Protein 4MG4 (pdb70)

Foldseek 3Di:
DLQVLLVQVLVLQFFLNAQEEEADQALVRLLVVVVVPHQAYEHFPCLNQVVVVHRVVPPLVSQLVRLLRSQVSDPHAYEYECEQQCADALLSSLVSLLSSVVSRHQEYEHEQADPVPRHGDDLVRSLSNLLSNQVSCVVVVHSHAYAYEYCLQVPDDPVPDDVVSLVVLQVSQVSNVVSPHAHYEYENDQDLVSLLVCLVRGPHAYEYEDEDPPPPPNSSSVSGHRYYHHHCVVVVVVVVVVVVCVVVVD/DDLQVLLVQVLVLQFWLNAQEEEADAALVRLLVVVVVPHQAYEHFPVLNCVVVVNCVSPPLVVQLVRLLRSQVSDPHAYEYECEQQCDDALLSSLVSLLSNVVSRHQEYEHEQADPVPRHGDDLLRSLSSLLSSQVSCVVVVHNHAYAYEYCLQVVDDLVPDDVVSLVVQQVSLVSNVVSPHAHYEYENDADLVSLLVCQVRGPHAYEYEDEDPPPPPSSSSVSGHRYYYHHCVVVVVVVVVVVVCVVVVD/DALQVLLVQVLVLLFFLNAQEEEADAALVRLLVVVVVPHQAYEHFQCLNQVVVVHHGLCPPDLVVQLVRLLRSQVNDVHAYEYECEQQNADALLSSLVSLLSNVVSRHQEYEHEQAHSVPRHGHDLLRSLSNLLSSQVSCVVVVHNHAYAYEYCLLVPDDVVPVDPVSLVVQQVSQVSNVVSPHAHYEYENDQDLVSLLVSQVRGPHAYEYEDDDCPPDPNSSSVSRHRYYYHHCVVSVVVVVVVVVCVVVVD/DCQLVVVLVLLFFLNAQEEEAAQALVRLVVVVVVPHQAYEHFQCLNQVVVVHHGQLPPPLVRVLVRVLRNQPSDPHAYEYECEQQSDDALLSSLVSLLSNVVSPHQEYEHEQAHSVPRDGDPLLRSLSSLLSNQVSCVVVVGSHAYAYEYCLQVPDPLDDVVSLVVQQVSQVSNVVSPHAHYEYENDDDLVSLLVCLVRGPHAYEYEDEDCPPDPNVSSVSGHRYYYHHCVVVVVVVVVVVVVVVD/DDLQVLLVQVLVLLFFLRAQEEEADQALVSLVVCVVVPHQAYEHFQCLNQVVVVHHGQLPDPLVVVLVRVLRNLPSDPHAYEYECEQQSADALLSSLVSLLSNVVSSHQEYEHEQAHRVPRHGDDLLRSLSSLLSNQVSCVVVVHSHAYAYEYCLQVVDDPVVLDVVSLVVQQVSQVSNVVSPHAHYEYENNDDLVSLLVCLVRGPHAYEYEDADCPPPPNVSSVSGHRYYYHHCVVVVVVVVVVVVVVVVPD/DQCQLVVVLVLLFFLRAQEEEADAALVSLVVVVVVPHQAYEHFQCLNQVVVVHHGQLPPQLVVVLVRVLRNQPSDPHAYEYECEQQNDDALLSSLVSLLSNVVSPHQEYEHEQARSVPLHGHPLVRSLSSLLSSQVSCVVVVGNHAYAYEYALQVPDPPVPPDVVSLVVQQVSQVSNVVSPHAHYEYENDDDLVSLLVCLVRGPHAYEYEDEDCPPPPNVSSVSGHRYYYHHCVVVVVVVVVVVVVVVVD/DQQVQLVQVLVLQFFLNAQEEEADQALVSLLVVVVVPHQAYEHFQCLNQVVVVHHGLCPPDLVVSLVRLLRSCVSDVHAYEYECEQQNDDALLSSLVSLLSNVVSRHQEYEHEQAHSVPRHGDDLVRSLSNLLSSQVSCVVVVHSYAYAYEYCLQVVDDPVPPDPVSLVVQQVSQVSNVVSPHAHYEYENDADLVSLLVCQVRGPHAYEYEDEDPPPDPSSSSVSTHHYYYHHCVVSVVVVVVVVVCVVVVD/DQLVQVLVLQFFLNAQEEEADAALVSLLVVVVVPHQAYEHFPVLNCVVVPHDALVSQLVRLLRNQVSDPHAYEYECEQQRADALLSSLVSLLSNVVSPHQEYEHEQADPVPRHGDDLLRSLSNLLSNQVSCVVVVGSHAYAYEYCLLVPDDPVVPDPVSLVVLQVSQVSNVVSPHAHYEYENDDDLVSLLVNLVRGPHAYEYEDDDCPPPPNVSSVSGHRYYYHHCVVSVVVVVVVVVVVVVD

Nearest PDB structures (foldseek):
  4mg4-assembly1_H  TM=1.004E+00  e=1.515E-48  Burkholderia cenocepacia J2315
  4mg4-assembly1_A  TM=9.938E-01  e=6.367E-46  Burkholderia cenocepacia J2315
  4mg4-assembly2_F  TM=9.961E-01  e=2.077E-44  Burkholderia cenocepacia J2315
  4mg4-assembly4_D  TM=9.870E-01  e=4.420E-44  Burkholderia cenocepacia J2315
  2ze3-assembly1_A-2  TM=9.318E-01  e=4.147E-22  Deinococcus ficus

Solvent-accessible surface area: 74663 Å² total; per-residue (Å²): 81,64,71,111,41,2,28,71,0,82,26,49,12,73,80,39,132,21,5,27,4,13,22,0,4,23,2,6,0,0,102,29,0,17,104,32,55,17,74,1,0,6,6,5,18,136,0,0,8,21,2,25,52,51,147,65,105,5,74,62,79,27,3,18,72,16,1,76,66,0,18,164,24,9,128,36,4,2,3,1,24,0,37,6,0,28,18,168,34,50,137,53,0,9,93,0,0,16,60,0,21,161,8,9,3,5,0,0,20,5,31,4,12,65,87,104,95,36,88,48,10,81,35,16,71,4,5,39,5,5,20,15,0,42,92,4,0,87,160,52,52,38,42,1,4,0,1,0,37,0,5,9,1,110,101,26,62,106,166,69,29,48,123,194,40,8,74,42,0,14,42,30,0,114,2,0,26,21,7,17,7,24,0,0,7,0,0,37,5,50,38,61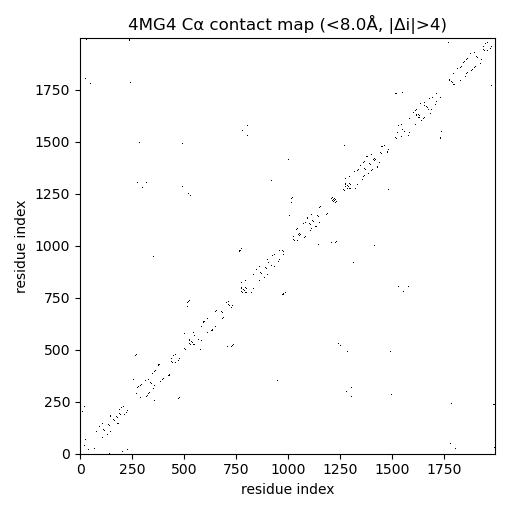,71,22,1,104,37,0,30,92,56,21,61,23,48,3,1,0,51,44,128,53,80,93,15,58,69,72,76,3,16,116,19,21,0,1,6,0,15,16,11,38,97,0,8,74,36,0,10,128,33,0,20,57,22,19,147,86,19,8,130,48,56,73,96,23,1,48,61,0,83,53,30,23,115,76,34,132,24,5,33,1,11,19,0,2,18,2,7,0,0,109,31,1,16,102,30,56,18,78,1,0,7,6,3,15,134,1,0,21,17,1,27,35,40,151,69,123,4,73,75,21,22,4,0,10,20,1,6,24,0,19,110,24,10,109,37,4,2,3,1,21,0,35,4,0,30,20,98,30,48,134,54,0,21,46,0,0,18,22,0,20,46,6,8,2,4,0,0,22,4,28,4,9,80,85,107,92,38,117,56,20,81,44,91,103,4,10,39,8,5,41,15,0,41,131,17,0,88,86,33,53,38,42,1,3,0,1,0,36,0,3,9,1,110,68,28,72,104,108,74,34,67,120,70,39,9,85,44,0,17,46,29,0,140,23,0,26,96,20,16,7,24,0,0,9,0,0,28,4,53,40,38,60,21,0,57,38,0,30,93,56,19,68,22,46,4,1,1,49,57,85,61,70,90,17,48,58,52,13,4,13,47,16,21,0,0,5,0,10,13,10,42,92,0,8,82,59,0,12,56,31,0,30,43,18,20,77,133,19,7,115,49,61,75,99,19,2,48,63,0,83,74,25,22,110,81,34,104,24,8,31,1,10,19,0,3,19,4,6,0,0,106,29,1,17,103,14,56,19,79,2,1,6,5,2,7,104,1,0,4,22,2,21,53,66,119,53,15,36,111,3,73,62,75,44,4,11,68,18,1,68,31,0,18,164,24,9,106,37,4,2,3,1,24,0,15,3,0,28,17,152,121,48,106,27,0,20,88,0,0,18,48,0,18,185,8,9,3,4,0,0,21,6,27,3,8,89,57,106,90,35,117,57,20,84,43,92,108,3,11,39,9,5,41,15,0,42,129,16,0,87,91,52,52,34,40,2,5,0,1,0,37,0,3,8,2,111,67,29,72,101,56,35,35,34,55,44,31,14,89,42,0,16,45,30,0,136,25,0,27,96,20,19,8,26,0,0,8,0,0,30,4,56,41,67,74,24,1,109,40,0,25,91,56,22,64,22,50,2,1,2,47,44,88,68,75,90,11,64,75,75,80,0,25,114,22,18,0,0,6,0,11,22,11,39,100,0,8,72,33,0,10,130,32,0,23,56,19,22,146,88,21,6,200,47,66,7,48,84,0,84,71,25,22,107,78,37,103,28,6,29,1,10,17,0,2,20,3,4,0,0,104,30,0,19,105,32,57,20,80,1,0,7,4,5,8,111,1,0,6,26,2,30,52,50,120,49,20,39,109,7,83,75,61,37,4,11,116,27,2,83,96,1,7,82,25,9,132,36,6,1,3,2,16,0,15,3,0,23,18,94,153,54,120,46,0,24,73,0,0,21,35,1,28,163,9,31,5,21,0,0,20,4,28,4,5,89,60,106,91,34,116,57,21,54,10,45,69,2,16,43,11,4,25,9,0,39,118,16,0,88,95,54,68,60,62,1,4,0,0,0,34,0,2,8,1,106,70,33,97,122,65,74,33,50,43,1,6,17,0,3,2,26,0,38,29,0,29,96,20,18,8,24,0,0,8,0,0,29,3,66,41,59,72,23,3,77,12,0,14,0,0,12,48,20,46,4,2,2,45,13,111,53,60,104,48,57,42,73,86,7,15,74,24,4,0,0,6,0,10,6,10,37,58,0,9,81,59,0,10,57,33,0,25,59,34,22,145,123,118,15,19,48,94,20,2,47,58,0,85,58,35,21,114,81,39,119,30,6,31,0,8,17,0,3,23,2,5,0,0,103,30,0,18,100,11,55,18,78,1,0,6,4,5,8,109,1,0,5,23,1,29,52,50,70,59,26,38,117,8,81,75,74,34,4,16,87,10,1,83,70,0,6,83,25,10,107,37,5,1,3,1,19,0,16,4,0,23,17,164,32,40,125,53,0,23,73,0,0,22,34,1,26,161,8,23,4,3,0,0,20,4,28,4,6,79,62,112,92,33,114,55,11,110,54,113,67,3,13,44,7,5,26,10,0,38,117,16,0,89,94,52,51,34,47,1,5,0,1,0,36,0,2,9,2,114,67,26,72,105,169,68,40,66,128,69,32,9,92,45,0,17,55,33,0,130,28,0,30,96,20,18,8,24,0,0,9,0,0,33,4,79,43,59,71,14,3,113,42,0,28,95,52,21,60,20,46,4,1,2,63,14,88,56,74,94,46,61,46,75,82,8,17,123,27,22,0,0,6,1,11,6,10,39,50,0,9,73,34,0,11,131,32,0,22,62,24,12,147,149,26,6,98,144,100,41,6,47,73,0,84,82,54,21,37,82,37,144,29,8,30,1,10,16,0,2,20,2,4,0,0,96,29,0,18,100,34,56,19,84,1,0,6,5,5,17,110,1,6,8,23,2,30,52,39,119,51,11,47,104,10,31,48,16,5,7,13,48,24,5,82,97,1,7,81,29,8,113,38,8,2,3,2,22,0,9,0,0,26,17,159,30,42,120,53,0,12,30,0,0,20,3,0,26,138,9,31,5,20,0,0,19,6,20,4,2,88,34,94,84,34,115,58,27,114,52,111,49,4,14,45,10,4,25,16,0,37,100,6,0,85,180,53,69,61,61,0,5,0,1,0,35,0,5,11,2,112,67,28,70,103,36,69,29,38,62,72,32,15,88,44,0,13,52,34,0,131,29,0,31,94,19,19,7,22,0,0,8,0,0,28,4,73,39,57,69,21,2,121,40,0,28,93,56,21,62,20,47,3,1,2,43,17,115,55,74,97,45,66,52,75,86,8,16,142,31,19,0,0,6,0,12,5,11,37,57,0,8,76,33,0,10,136,32,0,31,62,34,16,82,88,38,81,57,81,60,34,2,49,85,0,90,72,23,25,113,81,34,111,24,6,33,2,29,17,0,3,18,2,6,0,0,109,30,1,16,98,11,56,18,78,2,0,6,5,4,8,100,1,0,3,21,2,26,54,44,104,52,29,40,102,3,71,56,73,36,3,13,58,19,1,67,37,0,18,162,25,11,121,28,4,2,4,1,23,0,16,3,0,29,18,142,115,47,116,34,0,20,94,0,0,16,44,0,16,184,8,10,2,4,0,0,22,6,28,4,6,90,62,109,80,26,91,56,19,86,45,93,107,4,10,41,9,5,41,14,0,40,134,15,0,91,92,52,52,37,41,1,5,0,1,0,37,0,3,8,1,112,96,25,63,106,159,65,38,64,128,198,28,11,88,42,0,17,45,32,0,144,26,1,29,95,22,17,8,25,0,0,8,0,0,27,3,102,39,60,72,13,0,106,38,0,30,93,60,21,64,22,49,4,2,0,42,60,92,44,77,84,16,55,78,72,76,5,15,113,19,22,0,1,5,0,11,20,10,39,95,0,8,73,35,0,12,131,31,0,32,58,23,19,84,90,19,12,110,72,5,51,86,0,86,54,40,21,119,77,41,129,29,6,31,1,8,18,0,3,22,2,4,0,0,104,27,0,18,102,14,56,18,80,2,0,6,3,3,19,137,0,0,20,22,2,35,51,127,63,77,71,61,21,0,16,114,24,0,68,59,0,15,156,23,9,131,36,5,2,3,0,25,0,72,7,0,50,18,98,45,49,80,54,0,24,74,0,0,23,42,0,28,166,10,28,4,21,0,0,22,5,28,6,6,75,102,110,100,38,52,58,12,94,55,111,62,3,16,43,5,5,26,14,0,37,114,15,0,86,95,53,69,57,64,1,4,0,1,0,38,0,3,6,3,118,62,32,66,103,163,65,45,60,65,65,26,15,87,40,0,18,56,32,0,128,30,0,30,97,18,16,8,22,0,0,8,0,0,37,7,81,43,65,74,26,6,111,40,0,28,94,55,23,57,22,45,4,1,2,63,18,97,58,79,78,54,71,44,71,31,7,17,122,28,23,0,0,6,0,13,5,11,41,54,0,9,71,34,0,14,130,32,0,34,61,28,14,83,88,55

InterPro domains:
  IPR015813 Pyruvate/Phosphoenolpyruvate kinase-like domain superfamily [SSF51621] (5-250)
  IPR039556 ICL/PEPM domain [cd00377] (10-251)
  IPR040442 Pyruvate kinase-like domain superfamily [G3DSA:3.20.20.60] (1-253)

Radius of gyration: 54.1 Å; Cα contacts (8 Å, |Δi|>4): 4400; chains: 8; bounding box: 83×121×182 Å

CATH classification: 3.20.20.60

Structure (mmCIF, N/CA/C/O backbone):
data_4MG4
#
_entry.id   4MG4
#
_cell.length_a   218.600
_cell.length_b   91.180
_cell.length_c   110.010
_cell.angle_alpha   90.00
_cell.angle_beta   91.53
_cell.angle_gamma   90.00
#
_symmetry.space_group_name_H-M   'C 1 2 1'
#
loop_
_entity.id
_entity.type
_entity.pdbx_description
1 polymer Phosphonomutase
2 non-polymer 'CHLORIDE ION'
3 non-polymer 1,2-ETHANEDIOL
4 water water
#
loop_
_atom_site.group_PDB
_atom_site.id
_atom_site.type_symbol
_atom_site.label_atom_id
_atom_site.label_alt_id
_atom_site.label_comp_id
_atom_site.label_asym_id
_atom_site.label_entity_id
_atom_site.label_seq_id
_atom_site.pdbx_PDB_ins_code
_atom_site.Cartn_x
_atom_site.Cartn_y
_atom_site.Cartn_z
_atom_site.occupancy
_atom_site.B_iso_or_equiv
_atom_site.auth_seq_id
_atom_site.auth_comp_id
_atom_site.auth_asym_id
_atom_site.auth_atom_id
_atom_site.pdbx_PDB_model_num
ATOM 1 N N . GLY A 1 10 ? 236.442 -25.200 150.192 1.00 40.22 2 GLY A N 1
ATOM 2 C CA . GLY A 1 10 ? 235.962 -23.795 150.015 1.00 36.52 2 GLY A CA 1
ATOM 3 C C . GLY A 1 10 ? 237.153 -22.871 150.016 1.00 36.43 2 GLY A C 1
ATOM 4 O O . GLY A 1 10 ? 238.289 -23.317 150.133 1.00 32.96 2 GLY A O 1
ATOM 5 N N . ASN A 1 11 ? 236.897 -21.581 149.915 1.00 36.65 3 ASN A N 1
ATOM 6 C CA . ASN A 1 11 ? 237.992 -20.657 149.727 1.00 34.31 3 ASN A CA 1
ATOM 7 C C . ASN A 1 11 ? 238.791 -20.475 150.997 1.00 32.79 3 ASN A C 1
ATOM 8 O O . ASN A 1 11 ? 239.994 -20.306 150.943 1.00 25.77 3 ASN A O 1
ATOM 13 N N . ASN A 1 12 ? 238.167 -20.574 152.164 1.00 29.97 4 ASN A N 1
ATOM 14 C CA . ASN A 1 12 ? 239.011 -20.472 153.370 1.00 29.99 4 ASN A CA 1
ATOM 15 C C . ASN A 1 12 ? 240.008 -21.595 153.571 1.00 26.84 4 ASN A C 1
ATOM 16 O O . ASN A 1 12 ? 241.116 -21.340 154.035 1.00 22.70 4 ASN A O 1
ATOM 21 N N . GLU A 1 13 ? 239.591 -22.817 153.240 1.00 27.38 5 GLU A N 1
ATOM 22 C CA . GLU A 1 13 ? 240.501 -23.956 153.249 1.00 26.84 5 GLU A CA 1
ATOM 23 C C . GLU A 1 13 ? 241.618 -23.749 152.222 1.00 22.00 5 GLU A C 1
ATOM 24 O O . GLU A 1 13 ? 242.778 -24.019 152.552 1.00 20.88 5 GLU A O 1
ATOM 30 N N . LYS A 1 14 ? 241.293 -23.271 151.014 1.00 19.11 6 LYS A N 1
ATOM 31 C CA . LYS A 1 14 ? 242.341 -23.009 149.990 1.00 17.21 6 LYS A CA 1
ATOM 32 C C . LYS A 1 14 ? 243.312 -21.926 150.504 1.00 16.36 6 LYS A C 1
ATOM 33 O O . LYS A 1 14 ? 244.534 -22.021 150.290 1.00 15.07 6 LYS A O 1
ATOM 39 N N . GLY A 1 15 ? 242.745 -20.906 151.125 1.00 14.93 7 GLY A N 1
ATOM 40 C CA . GLY A 1 15 ? 243.522 -19.831 151.746 1.00 14.67 7 GLY A CA 1
ATOM 41 C C . GLY A 1 15 ? 244.449 -20.358 152.846 1.00 14.95 7 GLY A C 1
ATOM 42 O O . GLY A 1 15 ? 245.638 -19.928 152.957 1.00 14.39 7 GLY A O 1
ATOM 43 N N . ALA A 1 16 ? 243.920 -21.238 153.700 1.00 15.87 8 ALA A N 1
ATOM 44 C CA . ALA A 1 16 ? 244.725 -21.840 154.775 1.00 16.88 8 ALA A CA 1
ATOM 45 C C . ALA A 1 16 ? 245.879 -22.676 154.204 1.00 15.53 8 ALA A C 1
ATOM 46 O O . ALA A 1 16 ? 247.009 -22.601 154.718 1.00 15.12 8 ALA A O 1
ATOM 48 N N . ILE A 1 17 ? 245.602 -23.456 153.154 1.00 15.45 9 ILE A N 1
ATOM 49 C CA . ILE A 1 17 ? 246.616 -24.282 152.501 1.00 15.36 9 ILE A CA 1
ATOM 50 C C . ILE A 1 17 ? 247.715 -23.352 151.958 1.00 13.55 9 ILE A C 1
ATOM 51 O O . ILE A 1 17 ? 248.889 -23.533 152.213 1.00 13.61 9 ILE A O 1
ATOM 56 N N . PHE A 1 18 ? 247.306 -22.342 151.210 1.00 12.83 10 PHE A N 1
ATOM 57 C CA . PHE A 1 18 ? 248.272 -21.376 150.639 1.00 11.91 10 PHE A CA 1
ATOM 58 C C . PHE A 1 18 ? 249.162 -20.728 151.712 1.00 11.50 10 PHE A C 1
ATOM 59 O O . PHE A 1 18 ? 250.379 -20.713 151.605 1.00 11.32 10 PHE A O 1
ATOM 67 N N . ARG A 1 19 ? 248.553 -20.243 152.772 1.00 11.53 11 ARG A N 1
ATOM 68 C CA . ARG A 1 19 ? 249.317 -19.646 153.882 1.00 11.67 11 ARG A CA 1
ATOM 69 C C . ARG A 1 19 ? 250.345 -20.628 154.467 1.00 12.02 11 ARG A C 1
ATOM 70 O O . ARG A 1 19 ? 251.510 -20.265 154.717 1.00 11.08 11 ARG A O 1
ATOM 78 N N . SER A 1 20 ? 249.903 -21.874 154.689 1.00 13.83 12 SER A N 1
ATOM 79 C CA . SER A 1 20 ? 250.743 -22.935 155.285 1.00 14.78 12 SER A CA 1
ATOM 80 C C . SER A 1 20 ? 251.972 -23.313 154.459 1.00 14.64 12 SER A C 1
ATOM 81 O O . SER A 1 20 ? 252.954 -23.864 154.973 1.00 15.32 12 SER A O 1
ATOM 84 N N . LEU A 1 21 ? 251.915 -23.024 153.177 1.00 13.31 13 LEU A N 1
ATOM 85 C CA . LEU A 1 21 ? 253.019 -23.333 152.281 1.00 13.87 13 LEU A CA 1
ATOM 86 C C . LEU A 1 21 ? 254.167 -22.331 152.322 1.00 12.74 13 LEU A C 1
ATOM 87 O O . LEU A 1 21 ? 255.238 -22.588 151.743 1.00 13.09 13 LEU A O 1
ATOM 92 N N . HIS A 1 22 ? 253.954 -21.213 152.986 1.00 12.33 14 HIS A N 1
ATOM 93 C CA . HIS A 1 22 ? 255.029 -20.239 153.176 1.00 12.10 14 HIS A CA 1
ATOM 94 C C . HIS A 1 22 ? 255.877 -20.641 154.349 1.00 14.14 14 HIS A C 1
ATOM 95 O O . HIS A 1 22 ? 255.541 -20.346 155.485 1.00 17.02 14 HIS A O 1
ATOM 102 N N . ARG A 1 23 ? 256.953 -21.337 154.063 1.00 13.99 15 ARG A N 1
ATOM 103 C CA . ARG A 1 23 ? 257.801 -21.962 155.083 1.00 15.03 15 ARG A CA 1
ATOM 104 C C . ARG A 1 23 ? 259.262 -21.592 154.803 1.00 13.75 15 ARG A C 1
ATOM 105 O O . ARG A 1 23 ? 259.822 -21.988 153.805 1.00 14.19 15 ARG A O 1
ATOM 113 N N . ALA A 1 24 ? 259.827 -20.772 155.664 1.00 14.00 16 ALA A N 1
ATOM 114 C CA . ALA A 1 24 ? 261.235 -20.380 155.561 1.00 14.88 16 ALA A CA 1
ATOM 115 C C . ALA A 1 24 ? 262.072 -21.650 155.473 1.00 16.65 16 ALA A C 1
ATOM 116 O O . ALA A 1 24 ? 261.917 -22.561 156.331 1.00 16.93 16 ALA A O 1
ATOM 118 N N . GLY A 1 25 ? 262.882 -21.771 154.433 1.00 15.72 17 GLY A N 1
ATOM 119 C CA . GLY A 1 25 ? 263.750 -22.946 154.262 1.00 16.51 17 GLY A CA 1
ATOM 120 C C . GLY A 1 25 ? 263.137 -24.107 153.509 1.00 16.19 17 GLY A C 1
ATOM 121 O O . GLY A 1 25 ? 263.820 -25.048 153.099 1.00 16.08 17 GLY A O 1
ATOM 122 N N . GLN A 1 26 ? 261.823 -24.045 153.257 1.00 15.55 18 GLN A N 1
ATOM 123 C CA . GLN A 1 26 ? 261.121 -25.050 152.476 1.00 17.24 18 GLN A CA 1
ATOM 124 C C . GLN A 1 26 ? 260.129 -24.273 151.587 1.00 15.80 18 GLN A C 1
ATOM 125 O O . GLN A 1 26 ? 258.915 -24.415 151.759 1.00 14.73 18 GLN A O 1
ATOM 131 N N . PRO A 1 27 ? 260.665 -23.479 150.660 1.00 13.91 19 PRO A N 1
ATOM 132 C CA . PRO A 1 27 ? 259.822 -22.410 150.071 1.00 13.43 19 PRO A CA 1
ATOM 133 C C . PRO A 1 27 ? 258.782 -22.912 149.083 1.00 13.33 19 PRO A C 1
ATOM 134 O O . PRO A 1 27 ? 259.000 -23.888 148.331 1.00 13.49 19 PRO A O 1
ATOM 138 N N . LEU A 1 28 ? 257.680 -22.183 149.051 1.00 12.77 20 LEU A N 1
ATOM 139 C CA . LEU A 1 28 ? 256.714 -22.312 148.044 1.00 13.17 20 LEU A CA 1
ATOM 140 C C . LEU A 1 28 ? 257.266 -21.805 146.729 1.00 13.20 20 LEU A C 1
ATOM 141 O O . LEU A 1 28 ? 257.585 -20.635 146.592 1.00 13.95 20 LEU A O 1
ATOM 146 N N . ALA A 1 29 ? 257.231 -22.644 145.693 1.00 14.33 21 ALA A N 1
ATOM 147 C CA . ALA A 1 29 ? 257.647 -22.215 144.366 1.00 14.90 21 ALA A CA 1
ATOM 148 C C . ALA A 1 29 ? 256.403 -22.056 143.478 1.00 15.46 21 ALA A C 1
ATOM 149 O O . ALA A 1 29 ? 255.572 -22.983 143.345 1.00 17.44 21 ALA A O 1
ATOM 151 N N . LEU A 1 30 ? 256.291 -20.902 142.874 1.00 14.82 22 LEU A N 1
ATOM 152 C CA . LEU A 1 30 ? 255.098 -20.541 142.063 1.00 16.03 22 LEU A CA 1
ATOM 153 C C . LEU A 1 30 ? 255.512 -20.239 140.665 1.00 16.34 22 LEU A C 1
ATOM 154 O O . LEU A 1 30 ? 256.497 -19.564 140.443 1.00 16.87 22 LEU A O 1
ATOM 159 N N . PHE A 1 31 ? 254.677 -20.676 139.707 1.00 17.32 23 PHE A N 1
ATOM 160 C CA . PHE A 1 31 ? 254.829 -20.358 138.293 1.00 18.25 23 PHE A CA 1
ATOM 161 C C . PHE A 1 31 ? 253.568 -19.597 137.900 1.00 18.61 23 PHE A C 1
ATOM 162 O O . PHE A 1 31 ? 252.426 -19.943 138.359 1.00 21.86 23 PHE A O 1
ATOM 170 N N . ASN A 1 32 ? 253.788 -18.475 137.213 1.00 15.85 24 ASN A N 1
ATOM 171 C CA . ASN A 1 32 ? 252.696 -17.599 136.864 1.00 15.57 24 ASN A CA 1
ATOM 172 C C . ASN A 1 32 ? 251.982 -18.129 135.619 1.00 15.24 24 ASN A C 1
ATOM 173 O O . ASN A 1 32 ? 252.641 -18.406 134.616 1.00 16.45 24 ASN A O 1
ATOM 178 N N . VAL A 1 33 ? 250.678 -18.312 135.739 1.00 13.79 25 VAL A N 1
ATOM 179 C CA . VAL A 1 33 ? 249.803 -18.742 134.643 1.00 13.53 25 VAL A CA 1
ATOM 180 C C . VAL A 1 33 ? 249.002 -17.511 134.199 1.00 14.28 25 VAL A C 1
ATOM 181 O O . VAL A 1 33 ? 248.927 -16.505 134.892 1.00 15.19 25 VAL A O 1
ATOM 185 N N . TRP A 1 34 ? 248.417 -17.611 133.017 1.00 14.45 26 TRP A N 1
ATOM 186 C CA . TRP A 1 34 ? 247.805 -16.473 132.342 1.00 14.75 26 TRP A CA 1
ATOM 187 C C . TRP A 1 34 ? 246.454 -16.780 131.691 1.00 14.32 26 TRP A C 1
ATOM 188 O O . TRP A 1 34 ? 245.842 -15.884 131.120 1.00 14.36 26 TRP A O 1
ATOM 199 N N . ASP A 1 35 ? 245.973 -18.012 131.786 1.00 13.70 27 ASP A N 1
ATOM 200 C CA . ASP A 1 35 ? 244.668 -18.408 131.259 1.00 14.71 27 ASP A CA 1
ATOM 201 C C . ASP A 1 35 ? 244.336 -19.785 131.789 1.00 14.67 27 ASP A C 1
ATOM 202 O O . ASP A 1 35 ? 245.155 -20.415 132.481 1.00 16.17 27 ASP A O 1
ATOM 207 N N . ALA A 1 36 ? 243.144 -20.243 131.506 1.00 14.76 28 ALA A N 1
ATOM 208 C CA . ALA A 1 36 ? 242.715 -21.492 132.113 1.00 14.72 28 ALA A CA 1
ATOM 209 C C . ALA A 1 36 ? 243.513 -22.697 131.581 1.00 14.86 28 ALA A C 1
ATOM 210 O O . ALA A 1 36 ? 243.731 -23.664 132.298 1.00 14.63 28 ALA A O 1
ATOM 212 N N . GLY A 1 37 ? 243.919 -22.660 130.299 1.00 15.83 29 GLY A N 1
ATOM 213 C CA . GLY A 1 37 ? 244.703 -23.771 129.746 1.00 15.35 29 GLY A CA 1
ATOM 214 C C . GLY A 1 37 ? 246.041 -23.915 130.457 1.00 14.77 29 GLY A C 1
ATOM 215 O O . GLY A 1 37 ? 246.465 -25.039 130.789 1.00 14.77 29 GLY A O 1
ATOM 216 N N . SER A 1 38 ? 246.730 -22.783 130.646 1.00 13.44 30 SER A N 1
ATOM 217 C CA . SER A 1 38 ? 248.037 -22.771 131.299 1.00 13.60 30 SER A CA 1
ATOM 218 C C . SER A 1 38 ? 247.903 -23.165 132.782 1.00 12.87 30 SER A C 1
ATOM 219 O O . SER A 1 38 ? 248.765 -23.867 133.347 1.00 13.06 30 SER A O 1
ATOM 222 N N . ALA A 1 39 ? 246.808 -22.739 133.395 1.00 13.21 31 ALA A N 1
ATOM 223 C CA . ALA A 1 39 ? 246.522 -23.145 134.780 1.00 13.38 31 ALA A CA 1
ATOM 224 C C . ALA A 1 39 ? 246.412 -24.646 134.920 1.00 13.97 31 ALA A C 1
ATOM 225 O O . ALA A 1 39 ? 247.001 -25.252 135.832 1.00 13.89 31 ALA A O 1
ATOM 227 N N . ARG A 1 40 ? 245.611 -25.248 134.038 1.00 15.28 32 ARG A N 1
ATOM 228 C CA . ARG A 1 40 ? 245.448 -26.700 134.015 1.00 17.53 32 ARG A CA 1
ATOM 229 C C . ARG A 1 40 ? 246.748 -27.449 133.777 1.00 16.64 32 ARG A C 1
ATOM 230 O O . ARG A 1 40 ? 247.064 -28.440 134.490 1.00 16.09 32 ARG A O 1
ATOM 238 N N . VAL A 1 41 ? 247.543 -26.981 132.824 1.00 16.43 33 VAL A N 1
ATOM 239 C CA . VAL A 1 41 ? 248.868 -27.595 132.565 1.00 16.51 33 VAL A CA 1
ATOM 240 C C . VAL A 1 41 ? 249.799 -27.534 133.770 1.00 15.94 33 VAL A C 1
ATOM 241 O O . VAL A 1 41 ? 250.452 -28.538 134.130 1.00 16.72 33 VAL A O 1
ATOM 245 N N . VAL A 1 42 ? 249.847 -26.377 134.428 1.00 14.52 34 VAL A N 1
ATOM 246 C CA . VAL A 1 42 ? 250.711 -26.218 135.605 1.00 14.83 34 VAL A CA 1
ATOM 247 C C . VAL A 1 42 ? 250.215 -27.096 136.775 1.00 15.27 34 VAL A C 1
ATOM 248 O O . VAL A 1 42 ? 251.049 -27.698 137.484 1.00 15.74 34 VAL A O 1
ATOM 252 N N . ALA A 1 43 ? 248.913 -27.118 137.017 1.00 15.10 35 ALA A N 1
ATOM 253 C CA . ALA A 1 43 ? 248.335 -27.998 138.066 1.00 15.52 35 ALA A CA 1
ATOM 254 C C . ALA A 1 43 ? 248.625 -29.482 137.744 1.00 17.66 35 ALA A C 1
ATOM 255 O O . ALA A 1 43 ? 249.043 -30.257 138.622 1.00 17.90 35 ALA A O 1
ATOM 257 N N . ASP A 1 44 ? 248.431 -29.873 136.486 1.00 18.99 36 ASP A N 1
ATOM 258 C CA . ASP A 1 44 ? 248.714 -31.273 136.128 1.00 20.99 36 ASP A CA 1
ATOM 259 C C . ASP A 1 44 ? 250.169 -31.666 136.251 1.00 21.97 36 ASP A C 1
ATOM 260 O O . ASP A 1 44 ? 250.469 -32.857 136.460 1.00 23.35 36 ASP A O 1
ATOM 265 N N . ALA A 1 45 ? 251.074 -30.711 136.137 1.00 20.00 37 ALA A N 1
ATOM 266 C CA . ALA A 1 45 ? 252.495 -30.930 136.302 1.00 20.17 37 ALA A CA 1
ATOM 267 C C . ALA A 1 45 ? 252.972 -30.975 137.770 1.00 19.66 37 ALA A C 1
ATOM 268 O O . ALA A 1 45 ? 254.164 -31.134 138.025 1.00 21.28 37 ALA A O 1
ATOM 270 N N . GLY A 1 46 ? 252.038 -30.812 138.702 1.00 19.14 38 GLY A N 1
ATOM 271 C CA . GLY A 1 46 ? 252.273 -31.067 140.126 1.00 18.96 38 GLY A CA 1
ATOM 272 C C . GLY A 1 46 ? 252.375 -29.853 140.997 1.00 19.01 38 GLY A C 1
ATOM 273 O O . GLY A 1 46 ? 252.791 -29.946 142.163 1.00 19.05 38 GLY A O 1
ATOM 274 N N . ALA A 1 47 ? 252.005 -28.690 140.482 1.00 19.09 39 ALA A N 1
ATOM 275 C CA . ALA A 1 47 ? 252.075 -27.497 141.323 1.00 18.20 39 ALA A CA 1
ATOM 276 C C . ALA A 1 47 ? 251.165 -27.618 142.508 1.00 17.85 39 ALA A C 1
ATOM 277 O O . ALA A 1 47 ? 250.113 -28.293 142.450 1.00 18.07 39 ALA A O 1
ATOM 279 N N . VAL A 1 48 ? 251.542 -26.931 143.587 1.00 16.69 40 VAL A N 1
ATOM 280 C CA . VAL A 1 48 ? 250.733 -26.963 144.815 1.00 16.40 40 VAL A CA 1
ATOM 281 C C . VAL A 1 48 ? 249.834 -25.724 144.986 1.00 14.76 40 VAL A C 1
ATOM 282 O O . VAL A 1 48 ? 248.911 -25.716 145.796 1.00 15.13 40 VAL A O 1
ATOM 286 N N . ALA A 1 49 ? 250.108 -24.713 144.190 1.00 14.28 41 ALA A N 1
ATOM 287 C CA . ALA A 1 49 ? 249.300 -23.522 144.128 1.00 13.23 41 ALA A CA 1
ATOM 288 C C . ALA A 1 49 ? 249.598 -22.867 142.791 1.00 12.59 41 ALA A C 1
ATOM 289 O O . ALA A 1 49 ? 250.626 -23.178 142.182 1.00 12.92 41 ALA A O 1
ATOM 291 N N . LEU A 1 50 ? 248.741 -21.946 142.368 1.00 12.15 42 LEU A N 1
ATOM 292 C CA . LEU A 1 50 ? 248.947 -21.135 141.163 1.00 11.73 42 LEU A CA 1
ATOM 293 C C . LEU A 1 50 ? 249.008 -19.631 141.484 1.00 11.72 42 LEU A C 1
ATOM 294 O O . LEU A 1 50 ? 248.323 -19.151 142.407 1.00 11.54 42 LEU A O 1
ATOM 299 N N . ALA A 1 51 ? 249.777 -18.911 140.666 1.00 10.52 43 ALA A N 1
ATOM 300 C CA . ALA A 1 51 ? 249.807 -17.480 140.722 1.00 11.62 43 ALA A CA 1
ATOM 301 C C . ALA A 1 51 ? 249.476 -16.929 139.351 1.00 12.41 43 ALA A C 1
ATOM 302 O O . ALA A 1 51 ? 249.821 -17.556 138.334 1.00 13.67 43 ALA A O 1
ATOM 304 N N . THR A 1 52 ? 248.868 -15.757 139.282 1.00 12.79 44 THR A N 1
ATOM 305 C CA . THR A 1 52 ? 248.894 -15.036 138.039 1.00 14.36 44 THR A CA 1
ATOM 306 C C . THR A 1 52 ? 250.031 -14.047 138.083 1.00 16.61 44 THR A C 1
ATOM 307 O O . THR A 1 52 ? 250.433 -13.556 139.177 1.00 16.09 44 THR A O 1
ATOM 311 N N . GLY A 1 53 ? 250.510 -13.679 136.902 1.00 16.76 45 GLY A N 1
ATOM 312 C CA . GLY A 1 53 ? 251.490 -12.622 136.804 1.00 18.00 45 GLY A CA 1
ATOM 313 C C . GLY A 1 53 ? 250.904 -11.554 135.888 1.00 17.18 45 GLY A C 1
ATOM 314 O O . GLY A 1 53 ? 250.427 -11.852 134.799 1.00 16.45 45 GLY A O 1
ATOM 315 N N . SER A 1 54 ? 251.038 -10.314 136.281 1.00 17.17 46 SER A N 1
ATOM 316 C CA . SER A 1 54 ? 250.424 -9.235 135.527 1.00 17.80 46 SER A CA 1
ATOM 317 C C . SER A 1 54 ? 251.052 -9.124 134.146 1.00 17.56 46 SER A C 1
ATOM 318 O O . SER A 1 54 ? 250.313 -8.870 133.174 1.00 16.49 46 SER A O 1
ATOM 321 N N . TRP A 1 55 ? 252.367 -9.302 134.060 1.00 16.98 47 TRP A N 1
ATOM 322 C CA . TRP A 1 55 ? 253.043 -9.126 132.765 1.00 19.77 47 TRP A CA 1
ATOM 323 C C . TRP A 1 55 ? 252.561 -10.172 131.754 1.00 17.90 47 TRP A C 1
ATOM 324 O O . TRP A 1 55 ? 252.198 -9.822 130.611 1.00 16.82 47 TRP A O 1
ATOM 335 N N . SER A 1 56 ? 252.575 -11.430 132.182 1.00 16.49 48 SER A N 1
ATOM 336 C CA . SER A 1 56 ? 252.088 -12.573 131.391 1.00 16.90 48 SER A CA 1
ATOM 337 C C . SER A 1 56 ? 250.633 -12.445 130.943 1.00 15.57 48 SER A C 1
ATOM 338 O O . SER A 1 56 ? 250.287 -12.712 129.776 1.00 16.34 48 SER A O 1
ATOM 341 N N . VAL A 1 57 ? 249.744 -12.088 131.864 1.00 15.00 49 VAL A N 1
ATOM 342 C CA . VAL A 1 57 ? 248.349 -11.883 131.536 1.00 15.10 49 VAL A CA 1
ATOM 343 C C . VAL A 1 57 ? 248.172 -10.750 130.532 1.00 15.30 49 VAL A C 1
ATOM 344 O O . VAL A 1 57 ? 247.404 -10.883 129.584 1.00 15.69 49 VAL A O 1
ATOM 348 N N . ALA A 1 58 ? 248.890 -9.636 130.724 1.00 14.46 50 ALA A N 1
ATOM 349 C CA . ALA A 1 58 ? 248.798 -8.541 129.780 1.00 15.61 50 ALA A CA 1
ATOM 350 C C . ALA A 1 58 ? 249.312 -8.941 128.406 1.00 16.39 50 ALA A C 1
ATOM 351 O O . ALA A 1 58 ? 248.646 -8.689 127.403 1.00 17.21 50 ALA A O 1
ATOM 353 N N . ALA A 1 59 ? 250.451 -9.584 128.355 1.00 16.70 51 ALA A N 1
ATOM 354 C CA . ALA A 1 59 ? 251.021 -10.026 127.081 1.00 16.68 51 ALA A CA 1
ATOM 355 C C . ALA A 1 59 ? 250.094 -10.974 126.314 1.00 17.02 51 ALA A C 1
ATOM 356 O O . ALA A 1 59 ? 249.817 -10.776 125.130 1.00 17.87 51 ALA A O 1
ATOM 358 N N . ALA A 1 60 ? 249.556 -11.955 127.028 1.00 16.59 52 ALA A N 1
ATOM 359 C CA . ALA A 1 60 ? 248.635 -12.937 126.444 1.00 15.61 52 ALA A CA 1
ATOM 360 C C . ALA A 1 60 ? 247.397 -12.268 125.823 1.00 16.61 52 ALA A C 1
ATOM 361 O O . ALA A 1 60 ? 246.892 -12.686 124.764 1.00 16.14 52 ALA A O 1
ATOM 363 N N . ASN A 1 61 ? 246.977 -11.163 126.426 1.00 16.44 53 ASN A N 1
ATOM 364 C CA . ASN A 1 61 ? 245.776 -10.434 126.040 1.00 18.15 53 ASN A CA 1
ATOM 365 C C . ASN A 1 61 ? 246.076 -9.213 125.146 1.00 18.08 53 ASN A C 1
ATOM 366 O O . ASN A 1 61 ? 245.165 -8.458 124.838 1.00 20.16 53 ASN A O 1
ATOM 371 N N . GLY A 1 62 ? 247.327 -9.062 124.728 1.00 19.15 54 GLY A N 1
ATOM 372 C CA . GLY A 1 62 ? 247.700 -8.012 123.789 1.00 21.44 54 GLY A CA 1
ATOM 373 C C . GLY A 1 62 ? 247.863 -6.618 124.353 1.00 23.23 54 GLY A C 1
ATOM 374 O O . GLY A 1 62 ? 247.778 -5.663 123.605 1.00 23.66 54 GLY A O 1
ATOM 375 N N . PHE A 1 63 ? 248.071 -6.515 125.668 1.00 23.43 55 PHE A N 1
ATOM 376 C CA . PHE A 1 63 ? 248.382 -5.244 126.377 1.00 25.24 55 PHE A CA 1
ATOM 377 C C . PHE A 1 63 ? 249.842 -5.139 126.823 1.00 31.19 55 PHE A C 1
ATOM 378 O O . PHE A 1 63 ? 250.514 -6.135 127.017 1.00 31.62 55 PHE A O 1
ATOM 386 N N . VAL A 1 64 ? 250.265 -3.912 127.129 1.00 39.87 56 VAL A N 1
ATOM 387 C CA . VAL A 1 64 ? 251.586 -3.607 127.746 1.00 40.97 56 VAL A CA 1
ATOM 388 C C . VAL A 1 64 ? 251.564 -3.751 129.283 1.00 39.82 56 VAL A C 1
ATOM 389 O O . VAL A 1 64 ? 250.492 -3.776 129.891 1.00 35.15 56 VAL A O 1
ATOM 393 N N . GLU A 1 67 ? 249.059 -1.741 134.643 1.00 35.41 59 GLU A N 1
ATOM 394 C CA . GLU A 1 67 ? 247.618 -1.590 134.809 1.00 35.79 59 GLU A CA 1
ATOM 395 C C . GLU A 1 67 ? 247.018 -0.882 133.586 1.00 34.38 59 GLU A C 1
ATOM 396 O O . GLU A 1 67 ? 246.129 -0.030 133.702 1.00 36.49 59 GLU A O 1
ATOM 402 N N . GLN A 1 68 ? 247.492 -1.257 132.400 1.00 34.22 60 GLN A N 1
ATOM 403 C CA . GLN A 1 68 ? 246.849 -0.799 131.203 1.00 31.53 60 GLN A CA 1
ATOM 404 C C . GLN A 1 68 ? 245.709 -1.742 130.851 1.00 25.97 60 GLN A C 1
ATOM 405 O O . GLN A 1 68 ? 244.733 -1.296 130.327 1.00 26.46 60 GLN A O 1
ATOM 411 N N . MET A 1 69 ? 245.753 -3.010 131.262 1.00 24.55 61 MET A N 1
ATOM 412 C CA . MET A 1 69 ? 244.579 -3.893 131.085 1.00 24.04 61 MET A CA 1
ATOM 413 C C . MET A 1 69 ? 243.504 -3.456 132.073 1.00 23.59 61 MET A C 1
ATOM 414 O O . MET A 1 69 ? 243.810 -3.236 133.220 1.00 24.33 61 MET A O 1
ATOM 419 N N . PRO A 1 70 ? 242.249 -3.279 131.628 1.00 23.53 62 PRO A N 1
ATOM 420 C CA . PRO A 1 70 ? 241.222 -2.898 132.592 1.00 22.70 62 PRO A CA 1
ATOM 421 C C . PRO A 1 70 ? 241.051 -3.944 133.696 1.00 20.05 62 PRO A C 1
ATOM 422 O O . PRO A 1 70 ? 241.171 -5.148 133.438 1.00 20.75 62 PRO A O 1
ATOM 426 N N . ARG A 1 71 ? 240.780 -3.458 134.897 1.00 19.47 63 ARG A N 1
ATOM 427 C CA . ARG A 1 71 ? 240.617 -4.344 136.048 1.00 17.24 63 ARG A CA 1
ATOM 428 C C . ARG A 1 71 ? 239.582 -5.437 135.773 1.00 16.26 63 ARG A C 1
ATOM 429 O O . ARG A 1 71 ? 239.781 -6.575 136.133 1.00 15.76 63 ARG A O 1
ATOM 437 N N . ALA A 1 72 ? 238.460 -5.073 135.160 1.00 17.61 64 ALA A N 1
ATOM 438 C CA . ALA A 1 72 ? 237.375 -6.049 134.933 1.00 18.36 64 ALA A CA 1
ATOM 439 C C . ALA A 1 72 ? 237.802 -7.210 134.035 1.00 18.44 64 ALA A C 1
ATOM 440 O O . ALA A 1 72 ? 237.445 -8.350 134.249 1.00 18.20 64 ALA A O 1
ATOM 442 N N . LEU A 1 73 ? 238.603 -6.895 133.033 1.00 19.74 65 LEU A N 1
ATOM 443 C CA . LEU A 1 73 ? 239.177 -7.898 132.155 1.00 21.92 65 LEU A CA 1
ATOM 444 C C . LEU A 1 73 ? 240.154 -8.781 132.942 1.00 19.90 65 LEU A C 1
ATOM 445 O O . LEU A 1 73 ? 240.071 -10.010 132.780 1.00 19.70 65 LEU A O 1
ATOM 450 N N . MET A 1 74 ? 241.016 -8.220 133.811 1.00 19.75 66 MET A N 1
ATOM 451 C CA . MET A 1 74 ? 241.877 -9.041 134.699 1.00 19.97 66 MET A CA 1
ATOM 452 C C . MET A 1 74 ? 241.031 -9.947 135.569 1.00 18.72 66 MET A C 1
ATOM 453 O O . MET A 1 74 ? 241.374 -11.121 135.725 1.00 17.96 66 MET A O 1
ATOM 458 N N . MET A 1 75 ? 239.909 -9.423 136.102 1.00 16.92 67 MET A N 1
ATOM 459 C CA . MET A 1 75 ? 239.096 -10.237 136.980 1.00 16.54 67 MET A CA 1
ATOM 460 C C . MET A 1 75 ? 238.436 -11.368 136.221 1.00 15.68 67 MET A C 1
ATOM 461 O O . MET A 1 75 ? 238.260 -12.454 136.761 1.00 16.40 67 MET A O 1
ATOM 466 N N . GLU A 1 76 ? 238.082 -11.131 134.960 1.00 17.02 68 GLU A N 1
ATOM 467 C CA . GLU A 1 76 ? 237.465 -12.173 134.155 1.00 17.85 68 GLU A CA 1
ATOM 468 C C . GLU A 1 76 ? 238.471 -13.285 133.919 1.00 17.07 68 GLU A C 1
ATOM 469 O O . GLU A 1 76 ? 238.158 -14.477 134.064 1.00 16.88 68 GLU A O 1
ATOM 475 N N . VAL A 1 77 ? 239.708 -12.896 133.600 1.00 15.85 69 VAL A N 1
ATOM 476 C CA . VAL A 1 77 ? 240.794 -13.853 133.412 1.00 16.71 69 VAL A CA 1
ATOM 477 C C . VAL A 1 77 ? 241.013 -14.665 134.681 1.00 14.99 69 VAL A C 1
ATOM 478 O O . VAL A 1 77 ? 241.105 -15.896 134.651 1.00 15.71 69 VAL A O 1
ATOM 482 N N . LEU A 1 78 ? 241.108 -13.959 135.809 1.00 15.34 70 LEU A N 1
ATOM 483 C CA . LEU A 1 78 ? 241.209 -14.594 137.116 1.00 13.72 70 LEU A CA 1
ATOM 484 C C . LEU A 1 78 ? 240.133 -15.617 137.389 1.00 13.32 70 LEU A C 1
ATOM 485 O O . LEU A 1 78 ? 240.423 -16.696 137.828 1.00 13.19 70 LEU A O 1
ATOM 490 N N . GLU A 1 79 ? 238.877 -15.287 137.140 1.00 13.66 71 GLU A N 1
ATOM 491 C CA . GLU A 1 79 ? 237.784 -16.249 137.372 1.00 13.60 71 GLU A CA 1
ATOM 492 C C . GLU A 1 79 ? 237.977 -17.498 136.541 1.00 14.03 71 GLU A C 1
ATOM 493 O O . GLU A 1 79 ? 237.720 -18.584 137.038 1.00 15.64 71 GLU A O 1
ATOM 499 N N . ARG A 1 80 ? 238.368 -17.350 135.269 1.00 15.23 72 ARG A N 1
ATOM 500 C CA . ARG A 1 80 ? 238.561 -18.545 134.412 1.00 16.41 72 ARG A CA 1
ATOM 501 C C . ARG A 1 80 ? 239.687 -19.413 134.930 1.00 15.64 72 ARG A C 1
ATOM 502 O O . ARG A 1 80 ? 239.601 -20.652 134.906 1.00 15.79 72 ARG A O 1
ATOM 510 N N . ILE A 1 81 ? 240.749 -18.765 135.428 1.00 15.46 73 ILE A N 1
ATOM 511 C CA . ILE A 1 81 ? 241.860 -19.472 136.048 1.00 15.04 73 ILE A CA 1
ATOM 512 C C . ILE A 1 81 ? 241.421 -20.196 137.314 1.00 15.54 73 ILE A C 1
ATOM 513 O O . ILE A 1 81 ? 241.722 -21.391 137.487 1.00 15.94 73 ILE A O 1
ATOM 518 N N . VAL A 1 82 ? 240.678 -19.512 138.165 1.00 15.76 74 VAL A N 1
ATOM 519 C CA . VAL A 1 82 ? 240.232 -20.082 139.416 1.00 16.25 74 VAL A CA 1
ATOM 520 C C . VAL A 1 82 ? 239.370 -21.306 139.183 1.00 17.90 74 VAL A C 1
ATOM 521 O O . VAL A 1 82 ? 239.541 -22.306 139.852 1.00 19.94 74 VAL A O 1
ATOM 525 N N . ARG A 1 83 ? 238.452 -21.248 138.246 1.00 19.21 75 ARG A N 1
ATOM 526 C CA . ARG A 1 83 ? 237.574 -22.376 138.060 1.00 22.75 75 ARG A CA 1
ATOM 527 C C . ARG A 1 83 ? 238.203 -23.575 137.313 1.00 21.23 75 ARG A C 1
ATOM 528 O O . ARG A 1 83 ? 237.664 -24.659 137.342 1.00 21.49 75 ARG A O 1
ATOM 536 N N . ALA A 1 84 ? 239.372 -23.386 136.723 1.00 17.72 76 ALA A N 1
ATOM 537 C CA . ALA A 1 84 ? 240.054 -24.427 135.971 1.00 18.02 76 ALA A CA 1
ATOM 538 C C . ALA A 1 84 ? 240.676 -25.502 136.822 1.00 18.86 76 ALA A C 1
ATOM 539 O O . ALA A 1 84 ? 240.896 -26.615 136.352 1.00 19.30 76 ALA A O 1
ATOM 541 N N . THR A 1 85 ? 240.994 -25.183 138.083 1.00 17.78 77 THR A N 1
ATOM 542 C CA . THR A 1 85 ? 241.635 -26.176 138.942 1.00 19.08 77 THR A CA 1
ATOM 543 C C . THR A 1 85 ? 241.129 -25.991 140.373 1.00 18.08 77 THR A C 1
ATOM 544 O O . THR A 1 85 ? 240.504 -24.955 140.707 1.00 20.40 77 THR A O 1
ATOM 548 N N . ASP A 1 86 ? 241.438 -27.000 141.205 1.00 19.57 78 ASP A N 1
ATOM 549 C CA . ASP A 1 86 ? 241.108 -27.003 142.619 1.00 20.71 78 ASP A CA 1
ATOM 550 C C . ASP A 1 86 ? 242.228 -26.390 143.500 1.00 18.85 78 ASP A C 1
ATOM 551 O O . ASP A 1 86 ? 242.130 -26.352 144.755 1.00 18.56 78 ASP A O 1
ATOM 556 N N . LEU A 1 87 ? 243.289 -25.912 142.875 1.00 15.82 79 LEU A N 1
ATOM 557 C CA . LEU A 1 87 ? 244.394 -25.333 143.633 1.00 14.41 79 LEU A CA 1
ATOM 558 C C . LEU A 1 87 ? 244.091 -23.935 144.142 1.00 13.23 79 LEU A C 1
ATOM 559 O O . LEU A 1 87 ? 243.295 -23.179 143.543 1.00 12.92 79 LEU A O 1
ATOM 564 N N . PRO A 1 88 ? 244.710 -23.549 145.258 1.00 12.63 80 PRO A N 1
ATOM 565 C CA . PRO A 1 88 ? 244.671 -22.148 145.654 1.00 12.20 80 PRO A CA 1
ATOM 566 C C . PRO A 1 88 ? 245.340 -21.253 144.609 1.00 11.48 80 PRO A C 1
ATOM 567 O O . PRO A 1 88 ? 246.402 -21.614 144.104 1.00 12.06 80 PRO A O 1
ATOM 571 N N . VAL A 1 89 ? 244.703 -20.100 144.341 1.00 11.65 81 VAL A N 1
ATOM 572 C CA . VAL A 1 89 ? 245.183 -19.169 143.315 1.00 10.56 81 VAL A CA 1
ATOM 573 C C . VAL A 1 89 ? 245.431 -17.825 143.970 1.00 10.47 81 VAL A C 1
ATOM 574 O O . VAL A 1 89 ? 244.498 -17.272 144.613 1.00 10.27 81 VAL A O 1
ATOM 578 N N . THR A 1 90 ? 246.618 -17.262 143.742 1.00 9.93 82 THR A N 1
ATOM 579 C CA . THR A 1 90 ? 246.941 -15.893 144.150 1.00 10.12 82 THR A CA 1
ATOM 580 C C . THR A 1 90 ? 247.044 -15.024 142.923 1.00 10.31 82 THR A C 1
ATOM 581 O O . THR A 1 90 ? 247.502 -15.514 141.844 1.00 11.16 82 THR A O 1
ATOM 585 N N . VAL A 1 91 ? 246.658 -13.750 143.064 1.00 10.26 83 VAL A N 1
ATOM 586 C CA . VAL A 1 91 ? 246.588 -12.857 141.915 1.00 10.82 83 VAL A CA 1
ATOM 587 C C . VAL A 1 91 ? 247.513 -11.664 142.063 1.00 11.08 83 VAL A C 1
ATOM 588 O O . VAL A 1 91 ? 247.504 -10.969 143.077 1.00 10.90 83 VAL A O 1
ATOM 592 N N . ASP A 1 92 ? 248.240 -11.355 140.995 1.00 11.71 84 ASP A N 1
ATOM 593 C CA . ASP A 1 92 ? 249.040 -10.145 140.929 1.00 11.97 84 ASP A CA 1
ATOM 594 C C . ASP A 1 92 ? 248.147 -8.964 140.638 1.00 12.80 84 ASP A C 1
ATOM 595 O O . ASP A 1 92 ? 247.599 -8.841 139.530 1.00 13.31 84 ASP A O 1
ATOM 600 N N . LEU A 1 93 ? 247.955 -8.112 141.624 1.00 11.30 85 LEU A N 1
ATOM 601 C CA . LEU A 1 93 ? 247.134 -6.879 141.446 1.00 12.20 85 LEU A CA 1
ATOM 602 C C . LEU A 1 93 ? 247.949 -5.618 141.184 1.00 12.20 85 LEU A C 1
ATOM 603 O O . LEU A 1 93 ? 247.415 -4.502 141.277 1.00 12.46 85 LEU A O 1
ATOM 608 N N . GLU A 1 94 ? 249.239 -5.778 140.907 1.00 13.38 86 GLU A N 1
ATOM 609 C CA . GLU A 1 94 ? 250.127 -4.654 140.628 1.00 14.82 86 GLU A CA 1
ATOM 610 C C . GLU A 1 94 ? 250.031 -3.658 141.784 1.00 14.24 86 GLU A C 1
ATOM 611 O O . GLU A 1 94 ? 250.146 -4.093 142.925 1.00 14.33 86 GLU A O 1
ATOM 617 N N . SER A 1 95 ? 249.811 -2.353 141.526 1.00 14.50 87 SER A N 1
ATOM 618 C CA . SER A 1 95 ? 249.708 -1.363 142.614 1.00 15.40 87 SER A CA 1
ATOM 619 C C . SER A 1 95 ? 248.320 -1.317 143.254 1.00 14.33 87 SER A C 1
ATOM 620 O O . SER A 1 95 ? 248.118 -0.569 144.204 1.00 14.69 87 SER A O 1
ATOM 623 N N . GLY A 1 96 ? 247.357 -2.128 142.759 1.00 13.20 88 GLY A N 1
ATOM 624 C CA . GLY A 1 96 ? 246.073 -2.269 143.360 1.00 13.99 88 GLY A CA 1
ATOM 625 C C . GLY A 1 96 ? 244.913 -1.647 142.601 1.00 14.38 88 GLY A C 1
ATOM 626 O O . GLY A 1 96 ? 243.834 -1.641 143.127 1.00 15.00 88 GLY A O 1
ATOM 627 N N . TYR A 1 97 ? 245.144 -1.167 141.377 1.00 14.98 89 TYR A N 1
ATOM 628 C CA . TYR A 1 97 ? 244.076 -0.621 140.518 1.00 16.98 89 TYR A CA 1
ATOM 629 C C . TYR A 1 97 ? 243.205 0.350 141.292 1.00 17.74 89 TYR A C 1
ATOM 630 O O . TYR A 1 97 ? 241.971 0.183 141.398 1.00 20.70 89 TYR A O 1
ATOM 639 N N . GLY A 1 98 ? 243.805 1.355 141.901 1.00 18.19 90 GLY A N 1
ATOM 640 C CA . GLY A 1 98 ? 243.030 2.299 142.685 1.00 19.03 90 GLY A CA 1
ATOM 641 C C . GLY A 1 98 ? 243.808 3.557 143.024 1.00 18.83 90 GLY A C 1
ATOM 642 O O . GLY A 1 98 ? 244.971 3.509 143.365 1.00 17.31 90 GLY A O 1
ATOM 643 N N . GLU A 1 99 ? 243.168 4.723 142.901 1.00 19.55 91 GLU A N 1
ATOM 644 C CA . GLU A 1 99 ? 243.850 5.968 143.248 1.00 20.78 91 GLU A CA 1
ATOM 645 C C . GLU A 1 99 ? 244.119 6.105 144.742 1.00 19.18 91 GLU A C 1
ATOM 646 O O . GLU A 1 99 ? 245.236 6.469 145.157 1.00 19.61 91 GLU A O 1
ATOM 652 N N . ARG A 1 100 ? 243.098 5.827 145.543 1.00 18.49 92 ARG A N 1
ATOM 653 C CA . ARG A 1 100 ? 243.107 6.020 146.987 1.00 17.82 92 ARG A CA 1
ATOM 654 C C . ARG A 1 100 ? 243.020 4.605 147.683 1.00 17.26 92 ARG A C 1
ATOM 655 O O . ARG A 1 100 ? 242.659 3.624 147.030 1.00 16.37 92 ARG A O 1
ATOM 657 N N . PRO A 1 101 ? 243.307 4.530 148.979 1.00 16.89 93 PRO A N 1
ATOM 658 C CA . PRO A 1 101 ? 243.168 3.270 149.688 1.00 16.42 93 PRO A CA 1
ATOM 659 C C . PRO A 1 101 ? 241.803 2.605 149.556 1.00 17.02 93 PRO A C 1
ATOM 660 O O . PRO A 1 101 ? 241.742 1.379 149.393 1.00 15.33 93 PRO A O 1
ATOM 664 N N . GLU A 1 102 ? 240.711 3.382 149.658 1.00 17.33 94 GLU A N 1
ATOM 665 C CA . GLU A 1 102 ? 239.408 2.812 149.482 1.00 20.29 94 GLU A CA 1
ATOM 666 C C . GLU A 1 102 ? 239.233 2.149 148.101 1.00 17.59 94 GLU A C 1
ATOM 667 O O . GLU A 1 102 ? 238.438 1.202 147.968 1.00 19.82 94 GLU A O 1
ATOM 673 N N . ASP A 1 103 ? 239.938 2.627 147.075 1.00 17.57 95 ASP A N 1
ATOM 674 C CA . ASP A 1 103 ? 239.869 2.068 145.740 1.00 16.94 95 ASP A CA 1
ATOM 675 C C . ASP A 1 103 ? 240.610 0.742 145.651 1.00 16.50 95 ASP A C 1
ATOM 676 O O . ASP A 1 103 ? 240.137 -0.228 145.027 1.00 16.32 95 ASP A O 1
ATOM 681 N N . VAL A 1 104 ? 241.759 0.692 146.331 1.00 15.47 96 VAL A N 1
ATOM 682 C CA . VAL A 1 104 ? 242.503 -0.558 146.445 1.00 14.33 96 VAL A CA 1
ATOM 683 C C . VAL A 1 104 ? 241.662 -1.584 147.236 1.00 14.37 96 VAL A C 1
ATOM 684 O O . VAL A 1 104 ? 241.670 -2.769 146.955 1.00 15.04 96 VAL A O 1
ATOM 688 N N . ALA A 1 105 ? 240.955 -1.161 148.271 1.00 14.16 97 ALA A N 1
ATOM 689 C CA . ALA A 1 105 ? 240.100 -2.100 149.022 1.00 15.16 97 ALA A CA 1
ATOM 690 C C . ALA A 1 105 ? 239.081 -2.745 148.111 1.00 15.18 97 ALA A C 1
ATOM 691 O O . ALA A 1 105 ? 238.859 -3.958 148.195 1.00 14.76 97 ALA A O 1
ATOM 693 N N . GLU A 1 106 ? 238.458 -1.942 147.234 1.00 15.98 98 GLU A N 1
ATOM 694 C CA . GLU A 1 106 ? 237.481 -2.467 146.258 1.00 16.91 98 GLU A CA 1
ATOM 695 C C . GLU A 1 106 ? 238.151 -3.515 145.354 1.00 14.80 98 GLU A C 1
ATOM 696 O O . GLU A 1 106 ? 237.618 -4.562 145.083 1.00 15.64 98 GLU A O 1
ATOM 702 N N . THR A 1 107 ? 239.333 -3.231 144.879 1.00 14.50 99 THR A N 1
ATOM 703 C CA . THR A 1 107 ? 240.069 -4.177 144.040 1.00 14.01 99 THR A CA 1
ATOM 704 C C . THR A 1 107 ? 240.284 -5.518 144.755 1.00 13.04 99 THR A C 1
ATOM 705 O O . THR A 1 107 ? 240.084 -6.587 144.216 1.00 12.60 99 THR A O 1
ATOM 709 N N . ILE A 1 108 ? 240.768 -5.469 145.999 1.00 13.75 100 ILE A N 1
ATOM 710 C CA . ILE A 1 108 ? 240.976 -6.679 146.755 1.00 13.64 100 ILE A CA 1
ATOM 711 C C . ILE A 1 108 ? 239.659 -7.417 146.965 1.00 13.54 100 ILE A C 1
ATOM 712 O O . ILE A 1 108 ? 239.561 -8.629 146.813 1.00 13.20 100 ILE A O 1
ATOM 717 N N . ALA A 1 109 ? 238.619 -6.682 147.308 1.00 13.71 101 ALA A N 1
ATOM 718 C CA . ALA A 1 109 ? 237.315 -7.291 147.505 1.00 13.50 101 ALA A CA 1
ATOM 719 C C . ALA A 1 109 ? 236.851 -7.953 146.242 1.00 13.00 101 ALA A C 1
ATOM 720 O O . ALA A 1 109 ? 236.279 -9.030 146.303 1.00 13.68 101 ALA A O 1
ATOM 722 N N A MET A 1 110 ? 237.084 -7.336 145.093 0.50 12.98 102 MET A N 1
ATOM 723 N N B MET A 1 110 ? 237.080 -7.343 145.089 0.50 13.73 102 MET A N 1
ATOM 724 C CA A MET A 1 110 ? 236.738 -7.978 143.826 0.50 13.07 102 MET A CA 1
ATOM 725 C CA B MET A 1 110 ? 236.755 -8.016 143.832 0.50 14.32 102 MET A CA 1
ATOM 726 C C A MET A 1 110 ? 237.566 -9.245 143.550 0.50 13.15 102 MET A C 1
ATOM 727 C C B MET A 1 110 ? 237.558 -9.286 143.602 0.50 13.88 102 MET A C 1
ATOM 728 O O A MET A 1 110 ? 237.045 -10.217 143.008 0.50 12.83 102 MET A O 1
ATOM 729 O O B MET A 1 110 ? 237.029 -10.285 143.116 0.50 13.44 102 MET A O 1
ATOM 738 N N . SER A 1 111 ? 238.845 -9.249 143.944 1.00 12.89 103 SER A N 1
ATOM 739 C CA . SER A 1 111 ? 239.683 -10.425 143.752 1.00 12.61 103 SER A CA 1
ATOM 740 C C . SER A 1 111 ? 239.144 -11.591 144.544 1.00 12.43 103 SER A C 1
ATOM 741 O O . SER A 1 111 ? 239.209 -12.724 144.097 1.00 13.13 103 SER A O 1
ATOM 744 N N . ILE A 1 112 ? 238.602 -11.320 145.727 1.00 12.78 104 ILE A N 1
ATOM 745 C CA . ILE A 1 112 ? 238.047 -12.334 146.613 1.00 13.33 104 ILE A CA 1
ATOM 746 C C . ILE A 1 112 ? 236.760 -12.900 146.001 1.00 13.57 104 ILE A C 1
ATOM 747 O O . ILE A 1 112 ? 236.553 -14.131 145.962 1.00 14.02 104 ILE A O 1
ATOM 752 N N . ARG A 1 113 ? 235.922 -11.986 145.500 1.00 15.35 105 ARG A N 1
ATOM 753 C CA . ARG A 1 113 ? 234.689 -12.368 144.782 1.00 15.81 105 ARG A CA 1
ATOM 754 C C . ARG A 1 113 ? 234.995 -13.246 143.555 1.00 15.34 105 ARG A C 1
ATOM 755 O O . ARG A 1 113 ? 234.231 -14.202 143.269 1.00 16.57 105 ARG A O 1
ATOM 763 N N . ALA A 1 114 ? 236.121 -12.977 142.888 1.00 14.19 106 ALA A N 1
ATOM 764 C CA . ALA A 1 114 ? 236.619 -13.752 141.743 1.00 14.06 106 ALA A CA 1
ATOM 765 C C . ALA A 1 114 ? 237.239 -15.112 142.132 1.00 13.83 106 ALA A C 1
ATOM 766 O O . ALA A 1 114 ? 237.421 -15.959 141.279 1.00 15.26 106 ALA A O 1
ATOM 768 N N . GLY A 1 115 ? 237.496 -15.323 143.419 1.00 13.44 107 GLY A N 1
ATOM 769 C CA . GLY A 1 115 ? 237.910 -16.580 143.993 1.00 13.44 107 GLY A CA 1
ATOM 770 C C . GLY A 1 115 ? 239.389 -16.705 144.300 1.00 13.08 107 GLY A C 1
ATOM 771 O O . GLY A 1 115 ? 239.860 -17.825 144.626 1.00 13.94 107 GLY A O 1
ATOM 772 N N . ALA A 1 116 ? 240.117 -15.594 144.169 1.00 12.81 108 ALA A N 1
ATOM 773 C CA . ALA A 1 116 ? 241.524 -15.583 144.640 1.00 12.19 108 ALA A CA 1
ATOM 774 C C . ALA A 1 116 ? 241.594 -15.688 146.148 1.00 12.04 108 ALA A C 1
ATOM 775 O O . ALA A 1 116 ? 240.721 -15.152 146.849 1.00 11.84 108 ALA A O 1
ATOM 777 N N . ILE A 1 117 ? 242.685 -16.293 146.670 1.00 10.90 109 ILE A N 1
ATOM 778 C CA . ILE A 1 117 ? 242.913 -16.387 148.121 1.00 10.86 109 ILE A CA 1
ATOM 779 C C . ILE A 1 117 ? 244.158 -15.623 148.587 1.00 10.48 109 ILE A C 1
ATOM 780 O O . ILE A 1 117 ? 244.587 -15.736 149.726 1.00 10.08 109 ILE A O 1
ATOM 785 N N . GLY A 1 118 ? 244.715 -14.831 147.685 1.00 10.16 110 GLY A N 1
ATOM 786 C CA . GLY A 1 118 ? 245.755 -13.892 148.049 1.00 9.91 110 GLY A CA 1
ATOM 787 C C . GLY A 1 118 ? 246.120 -13.023 146.881 1.00 9.97 110 GLY A C 1
ATOM 788 O O . GLY A 1 118 ? 245.537 -13.172 145.766 1.00 9.32 110 GLY A O 1
ATOM 789 N N . CYS A 1 119 ? 247.049 -12.095 147.107 1.00 9.46 111 CYS A N 1
ATOM 790 C CA . CYS A 1 119 ? 247.479 -11.183 146.081 1.00 9.97 111 CYS A CA 1
ATOM 791 C C . CYS A 1 119 ? 248.921 -10.765 146.247 1.00 9.50 111 CYS A C 1
ATOM 792 O O . CYS A 1 119 ? 249.536 -10.950 147.315 1.00 9.04 111 CYS A O 1
ATOM 795 N N . ASN A 1 120 ? 249.476 -10.220 145.167 1.00 9.68 112 ASN A N 1
ATOM 796 C CA . ASN A 1 120 ? 250.645 -9.346 145.282 1.00 9.55 112 ASN A CA 1
ATOM 797 C C . ASN A 1 120 ? 250.171 -7.908 145.122 1.00 10.37 112 ASN A C 1
ATOM 798 O O . ASN A 1 120 ? 249.373 -7.602 144.189 1.00 10.97 112 ASN A O 1
ATOM 803 N N . LEU A 1 121 ? 250.639 -7.050 146.031 1.00 10.44 113 LEU A N 1
ATOM 804 C CA . LEU A 1 121 ? 250.278 -5.613 146.005 1.00 11.30 113 LEU A CA 1
ATOM 805 C C . LEU A 1 121 ? 251.576 -4.844 146.126 1.00 11.22 113 LEU A C 1
ATOM 806 O O . LEU A 1 121 ? 252.312 -5.029 147.094 1.00 10.73 113 LEU A O 1
ATOM 811 N N . GLU A 1 122 ? 251.857 -4.006 145.140 1.00 11.63 114 GLU A N 1
ATOM 812 C CA . GLU A 1 122 ? 253.133 -3.370 144.937 1.00 12.76 114 GLU A CA 1
ATOM 813 C C . GLU A 1 122 ? 253.110 -1.889 145.339 1.00 12.74 114 GLU A C 1
ATOM 814 O O . GLU A 1 122 ? 252.094 -1.182 145.143 1.00 12.30 114 GLU A O 1
ATOM 820 N N . ASP A 1 123 ? 254.265 -1.392 145.789 1.00 12.04 115 ASP A N 1
ATOM 821 C CA . ASP A 1 123 ? 254.384 -0.076 146.402 1.00 12.55 115 ASP A CA 1
ATOM 822 C C . ASP A 1 123 ? 254.907 1.027 145.467 1.00 14.66 115 ASP A C 1
ATOM 823 O O . ASP A 1 123 ? 255.428 2.015 145.931 1.00 15.10 115 ASP A O 1
ATOM 828 N N . SER A 1 124 ? 254.729 0.846 144.167 1.00 16.18 116 SER A N 1
ATOM 829 C CA . SER A 1 124 ? 255.181 1.818 143.204 1.00 18.60 116 SER A CA 1
ATOM 830 C C . SER A 1 124 ? 253.979 2.462 142.521 1.00 20.11 116 SER A C 1
ATOM 831 O O . SER A 1 124 ? 252.854 1.934 142.494 1.00 17.79 116 SER A O 1
ATOM 834 N N . PHE A 1 125 ? 254.233 3.681 142.054 1.00 24.01 117 PHE A N 1
ATOM 835 C CA . PHE A 1 125 ? 253.255 4.402 141.211 1.00 26.90 117 PHE A CA 1
ATOM 836 C C . PHE A 1 125 ? 253.291 3.878 139.795 1.00 31.38 117 PHE A C 1
ATOM 837 O O . PHE A 1 125 ? 254.362 3.767 139.190 1.00 35.73 117 PHE A O 1
ATOM 845 N N . PRO A 1 126 ? 252.131 3.520 139.252 1.00 35.89 118 PRO A N 1
ATOM 846 C CA . PRO A 1 126 ? 252.156 3.173 137.841 1.00 39.32 118 PRO A CA 1
ATOM 847 C C . PRO A 1 126 ? 252.479 4.393 136.941 1.00 39.86 118 PRO A C 1
ATOM 848 O O . PRO A 1 126 ? 253.049 4.187 135.883 1.00 42.94 118 PRO A O 1
ATOM 852 N N . SER A 1 127 ? 252.210 5.634 137.392 1.00 41.23 119 SER A N 1
ATOM 853 C CA . SER A 1 127 ? 252.550 6.855 136.590 1.00 41.77 119 SER A CA 1
ATOM 854 C C . SER A 1 127 ? 254.056 7.109 136.339 1.00 44.31 119 SER A C 1
ATOM 855 O O . SER A 1 127 ? 254.444 7.527 135.240 1.00 46.26 119 SER A O 1
ATOM 858 N N . THR A 1 128 ? 254.898 6.918 137.348 1.00 39.34 120 THR A N 1
ATOM 859 C CA . THR A 1 128 ? 256.320 7.258 137.225 1.00 40.65 120 THR A CA 1
ATOM 860 C C . THR A 1 128 ? 257.234 6.055 137.450 1.00 37.93 120 THR A C 1
ATOM 861 O O . THR A 1 128 ? 258.423 6.140 137.157 1.00 37.30 120 THR A O 1
ATOM 865 N N . GLY A 1 129 ? 256.701 4.973 138.027 1.00 37.42 121 GLY A N 1
ATOM 866 C CA . GLY A 1 129 ? 257.529 3.829 138.477 1.00 33.40 121 GLY A CA 1
ATOM 867 C C . GLY A 1 129 ? 258.280 4.091 139.784 1.00 31.33 121 GLY A C 1
ATOM 868 O O . GLY A 1 129 ? 259.016 3.237 140.284 1.00 33.38 121 GLY A O 1
ATOM 869 N N . GLU A 1 130 ? 258.076 5.257 140.377 1.00 28.54 122 GLU A N 1
ATOM 870 C CA . GLU A 1 130 ? 258.763 5.634 141.571 1.00 28.20 122 GLU A CA 1
ATOM 871 C C . GLU A 1 130 ? 258.051 4.971 142.749 1.00 22.82 122 GLU A C 1
ATOM 872 O O . GLU A 1 130 ? 256.911 4.543 142.607 1.00 21.49 122 GLU A O 1
ATOM 878 N N . LEU A 1 131 ? 258.754 4.874 143.865 1.00 21.30 123 LEU A N 1
ATOM 879 C CA . LEU A 1 131 ? 258.148 4.358 145.086 1.00 20.01 123 LEU A CA 1
ATOM 880 C C . LEU A 1 131 ? 257.175 5.321 145.709 1.00 19.84 123 LEU A C 1
ATOM 881 O O . LEU A 1 131 ? 257.458 6.527 145.832 1.00 19.55 123 LEU A O 1
ATOM 886 N N . ARG A 1 132 ? 256.055 4.802 146.173 1.00 17.87 124 ARG A N 1
ATOM 887 C CA . ARG A 1 132 ? 255.195 5.546 147.100 1.00 19.57 124 ARG A CA 1
ATOM 888 C C . ARG A 1 132 ? 255.884 5.751 148.479 1.00 20.34 124 ARG A C 1
ATOM 889 O O . ARG A 1 132 ? 256.697 4.894 148.933 1.00 18.12 124 ARG A O 1
ATOM 897 N N . ASP A 1 133 ? 255.598 6.883 149.137 1.00 20.88 125 ASP A N 1
ATOM 898 C CA . ASP A 1 133 ? 255.953 7.076 150.538 1.00 22.03 125 ASP A CA 1
ATOM 899 C C . ASP A 1 133 ? 255.527 5.828 151.330 1.00 18.69 125 ASP A C 1
ATOM 900 O O . ASP A 1 133 ? 254.455 5.253 151.061 1.00 18.08 125 ASP A O 1
ATOM 905 N N . VAL A 1 134 ? 256.388 5.434 152.262 1.00 17.18 126 VAL A N 1
ATOM 906 C CA . VAL A 1 134 ? 256.174 4.228 153.096 1.00 15.07 126 VAL A CA 1
ATOM 907 C C . VAL A 1 134 ? 254.769 4.189 153.690 1.00 14.49 126 VAL A C 1
ATOM 908 O O . VAL A 1 134 ? 254.081 3.153 153.648 1.00 13.19 126 VAL A O 1
ATOM 912 N N . ASP A 1 135 ? 254.309 5.302 154.250 1.00 14.28 127 ASP A N 1
ATOM 913 C CA . ASP A 1 135 ? 253.001 5.272 154.896 1.00 14.22 127 ASP A CA 1
ATOM 914 C C . ASP A 1 135 ? 251.829 5.346 153.918 1.00 14.45 127 ASP A C 1
ATOM 915 O O . ASP A 1 135 ? 250.743 4.820 154.210 1.00 14.13 127 ASP A O 1
ATOM 920 N N . GLU A 1 136 ? 252.042 5.930 152.743 1.00 15.62 128 GLU A N 1
ATOM 921 C CA . GLU A 1 136 ? 251.019 5.882 151.677 1.00 17.23 128 GLU A CA 1
ATOM 922 C C . GLU A 1 136 ? 250.856 4.450 151.190 1.00 14.35 128 GLU A C 1
ATOM 923 O O . GLU A 1 136 ? 249.756 3.947 151.050 1.00 13.92 128 GLU A O 1
ATOM 929 N N . ALA A 1 137 ? 251.976 3.778 151.007 1.00 13.11 129 ALA A N 1
ATOM 930 C CA . ALA A 1 137 ? 251.987 2.361 150.602 1.00 12.33 129 ALA A CA 1
ATOM 931 C C . ALA A 1 137 ? 251.336 1.486 151.670 1.00 11.86 129 ALA A C 1
ATOM 932 O O . ALA A 1 137 ? 250.563 0.618 151.389 1.00 11.79 129 ALA A O 1
ATOM 934 N N . ALA A 1 138 ? 251.665 1.737 152.922 1.00 11.48 130 ALA A N 1
ATOM 935 C CA . ALA A 1 138 ? 251.085 0.993 154.039 1.00 11.26 130 ALA A CA 1
ATOM 936 C C . ALA A 1 138 ? 249.605 1.211 154.175 1.00 11.19 130 ALA A C 1
ATOM 937 O O . ALA A 1 138 ? 248.890 0.288 154.484 1.00 11.46 130 ALA A O 1
ATOM 939 N N . ALA A 1 139 ? 249.116 2.421 153.874 1.00 11.61 131 ALA A N 1
ATOM 940 C CA . ALA A 1 139 ? 247.709 2.683 153.936 1.00 12.16 131 ALA A CA 1
ATOM 941 C C . ALA A 1 139 ? 246.891 1.862 152.917 1.00 12.27 131 ALA A C 1
ATOM 942 O O . ALA A 1 139 ? 245.743 1.465 153.213 1.00 12.33 131 ALA A O 1
ATOM 944 N N . ARG A 1 140 ? 247.496 1.637 151.751 1.00 12.15 132 ARG A N 1
ATOM 945 C CA . ARG A 1 140 ? 246.861 0.793 150.695 1.00 12.04 132 ARG A CA 1
ATOM 946 C C . ARG A 1 140 ? 246.823 -0.665 151.198 1.00 11.76 132 ARG A C 1
ATOM 947 O O . ARG A 1 140 ? 245.799 -1.347 151.075 1.00 11.96 132 ARG A O 1
ATOM 955 N N . ILE A 1 141 ? 247.897 -1.119 151.843 1.00 11.33 133 ILE A N 1
ATOM 956 C CA . ILE A 1 141 ? 247.917 -2.481 152.423 1.00 10.89 133 ILE A CA 1
ATOM 957 C C . ILE A 1 141 ? 246.844 -2.613 153.505 1.00 11.57 133 ILE A C 1
ATOM 958 O O . ILE A 1 141 ? 246.113 -3.574 153.607 1.00 11.40 133 ILE A O 1
ATOM 963 N N . ALA A 1 142 ? 246.737 -1.589 154.341 1.00 11.78 134 ALA A N 1
ATOM 964 C CA . ALA A 1 142 ? 245.753 -1.639 155.422 1.00 12.74 134 ALA A CA 1
ATOM 965 C C . ALA A 1 142 ? 244.347 -1.690 154.911 1.00 13.11 134 ALA A C 1
ATOM 966 O O . ALA A 1 142 ? 243.520 -2.443 155.435 1.00 13.18 134 ALA A O 1
ATOM 968 N N . ALA A 1 143 ? 244.063 -0.923 153.864 1.00 13.33 135 ALA A N 1
ATOM 969 C CA . ALA A 1 143 ? 242.711 -0.962 153.244 1.00 14.13 135 ALA A CA 1
ATOM 970 C C . ALA A 1 143 ? 242.412 -2.370 152.653 1.00 14.16 135 ALA A C 1
ATOM 971 O O . ALA A 1 143 ? 241.285 -2.885 152.762 1.00 15.21 135 ALA A O 1
ATOM 973 N N . ALA A 1 144 ? 243.418 -2.968 152.036 1.00 13.64 136 ALA A N 1
ATOM 974 C CA . ALA A 1 144 ? 243.322 -4.324 151.506 1.00 12.83 136 ALA A CA 1
ATOM 975 C C . ALA A 1 144 ? 243.034 -5.340 152.639 1.00 12.61 136 ALA A C 1
ATOM 976 O O . ALA A 1 144 ? 242.223 -6.241 152.492 1.00 12.84 136 ALA A O 1
ATOM 978 N N . ARG A 1 145 ? 243.720 -5.240 153.753 1.00 12.60 137 ARG A N 1
ATOM 979 C CA . ARG A 1 145 ? 243.572 -6.146 154.893 1.00 13.42 137 ARG A CA 1
ATOM 980 C C . ARG A 1 145 ? 242.158 -6.019 155.423 1.00 14.61 137 ARG A C 1
ATOM 981 O O . ARG A 1 145 ? 241.466 -7.004 155.690 1.00 15.59 137 ARG A O 1
ATOM 989 N N . GLN A 1 146 ? 241.717 -4.772 155.519 1.00 16.79 138 GLN A N 1
ATOM 990 C CA . GLN A 1 146 ? 240.377 -4.537 156.023 1.00 19.05 138 GLN A CA 1
ATOM 991 C C . GLN A 1 146 ? 239.307 -5.138 155.119 1.00 18.16 138 GLN A C 1
ATOM 992 O O . GLN A 1 146 ? 238.337 -5.741 155.632 1.00 18.80 138 GLN A O 1
ATOM 998 N N . ALA A 1 147 ? 239.463 -5.007 153.799 1.00 16.72 139 ALA A N 1
ATOM 999 C CA . ALA A 1 147 ? 238.569 -5.578 152.857 1.00 16.35 139 ALA A CA 1
ATOM 1000 C C . ALA A 1 147 ? 238.527 -7.107 152.988 1.00 16.35 139 ALA A C 1
ATOM 1001 O O . ALA A 1 147 ? 237.473 -7.728 152.980 1.00 15.48 139 ALA A O 1
ATOM 1003 N N . ALA A 1 148 ? 239.708 -7.719 153.087 1.00 14.75 140 ALA A N 1
ATOM 1004 C CA . ALA A 1 148 ? 239.752 -9.172 153.280 1.00 15.04 140 ALA A CA 1
ATOM 1005 C C . ALA A 1 148 ? 239.120 -9.610 154.611 1.00 16.78 140 ALA A C 1
ATOM 1006 O O . ALA A 1 148 ? 238.436 -10.622 154.659 1.00 17.91 140 ALA A O 1
ATOM 1008 N N . ASP A 1 149 ? 239.375 -8.854 155.660 1.00 17.63 141 ASP A N 1
ATOM 1009 C CA . ASP A 1 149 ? 238.865 -9.172 156.999 1.00 20.18 141 ASP A CA 1
ATOM 1010 C C . ASP A 1 149 ? 237.352 -9.049 157.010 1.00 21.92 141 ASP A C 1
ATOM 1011 O O . ASP A 1 149 ? 236.664 -9.929 157.532 1.00 21.56 141 ASP A O 1
ATOM 1016 N N . ARG A 1 150 ? 236.831 -8.020 156.347 1.00 24.03 142 ARG A N 1
ATOM 1017 C CA . ARG A 1 150 ? 235.352 -7.869 156.216 1.00 26.38 142 ARG A CA 1
ATOM 1018 C C . ARG A 1 150 ? 234.678 -9.005 155.444 1.00 25.52 142 ARG A C 1
ATOM 1019 O O . ARG A 1 150 ? 233.550 -9.418 155.780 1.00 24.26 142 ARG A O 1
ATOM 1027 N N . ALA A 1 151 ? 235.364 -9.539 154.427 1.00 21.45 143 ALA A N 1
ATOM 1028 C CA . ALA A 1 151 ? 234.910 -10.706 153.693 1.00 21.19 143 ALA A CA 1
ATOM 1029 C C . ALA A 1 151 ? 234.940 -12.023 154.514 1.00 20.83 143 ALA A C 1
ATOM 1030 O O . ALA A 1 151 ? 234.373 -13.029 154.087 1.00 20.73 143 ALA A O 1
ATOM 1032 N N . GLY A 1 152 ? 235.624 -12.022 155.641 1.00 21.01 144 GLY A N 1
ATOM 1033 C CA . GLY A 1 152 ? 235.715 -13.190 156.507 1.00 22.60 144 GLY A CA 1
ATOM 1034 C C . GLY A 1 152 ? 236.543 -14.278 155.876 1.00 23.17 144 GLY A C 1
ATOM 1035 O O . GLY A 1 152 ? 236.321 -15.458 156.130 1.00 24.81 144 GLY A O 1
ATOM 1036 N N . VAL A 1 153 ? 237.499 -13.898 155.027 1.00 20.26 145 VAL A N 1
ATOM 1037 C CA . VAL A 1 153 ? 238.276 -14.906 154.341 1.00 19.80 145 VAL A CA 1
ATOM 1038 C C . VAL A 1 153 ? 239.737 -14.947 154.821 1.00 19.65 145 VAL A C 1
ATOM 1039 O O . VAL A 1 153 ? 240.276 -13.925 155.254 1.00 19.75 145 VAL A O 1
ATOM 1043 N N . ASP A 1 154 ? 240.341 -16.120 154.681 1.00 17.40 146 ASP A N 1
ATOM 1044 C CA . ASP A 1 154 ? 241.793 -16.358 154.957 1.00 16.92 146 ASP A CA 1
ATOM 1045 C C . ASP A 1 154 ? 242.517 -16.005 153.649 1.00 15.08 146 ASP A C 1
ATOM 1046 O O . ASP A 1 154 ? 242.446 -16.738 152.651 1.00 16.00 146 ASP A O 1
ATOM 1051 N N . TYR A 1 155 ? 243.144 -14.833 153.645 1.00 13.09 147 TYR A N 1
ATOM 1052 C CA . TYR A 1 155 ? 243.630 -14.204 152.403 1.00 11.66 147 TYR A CA 1
ATOM 1053 C C . TYR A 1 155 ? 245.015 -13.648 152.623 1.00 11.54 147 TYR A C 1
ATOM 1054 O O . TYR A 1 155 ? 245.259 -12.936 153.611 1.00 12.20 147 TYR A O 1
ATOM 1063 N N . PHE A 1 156 ? 245.923 -14.007 151.730 1.00 10.28 148 PHE A N 1
ATOM 1064 C CA . PHE A 1 156 ? 247.352 -13.718 151.905 1.00 9.99 148 PHE A CA 1
ATOM 1065 C C . PHE A 1 156 ? 247.744 -12.487 151.065 1.00 9.72 148 PHE A C 1
ATOM 1066 O O . PHE A 1 156 ? 247.801 -12.527 149.804 1.00 10.26 148 PHE A O 1
ATOM 1074 N N . ILE A 1 157 ? 248.089 -11.405 151.757 1.00 9.27 149 ILE A N 1
ATOM 1075 C CA . ILE A 1 157 ? 248.584 -10.176 151.112 1.00 9.30 149 ILE A CA 1
ATOM 1076 C C . ILE A 1 157 ? 250.091 -10.218 151.082 1.00 8.88 149 ILE A C 1
ATOM 1077 O O . ILE A 1 157 ? 250.743 -10.101 152.109 1.00 8.49 149 ILE A O 1
ATOM 1082 N N . ASN A 1 158 ? 250.625 -10.433 149.892 1.00 8.73 150 ASN A N 1
ATOM 1083 C CA . ASN A 1 158 ? 252.077 -10.478 149.677 1.00 8.35 150 ASN A CA 1
ATOM 1084 C C . ASN A 1 158 ? 252.456 -9.063 149.221 1.00 8.62 150 ASN A C 1
ATOM 1085 O O . ASN A 1 158 ? 252.162 -8.671 148.120 1.00 8.65 150 ASN A O 1
ATOM 1090 N N . ALA A 1 159 ? 253.092 -8.274 150.100 1.00 8.54 151 ALA A N 1
ATOM 1091 C CA . ALA A 1 159 ? 253.432 -6.882 149.827 1.00 8.66 151 ALA A CA 1
ATOM 1092 C C . ALA A 1 159 ? 254.743 -6.837 149.089 1.00 8.96 151 ALA A C 1
ATOM 1093 O O . ALA A 1 159 ? 255.777 -7.259 149.621 1.00 9.64 151 ALA A O 1
ATOM 1095 N N . ARG A 1 160 ? 254.686 -6.398 147.833 1.00 9.49 152 ARG A N 1
ATOM 1096 C CA . ARG A 1 160 ? 255.845 -6.257 146.993 1.00 9.92 152 ARG A CA 1
ATOM 1097 C C . ARG A 1 160 ? 256.444 -4.880 147.189 1.00 10.19 152 ARG A C 1
ATOM 1098 O O . ARG A 1 160 ? 255.740 -3.871 147.160 1.00 10.95 152 ARG A O 1
ATOM 1106 N N . THR A 1 161 ? 257.730 -4.847 147.448 1.00 10.30 153 THR A N 1
ATOM 1107 C CA . THR A 1 161 ? 258.456 -3.577 147.511 1.00 10.78 153 THR A CA 1
ATOM 1108 C C . THR A 1 161 ? 259.443 -3.509 146.369 1.00 12.05 153 THR A C 1
ATOM 1109 O O . THR A 1 161 ? 260.121 -4.503 146.072 1.00 12.37 153 THR A O 1
ATOM 1113 N N . ASP A 1 162 ? 259.474 -2.360 145.699 1.00 12.07 154 ASP A N 1
ATOM 1114 C CA . ASP A 1 162 ? 260.370 -2.182 144.565 1.00 13.08 154 ASP A CA 1
ATOM 1115 C C . ASP A 1 162 ? 261.706 -1.531 144.880 1.00 13.65 154 ASP A C 1
ATOM 1116 O O . ASP A 1 162 ? 262.403 -1.122 143.951 1.00 15.30 154 ASP A O 1
ATOM 1121 N N . VAL A 1 163 ? 262.102 -1.462 146.148 1.00 13.02 155 VAL A N 1
ATOM 1122 C CA . VAL A 1 163 ? 263.370 -0.812 146.530 1.00 13.42 155 VAL A CA 1
ATOM 1123 C C . VAL A 1 163 ? 264.518 -1.336 145.702 1.00 14.85 155 VAL A C 1
ATOM 1124 O O . VAL A 1 163 ? 265.331 -0.536 145.182 1.00 15.07 155 VAL A O 1
ATOM 1128 N N . PHE A 1 164 ? 264.655 -2.658 145.625 1.00 14.21 156 PHE A N 1
ATOM 1129 C CA . PHE A 1 164 ? 265.807 -3.240 144.911 1.00 14.92 156 PHE A CA 1
ATOM 1130 C C . PHE A 1 164 ? 265.528 -3.289 143.426 1.00 16.46 156 PHE A C 1
ATOM 1131 O O . PHE A 1 164 ? 266.438 -3.138 142.617 1.00 16.43 156 PHE A O 1
ATOM 1139 N N . PHE A 1 165 ? 264.269 -3.486 143.063 1.00 15.41 157 PHE A N 1
ATOM 1140 C CA . PHE A 1 165 ? 263.833 -3.742 141.707 1.00 16.46 157 PHE A CA 1
ATOM 1141 C C . PHE A 1 165 ? 264.156 -2.521 140.822 1.00 17.32 157 PHE A C 1
ATOM 1142 O O . PHE A 1 165 ? 264.598 -2.678 139.667 1.00 18.22 157 PHE A O 1
ATOM 1150 N N . LYS A 1 166 ? 264.027 -1.327 141.402 1.00 18.01 158 LYS A N 1
ATOM 1151 C CA . LYS A 1 166 ? 264.217 -0.062 140.671 1.00 21.28 158 LYS A CA 1
ATOM 1152 C C . LYS A 1 166 ? 265.688 0.407 140.709 1.00 22.00 158 LYS A C 1
ATOM 1153 O O . LYS A 1 166 ? 266.044 1.369 140.002 1.00 23.44 158 LYS A O 1
ATOM 1159 N N . ALA A 1 167 ? 266.553 -0.262 141.483 1.00 19.83 159 ALA A N 1
ATOM 1160 C CA . ALA A 1 167 ? 267.968 0.104 141.648 1.00 19.58 159 ALA A CA 1
ATOM 1161 C C . ALA A 1 167 ? 268.920 -0.830 140.866 1.00 20.95 159 ALA A C 1
ATOM 1162 O O . ALA A 1 167 ? 268.768 -2.032 140.873 1.00 20.96 159 ALA A O 1
ATOM 1164 N N . ALA A 1 168 ? 269.945 -0.251 140.226 1.00 23.16 160 ALA A N 1
ATOM 1165 C CA . ALA A 1 168 ? 270.968 -1.035 139.559 1.00 23.28 160 ALA A CA 1
ATOM 1166 C C . ALA A 1 168 ? 271.670 -1.918 140.542 1.00 22.72 160 ALA A C 1
ATOM 1167 O O . ALA A 1 168 ? 271.899 -1.532 141.695 1.00 21.74 160 ALA A O 1
ATOM 1169 N N . THR A 1 169 ? 271.983 -3.129 140.101 1.00 21.59 161 THR A N 1
ATOM 1170 C CA . THR A 1 169 ? 272.528 -4.154 140.954 1.00 22.79 161 THR A CA 1
ATOM 1171 C C . THR A 1 169 ? 273.766 -3.675 141.702 1.00 20.65 161 THR A C 1
ATOM 1172 O O . THR A 1 169 ? 274.019 -4.041 142.854 1.00 20.98 161 THR A O 1
ATOM 1176 N N . GLU A 1 170 ? 274.583 -2.879 141.016 1.00 22.57 162 GLU A N 1
ATOM 1177 C CA . GLU A 1 170 ? 275.822 -2.452 141.635 1.00 21.49 162 GLU A CA 1
ATOM 1178 C C . GLU A 1 170 ? 275.635 -1.534 142.845 1.00 21.00 162 GLU A C 1
ATOM 1179 O O . GLU A 1 170 ? 276.589 -1.286 143.614 1.00 21.93 162 GLU A O 1
ATOM 1185 N N . THR A 1 171 ? 274.408 -1.041 143.021 1.00 19.38 163 THR A N 1
ATOM 1186 C CA . THR A 1 171 ? 274.059 -0.193 144.141 1.00 19.12 163 THR A CA 1
ATOM 1187 C C . THR A 1 171 ? 273.366 -0.917 145.289 1.00 18.17 163 THR A C 1
ATOM 1188 O O . THR A 1 171 ? 273.041 -0.318 146.282 1.00 18.80 163 THR A O 1
ATOM 1192 N N . HIS A 1 172 ? 273.121 -2.205 145.126 1.00 17.48 164 HIS A N 1
ATOM 1193 C CA . HIS A 1 172 ? 272.484 -2.989 146.178 1.00 17.02 164 HIS A CA 1
ATOM 1194 C C . HIS A 1 172 ? 273.427 -3.204 147.317 1.00 18.37 164 HIS A C 1
ATOM 1195 O O . HIS A 1 172 ? 274.483 -3.886 147.197 1.00 19.82 164 HIS A O 1
ATOM 1202 N N . ASP A 1 173 ? 273.059 -2.657 148.444 1.00 17.78 165 ASP A N 1
ATOM 1203 C CA . ASP A 1 173 ? 273.896 -2.637 149.614 1.00 20.08 165 ASP A CA 1
ATOM 1204 C C . ASP A 1 173 ? 273.066 -2.582 150.866 1.00 19.17 165 ASP A C 1
ATOM 1205 O O . ASP A 1 173 ? 271.822 -2.681 150.802 1.00 17.07 165 ASP A O 1
ATOM 1210 N N . GLU A 1 174 ? 273.740 -2.403 152.001 1.00 21.26 166 GLU A N 1
ATOM 1211 C CA . GLU A 1 174 ? 273.040 -2.384 153.292 1.00 22.29 166 GLU A CA 1
ATOM 1212 C C . GLU A 1 174 ? 272.063 -1.249 153.420 1.00 20.12 166 GLU A C 1
ATOM 1213 O O . GLU A 1 174 ? 271.011 -1.436 154.062 1.00 18.64 166 GLU A O 1
ATOM 1219 N N A ARG A 1 175 ? 272.368 -0.056 152.874 0.50 18.79 167 ARG A N 1
ATOM 1220 N N B ARG A 1 175 ? 272.399 -0.080 152.870 0.50 19.58 167 ARG A N 1
ATOM 1221 C CA A ARG A 1 175 ? 271.392 1.072 152.893 0.50 18.39 167 ARG A CA 1
ATOM 1222 C CA B ARG A 1 175 ? 271.466 1.039 152.870 0.50 19.71 167 ARG A CA 1
ATOM 1223 C C A ARG A 1 175 ? 270.050 0.724 152.211 0.50 17.97 167 ARG A C 1
ATOM 1224 C C B ARG A 1 175 ? 270.104 0.610 152.288 0.50 18.73 167 ARG A C 1
ATOM 1225 O O A ARG A 1 175 ? 268.955 1.126 152.670 0.50 17.41 167 ARG A O 1
ATOM 1226 O O B ARG A 1 175 ? 269.056 0.779 152.951 0.50 18.60 167 ARG A O 1
ATOM 1241 N N . LEU A 1 176 ? 270.130 0.035 151.072 1.00 17.19 168 LEU A N 1
ATOM 1242 C CA . LEU A 1 176 ? 268.910 -0.416 150.403 1.00 16.03 168 LEU A CA 1
ATOM 1243 C C . LEU A 1 176 ? 268.226 -1.532 151.162 1.00 14.57 168 LEU A C 1
ATOM 1244 O O . LEU A 1 176 ? 266.996 -1.551 151.277 1.00 13.36 168 LEU A O 1
ATOM 1249 N N . LEU A 1 177 ? 269.009 -2.403 151.783 1.00 14.02 169 LEU A N 1
ATOM 1250 C CA . LEU A 1 177 ? 268.420 -3.457 152.616 1.00 14.62 169 LEU A CA 1
ATOM 1251 C C . LEU A 1 177 ? 267.702 -2.814 153.822 1.00 14.42 169 LEU A C 1
ATOM 1252 O O . LEU A 1 177 ? 266.603 -3.192 154.208 1.00 13.72 169 LEU A O 1
ATOM 1257 N N . ASP A 1 178 ? 268.323 -1.795 154.425 1.00 14.63 170 ASP A N 1
ATOM 1258 C CA . ASP A 1 178 ? 267.699 -1.149 155.555 1.00 15.37 170 ASP A CA 1
ATOM 1259 C C . ASP A 1 178 ? 266.396 -0.465 155.154 1.00 14.03 170 ASP A C 1
ATOM 1260 O O . ASP A 1 178 ? 265.421 -0.498 155.926 1.00 14.76 170 ASP A O 1
ATOM 1265 N N . ALA A 1 179 ? 266.365 0.145 153.976 1.00 13.21 171 ALA A N 1
ATOM 1266 C CA . ALA A 1 179 ? 265.137 0.792 153.489 1.00 13.82 171 ALA A CA 1
ATOM 1267 C C . ALA A 1 179 ? 264.055 -0.251 153.244 1.00 12.97 171 ALA A C 1
ATOM 1268 O O . ALA A 1 179 ? 262.868 -0.008 153.493 1.00 13.63 171 ALA A O 1
ATOM 1270 N N . THR A 1 180 ? 264.486 -1.384 152.692 1.00 12.33 172 THR A N 1
ATOM 1271 C CA . THR A 1 180 ? 263.587 -2.512 152.443 1.00 11.42 172 THR A CA 1
ATOM 1272 C C . THR A 1 180 ? 262.976 -3.013 153.764 1.00 11.12 172 THR A C 1
ATOM 1273 O O . THR A 1 180 ? 261.736 -3.202 153.849 1.00 10.47 172 THR A O 1
ATOM 1277 N N . LEU A 1 181 ? 263.800 -3.211 154.776 1.00 10.63 173 LEU A N 1
ATOM 1278 C CA . LEU A 1 181 ? 263.331 -3.652 156.090 1.00 10.76 173 LEU A CA 1
ATOM 1279 C C . LEU A 1 181 ? 262.406 -2.612 156.780 1.00 10.73 173 LEU A C 1
ATOM 1280 O O . LEU A 1 181 ? 261.433 -3.003 157.404 1.00 10.80 173 LEU A O 1
ATOM 1285 N N . ALA A 1 182 ? 262.678 -1.326 156.636 1.00 11.11 174 ALA A N 1
ATOM 1286 C CA . ALA A 1 182 ? 261.785 -0.303 157.199 1.00 11.23 174 ALA A CA 1
ATOM 1287 C C . ALA A 1 182 ? 260.406 -0.383 156.530 1.00 10.93 174 ALA A C 1
ATOM 1288 O O . ALA A 1 182 ? 259.380 -0.270 157.186 1.00 10.84 174 ALA A O 1
ATOM 1290 N N . ARG A 1 183 ? 260.402 -0.581 155.201 1.00 10.81 175 ARG A N 1
ATOM 1291 C CA . ARG A 1 183 ? 259.122 -0.796 154.503 1.00 11.26 175 ARG A CA 1
ATOM 1292 C C . ARG A 1 183 ? 258.440 -2.063 154.976 1.00 10.42 175 ARG A C 1
ATOM 1293 O O . ARG A 1 183 ? 257.225 -2.052 155.244 1.00 10.07 175 ARG A O 1
ATOM 1301 N N . ALA A 1 184 ? 259.210 -3.140 155.120 1.00 9.76 176 ALA A N 1
ATOM 1302 C CA . ALA A 1 184 ? 258.654 -4.416 155.567 1.00 9.57 176 ALA A CA 1
ATOM 1303 C C . ALA A 1 184 ? 257.986 -4.302 156.936 1.00 9.46 176 ALA A C 1
ATOM 1304 O O . ALA A 1 184 ? 256.879 -4.821 157.148 1.00 9.04 176 ALA A O 1
ATOM 1306 N N . ARG A 1 185 ? 258.620 -3.581 157.849 1.00 9.72 177 ARG A N 1
ATOM 1307 C CA . ARG A 1 185 ? 258.007 -3.376 159.166 1.00 10.14 177 ARG A CA 1
ATOM 1308 C C . ARG A 1 185 ? 256.700 -2.580 159.091 1.00 10.02 177 ARG A C 1
ATOM 1309 O O . ARG A 1 185 ? 255.713 -2.916 159.778 1.00 10.09 177 ARG A O 1
ATOM 1317 N N . ALA A 1 186 ? 256.680 -1.541 158.291 1.00 9.50 178 ALA A N 1
ATOM 1318 C CA . ALA A 1 186 ? 255.465 -0.742 158.123 1.00 9.37 178 ALA A CA 1
ATOM 1319 C C . ALA A 1 186 ? 254.363 -1.579 157.468 1.00 9.21 178 ALA A C 1
ATOM 1320 O O . ALA A 1 186 ? 253.206 -1.509 157.854 1.00 9.26 178 ALA A O 1
ATOM 1322 N N . TYR A 1 187 ? 254.745 -2.334 156.440 1.00 9.29 179 TYR A N 1
ATOM 1323 C CA . TYR A 1 187 ? 253.770 -3.151 155.731 1.00 9.25 179 TYR A CA 1
ATOM 1324 C C . TYR A 1 187 ? 253.213 -4.293 156.583 1.00 9.07 179 TYR A C 1
ATOM 1325 O O . TYR A 1 187 ? 252.007 -4.546 156.552 1.00 9.03 179 TYR A O 1
ATOM 1334 N N . ALA A 1 188 ? 254.057 -4.940 157.377 1.00 8.58 180 ALA A N 1
ATOM 1335 C CA . ALA A 1 188 ? 253.588 -5.913 158.344 1.00 8.98 180 ALA A CA 1
ATOM 1336 C C . ALA A 1 188 ? 252.608 -5.312 159.365 1.00 9.48 180 ALA A C 1
ATOM 1337 O O . ALA A 1 188 ? 251.579 -5.872 159.632 1.00 9.45 180 ALA A O 1
ATOM 1339 N N . ALA A 1 189 ? 252.945 -4.147 159.876 1.00 10.07 181 ALA A N 1
ATOM 1340 C CA . ALA A 1 189 ? 252.081 -3.509 160.849 1.00 10.66 181 ALA A CA 1
ATOM 1341 C C . ALA A 1 189 ? 250.723 -3.175 160.259 1.00 11.38 181 ALA A C 1
ATOM 1342 O O . ALA A 1 189 ? 249.719 -3.232 160.947 1.00 13.04 181 ALA A O 1
ATOM 1344 N N . ALA A 1 190 ? 250.680 -2.828 158.981 1.00 11.06 182 ALA A N 1
ATOM 1345 C CA . ALA A 1 190 ? 249.457 -2.507 158.249 1.00 11.33 182 ALA A CA 1
ATOM 1346 C C . ALA A 1 190 ? 248.629 -3.739 157.855 1.00 11.36 182 ALA A C 1
ATOM 1347 O O . ALA A 1 190 ? 247.478 -3.588 157.428 1.00 12.18 182 ALA A O 1
ATOM 1349 N N . GLY A 1 191 ? 249.209 -4.921 158.022 1.00 10.77 183 GLY A N 1
ATOM 1350 C CA . GLY A 1 191 ? 248.507 -6.174 157.790 1.00 10.89 183 GLY A CA 1
ATOM 1351 C C . GLY A 1 191 ? 248.988 -7.049 156.647 1.00 10.18 183 GLY A C 1
ATOM 1352 O O . GLY A 1 191 ? 248.323 -8.044 156.348 1.00 10.13 183 GLY A O 1
ATOM 1353 N N . ALA A 1 192 ? 250.141 -6.772 156.066 1.00 9.75 184 ALA A N 1
ATOM 1354 C CA . ALA A 1 192 ? 250.683 -7.696 155.061 1.00 9.69 184 ALA A CA 1
ATOM 1355 C C . ALA A 1 192 ? 251.056 -9.045 155.696 1.00 9.70 184 ALA A C 1
ATOM 1356 O O . ALA A 1 192 ? 251.454 -9.102 156.878 1.00 10.20 184 ALA A O 1
ATOM 1358 N N . ASP A 1 193 ? 250.960 -10.105 154.901 1.00 9.36 185 ASP A N 1
ATOM 1359 C CA . ASP A 1 193 ? 251.299 -11.442 155.328 1.00 9.57 185 ASP A CA 1
ATOM 1360 C C . ASP A 1 193 ? 252.657 -11.916 154.823 1.00 9.76 185 ASP A C 1
ATOM 1361 O O . ASP A 1 193 ? 253.264 -12.800 155.438 1.00 10.27 185 ASP A O 1
ATOM 1366 N N . GLY A 1 194 ? 253.117 -11.366 153.712 1.00 8.85 186 GLY A N 1
ATOM 1367 C CA . GLY A 1 194 ? 254.393 -11.740 153.143 1.00 8.95 186 GLY A CA 1
ATOM 1368 C C . GLY A 1 194 ? 255.070 -10.529 152.553 1.00 8.47 186 GLY A C 1
ATOM 1369 O O . GLY A 1 194 ? 254.468 -9.502 152.354 1.00 8.20 186 GLY A O 1
ATOM 1370 N N . LEU A 1 195 ? 256.374 -10.630 152.330 1.00 8.53 187 LEU A N 1
ATOM 1371 C CA . LEU A 1 195 ? 257.152 -9.558 151.697 1.00 9.38 187 LEU A CA 1
ATOM 1372 C C . LEU A 1 195 ? 257.788 -10.110 150.441 1.00 9.11 187 LEU A C 1
ATOM 1373 O O . LEU A 1 195 ? 258.509 -11.121 150.521 1.00 9.79 187 LEU A O 1
ATOM 1378 N N . PHE A 1 196 ? 257.592 -9.464 149.311 1.00 9.05 188 PHE A N 1
ATOM 1379 C CA . PHE A 1 196 ? 258.207 -9.833 148.051 1.00 9.62 188 PHE A CA 1
ATOM 1380 C C . PHE A 1 196 ? 259.221 -8.715 147.642 1.00 10.31 188 PHE A C 1
ATOM 1381 O O . PHE A 1 196 ? 258.870 -7.534 147.553 1.00 9.65 188 PHE A O 1
ATOM 1389 N N . VAL A 1 197 ? 260.485 -9.114 147.459 1.00 10.20 189 VAL A N 1
ATOM 1390 C CA . VAL A 1 197 ? 261.579 -8.198 147.133 1.00 11.31 189 VAL A CA 1
ATOM 1391 C C . VAL A 1 197 ? 262.216 -8.636 145.783 1.00 12.08 189 VAL A C 1
ATOM 1392 O O . VAL A 1 197 ? 263.280 -9.253 145.779 1.00 12.59 189 VAL A O 1
ATOM 1396 N N . PRO A 1 198 ? 261.570 -8.315 144.665 1.00 11.96 190 PRO A N 1
ATOM 1397 C CA . PRO A 1 198 ? 262.186 -8.619 143.380 1.00 13.22 190 PRO A CA 1
ATOM 1398 C C . PRO A 1 198 ? 263.416 -7.808 143.125 1.00 13.79 190 PRO A C 1
ATOM 1399 O O . PRO A 1 198 ? 263.611 -6.728 143.726 1.00 16.16 190 PRO A O 1
ATOM 1403 N N . GLY A 1 199 ? 264.272 -8.325 142.262 1.00 13.06 191 GLY A N 1
ATOM 1404 C CA . GLY A 1 199 ? 265.482 -7.621 141.935 1.00 14.19 191 GLY A CA 1
ATOM 1405 C C . GLY A 1 199 ? 266.625 -7.844 142.868 1.00 14.32 191 GLY A C 1
ATOM 1406 O O . GLY A 1 199 ? 267.714 -7.345 142.628 1.00 17.66 191 GLY A O 1
ATOM 1407 N N . LEU A 1 200 ? 266.420 -8.655 143.887 1.00 14.53 192 LEU A N 1
ATOM 1408 C CA . LEU A 1 200 ? 267.414 -8.962 144.865 1.00 14.27 192 LEU A CA 1
ATOM 1409 C C . LEU A 1 200 ? 267.973 -10.378 144.624 1.00 14.46 192 LEU A C 1
ATOM 1410 O O . LEU A 1 200 ? 267.227 -11.342 144.649 1.00 14.34 192 LEU A O 1
ATOM 1415 N N . ARG A 1 201 ? 269.277 -10.462 144.357 1.00 14.96 193 ARG A N 1
ATOM 1416 C CA . ARG A 1 201 ? 270.022 -11.703 144.058 1.00 15.00 193 ARG A CA 1
ATOM 1417 C C . ARG A 1 201 ? 271.224 -11.973 144.982 1.00 14.85 193 ARG A C 1
ATOM 1418 O O . ARG A 1 201 ? 271.754 -13.050 144.963 1.00 16.55 193 ARG A O 1
ATOM 1420 N N . SER A 1 202 ? 271.671 -11.018 145.775 1.00 14.80 194 SER A N 1
ATOM 1421 C CA . SER A 1 202 ? 272.856 -11.161 146.625 1.00 14.82 194 SER A CA 1
ATOM 1422 C C . SER A 1 202 ? 272.619 -12.112 147.765 1.00 14.37 194 SER A C 1
ATOM 1423 O O . SER A 1 202 ? 271.760 -11.851 148.573 1.00 13.18 194 SER A O 1
ATOM 1426 N N . PRO A 1 203 ? 273.405 -13.178 147.855 1.00 15.01 195 PRO A N 1
ATOM 1427 C CA . PRO A 1 203 ? 273.213 -14.084 148.992 1.00 14.57 195 PRO A CA 1
ATOM 1428 C C . PRO A 1 203 ? 273.315 -13.387 150.329 1.00 14.40 195 PRO A C 1
ATOM 1429 O O . PRO A 1 203 ? 272.490 -13.624 151.232 1.00 13.95 195 PRO A O 1
ATOM 1433 N N . ALA A 1 204 ? 274.324 -12.537 150.541 1.00 14.63 196 ALA A N 1
ATOM 1434 C CA . ALA A 1 204 ? 274.496 -11.929 151.835 1.00 14.31 196 ALA A CA 1
ATOM 1435 C C . ALA A 1 204 ? 273.307 -11.052 152.182 1.00 13.70 196 ALA A C 1
ATOM 1436 O O . ALA A 1 204 ? 272.894 -11.001 153.346 1.00 13.86 196 ALA A O 1
ATOM 1438 N N . LEU A 1 205 ? 272.854 -10.273 151.188 1.00 13.77 197 LEU A N 1
ATOM 1439 C CA . LEU A 1 205 ? 271.681 -9.437 151.449 1.00 13.00 197 LEU A CA 1
ATOM 1440 C C . LEU A 1 205 ? 270.405 -10.251 151.687 1.00 12.12 197 LEU A C 1
ATOM 1441 O O . LEU A 1 205 ? 269.600 -9.877 152.553 1.00 11.44 197 LEU A O 1
ATOM 1446 N N . ILE A 1 206 ? 270.227 -11.343 150.952 1.00 11.61 198 ILE A N 1
ATOM 1447 C CA . ILE A 1 206 ? 269.026 -12.192 151.119 1.00 11.24 198 ILE A CA 1
ATOM 1448 C C . ILE A 1 206 ? 269.077 -12.784 152.530 1.00 11.34 198 ILE A C 1
ATOM 1449 O O . ILE A 1 206 ? 268.066 -12.787 153.232 1.00 10.83 198 ILE A O 1
ATOM 1454 N N . ARG A 1 207 ? 270.256 -13.246 152.980 1.00 11.57 199 ARG A N 1
ATOM 1455 C CA . ARG A 1 207 ? 270.378 -13.799 154.327 1.00 11.67 199 ARG A CA 1
ATOM 1456 C C . ARG A 1 207 ? 270.008 -12.782 155.386 1.00 11.79 199 ARG A C 1
ATOM 1457 O O . ARG A 1 207 ? 269.314 -13.082 156.371 1.00 12.21 199 ARG A O 1
ATOM 1465 N N . ALA A 1 208 ? 270.510 -11.563 155.214 1.00 12.51 200 ALA A N 1
ATOM 1466 C CA . ALA A 1 208 ? 270.217 -10.488 156.154 1.00 12.27 200 ALA A CA 1
ATOM 1467 C C . ALA A 1 208 ? 268.745 -10.142 156.206 1.00 11.88 200 ALA A C 1
ATOM 1468 O O . ALA A 1 208 ? 268.166 -9.905 157.276 1.00 11.65 200 ALA A O 1
ATOM 1470 N N . LEU A 1 209 ? 268.142 -10.184 155.022 1.00 11.11 201 LEU A N 1
ATOM 1471 C CA . LEU A 1 209 ? 266.703 -9.943 154.884 1.00 11.27 201 LEU A CA 1
ATOM 1472 C C . LEU A 1 209 ? 265.862 -10.977 155.588 1.00 11.06 201 LEU A C 1
ATOM 1473 O O . LEU A 1 209 ? 264.936 -10.626 156.294 1.00 10.98 201 LEU A O 1
ATOM 1478 N N . THR A 1 210 ? 266.133 -12.250 155.331 1.00 11.27 202 THR A N 1
ATOM 1479 C CA . THR A 1 210 ? 265.338 -13.295 155.945 1.00 11.72 202 THR A CA 1
ATOM 1480 C C . THR A 1 210 ? 265.561 -13.346 157.481 1.00 12.28 202 THR A C 1
ATOM 1481 O O . THR A 1 210 ? 264.621 -13.665 158.210 1.00 12.78 202 THR A O 1
ATOM 1485 N N . ALA A 1 211 ? 266.761 -12.999 157.942 1.00 13.02 203 ALA A N 1
ATOM 1486 C CA . ALA A 1 211 ? 267.070 -12.922 159.407 1.00 14.41 203 ALA A CA 1
ATOM 1487 C C . ALA A 1 211 ? 266.246 -11.845 160.110 1.00 15.12 203 ALA A C 1
ATOM 1488 O O . ALA A 1 211 ? 265.777 -12.061 161.231 1.00 16.68 203 ALA A O 1
ATOM 1490 N N . ALA A 1 212 ? 266.048 -10.698 159.449 1.00 13.96 204 ALA A N 1
ATOM 1491 C CA . ALA A 1 212 ? 265.416 -9.525 160.045 1.00 13.77 204 ALA A CA 1
ATOM 1492 C C . ALA A 1 212 ? 263.968 -9.294 159.664 1.00 13.18 204 ALA A C 1
ATOM 1493 O O . ALA A 1 212 ? 263.288 -8.515 160.343 1.00 14.79 204 ALA A O 1
ATOM 1495 N N . SER A 1 213 ? 263.474 -9.940 158.613 1.00 12.38 205 SER A N 1
ATOM 1496 C CA . SER A 1 213 ? 262.125 -9.615 158.118 1.00 11.77 205 SER A CA 1
ATOM 1497 C C . SER A 1 213 ? 261.084 -10.024 159.055 1.00 12.31 205 SER A C 1
ATOM 1498 O O . SER A 1 213 ? 261.109 -11.176 159.584 1.00 12.23 205 SER A O 1
ATOM 1501 N N . PRO A 1 214 ? 260.062 -9.148 159.252 1.00 13.04 206 PRO A N 1
ATOM 1502 C CA . PRO A 1 214 ? 258.953 -9.522 160.074 1.00 14.42 206 PRO A CA 1
ATOM 1503 C C . PRO A 1 214 ? 257.987 -10.496 159.385 1.00 13.76 206 PRO A C 1
ATOM 1504 O O . PRO A 1 214 ? 257.089 -10.996 160.025 1.00 15.14 206 PRO A O 1
ATOM 1508 N N . LEU A 1 215 ? 258.203 -10.764 158.090 1.00 11.52 207 LEU A N 1
ATOM 1509 C CA . LEU A 1 215 ? 257.284 -11.555 157.299 1.00 11.91 207 LEU A CA 1
ATOM 1510 C C . LEU A 1 215 ? 258.032 -12.598 156.475 1.00 10.85 207 LEU A C 1
ATOM 1511 O O . LEU A 1 215 ? 259.173 -12.347 156.081 1.00 10.67 207 LEU A O 1
ATOM 1516 N N . PRO A 1 216 ? 257.359 -13.689 156.096 1.00 10.33 208 PRO A N 1
ATOM 1517 C CA . PRO A 1 216 ? 257.971 -14.637 155.150 1.00 10.07 208 PRO A CA 1
ATOM 1518 C C . PRO A 1 216 ? 258.427 -13.986 153.871 1.00 9.34 208 PRO A C 1
ATOM 1519 O O . PRO A 1 216 ? 257.671 -13.189 153.285 1.00 9.21 208 PRO A O 1
ATOM 1523 N N . VAL A 1 217 ? 259.645 -14.294 153.472 1.00 9.24 209 VAL A N 1
ATOM 1524 C CA . VAL A 1 217 ? 260.264 -13.604 152.345 1.00 9.18 209 VAL A CA 1
ATOM 1525 C C . VAL A 1 217 ? 260.112 -14.352 151.042 1.00 9.03 209 VAL A C 1
ATOM 1526 O O . VAL A 1 217 ? 260.404 -15.565 150.922 1.00 8.75 209 VAL A O 1
ATOM 1530 N N . ASN A 1 218 ? 259.689 -13.592 150.017 1.00 8.55 210 ASN A N 1
ATOM 1531 C CA . ASN A 1 218 ? 259.609 -14.056 148.602 1.00 9.01 210 ASN A CA 1
ATOM 1532 C C . ASN A 1 218 ? 260.683 -13.343 147.854 1.00 9.82 210 ASN A C 1
ATOM 1533 O O . ASN A 1 218 ? 260.750 -12.105 147.850 1.00 9.90 210 ASN A O 1
ATOM 1538 N N . VAL A 1 219 ? 261.498 -14.134 147.132 1.00 10.57 211 VAL A N 1
ATOM 1539 C CA . VAL A 1 219 ? 262.447 -13.571 146.173 1.00 11.60 211 VAL A CA 1
ATOM 1540 C C . VAL A 1 219 ? 262.125 -14.145 144.799 1.00 12.68 211 VAL A C 1
ATOM 1541 O O . VAL A 1 219 ? 261.351 -15.120 144.684 1.00 11.05 211 VAL A O 1
ATOM 1545 N N . MET A 1 220 ? 262.692 -13.511 143.759 1.00 14.93 212 MET A N 1
ATOM 1546 C CA . MET A 1 220 ? 262.426 -13.900 142.352 1.00 18.51 212 MET A CA 1
ATOM 1547 C C . MET A 1 220 ? 263.673 -14.650 141.921 1.00 22.69 212 MET A C 1
ATOM 1548 O O . MET A 1 220 ? 264.768 -14.275 142.297 1.00 28.92 212 MET A O 1
ATOM 1553 N N . ARG A 1 221 ? 263.517 -15.766 141.209 1.00 21.40 213 ARG A N 1
ATOM 1554 C CA . ARG A 1 221 ? 264.665 -16.436 140.588 1.00 26.14 213 ARG A CA 1
ATOM 1555 C C . ARG A 1 221 ? 264.760 -15.923 139.154 1.00 29.74 213 ARG A C 1
ATOM 1556 O O . ARG A 1 221 ? 263.767 -15.910 138.453 1.00 29.29 213 ARG A O 1
ATOM 1564 N N . VAL A 1 222 ? 265.907 -15.422 138.723 1.00 34.60 214 VAL A N 1
ATOM 1565 C CA . VAL A 1 222 ? 266.000 -15.060 137.282 1.00 41.49 214 VAL A CA 1
ATOM 1566 C C . VAL A 1 222 ? 267.135 -15.835 136.621 1.00 41.78 214 VAL A C 1
ATOM 1567 O O . VAL A 1 222 ? 266.922 -16.597 135.680 1.00 46.92 214 VAL A O 1
ATOM 1571 N N . ALA A 1 223 ? 268.331 -15.690 137.146 1.00 43.85 215 ALA A N 1
ATOM 1572 C CA . ALA A 1 223 ? 269.468 -16.306 136.495 1.00 46.77 215 ALA A CA 1
ATOM 1573 C C . ALA A 1 223 ? 269.452 -17.757 136.918 1.00 45.40 215 ALA A C 1
ATOM 1574 O O . ALA A 1 223 ? 268.551 -18.190 137.662 1.00 48.32 215 ALA A O 1
ATOM 1576 N N . GLU A 1 224 ? 270.459 -18.505 136.489 1.00 39.01 216 GLU A N 1
ATOM 1577 C CA . GLU A 1 224 ? 270.711 -19.808 137.068 1.00 38.69 216 GLU A CA 1
ATOM 1578 C C . GLU A 1 224 ? 271.037 -19.684 138.557 1.00 37.47 216 GLU A C 1
ATOM 1579 O O . GLU A 1 224 ? 270.760 -20.620 139.299 1.00 37.02 216 GLU A O 1
ATOM 1581 N N . THR A 1 225 ? 271.633 -18.553 138.966 1.00 37.70 217 THR A N 1
ATOM 1582 C CA . THR A 1 225 ? 272.049 -18.322 140.370 1.00 37.70 217 THR A CA 1
ATOM 1583 C C . THR A 1 225 ? 271.358 -17.120 141.061 1.00 34.42 217 THR A C 1
ATOM 1584 O O . THR A 1 225 ? 270.963 -16.139 140.406 1.00 38.81 217 THR A O 1
ATOM 1588 N N . PRO A 1 226 ? 271.146 -17.213 142.392 1.00 27.37 218 PRO A N 1
ATOM 1589 C CA . PRO A 1 226 ? 271.214 -18.436 143.183 1.00 24.66 218 PRO A CA 1
ATOM 1590 C C . PRO A 1 226 ? 270.155 -19.439 142.769 1.00 22.87 218 PRO A C 1
ATOM 1591 O O . PRO A 1 226 ? 269.089 -19.063 142.201 1.00 21.79 218 PRO A O 1
ATOM 1595 N N . THR A 1 227 ? 270.409 -20.719 143.084 1.00 19.73 219 THR A N 1
ATOM 1596 C CA . THR A 1 227 ? 269.484 -21.783 142.729 1.00 19.06 219 THR A CA 1
ATOM 1597 C C . THR A 1 227 ? 268.394 -21.890 143.769 1.00 17.95 219 THR A C 1
ATOM 1598 O O . THR A 1 227 ? 268.497 -21.277 144.844 1.00 17.61 219 THR A O 1
ATOM 1602 N N . LEU A 1 228 ? 267.366 -22.701 143.491 1.00 19.54 220 LEU A N 1
ATOM 1603 C CA . LEU A 1 228 ? 266.300 -22.926 144.460 1.00 20.52 220 LEU A CA 1
ATOM 1604 C C . LEU A 1 228 ? 266.840 -23.448 145.782 1.00 18.28 220 LEU A C 1
ATOM 1605 O O . LEU A 1 228 ? 266.416 -23.022 146.850 1.00 16.10 220 LEU A O 1
ATOM 1610 N N . ALA A 1 229 ? 267.750 -24.429 145.714 1.00 16.09 221 ALA A N 1
ATOM 1611 C CA . ALA A 1 229 ? 268.298 -24.999 146.943 1.00 14.80 221 ALA A CA 1
ATOM 1612 C C . ALA A 1 229 ? 269.074 -23.936 147.738 1.00 13.83 221 ALA A C 1
ATOM 1613 O O . ALA A 1 229 ? 269.065 -23.934 148.974 1.00 13.74 221 ALA A O 1
ATOM 1615 N N . GLU A 1 230 ? 269.810 -23.076 147.042 1.00 14.15 222 GLU A N 1
ATOM 1616 C CA . GLU A 1 230 ? 270.533 -22.004 147.716 1.00 14.36 222 GLU A CA 1
ATOM 1617 C C . GLU A 1 230 ? 269.578 -21.032 148.383 1.00 13.92 222 GLU A C 1
ATOM 1618 O O . GLU A 1 230 ? 269.714 -20.715 149.530 1.00 13.66 222 GLU A O 1
ATOM 1624 N N . LEU A 1 231 ? 268.614 -20.561 147.623 1.00 14.45 223 LEU A N 1
ATOM 1625 C CA . LEU A 1 231 ? 267.589 -19.675 148.219 1.00 14.30 223 LEU A CA 1
ATOM 1626 C C . LEU A 1 231 ? 266.906 -20.264 149.473 1.00 13.47 223 LEU A C 1
ATOM 1627 O O . LEU A 1 231 ? 266.750 -19.580 150.528 1.00 14.00 223 LEU A O 1
ATOM 1632 N N . ALA A 1 232 ? 266.532 -21.540 149.419 1.00 13.54 224 ALA A N 1
ATOM 1633 C CA . ALA A 1 232 ? 265.966 -22.235 150.556 1.00 13.54 224 ALA A CA 1
ATOM 1634 C C . ALA A 1 232 ? 266.909 -22.198 151.765 1.00 14.22 224 ALA A C 1
ATOM 1635 O O . ALA A 1 232 ? 266.510 -21.906 152.882 1.00 13.95 224 ALA A O 1
ATOM 1637 N N . GLU A 1 233 ? 268.195 -22.492 151.533 1.00 13.49 225 GLU A N 1
ATOM 1638 C CA . GLU A 1 233 ? 269.172 -22.438 152.576 1.00 14.01 225 GLU A CA 1
ATOM 1639 C C . GLU A 1 233 ? 269.387 -21.047 153.181 1.00 13.64 225 GLU A C 1
ATOM 1640 O O . GLU A 1 233 ? 269.718 -20.967 154.361 1.00 14.30 225 GLU A O 1
ATOM 1646 N N . TYR A 1 234 ? 269.135 -19.966 152.420 1.00 13.37 226 TYR A N 1
ATOM 1647 C CA . TYR A 1 234 ? 269.191 -18.613 152.936 1.00 13.28 226 TYR A CA 1
ATOM 1648 C C . TYR A 1 234 ? 268.006 -18.285 153.816 1.00 12.91 226 TYR A C 1
ATOM 1649 O O . TYR A 1 234 ? 268.025 -17.251 154.465 1.00 13.39 226 TYR A O 1
ATOM 1658 N N . GLY A 1 235 ? 266.979 -19.111 153.795 1.00 12.72 227 GLY A N 1
ATOM 1659 C CA . GLY A 1 235 ? 265.791 -18.928 154.658 1.00 11.87 227 GLY A CA 1
ATOM 1660 C C . GLY A 1 235 ? 264.571 -18.329 153.956 1.00 11.43 227 GLY A C 1
ATOM 1661 O O . GLY A 1 235 ? 263.621 -17.920 154.605 1.00 10.84 227 GLY A O 1
ATOM 1662 N N . VAL A 1 236 ? 264.586 -18.310 152.622 1.00 11.49 228 VAL A N 1
ATOM 1663 C CA . VAL A 1 236 ? 263.454 -17.787 151.838 1.00 12.10 228 VAL A CA 1
ATOM 1664 C C . VAL A 1 236 ? 262.249 -18.714 151.999 1.00 11.45 228 VAL A C 1
ATOM 1665 O O . VAL A 1 236 ? 262.436 -19.908 152.168 1.00 11.28 228 VAL A O 1
ATOM 1669 N N . ALA A 1 237 ? 261.054 -18.124 152.024 1.00 10.11 229 ALA A N 1
ATOM 1670 C CA . ALA A 1 237 ? 259.810 -18.834 152.163 1.00 9.79 229 ALA A CA 1
ATOM 1671 C C . ALA A 1 237 ? 258.996 -19.036 150.874 1.00 9.85 229 ALA A C 1
ATOM 1672 O O . ALA A 1 237 ? 258.074 -19.856 150.821 1.00 9.47 229 ALA A O 1
ATOM 1674 N N . ARG A 1 238 ? 259.316 -18.258 149.851 1.00 9.83 230 ARG A N 1
ATOM 1675 C CA . ARG A 1 238 ? 258.532 -18.264 148.633 1.00 9.95 230 ARG A CA 1
ATOM 1676 C C . ARG A 1 238 ? 259.427 -17.836 147.457 1.00 10.21 230 ARG A C 1
ATOM 1677 O O . ARG A 1 238 ? 260.216 -16.870 147.582 1.00 9.95 230 ARG A O 1
ATOM 1685 N N . ILE A 1 239 ? 259.296 -18.515 146.317 1.00 10.65 231 ILE A N 1
ATOM 1686 C CA . ILE A 1 239 ? 260.111 -18.254 145.149 1.00 11.87 231 ILE A CA 1
ATOM 1687 C C . ILE A 1 239 ? 259.194 -18.019 143.922 1.00 12.15 231 ILE A C 1
ATOM 1688 O O . ILE A 1 239 ? 258.314 -18.839 143.654 1.00 14.59 231 ILE A O 1
ATOM 1693 N N . SER A 1 240 ? 259.422 -16.905 143.244 1.00 11.97 232 SER A N 1
ATOM 1694 C CA . SER A 1 240 ? 258.734 -16.431 142.053 1.00 12.95 232 SER A CA 1
ATOM 1695 C C . SER A 1 240 ? 259.637 -16.464 140.863 1.00 13.28 232 SER A C 1
ATOM 1696 O O . SER A 1 240 ? 260.872 -16.453 141.001 1.00 11.73 232 SER A O 1
ATOM 1699 N N . HIS A 1 241 ? 259.007 -16.544 139.683 1.00 14.07 233 HIS A N 1
ATOM 1700 C CA . HIS A 1 241 ? 259.770 -16.580 138.418 1.00 16.49 233 HIS A CA 1
ATOM 1701 C C . HIS A 1 241 ? 259.343 -15.514 137.396 1.00 17.38 233 HIS A C 1
ATOM 1702 O O . HIS A 1 241 ? 259.842 -15.495 136.226 1.00 18.00 233 HIS A O 1
ATOM 1709 N N . GLY A 1 242 ? 258.452 -14.603 137.792 1.00 17.89 234 GLY A N 1
ATOM 1710 C CA . GLY A 1 242 ? 257.950 -13.589 136.858 1.00 16.05 234 GLY A CA 1
ATOM 1711 C C . GLY A 1 242 ? 257.432 -14.209 135.585 1.00 17.07 234 GLY A C 1
ATOM 1712 O O . GLY A 1 242 ? 256.795 -15.254 135.605 1.00 16.20 234 GLY A O 1
ATOM 1713 N N . PRO A 1 243 ? 257.682 -13.531 134.450 1.00 17.04 235 PRO A N 1
ATOM 1714 C CA . PRO A 1 243 ? 257.066 -14.054 133.202 1.00 17.23 235 PRO A CA 1
ATOM 1715 C C . PRO A 1 243 ? 257.870 -15.147 132.523 1.00 18.10 235 PRO A C 1
ATOM 1716 O O . PRO A 1 243 ? 257.570 -15.505 131.374 1.00 17.09 235 PRO A O 1
ATOM 1720 N N . TYR A 1 244 ? 258.866 -15.728 133.181 1.00 18.02 236 TYR A N 1
ATOM 1721 C CA . TYR A 1 244 ? 259.646 -16.824 132.589 1.00 20.23 236 TYR A CA 1
ATOM 1722 C C . TYR A 1 244 ? 258.843 -17.993 131.980 1.00 19.32 236 TYR A C 1
ATOM 1723 O O . TYR A 1 244 ? 259.132 -18.379 130.826 1.00 19.12 236 TYR A O 1
ATOM 1732 N N . PRO A 1 245 ? 257.809 -18.526 132.683 1.00 17.64 237 PRO A N 1
ATOM 1733 C CA . PRO A 1 245 ? 257.059 -19.603 132.097 1.00 18.03 237 PRO A CA 1
ATOM 1734 C C . PRO A 1 245 ? 256.421 -19.207 130.740 1.00 17.02 237 PRO A C 1
ATOM 1735 O O . PRO A 1 245 ? 256.545 -19.940 129.730 1.00 18.82 237 PRO A O 1
ATOM 1739 N N . TYR A 1 246 ? 255.747 -18.059 130.744 1.00 17.10 238 TYR A N 1
ATOM 1740 C CA . TYR A 1 246 ? 255.100 -17.583 129.513 1.00 15.97 238 TYR A CA 1
ATOM 1741 C C . TYR A 1 246 ? 256.106 -17.408 128.381 1.00 17.66 238 TYR A C 1
ATOM 1742 O O . TYR A 1 246 ? 255.847 -17.861 127.224 1.00 17.71 238 TYR A O 1
ATOM 1751 N N . LEU A 1 247 ? 257.237 -16.778 128.705 1.00 18.11 239 LEU A N 1
ATOM 1752 C CA . LEU A 1 247 ? 258.309 -16.544 127.733 1.00 20.78 239 LEU A CA 1
ATOM 1753 C C . LEU A 1 247 ? 258.931 -17.795 127.196 1.00 20.92 239 LEU A C 1
ATOM 1754 O O . LEU A 1 247 ? 259.244 -17.846 125.972 1.00 21.48 239 LEU A O 1
ATOM 1759 N N . GLN A 1 248 ? 259.085 -18.820 128.027 1.00 21.20 240 GLN A N 1
ATOM 1760 C CA . GLN A 1 248 ? 259.563 -20.113 127.510 1.00 22.45 240 GLN A CA 1
ATOM 1761 C C . GLN A 1 248 ? 258.560 -20.769 126.557 1.00 21.43 240 GLN A C 1
ATOM 1762 O O . GLN A 1 248 ? 258.950 -21.318 125.485 1.00 20.06 240 GLN A O 1
ATOM 1768 N N . ALA A 1 249 ? 257.292 -20.775 126.941 1.00 19.40 241 ALA A N 1
ATOM 1769 C CA . ALA A 1 249 ? 256.210 -21.314 126.079 1.00 18.58 241 ALA A CA 1
ATOM 1770 C C . ALA A 1 249 ? 256.216 -20.587 124.713 1.00 19.47 241 ALA A C 1
ATOM 1771 O O . ALA A 1 249 ? 256.090 -21.238 123.645 1.00 20.17 241 ALA A O 1
ATOM 1773 N N . MET A 1 250 ? 256.418 -19.281 124.726 1.00 19.55 242 MET A N 1
ATOM 1774 C CA . MET A 1 250 ? 256.379 -18.504 123.522 1.00 21.03 242 MET A CA 1
ATOM 1775 C C . MET A 1 250 ? 257.665 -18.716 122.703 1.00 22.51 242 MET A C 1
ATOM 1776 O O . MET A 1 250 ? 257.632 -18.590 121.471 1.00 23.16 242 MET A O 1
ATOM 1781 N N . LYS A 1 251 ? 258.796 -18.996 123.355 1.00 21.97 243 LYS A N 1
ATOM 1782 C CA . LYS A 1 251 ? 260.019 -19.336 122.612 1.00 25.36 243 LYS A CA 1
ATOM 1783 C C . LYS A 1 251 ? 259.817 -20.588 121.770 1.00 24.31 243 LYS A C 1
ATOM 1784 O O . LYS A 1 251 ? 260.213 -20.642 120.549 1.00 25.26 243 LYS A O 1
ATOM 1790 N N . THR A 1 252 ? 259.161 -21.575 122.359 1.00 22.80 244 THR A N 1
ATOM 1791 C CA . THR A 1 252 ? 258.875 -22.822 121.683 1.00 22.85 244 THR A CA 1
ATOM 1792 C C . THR A 1 252 ? 257.990 -22.577 120.453 1.00 23.08 244 THR A C 1
ATOM 1793 O O . THR A 1 252 ? 258.230 -23.159 119.374 1.00 21.31 244 THR A O 1
ATOM 1797 N N . LEU A 1 253 ? 256.990 -21.710 120.636 1.00 22.32 245 LEU A N 1
ATOM 1798 C CA . LEU A 1 253 ? 256.104 -21.312 119.553 1.00 21.84 245 LEU A CA 1
ATOM 1799 C C . LEU A 1 253 ? 256.887 -20.602 118.435 1.00 21.96 245 LEU A C 1
ATOM 1800 O O . LEU A 1 253 ? 256.782 -21.010 117.252 1.00 22.40 245 LEU A O 1
ATOM 1805 N N . ALA A 1 254 ? 257.653 -19.575 118.775 1.00 21.67 246 ALA A N 1
ATOM 1806 C CA . ALA A 1 254 ? 258.430 -18.859 117.749 1.00 24.56 246 ALA A CA 1
ATOM 1807 C C . ALA A 1 254 ? 259.399 -19.792 116.999 1.00 24.97 246 ALA A C 1
ATOM 1808 O O . ALA A 1 254 ? 259.587 -19.667 115.769 1.00 25.90 246 ALA A O 1
ATOM 1810 N N . ALA A 1 255 ? 260.009 -20.736 117.706 1.00 24.96 247 ALA A N 1
ATOM 1811 C CA . ALA A 1 255 ? 260.960 -21.643 117.050 1.00 26.34 247 ALA A CA 1
ATOM 1812 C C . ALA A 1 255 ? 260.257 -22.602 116.063 1.00 28.32 247 ALA A C 1
ATOM 1813 O O . ALA A 1 255 ? 260.792 -22.877 114.965 1.00 27.15 247 ALA A O 1
ATOM 1815 N N . LEU A 1 256 ? 259.075 -23.119 116.432 1.00 26.44 248 LEU A N 1
ATOM 1816 C CA . LEU A 1 256 ? 258.260 -23.883 115.476 1.00 27.96 248 LEU A CA 1
ATOM 1817 C C . LEU A 1 256 ? 258.011 -23.125 114.174 1.00 27.47 248 LEU A C 1
ATOM 1818 O O . LEU A 1 256 ? 258.118 -23.722 113.087 1.00 26.27 248 LEU A O 1
ATOM 1823 N N . VAL A 1 257 ? 257.713 -21.832 114.278 1.00 27.34 249 VAL A N 1
ATOM 1824 C CA . VAL A 1 257 ? 257.392 -20.985 113.117 1.00 29.13 249 VAL A CA 1
ATOM 1825 C C . VAL A 1 257 ? 258.620 -20.829 112.214 1.00 33.31 249 VAL A C 1
ATOM 1826 O O . VAL A 1 257 ? 258.514 -20.881 110.973 1.00 31.34 249 VAL A O 1
ATOM 1830 N N . LYS A 1 258 ? 259.767 -20.579 112.839 1.00 33.11 250 LYS A N 1
ATOM 1831 C CA . LYS A 1 258 ? 261.007 -20.389 112.098 1.00 35.66 250 LYS A CA 1
ATOM 1832 C C . LYS A 1 258 ? 261.579 -21.668 111.532 1.00 37.40 250 LYS A C 1
ATOM 1833 O O . LYS A 1 258 ? 262.189 -21.640 110.465 1.00 37.44 250 LYS A O 1
ATOM 1839 N N . GLN A 1 259 ? 261.376 -22.790 112.211 1.00 37.76 251 GLN A N 1
ATOM 1840 C CA . GLN A 1 259 ? 261.925 -24.063 111.768 1.00 42.66 251 GLN A CA 1
ATOM 1841 C C . GLN A 1 259 ? 261.063 -24.705 110.684 1.00 45.30 251 GLN A C 1
ATOM 1842 O O . GLN A 1 259 ? 261.450 -25.723 110.132 1.00 45.81 251 GLN A O 1
ATOM 1844 N N . GLY A 1 260 ? 259.905 -24.111 110.386 1.00 48.77 252 GLY A N 1
ATOM 1845 C CA . GLY A 1 260 ? 258.897 -24.755 109.544 1.00 48.11 252 GLY A CA 1
ATOM 1846 C C . GLY A 1 260 ? 258.341 -26.011 110.203 1.00 48.96 252 GLY A C 1
ATOM 1847 O O . GLY A 1 260 ? 258.026 -26.988 109.521 1.00 49.76 252 GLY A O 1
ATOM 1848 N N . GLY A 1 261 ? 258.238 -26.006 111.536 1.00 48.04 253 GLY A N 1
ATOM 1849 C CA . GLY A 1 261 ? 257.806 -27.193 112.291 1.00 47.69 253 GLY A CA 1
ATOM 1850 C C . GLY A 1 261 ? 256.296 -27.276 112.375 1.00 49.41 253 GLY A C 1
ATOM 1851 O O . GLY A 1 261 ? 255.603 -26.324 112.043 1.00 49.81 253 GLY A O 1
ATOM 1853 N N . MET B 1 9 ? 251.333 -4.556 197.037 1.00 59.28 1 MET B N 1
ATOM 1854 C CA . MET B 1 9 ? 252.477 -3.784 196.454 1.00 54.95 1 MET B CA 1
ATOM 1855 C C . MET B 1 9 ? 252.471 -2.349 196.906 1.00 49.91 1 MET B C 1
ATOM 1856 O O . MET B 1 9 ? 251.438 -1.696 196.883 1.00 49.62 1 MET B O 1
ATOM 1861 N N . GLY B 1 10 ? 253.646 -1.852 197.276 1.00 44.95 2 GLY B N 1
ATOM 1862 C CA . GLY B 1 10 ? 253.802 -0.453 197.603 1.00 41.82 2 GLY B CA 1
ATOM 1863 C C . GLY B 1 10 ? 253.665 0.423 196.378 1.00 38.81 2 GLY B C 1
ATOM 1864 O O . GLY B 1 10 ? 253.720 -0.070 195.222 1.00 31.13 2 GLY B O 1
ATOM 1865 N N . ASN B 1 11 ? 253.458 1.719 196.634 1.00 36.89 3 ASN B N 1
ATOM 1866 C CA . ASN B 1 11 ? 253.316 2.688 195.549 1.00 36.39 3 ASN B CA 1
ATOM 1867 C C . ASN B 1 11 ? 254.590 2.875 194.755 1.00 32.29 3 ASN B C 1
ATOM 1868 O O . ASN B 1 11 ? 254.516 3.070 193.549 1.00 26.42 3 ASN B O 1
ATOM 1873 N N . ASN B 1 12 ? 255.770 2.814 195.390 1.00 31.47 4 ASN B N 1
ATOM 1874 C CA . ASN B 1 12 ? 256.990 2.865 194.571 1.00 28.09 4 ASN B CA 1
ATOM 1875 C C . ASN B 1 12 ? 257.140 1.690 193.643 1.00 24.72 4 ASN B C 1
ATOM 1876 O O . ASN B 1 12 ? 257.563 1.888 192.524 1.00 22.12 4 ASN B O 1
ATOM 1881 N N . GLU B 1 13 ? 256.785 0.484 194.084 1.00 23.39 5 GLU B N 1
ATOM 1882 C CA . GLU B 1 13 ? 256.728 -0.637 193.131 1.00 23.30 5 GLU B CA 1
ATOM 1883 C C . GLU B 1 13 ? 255.725 -0.407 191.996 1.00 20.51 5 GLU B C 1
ATOM 1884 O O . GLU B 1 13 ? 256.031 -0.689 190.833 1.00 18.57 5 GLU B O 1
ATOM 1890 N N . LYS B 1 14 ? 254.519 0.057 192.343 1.00 18.52 6 LYS B N 1
ATOM 1891 C CA . LYS B 1 14 ? 253.515 0.331 191.305 1.00 16.89 6 LYS B CA 1
ATOM 1892 C C . LYS B 1 14 ? 254.086 1.398 190.337 1.00 14.89 6 LYS B C 1
ATOM 1893 O O . LYS B 1 14 ? 253.870 1.342 189.105 1.00 14.04 6 LYS B O 1
ATOM 1899 N N . GLY B 1 15 ? 254.750 2.404 190.883 1.00 14.51 7 GLY B N 1
ATOM 1900 C CA . GLY B 1 15 ? 255.338 3.456 190.061 1.00 14.00 7 GLY B CA 1
ATOM 1901 C C . GLY B 1 15 ? 256.423 2.941 189.149 1.00 14.15 7 GLY B C 1
ATOM 1902 O O . GLY B 1 15 ? 256.506 3.333 187.968 1.00 13.53 7 GLY B O 1
ATOM 1903 N N . ALA B 1 16 ? 257.263 2.054 189.661 1.00 14.50 8 ALA B N 1
ATOM 1904 C CA . ALA B 1 16 ? 258.295 1.471 188.828 1.00 13.98 8 ALA B CA 1
ATOM 1905 C C . ALA B 1 16 ? 257.731 0.587 187.710 1.00 13.60 8 ALA B C 1
ATOM 1906 O O . ALA B 1 16 ? 258.199 0.639 186.573 1.00 13.16 8 ALA B O 1
ATOM 1908 N N . ILE B 1 17 ? 256.671 -0.149 188.002 1.00 13.06 9 ILE B N 1
ATOM 1909 C CA . ILE B 1 17 ? 255.995 -0.966 186.997 1.00 13.52 9 ILE B CA 1
ATOM 1910 C C . ILE B 1 17 ? 255.441 -0.038 185.919 1.00 12.53 9 ILE B C 1
ATOM 1911 O O . ILE B 1 17 ? 255.675 -0.265 184.727 1.00 11.76 9 ILE B O 1
ATOM 1916 N N . PHE B 1 18 ? 254.702 0.976 186.349 1.00 12.09 10 PHE B N 1
ATOM 1917 C CA . PHE B 1 18 ? 254.100 1.901 185.377 1.00 11.47 10 PHE B CA 1
ATOM 1918 C C . PHE B 1 18 ? 255.147 2.499 184.447 1.00 11.29 10 PHE B C 1
ATOM 1919 O O . PHE B 1 18 ? 254.979 2.494 183.209 1.00 11.11 10 PHE B O 1
ATOM 1927 N N . ARG B 1 19 ? 256.223 3.027 185.028 1.00 11.06 11 ARG B N 1
ATOM 1928 C CA . ARG B 1 19 ? 257.267 3.601 184.238 1.00 10.86 11 ARG B CA 1
ATOM 1929 C C . ARG B 1 19 ? 257.820 2.615 183.209 1.00 10.71 11 ARG B C 1
ATOM 1930 O O . ARG B 1 19 ? 257.999 2.984 182.052 1.00 9.95 11 ARG B O 1
ATOM 1938 N N . SER B 1 20 ? 258.086 1.374 183.659 1.00 11.06 12 SER B N 1
ATOM 1939 C CA . SER B 1 20 ? 258.656 0.342 182.797 1.00 11.53 12 SER B CA 1
ATOM 1940 C C . SER B 1 20 ? 257.816 -0.005 181.576 1.00 12.01 12 SER B C 1
ATOM 1941 O O . SER B 1 20 ? 258.332 -0.518 180.586 1.00 12.40 12 SER B O 1
ATOM 1944 N N . LEU B 1 21 ? 256.499 0.232 181.659 1.00 11.65 13 LEU B N 1
ATOM 1945 C CA . LEU B 1 21 ? 255.576 -0.124 180.604 1.00 12.28 13 LEU B CA 1
ATOM 1946 C C . LEU B 1 21 ? 255.615 0.845 179.417 1.00 12.03 13 LEU B C 1
ATOM 1947 O O . LEU B 1 21 ? 255.001 0.547 178.384 1.00 12.34 13 LEU B O 1
ATOM 1952 N N . HIS B 1 22 ? 256.326 1.969 179.568 1.00 11.28 14 HIS B N 1
ATOM 1953 C CA . HIS B 1 22 ? 256.445 2.926 178.486 1.00 12.15 14 HIS B CA 1
ATOM 1954 C C . HIS B 1 22 ? 257.596 2.509 177.554 1.00 12.95 14 HIS B C 1
ATOM 1955 O O . HIS B 1 22 ? 258.745 2.897 177.725 1.00 14.02 14 HIS B O 1
ATOM 1962 N N A ARG B 1 23 ? 257.257 1.626 176.622 0.50 13.12 15 ARG B N 1
ATOM 1963 N N B ARG B 1 23 ? 257.298 1.713 176.565 0.50 14.08 15 ARG B N 1
ATOM 1964 C CA A ARG B 1 23 ? 258.213 0.946 175.707 0.50 13.42 15 ARG B CA 1
ATOM 1965 C CA B ARG B 1 23 ? 258.371 1.221 175.718 0.50 15.12 15 ARG B CA 1
ATOM 1966 C C A ARG B 1 23 ? 257.913 1.386 174.258 0.50 13.46 15 ARG B C 1
ATOM 1967 C C B ARG B 1 23 ? 257.964 1.402 174.296 0.50 14.37 15 ARG B C 1
ATOM 1968 O O A ARG B 1 23 ? 256.872 1.031 173.724 0.50 13.13 15 ARG B O 1
ATOM 1969 O O B ARG B 1 23 ? 256.943 0.899 173.835 0.50 13.85 15 ARG B O 1
ATOM 1984 N N . ALA B 1 24 ? 258.790 2.174 173.641 1.00 14.33 16 ALA B N 1
ATOM 1985 C CA . ALA B 1 24 ? 258.619 2.518 172.232 1.00 16.31 16 ALA B CA 1
ATOM 1986 C C . ALA B 1 24 ? 258.486 1.239 171.407 1.00 17.72 16 ALA B C 1
ATOM 1987 O O . ALA B 1 24 ? 259.336 0.312 171.516 1.00 20.02 16 ALA B O 1
ATOM 1989 N N . GLY B 1 25 ? 257.433 1.119 170.597 1.00 17.27 17 GLY B N 1
ATOM 1990 C CA . GLY B 1 25 ? 257.199 -0.126 169.832 1.00 17.85 17 GLY B CA 1
ATOM 1991 C C . GLY B 1 25 ? 256.481 -1.255 170.496 1.00 17.74 17 GLY B C 1
ATOM 1992 O O . GLY B 1 25 ? 256.005 -2.158 169.803 1.00 17.13 17 GLY B O 1
ATOM 1993 N N . GLN B 1 26 ? 256.269 -1.171 171.828 1.00 16.92 18 GLN B N 1
ATOM 1994 C CA . GLN B 1 26 ? 255.493 -2.122 172.578 1.00 17.88 18 GLN B CA 1
ATOM 1995 C C . GLN B 1 26 ? 254.675 -1.297 173.571 1.00 16.40 18 GLN B C 1
ATOM 1996 O O . GLN B 1 26 ? 254.882 -1.393 174.788 1.00 15.80 18 GLN B O 1
ATOM 2002 N N . PRO B 1 27 ? 253.819 -0.427 173.037 1.00 15.01 19 PRO B N 1
ATOM 2003 C CA . PRO B 1 27 ? 253.256 0.643 173.872 1.00 13.79 19 PRO B CA 1
ATOM 2004 C C . PRO B 1 27 ? 252.292 0.199 174.939 1.00 13.86 19 PRO B C 1
ATOM 2005 O O . PRO B 1 27 ? 251.547 -0.785 174.773 1.00 14.58 19 PRO B O 1
ATOM 2009 N N . LEU B 1 28 ? 252.271 0.956 176.025 1.00 12.61 20 LEU B N 1
ATOM 2010 C CA . LEU B 1 28 ? 251.245 0.804 177.054 1.00 13.12 20 LEU B CA 1
ATOM 2011 C C . LEU B 1 28 ? 249.902 1.271 176.494 1.00 13.30 20 LEU B C 1
ATOM 2012 O O . LEU B 1 28 ? 249.773 2.410 176.088 1.00 14.97 20 LEU B O 1
ATOM 2017 N N . ALA B 1 29 ? 248.883 0.435 176.541 1.00 14.35 21 ALA B N 1
ATOM 2018 C CA . ALA B 1 29 ? 247.561 0.831 176.114 1.00 15.53 21 ALA B CA 1
ATOM 2019 C C . ALA B 1 29 ? 246.685 1.163 177.310 1.00 16.01 21 ALA B C 1
ATOM 2020 O O . ALA B 1 29 ? 246.541 0.338 178.228 1.00 18.43 21 ALA B O 1
ATOM 2022 N N . LEU B 1 30 ? 246.153 2.380 177.354 1.00 14.22 22 LEU B N 1
ATOM 2023 C CA . LEU B 1 30 ? 245.394 2.822 178.539 1.00 15.34 22 LEU B CA 1
ATOM 2024 C C . LEU B 1 30 ? 243.990 3.175 178.152 1.00 16.13 22 LEU B C 1
ATOM 2025 O O . LEU B 1 30 ? 243.773 3.866 177.172 1.00 16.03 22 LEU B O 1
ATOM 2030 N N . PHE B 1 31 ? 243.008 2.726 178.958 1.00 17.44 23 PHE B N 1
ATOM 2031 C CA . PHE B 1 31 ? 241.580 3.033 178.766 1.00 19.25 23 PHE B CA 1
ATOM 2032 C C . PHE B 1 31 ? 240.966 3.780 179.911 1.00 20.13 23 PHE B C 1
ATOM 2033 O O . PHE B 1 31 ? 240.623 3.132 180.904 1.00 26.50 23 PHE B O 1
ATOM 2041 N N . ASN B 1 32 ? 240.783 5.103 179.780 1.00 15.27 24 ASN B N 1
ATOM 2042 C CA . ASN B 1 32 ? 240.390 5.925 180.908 1.00 14.61 24 ASN B CA 1
ATOM 2043 C C . ASN B 1 32 ? 239.167 5.404 181.651 1.00 14.67 24 ASN B C 1
ATOM 2044 O O . ASN B 1 32 ? 238.118 5.163 181.025 1.00 15.34 24 ASN B O 1
ATOM 2049 N N . VAL B 1 33 ? 239.297 5.286 182.958 1.00 13.31 25 VAL B N 1
ATOM 2050 C CA . VAL B 1 33 ? 238.213 4.862 183.821 1.00 13.58 25 VAL B CA 1
ATOM 2051 C C . VAL B 1 33 ? 237.777 6.063 184.634 1.00 13.31 25 VAL B C 1
ATOM 2052 O O . VAL B 1 33 ? 238.480 7.127 184.661 1.00 14.74 25 VAL B O 1
ATOM 2056 N N . TRP B 1 34 ? 236.600 5.961 185.262 1.00 13.56 26 TRP B N 1
ATOM 2057 C CA . TRP B 1 34 ? 235.998 7.135 185.841 1.00 13.22 26 TRP B CA 1
ATOM 2058 C C . TRP B 1 34 ? 235.348 6.890 187.175 1.00 12.89 26 TRP B C 1
ATOM 2059 O O . TRP B 1 34 ? 234.766 7.807 187.777 1.00 13.81 26 TRP B O 1
ATOM 2070 N N . ASP B 1 35 ? 235.393 5.654 187.631 1.00 12.67 27 ASP B N 1
ATOM 2071 C CA . ASP B 1 35 ? 234.907 5.277 188.943 1.00 12.94 27 ASP B CA 1
ATOM 2072 C C . ASP B 1 35 ? 235.461 3.947 189.339 1.00 13.08 27 ASP B C 1
ATOM 2073 O O . ASP B 1 35 ? 236.132 3.299 188.549 1.00 13.18 27 ASP B O 1
ATOM 2078 N N . ALA B 1 36 ? 235.203 3.529 190.567 1.00 13.62 28 ALA B N 1
ATOM 2079 C CA . ALA B 1 36 ? 235.694 2.245 191.027 1.00 14.18 28 ALA B CA 1
ATOM 2080 C C . ALA B 1 36 ? 235.157 1.051 190.209 1.00 14.11 28 ALA B C 1
ATOM 2081 O O . ALA B 1 36 ? 235.897 0.100 189.958 1.00 14.02 28 ALA B O 1
ATOM 2083 N N . GLY B 1 37 ? 233.886 1.109 189.760 1.00 14.01 29 GLY B N 1
ATOM 2084 C CA . GLY B 1 37 ? 233.337 -0.027 189.015 1.00 14.67 29 GLY B CA 1
ATOM 2085 C C . GLY B 1 37 ? 234.004 -0.213 187.691 1.00 13.20 29 GLY B C 1
ATOM 2086 O O . GLY B 1 37 ? 234.324 -1.327 187.284 1.00 13.62 29 GLY B O 1
ATOM 2087 N N . SER B 1 38 ? 234.186 0.890 186.963 1.00 12.83 30 SER B N 1
ATOM 2088 C CA . SER B 1 38 ? 234.855 0.865 185.691 1.00 12.38 30 SER B CA 1
ATOM 2089 C C . SER B 1 38 ? 236.312 0.454 185.829 1.00 12.37 30 SER B C 1
ATOM 2090 O O . SER B 1 38 ? 236.836 -0.295 184.973 1.00 12.83 30 SER B O 1
ATOM 2093 N N . ALA B 1 39 ? 236.961 0.927 186.891 1.00 12.78 31 ALA B N 1
ATOM 2094 C CA . ALA B 1 39 ? 238.322 0.500 187.195 1.00 13.00 31 ALA B CA 1
ATOM 2095 C C . ALA B 1 39 ? 238.428 -1.019 187.308 1.00 13.23 31 ALA B C 1
ATOM 2096 O O . ALA B 1 39 ? 239.308 -1.649 186.693 1.00 13.35 31 ALA B O 1
ATOM 2098 N N . ARG B 1 40 ? 237.537 -1.612 188.100 1.00 14.33 32 ARG B N 1
ATOM 2099 C CA . ARG B 1 40 ? 237.545 -3.062 188.300 1.00 16.57 32 ARG B CA 1
ATOM 2100 C C . ARG B 1 40 ? 237.277 -3.796 187.000 1.00 16.28 32 ARG B C 1
ATOM 2101 O O . ARG B 1 40 ? 237.908 -4.831 186.702 1.00 15.01 32 ARG B O 1
ATOM 2109 N N . VAL B 1 41 ? 236.331 -3.294 186.214 1.00 15.54 33 VAL B N 1
ATOM 2110 C CA . VAL B 1 41 ? 236.029 -3.942 184.918 1.00 16.21 33 VAL B CA 1
ATOM 2111 C C . VAL B 1 41 ? 237.208 -3.948 183.961 1.00 15.45 33 VAL B C 1
ATOM 2112 O O . VAL B 1 41 ? 237.536 -5.002 183.339 1.00 15.80 33 VAL B O 1
ATOM 2116 N N . VAL B 1 42 ? 237.912 -2.817 183.865 1.00 14.35 34 VAL B N 1
ATOM 2117 C CA . VAL B 1 42 ? 239.071 -2.706 182.977 1.00 13.61 34 VAL B CA 1
ATOM 2118 C C . VAL B 1 42 ? 240.207 -3.603 183.500 1.00 13.69 34 VAL B C 1
ATOM 2119 O O . VAL B 1 42 ? 240.885 -4.282 182.695 1.00 13.84 34 VAL B O 1
ATOM 2123 N N . ALA B 1 43 ? 240.386 -3.684 184.815 1.00 13.78 35 ALA B N 1
ATOM 2124 C CA . ALA B 1 43 ? 241.431 -4.566 185.393 1.00 14.87 35 ALA B CA 1
ATOM 2125 C C . ALA B 1 43 ? 241.112 -6.040 185.097 1.00 15.92 35 ALA B C 1
ATOM 2126 O O . ALA B 1 43 ? 241.965 -6.796 184.662 1.00 16.92 35 ALA B O 1
ATOM 2128 N N . ASP B 1 44 ? 239.863 -6.414 185.301 1.00 17.44 36 ASP B N 1
ATOM 2129 C CA . ASP B 1 44 ? 239.447 -7.801 185.039 1.00 18.26 36 ASP B CA 1
ATOM 2130 C C . ASP B 1 44 ? 239.520 -8.165 183.564 1.00 19.11 36 ASP B C 1
ATOM 2131 O O . ASP B 1 44 ? 239.724 -9.355 183.198 1.00 20.91 36 ASP B O 1
ATOM 2136 N N . ALA B 1 45 ? 239.435 -7.169 182.686 1.00 18.57 37 ALA B N 1
ATOM 2137 C CA . ALA B 1 45 ? 239.551 -7.398 181.255 1.00 18.41 37 ALA B CA 1
ATOM 2138 C C . ALA B 1 45 ? 241.013 -7.544 180.806 1.00 19.80 37 ALA B C 1
ATOM 2139 O O . ALA B 1 45 ? 241.271 -7.737 179.613 1.00 20.27 37 ALA B O 1
ATOM 2141 N N . GLY B 1 46 ? 241.971 -7.380 181.734 1.00 18.58 38 GLY B N 1
ATOM 2142 C CA . GLY B 1 46 ? 243.376 -7.651 181.465 1.00 17.77 38 GLY B CA 1
ATOM 2143 C C . GLY B 1 46 ? 244.300 -6.440 181.341 1.00 16.90 38 GLY B C 1
ATOM 2144 O O . GLY B 1 46 ? 245.466 -6.591 180.977 1.00 17.45 38 GLY B O 1
ATOM 2145 N N . ALA B 1 47 ? 243.799 -5.246 181.611 1.00 16.28 39 ALA B N 1
ATOM 2146 C CA . ALA B 1 47 ? 244.682 -4.073 181.649 1.00 16.10 39 ALA B CA 1
ATOM 2147 C C . ALA B 1 47 ? 245.879 -4.227 182.586 1.00 16.00 39 ALA B C 1
ATOM 2148 O O . ALA B 1 47 ? 245.772 -4.861 183.655 1.00 17.50 39 ALA B O 1
ATOM 2150 N N . VAL B 1 48 ? 247.040 -3.646 182.207 1.00 15.25 40 VAL B N 1
ATOM 2151 C CA . VAL B 1 48 ? 248.214 -3.638 183.070 1.00 15.98 40 VAL B CA 1
ATOM 2152 C C . VAL B 1 48 ? 248.425 -2.362 183.911 1.00 14.75 40 VAL B C 1
ATOM 2153 O O . VAL B 1 48 ? 249.285 -2.356 184.794 1.00 14.79 40 VAL B O 1
ATOM 2157 N N . ALA B 1 49 ? 247.613 -1.351 183.632 1.00 13.34 41 ALA B N 1
ATOM 2158 C CA . ALA B 1 49 ? 247.621 -0.095 184.376 1.00 12.19 41 ALA B CA 1
ATOM 2159 C C . ALA B 1 49 ? 246.303 0.622 184.044 1.00 11.85 41 ALA B C 1
ATOM 2160 O O . ALA B 1 49 ? 245.623 0.254 183.089 1.00 11.95 41 ALA B O 1
ATOM 2162 N N . LEU B 1 50 ? 245.896 1.534 184.903 1.00 11.60 42 LEU B N 1
ATOM 2163 C CA . LEU B 1 50 ? 244.674 2.325 184.700 1.00 11.63 42 LEU B CA 1
ATOM 2164 C C . LEU B 1 50 ? 245.007 3.798 184.646 1.00 11.12 42 LEU B C 1
ATOM 2165 O O . LEU B 1 50 ? 245.949 4.260 185.324 1.00 10.41 42 LEU B O 1
ATOM 2170 N N . ALA B 1 51 ? 244.198 4.531 183.909 1.00 10.89 43 ALA B N 1
ATOM 2171 C CA . ALA B 1 51 ? 244.272 5.993 183.876 1.00 11.14 43 ALA B CA 1
ATOM 2172 C C . ALA B 1 51 ? 242.931 6.546 184.188 1.00 12.17 43 ALA B C 1
ATOM 2173 O O . ALA B 1 51 ? 241.924 5.990 183.772 1.00 12.70 43 ALA B O 1
ATOM 2175 N N . THR B 1 52 ? 242.880 7.667 184.897 1.00 11.99 44 THR B N 1
ATOM 2176 C CA . THR B 1 52 ? 241.645 8.418 184.927 1.00 12.85 44 THR B CA 1
ATOM 2177 C C . THR B 1 52 ? 241.648 9.376 183.745 1.00 13.76 44 THR B C 1
ATOM 2178 O O . THR B 1 52 ? 242.708 9.792 183.239 1.00 14.86 44 THR B O 1
ATOM 2182 N N . GLY B 1 53 ? 240.459 9.742 183.292 1.00 13.10 45 GLY B N 1
ATOM 2183 C CA . GLY B 1 53 ? 240.313 10.776 182.274 1.00 14.33 45 GLY B CA 1
ATOM 2184 C C . GLY B 1 53 ? 239.385 11.827 182.847 1.00 14.08 45 GLY B C 1
ATOM 2185 O O . GLY B 1 53 ? 238.290 11.539 183.385 1.00 14.39 45 GLY B O 1
ATOM 2186 N N . SER B 1 54 ? 239.803 13.058 182.720 1.00 13.59 46 SER B N 1
ATOM 2187 C CA . SER B 1 54 ? 239.099 14.135 183.382 1.00 15.12 46 SER B CA 1
ATOM 2188 C C . SER B 1 54 ? 237.768 14.356 182.742 1.00 14.23 46 SER B C 1
ATOM 2189 O O . SER B 1 54 ? 236.811 14.663 183.444 1.00 15.02 46 SER B O 1
ATOM 2192 N N . TRP B 1 55 ? 237.697 14.213 181.415 1.00 15.21 47 TRP B N 1
ATOM 2193 C CA . TRP B 1 55 ? 236.425 14.425 180.700 1.00 16.66 47 TRP B CA 1
ATOM 2194 C C . TRP B 1 55 ? 235.387 13.386 181.172 1.00 15.56 47 TRP B C 1
ATOM 2195 O O . TRP B 1 55 ? 234.241 13.748 181.545 1.00 15.56 47 TRP B O 1
ATOM 2206 N N . SER B 1 56 ? 235.806 12.120 181.262 1.00 13.64 48 SER B N 1
ATOM 2207 C CA . SER B 1 56 ? 234.930 11.009 181.634 1.00 13.25 48 SER B CA 1
ATOM 2208 C C . SER B 1 56 ? 234.524 11.160 183.104 1.00 12.86 48 SER B C 1
ATOM 2209 O O . SER B 1 56 ? 233.368 10.954 183.424 1.00 12.70 48 SER B O 1
ATOM 2212 N N . VAL B 1 57 ? 235.447 11.515 184.015 1.00 12.10 49 VAL B N 1
ATOM 2213 C CA . VAL B 1 57 ? 235.096 11.678 185.403 1.00 12.00 49 VAL B CA 1
ATOM 2214 C C . VAL B 1 57 ? 234.119 12.837 185.575 1.00 12.35 49 VAL B C 1
ATOM 2215 O O . VAL B 1 57 ? 233.134 12.743 186.318 1.00 12.95 49 VAL B O 1
ATOM 2219 N N . ALA B 1 58 ? 234.343 13.942 184.838 1.00 12.46 50 ALA B N 1
ATOM 2220 C CA . ALA B 1 58 ? 233.449 15.076 184.902 1.00 13.99 50 ALA B CA 1
ATOM 2221 C C . ALA B 1 58 ? 232.076 14.685 184.383 1.00 14.39 50 ALA B C 1
ATOM 2222 O O . ALA B 1 58 ? 231.070 14.998 185.065 1.00 15.66 50 ALA B O 1
ATOM 2224 N N . ALA B 1 59 ? 232.013 14.069 183.212 1.00 14.69 51 ALA B N 1
ATOM 2225 C CA . ALA B 1 59 ? 230.708 13.657 182.648 1.00 15.72 51 ALA B CA 1
ATOM 2226 C C . ALA B 1 59 ? 229.947 12.738 183.575 1.00 15.55 51 ALA B C 1
ATOM 2227 O O . ALA B 1 59 ? 228.722 12.902 183.812 1.00 15.66 51 ALA B O 1
ATOM 2229 N N . ALA B 1 60 ? 230.646 11.734 184.106 1.00 14.89 52 ALA B N 1
ATOM 2230 C CA . ALA B 1 60 ? 230.035 10.799 185.034 1.00 15.47 52 ALA B CA 1
ATOM 2231 C C . ALA B 1 60 ? 229.396 11.446 186.264 1.00 17.01 52 ALA B C 1
ATOM 2232 O O . ALA B 1 60 ? 228.367 10.975 186.769 1.00 17.34 52 ALA B O 1
ATOM 2234 N N . ASN B 1 61 ? 230.005 12.541 186.748 1.00 16.68 53 ASN B N 1
ATOM 2235 C CA . ASN B 1 61 ? 229.564 13.263 187.909 1.00 17.54 53 ASN B CA 1
ATOM 2236 C C . ASN B 1 61 ? 228.775 14.529 187.660 1.00 15.98 53 ASN B C 1
ATOM 2237 O O . ASN B 1 61 ? 228.520 15.293 188.599 1.00 16.57 53 ASN B O 1
ATOM 2242 N N . GLY B 1 62 ? 228.394 14.730 186.405 1.00 16.57 54 GLY B N 1
ATOM 2243 C CA . GLY B 1 62 ? 227.442 15.776 185.992 1.00 17.96 54 GLY B CA 1
ATOM 2244 C C . GLY B 1 62 ? 228.059 17.160 185.833 1.00 19.56 54 GLY B C 1
ATOM 2245 O O . GLY B 1 62 ? 227.366 18.167 185.935 1.00 21.96 54 GLY B O 1
ATOM 2246 N N . PHE B 1 63 ? 229.371 17.214 185.631 1.00 20.65 55 PHE B N 1
ATOM 2247 C CA . PHE B 1 63 ? 230.077 18.486 185.414 1.00 22.99 55 PHE B CA 1
ATOM 2248 C C . PHE B 1 63 ? 230.220 18.594 183.903 1.00 27.33 55 PHE B C 1
ATOM 2249 O O . PHE B 1 63 ? 230.957 17.826 183.277 1.00 29.10 55 PHE B O 1
ATOM 2257 N N . VAL B 1 64 ? 229.398 19.479 183.326 1.00 33.85 56 VAL B N 1
ATOM 2258 C CA . VAL B 1 64 ? 229.178 19.599 181.871 1.00 38.69 56 VAL B CA 1
ATOM 2259 C C . VAL B 1 64 ? 229.502 21.021 181.398 1.00 41.69 56 VAL B C 1
ATOM 2260 O O . VAL B 1 64 ? 229.817 21.895 182.228 1.00 40.92 56 VAL B O 1
ATOM 2264 N N . GLU B 1 67 ? 238.337 21.695 184.530 1.00 33.68 59 GLU B N 1
ATOM 2265 C CA . GLU B 1 67 ? 238.646 21.912 185.951 1.00 35.06 59 GLU B CA 1
ATOM 2266 C C . GLU B 1 67 ? 237.490 22.646 186.580 1.00 34.44 59 GLU B C 1
ATOM 2267 O O . GLU B 1 67 ? 237.675 23.442 187.487 1.00 39.40 59 GLU B O 1
ATOM 2273 N N . GLN B 1 68 ? 236.288 22.332 186.092 1.00 35.13 60 GLN B N 1
ATOM 2274 C CA . GLN B 1 68 ? 235.059 22.770 186.699 1.00 31.40 60 GLN B CA 1
ATOM 2275 C C . GLN B 1 68 ? 234.698 21.829 187.861 1.00 26.13 60 GLN B C 1
ATOM 2276 O O . GLN B 1 68 ? 234.180 22.272 188.854 1.00 26.14 60 GLN B O 1
ATOM 2282 N N . MET B 1 69 ? 234.990 20.535 187.761 1.00 23.25 61 MET B N 1
ATOM 2283 C CA . MET B 1 69 ? 234.870 19.675 188.945 1.00 21.63 61 MET B CA 1
ATOM 2284 C C . MET B 1 69 ? 235.940 20.079 189.993 1.00 19.96 61 MET B C 1
ATOM 2285 O O . MET B 1 69 ? 237.135 20.238 189.660 1.00 20.96 61 MET B O 1
ATOM 2290 N N . PRO B 1 70 ? 235.531 20.239 191.246 1.00 20.66 62 PRO B N 1
ATOM 2291 C CA . PRO B 1 70 ? 236.510 20.675 192.227 1.00 19.91 62 PRO B CA 1
ATOM 2292 C C . PRO B 1 70 ? 237.591 19.628 192.436 1.00 17.64 62 PRO B C 1
ATOM 2293 O O . PRO B 1 70 ? 237.311 18.416 192.417 1.00 16.96 62 PRO B O 1
ATOM 2297 N N . ARG B 1 71 ? 238.797 20.103 192.704 1.00 17.19 63 ARG B N 1
ATOM 2298 C CA . ARG B 1 71 ? 239.927 19.202 192.956 1.00 15.67 63 ARG B CA 1
ATOM 2299 C C . ARG B 1 71 ? 239.617 18.150 194.000 1.00 14.98 63 ARG B C 1
ATOM 2300 O O . ARG B 1 71 ? 239.981 17.017 193.847 1.00 13.73 63 ARG B O 1
ATOM 2308 N N . ALA B 1 72 ? 239.017 18.551 195.123 1.00 15.57 64 ALA B N 1
ATOM 2309 C CA . ALA B 1 72 ? 238.824 17.617 196.221 1.00 16.25 64 ALA B CA 1
ATOM 2310 C C . ALA B 1 72 ? 237.928 16.464 195.796 1.00 16.39 64 ALA B C 1
ATOM 2311 O O . ALA B 1 72 ? 238.150 15.326 196.153 1.00 16.63 64 ALA B O 1
ATOM 2313 N N . LEU B 1 73 ? 236.918 16.752 194.995 1.00 17.58 65 LEU B N 1
ATOM 2314 C CA . LEU B 1 73 ? 236.014 15.717 194.591 1.00 19.54 65 LEU B CA 1
ATOM 2315 C C . LEU B 1 73 ? 236.701 14.801 193.578 1.00 17.29 65 LEU B C 1
ATOM 2316 O O . LEU B 1 73 ? 236.477 13.587 193.604 1.00 18.33 65 LEU B O 1
ATOM 2321 N N A MET B 1 74 ? 237.539 15.367 192.702 0.50 17.27 66 MET B N 1
ATOM 2322 N N B MET B 1 74 ? 237.555 15.357 192.728 0.50 18.10 66 MET B N 1
ATOM 2323 C CA A MET B 1 74 ? 238.334 14.568 191.776 0.50 16.34 66 MET B CA 1
ATOM 2324 C CA B MET B 1 74 ? 238.295 14.548 191.790 0.50 17.76 66 MET B CA 1
ATOM 2325 C C A MET B 1 74 ? 239.210 13.587 192.582 0.50 15.81 66 MET B C 1
ATOM 2326 C C B MET B 1 74 ? 239.307 13.623 192.519 0.50 16.61 66 MET B C 1
ATOM 2327 O O A MET B 1 74 ? 239.278 12.393 192.258 0.50 15.37 66 MET B O 1
ATOM 2328 O O B MET B 1 74 ? 239.596 12.503 192.061 0.50 16.17 66 MET B O 1
ATOM 2337 N N . MET B 1 75 ? 239.829 14.100 193.658 1.00 15.10 67 MET B N 1
ATOM 2338 C CA . MET B 1 75 ? 240.764 13.334 194.460 1.00 14.47 67 MET B CA 1
ATOM 2339 C C . MET B 1 75 ? 240.034 12.225 195.165 1.00 14.40 67 MET B C 1
ATOM 2340 O O . MET B 1 75 ? 240.554 11.128 195.309 1.00 13.39 67 MET B O 1
ATOM 2345 N N . GLU B 1 76 ? 238.804 12.469 195.596 1.00 15.20 68 GLU B N 1
ATOM 2346 C CA . GLU B 1 76 ? 238.013 11.385 196.174 1.00 17.22 68 GLU B CA 1
ATOM 2347 C C . GLU B 1 76 ? 237.699 10.287 195.160 1.00 15.68 68 GLU B C 1
ATOM 2348 O O . GLU B 1 76 ? 237.764 9.102 195.453 1.00 16.51 68 GLU B O 1
ATOM 2354 N N . VAL B 1 77 ? 237.396 10.688 193.937 1.00 15.62 69 VAL B N 1
ATOM 2355 C CA . VAL B 1 77 ? 237.150 9.668 192.884 1.00 16.12 69 VAL B CA 1
ATOM 2356 C C . VAL B 1 77 ? 238.425 8.892 192.634 1.00 13.98 69 VAL B C 1
ATOM 2357 O O . VAL B 1 77 ? 238.408 7.679 192.495 1.00 14.52 69 VAL B O 1
ATOM 2361 N N . LEU B 1 78 ? 239.559 9.596 192.554 1.00 12.90 70 LEU B N 1
ATOM 2362 C CA . LEU B 1 78 ? 240.823 8.958 192.351 1.00 12.46 70 LEU B CA 1
ATOM 2363 C C . LEU B 1 78 ? 241.074 7.915 193.444 1.00 11.90 70 LEU B C 1
ATOM 2364 O O . LEU B 1 78 ? 241.487 6.815 193.169 1.00 11.35 70 LEU B O 1
ATOM 2369 N N . GLU B 1 79 ? 240.811 8.269 194.704 1.00 12.16 71 GLU B N 1
ATOM 2370 C CA . GLU B 1 79 ? 241.048 7.320 195.770 1.00 12.57 71 GLU B CA 1
ATOM 2371 C C . GLU B 1 79 ? 240.240 6.062 195.625 1.00 12.84 71 GLU B C 1
ATOM 2372 O O . GLU B 1 79 ? 240.737 4.966 195.940 1.00 14.15 71 GLU B O 1
ATOM 2378 N N . ARG B 1 80 ? 238.980 6.200 195.233 1.00 13.93 72 ARG B N 1
ATOM 2379 C CA . ARG B 1 80 ? 238.113 5.026 195.048 1.00 15.26 72 ARG B CA 1
ATOM 2380 C C . ARG B 1 80 ? 238.624 4.143 193.915 1.00 14.66 72 ARG B C 1
ATOM 2381 O O . ARG B 1 80 ? 238.607 2.925 194.030 1.00 15.38 72 ARG B O 1
ATOM 2389 N N . ILE B 1 81 ? 239.105 4.771 192.851 1.00 13.77 73 ILE B N 1
ATOM 2390 C CA . ILE B 1 81 ? 239.731 4.029 191.735 1.00 13.74 73 ILE B CA 1
ATOM 2391 C C . ILE B 1 81 ? 240.962 3.250 192.194 1.00 14.42 73 ILE B C 1
ATOM 2392 O O . ILE B 1 81 ? 241.135 2.095 191.869 1.00 14.42 73 ILE B O 1
ATOM 2397 N N . VAL B 1 82 ? 241.852 3.941 192.919 1.00 14.50 74 VAL B N 1
ATOM 2398 C CA . VAL B 1 82 ? 243.082 3.381 193.398 1.00 15.11 74 VAL B CA 1
ATOM 2399 C C . VAL B 1 82 ? 242.771 2.170 194.271 1.00 16.98 74 VAL B C 1
ATOM 2400 O O . VAL B 1 82 ? 243.431 1.148 194.151 1.00 19.13 74 VAL B O 1
ATOM 2404 N N . ARG B 1 83 ? 241.780 2.283 195.148 1.00 17.45 75 ARG B N 1
ATOM 2405 C CA . ARG B 1 83 ? 241.453 1.199 196.085 1.00 20.34 75 ARG B CA 1
ATOM 2406 C C . ARG B 1 83 ? 240.826 -0.015 195.426 1.00 19.33 75 ARG B C 1
ATOM 2407 O O . ARG B 1 83 ? 240.811 -1.122 195.994 1.00 20.43 75 ARG B O 1
ATOM 2415 N N . ALA B 1 84 ? 240.261 0.189 194.235 1.00 18.32 76 ALA B N 1
ATOM 2416 C CA . ALA B 1 84 ? 239.454 -0.829 193.575 1.00 18.12 76 ALA B CA 1
ATOM 2417 C C . ALA B 1 84 ? 240.291 -1.981 193.036 1.00 18.39 76 ALA B C 1
ATOM 2418 O O . ALA B 1 84 ? 239.769 -3.085 192.835 1.00 20.37 76 ALA B O 1
ATOM 2420 N N . THR B 1 85 ? 241.563 -1.709 192.739 1.00 16.80 77 THR B N 1
ATOM 2421 C CA . THR B 1 85 ? 242.421 -2.711 192.125 1.00 17.72 77 THR B CA 1
ATOM 2422 C C . THR B 1 85 ? 243.881 -2.531 192.563 1.00 17.57 77 THR B C 1
ATOM 2423 O O . THR B 1 85 ? 244.248 -1.492 193.141 1.00 18.17 77 THR B O 1
ATOM 2427 N N . ASP B 1 86 ? 244.686 -3.577 192.288 1.00 19.81 78 ASP B N 1
ATOM 2428 C CA . ASP B 1 86 ? 246.116 -3.566 192.599 1.00 20.57 78 ASP B CA 1
ATOM 2429 C C . ASP B 1 86 ? 246.984 -3.002 191.459 1.00 18.32 78 ASP B C 1
ATOM 2430 O O . ASP B 1 86 ? 248.205 -2.938 191.585 1.00 18.05 78 ASP B O 1
ATOM 2435 N N . LEU B 1 87 ? 246.368 -2.518 190.415 1.00 16.07 79 LEU B N 1
ATOM 2436 C CA . LEU B 1 87 ? 247.100 -1.938 189.317 1.00 14.57 79 LEU B CA 1
ATOM 2437 C C . LEU B 1 87 ? 247.652 -0.544 189.607 1.00 13.52 79 LEU B C 1
ATOM 2438 O O . LEU B 1 87 ? 247.050 0.229 190.343 1.00 13.70 79 LEU B O 1
ATOM 2443 N N . PRO B 1 88 ? 248.743 -0.181 188.921 1.00 12.02 80 PRO B N 1
ATOM 2444 C CA . PRO B 1 88 ? 249.192 1.242 188.992 1.00 11.63 80 PRO B CA 1
ATOM 2445 C C . PRO B 1 88 ? 248.134 2.145 188.374 1.00 11.21 80 PRO B C 1
ATOM 2446 O O . PRO B 1 88 ? 247.602 1.835 187.324 1.00 11.33 80 PRO B O 1
ATOM 2450 N N . VAL B 1 89 ? 247.831 3.264 189.031 1.00 11.12 81 VAL B N 1
ATOM 2451 C CA . VAL B 1 89 ? 246.887 4.225 188.510 1.00 10.77 81 VAL B CA 1
ATOM 2452 C C . VAL B 1 89 ? 247.569 5.603 188.267 1.00 10.71 81 VAL B C 1
ATOM 2453 O O . VAL B 1 89 ? 248.223 6.165 189.162 1.00 9.81 81 VAL B O 1
ATOM 2457 N N . THR B 1 90 ? 247.347 6.157 187.068 1.00 10.30 82 THR B N 1
ATOM 2458 C CA . THR B 1 90 ? 247.772 7.503 186.753 1.00 10.85 82 THR B CA 1
ATOM 2459 C C . THR B 1 90 ? 246.547 8.405 186.657 1.00 10.89 82 THR B C 1
ATOM 2460 O O . THR B 1 90 ? 245.462 7.968 186.242 1.00 11.07 82 THR B O 1
ATOM 2464 N N . VAL B 1 91 ? 246.697 9.664 187.048 1.00 10.71 83 VAL B N 1
ATOM 2465 C CA . VAL B 1 91 ? 245.561 10.578 187.107 1.00 10.90 83 VAL B CA 1
ATOM 2466 C C . VAL B 1 91 ? 245.703 11.774 186.166 1.00 10.41 83 VAL B C 1
ATOM 2467 O O . VAL B 1 91 ? 246.715 12.471 186.164 1.00 9.48 83 VAL B O 1
ATOM 2471 N N . ASP B 1 92 ? 244.647 12.061 185.417 1.00 10.47 84 ASP B N 1
ATOM 2472 C CA . ASP B 1 92 ? 244.597 13.275 184.594 1.00 11.09 84 ASP B CA 1
ATOM 2473 C C . ASP B 1 92 ? 244.331 14.488 185.467 1.00 11.17 84 ASP B C 1
ATOM 2474 O O . ASP B 1 92 ? 243.232 14.607 186.039 1.00 11.54 84 ASP B O 1
ATOM 2479 N N . LEU B 1 93 ? 245.333 15.339 185.649 1.00 10.44 85 LEU B N 1
ATOM 2480 C CA . LEU B 1 93 ? 245.207 16.554 186.456 1.00 11.08 85 LEU B CA 1
ATOM 2481 C C . LEU B 1 93 ? 244.951 17.801 185.632 1.00 11.28 85 LEU B C 1
ATOM 2482 O O . LEU B 1 93 ? 245.017 18.882 186.141 1.00 11.43 85 LEU B O 1
ATOM 2487 N N . GLU B 1 94 ? 244.626 17.660 184.367 1.00 11.83 86 GLU B N 1
ATOM 2488 C CA . GLU B 1 94 ? 244.403 18.804 183.474 1.00 13.47 86 GLU B CA 1
ATOM 2489 C C . GLU B 1 94 ? 245.568 19.778 183.603 1.00 13.20 86 GLU B C 1
ATOM 2490 O O . GLU B 1 94 ? 246.695 19.307 183.534 1.00 13.18 86 GLU B O 1
ATOM 2496 N N . SER B 1 95 ? 245.333 21.078 183.825 1.00 13.81 87 SER B N 1
ATOM 2497 C CA . SER B 1 95 ? 246.464 21.989 183.869 1.00 14.51 87 SER B CA 1
ATOM 2498 C C . SER B 1 95 ? 247.132 22.028 185.237 1.00 13.99 87 SER B C 1
ATOM 2499 O O . SER B 1 95 ? 248.085 22.729 185.378 1.00 14.71 87 SER B O 1
ATOM 2502 N N . GLY B 1 96 ? 246.665 21.245 186.209 1.00 12.57 88 GLY B N 1
ATOM 2503 C CA . GLY B 1 96 ? 247.293 21.125 187.489 1.00 12.98 88 GLY B CA 1
ATOM 2504 C C . GLY B 1 96 ? 246.550 21.751 188.621 1.00 13.07 88 GLY B C 1
ATOM 2505 O O . GLY B 1 96 ? 247.117 21.798 189.709 1.00 12.76 88 GLY B O 1
ATOM 2506 N N . TYR B 1 97 ? 245.343 22.278 188.388 1.00 12.97 89 TYR B N 1
ATOM 2507 C CA . TYR B 1 97 ? 244.584 22.895 189.499 1.00 13.97 89 TYR B CA 1
ATOM 2508 C C . TYR B 1 97 ? 245.395 23.886 190.315 1.00 14.83 89 TYR B C 1
ATOM 2509 O O . TYR B 1 97 ? 245.482 23.773 191.560 1.00 15.55 89 TYR B O 1
ATOM 2518 N N . GLY B 1 98 ? 245.978 24.869 189.640 1.00 15.11 90 GLY B N 1
ATOM 2519 C CA . GLY B 1 98 ? 246.832 25.816 190.337 1.00 15.94 90 GLY B CA 1
ATOM 2520 C C . GLY B 1 98 ? 247.201 27.037 189.531 1.00 16.10 90 GLY B C 1
ATOM 2521 O O . GLY B 1 98 ? 247.551 26.908 188.369 1.00 16.25 90 GLY B O 1
ATOM 2522 N N . GLU B 1 99 ? 247.114 28.231 190.171 1.00 15.88 91 GLU B N 1
ATOM 2523 C CA . GLU B 1 99 ? 247.542 29.484 189.557 1.00 17.36 91 GLU B CA 1
ATOM 2524 C C . GLU B 1 99 ? 249.020 29.535 189.238 1.00 16.81 91 GLU B C 1
ATOM 2525 O O . GLU B 1 99 ? 249.400 29.865 188.115 1.00 19.16 91 GLU B O 1
ATOM 2527 N N . ARG B 1 100 ? 249.840 29.198 190.229 1.00 17.59 92 ARG B N 1
ATOM 2528 C CA . ARG B 1 100 ? 251.292 29.308 190.182 1.00 18.09 92 ARG B CA 1
ATOM 2529 C C . ARG B 1 100 ? 251.938 27.903 190.240 1.00 17.37 92 ARG B C 1
ATOM 2530 O O . ARG B 1 100 ? 251.293 26.907 190.664 1.00 16.82 92 ARG B O 1
ATOM 2532 N N . PRO B 1 101 ? 253.215 27.822 189.855 1.00 17.37 93 PRO B N 1
ATOM 2533 C CA . PRO B 1 101 ? 253.878 26.531 190.012 1.00 15.87 93 PRO B CA 1
ATOM 2534 C C . PRO B 1 101 ? 253.787 25.931 191.412 1.00 16.91 93 PRO B C 1
ATOM 2535 O O . PRO B 1 101 ? 253.556 24.711 191.542 1.00 15.44 93 PRO B O 1
ATOM 2539 N N . GLU B 1 102 ? 253.881 26.727 192.481 1.00 18.35 94 GLU B N 1
ATOM 2540 C CA . GLU B 1 102 ? 253.742 26.147 193.833 1.00 20.02 94 GLU B CA 1
ATOM 2541 C C . GLU B 1 102 ? 252.357 25.545 194.080 1.00 17.58 94 GLU B C 1
ATOM 2542 O O . GLU B 1 102 ? 252.201 24.622 194.845 1.00 16.99 94 GLU B O 1
ATOM 2548 N N . ASP B 1 103 ? 251.330 26.094 193.432 1.00 16.56 95 ASP B N 1
ATOM 2549 C CA . ASP B 1 103 ? 249.993 25.521 193.536 1.00 15.77 95 ASP B CA 1
ATOM 2550 C C . ASP B 1 103 ? 249.891 24.187 192.807 1.00 14.31 95 ASP B C 1
ATOM 2551 O O . ASP B 1 103 ? 249.264 23.225 193.299 1.00 13.56 95 ASP B O 1
ATOM 2556 N N . VAL B 1 104 ? 250.487 24.122 191.625 1.00 13.07 96 VAL B N 1
ATOM 2557 C CA . VAL B 1 104 ? 250.509 22.831 190.909 1.00 13.51 96 VAL B CA 1
ATOM 2558 C C . VAL B 1 104 ? 251.269 21.772 191.736 1.00 12.79 96 VAL B C 1
ATOM 2559 O O . VAL B 1 104 ? 250.875 20.601 191.806 1.00 13.07 96 VAL B O 1
ATOM 2563 N N . ALA B 1 105 ? 252.383 22.166 192.339 1.00 14.02 97 ALA B N 1
ATOM 2564 C CA . ALA B 1 105 ? 253.111 21.276 193.261 1.00 13.75 97 ALA B CA 1
ATOM 2565 C C . ALA B 1 105 ? 252.203 20.647 194.337 1.00 14.15 97 ALA B C 1
ATOM 2566 O O . ALA B 1 105 ? 252.313 19.440 194.630 1.00 13.89 97 ALA B O 1
ATOM 2568 N N . GLU B 1 106 ? 251.336 21.454 194.960 1.00 13.67 98 GLU B N 1
ATOM 2569 C CA . GLU B 1 106 ? 250.385 20.964 195.954 1.00 14.51 98 GLU B CA 1
ATOM 2570 C C . GLU B 1 106 ? 249.429 19.964 195.351 1.00 13.64 98 GLU B C 1
ATOM 2571 O O . GLU B 1 106 ? 249.193 18.903 195.907 1.00 13.63 98 GLU B O 1
ATOM 2573 N N . THR B 1 107 ? 248.928 20.235 194.148 1.00 13.98 99 THR B N 1
ATOM 2574 C CA . THR B 1 107 ? 248.062 19.275 193.497 1.00 12.76 99 THR B CA 1
ATOM 2575 C C . THR B 1 107 ? 248.767 17.937 193.271 1.00 12.45 99 THR B C 1
ATOM 2576 O O . THR B 1 107 ? 248.194 16.871 193.488 1.00 11.42 99 THR B O 1
ATOM 2580 N N . ILE B 1 108 ? 250.002 17.981 192.822 1.00 12.37 100 ILE B N 1
ATOM 2581 C CA . ILE B 1 108 ? 250.766 16.748 192.612 1.00 12.67 100 ILE B CA 1
ATOM 2582 C C . ILE B 1 108 ? 250.949 15.989 193.926 1.00 12.44 100 ILE B C 1
ATOM 2583 O O . ILE B 1 108 ? 250.755 14.773 194.003 1.00 12.09 100 ILE B O 1
ATOM 2588 N N . ALA B 1 109 ? 251.316 16.719 194.979 1.00 11.64 101 ALA B N 1
ATOM 2589 C CA . ALA B 1 109 ? 251.509 16.113 196.299 1.00 12.15 101 ALA B CA 1
ATOM 2590 C C . ALA B 1 109 ? 250.224 15.432 196.783 1.00 12.06 101 ALA B C 1
ATOM 2591 O O . ALA B 1 109 ? 250.240 14.319 197.360 1.00 11.80 101 ALA B O 1
ATOM 2593 N N . MET B 1 110 ? 249.074 16.092 196.552 1.00 11.81 102 MET B N 1
ATOM 2594 C CA . MET B 1 110 ? 247.796 15.521 196.867 1.00 12.06 102 MET B CA 1
ATOM 2595 C C . MET B 1 110 ? 247.517 14.250 196.055 1.00 11.59 102 MET B C 1
ATOM 2596 O O . MET B 1 110 ? 247.048 13.267 196.596 1.00 11.27 102 MET B O 1
ATOM 2601 N N . SER B 1 111 ? 247.841 14.275 194.748 1.00 10.71 103 SER B N 1
ATOM 2602 C CA . SER B 1 111 ? 247.614 13.073 193.954 1.00 10.71 103 SER B CA 1
ATOM 2603 C C . SER B 1 111 ? 248.403 11.853 194.464 1.00 10.78 103 SER B C 1
ATOM 2604 O O . SER B 1 111 ? 247.926 10.729 194.427 1.00 10.81 103 SER B O 1
ATOM 2607 N N . ILE B 1 112 ? 249.619 12.083 194.951 1.00 11.14 104 ILE B N 1
ATOM 2608 C CA . ILE B 1 112 ? 250.448 11.029 195.546 1.00 12.15 104 ILE B CA 1
ATOM 2609 C C . ILE B 1 112 ? 249.832 10.516 196.845 1.00 12.37 104 ILE B C 1
ATOM 2610 O O . ILE B 1 112 ? 249.784 9.276 197.088 1.00 12.76 104 ILE B O 1
ATOM 2615 N N . ARG B 1 113 ? 249.355 11.453 197.660 1.00 12.99 105 ARG B N 1
ATOM 2616 C CA . ARG B 1 113 ? 248.635 11.085 198.890 1.00 13.50 105 ARG B CA 1
ATOM 2617 C C . ARG B 1 113 ? 247.386 10.285 198.622 1.00 13.19 105 ARG B C 1
ATOM 2618 O O . ARG B 1 113 ? 247.034 9.358 199.401 1.00 14.44 105 ARG B O 1
ATOM 2626 N N . ALA B 1 114 ? 246.754 10.547 197.475 1.00 12.14 106 ALA B N 1
ATOM 2627 C CA . ALA B 1 114 ? 245.582 9.807 197.065 1.00 11.78 106 ALA B CA 1
ATOM 2628 C C . ALA B 1 114 ? 245.898 8.446 196.462 1.00 12.85 106 ALA B C 1
ATOM 2629 O O . ALA B 1 114 ? 244.986 7.650 196.237 1.00 13.89 106 ALA B O 1
ATOM 2631 N N . GLY B 1 115 ? 247.170 8.195 196.145 1.00 12.72 107 GLY B N 1
ATOM 2632 C CA . GLY B 1 115 ? 247.641 6.886 195.695 1.00 12.74 107 GLY B CA 1
ATOM 2633 C C . GLY B 1 115 ? 247.982 6.769 194.230 1.00 12.15 107 GLY B C 1
ATOM 2634 O O . GLY B 1 115 ? 248.300 5.652 193.758 1.00 12.22 107 GLY B O 1
ATOM 2635 N N . ALA B 1 116 ? 247.931 7.891 193.506 1.00 12.18 108 ALA B N 1
ATOM 2636 C CA . ALA B 1 116 ? 248.358 7.899 192.091 1.00 11.23 108 ALA B CA 1
ATOM 2637 C C . ALA B 1 116 ? 249.863 7.772 191.996 1.00 10.95 108 ALA B C 1
ATOM 2638 O O . ALA B 1 116 ? 250.596 8.272 192.879 1.00 11.38 108 ALA B O 1
ATOM 2640 N N . ILE B 1 117 ? 250.322 7.139 190.910 1.00 10.80 109 ILE B N 1
ATOM 2641 C CA . ILE B 1 117 ? 251.752 6.937 190.663 1.00 10.57 109 ILE B CA 1
ATOM 2642 C C . ILE B 1 117 ? 252.225 7.679 189.406 1.00 10.40 109 ILE B C 1
ATOM 2643 O O . ILE B 1 117 ? 253.353 7.518 188.941 1.00 10.49 109 ILE B O 1
ATOM 2648 N N . GLY B 1 118 ? 251.374 8.555 188.888 1.00 9.99 110 GLY B N 1
ATOM 2649 C CA . GLY B 1 118 ? 251.735 9.417 187.803 1.00 9.64 110 GLY B CA 1
ATOM 2650 C C . GLY B 1 118 ? 250.570 10.299 187.456 1.00 9.48 110 GLY B C 1
ATOM 2651 O O . GLY B 1 118 ? 249.504 10.210 188.066 1.00 9.06 110 GLY B O 1
ATOM 2652 N N . CYS B 1 119 ? 250.770 11.227 186.546 1.00 9.28 111 CYS B N 1
ATOM 2653 C CA . CYS B 1 119 ? 249.730 12.152 186.095 1.00 9.65 111 CYS B CA 1
ATOM 2654 C C . CYS B 1 119 ? 249.912 12.548 184.641 1.00 9.51 111 CYS B C 1
ATOM 2655 O O . CYS B 1 119 ? 250.986 12.310 184.055 1.00 9.24 111 CYS B O 1
ATOM 2658 N N . ASN B 1 120 ? 248.837 13.094 184.060 1.00 9.37 112 ASN B N 1
ATOM 2659 C CA . ASN B 1 120 ? 248.908 13.931 182.875 1.00 9.04 112 ASN B CA 1
ATOM 2660 C C . ASN B 1 120 ? 248.762 15.375 183.364 1.00 9.45 112 ASN B C 1
ATOM 2661 O O . ASN B 1 120 ? 247.867 15.706 184.190 1.00 9.73 112 ASN B O 1
ATOM 2666 N N . LEU B 1 121 ? 249.675 16.222 182.859 1.00 9.65 113 LEU B N 1
ATOM 2667 C CA . LEU B 1 121 ? 249.737 17.635 183.252 1.00 10.28 113 LEU B CA 1
ATOM 2668 C C . LEU B 1 121 ? 249.849 18.415 181.941 1.00 10.02 113 LEU B C 1
ATOM 2669 O O . LEU B 1 121 ? 250.778 18.226 181.197 1.00 9.42 113 LEU B O 1
ATOM 2674 N N . GLU B 1 122 ? 248.861 19.270 181.677 1.00 10.62 114 GLU B N 1
ATOM 2675 C CA . GLU B 1 122 ? 248.661 19.929 180.413 1.00 12.07 114 GLU B CA 1
ATOM 2676 C C . GLU B 1 122 ? 249.100 21.393 180.423 1.00 11.91 114 GLU B C 1
ATOM 2677 O O . GLU B 1 122 ? 249.036 22.088 181.456 1.00 11.49 114 GLU B O 1
ATOM 2683 N N . ASP B 1 123 ? 249.555 21.850 179.272 1.00 11.53 115 ASP B N 1
ATOM 2684 C CA . ASP B 1 123 ? 250.150 23.181 179.083 1.00 12.35 115 ASP B CA 1
ATOM 2685 C C . ASP B 1 123 ? 249.211 24.270 178.535 1.00 14.03 115 ASP B C 1
ATOM 2686 O O . ASP B 1 123 ? 249.699 25.292 178.052 1.00 16.01 115 ASP B O 1
ATOM 2691 N N . SER B 1 124 ? 247.922 24.124 178.740 1.00 14.57 116 SER B N 1
ATOM 2692 C CA . SER B 1 124 ? 246.983 25.136 178.288 1.00 16.02 116 SER B CA 1
ATOM 2693 C C . SER B 1 124 ? 246.355 25.826 179.512 1.00 16.14 116 SER B C 1
ATOM 2694 O O . SER B 1 124 ? 246.320 25.291 180.611 1.00 15.56 116 SER B O 1
ATOM 2697 N N . PHE B 1 125 ? 245.887 27.029 179.251 1.00 18.06 117 PHE B N 1
ATOM 2698 C CA . PHE B 1 125 ? 245.164 27.844 180.260 1.00 19.43 117 PHE B CA 1
ATOM 2699 C C . PHE B 1 125 ? 243.752 27.330 180.382 1.00 22.09 117 PHE B C 1
ATOM 2700 O O . PHE B 1 125 ? 243.081 27.103 179.367 1.00 24.02 117 PHE B O 1
ATOM 2708 N N . PRO B 1 126 ? 243.273 27.118 181.621 1.00 22.50 118 PRO B N 1
ATOM 2709 C CA . PRO B 1 126 ? 241.955 26.554 181.705 1.00 24.95 118 PRO B CA 1
ATOM 2710 C C . PRO B 1 126 ? 240.910 27.593 181.279 1.00 26.84 118 PRO B C 1
ATOM 2711 O O . PRO B 1 126 ? 239.911 27.202 180.665 1.00 26.40 118 PRO B O 1
ATOM 2715 N N . SER B 1 127 ? 241.180 28.882 181.561 1.00 28.32 119 SER B N 1
ATOM 2716 C CA . SER B 1 127 ? 240.238 29.962 181.159 1.00 32.75 119 SER B CA 1
ATOM 2717 C C . SER B 1 127 ? 239.981 30.097 179.639 1.00 34.28 119 SER B C 1
ATOM 2718 O O . SER B 1 127 ? 238.860 30.436 179.254 1.00 39.04 119 SER B O 1
ATOM 2721 N N . THR B 1 128 ? 240.965 29.777 178.778 1.00 36.03 120 THR B N 1
ATOM 2722 C CA . THR B 1 128 ? 240.884 29.984 177.302 1.00 33.19 120 THR B CA 1
ATOM 2723 C C . THR B 1 128 ? 241.243 28.800 176.353 1.00 34.98 120 THR B C 1
ATOM 2724 O O . THR B 1 128 ? 240.924 28.833 175.155 1.00 33.54 120 THR B O 1
ATOM 2728 N N . GLY B 1 129 ? 241.932 27.755 176.844 1.00 29.60 121 GLY B N 1
ATOM 2729 C CA . GLY B 1 129 ? 242.415 26.665 175.979 1.00 29.63 121 GLY B CA 1
ATOM 2730 C C . GLY B 1 129 ? 243.655 27.069 175.215 1.00 26.19 121 GLY B C 1
ATOM 2731 O O . GLY B 1 129 ? 244.253 26.228 174.511 1.00 28.55 121 GLY B O 1
ATOM 2732 N N . GLU B 1 130 ? 244.089 28.323 175.371 1.00 25.41 122 GLU B N 1
ATOM 2733 C CA . GLU B 1 130 ? 245.306 28.770 174.711 1.00 25.03 122 GLU B CA 1
ATOM 2734 C C . GLU B 1 130 ? 246.509 28.149 175.433 1.00 21.54 122 GLU B C 1
ATOM 2735 O O . GLU B 1 130 ? 246.456 27.787 176.616 1.00 19.39 122 GLU B O 1
ATOM 2741 N N . LEU B 1 131 ? 247.608 28.085 174.725 1.00 20.13 123 LEU B N 1
ATOM 2742 C CA . LEU B 1 131 ? 248.827 27.529 175.314 1.00 19.55 123 LEU B CA 1
ATOM 2743 C C . LEU B 1 131 ? 249.545 28.494 176.218 1.00 18.84 123 LEU B C 1
ATOM 2744 O O . LEU B 1 131 ? 249.723 29.662 175.885 1.00 19.81 123 LEU B O 1
ATOM 2749 N N . ARG B 1 132 ? 250.075 27.994 177.317 1.00 17.23 124 ARG B N 1
ATOM 2750 C CA . ARG B 1 132 ? 250.997 28.770 178.092 1.00 19.19 124 ARG B CA 1
ATOM 2751 C C . ARG B 1 132 ? 252.337 28.910 177.369 1.00 18.80 124 ARG B C 1
ATOM 2752 O O . ARG B 1 132 ? 252.718 28.051 176.572 1.00 18.35 124 ARG B O 1
ATOM 2760 N N . ASP B 1 133 ? 253.040 29.999 177.662 1.00 20.16 125 ASP B N 1
ATOM 2761 C CA . ASP B 1 133 ? 254.416 30.175 177.231 1.00 20.66 125 ASP B CA 1
ATOM 2762 C C . ASP B 1 133 ? 255.202 28.926 177.608 1.00 19.19 125 ASP B C 1
ATOM 2763 O O . ASP B 1 133 ? 254.995 28.364 178.695 1.00 17.47 125 ASP B O 1
ATOM 2768 N N . VAL B 1 134 ? 256.059 28.497 176.715 1.00 17.79 126 VAL B N 1
ATOM 2769 C CA . VAL B 1 134 ? 256.828 27.250 176.922 1.00 15.85 126 VAL B CA 1
ATOM 2770 C C . VAL B 1 134 ? 257.516 27.181 178.315 1.00 14.98 126 VAL B C 1
ATOM 2771 O O . VAL B 1 134 ? 257.482 26.160 179.003 1.00 13.63 126 VAL B O 1
ATOM 2775 N N . ASP B 1 135 ? 258.168 28.273 178.759 1.00 15.19 127 ASP B N 1
ATOM 2776 C CA . ASP B 1 135 ? 258.864 28.213 180.018 1.00 15.04 127 ASP B CA 1
ATOM 2777 C C . ASP B 1 135 ? 257.967 28.358 181.225 1.00 14.47 127 ASP B C 1
ATOM 2778 O O . ASP B 1 135 ? 258.309 27.839 182.299 1.00 14.52 127 ASP B O 1
ATOM 2783 N N . GLU B 1 136 ? 256.805 28.995 181.053 1.00 15.14 128 GLU B N 1
ATOM 2784 C CA . GLU B 1 136 ? 255.772 29.019 182.147 1.00 16.06 128 GLU B CA 1
ATOM 2785 C C . GLU B 1 136 ? 255.235 27.605 182.329 1.00 14.46 128 GLU B C 1
ATOM 2786 O O . GLU B 1 136 ? 255.075 27.131 183.460 1.00 13.68 128 GLU B O 1
ATOM 2792 N N . ALA B 1 137 ? 254.979 26.940 181.207 1.00 13.31 129 ALA B N 1
ATOM 2793 C CA . ALA B 1 137 ? 254.501 25.553 181.274 1.00 12.51 129 ALA B CA 1
ATOM 2794 C C . ALA B 1 137 ? 255.574 24.650 181.897 1.00 12.48 129 ALA B C 1
ATOM 2795 O O . ALA B 1 137 ? 255.304 23.741 182.699 1.00 12.08 129 ALA B O 1
ATOM 2797 N N . ALA B 1 138 ? 256.814 24.849 181.490 1.00 11.75 130 ALA B N 1
ATOM 2798 C CA . ALA B 1 138 ? 257.910 24.040 182.041 1.00 11.79 130 ALA B CA 1
ATOM 2799 C C . ALA B 1 138 ? 258.080 24.248 183.539 1.00 12.26 130 ALA B C 1
ATOM 2800 O O . ALA B 1 138 ? 258.428 23.332 184.253 1.00 12.46 130 ALA B O 1
ATOM 2802 N N . ALA B 1 139 ? 257.873 25.489 184.027 1.00 13.08 131 ALA B N 1
ATOM 2803 C CA . ALA B 1 139 ? 258.021 25.750 185.428 1.00 13.85 131 ALA B CA 1
ATOM 2804 C C . ALA B 1 139 ? 257.004 24.992 186.263 1.00 13.31 131 ALA B C 1
ATOM 2805 O O . ALA B 1 139 ? 257.324 24.636 187.404 1.00 14.34 131 ALA B O 1
ATOM 2807 N N . ARG B 1 140 ? 255.784 24.845 185.733 1.00 12.59 132 ARG B N 1
ATOM 2808 C CA . ARG B 1 140 ? 254.734 24.050 186.392 1.00 12.58 132 ARG B CA 1
ATOM 2809 C C . ARG B 1 140 ? 255.167 22.561 186.480 1.00 12.48 132 ARG B C 1
ATOM 2810 O O . ARG B 1 140 ? 255.080 21.923 187.547 1.00 12.25 132 ARG B O 1
ATOM 2818 N N . ILE B 1 141 ? 255.750 22.048 185.412 1.00 11.93 133 ILE B N 1
ATOM 2819 C CA . ILE B 1 141 ? 256.306 20.697 185.391 1.00 11.52 133 ILE B CA 1
ATOM 2820 C C . ILE B 1 141 ? 257.451 20.554 186.373 1.00 12.20 133 ILE B C 1
ATOM 2821 O O . ILE B 1 141 ? 257.540 19.576 187.118 1.00 11.52 133 ILE B O 1
ATOM 2826 N N . ALA B 1 142 ? 258.335 21.545 186.425 1.00 12.00 134 ALA B N 1
ATOM 2827 C CA . ALA B 1 142 ? 259.442 21.470 187.378 1.00 12.35 134 ALA B CA 1
ATOM 2828 C C . ALA B 1 142 ? 258.978 21.444 188.834 1.00 12.90 134 ALA B C 1
ATOM 2829 O O . ALA B 1 142 ? 259.521 20.739 189.673 1.00 13.24 134 ALA B O 1
ATOM 2831 N N . ALA B 1 143 ? 257.950 22.222 189.136 1.00 13.12 135 ALA B N 1
ATOM 2832 C CA . ALA B 1 143 ? 257.419 22.241 190.467 1.00 13.97 135 ALA B CA 1
ATOM 2833 C C . ALA B 1 143 ? 256.767 20.909 190.802 1.00 13.77 135 ALA B C 1
ATOM 2834 O O . ALA B 1 143 ? 256.900 20.404 191.945 1.00 13.78 135 ALA B O 1
ATOM 2836 N N . ALA B 1 144 ? 256.091 20.317 189.797 1.00 12.51 136 ALA B N 1
ATOM 2837 C CA . ALA B 1 144 ? 255.518 18.961 189.952 1.00 12.64 136 ALA B CA 1
ATOM 2838 C C . ALA B 1 144 ? 256.602 17.901 190.256 1.00 13.13 136 ALA B C 1
ATOM 2839 O O . ALA B 1 144 ? 256.449 17.054 191.164 1.00 13.08 136 ALA B O 1
ATOM 2841 N N . ARG B 1 145 ? 257.682 17.958 189.476 1.00 12.69 137 ARG B N 1
ATOM 2842 C CA . ARG B 1 145 ? 258.826 17.049 189.620 1.00 13.16 137 ARG B CA 1
ATOM 2843 C C . ARG B 1 145 ? 259.367 17.188 191.047 1.00 13.92 137 ARG B C 1
ATOM 2844 O O . ARG B 1 145 ? 259.623 16.188 191.707 1.00 13.83 137 ARG B O 1
ATOM 2852 N N . GLN B 1 146 ? 259.577 18.430 191.488 1.00 15.70 138 GLN B N 1
ATOM 2853 C CA . GLN B 1 146 ? 260.169 18.648 192.806 1.00 18.47 138 GLN B CA 1
ATOM 2854 C C . GLN B 1 146 ? 259.272 18.092 193.914 1.00 17.03 138 GLN B C 1
ATOM 2855 O O . GLN B 1 146 ? 259.738 17.532 194.910 1.00 18.12 138 GLN B O 1
ATOM 2861 N N . ALA B 1 147 ? 257.966 18.281 193.759 1.00 15.17 139 ALA B N 1
ATOM 2862 C CA . ALA B 1 147 ? 257.038 17.769 194.740 1.00 15.37 139 ALA B CA 1
ATOM 2863 C C . ALA B 1 147 ? 257.068 16.232 194.826 1.00 14.79 139 ALA B C 1
ATOM 2864 O O . ALA B 1 147 ? 257.013 15.629 195.921 1.00 14.72 139 ALA B O 1
ATOM 2866 N N . ALA B 1 148 ? 257.109 15.563 193.660 1.00 14.72 140 ALA B N 1
ATOM 2867 C CA . ALA B 1 148 ? 257.197 14.103 193.655 1.00 14.14 140 ALA B CA 1
ATOM 2868 C C . ALA B 1 148 ? 258.531 13.635 194.242 1.00 14.91 140 ALA B C 1
ATOM 2869 O O . ALA B 1 148 ? 258.584 12.654 194.959 1.00 15.68 140 ALA B O 1
ATOM 2871 N N . ASP B 1 149 ? 259.618 14.309 193.903 1.00 16.49 141 ASP B N 1
ATOM 2872 C CA . ASP B 1 149 ? 260.942 13.925 194.380 1.00 18.09 141 ASP B CA 1
ATOM 2873 C C . ASP B 1 149 ? 260.960 14.102 195.905 1.00 19.34 141 ASP B C 1
ATOM 2874 O O . ASP B 1 149 ? 261.482 13.233 196.614 1.00 20.44 141 ASP B O 1
ATOM 2879 N N . ARG B 1 150 ? 260.372 15.200 196.405 1.00 20.24 142 ARG B N 1
ATOM 2880 C CA . ARG B 1 150 ? 260.341 15.456 197.857 1.00 20.88 142 ARG B CA 1
ATOM 2881 C C . ARG B 1 150 ? 259.507 14.398 198.600 1.00 21.93 142 ARG B C 1
ATOM 2882 O O . ARG B 1 150 ? 259.838 14.049 199.737 1.00 22.13 142 ARG B O 1
ATOM 2884 N N . ALA B 1 151 ? 258.429 13.884 197.985 1.00 19.01 143 ALA B N 1
ATOM 2885 C CA . ALA B 1 151 ? 257.651 12.776 198.544 1.00 19.94 143 ALA B CA 1
ATOM 2886 C C . ALA B 1 151 ? 258.377 11.426 198.519 1.00 19.67 143 ALA B C 1
ATOM 2887 O O . ALA B 1 151 ? 257.862 10.458 199.107 1.00 19.76 143 ALA B O 1
ATOM 2889 N N . GLY B 1 152 ? 259.513 11.357 197.805 1.00 18.85 144 GLY B N 1
ATOM 2890 C CA . GLY B 1 152 ? 260.327 10.150 197.669 1.00 19.94 144 GLY B CA 1
ATOM 2891 C C . GLY B 1 152 ? 259.654 9.041 196.894 1.00 20.53 144 GLY B C 1
ATOM 2892 O O . GLY B 1 152 ? 259.924 7.862 197.116 1.00 20.97 144 GLY B O 1
ATOM 2893 N N . VAL B 1 153 ? 258.821 9.396 195.919 1.00 18.68 145 VAL B N 1
ATOM 2894 C CA . VAL B 1 153 ? 258.047 8.367 195.225 1.00 18.93 145 VAL B CA 1
ATOM 2895 C C . VAL B 1 153 ? 258.485 8.296 193.757 1.00 17.89 145 VAL B C 1
ATOM 2896 O O . VAL B 1 153 ? 258.989 9.276 193.205 1.00 19.63 145 VAL B O 1
ATOM 2900 N N . ASP B 1 154 ? 258.323 7.131 193.149 1.00 16.83 146 ASP B N 1
ATOM 2901 C CA . ASP B 1 154 ? 258.560 6.922 191.716 1.00 16.36 146 ASP B CA 1
ATOM 2902 C C . ASP B 1 154 ? 257.278 7.306 190.964 1.00 15.06 146 ASP B C 1
ATOM 2903 O O . ASP B 1 154 ? 256.261 6.624 191.035 1.00 16.43 146 ASP B O 1
ATOM 2908 N N . TYR B 1 155 ? 257.296 8.464 190.362 1.00 13.45 147 TYR B N 1
ATOM 2909 C CA . TYR B 1 155 ? 256.041 9.112 189.874 1.00 11.54 147 TYR B CA 1
ATOM 2910 C C . TYR B 1 155 ? 256.251 9.634 188.461 1.00 11.29 147 TYR B C 1
ATOM 2911 O O . TYR B 1 155 ? 257.236 10.321 188.141 1.00 11.28 147 TYR B O 1
ATOM 2920 N N . PHE B 1 156 ? 255.351 9.236 187.584 1.00 10.08 148 PHE B N 1
ATOM 2921 C CA . PHE B 1 156 ? 255.498 9.504 186.143 1.00 9.27 148 PHE B CA 1
ATOM 2922 C C . PHE B 1 156 ? 254.682 10.727 185.718 1.00 9.15 148 PHE B C 1
ATOM 2923 O O . PHE B 1 156 ? 253.429 10.718 185.700 1.00 8.94 148 PHE B O 1
ATOM 2931 N N . ILE B 1 157 ? 255.394 11.795 185.369 1.00 9.23 149 ILE B N 1
ATOM 2932 C CA . ILE B 1 157 ? 254.766 12.996 184.879 1.00 9.24 149 ILE B CA 1
ATOM 2933 C C . ILE B 1 157 ? 254.713 12.965 183.344 1.00 8.84 149 ILE B C 1
ATOM 2934 O O . ILE B 1 157 ? 255.731 13.104 182.655 1.00 8.79 149 ILE B O 1
ATOM 2939 N N . ASN B 1 158 ? 253.500 12.767 182.825 1.00 8.72 150 ASN B N 1
ATOM 2940 C CA . ASN B 1 158 ? 253.242 12.710 181.391 1.00 8.49 150 ASN B CA 1
ATOM 2941 C C . ASN B 1 158 ? 252.813 14.125 181.040 1.00 9.18 150 ASN B C 1
ATOM 2942 O O . ASN B 1 158 ? 251.707 14.573 181.354 1.00 9.20 150 ASN B O 1
ATOM 2947 N N . ALA B 1 159 ? 253.744 14.856 180.429 1.00 9.32 151 ALA B N 1
ATOM 2948 C CA . ALA B 1 159 ? 253.466 16.266 180.015 1.00 9.58 151 ALA B CA 1
ATOM 2949 C C . ALA B 1 159 ? 252.679 16.275 178.746 1.00 9.63 151 ALA B C 1
ATOM 2950 O O . ALA B 1 159 ? 253.171 15.923 177.675 1.00 9.92 151 ALA B O 1
ATOM 2952 N N . ARG B 1 160 ? 251.431 16.713 178.855 1.00 9.75 152 ARG B N 1
ATOM 2953 C CA . ARG B 1 160 ? 250.535 16.917 177.727 1.00 10.02 152 ARG B CA 1
ATOM 2954 C C . ARG B 1 160 ? 250.757 18.286 177.106 1.00 10.80 152 ARG B C 1
ATOM 2955 O O . ARG B 1 160 ? 250.764 19.306 177.802 1.00 10.20 152 ARG B O 1
ATOM 2963 N N . THR B 1 161 ? 251.021 18.319 175.791 1.00 10.21 153 THR B N 1
ATOM 2964 C CA . THR B 1 161 ? 251.020 19.552 175.066 1.00 10.60 153 THR B CA 1
ATOM 2965 C C . THR B 1 161 ? 249.825 19.602 174.120 1.00 10.78 153 THR B C 1
ATOM 2966 O O . THR B 1 161 ? 249.490 18.616 173.445 1.00 11.29 153 THR B O 1
ATOM 2970 N N . ASP B 1 162 ? 249.178 20.746 174.061 1.00 11.23 154 ASP B N 1
ATOM 2971 C CA . ASP B 1 162 ? 248.018 20.927 173.240 1.00 11.99 154 ASP B CA 1
ATOM 2972 C C . ASP B 1 162 ? 248.304 21.606 171.888 1.00 12.71 154 ASP B C 1
ATOM 2973 O O . ASP B 1 162 ? 247.384 22.059 171.236 1.00 12.18 154 ASP B O 1
ATOM 2978 N N . VAL B 1 163 ? 249.564 21.609 171.454 1.00 12.73 155 VAL B N 1
ATOM 2979 C CA . VAL B 1 163 ? 249.931 22.256 170.178 1.00 13.41 155 VAL B CA 1
ATOM 2980 C C . VAL B 1 163 ? 249.057 21.728 169.020 1.00 14.25 155 VAL B C 1
ATOM 2981 O O . VAL B 1 163 ? 248.506 22.525 168.235 1.00 13.91 155 VAL B O 1
ATOM 2985 N N . PHE B 1 164 ? 248.924 20.408 168.910 1.00 13.72 156 PHE B N 1
ATOM 2986 C CA . PHE B 1 164 ? 248.071 19.826 167.831 1.00 14.89 156 PHE B CA 1
ATOM 2987 C C . PHE B 1 164 ? 246.597 19.848 168.219 1.00 16.49 156 PHE B C 1
ATOM 2988 O O . PHE B 1 164 ? 245.736 20.031 167.354 1.00 18.29 156 PHE B O 1
ATOM 2996 N N . PHE B 1 165 ? 246.311 19.690 169.508 1.00 14.92 157 PHE B N 1
ATOM 2997 C CA . PHE B 1 165 ? 244.936 19.534 169.993 1.00 15.73 157 PHE B CA 1
ATOM 2998 C C . PHE B 1 165 ? 244.118 20.799 169.713 1.00 16.75 157 PHE B C 1
ATOM 2999 O O . PHE B 1 165 ? 242.936 20.713 169.347 1.00 17.84 157 PHE B O 1
ATOM 3007 N N . LYS B 1 166 ? 244.759 21.943 169.878 1.00 18.49 158 LYS B N 1
ATOM 3008 C CA . LYS B 1 166 ? 244.077 23.249 169.759 1.00 20.19 158 LYS B CA 1
ATOM 3009 C C . LYS B 1 166 ? 243.980 23.651 168.303 1.00 23.23 158 LYS B C 1
ATOM 3010 O O . LYS B 1 166 ? 243.175 24.498 167.943 1.00 22.84 158 LYS B O 1
ATOM 3012 N N . ALA B 1 167 ? 244.822 23.059 167.456 1.00 24.02 159 ALA B N 1
ATOM 3013 C CA . ALA B 1 167 ? 244.859 23.407 166.030 1.00 24.81 159 ALA B CA 1
ATOM 3014 C C . ALA B 1 167 ? 243.943 22.520 165.194 1.00 26.64 159 ALA B C 1
ATOM 3015 O O . ALA B 1 167 ? 243.858 21.307 165.410 1.00 25.68 159 ALA B O 1
ATOM 3017 N N . ALA B 1 168 ? 243.243 23.107 164.221 1.00 28.51 160 ALA B N 1
ATOM 3018 C CA . ALA B 1 168 ? 242.350 22.339 163.352 1.00 30.47 160 ALA B CA 1
ATOM 3019 C C . ALA B 1 168 ? 243.158 21.300 162.586 1.00 28.82 160 ALA B C 1
ATOM 3020 O O . ALA B 1 168 ? 244.260 21.593 162.221 1.00 29.40 160 ALA B O 1
ATOM 3022 N N . THR B 1 169 ? 242.612 20.106 162.336 1.00 29.72 161 THR B N 1
ATOM 3023 C CA . THR B 1 169 ? 243.378 19.031 161.726 1.00 30.97 161 THR B CA 1
ATOM 3024 C C . THR B 1 169 ? 244.053 19.439 160.406 1.00 30.10 161 THR B C 1
ATOM 3025 O O . THR B 1 169 ? 245.202 19.071 160.172 1.00 26.78 161 THR B O 1
ATOM 3029 N N . GLU B 1 170 ? 243.345 20.210 159.567 1.00 31.34 162 GLU B N 1
ATOM 3030 C CA . GLU B 1 170 ? 243.856 20.618 158.243 1.00 31.64 162 GLU B CA 1
ATOM 3031 C C . GLU B 1 170 ? 245.138 21.466 158.293 1.00 30.76 162 GLU B C 1
ATOM 3032 O O . GLU B 1 170 ? 245.824 21.632 157.261 1.00 27.93 162 GLU B O 1
ATOM 3034 N N . THR B 1 171 ? 245.441 22.037 159.464 1.00 28.92 163 THR B N 1
ATOM 3035 C CA . THR B 1 171 ? 246.646 22.832 159.650 1.00 27.95 163 THR B CA 1
ATOM 3036 C C . THR B 1 171 ? 247.812 22.056 160.240 1.00 26.42 163 THR B C 1
ATOM 3037 O O . THR B 1 171 ? 248.867 22.611 160.479 1.00 28.56 163 THR B O 1
ATOM 3041 N N . HIS B 1 172 ? 247.633 20.761 160.485 1.00 26.55 164 HIS B N 1
ATOM 3042 C CA . HIS B 1 172 ? 248.686 19.959 161.110 1.00 23.06 164 HIS B CA 1
ATOM 3043 C C . HIS B 1 172 ? 249.785 19.730 160.099 1.00 24.52 164 HIS B C 1
ATOM 3044 O O . HIS B 1 172 ? 249.562 19.253 158.985 1.00 25.87 164 HIS B O 1
ATOM 3051 N N . ASP B 1 173 ? 250.969 20.140 160.476 1.00 23.38 165 ASP B N 1
ATOM 3052 C CA . ASP B 1 173 ? 252.048 20.123 159.545 1.00 24.42 165 ASP B CA 1
ATOM 3053 C C . ASP B 1 173 ? 253.366 20.187 160.302 1.00 25.59 165 ASP B C 1
ATOM 3054 O O . ASP B 1 173 ? 253.433 20.088 161.554 1.00 24.01 165 ASP B O 1
ATOM 3059 N N . GLU B 1 174 ? 254.446 20.341 159.533 1.00 25.36 166 GLU B N 1
ATOM 3060 C CA . GLU B 1 174 ? 255.739 20.353 160.128 1.00 25.63 166 GLU B CA 1
ATOM 3061 C C . GLU B 1 174 ? 255.995 21.516 161.094 1.00 22.99 166 GLU B C 1
ATOM 3062 O O . GLU B 1 174 ? 256.722 21.327 162.063 1.00 23.40 166 GLU B O 1
ATOM 3068 N N . ARG B 1 175 ? 255.446 22.704 160.837 1.00 23.50 167 ARG B N 1
ATOM 3069 C CA . ARG B 1 175 ? 255.652 23.853 161.742 1.00 22.58 167 ARG B CA 1
ATOM 3070 C C . ARG B 1 175 ? 255.137 23.533 163.184 1.00 22.49 167 ARG B C 1
ATOM 3071 O O . ARG B 1 175 ? 255.754 23.913 164.217 1.00 21.11 167 ARG B O 1
ATOM 3073 N N . LEU B 1 176 ? 254.031 22.796 163.240 1.00 20.99 168 LEU B N 1
ATOM 3074 C CA . LEU B 1 176 ? 253.452 22.432 164.536 1.00 18.78 168 LEU B CA 1
ATOM 3075 C C . LEU B 1 176 ? 254.289 21.343 165.153 1.00 16.66 168 LEU B C 1
ATOM 3076 O O . LEU B 1 176 ? 254.436 21.327 166.354 1.00 15.66 168 LEU B O 1
ATOM 3081 N N . LEU B 1 177 ? 254.858 20.455 164.327 1.00 15.00 169 LEU B N 1
ATOM 3082 C CA . LEU B 1 177 ? 255.739 19.415 164.827 1.00 15.47 169 LEU B CA 1
ATOM 3083 C C . LEU B 1 177 ? 256.946 20.075 165.463 1.00 14.71 169 LEU B C 1
ATOM 3084 O O . LEU B 1 177 ? 257.396 19.682 166.556 1.00 13.42 169 LEU B O 1
ATOM 3089 N N . ASP B 1 178 ? 257.520 21.061 164.783 1.00 15.54 170 ASP B N 1
ATOM 3090 C CA . ASP B 1 178 ? 258.663 21.754 165.356 1.00 15.97 170 ASP B CA 1
ATOM 3091 C C . ASP B 1 178 ? 258.379 22.453 166.713 1.00 15.95 170 ASP B C 1
ATOM 3092 O O . ASP B 1 178 ? 259.183 22.385 167.635 1.00 15.64 170 ASP B O 1
ATOM 3097 N N . ALA B 1 179 ? 257.218 23.070 166.813 1.00 15.09 171 ALA B N 1
ATOM 3098 C CA . ALA B 1 179 ? 256.795 23.736 168.035 1.00 14.50 171 ALA B CA 1
ATOM 3099 C C . ALA B 1 179 ? 256.577 22.698 169.140 1.00 13.71 171 ALA B C 1
ATOM 3100 O O . ALA B 1 179 ? 256.949 22.897 170.307 1.00 13.20 171 ALA B O 1
ATOM 3102 N N . THR B 1 180 ? 256.001 21.564 168.775 1.00 12.62 172 THR B N 1
ATOM 3103 C CA . THR B 1 180 ? 255.836 20.435 169.759 1.00 12.28 172 THR B CA 1
ATOM 3104 C C . THR B 1 180 ? 257.175 19.918 170.257 1.00 12.61 172 THR B C 1
ATOM 3105 O O . THR B 1 180 ? 257.362 19.660 171.426 1.00 12.74 172 THR B O 1
ATOM 3109 N N . LEU B 1 181 ? 258.141 19.765 169.368 1.00 13.10 173 LEU B N 1
ATOM 3110 C CA . LEU B 1 181 ? 259.461 19.243 169.788 1.00 13.36 173 LEU B CA 1
ATOM 3111 C C . LEU B 1 181 ? 260.209 20.275 170.657 1.00 12.92 173 LEU B C 1
ATOM 3112 O O . LEU B 1 181 ? 260.880 19.905 171.608 1.00 13.14 173 LEU B O 1
ATOM 3117 N N . ALA B 1 182 ? 260.041 21.537 170.363 1.00 13.22 174 ALA B N 1
ATOM 3118 C CA . ALA B 1 182 ? 260.637 22.579 171.190 1.00 13.09 174 ALA B CA 1
ATOM 3119 C C . ALA B 1 182 ? 260.058 22.529 172.636 1.00 12.96 174 ALA B C 1
ATOM 3120 O O . ALA B 1 182 ? 260.772 22.623 173.637 1.00 12.04 174 ALA B O 1
ATOM 3122 N N . ARG B 1 183 ? 258.744 22.416 172.732 1.00 12.14 175 ARG B N 1
ATOM 3123 C CA . ARG B 1 183 ? 258.142 22.200 174.060 1.00 12.51 175 ARG B CA 1
ATOM 3124 C C . ARG B 1 183 ? 258.604 20.893 174.709 1.00 11.91 175 ARG B C 1
ATOM 3125 O O . ARG B 1 183 ? 258.947 20.887 175.897 1.00 11.70 175 ARG B O 1
ATOM 3133 N N . ALA B 1 184 ? 258.659 19.797 173.943 1.00 12.10 176 ALA B N 1
ATOM 3134 C CA . ALA B 1 184 ? 259.145 18.501 174.464 1.00 11.91 176 ALA B CA 1
ATOM 3135 C C . ALA B 1 184 ? 260.546 18.625 175.111 1.00 12.04 176 ALA B C 1
ATOM 3136 O O . ALA B 1 184 ? 260.772 18.082 176.211 1.00 11.85 176 ALA B O 1
ATOM 3138 N N . ARG B 1 185 ? 261.451 19.322 174.427 1.00 12.28 177 ARG B N 1
ATOM 3139 C CA . ARG B 1 185 ? 262.786 19.550 175.001 1.00 12.74 177 ARG B CA 1
ATOM 3140 C C . ARG B 1 185 ? 262.772 20.345 176.282 1.00 12.18 177 ARG B C 1
ATOM 3141 O O . ARG B 1 185 ? 263.433 19.979 177.259 1.00 12.52 177 ARG B O 1
ATOM 3149 N N . ALA B 1 186 ? 261.968 21.408 176.330 1.00 11.90 178 ALA B N 1
ATOM 3150 C CA . ALA B 1 186 ? 261.837 22.182 177.547 1.00 11.35 178 ALA B CA 1
ATOM 3151 C C . ALA B 1 186 ? 261.236 21.362 178.684 1.00 10.96 178 ALA B C 1
ATOM 3152 O O . ALA B 1 186 ? 261.651 21.492 179.869 1.00 11.20 178 ALA B O 1
ATOM 3154 N N . TYR B 1 187 ? 260.220 20.594 178.341 1.00 10.28 179 TYR B N 1
ATOM 3155 C CA . TYR B 1 187 ? 259.519 19.817 179.378 1.00 10.34 179 TYR B CA 1
ATOM 3156 C C . TYR B 1 187 ? 260.344 18.693 179.939 1.00 9.90 179 TYR B C 1
ATOM 3157 O O . TYR B 1 187 ? 260.304 18.447 181.119 1.00 9.80 179 TYR B O 1
ATOM 3166 N N . ALA B 1 188 ? 261.105 18.023 179.100 1.00 10.28 180 ALA B N 1
ATOM 3167 C CA . ALA B 1 188 ? 262.017 16.977 179.523 1.00 10.15 180 ALA B CA 1
ATOM 3168 C C . ALA B 1 188 ? 263.076 17.605 180.469 1.00 10.92 180 ALA B C 1
ATOM 3169 O O . ALA B 1 188 ? 263.342 17.054 181.496 1.00 10.99 180 ALA B O 1
ATOM 3171 N N . ALA B 1 189 ? 263.622 18.760 180.109 1.00 11.52 181 ALA B N 1
ATOM 3172 C CA . ALA B 1 189 ? 264.650 19.381 180.922 1.00 12.32 181 ALA B CA 1
ATOM 3173 C C . ALA B 1 189 ? 264.096 19.771 182.278 1.00 12.40 181 ALA B C 1
ATOM 3174 O O . ALA B 1 189 ? 264.814 19.735 183.298 1.00 14.76 181 ALA B O 1
ATOM 3176 N N . ALA B 1 190 ? 262.808 20.109 182.316 1.00 11.27 182 ALA B N 1
ATOM 3177 C CA . ALA B 1 190 ? 262.162 20.484 183.538 1.00 11.47 182 ALA B CA 1
ATOM 3178 C C . ALA B 1 190 ? 261.752 19.294 184.423 1.00 11.36 182 ALA B C 1
ATOM 3179 O O . ALA B 1 190 ? 261.344 19.484 185.565 1.00 12.10 182 ALA B O 1
ATOM 3181 N N . GLY B 1 191 ? 261.822 18.073 183.892 1.00 11.71 183 GLY B N 1
ATOM 3182 C CA . GLY B 1 191 ? 261.517 16.933 184.706 1.00 11.54 183 GLY B CA 1
ATOM 3183 C C . GLY B 1 191 ? 260.404 16.014 184.246 1.00 11.49 183 GLY B C 1
ATOM 3184 O O . GLY B 1 191 ? 260.094 15.075 184.954 1.00 12.12 183 GLY B O 1
ATOM 3185 N N . ALA B 1 192 ? 259.855 16.271 183.070 1.00 11.05 184 ALA B N 1
ATOM 3186 C CA . ALA B 1 192 ? 258.743 15.424 182.581 1.00 10.58 184 ALA B CA 1
ATOM 3187 C C . ALA B 1 192 ? 259.331 14.070 182.254 1.00 10.82 184 ALA B C 1
ATOM 3188 O O . ALA B 1 192 ? 260.504 13.955 181.852 1.00 11.55 184 ALA B O 1
ATOM 3190 N N . ASP B 1 193 ? 258.496 13.047 182.413 1.00 10.27 185 ASP B N 1
ATOM 3191 C CA . ASP B 1 193 ? 258.859 11.660 182.094 1.00 10.25 185 ASP B CA 1
ATOM 3192 C C . ASP B 1 193 ? 258.322 11.147 180.773 1.00 10.35 185 ASP B C 1
ATOM 3193 O O . ASP B 1 193 ? 258.925 10.237 180.160 1.00 10.18 185 ASP B O 1
ATOM 3198 N N . GLY B 1 194 ? 257.214 11.710 180.342 1.00 9.81 186 GLY B N 1
ATOM 3199 C CA . GLY B 1 194 ? 256.611 11.418 179.059 1.00 9.87 186 GLY B CA 1
ATOM 3200 C C . GLY B 1 194 ? 256.038 12.622 178.360 1.00 9.52 186 GLY B C 1
ATOM 3201 O O . GLY B 1 194 ? 255.870 13.659 178.962 1.00 9.38 186 GLY B O 1
ATOM 3202 N N . LEU B 1 195 ? 255.786 12.478 177.055 1.00 9.64 187 LEU B N 1
ATOM 3203 C CA . LEU B 1 195 ? 255.145 13.507 176.235 1.00 10.00 187 LEU B CA 1
ATOM 3204 C C . LEU B 1 195 ? 253.857 12.974 175.636 1.00 10.07 187 LEU B C 1
ATOM 3205 O O . LEU B 1 195 ? 253.879 11.965 174.948 1.00 9.46 187 LEU B O 1
ATOM 3210 N N . PHE B 1 196 ? 252.737 13.661 175.893 1.00 9.46 188 PHE B N 1
ATOM 3211 C CA . PHE B 1 196 ? 251.455 13.361 175.285 1.00 9.52 188 PHE B CA 1
ATOM 3212 C C . PHE B 1 196 ? 251.041 14.432 174.311 1.00 9.65 188 PHE B C 1
ATOM 3213 O O . PHE B 1 196 ? 251.035 15.623 174.642 1.00 9.58 188 PHE B O 1
ATOM 3221 N N . VAL B 1 197 ? 250.767 14.013 173.062 1.00 10.14 189 VAL B N 1
ATOM 3222 C CA . VAL B 1 197 ? 250.450 14.933 171.979 1.00 10.65 189 VAL B CA 1
ATOM 3223 C C . VAL B 1 197 ? 249.086 14.567 171.365 1.00 10.97 189 VAL B C 1
ATOM 3224 O O . VAL B 1 197 ? 249.027 13.926 170.290 1.00 12.12 189 VAL B O 1
ATOM 3228 N N . PRO B 1 198 ? 247.996 14.859 172.075 1.00 10.40 190 PRO B N 1
ATOM 3229 C CA . PRO B 1 198 ? 246.648 14.582 171.545 1.00 11.30 190 PRO B CA 1
ATOM 3230 C C . PRO B 1 198 ? 246.352 15.386 170.278 1.00 12.76 190 PRO B C 1
ATOM 3231 O O . PRO B 1 198 ? 246.832 16.488 170.127 1.00 14.45 190 PRO B O 1
ATOM 3235 N N . GLY B 1 199 ? 245.574 14.806 169.369 1.00 12.80 191 GLY B N 1
ATOM 3236 C CA . GLY B 1 199 ? 245.269 15.469 168.126 1.00 14.53 191 GLY B CA 1
ATOM 3237 C C . GLY B 1 199 ? 246.219 15.184 167.010 1.00 15.48 191 GLY B C 1
ATOM 3238 O O . GLY B 1 199 ? 245.957 15.573 165.863 1.00 17.35 191 GLY B O 1
ATOM 3239 N N . LEU B 1 200 ? 247.320 14.509 167.294 1.00 15.52 192 LEU B N 1
ATOM 3240 C CA . LEU B 1 200 ? 248.273 14.133 166.266 1.00 15.49 192 LEU B CA 1
ATOM 3241 C C . LEU B 1 200 ? 247.898 12.758 165.740 1.00 14.83 192 LEU B C 1
ATOM 3242 O O . LEU B 1 200 ? 247.869 11.806 166.489 1.00 13.66 192 LEU B O 1
ATOM 3247 N N . ARG B 1 201 ? 247.612 12.671 164.431 1.00 15.60 193 ARG B N 1
ATOM 3248 C CA . ARG B 1 201 ? 247.205 11.417 163.735 1.00 14.95 193 ARG B CA 1
ATOM 3249 C C . ARG B 1 201 ? 248.121 11.060 162.528 1.00 15.03 193 ARG B C 1
ATOM 3250 O O . ARG B 1 201 ? 248.093 9.938 162.023 1.00 17.29 193 ARG B O 1
ATOM 3252 N N . SER B 1 202 ? 248.883 12.017 162.018 1.00 14.44 194 SER B N 1
ATOM 3253 C CA . SER B 1 202 ? 249.673 11.770 160.759 1.00 14.73 194 SER B CA 1
ATOM 3254 C C . SER B 1 202 ? 250.834 10.826 160.978 1.00 13.86 194 SER B C 1
ATOM 3255 O O . SER B 1 202 ? 251.681 11.089 161.797 1.00 13.13 194 SER B O 1
ATOM 3258 N N . PRO B 1 203 ? 250.911 9.720 160.201 1.00 14.36 195 PRO B N 1
ATOM 3259 C CA . PRO B 1 203 ? 252.062 8.844 160.354 1.00 14.26 195 PRO B CA 1
ATOM 3260 C C . PRO B 1 203 ? 253.411 9.476 160.210 1.00 14.12 195 PRO B C 1
ATOM 3261 O O . PRO B 1 203 ? 254.305 9.244 161.024 1.00 13.27 195 PRO B O 1
ATOM 3265 N N . ALA B 1 204 ? 253.596 10.308 159.180 1.00 14.57 196 ALA B N 1
ATOM 3266 C CA . ALA B 1 204 ? 254.876 10.936 158.968 1.00 15.30 196 ALA B CA 1
ATOM 3267 C C . ALA B 1 204 ? 255.280 11.806 160.164 1.00 14.08 196 ALA B C 1
ATOM 3268 O O . ALA B 1 204 ? 256.445 11.762 160.589 1.00 14.30 196 ALA B O 1
ATOM 3270 N N . LEU B 1 205 ? 254.310 12.562 160.666 1.00 13.96 197 LEU B N 1
ATOM 3271 C CA . LEU B 1 205 ? 254.551 13.432 161.850 1.00 13.37 197 LEU B CA 1
ATOM 3272 C C . LEU B 1 205 ? 254.824 12.637 163.142 1.00 12.76 197 LEU B C 1
ATOM 3273 O O . LEU B 1 205 ? 255.722 12.971 163.880 1.00 12.08 197 LEU B O 1
ATOM 3278 N N . ILE B 1 206 ? 254.079 11.570 163.363 1.00 12.32 198 ILE B N 1
ATOM 3279 C CA . ILE B 1 206 ? 254.333 10.729 164.515 1.00 11.96 198 ILE B CA 1
ATOM 3280 C C . ILE B 1 206 ? 255.731 10.139 164.455 1.00 12.04 198 ILE B C 1
ATOM 3281 O O . ILE B 1 206 ? 256.460 10.146 165.412 1.00 11.88 198 ILE B O 1
ATOM 3286 N N . ARG B 1 207 ? 256.115 9.580 163.309 1.00 12.44 199 ARG B N 1
ATOM 3287 C CA . ARG B 1 207 ? 257.458 9.073 163.202 1.00 12.49 199 ARG B CA 1
ATOM 3288 C C . ARG B 1 207 ? 258.538 10.092 163.492 1.00 12.46 199 ARG B C 1
ATOM 3289 O O . ARG B 1 207 ? 259.548 9.771 164.119 1.00 12.58 199 ARG B O 1
ATOM 3297 N N . ALA B 1 208 ? 258.379 11.289 162.944 1.00 13.47 200 ALA B N 1
ATOM 3298 C CA . ALA B 1 208 ? 259.377 12.352 163.169 1.00 13.55 200 ALA B CA 1
ATOM 3299 C C . ALA B 1 208 ? 259.423 12.718 164.639 1.00 12.83 200 ALA B C 1
ATOM 3300 O O . ALA B 1 208 ? 260.494 12.956 165.211 1.00 13.92 200 ALA B O 1
ATOM 3302 N N . LEU B 1 209 ? 258.253 12.726 165.264 1.00 12.93 201 LEU B N 1
ATOM 3303 C CA . LEU B 1 209 ? 258.171 12.994 166.708 1.00 12.45 201 LEU B CA 1
ATOM 3304 C C . LEU B 1 209 ? 258.876 11.916 167.542 1.00 12.26 201 LEU B C 1
ATOM 3305 O O . LEU B 1 209 ? 259.642 12.213 168.438 1.00 12.69 201 LEU B O 1
ATOM 3310 N N . THR B 1 210 ? 258.587 10.656 167.295 1.00 11.95 202 THR B N 1
ATOM 3311 C CA . THR B 1 210 ? 259.223 9.601 168.074 1.00 12.26 202 THR B CA 1
ATOM 3312 C C . THR B 1 210 ? 260.721 9.545 167.850 1.00 12.58 202 THR B C 1
ATOM 3313 O O . THR B 1 210 ? 261.456 9.202 168.751 1.00 13.81 202 THR B O 1
ATOM 3317 N N . ALA B 1 211 ? 261.169 9.848 166.646 1.00 14.26 203 ALA B N 1
ATOM 3318 C CA . ALA B 1 211 ? 262.594 9.828 166.341 1.00 14.82 203 ALA B CA 1
ATOM 3319 C C . ALA B 1 211 ? 263.322 10.930 167.124 1.00 15.91 203 ALA B C 1
ATOM 3320 O O . ALA B 1 211 ? 264.476 10.684 167.584 1.00 17.80 203 ALA B O 1
ATOM 3322 N N . ALA B 1 212 ? 262.683 12.085 167.277 1.00 15.61 204 ALA B N 1
ATOM 3323 C CA . ALA B 1 212 ? 263.355 13.259 167.830 1.00 16.28 204 ALA B CA 1
ATOM 3324 C C . ALA B 1 212 ? 263.039 13.510 169.304 1.00 16.63 204 ALA B C 1
ATOM 3325 O O . ALA B 1 212 ? 263.731 14.298 169.960 1.00 19.13 204 ALA B O 1
ATOM 3327 N N . SER B 1 213 ? 261.950 12.950 169.796 1.00 15.53 205 SER B N 1
ATOM 3328 C CA . SER B 1 213 ? 261.522 13.264 171.165 1.00 15.25 205 SER B CA 1
ATOM 3329 C C . SER B 1 213 ? 262.488 12.798 172.202 1.00 16.00 205 SER B C 1
ATOM 3330 O O . SER B 1 213 ? 262.864 11.633 172.189 1.00 15.87 205 SER B O 1
ATOM 3333 N N . PRO B 1 214 ? 262.783 13.661 173.233 1.00 17.37 206 PRO B N 1
ATOM 3334 C CA . PRO B 1 214 ? 263.600 13.204 174.351 1.00 18.48 206 PRO B CA 1
ATOM 3335 C C . PRO B 1 214 ? 262.858 12.279 175.348 1.00 17.13 206 PRO B C 1
ATOM 3336 O O . PRO B 1 214 ? 263.489 11.746 176.278 1.00 20.03 206 PRO B O 1
ATOM 3340 N N . LEU B 1 215 ? 261.555 12.063 175.130 1.00 14.99 207 LEU B N 1
ATOM 3341 C CA . LEU B 1 215 ? 260.707 11.357 176.064 1.00 13.92 207 LEU B CA 1
ATOM 3342 C C . LEU B 1 215 ? 259.835 10.342 175.358 1.00 12.18 207 LEU B C 1
ATOM 3343 O O . LEU B 1 215 ? 259.483 10.538 174.214 1.00 12.18 207 LEU B O 1
ATOM 3348 N N . PRO B 1 216 ? 259.436 9.277 176.049 1.00 12.02 208 PRO B N 1
ATOM 3349 C CA . PRO B 1 216 ? 258.415 8.362 175.501 1.00 11.49 208 PRO B CA 1
ATOM 3350 C C . PRO B 1 216 ? 257.147 9.078 175.074 1.00 11.37 208 PRO B C 1
ATOM 3351 O O . PRO B 1 216 ? 256.640 9.892 175.814 1.00 10.78 208 PRO B O 1
ATOM 3355 N N . VAL B 1 217 ? 256.654 8.738 173.888 1.00 10.59 209 VAL B N 1
ATOM 3356 C CA . VAL B 1 217 ? 255.586 9.495 173.246 1.00 10.05 209 VAL B CA 1
ATOM 3357 C C . VAL B 1 217 ? 254.291 8.755 173.447 1.00 9.90 209 VAL B C 1
ATOM 3358 O O . VAL B 1 217 ? 254.159 7.545 173.153 1.00 9.27 209 VAL B O 1
ATOM 3362 N N . ASN B 1 218 ? 253.289 9.517 173.860 1.00 9.06 210 ASN B N 1
ATOM 3363 C CA . ASN B 1 218 ? 251.882 9.092 173.965 1.00 8.99 210 ASN B CA 1
ATOM 3364 C C . ASN B 1 218 ? 251.058 9.790 172.905 1.00 9.41 210 ASN B C 1
ATOM 3365 O O . ASN B 1 218 ? 251.104 11.015 172.750 1.00 8.92 210 ASN B O 1
ATOM 3370 N N . VAL B 1 219 ? 250.349 8.990 172.121 1.00 9.73 211 VAL B N 1
ATOM 3371 C CA . VAL B 1 219 ? 249.368 9.503 171.188 1.00 10.86 211 VAL B CA 1
ATOM 3372 C C . VAL B 1 219 ? 248.000 9.032 171.616 1.00 11.21 211 VAL B C 1
ATOM 3373 O O . VAL B 1 219 ? 247.877 8.049 172.335 1.00 10.45 211 VAL B O 1
ATOM 3377 N N . MET B 1 220 ? 246.983 9.675 171.065 1.00 13.19 212 MET B N 1
ATOM 3378 C CA . MET B 1 220 ? 245.593 9.353 171.399 1.00 16.85 212 MET B CA 1
ATOM 3379 C C . MET B 1 220 ? 244.984 8.794 170.171 1.00 20.36 212 MET B C 1
ATOM 3380 O O . MET B 1 220 ? 244.983 9.508 169.155 1.00 22.36 212 MET B O 1
ATOM 3385 N N . ARG B 1 221 ? 244.468 7.557 170.245 1.00 22.81 213 ARG B N 1
ATOM 3386 C CA . ARG B 1 221 ? 243.809 6.897 169.120 1.00 26.10 213 ARG B CA 1
ATOM 3387 C C . ARG B 1 221 ? 242.339 7.251 169.147 1.00 31.91 213 ARG B C 1
ATOM 3388 O O . ARG B 1 221 ? 241.673 7.045 170.154 1.00 34.04 213 ARG B O 1
ATOM 3396 N N . VAL B 1 222 ? 241.860 7.848 168.062 1.00 33.84 214 VAL B N 1
ATOM 3397 C CA . VAL B 1 222 ? 240.469 8.276 167.957 1.00 37.68 214 VAL B CA 1
ATOM 3398 C C . VAL B 1 222 ? 239.874 7.468 166.828 1.00 40.47 214 VAL B C 1
ATOM 3399 O O . VAL B 1 222 ? 239.022 6.613 167.041 1.00 46.38 214 VAL B O 1
ATOM 3401 N N . ALA B 1 223 ? 240.364 7.724 165.627 1.00 41.80 215 ALA B N 1
ATOM 3402 C CA . ALA B 1 223 ? 239.813 7.106 164.441 1.00 43.67 215 ALA B CA 1
ATOM 3403 C C . ALA B 1 223 ? 240.221 5.644 164.382 1.00 44.27 215 ALA B C 1
ATOM 3404 O O . ALA B 1 223 ? 241.140 5.209 165.104 1.00 43.78 215 ALA B O 1
ATOM 3406 N N . GLU B 1 224 ? 239.573 4.904 163.484 1.00 38.59 216 GLU B N 1
ATOM 3407 C CA . GLU B 1 224 ? 239.972 3.521 163.177 1.00 39.16 216 GLU B CA 1
ATOM 3408 C C . GLU B 1 224 ? 241.439 3.438 162.729 1.00 37.08 216 GLU B C 1
ATOM 3409 O O . GLU B 1 224 ? 242.108 2.471 163.031 1.00 38.96 216 GLU B O 1
ATOM 3411 N N . THR B 1 225 ? 241.924 4.465 162.031 1.00 38.16 217 THR B N 1
ATOM 3412 C CA . THR B 1 225 ? 243.310 4.519 161.546 1.00 37.11 217 THR B CA 1
ATOM 3413 C C . THR B 1 225 ? 244.033 5.742 162.107 1.00 34.46 217 THR B C 1
ATOM 3414 O O . THR B 1 225 ? 243.408 6.791 162.303 1.00 40.27 217 THR B O 1
ATOM 3418 N N . PRO B 1 226 ? 245.356 5.631 162.368 1.00 27.16 218 PRO B N 1
ATOM 3419 C CA . PRO B 1 226 ? 246.189 4.401 162.292 1.00 24.83 218 PRO B CA 1
ATOM 3420 C C . PRO B 1 226 ? 245.783 3.412 163.383 1.00 23.30 218 PRO B C 1
ATOM 3421 O O . PRO B 1 226 ? 245.272 3.824 164.423 1.00 25.07 218 PRO B O 1
ATOM 3425 N N . THR B 1 227 ? 245.987 2.119 163.145 1.00 20.86 219 THR B N 1
ATOM 3426 C CA . THR B 1 227 ? 245.672 1.077 164.112 1.00 19.29 219 THR B CA 1
ATOM 3427 C C . THR B 1 227 ? 246.724 1.012 165.223 1.00 18.88 219 THR B C 1
ATOM 3428 O O . THR B 1 227 ? 247.755 1.654 165.138 1.00 18.32 219 THR B O 1
ATOM 3432 N N . LEU B 1 228 ? 246.467 0.237 166.268 1.00 19.19 220 LEU B N 1
ATOM 3433 C CA . LEU B 1 228 ? 247.387 0.094 167.365 1.00 21.80 220 LEU B CA 1
ATOM 3434 C C . LEU B 1 228 ? 248.727 -0.479 166.905 1.00 18.67 220 LEU B C 1
ATOM 3435 O O . LEU B 1 228 ? 249.772 -0.002 167.310 1.00 18.21 220 LEU B O 1
ATOM 3440 N N . ALA B 1 229 ? 248.689 -1.514 166.053 1.00 16.22 221 ALA B N 1
ATOM 3441 C CA . ALA B 1 229 ? 249.927 -2.075 165.521 1.00 15.28 221 ALA B CA 1
ATOM 3442 C C . ALA B 1 229 ? 250.697 -1.041 164.694 1.00 13.99 221 ALA B C 1
ATOM 3443 O O . ALA B 1 229 ? 251.908 -1.012 164.711 1.00 14.32 221 ALA B O 1
ATOM 3445 N N . GLU B 1 230 ? 250.003 -0.219 163.936 1.00 14.40 222 GLU B N 1
ATOM 3446 C CA . GLU B 1 230 ? 250.673 0.814 163.169 1.00 14.68 222 GLU B CA 1
ATOM 3447 C C . GLU B 1 230 ? 251.322 1.843 164.078 1.00 13.89 222 GLU B C 1
ATOM 3448 O O . GLU B 1 230 ? 252.472 2.219 163.895 1.00 13.76 222 GLU B O 1
ATOM 3454 N N . LEU B 1 231 ? 250.555 2.300 165.057 1.00 14.46 223 LEU B N 1
ATOM 3455 C CA . LEU B 1 231 ? 251.099 3.283 165.988 1.00 14.15 223 LEU B CA 1
ATOM 3456 C C . LEU B 1 231 ? 252.324 2.745 166.687 1.00 13.98 223 LEU B C 1
ATOM 3457 O O . LEU B 1 231 ? 253.312 3.437 166.849 1.00 13.95 223 LEU B O 1
ATOM 3462 N N . ALA B 1 232 ? 252.293 1.483 167.117 1.00 14.25 224 ALA B N 1
ATOM 3463 C CA . ALA B 1 232 ? 253.417 0.881 167.720 1.00 13.92 224 ALA B CA 1
ATOM 3464 C C . ALA B 1 232 ? 254.656 0.891 166.827 1.00 13.64 224 ALA B C 1
ATOM 3465 O O . ALA B 1 232 ? 255.759 1.227 167.259 1.00 14.46 224 ALA B O 1
ATOM 3467 N N . GLU B 1 233 ? 254.486 0.516 165.567 1.00 12.75 225 GLU B N 1
ATOM 3468 C CA . GLU B 1 233 ? 255.594 0.501 164.623 1.00 12.94 225 GLU B CA 1
ATOM 3469 C C . GLU B 1 233 ? 256.161 1.894 164.307 1.00 12.79 225 GLU B C 1
ATOM 3470 O O . GLU B 1 233 ? 257.357 1.992 163.971 1.00 14.34 225 GLU B O 1
ATOM 3476 N N . TYR B 1 234 ? 255.382 2.953 164.504 1.00 12.04 226 TYR B N 1
ATOM 3477 C CA . TYR B 1 234 ? 255.882 4.342 164.419 1.00 12.74 226 TYR B CA 1
ATOM 3478 C C . TYR B 1 234 ? 256.803 4.703 165.555 1.00 12.83 226 TYR B C 1
ATOM 3479 O O . TYR B 1 234 ? 257.471 5.743 165.503 1.00 13.86 226 TYR B O 1
ATOM 3488 N N . GLY B 1 235 ? 256.838 3.862 166.586 1.00 12.49 227 GLY B N 1
ATOM 3489 C CA . GLY B 1 235 ? 257.702 4.054 167.743 1.00 12.84 227 GLY B CA 1
ATOM 3490 C C . GLY B 1 235 ? 257.049 4.674 168.977 1.00 12.91 227 GLY B C 1
ATOM 3491 O O . GLY B 1 235 ? 257.737 5.131 169.904 1.00 11.82 227 GLY B O 1
ATOM 3492 N N . VAL B 1 236 ? 255.720 4.716 168.986 1.00 12.44 228 VAL B N 1
ATOM 3493 C CA . VAL B 1 236 ? 254.990 5.227 170.135 1.00 12.49 228 VAL B CA 1
ATOM 3494 C C . VAL B 1 236 ? 255.198 4.324 171.335 1.00 11.94 228 VAL B C 1
ATOM 3495 O O . VAL B 1 236 ? 255.281 3.104 171.199 1.00 11.95 228 VAL B O 1
ATOM 3499 N N . ALA B 1 237 ? 255.219 4.946 172.533 1.00 10.71 229 ALA B N 1
ATOM 3500 C CA . ALA B 1 237 ? 255.347 4.222 173.802 1.00 10.50 229 ALA B CA 1
ATOM 3501 C C . ALA B 1 237 ? 254.110 4.083 174.641 1.00 10.28 229 ALA B C 1
ATOM 3502 O O . ALA B 1 237 ? 254.105 3.283 175.606 1.00 10.76 229 ALA B O 1
ATOM 3504 N N . ARG B 1 238 ? 253.060 4.821 174.308 1.00 9.44 230 ARG B N 1
ATOM 3505 C CA . ARG B 1 238 ? 251.850 4.862 175.104 1.00 9.53 230 ARG B CA 1
ATOM 3506 C C . ARG B 1 238 ? 250.698 5.302 174.197 1.00 9.72 230 ARG B C 1
ATOM 3507 O O . ARG B 1 238 ? 250.834 6.237 173.417 1.00 9.73 230 ARG B O 1
ATOM 3515 N N . ILE B 1 239 ? 249.560 4.624 174.336 1.00 10.67 231 ILE B N 1
ATOM 3516 C CA . ILE B 1 239 ? 248.388 4.877 173.504 1.00 11.98 231 ILE B CA 1
ATOM 3517 C C . ILE B 1 239 ? 247.198 5.037 174.415 1.00 13.25 231 ILE B C 1
ATOM 3518 O O . ILE B 1 239 ? 246.943 4.154 175.206 1.00 15.13 231 ILE B O 1
ATOM 3523 N N . SER B 1 240 ? 246.567 6.190 174.346 1.00 12.36 232 SER B N 1
ATOM 3524 C CA . SER B 1 240 ? 245.344 6.436 175.099 1.00 13.20 232 SER B CA 1
ATOM 3525 C C . SER B 1 240 ? 244.173 6.731 174.161 1.00 13.32 232 SER B C 1
ATOM 3526 O O . SER B 1 240 ? 244.319 6.796 172.930 1.00 12.77 232 SER B O 1
ATOM 3529 N N . HIS B 1 241 ? 242.987 6.768 174.753 1.00 13.97 233 HIS B N 1
ATOM 3530 C CA . HIS B 1 241 ? 241.728 6.713 173.950 1.00 16.62 233 HIS B CA 1
ATOM 3531 C C . HIS B 1 241 ? 240.731 7.808 174.328 1.00 16.68 233 HIS B C 1
ATOM 3532 O O . HIS B 1 241 ? 239.597 7.783 173.860 1.00 17.99 233 HIS B O 1
ATOM 3539 N N . GLY B 1 242 ? 241.108 8.766 175.151 1.00 16.17 234 GLY B N 1
ATOM 3540 C CA . GLY B 1 242 ? 240.210 9.835 175.572 1.00 16.96 234 GLY B CA 1
ATOM 3541 C C . GLY B 1 242 ? 238.970 9.273 176.196 1.00 16.81 234 GLY B C 1
ATOM 3542 O O . GLY B 1 242 ? 239.003 8.195 176.825 1.00 15.79 234 GLY B O 1
ATOM 3543 N N . PRO B 1 243 ? 237.849 9.945 175.966 1.00 16.56 235 PRO B N 1
ATOM 3544 C CA . PRO B 1 243 ? 236.615 9.557 176.625 1.00 16.88 235 PRO B CA 1
ATOM 3545 C C . PRO B 1 243 ? 235.886 8.451 175.846 1.00 16.99 235 PRO B C 1
ATOM 3546 O O . PRO B 1 243 ? 234.720 8.140 176.183 1.00 17.52 235 PRO B O 1
ATOM 3550 N N . TYR B 1 244 ? 236.502 7.908 174.789 1.00 17.80 236 TYR B N 1
ATOM 3551 C CA . TYR B 1 244 ? 235.845 6.892 173.944 1.00 19.51 236 TYR B CA 1
ATOM 3552 C C . TYR B 1 244 ? 235.269 5.683 174.719 1.00 17.87 236 TYR B C 1
ATOM 3553 O O . TYR B 1 244 ? 234.130 5.269 174.436 1.00 19.47 236 TYR B O 1
ATOM 3562 N N . PRO B 1 245 ? 235.975 5.151 175.743 1.00 18.20 237 PRO B N 1
ATOM 3563 C CA . PRO B 1 245 ? 235.414 4.009 176.510 1.00 18.07 237 PRO B CA 1
ATOM 3564 C C . PRO B 1 245 ? 234.088 4.376 177.215 1.00 17.02 237 PRO B C 1
ATOM 3565 O O . PRO B 1 245 ? 233.062 3.659 177.133 1.00 18.96 237 PRO B O 1
ATOM 3569 N N . TYR B 1 246 ? 234.115 5.516 177.922 1.00 16.68 238 TYR B N 1
ATOM 3570 C CA . TYR B 1 246 ? 232.908 6.026 178.598 1.00 15.67 238 TYR B CA 1
ATOM 3571 C C . TYR B 1 246 ? 231.803 6.263 177.584 1.00 16.88 238 TYR B C 1
ATOM 3572 O O . TYR B 1 246 ? 230.635 5.870 177.837 1.00 17.09 238 TYR B O 1
ATOM 3581 N N . LEU B 1 247 ? 232.142 6.857 176.450 1.00 16.80 239 LEU B N 1
ATOM 3582 C CA . LEU B 1 247 ? 231.117 7.155 175.438 1.00 19.36 239 LEU B CA 1
ATOM 3583 C C . LEU B 1 247 ? 230.475 5.892 174.878 1.00 19.60 239 LEU B C 1
ATOM 3584 O O . LEU B 1 247 ? 229.245 5.880 174.611 1.00 20.29 239 LEU B O 1
ATOM 3589 N N . GLN B 1 248 ? 231.276 4.840 174.716 1.00 20.65 240 GLN B N 1
ATOM 3590 C CA . GLN B 1 248 ? 230.761 3.563 174.212 1.00 21.52 240 GLN B CA 1
ATOM 3591 C C . GLN B 1 248 ? 229.844 2.900 175.219 1.00 20.73 240 GLN B C 1
ATOM 3592 O O . GLN B 1 248 ? 228.753 2.380 174.886 1.00 20.47 240 GLN B O 1
ATOM 3598 N N . ALA B 1 249 ? 230.230 2.947 176.484 1.00 19.67 241 ALA B N 1
ATOM 3599 C CA . ALA B 1 249 ? 229.375 2.440 177.546 1.00 19.03 241 ALA B CA 1
ATOM 3600 C C . ALA B 1 249 ? 228.047 3.171 177.554 1.00 19.47 241 ALA B C 1
ATOM 3601 O O . ALA B 1 249 ? 226.979 2.522 177.652 1.00 20.14 241 ALA B O 1
ATOM 3603 N N . MET B 1 250 ? 228.083 4.492 177.438 1.00 19.03 242 MET B N 1
ATOM 3604 C CA . MET B 1 250 ? 226.843 5.261 177.455 1.00 19.68 242 MET B CA 1
ATOM 3605 C C . MET B 1 250 ? 226.006 5.020 176.184 1.00 20.21 242 MET B C 1
ATOM 3606 O O . MET B 1 250 ? 224.783 5.134 176.272 1.00 21.56 242 MET B O 1
ATOM 3611 N N . LYS B 1 251 ? 226.629 4.760 175.043 1.00 20.18 243 LYS B N 1
ATOM 3612 C CA . LYS B 1 251 ? 225.870 4.385 173.803 1.00 21.50 243 LYS B CA 1
ATOM 3613 C C . LYS B 1 251 ? 225.059 3.129 174.013 1.00 22.14 243 LYS B C 1
ATOM 3614 O O . LYS B 1 251 ? 223.890 3.042 173.565 1.00 22.20 243 LYS B O 1
ATOM 3616 N N . THR B 1 252 ? 225.645 2.153 174.711 1.00 20.38 244 THR B N 1
ATOM 3617 C CA . THR B 1 252 ? 224.949 0.917 175.059 1.00 20.46 244 THR B CA 1
ATOM 3618 C C . THR B 1 252 ? 223.764 1.175 175.952 1.00 20.60 244 THR B C 1
ATOM 3619 O O . THR B 1 252 ? 222.692 0.630 175.746 1.00 20.63 244 THR B O 1
ATOM 3623 N N . LEU B 1 253 ? 223.956 2.037 176.942 1.00 19.38 245 LEU B N 1
ATOM 3624 C CA . LEU B 1 253 ? 222.880 2.392 177.867 1.00 19.05 245 LEU B CA 1
ATOM 3625 C C . LEU B 1 253 ? 221.732 3.085 177.137 1.00 20.15 245 LEU B C 1
ATOM 3626 O O . LEU B 1 253 ? 220.538 2.721 177.321 1.00 20.30 245 LEU B O 1
ATOM 3631 N N . ALA B 1 254 ? 222.087 4.036 176.286 1.00 19.34 246 ALA B N 1
ATOM 3632 C CA . ALA B 1 254 ? 221.074 4.779 175.545 1.00 20.79 246 ALA B CA 1
ATOM 3633 C C . ALA B 1 254 ? 220.257 3.824 174.648 1.00 21.12 246 ALA B C 1
ATOM 3634 O O . ALA B 1 254 ? 219.024 3.998 174.479 1.00 23.93 246 ALA B O 1
ATOM 3636 N N . ALA B 1 255 ? 220.951 2.869 174.033 1.00 21.96 247 ALA B N 1
ATOM 3637 C CA . ALA B 1 255 ? 220.323 1.912 173.098 1.00 22.94 247 ALA B CA 1
ATOM 3638 C C . ALA B 1 255 ? 219.310 1.049 173.827 1.00 24.71 247 ALA B C 1
ATOM 3639 O O . ALA B 1 255 ? 218.217 0.780 173.294 1.00 22.77 247 ALA B O 1
ATOM 3641 N N . LEU B 1 256 ? 219.661 0.609 175.045 1.00 23.91 248 LEU B N 1
ATOM 3642 C CA . LEU B 1 256 ? 218.740 -0.210 175.830 1.00 27.09 248 LEU B CA 1
ATOM 3643 C C . LEU B 1 256 ? 217.474 0.542 176.084 1.00 25.98 248 LEU B C 1
ATOM 3644 O O . LEU B 1 256 ? 216.371 -0.008 175.986 1.00 26.25 248 LEU B O 1
ATOM 3649 N N . VAL B 1 257 ? 217.609 1.820 176.432 1.00 26.47 249 VAL B N 1
ATOM 3650 C CA . VAL B 1 257 ? 216.444 2.651 176.721 1.00 27.63 249 VAL B CA 1
ATOM 3651 C C . VAL B 1 257 ? 215.578 2.754 175.475 1.00 29.24 249 VAL B C 1
ATOM 3652 O O . VAL B 1 257 ? 214.338 2.529 175.546 1.00 31.32 249 VAL B O 1
ATOM 3656 N N . LYS B 1 258 ? 216.195 3.059 174.341 1.00 29.22 250 LYS B N 1
ATOM 3657 C CA . LYS B 1 258 ? 215.454 3.217 173.068 1.00 30.83 250 LYS B CA 1
ATOM 3658 C C . LYS B 1 258 ? 214.805 1.916 172.571 1.00 32.71 250 LYS B C 1
ATOM 3659 O O . LYS B 1 258 ? 213.722 1.951 171.945 1.00 33.92 250 LYS B O 1
ATOM 3661 N N . GLN B 1 259 ? 215.431 0.780 172.840 1.00 33.50 251 GLN B N 1
ATOM 3662 C CA . GLN B 1 259 ? 214.965 -0.528 172.343 1.00 37.92 251 GLN B CA 1
ATOM 3663 C C . GLN B 1 259 ? 213.890 -1.097 173.228 1.00 38.59 251 GLN B C 1
ATOM 3664 O O . GLN B 1 259 ? 213.290 -2.094 172.876 1.00 37.79 251 GLN B O 1
ATOM 3670 N N . GLY B 1 260 ? 213.649 -0.491 174.385 1.00 39.08 252 GLY B N 1
ATOM 3671 C CA . GLY B 1 260 ? 212.826 -1.117 175.417 1.00 40.69 252 GLY B CA 1
ATOM 3672 C C . GLY B 1 260 ? 213.535 -2.320 176.030 1.00 43.50 252 GLY B C 1
ATOM 3673 O O . GLY B 1 260 ? 212.892 -3.244 176.518 1.00 40.19 252 GLY B O 1
ATOM 3674 N N . GLY B 1 261 ? 214.871 -2.314 176.020 1.00 42.03 253 GLY B N 1
ATOM 3675 C CA . GLY B 1 261 ? 215.659 -3.438 176.552 1.00 42.89 253 GLY B CA 1
ATOM 3676 C C . GLY B 1 261 ? 215.752 -3.403 178.073 1.00 44.25 253 GLY B C 1
ATOM 3677 O O . GLY B 1 261 ? 216.210 -4.333 178.752 1.00 43.60 253 GLY B O 1
ATOM 3679 N N . MET C 1 9 ? 249.546 -52.082 198.936 1.00 60.80 1 MET C N 1
ATOM 3680 C CA . MET C 1 9 ? 250.954 -51.575 198.955 1.00 57.93 1 MET C CA 1
ATOM 3681 C C . MET C 1 9 ? 250.972 -50.042 199.055 1.00 52.18 1 MET C C 1
ATOM 3682 O O . MET C 1 9 ? 249.960 -49.375 198.823 1.00 49.15 1 MET C O 1
ATOM 3687 N N . GLY C 1 10 ? 252.120 -49.481 199.419 1.00 47.85 2 GLY C N 1
ATOM 3688 C CA . GLY C 1 10 ? 252.208 -48.042 199.645 1.00 43.79 2 GLY C CA 1
ATOM 3689 C C . GLY C 1 10 ? 252.179 -47.254 198.351 1.00 41.85 2 GLY C C 1
ATOM 3690 O O . GLY C 1 10 ? 252.227 -47.819 197.251 1.00 36.26 2 GLY C O 1
ATOM 3691 N N . ASN C 1 11 ? 252.135 -45.933 198.480 1.00 38.64 3 ASN C N 1
ATOM 3692 C CA . ASN C 1 11 ? 252.056 -45.097 197.292 1.00 36.80 3 ASN C CA 1
ATOM 3693 C C . ASN C 1 11 ? 253.337 -45.104 196.505 1.00 32.27 3 ASN C C 1
ATOM 3694 O O . ASN C 1 11 ? 253.283 -45.072 195.305 1.00 27.21 3 ASN C O 1
ATOM 3699 N N . ASN C 1 12 ? 254.498 -45.229 197.138 1.00 30.86 4 ASN C N 1
ATOM 3700 C CA . ASN C 1 12 ? 255.719 -45.279 196.316 1.00 29.05 4 ASN C CA 1
ATOM 3701 C C . ASN C 1 12 ? 255.857 -46.552 195.504 1.00 26.76 4 ASN C C 1
ATOM 3702 O O . ASN C 1 12 ? 256.315 -46.481 194.375 1.00 24.40 4 ASN C O 1
ATOM 3707 N N . GLU C 1 13 ? 255.436 -47.700 196.049 1.00 26.03 5 GLU C N 1
ATOM 3708 C CA . GLU C 1 13 ? 255.337 -48.913 195.234 1.00 26.36 5 GLU C CA 1
ATOM 3709 C C . GLU C 1 13 ? 254.373 -48.783 194.051 1.00 20.96 5 GLU C C 1
ATOM 3710 O O . GLU C 1 13 ? 254.701 -49.168 192.919 1.00 19.11 5 GLU C O 1
ATOM 3716 N N . LYS C 1 14 ? 253.183 -48.252 194.315 1.00 18.96 6 LYS C N 1
ATOM 3717 C CA . LYS C 1 14 ? 252.231 -47.932 193.228 1.00 17.42 6 LYS C CA 1
ATOM 3718 C C . LYS C 1 14 ? 252.843 -46.941 192.215 1.00 15.53 6 LYS C C 1
ATOM 3719 O O . LYS C 1 14 ? 252.671 -47.150 191.024 1.00 15.48 6 LYS C O 1
ATOM 3725 N N . GLY C 1 15 ? 253.518 -45.882 192.686 1.00 14.73 7 GLY C N 1
ATOM 3726 C CA . GLY C 1 15 ? 254.198 -44.927 191.790 1.00 14.90 7 GLY C CA 1
ATOM 3727 C C . GLY C 1 15 ? 255.197 -45.629 190.902 1.00 14.83 7 GLY C C 1
ATOM 3728 O O . GLY C 1 15 ? 255.332 -45.358 189.702 1.00 13.40 7 GLY C O 1
ATOM 3729 N N . ALA C 1 16 ? 255.955 -46.541 191.504 1.00 15.20 8 ALA C N 1
ATOM 3730 C CA . ALA C 1 16 ? 257.004 -47.243 190.751 1.00 15.65 8 ALA C CA 1
ATOM 3731 C C . ALA C 1 16 ? 256.429 -48.184 189.706 1.00 15.13 8 ALA C C 1
ATOM 3732 O O . ALA C 1 16 ? 256.932 -48.214 188.547 1.00 16.43 8 ALA C O 1
ATOM 3734 N N . ILE C 1 17 ? 255.332 -48.869 190.044 1.00 15.62 9 ILE C N 1
ATOM 3735 C CA . ILE C 1 17 ? 254.597 -49.700 189.087 1.00 15.77 9 ILE C CA 1
ATOM 3736 C C . ILE C 1 17 ? 254.117 -48.870 187.892 1.00 15.14 9 ILE C C 1
ATOM 3737 O O . ILE C 1 17 ? 254.331 -49.210 186.710 1.00 14.49 9 ILE C O 1
ATOM 3742 N N . PHE C 1 18 ? 253.422 -47.773 188.212 1.00 13.83 10 PHE C N 1
ATOM 3743 C CA . PHE C 1 18 ? 252.940 -46.876 187.150 1.00 12.52 10 PHE C CA 1
ATOM 3744 C C . PHE C 1 18 ? 254.061 -46.364 186.224 1.00 13.00 10 PHE C C 1
ATOM 3745 O O . PHE C 1 18 ? 253.970 -46.439 185.029 1.00 12.29 10 PHE C O 1
ATOM 3753 N N . ARG C 1 19 ? 255.140 -45.890 186.812 1.00 13.37 11 ARG C N 1
ATOM 3754 C CA . ARG C 1 19 ? 256.255 -45.360 186.044 1.00 13.99 11 ARG C CA 1
ATOM 3755 C C . ARG C 1 19 ? 256.781 -46.428 185.119 1.00 14.42 11 ARG C C 1
ATOM 3756 O O . ARG C 1 19 ? 257.001 -46.195 183.907 1.00 14.24 11 ARG C O 1
ATOM 3764 N N . SER C 1 20 ? 256.965 -47.637 185.663 1.00 14.60 12 SER C N 1
ATOM 3765 C CA . SER C 1 20 ? 257.568 -48.722 184.871 1.00 15.79 12 SER C CA 1
ATOM 3766 C C . SER C 1 20 ? 256.747 -49.190 183.665 1.00 15.68 12 SER C C 1
ATOM 3767 O O . SER C 1 20 ? 257.265 -49.791 182.690 1.00 17.22 12 SER C O 1
ATOM 3770 N N . LEU C 1 21 ? 255.429 -48.923 183.715 1.00 14.82 13 LEU C N 1
ATOM 3771 C CA . LEU C 1 21 ? 254.520 -49.313 182.652 1.00 14.80 13 LEU C CA 1
ATOM 3772 C C . LEU C 1 21 ? 254.612 -48.408 181.432 1.00 13.28 13 LEU C C 1
ATOM 3773 O O . LEU C 1 21 ? 254.001 -48.717 180.380 1.00 13.53 13 LEU C O 1
ATOM 3778 N N . HIS C 1 22 ? 255.335 -47.293 181.540 1.00 13.02 14 HIS C N 1
ATOM 3779 C CA . HIS C 1 22 ? 255.515 -46.411 180.380 1.00 12.73 14 HIS C CA 1
ATOM 3780 C C . HIS C 1 22 ? 256.641 -46.947 179.499 1.00 14.40 14 HIS C C 1
ATOM 3781 O O . HIS C 1 22 ? 257.786 -46.497 179.597 1.00 15.53 14 HIS C O 1
ATOM 3788 N N . ARG C 1 23 ? 256.299 -47.911 178.677 1.00 15.33 15 ARG C N 1
ATOM 3789 C CA . ARG C 1 23 ? 257.278 -48.652 177.878 1.00 15.45 15 ARG C CA 1
ATOM 3790 C C . ARG C 1 23 ? 257.072 -48.353 176.414 1.00 14.94 15 ARG C C 1
ATOM 3791 O O . ARG C 1 23 ? 256.064 -48.716 175.855 1.00 14.77 15 ARG C O 1
ATOM 3799 N N . ALA C 1 24 ? 258.046 -47.720 175.806 1.00 15.31 16 ALA C N 1
ATOM 3800 C CA . ALA C 1 24 ? 258.048 -47.464 174.380 1.00 15.41 16 ALA C CA 1
ATOM 3801 C C . ALA C 1 24 ? 257.892 -48.759 173.622 1.00 16.75 16 ALA C C 1
ATOM 3802 O O . ALA C 1 24 ? 258.642 -49.723 173.840 1.00 18.42 16 ALA C O 1
ATOM 3804 N N . GLY C 1 25 ? 256.867 -48.819 172.784 1.00 16.01 17 GLY C N 1
ATOM 3805 C CA . GLY C 1 25 ? 256.568 -50.035 172.036 1.00 16.54 17 GLY C CA 1
ATOM 3806 C C . GLY C 1 25 ? 255.736 -51.112 172.712 1.00 17.84 17 GLY C C 1
ATOM 3807 O O . GLY C 1 25 ? 255.363 -52.089 172.064 1.00 17.98 17 GLY C O 1
ATOM 3808 N N . GLN C 1 26 ? 255.389 -50.939 173.993 1.00 17.49 18 GLN C N 1
ATOM 3809 C CA . GLN C 1 26 ? 254.467 -51.835 174.708 1.00 19.78 18 GLN C CA 1
ATOM 3810 C C . GLN C 1 26 ? 253.619 -50.879 175.564 1.00 17.90 18 GLN C C 1
ATOM 3811 O O . GLN C 1 26 ? 253.749 -50.897 176.794 1.00 18.01 18 GLN C O 1
ATOM 3817 N N . PRO C 1 27 ? 252.808 -50.041 174.904 1.00 16.06 19 PRO C N 1
ATOM 3818 C CA . PRO C 1 27 ? 252.196 -48.900 175.597 1.00 15.00 19 PRO C CA 1
ATOM 3819 C C . PRO C 1 27 ? 251.226 -49.259 176.656 1.00 15.56 19 PRO C C 1
ATOM 3820 O O . PRO C 1 27 ? 250.484 -50.251 176.532 1.00 15.08 19 PRO C O 1
ATOM 3824 N N . LEU C 1 28 ? 251.245 -48.459 177.722 1.00 14.03 20 LEU C N 1
ATOM 3825 C CA . LEU C 1 28 ? 250.204 -48.429 178.710 1.00 14.34 20 LEU C CA 1
ATOM 3826 C C . LEU C 1 28 ? 248.900 -47.873 178.141 1.00 14.59 20 LEU C C 1
ATOM 3827 O O . LEU C 1 28 ? 248.851 -46.751 177.641 1.00 15.33 20 LEU C O 1
ATOM 3832 N N . ALA C 1 29 ? 247.804 -48.675 178.233 1.00 15.56 21 ALA C N 1
ATOM 3833 C CA . ALA C 1 29 ? 246.541 -48.240 177.697 1.00 16.03 21 ALA C CA 1
ATOM 3834 C C . ALA C 1 29 ? 245.596 -47.955 178.888 1.00 17.39 21 ALA C C 1
ATOM 3835 O O . ALA C 1 29 ? 245.444 -48.804 179.788 1.00 19.00 21 ALA C O 1
ATOM 3837 N N . LEU C 1 30 ? 245.132 -46.714 178.955 1.00 15.45 22 LEU C N 1
ATOM 3838 C CA . LEU C 1 30 ? 244.287 -46.211 180.056 1.00 15.03 22 LEU C CA 1
ATOM 3839 C C . LEU C 1 30 ? 242.933 -45.813 179.562 1.00 14.99 22 LEU C C 1
ATOM 3840 O O . LEU C 1 30 ? 242.776 -45.223 178.459 1.00 14.26 22 LEU C O 1
ATOM 3845 N N . PHE C 1 31 ? 241.891 -46.079 180.390 1.00 15.48 23 PHE C N 1
ATOM 3846 C CA . PHE C 1 31 ? 240.485 -45.806 180.077 1.00 15.92 23 PHE C CA 1
ATOM 3847 C C . PHE C 1 31 ? 239.921 -44.995 181.231 1.00 16.22 23 PHE C C 1
ATOM 3848 O O . PHE C 1 31 ? 239.714 -45.505 182.326 1.00 18.74 23 PHE C O 1
ATOM 3856 N N . ASN C 1 32 ? 239.691 -43.713 180.995 1.00 14.32 24 ASN C N 1
ATOM 3857 C CA . ASN C 1 32 ? 239.433 -42.799 182.080 1.00 12.81 24 ASN C CA 1
ATOM 3858 C C . ASN C 1 32 ? 238.163 -43.214 182.879 1.00 13.33 24 ASN C C 1
ATOM 3859 O O . ASN C 1 32 ? 237.088 -43.418 182.285 1.00 13.64 24 ASN C O 1
ATOM 3864 N N . VAL C 1 33 ? 238.299 -43.232 184.194 1.00 12.11 25 VAL C N 1
ATOM 3865 C CA . VAL C 1 33 ? 237.217 -43.519 185.095 1.00 12.09 25 VAL C CA 1
ATOM 3866 C C . VAL C 1 33 ? 236.786 -42.243 185.796 1.00 12.26 25 VAL C C 1
ATOM 3867 O O . VAL C 1 33 ? 237.489 -41.177 185.717 1.00 11.15 25 VAL C O 1
ATOM 3871 N N . TRP C 1 34 ? 235.617 -42.283 186.454 1.00 11.94 26 TRP C N 1
ATOM 3872 C CA . TRP C 1 34 ? 235.010 -41.067 186.952 1.00 12.04 26 TRP C CA 1
ATOM 3873 C C . TRP C 1 34 ? 234.299 -41.203 188.277 1.00 12.01 26 TRP C C 1
ATOM 3874 O O . TRP C 1 34 ? 233.771 -40.217 188.816 1.00 12.52 26 TRP C O 1
ATOM 3885 N N . ASP C 1 35 ? 234.340 -42.411 188.824 1.00 12.18 27 ASP C N 1
ATOM 3886 C CA . ASP C 1 35 ? 233.822 -42.683 190.153 1.00 12.27 27 ASP C CA 1
ATOM 3887 C C . ASP C 1 35 ? 234.325 -44.004 190.651 1.00 12.49 27 ASP C C 1
ATOM 3888 O O . ASP C 1 35 ? 235.014 -44.681 189.933 1.00 12.65 27 ASP C O 1
ATOM 3893 N N . ALA C 1 36 ? 234.042 -44.344 191.927 1.00 13.46 28 ALA C N 1
ATOM 3894 C CA . ALA C 1 36 ? 234.497 -45.610 192.498 1.00 13.65 28 ALA C CA 1
ATOM 3895 C C . ALA C 1 36 ? 233.958 -46.835 191.760 1.00 13.70 28 ALA C C 1
ATOM 3896 O O . ALA C 1 36 ? 234.647 -47.839 191.552 1.00 13.15 28 ALA C O 1
ATOM 3898 N N . GLY C 1 37 ? 232.702 -46.749 191.288 1.00 13.73 29 GLY C N 1
ATOM 3899 C CA . GLY C 1 37 ? 232.163 -47.901 190.593 1.00 13.77 29 GLY C CA 1
ATOM 3900 C C . GLY C 1 37 ? 232.837 -48.190 189.250 1.00 13.08 29 GLY C C 1
ATOM 3901 O O . GLY C 1 37 ? 233.086 -49.341 188.903 1.00 14.17 29 GLY C O 1
ATOM 3902 N N . SER C 1 38 ? 233.081 -47.146 188.457 1.00 12.15 30 SER C N 1
ATOM 3903 C CA . SER C 1 38 ? 233.754 -47.284 187.181 1.00 12.60 30 SER C CA 1
ATOM 3904 C C . SER C 1 38 ? 235.213 -47.752 187.383 1.00 11.94 30 SER C C 1
ATOM 3905 O O . SER C 1 38 ? 235.708 -48.579 186.633 1.00 11.95 30 SER C O 1
ATOM 3908 N N . ALA C 1 39 ? 235.871 -47.234 188.410 1.00 11.40 31 ALA C N 1
ATOM 3909 C CA . ALA C 1 39 ? 237.209 -47.694 188.788 1.00 11.49 31 ALA C CA 1
ATOM 3910 C C . ALA C 1 39 ? 237.243 -49.190 189.008 1.00 12.56 31 ALA C C 1
ATOM 3911 O O . ALA C 1 39 ? 238.077 -49.904 188.471 1.00 11.28 31 ALA C O 1
ATOM 3913 N N . ARG C 1 40 ? 236.288 -49.656 189.798 1.00 13.97 32 ARG C N 1
ATOM 3914 C CA . ARG C 1 40 ? 236.206 -51.108 190.095 1.00 15.96 32 ARG C CA 1
ATOM 3915 C C . ARG C 1 40 ? 235.954 -51.924 188.825 1.00 15.08 32 ARG C C 1
ATOM 3916 O O . ARG C 1 40 ? 236.532 -53.007 188.643 1.00 14.53 32 ARG C O 1
ATOM 3924 N N . VAL C 1 41 ? 235.053 -51.464 187.961 1.00 13.81 33 VAL C N 1
ATOM 3925 C CA . VAL C 1 41 ? 234.749 -52.170 186.723 1.00 14.28 33 VAL C CA 1
ATOM 3926 C C . VAL C 1 41 ? 235.965 -52.288 185.821 1.00 13.48 33 VAL C C 1
ATOM 3927 O O . VAL C 1 41 ? 236.255 -53.336 185.223 1.00 14.52 33 VAL C O 1
ATOM 3931 N N . VAL C 1 42 ? 236.718 -51.187 185.716 1.00 13.00 34 VAL C N 1
ATOM 3932 C CA . VAL C 1 42 ? 237.892 -51.146 184.866 1.00 12.61 34 VAL C CA 1
ATOM 3933 C C . VAL C 1 42 ? 239.015 -52.062 185.454 1.00 12.52 34 VAL C C 1
ATOM 3934 O O . VAL C 1 42 ? 239.666 -52.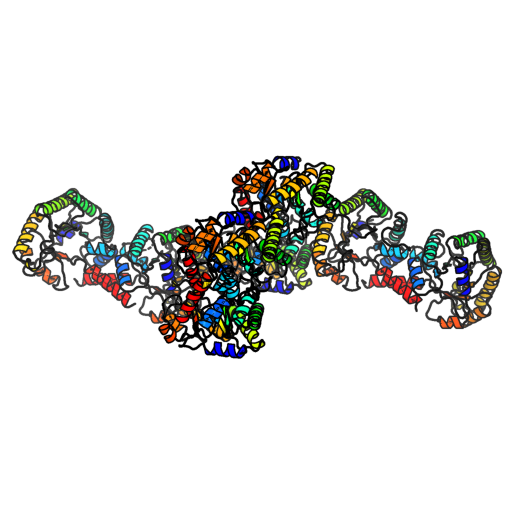780 184.680 1.00 13.48 34 VAL C O 1
ATOM 3938 N N . ALA C 1 43 ? 239.202 -52.062 186.782 1.00 13.28 35 ALA C N 1
ATOM 3939 C CA . ALA C 1 43 ? 240.140 -52.952 187.457 1.00 13.82 35 ALA C CA 1
ATOM 3940 C C . ALA C 1 43 ? 239.739 -54.405 187.221 1.00 15.91 35 ALA C C 1
ATOM 3941 O O . ALA C 1 43 ? 240.572 -55.238 186.832 1.00 15.80 35 ALA C O 1
ATOM 3943 N N . ASP C 1 44 ? 238.460 -54.689 187.396 1.00 16.35 36 ASP C N 1
ATOM 3944 C CA . ASP C 1 44 ? 237.992 -56.061 187.242 1.00 17.99 36 ASP C CA 1
ATOM 3945 C C . ASP C 1 44 ? 238.070 -56.575 185.793 1.00 18.07 36 ASP C C 1
ATOM 3946 O O . ASP C 1 44 ? 238.114 -57.813 185.559 1.00 19.70 36 ASP C O 1
ATOM 3951 N N . ALA C 1 45 ? 238.076 -55.670 184.813 1.00 15.95 37 ALA C N 1
ATOM 3952 C CA . ALA C 1 45 ? 238.208 -55.972 183.398 1.00 16.48 37 ALA C CA 1
ATOM 3953 C C . ALA C 1 45 ? 239.684 -56.153 182.961 1.00 16.89 37 ALA C C 1
ATOM 3954 O O . ALA C 1 45 ? 239.957 -56.421 181.781 1.00 18.73 37 ALA C O 1
ATOM 3956 N N . GLY C 1 46 ? 240.615 -56.061 183.919 1.00 16.45 38 GLY C N 1
ATOM 3957 C CA . GLY C 1 46 ? 242.021 -56.379 183.728 1.00 16.50 38 GLY C CA 1
ATOM 3958 C C . GLY C 1 46 ? 242.992 -55.231 183.559 1.00 16.00 38 GLY C C 1
ATOM 3959 O O . GLY C 1 46 ? 244.165 -55.456 183.226 1.00 15.45 38 GLY C O 1
ATOM 3960 N N . ALA C 1 47 ? 242.530 -54.000 183.768 1.00 15.20 39 ALA C N 1
ATOM 3961 C CA . ALA C 1 47 ? 243.483 -52.854 183.689 1.00 15.39 39 ALA C CA 1
ATOM 3962 C C . ALA C 1 47 ? 244.621 -53.004 184.713 1.00 15.16 39 ALA C C 1
ATOM 3963 O O . ALA C 1 47 ? 244.415 -53.564 185.799 1.00 16.60 39 ALA C O 1
ATOM 3965 N N . VAL C 1 48 ? 245.797 -52.482 184.396 1.00 14.68 40 VAL C N 1
ATOM 3966 C CA . VAL C 1 48 ? 246.905 -52.497 185.315 1.00 15.03 40 VAL C CA 1
ATOM 3967 C C . VAL C 1 48 ? 247.171 -51.150 185.979 1.00 14.02 40 VAL C C 1
ATOM 3968 O O . VAL C 1 48 ? 248.030 -51.048 186.887 1.00 14.02 40 VAL C O 1
ATOM 3972 N N . ALA C 1 49 ? 246.432 -50.144 185.542 1.00 13.08 41 ALA C N 1
ATOM 3973 C CA . ALA C 1 49 ? 246.465 -48.822 186.185 1.00 11.90 41 ALA C CA 1
ATOM 3974 C C . ALA C 1 49 ? 245.180 -48.065 185.810 1.00 12.38 41 ALA C C 1
ATOM 3975 O O . ALA C 1 49 ? 244.521 -48.435 184.831 1.00 12.66 41 ALA C O 1
ATOM 3977 N N . LEU C 1 50 ? 244.860 -47.022 186.571 1.00 11.20 42 LEU C N 1
ATOM 3978 C CA . LEU C 1 50 ? 243.669 -46.252 186.309 1.00 11.30 42 LEU C CA 1
ATOM 3979 C C . LEU C 1 50 ? 244.012 -44.788 186.112 1.00 10.88 42 LEU C C 1
ATOM 3980 O O . LEU C 1 50 ? 244.927 -44.281 186.769 1.00 11.13 42 LEU C O 1
ATOM 3985 N N . ALA C 1 51 ? 243.245 -44.118 185.275 1.00 10.55 43 ALA C N 1
ATOM 3986 C CA . ALA C 1 51 ? 243.356 -42.659 185.152 1.00 10.36 43 ALA C CA 1
ATOM 3987 C C . ALA C 1 51 ? 242.004 -42.061 185.343 1.00 10.67 43 ALA C C 1
ATOM 3988 O O . ALA C 1 51 ? 240.990 -42.663 184.925 1.00 11.27 43 ALA C O 1
ATOM 3990 N N . THR C 1 52 ? 241.957 -40.891 185.975 1.00 10.82 44 THR C N 1
ATOM 3991 C CA . THR C 1 52 ? 240.725 -40.116 185.972 1.00 11.45 44 THR C CA 1
ATOM 3992 C C . THR C 1 52 ? 240.754 -39.209 184.745 1.00 11.82 44 THR C C 1
ATOM 3993 O O . THR C 1 52 ? 241.829 -38.873 184.208 1.00 12.76 44 THR C O 1
ATOM 3997 N N . GLY C 1 53 ? 239.567 -38.872 184.248 1.00 11.97 45 GLY C N 1
ATOM 3998 C CA . GLY C 1 53 ? 239.417 -37.911 183.183 1.00 11.95 45 GLY C CA 1
ATOM 3999 C C . GLY C 1 53 ? 238.588 -36.719 183.639 1.00 12.03 45 GLY C C 1
ATOM 4000 O O . GLY C 1 53 ? 237.484 -36.883 184.164 1.00 11.99 45 GLY C O 1
ATOM 4001 N N . SER C 1 54 ? 239.080 -35.510 183.446 1.00 12.50 46 SER C N 1
ATOM 4002 C CA . SER C 1 54 ? 238.353 -34.352 184.006 1.00 13.22 46 SER C CA 1
ATOM 4003 C C . SER C 1 54 ? 237.014 -34.163 183.332 1.00 13.14 46 SER C C 1
ATOM 4004 O O . SER C 1 54 ? 236.048 -33.747 184.013 1.00 14.36 46 SER C O 1
ATOM 4007 N N . TRP C 1 55 ? 236.942 -34.373 182.027 1.00 13.14 47 TRP C N 1
ATOM 4008 C CA . TRP C 1 55 ? 235.672 -34.194 181.269 1.00 15.09 47 TRP C CA 1
ATOM 4009 C C . TRP C 1 55 ? 234.610 -35.191 181.794 1.00 13.50 47 TRP C C 1
ATOM 4010 O O . TRP C 1 55 ? 233.424 -34.799 182.103 1.00 13.38 47 TRP C O 1
ATOM 4021 N N . SER C 1 56 ? 235.045 -36.441 181.973 1.00 12.26 48 SER C N 1
ATOM 4022 C CA . SER C 1 56 ? 234.149 -37.512 182.464 1.00 12.54 48 SER C CA 1
ATOM 4023 C C . SER C 1 56 ? 233.679 -37.250 183.919 1.00 12.27 48 SER C C 1
ATOM 4024 O O . SER C 1 56 ? 232.505 -37.380 184.283 1.00 12.10 48 SER C O 1
ATOM 4027 N N . VAL C 1 57 ? 234.602 -36.843 184.775 1.00 12.17 49 VAL C N 1
ATOM 4028 C CA . VAL C 1 57 ? 234.259 -36.564 186.162 1.00 12.81 49 VAL C CA 1
ATOM 4029 C C . VAL C 1 57 ? 233.289 -35.362 186.260 1.00 13.08 49 VAL C C 1
ATOM 4030 O O . VAL C 1 57 ? 232.286 -35.384 186.999 1.00 13.58 49 VAL C O 1
ATOM 4034 N N . ALA C 1 58 ? 233.554 -34.335 185.453 1.00 13.28 50 ALA C N 1
ATOM 4035 C CA . ALA C 1 58 ? 232.685 -33.165 185.456 1.00 14.15 50 ALA C CA 1
ATOM 4036 C C . ALA C 1 58 ? 231.300 -33.549 184.950 1.00 14.28 50 ALA C C 1
ATOM 4037 O O . ALA C 1 58 ? 230.283 -33.183 185.598 1.00 14.86 50 ALA C O 1
ATOM 4039 N N . ALA C 1 59 ? 231.246 -34.256 183.850 1.00 15.21 51 ALA C N 1
ATOM 4040 C CA . ALA C 1 59 ? 229.957 -34.628 183.259 1.00 15.40 51 ALA C CA 1
ATOM 4041 C C . ALA C 1 59 ? 229.168 -35.500 184.220 1.00 15.59 51 ALA C C 1
ATOM 4042 O O . ALA C 1 59 ? 227.959 -35.306 184.422 1.00 15.21 51 ALA C O 1
ATOM 4044 N N . ALA C 1 60 ? 229.845 -36.459 184.824 1.00 14.68 52 ALA C N 1
ATOM 4045 C CA . ALA C 1 60 ? 229.186 -37.340 185.824 1.00 14.82 52 ALA C CA 1
ATOM 4046 C C . ALA C 1 60 ? 228.557 -36.582 186.970 1.00 14.85 52 ALA C C 1
ATOM 4047 O O . ALA C 1 60 ? 227.487 -36.991 187.497 1.00 15.29 52 ALA C O 1
ATOM 4049 N N . ASN C 1 61 ? 229.186 -35.483 187.381 1.00 14.74 53 ASN C N 1
ATOM 4050 C CA . ASN C 1 61 ? 228.776 -34.686 188.524 1.00 16.59 53 ASN C CA 1
ATOM 4051 C C . ASN C 1 61 ? 228.006 -33.416 188.112 1.00 15.97 53 ASN C C 1
ATOM 4052 O O . ASN C 1 61 ? 227.710 -32.544 188.938 1.00 16.91 53 ASN C O 1
ATOM 4057 N N . GLY C 1 62 ? 227.650 -33.331 186.846 1.00 16.57 54 GLY C N 1
ATOM 4058 C CA . GLY C 1 62 ? 226.783 -32.294 186.354 1.00 18.41 54 GLY C CA 1
ATOM 4059 C C . GLY C 1 62 ? 227.419 -30.947 186.060 1.00 19.38 54 GLY C C 1
ATOM 4060 O O . GLY C 1 62 ? 226.690 -29.937 186.047 1.00 19.78 54 GLY C O 1
ATOM 4061 N N . PHE C 1 63 ? 228.754 -30.913 185.874 1.00 17.77 55 PHE C N 1
ATOM 4062 C CA . PHE C 1 63 ? 229.500 -29.681 185.546 1.00 19.28 55 PHE C CA 1
ATOM 4063 C C . PHE C 1 63 ? 229.978 -29.689 184.096 1.00 22.37 55 PHE C C 1
ATOM 4064 O O . PHE C 1 63 ? 230.159 -30.739 183.484 1.00 23.57 55 PHE C O 1
ATOM 4072 N N . VAL C 1 64 ? 230.324 -28.506 183.610 1.00 28.28 56 VAL C N 1
ATOM 4073 C CA . VAL C 1 64 ? 231.101 -28.302 182.382 1.00 30.34 56 VAL C CA 1
ATOM 4074 C C . VAL C 1 64 ? 232.613 -28.557 182.715 1.00 28.94 56 VAL C C 1
ATOM 4075 O O . VAL C 1 64 ? 233.032 -28.385 183.844 1.00 30.26 56 VAL C O 1
ATOM 4079 N N . ASP C 1 65 ? 233.399 -28.981 181.732 1.00 30.59 57 ASP C N 1
ATOM 4080 C CA . ASP C 1 65 ? 234.858 -29.198 181.878 1.00 29.83 57 ASP C CA 1
ATOM 4081 C C . ASP C 1 65 ? 235.545 -27.824 181.956 1.00 32.08 57 ASP C C 1
ATOM 4082 O O . ASP C 1 65 ? 234.891 -26.778 181.727 1.00 31.67 57 ASP C O 1
ATOM 4087 N N . GLY C 1 66 ? 236.849 -27.809 182.285 1.00 28.86 58 GLY C N 1
ATOM 4088 C CA . GLY C 1 66 ? 237.598 -26.552 182.354 1.00 30.35 58 GLY C CA 1
ATOM 4089 C C . GLY C 1 66 ? 237.632 -25.913 183.742 1.00 29.48 58 GLY C C 1
ATOM 4090 O O . GLY C 1 66 ? 237.478 -24.699 183.886 1.00 29.77 58 GLY C O 1
ATOM 4091 N N . GLU C 1 67 ? 237.800 -26.752 184.757 1.00 28.37 59 GLU C N 1
ATOM 4092 C CA . GLU C 1 67 ? 238.014 -26.317 186.145 1.00 27.41 59 GLU C CA 1
ATOM 4093 C C . GLU C 1 67 ? 236.820 -25.542 186.684 1.00 28.15 59 GLU C C 1
ATOM 4094 O O . GLU C 1 67 ? 236.990 -24.622 187.506 1.00 29.02 59 GLU C O 1
ATOM 4100 N N A GLN C 1 68 ? 235.624 -25.928 186.252 0.50 26.69 60 GLN C N 1
ATOM 4101 N N B GLN C 1 68 ? 235.617 -25.914 186.225 0.50 26.77 60 GLN C N 1
ATOM 4102 C CA A GLN C 1 68 ? 234.398 -25.392 186.819 0.50 26.28 60 GLN C CA 1
ATOM 4103 C CA B GLN C 1 68 ? 234.351 -25.401 186.775 0.50 26.38 60 GLN C CA 1
ATOM 4104 C C A GLN C 1 68 ? 234.005 -26.188 188.053 0.50 24.55 60 GLN C C 1
ATOM 4105 C C B GLN C 1 68 ? 233.978 -26.192 188.030 0.50 24.61 60 GLN C C 1
ATOM 4106 O O A GLN C 1 68 ? 233.465 -25.632 188.988 0.50 24.66 60 GLN C O 1
ATOM 4107 O O B GLN C 1 68 ? 233.427 -25.632 188.957 0.50 24.63 60 GLN C O 1
ATOM 4118 N N . MET C 1 69 ? 234.253 -27.495 188.045 1.00 23.26 61 MET C N 1
ATOM 4119 C CA . MET C 1 69 ? 234.061 -28.303 189.274 1.00 21.83 61 MET C CA 1
ATOM 4120 C C . MET C 1 69 ? 235.081 -27.827 190.327 1.00 21.80 61 MET C C 1
ATOM 4121 O O . MET C 1 69 ? 236.275 -27.763 190.042 1.00 22.16 61 MET C O 1
ATOM 4126 N N . PRO C 1 70 ? 234.629 -27.492 191.533 1.00 21.58 62 PRO C N 1
ATOM 4127 C CA . PRO C 1 70 ? 235.564 -27.130 192.584 1.00 21.98 62 PRO C CA 1
ATOM 4128 C C . PRO C 1 70 ? 236.634 -28.191 192.837 1.00 19.85 62 PRO C C 1
ATOM 4129 O O . PRO C 1 70 ? 236.344 -29.392 192.853 1.00 20.13 62 PRO C O 1
ATOM 4133 N N . ARG C 1 71 ? 237.836 -27.704 193.054 1.00 18.56 63 ARG C N 1
ATOM 4134 C CA . ARG C 1 71 ? 238.975 -28.559 193.349 1.00 18.24 63 ARG C CA 1
ATOM 4135 C C . ARG C 1 71 ? 238.698 -29.517 194.499 1.00 16.68 63 ARG C C 1
ATOM 4136 O O . ARG C 1 71 ? 239.035 -30.704 194.429 1.00 17.75 63 ARG C O 1
ATOM 4144 N N . ALA C 1 72 ? 238.076 -29.007 195.559 1.00 17.21 64 ALA C N 1
ATOM 4145 C CA . ALA C 1 72 ? 237.831 -29.892 196.711 1.00 16.77 64 ALA C CA 1
ATOM 4146 C C . ALA C 1 72 ? 236.932 -31.065 196.363 1.00 17.35 64 ALA C C 1
ATOM 4147 O O . ALA C 1 72 ? 237.180 -32.177 196.819 1.00 17.38 64 ALA C O 1
ATOM 4149 N N . LEU C 1 73 ? 235.880 -30.805 195.559 1.00 17.89 65 LEU C N 1
ATOM 4150 C CA . LEU C 1 73 ? 234.980 -31.845 195.118 1.00 19.83 65 LEU C CA 1
ATOM 4151 C C . LEU C 1 73 ? 235.705 -32.874 194.222 1.00 18.24 65 LEU C C 1
ATOM 4152 O O . LEU C 1 73 ? 235.472 -34.090 194.369 1.00 17.35 65 LEU C O 1
ATOM 4157 N N A MET C 1 74 ? 236.564 -32.402 193.321 0.50 18.60 66 MET C N 1
ATOM 4158 N N B MET C 1 74 ? 236.584 -32.402 193.352 0.50 18.98 66 MET C N 1
ATOM 4159 C CA A MET C 1 74 ? 237.368 -33.293 192.468 0.50 17.52 66 MET C CA 1
ATOM 4160 C CA B MET C 1 74 ? 237.353 -33.272 192.461 0.50 18.18 66 MET C CA 1
ATOM 4161 C C A MET C 1 74 ? 238.218 -34.192 193.357 0.50 16.77 66 MET C C 1
ATOM 4162 C C B MET C 1 74 ? 238.372 -34.118 193.254 0.50 17.10 66 MET C C 1
ATOM 4163 O O A MET C 1 74 ? 238.246 -35.418 193.159 0.50 14.84 66 MET C O 1
ATOM 4164 O O B MET C 1 74 ? 238.707 -35.241 192.873 0.50 15.66 66 MET C O 1
ATOM 4173 N N . MET C 1 75 ? 238.831 -33.599 194.391 1.00 15.66 67 MET C N 1
ATOM 4174 C CA . MET C 1 75 ? 239.729 -34.342 195.260 1.00 16.49 67 MET C CA 1
ATOM 4175 C C . MET C 1 75 ? 238.945 -35.404 196.007 1.00 16.25 67 MET C C 1
ATOM 4176 O O . MET C 1 75 ? 239.436 -36.497 196.185 1.00 14.66 67 MET C O 1
ATOM 4181 N N . GLU C 1 76 ? 237.712 -35.110 196.421 1.00 16.79 68 GLU C N 1
ATOM 4182 C CA . GLU C 1 76 ? 236.863 -36.150 197.032 1.00 18.33 68 GLU C CA 1
ATOM 4183 C C . GLU C 1 76 ? 236.578 -37.324 196.067 1.00 16.38 68 GLU C C 1
ATOM 4184 O O . GLU C 1 76 ? 236.712 -38.461 196.441 1.00 16.08 68 GLU C O 1
ATOM 4190 N N . VAL C 1 77 ? 236.265 -37.005 194.805 1.00 15.74 69 VAL C N 1
ATOM 4191 C CA . VAL C 1 77 ? 236.042 -38.057 193.783 1.00 14.77 69 VAL C CA 1
ATOM 4192 C C . VAL C 1 77 ? 237.314 -38.875 193.629 1.00 13.65 69 VAL C C 1
ATOM 4193 O O . VAL C 1 77 ? 237.279 -40.101 193.622 1.00 13.57 69 VAL C O 1
ATOM 4197 N N . LEU C 1 78 ? 238.467 -38.177 193.552 1.00 13.40 70 LEU C N 1
ATOM 4198 C CA . LEU C 1 78 ? 239.740 -38.846 193.386 1.00 13.60 70 LEU C CA 1
ATOM 4199 C C . LEU C 1 78 ? 239.968 -39.808 194.531 1.00 13.26 70 LEU C C 1
ATOM 4200 O O . LEU C 1 78 ? 240.352 -40.936 194.324 1.00 13.81 70 LEU C O 1
ATOM 4205 N N . GLU C 1 79 ? 239.732 -39.367 195.772 1.00 12.67 71 GLU C N 1
ATOM 4206 C CA . GLU C 1 79 ? 239.926 -40.239 196.931 1.00 13.64 71 GLU C CA 1
ATOM 4207 C C . GLU C 1 79 ? 239.085 -41.526 196.822 1.00 14.39 71 GLU C C 1
ATOM 4208 O O . GLU C 1 79 ? 239.570 -42.644 197.110 1.00 14.69 71 GLU C O 1
ATOM 4214 N N . ARG C 1 80 ? 237.828 -41.377 196.417 1.00 14.92 72 ARG C N 1
ATOM 4215 C CA . ARG C 1 80 ? 236.949 -42.550 196.292 1.00 16.59 72 ARG C CA 1
ATOM 4216 C C . ARG C 1 80 ? 237.429 -43.485 195.198 1.00 15.19 72 ARG C C 1
ATOM 4217 O O . ARG C 1 80 ? 237.363 -44.685 195.372 1.00 15.78 72 ARG C O 1
ATOM 4225 N N . ILE C 1 81 ? 237.976 -42.924 194.119 1.00 14.04 73 ILE C N 1
ATOM 4226 C CA . ILE C 1 81 ? 238.562 -43.746 193.048 1.00 13.45 73 ILE C CA 1
ATOM 4227 C C . ILE C 1 81 ? 239.800 -44.487 193.542 1.00 14.19 73 ILE C C 1
ATOM 4228 O O . ILE C 1 81 ? 239.976 -45.661 193.297 1.00 14.27 73 ILE C O 1
ATOM 4233 N N . VAL C 1 82 ? 240.694 -43.781 194.245 1.00 14.93 74 VAL C N 1
ATOM 4234 C CA . VAL C 1 82 ? 241.906 -44.363 194.800 1.00 15.52 74 VAL C CA 1
ATOM 4235 C C . VAL C 1 82 ? 241.603 -45.517 195.739 1.00 17.63 74 VAL C C 1
ATOM 4236 O O . VAL C 1 82 ? 242.316 -46.564 195.710 1.00 17.93 74 VAL C O 1
ATOM 4240 N N . ARG C 1 83 ? 240.616 -45.282 196.613 1.00 18.24 75 ARG C N 1
ATOM 4241 C CA . ARG C 1 83 ? 240.174 -46.273 197.582 1.00 21.80 75 ARG C CA 1
ATOM 4242 C C . ARG C 1 83 ? 239.490 -47.511 197.003 1.00 19.89 75 ARG C C 1
ATOM 4243 O O . ARG C 1 83 ? 239.481 -48.569 197.649 1.00 19.29 75 ARG C O 1
ATOM 4251 N N . ALA C 1 84 ? 238.972 -47.413 195.788 1.00 17.11 76 ALA C N 1
ATOM 4252 C CA . ALA C 1 84 ? 238.159 -48.464 195.217 1.00 17.15 76 ALA C CA 1
ATOM 4253 C C . ALA C 1 84 ? 238.938 -49.702 194.815 1.00 17.65 76 ALA C C 1
ATOM 4254 O O . ALA C 1 84 ? 238.354 -50.785 194.717 1.00 20.15 76 ALA C O 1
ATOM 4256 N N . THR C 1 85 ? 240.220 -49.525 194.462 1.00 17.50 77 THR C N 1
ATOM 4257 C CA . THR C 1 85 ? 241.046 -50.621 193.984 1.00 17.65 77 THR C CA 1
ATOM 4258 C C . THR C 1 85 ? 242.474 -50.461 194.462 1.00 17.77 77 THR C C 1
ATOM 4259 O O . THR C 1 85 ? 242.862 -49.415 194.990 1.00 18.41 77 THR C O 1
ATOM 4263 N N . ASP C 1 86 ? 243.249 -51.520 194.289 1.00 18.08 78 ASP C N 1
ATOM 4264 C CA . ASP C 1 86 ? 244.665 -51.481 194.648 1.00 20.17 78 ASP C CA 1
ATOM 4265 C C . ASP C 1 86 ? 245.579 -51.033 193.513 1.00 18.41 78 ASP C C 1
ATOM 4266 O O . ASP C 1 86 ? 246.799 -51.028 193.674 1.00 19.25 78 ASP C O 1
ATOM 4271 N N . LEU C 1 87 ? 245.009 -50.634 192.381 1.00 15.75 79 LEU C N 1
ATOM 4272 C CA . LEU C 1 87 ? 245.795 -50.218 191.229 1.00 14.41 79 LEU C CA 1
ATOM 4273 C C . LEU C 1 87 ? 246.365 -48.813 191.447 1.00 13.42 79 LEU C C 1
ATOM 4274 O O . LEU C 1 87 ? 245.750 -47.997 192.151 1.00 13.92 79 LEU C O 1
ATOM 4279 N N . PRO C 1 88 ? 247.493 -48.478 190.787 1.00 12.75 80 PRO C N 1
ATOM 4280 C CA . PRO C 1 88 ? 247.948 -47.081 190.773 1.00 12.32 80 PRO C CA 1
ATOM 4281 C C . PRO C 1 88 ? 246.933 -46.178 190.051 1.00 12.02 80 PRO C C 1
ATOM 4282 O O . PRO C 1 88 ? 246.404 -46.603 189.048 1.00 12.32 80 PRO C O 1
ATOM 4286 N N . VAL C 1 89 ? 246.705 -44.975 190.577 1.00 11.15 81 VAL C N 1
ATOM 4287 C CA . VAL C 1 89 ? 245.765 -44.051 189.983 1.00 10.93 81 VAL C CA 1
ATOM 4288 C C . VAL C 1 89 ? 246.505 -42.754 189.628 1.00 10.30 81 VAL C C 1
ATOM 4289 O O . VAL C 1 89 ? 247.143 -42.126 190.484 1.00 11.03 81 VAL C O 1
ATOM 4293 N N . THR C 1 90 ? 246.332 -42.319 188.385 1.00 9.92 82 THR C N 1
ATOM 4294 C CA . THR C 1 90 ? 246.759 -40.994 187.935 1.00 9.78 82 THR C CA 1
ATOM 4295 C C . THR C 1 90 ? 245.559 -40.077 187.724 1.00 9.47 82 THR C C 1
ATOM 4296 O O . THR C 1 90 ? 244.491 -40.533 187.284 1.00 9.76 82 THR C O 1
ATOM 4300 N N . VAL C 1 91 ? 245.733 -38.792 188.066 1.00 9.35 83 VAL C N 1
ATOM 4301 C CA . VAL C 1 91 ? 244.635 -37.836 188.053 1.00 9.62 83 VAL C CA 1
ATOM 4302 C C . VAL C 1 91 ? 244.819 -36.722 187.015 1.00 9.92 83 VAL C C 1
ATOM 4303 O O . VAL C 1 91 ? 245.849 -36.065 186.951 1.00 8.97 83 VAL C O 1
ATOM 4307 N N . ASP C 1 92 ? 243.761 -36.504 186.236 1.00 10.18 84 ASP C N 1
ATOM 4308 C CA . ASP C 1 92 ? 243.715 -35.355 185.337 1.00 10.48 84 ASP C CA 1
ATOM 4309 C C . ASP C 1 92 ? 243.456 -34.090 186.137 1.00 10.33 84 ASP C C 1
ATOM 4310 O O . ASP C 1 92 ? 242.370 -33.909 186.702 1.00 10.39 84 ASP C O 1
ATOM 4315 N N . LEU C 1 93 ? 244.464 -33.229 186.251 1.00 9.98 85 LEU C N 1
ATOM 4316 C CA . LEU C 1 93 ? 244.372 -31.961 186.986 1.00 10.58 85 LEU C CA 1
ATOM 4317 C C . LEU C 1 93 ? 244.136 -30.763 186.064 1.00 11.12 85 LEU C C 1
ATOM 4318 O O . LEU C 1 93 ? 244.227 -29.636 186.480 1.00 11.18 85 LEU C O 1
ATOM 4323 N N . GLU C 1 94 ? 243.840 -31.019 184.806 1.00 11.37 86 GLU C N 1
ATOM 4324 C CA . GLU C 1 94 ? 243.645 -29.923 183.840 1.00 12.47 86 GLU C CA 1
ATOM 4325 C C . GLU C 1 94 ? 244.881 -29.037 183.893 1.00 12.30 86 GLU C C 1
ATOM 4326 O O . GLU C 1 94 ? 245.980 -29.559 183.882 1.00 12.75 86 GLU C O 1
ATOM 4332 N N . SER C 1 95 ? 244.728 -27.726 183.975 1.00 12.71 87 SER C N 1
ATOM 4333 C CA . SER C 1 95 ? 245.920 -26.865 184.031 1.00 13.93 87 SER C CA 1
ATOM 4334 C C . SER C 1 95 ? 246.449 -26.646 185.435 1.00 13.97 87 SER C C 1
ATOM 4335 O O . SER C 1 95 ? 247.363 -25.842 185.653 1.00 15.26 87 SER C O 1
ATOM 4338 N N . GLY C 1 96 ? 245.891 -27.347 186.413 1.00 12.90 88 GLY C N 1
ATOM 4339 C CA . GLY C 1 96 ? 246.447 -27.435 187.774 1.00 12.96 88 GLY C CA 1
ATOM 4340 C C . GLY C 1 96 ? 245.728 -26.626 188.838 1.00 13.56 88 GLY C C 1
ATOM 4341 O O . GLY C 1 96 ? 246.199 -26.539 189.963 1.00 14.36 88 GLY C O 1
ATOM 4342 N N . TYR C 1 97 ? 244.543 -26.113 188.507 1.00 14.53 89 TYR C N 1
ATOM 4343 C CA . TYR C 1 97 ? 243.680 -25.443 189.503 1.00 15.55 89 TYR C CA 1
ATOM 4344 C C . TYR C 1 97 ? 244.489 -24.452 190.270 1.00 15.73 89 TYR C C 1
ATOM 4345 O O . TYR C 1 97 ? 244.526 -24.465 191.508 1.00 17.19 89 TYR C O 1
ATOM 4354 N N . GLY C 1 98 ? 245.139 -23.540 189.546 1.00 15.53 90 GLY C N 1
ATOM 4355 C CA . GLY C 1 98 ? 245.981 -22.574 190.211 1.00 16.55 90 GLY C CA 1
ATOM 4356 C C . GLY C 1 98 ? 246.342 -21.391 189.341 1.00 17.13 90 GLY C C 1
ATOM 4357 O O . GLY C 1 98 ? 246.715 -21.550 188.171 1.00 16.09 90 GLY C O 1
ATOM 4358 N N . GLU C 1 99 ? 246.311 -20.199 189.928 1.00 17.72 91 GLU C N 1
ATOM 4359 C CA . GLU C 1 99 ? 246.660 -18.998 189.162 1.00 19.89 91 GLU C CA 1
ATOM 4360 C C . GLU C 1 99 ? 248.146 -18.967 188.831 1.00 17.68 91 GLU C C 1
ATOM 4361 O O . GLU C 1 99 ? 248.532 -18.729 187.702 1.00 18.83 91 GLU C O 1
ATOM 4367 N N . ARG C 1 100 ? 248.960 -19.225 189.837 1.00 19.42 92 ARG C N 1
ATOM 4368 C CA . ARG C 1 100 ? 250.419 -19.089 189.770 1.00 20.10 92 ARG C CA 1
ATOM 4369 C C . ARG C 1 100 ? 251.029 -20.475 189.978 1.00 18.20 92 ARG C C 1
ATOM 4370 O O . ARG C 1 100 ? 250.354 -21.381 190.462 1.00 16.34 92 ARG C O 1
ATOM 4378 N N . PRO C 1 101 ? 252.323 -20.617 189.684 1.00 16.63 93 PRO C N 1
ATOM 4379 C CA . PRO C 1 101 ? 253.001 -21.893 189.958 1.00 16.18 93 PRO C CA 1
ATOM 4380 C C . PRO C 1 101 ? 252.846 -22.389 191.387 1.00 16.72 93 PRO C C 1
ATOM 4381 O O . PRO C 1 101 ? 252.607 -23.586 191.614 1.00 16.00 93 PRO C O 1
ATOM 4385 N N . GLU C 1 102 ? 252.915 -21.485 192.381 1.00 18.31 94 GLU C N 1
ATOM 4386 C CA . GLU C 1 102 ? 252.780 -21.927 193.772 1.00 19.31 94 GLU C CA 1
ATOM 4387 C C . GLU C 1 102 ? 251.383 -22.505 194.054 1.00 17.08 94 GLU C C 1
ATOM 4388 O O . GLU C 1 102 ? 251.237 -23.419 194.875 1.00 18.08 94 GLU C O 1
ATOM 4394 N N . ASP C 1 103 ? 250.380 -22.052 193.326 1.00 16.28 95 ASP C N 1
ATOM 4395 C CA . ASP C 1 103 ? 249.034 -22.574 193.459 1.00 15.91 95 ASP C CA 1
ATOM 4396 C C . ASP C 1 103 ? 248.937 -23.974 192.849 1.00 15.16 95 ASP C C 1
ATOM 4397 O O . ASP C 1 103 ? 248.304 -24.871 193.414 1.00 14.66 95 ASP C O 1
ATOM 4402 N N . VAL C 1 104 ? 249.547 -24.132 191.675 1.00 13.50 96 VAL C N 1
ATOM 4403 C CA . VAL C 1 104 ? 249.616 -25.466 191.032 1.00 13.45 96 VAL C CA 1
ATOM 4404 C C . VAL C 1 104 ? 250.348 -26.453 191.964 1.00 13.31 96 VAL C C 1
ATOM 4405 O O . VAL C 1 104 ? 249.919 -27.597 192.159 1.00 12.91 96 VAL C O 1
ATOM 4409 N N . ALA C 1 105 ? 251.432 -26.013 192.597 1.00 13.10 97 ALA C N 1
ATOM 4410 C CA . ALA C 1 105 ? 252.147 -26.889 193.568 1.00 14.02 97 ALA C CA 1
ATOM 4411 C C . ALA C 1 105 ? 251.197 -27.398 194.673 1.00 14.73 97 ALA C C 1
ATOM 4412 O O . ALA C 1 105 ? 251.287 -28.536 195.054 1.00 15.19 97 ALA C O 1
ATOM 4414 N N . GLU C 1 106 ? 250.355 -26.523 195.228 1.00 15.30 98 GLU C N 1
ATOM 4415 C CA . GLU C 1 106 ? 249.339 -26.893 196.212 1.00 16.95 98 GLU C CA 1
ATOM 4416 C C . GLU C 1 106 ? 248.370 -27.937 195.705 1.00 15.23 98 GLU C C 1
ATOM 4417 O O . GLU C 1 106 ? 248.147 -28.943 196.365 1.00 14.87 98 GLU C O 1
ATOM 4423 N N . THR C 1 107 ? 247.896 -27.753 194.477 1.00 14.38 99 THR C N 1
ATOM 4424 C CA . THR C 1 107 ? 247.029 -28.756 193.847 1.00 13.30 99 THR C CA 1
ATOM 4425 C C . THR C 1 107 ? 247.718 -30.133 193.769 1.00 13.53 99 THR C C 1
ATOM 4426 O O . THR C 1 107 ? 247.109 -31.178 194.058 1.00 12.96 99 THR C O 1
ATOM 4430 N N . ILE C 1 108 ? 248.980 -30.133 193.351 1.00 12.99 100 ILE C N 1
ATOM 4431 C CA . ILE C 1 108 ? 249.750 -31.394 193.249 1.00 13.54 100 ILE C CA 1
ATOM 4432 C C . ILE C 1 108 ? 249.902 -32.037 194.613 1.00 12.93 100 ILE C C 1
ATOM 4433 O O . ILE C 1 108 ? 249.668 -33.233 194.764 1.00 12.95 100 ILE C O 1
ATOM 4438 N N . ALA C 1 109 ? 250.211 -31.229 195.634 1.00 12.63 101 ALA C N 1
ATOM 4439 C CA . ALA C 1 109 ? 250.374 -31.733 196.997 1.00 13.33 101 ALA C CA 1
ATOM 4440 C C . ALA C 1 109 ? 249.067 -32.350 197.462 1.00 12.83 101 ALA C C 1
ATOM 4441 O O . ALA C 1 109 ? 249.074 -33.405 198.103 1.00 13.52 101 ALA C O 1
ATOM 4443 N N . MET C 1 110 ? 247.956 -31.694 197.171 1.00 13.17 102 MET C N 1
ATOM 4444 C CA . MET C 1 110 ? 246.656 -32.195 197.502 1.00 13.82 102 MET C CA 1
ATOM 4445 C C . MET C 1 110 ? 246.360 -33.513 196.792 1.00 12.99 102 MET C C 1
ATOM 4446 O O . MET C 1 110 ? 245.845 -34.465 197.378 1.00 12.62 102 MET C O 1
ATOM 4451 N N . SER C 1 111 ? 246.748 -33.623 195.525 1.00 12.31 103 SER C N 1
ATOM 4452 C CA . SER C 1 111 ? 246.513 -34.873 194.853 1.00 12.33 103 SER C CA 1
ATOM 4453 C C . SER C 1 111 ? 247.268 -36.035 195.449 1.00 12.01 103 SER C C 1
ATOM 4454 O O . SER C 1 111 ? 246.797 -37.155 195.423 1.00 12.61 103 SER C O 1
ATOM 4457 N N . ILE C 1 112 ? 248.464 -35.788 195.923 1.00 12.76 104 ILE C N 1
ATOM 4458 C CA . ILE C 1 112 ? 249.281 -36.802 196.621 1.00 13.42 104 ILE C CA 1
ATOM 4459 C C . ILE C 1 112 ? 248.620 -37.217 197.936 1.00 13.96 104 ILE C C 1
ATOM 4460 O O . ILE C 1 112 ? 248.566 -38.398 198.248 1.00 14.26 104 ILE C O 1
ATOM 4465 N N . ARG C 1 113 ? 248.155 -36.230 198.695 1.00 14.95 105 ARG C N 1
ATOM 4466 C CA . ARG C 1 113 ? 247.400 -36.490 199.933 1.00 15.29 105 ARG C CA 1
ATOM 4467 C C . ARG C 1 113 ? 246.175 -37.317 199.666 1.00 14.91 105 ARG C C 1
ATOM 4468 O O . ARG C 1 113 ? 245.782 -38.165 200.498 1.00 14.47 105 ARG C O 1
ATOM 4476 N N . ALA C 1 114 ? 245.561 -37.138 198.492 1.00 14.10 106 ALA C N 1
ATOM 4477 C CA . ALA C 1 114 ? 244.418 -37.864 198.095 1.00 13.68 106 ALA C CA 1
ATOM 4478 C C . ALA C 1 114 ? 244.735 -39.289 197.580 1.00 14.25 106 ALA C C 1
ATOM 4479 O O . ALA C 1 114 ? 243.812 -40.096 197.413 1.00 14.62 106 ALA C O 1
ATOM 4481 N N . GLY C 1 115 ? 246.004 -39.616 197.330 1.00 13.22 107 GLY C N 1
ATOM 4482 C CA . GLY C 1 115 ? 246.390 -40.952 196.985 1.00 13.61 107 GLY C CA 1
ATOM 4483 C C . GLY C 1 115 ? 246.804 -41.190 195.543 1.00 12.85 107 GLY C C 1
ATOM 4484 O O . GLY C 1 115 ? 247.124 -42.317 195.179 1.00 13.85 107 GLY C O 1
ATOM 4485 N N . ALA C 1 116 ? 246.818 -40.135 194.754 1.00 12.15 108 ALA C N 1
ATOM 4486 C CA . ALA C 1 116 ? 247.246 -40.245 193.324 1.00 11.25 108 ALA C CA 1
ATOM 4487 C C . ALA C 1 116 ? 248.749 -40.366 193.266 1.00 11.69 108 ALA C C 1
ATOM 4488 O O . ALA C 1 116 ? 249.464 -39.763 194.107 1.00 11.68 108 ALA C O 1
ATOM 4490 N N . ILE C 1 117 ? 249.227 -41.121 192.270 1.00 10.82 109 ILE C N 1
ATOM 4491 C CA . ILE C 1 117 ? 250.652 -41.328 192.028 1.00 11.33 109 ILE C CA 1
ATOM 4492 C C . ILE C 1 117 ? 251.168 -40.683 190.732 1.00 10.48 109 ILE C C 1
ATOM 4493 O O . ILE C 1 117 ? 252.296 -40.896 190.305 1.00 10.62 109 ILE C O 1
ATOM 4498 N N . GLY C 1 118 ? 250.340 -39.847 190.151 1.00 10.36 110 GLY C N 1
ATOM 4499 C CA . GLY C 1 118 ? 250.714 -39.110 188.972 1.00 9.58 110 GLY C CA 1
ATOM 4500 C C . GLY C 1 118 ? 249.594 -38.180 188.546 1.00 9.41 110 GLY C C 1
ATOM 4501 O O . GLY C 1 118 ? 248.475 -38.212 189.104 1.00 9.26 110 GLY C O 1
ATOM 4502 N N . CYS C 1 119 ? 249.896 -37.345 187.565 1.00 9.07 111 CYS C N 1
ATOM 4503 C CA . CYS C 1 119 ? 248.872 -36.438 187.025 1.00 9.23 111 CYS C CA 1
ATOM 4504 C C . CYS C 1 119 ? 249.061 -36.194 185.535 1.00 9.49 111 CYS C C 1
ATOM 4505 O O . CYS C 1 119 ? 250.117 -36.456 184.981 1.00 8.90 111 CYS C O 1
ATOM 4508 N N . ASN C 1 120 ? 247.996 -35.679 184.930 1.00 9.67 112 ASN C N 1
ATOM 4509 C CA . ASN C 1 120 ? 248.103 -34.906 183.709 1.00 9.58 112 ASN C CA 1
ATOM 4510 C C . ASN C 1 120 ? 247.980 -33.457 184.069 1.00 9.74 112 ASN C C 1
ATOM 4511 O O . ASN C 1 120 ? 247.066 -33.025 184.843 1.00 9.53 112 ASN C O 1
ATOM 4516 N N . LEU C 1 121 ? 248.937 -32.682 183.546 1.00 9.93 113 LEU C N 1
ATOM 4517 C CA . LEU C 1 121 ? 249.010 -31.232 183.787 1.00 10.19 113 LEU C CA 1
ATOM 4518 C C . LEU C 1 121 ? 249.127 -30.545 182.446 1.00 10.33 113 LEU C C 1
ATOM 4519 O O . LEU C 1 121 ? 250.099 -30.796 181.733 1.00 10.09 113 LEU C O 1
ATOM 4524 N N . GLU C 1 122 ? 248.148 -29.699 182.111 1.00 10.33 114 GLU C N 1
ATOM 4525 C CA . GLU C 1 122 ? 247.920 -29.131 180.758 1.00 11.73 114 GLU C CA 1
ATOM 4526 C C . GLU C 1 122 ? 248.394 -27.675 180.603 1.00 11.59 114 GLU C C 1
ATOM 4527 O O . GLU C 1 122 ? 248.295 -26.891 181.548 1.00 11.89 114 GLU C O 1
ATOM 4533 N N . ASP C 1 123 ? 248.918 -27.319 179.440 1.00 11.30 115 ASP C N 1
ATOM 4534 C CA . ASP C 1 123 ? 249.518 -26.011 179.225 1.00 11.92 115 ASP C CA 1
ATOM 4535 C C . ASP C 1 123 ? 248.583 -24.965 178.579 1.00 13.35 115 ASP C C 1
ATOM 4536 O O . ASP C 1 123 ? 249.036 -24.063 177.943 1.00 14.73 115 ASP C O 1
ATOM 4541 N N . SER C 1 124 ? 247.286 -25.108 178.799 1.00 14.69 116 SER C N 1
ATOM 4542 C CA . SER C 1 124 ? 246.308 -24.121 178.287 1.00 15.15 116 SER C CA 1
ATOM 4543 C C . SER C 1 124 ? 245.612 -23.388 179.428 1.00 16.26 116 SER C C 1
ATOM 4544 O O . SER C 1 124 ? 245.624 -23.783 180.604 1.00 15.55 116 SER C O 1
ATOM 4547 N N . PHE C 1 125 ? 245.063 -22.229 179.063 1.00 17.35 117 PHE C N 1
ATOM 4548 C CA . PHE C 1 125 ? 244.182 -21.457 179.999 1.00 19.49 117 PHE C CA 1
ATOM 4549 C C . PHE C 1 125 ? 242.792 -22.079 180.014 1.00 22.64 117 PHE C C 1
ATOM 4550 O O . PHE C 1 125 ? 242.222 -22.365 178.950 1.00 23.50 117 PHE C O 1
ATOM 4558 N N . PRO C 1 126 ? 242.242 -22.334 181.204 1.00 24.81 118 PRO C N 1
ATOM 4559 C CA . PRO C 1 126 ? 241.009 -23.104 181.222 1.00 30.11 118 PRO C CA 1
ATOM 4560 C C . PRO C 1 126 ? 239.792 -22.372 180.610 1.00 31.98 118 PRO C C 1
ATOM 4561 O O . PRO C 1 126 ? 238.904 -23.030 180.049 1.00 35.04 118 PRO C O 1
ATOM 4565 N N . SER C 1 127 ? 239.785 -21.051 180.669 1.00 32.90 119 SER C N 1
ATOM 4566 C CA . SER C 1 127 ? 238.601 -20.305 180.219 1.00 38.41 119 SER C CA 1
ATOM 4567 C C . SER C 1 127 ? 238.503 -20.249 178.690 1.00 39.95 119 SER C C 1
ATOM 4568 O O . SER C 1 127 ? 237.392 -20.202 178.150 1.00 40.31 119 SER C O 1
ATOM 4571 N N . THR C 1 128 ? 239.653 -20.281 178.004 1.00 39.03 120 THR C N 1
ATOM 4572 C CA . THR C 1 128 ? 239.741 -20.035 176.561 1.00 33.96 120 THR C CA 1
ATOM 4573 C C . THR C 1 128 ? 240.314 -21.168 175.710 1.00 34.38 120 THR C C 1
ATOM 4574 O O . THR C 1 128 ? 240.126 -21.183 174.499 1.00 33.32 120 THR C O 1
ATOM 4578 N N . GLY C 1 129 ? 241.055 -22.089 176.325 1.00 30.34 121 GLY C N 1
ATOM 4579 C CA . GLY C 1 129 ? 241.773 -23.118 175.564 1.00 27.72 121 GLY C CA 1
ATOM 4580 C C . GLY C 1 129 ? 243.054 -22.601 174.925 1.00 24.65 121 GLY C C 1
ATOM 4581 O O . GLY C 1 129 ? 243.770 -23.369 174.312 1.00 23.66 121 GLY C O 1
ATOM 4582 N N . GLU C 1 130 ? 243.385 -21.320 175.090 1.00 23.89 122 GLU C N 1
ATOM 4583 C CA . GLU C 1 130 ? 244.589 -20.798 174.447 1.00 24.38 122 GLU C CA 1
ATOM 4584 C C . GLU C 1 130 ? 245.816 -21.308 175.196 1.00 19.16 122 GLU C C 1
ATOM 4585 O O . GLU C 1 130 ? 245.728 -21.614 176.376 1.00 18.55 122 GLU C O 1
ATOM 4591 N N . LEU C 1 131 ? 246.941 -21.362 174.510 1.00 17.65 123 LEU C N 1
ATOM 4592 C CA . LEU C 1 131 ? 248.151 -21.908 175.098 1.00 17.47 123 LEU C CA 1
ATOM 4593 C C . LEU C 1 131 ? 248.866 -20.906 175.969 1.00 16.73 123 LEU C C 1
ATOM 4594 O O . LEU C 1 131 ? 248.981 -19.703 175.627 1.00 17.55 123 LEU C O 1
ATOM 4599 N N . ARG C 1 132 ? 249.352 -21.381 177.101 1.00 15.54 124 ARG C N 1
ATOM 4600 C CA . ARG C 1 132 ? 250.257 -20.613 177.946 1.00 15.95 124 ARG C CA 1
ATOM 4601 C C . ARG C 1 132 ? 251.616 -20.489 177.239 1.00 16.49 124 ARG C C 1
ATOM 4602 O O . ARG C 1 132 ? 252.005 -21.354 176.420 1.00 15.82 124 ARG C O 1
ATOM 4610 N N . ASP C 1 133 ? 252.309 -19.375 177.480 1.00 17.44 125 ASP C N 1
ATOM 4611 C CA . ASP C 1 133 ? 253.690 -19.241 177.011 1.00 17.43 125 ASP C CA 1
ATOM 4612 C C . ASP C 1 133 ? 254.500 -20.471 177.484 1.00 15.79 125 ASP C C 1
ATOM 4613 O O . ASP C 1 133 ? 254.318 -20.972 178.601 1.00 15.10 125 ASP C O 1
ATOM 4618 N N . VAL C 1 134 ? 255.402 -20.917 176.640 1.00 15.11 126 VAL C N 1
ATOM 4619 C CA . VAL C 1 134 ? 256.180 -22.137 176.952 1.00 14.45 126 VAL C CA 1
ATOM 4620 C C . VAL C 1 134 ? 256.826 -22.114 178.318 1.00 13.37 126 VAL C C 1
ATOM 4621 O O . VAL C 1 134 ? 256.775 -23.104 179.074 1.00 12.50 126 VAL C O 1
ATOM 4625 N N . ASP C 1 135 ? 257.445 -20.975 178.692 1.00 13.76 127 ASP C N 1
ATOM 4626 C CA . ASP C 1 135 ? 258.157 -20.931 179.965 1.00 13.17 127 ASP C CA 1
ATOM 4627 C C . ASP C 1 135 ? 257.256 -20.706 181.177 1.00 13.33 127 ASP C C 1
ATOM 4628 O O . ASP C 1 135 ? 257.573 -21.141 182.275 1.00 12.72 127 ASP C O 1
ATOM 4633 N N . GLU C 1 136 ? 256.078 -20.127 180.954 1.00 14.23 128 GLU C N 1
ATOM 4634 C CA . GLU C 1 136 ? 255.083 -20.005 182.014 1.00 15.25 128 GLU C CA 1
ATOM 4635 C C . GLU C 1 136 ? 254.500 -21.407 182.269 1.00 13.61 128 GLU C C 1
ATOM 4636 O O . GLU C 1 136 ? 254.345 -21.805 183.411 1.00 13.11 128 GLU C O 1
ATOM 4642 N N . ALA C 1 137 ? 254.246 -22.156 181.199 1.00 12.45 129 ALA C N 1
ATOM 4643 C CA . ALA C 1 137 ? 253.798 -23.557 181.345 1.00 11.97 129 ALA C CA 1
ATOM 4644 C C . ALA C 1 137 ? 254.864 -24.421 182.068 1.00 11.85 129 ALA C C 1
ATOM 4645 O O . ALA C 1 137 ? 254.565 -25.230 182.960 1.00 11.60 129 ALA C O 1
ATOM 4647 N N . ALA C 1 138 ? 256.140 -24.248 181.652 1.00 11.53 130 ALA C N 1
ATOM 4648 C CA . ALA C 1 138 ? 257.242 -24.945 182.272 1.00 11.38 130 ALA C CA 1
ATOM 4649 C C . ALA C 1 138 ? 257.379 -24.638 183.752 1.00 11.77 130 ALA C C 1
ATOM 4650 O O . ALA C 1 138 ? 257.655 -25.523 184.562 1.00 12.29 130 ALA C O 1
ATOM 4652 N N . ALA C 1 139 ? 257.170 -23.380 184.142 1.00 12.46 131 ALA C N 1
ATOM 4653 C CA . ALA C 1 139 ? 257.249 -23.027 185.551 1.00 13.04 131 ALA C CA 1
ATOM 4654 C C . ALA C 1 139 ? 256.224 -23.724 186.440 1.00 13.01 131 ALA C C 1
ATOM 4655 O O . ALA C 1 139 ? 256.499 -24.019 187.591 1.00 13.70 131 ALA C O 1
ATOM 4657 N N . ARG C 1 140 ? 255.056 -23.947 185.866 1.00 12.80 132 ARG C N 1
ATOM 4658 C CA . ARG C 1 140 ? 253.962 -24.655 186.574 1.00 13.12 132 ARG C CA 1
ATOM 4659 C C . ARG C 1 140 ? 254.367 -26.104 186.768 1.00 12.08 132 ARG C C 1
ATOM 4660 O O . ARG C 1 140 ? 254.206 -26.674 187.846 1.00 12.44 132 ARG C O 1
ATOM 4668 N N . ILE C 1 141 ? 254.942 -26.712 185.723 1.00 11.49 133 ILE C N 1
ATOM 4669 C CA . ILE C 1 141 ? 255.517 -28.072 185.822 1.00 11.35 133 ILE C CA 1
ATOM 4670 C C . ILE C 1 141 ? 256.618 -28.149 186.876 1.00 11.88 133 ILE C C 1
ATOM 4671 O O . ILE C 1 141 ? 256.671 -29.057 187.681 1.00 11.66 133 ILE C O 1
ATOM 4676 N N . ALA C 1 142 ? 257.492 -27.151 186.905 1.00 12.33 134 ALA C N 1
ATOM 4677 C CA . ALA C 1 142 ? 258.589 -27.181 187.839 1.00 13.06 134 ALA C CA 1
ATOM 4678 C C . ALA C 1 142 ? 258.115 -27.073 189.290 1.00 12.96 134 ALA C C 1
ATOM 4679 O O . ALA C 1 142 ? 258.613 -27.760 190.196 1.00 13.63 134 ALA C O 1
ATOM 4681 N N . ALA C 1 143 ? 257.081 -26.280 189.486 1.00 12.71 135 ALA C N 1
ATOM 4682 C CA . ALA C 1 143 ? 256.478 -26.146 190.822 1.00 13.13 135 ALA C CA 1
ATOM 4683 C C . ALA C 1 143 ? 255.835 -27.468 191.236 1.00 13.18 135 ALA C C 1
ATOM 4684 O O . ALA C 1 143 ? 255.915 -27.854 192.404 1.00 14.77 135 ALA C O 1
ATOM 4686 N N . ALA C 1 144 ? 255.133 -28.125 190.294 1.00 13.17 136 ALA C N 1
ATOM 4687 C CA . ALA C 1 144 ? 254.554 -29.419 190.531 1.00 12.24 136 ALA C CA 1
ATOM 4688 C C . ALA C 1 144 ? 255.625 -30.452 190.901 1.00 12.59 136 ALA C C 1
ATOM 4689 O O . ALA C 1 144 ? 255.463 -31.223 191.857 1.00 12.92 136 ALA C O 1
ATOM 4691 N N . ARG C 1 145 ? 256.731 -30.459 190.182 1.00 12.14 137 ARG C N 1
ATOM 4692 C CA . ARG C 1 145 ? 257.810 -31.404 190.421 1.00 13.13 137 ARG C CA 1
ATOM 4693 C C . ARG C 1 145 ? 258.376 -31.158 191.795 1.00 14.90 137 ARG C C 1
ATOM 4694 O O . ARG C 1 145 ? 258.629 -32.105 192.569 1.00 14.46 137 ARG C O 1
ATOM 4702 N N . GLN C 1 146 ? 258.547 -29.880 192.119 1.00 16.14 138 GLN C N 1
ATOM 4703 C CA . GLN C 1 146 ? 259.098 -29.563 193.455 1.00 19.38 138 GLN C CA 1
ATOM 4704 C C . GLN C 1 146 ? 258.180 -30.011 194.592 1.00 18.63 138 GLN C C 1
ATOM 4705 O O . GLN C 1 146 ? 258.634 -30.539 195.617 1.00 18.62 138 GLN C O 1
ATOM 4711 N N . ALA C 1 147 ? 256.874 -29.861 194.408 1.00 17.25 139 ALA C N 1
ATOM 4712 C CA . ALA C 1 147 ? 255.934 -30.281 195.418 1.00 17.94 139 ALA C CA 1
ATOM 4713 C C . ALA C 1 147 ? 255.994 -31.785 195.610 1.00 17.89 139 ALA C C 1
ATOM 4714 O O . ALA C 1 147 ? 255.974 -32.300 196.747 1.00 17.04 139 ALA C O 1
ATOM 4716 N N . ALA C 1 148 ? 256.060 -32.536 194.509 1.00 15.01 140 ALA C N 1
ATOM 4717 C CA . ALA C 1 148 ? 256.094 -33.993 194.604 1.00 15.53 140 ALA C CA 1
ATOM 4718 C C . ALA C 1 148 ? 257.422 -34.438 195.262 1.00 17.35 140 ALA C C 1
ATOM 4719 O O . ALA C 1 148 ? 257.454 -35.369 196.072 1.00 18.91 140 ALA C O 1
ATOM 4721 N N . ASP C 1 149 ? 258.504 -33.766 194.921 1.00 18.35 141 ASP C N 1
ATOM 4722 C CA . ASP C 1 149 ? 259.807 -34.142 195.436 1.00 19.62 141 ASP C CA 1
ATOM 4723 C C . ASP C 1 149 ? 259.835 -33.855 196.944 1.00 21.58 141 ASP C C 1
ATOM 4724 O O . ASP C 1 149 ? 260.353 -34.667 197.717 1.00 23.20 141 ASP C O 1
ATOM 4729 N N . ARG C 1 150 ? 259.243 -32.749 197.350 1.00 22.06 142 ARG C N 1
ATOM 4730 C CA . ARG C 1 150 ? 259.195 -32.350 198.790 1.00 24.30 142 ARG C CA 1
ATOM 4731 C C . ARG C 1 150 ? 258.308 -33.296 199.611 1.00 25.84 142 ARG C C 1
ATOM 4732 O O . ARG C 1 150 ? 258.607 -33.648 200.802 1.00 29.10 142 ARG C O 1
ATOM 4734 N N . ALA C 1 151 ? 257.243 -33.782 198.989 1.00 22.93 143 ALA C N 1
ATOM 4735 C CA . ALA C 1 151 ? 256.433 -34.827 199.576 1.00 23.51 143 ALA C CA 1
ATOM 4736 C C . ALA C 1 151 ? 257.135 -36.185 199.732 1.00 23.12 143 ALA C C 1
ATOM 4737 O O . ALA C 1 151 ? 256.621 -37.056 200.429 1.00 25.69 143 ALA C O 1
ATOM 4739 N N . GLY C 1 152 ? 258.269 -36.383 199.073 1.00 23.36 144 GLY C N 1
ATOM 4740 C CA . GLY C 1 152 ? 259.030 -37.630 199.081 1.00 23.25 144 GLY C CA 1
ATOM 4741 C C . GLY C 1 152 ? 258.358 -38.776 198.377 1.00 24.39 144 GLY C C 1
ATOM 4742 O O . GLY C 1 152 ? 258.534 -39.928 198.762 1.00 25.95 144 GLY C O 1
ATOM 4743 N N . VAL C 1 153 ? 257.544 -38.469 197.359 1.00 22.70 145 VAL C N 1
ATOM 4744 C CA . VAL C 1 153 ? 256.801 -39.482 196.681 1.00 22.42 145 VAL C CA 1
ATOM 4745 C C . VAL C 1 153 ? 257.249 -39.644 195.224 1.00 20.34 145 VAL C C 1
ATOM 4746 O O . VAL C 1 153 ? 257.742 -38.713 194.618 1.00 24.08 145 VAL C O 1
ATOM 4750 N N . ASP C 1 154 ? 257.068 -40.843 194.730 1.00 19.76 146 ASP C N 1
ATOM 4751 C CA . ASP C 1 154 ? 257.349 -41.212 193.356 1.00 18.75 146 ASP C CA 1
ATOM 4752 C C . ASP C 1 154 ? 256.102 -40.893 192.562 1.00 17.52 146 ASP C C 1
ATOM 4753 O O . ASP C 1 154 ? 255.074 -41.562 192.716 1.00 19.12 146 ASP C O 1
ATOM 4758 N N . TYR C 1 155 ? 256.175 -39.847 191.750 1.00 14.39 147 TYR C N 1
ATOM 4759 C CA . TYR C 1 155 ? 254.960 -39.241 191.172 1.00 12.11 147 TYR C CA 1
ATOM 4760 C C . TYR C 1 155 ? 255.208 -38.859 189.718 1.00 11.66 147 TYR C C 1
ATOM 4761 O O . TYR C 1 155 ? 256.223 -38.216 189.406 1.00 11.67 147 TYR C O 1
ATOM 4770 N N . PHE C 1 156 ? 254.322 -39.293 188.834 1.00 10.22 148 PHE C N 1
ATOM 4771 C CA . PHE C 1 156 ? 254.537 -39.149 187.396 1.00 9.96 148 PHE C CA 1
ATOM 4772 C C . PHE C 1 156 ? 253.765 -37.961 186.854 1.00 9.84 148 PHE C C 1
ATOM 4773 O O . PHE C 1 156 ? 252.523 -37.998 186.838 1.00 9.41 148 PHE C O 1
ATOM 4781 N N . ILE C 1 157 ? 254.501 -36.939 186.401 1.00 9.58 149 ILE C N 1
ATOM 4782 C CA . ILE C 1 157 ? 253.892 -35.737 185.858 1.00 9.23 149 ILE C CA 1
ATOM 4783 C C . ILE C 1 157 ? 253.877 -35.913 184.338 1.00 8.74 149 ILE C C 1
ATOM 4784 O O . ILE C 1 157 ? 254.934 -35.875 183.673 1.00 8.22 149 ILE C O 1
ATOM 4789 N N . ASN C 1 158 ? 252.677 -36.147 183.799 1.00 8.41 150 ASN C N 1
ATOM 4790 C CA . ASN C 1 158 ? 252.458 -36.283 182.365 1.00 8.32 150 ASN C CA 1
ATOM 4791 C C . ASN C 1 158 ? 252.061 -34.922 181.889 1.00 8.47 150 ASN C C 1
ATOM 4792 O O . ASN C 1 158 ? 250.954 -34.422 182.137 1.00 9.91 150 ASN C O 1
ATOM 4797 N N . ALA C 1 159 ? 252.984 -34.264 181.224 1.00 8.34 151 ALA C N 1
ATOM 4798 C CA . ALA C 1 159 ? 252.744 -32.902 180.721 1.00 8.51 151 ALA C CA 1
ATOM 4799 C C . ALA C 1 159 ? 251.980 -32.914 179.433 1.00 8.53 151 ALA C C 1
ATOM 4800 O O . ALA C 1 159 ? 252.478 -33.431 178.406 1.00 8.72 151 ALA C O 1
ATOM 4802 N N . ARG C 1 160 ? 250.741 -32.496 179.493 1.00 8.55 152 ARG C N 1
ATOM 4803 C CA . ARG C 1 160 ? 249.891 -32.356 178.343 1.00 9.32 152 ARG C CA 1
ATOM 4804 C C . ARG C 1 160 ? 250.175 -31.029 177.632 1.00 9.79 152 ARG C C 1
ATOM 4805 O O . ARG C 1 160 ? 250.169 -29.924 178.232 1.00 10.22 152 ARG C O 1
ATOM 4813 N N . THR C 1 161 ? 250.451 -31.128 176.329 1.00 9.97 153 THR C N 1
ATOM 4814 C CA . THR C 1 161 ? 250.491 -29.917 175.521 1.00 10.63 153 THR C CA 1
ATOM 4815 C C . THR C 1 161 ? 249.341 -29.898 174.529 1.00 11.05 153 THR C C 1
ATOM 4816 O O . THR C 1 161 ? 249.058 -30.927 173.864 1.00 11.56 153 THR C O 1
ATOM 4820 N N . ASP C 1 162 ? 248.705 -28.728 174.383 1.00 11.97 154 ASP C N 1
ATOM 4821 C CA . ASP C 1 162 ? 247.561 -28.592 173.534 1.00 12.46 154 ASP C CA 1
ATOM 4822 C C . ASP C 1 162 ? 247.865 -28.004 172.160 1.00 13.33 154 ASP C C 1
ATOM 4823 O O . ASP C 1 162 ? 246.949 -27.612 171.457 1.00 13.71 154 ASP C O 1
ATOM 4828 N N . VAL C 1 163 ? 249.122 -28.023 171.750 1.00 13.21 155 VAL C N 1
ATOM 4829 C CA . VAL C 1 163 ? 249.512 -27.497 170.427 1.00 14.27 155 VAL C CA 1
ATOM 4830 C C . VAL C 1 163 ? 248.648 -28.069 169.321 1.00 15.62 155 VAL C C 1
ATOM 4831 O O . VAL C 1 163 ? 248.153 -27.292 168.452 1.00 15.44 155 VAL C O 1
ATOM 4835 N N . PHE C 1 164 ? 248.545 -29.399 169.234 1.00 15.86 156 PHE C N 1
ATOM 4836 C CA . PHE C 1 164 ? 247.722 -30.049 168.182 1.00 16.41 156 PHE C CA 1
ATOM 4837 C C . PHE C 1 164 ? 246.229 -29.963 168.515 1.00 18.09 156 PHE C C 1
ATOM 4838 O O . PHE C 1 164 ? 245.389 -29.799 167.618 1.00 20.41 156 PHE C O 1
ATOM 4846 N N . PHE C 1 165 ? 245.885 -30.015 169.789 1.00 16.78 157 PHE C N 1
ATOM 4847 C CA . PHE C 1 165 ? 244.544 -30.138 170.238 1.00 19.12 157 PHE C CA 1
ATOM 4848 C C . PHE C 1 165 ? 243.712 -28.911 169.834 1.00 21.27 157 PHE C C 1
ATOM 4849 O O . PHE C 1 165 ? 242.549 -29.049 169.430 1.00 21.50 157 PHE C O 1
ATOM 4857 N N . LYS C 1 166 ? 244.366 -27.765 169.904 1.00 23.06 158 LYS C N 1
ATOM 4858 C CA . LYS C 1 166 ? 243.746 -26.470 169.667 1.00 27.18 158 LYS C CA 1
ATOM 4859 C C . LYS C 1 166 ? 243.795 -26.131 168.197 1.00 33.55 158 LYS C C 1
ATOM 4860 O O . LYS C 1 166 ? 242.996 -25.313 167.747 1.00 36.88 158 LYS C O 1
ATOM 4862 N N . ALA C 1 167 ? 244.713 -26.757 167.451 1.00 36.14 159 ALA C N 1
ATOM 4863 C CA . ALA C 1 167 ? 245.042 -26.337 166.076 1.00 39.17 159 ALA C CA 1
ATOM 4864 C C . ALA C 1 167 ? 244.135 -26.909 165.017 1.00 43.29 159 ALA C C 1
ATOM 4865 O O . ALA C 1 167 ? 243.597 -28.037 165.128 1.00 43.28 159 ALA C O 1
ATOM 4867 N N . ALA C 1 168 ? 243.989 -26.088 163.978 1.00 46.25 160 ALA C N 1
ATOM 4868 C CA . ALA C 1 168 ? 243.341 -26.459 162.744 1.00 46.44 160 ALA C CA 1
ATOM 4869 C C . ALA C 1 168 ? 244.232 -27.498 162.088 1.00 43.51 160 ALA C C 1
ATOM 4870 O O . ALA C 1 168 ? 245.443 -27.240 161.853 1.00 31.99 160 ALA C O 1
ATOM 4872 N N . THR C 1 169 ? 243.623 -28.661 161.820 1.00 43.24 161 THR C N 1
ATOM 4873 C CA . THR C 1 169 ? 244.305 -29.787 161.180 1.00 48.50 161 THR C CA 1
ATOM 4874 C C . THR C 1 169 ? 245.052 -29.428 159.899 1.00 47.52 161 THR C C 1
ATOM 4875 O O . THR C 1 169 ? 246.102 -30.006 159.639 1.00 54.60 161 THR C O 1
ATOM 4879 N N . GLU C 1 170 ? 244.549 -28.482 159.113 1.00 50.34 162 GLU C N 1
ATOM 4880 C CA . GLU C 1 170 ? 245.311 -28.013 157.941 1.00 52.62 162 GLU C CA 1
ATOM 4881 C C . GLU C 1 170 ? 246.700 -27.494 158.358 1.00 50.82 162 GLU C C 1
ATOM 4882 O O . GLU C 1 170 ? 247.673 -27.619 157.597 1.00 52.86 162 GLU C O 1
ATOM 4884 N N . THR C 1 171 ? 246.801 -26.929 159.569 1.00 47.02 163 THR C N 1
ATOM 4885 C CA . THR C 1 171 ? 248.104 -26.526 160.121 1.00 42.22 163 THR C CA 1
ATOM 4886 C C . THR C 1 171 ? 248.865 -27.702 160.776 1.00 35.02 163 THR C C 1
ATOM 4887 O O . THR C 1 171 ? 250.003 -27.488 161.259 1.00 37.59 163 THR C O 1
ATOM 4889 N N . HIS C 1 172 ? 248.276 -28.905 160.817 1.00 32.35 164 HIS C N 1
ATOM 4890 C CA . HIS C 1 172 ? 248.974 -30.072 161.478 1.00 28.62 164 HIS C CA 1
ATOM 4891 C C . HIS C 1 172 ? 250.102 -30.514 160.598 1.00 27.76 164 HIS C C 1
ATOM 4892 O O . HIS C 1 172 ? 249.919 -31.381 159.708 1.00 27.86 164 HIS C O 1
ATOM 4899 N N . ASP C 1 173 ? 251.259 -29.897 160.808 1.00 25.97 165 ASP C N 1
ATOM 4900 C CA . ASP C 1 173 ? 252.396 -30.029 159.938 1.00 26.71 165 ASP C CA 1
ATOM 4901 C C . ASP C 1 173 ? 253.663 -30.014 160.745 1.00 25.46 165 ASP C C 1
ATOM 4902 O O . ASP C 1 173 ? 253.599 -30.050 162.020 1.00 24.63 165 ASP C O 1
ATOM 4907 N N . GLU C 1 174 ? 254.792 -29.967 160.042 1.00 27.73 166 GLU C N 1
ATOM 4908 C CA . GLU C 1 174 ? 256.109 -29.979 160.648 1.00 28.41 166 GLU C CA 1
ATOM 4909 C C . GLU C 1 174 ? 256.271 -28.779 161.569 1.00 28.98 166 GLU C C 1
ATOM 4910 O O . GLU C 1 174 ? 256.897 -28.906 162.607 1.00 27.74 166 GLU C O 1
ATOM 4912 N N . ARG C 1 175 ? 255.718 -27.633 161.171 1.00 30.81 167 ARG C N 1
ATOM 4913 C CA . ARG C 1 175 ? 255.650 -26.434 162.047 1.00 30.64 167 ARG C CA 1
ATOM 4914 C C . ARG C 1 175 ? 255.064 -26.729 163.412 1.00 26.73 167 ARG C C 1
ATOM 4915 O O . ARG C 1 175 ? 255.662 -26.362 164.441 1.00 27.13 167 ARG C O 1
ATOM 4917 N N . LEU C 1 176 ? 253.870 -27.317 163.446 1.00 24.56 168 LEU C N 1
ATOM 4918 C CA . LEU C 1 176 ? 253.239 -27.629 164.700 1.00 21.72 168 LEU C CA 1
ATOM 4919 C C . LEU C 1 176 ? 254.046 -28.683 165.444 1.00 19.90 168 LEU C C 1
ATOM 4920 O O . LEU C 1 176 ? 254.170 -28.618 166.662 1.00 17.60 168 LEU C O 1
ATOM 4925 N N . LEU C 1 177 ? 254.621 -29.632 164.725 1.00 17.25 169 LEU C N 1
ATOM 4926 C CA . LEU C 1 177 ? 255.442 -30.649 165.411 1.00 16.78 169 LEU C CA 1
ATOM 4927 C C . LEU C 1 177 ? 256.691 -30.032 166.036 1.00 16.09 169 LEU C C 1
ATOM 4928 O O . LEU C 1 177 ? 257.098 -30.343 167.147 1.00 14.20 169 LEU C O 1
ATOM 4933 N N . ASP C 1 178 ? 257.327 -29.103 165.318 1.00 16.79 170 ASP C N 1
ATOM 4934 C CA . ASP C 1 178 ? 258.483 -28.414 165.901 1.00 18.09 170 ASP C CA 1
ATOM 4935 C C . ASP C 1 178 ? 258.136 -27.607 167.161 1.00 17.26 170 ASP C C 1
ATOM 4936 O O . ASP C 1 178 ? 258.902 -27.647 168.138 1.00 15.74 170 ASP C O 1
ATOM 4941 N N . ALA C 1 179 ? 256.985 -26.953 167.172 1.00 16.40 171 ALA C N 1
ATOM 4942 C CA . ALA C 1 179 ? 256.534 -26.203 168.364 1.00 16.01 171 ALA C CA 1
ATOM 4943 C C . ALA C 1 179 ? 256.310 -27.169 169.504 1.00 14.96 171 ALA C C 1
ATOM 4944 O O . ALA C 1 179 ? 256.577 -26.876 170.671 1.00 15.35 171 ALA C O 1
ATOM 4946 N N . THR C 1 180 ? 255.713 -28.312 169.159 1.00 13.54 172 THR C N 1
ATOM 4947 C CA . THR C 1 180 ? 255.401 -29.354 170.167 1.00 12.87 172 THR C CA 1
ATOM 4948 C C . THR C 1 180 ? 256.696 -29.876 170.806 1.00 11.78 172 THR C C 1
ATOM 4949 O O . THR C 1 180 ? 256.781 -30.013 172.027 1.00 11.39 172 THR C O 1
ATOM 4953 N N . LEU C 1 181 ? 257.717 -30.124 170.000 1.00 11.54 173 LEU C N 1
ATOM 4954 C CA . LEU C 1 181 ? 258.985 -30.623 170.478 1.00 11.33 173 LEU C CA 1
ATOM 4955 C C . LEU C 1 181 ? 259.721 -29.560 171.307 1.00 10.72 173 LEU C C 1
ATOM 4956 O O . LEU C 1 181 ? 260.349 -29.890 172.292 1.00 10.58 173 LEU C O 1
ATOM 4961 N N . ALA C 1 182 ? 259.591 -28.290 170.944 1.00 11.28 174 ALA C N 1
ATOM 4962 C CA . ALA C 1 182 ? 260.191 -27.218 171.718 1.00 11.55 174 ALA C CA 1
ATOM 4963 C C . ALA C 1 182 ? 259.586 -27.177 173.123 1.00 11.17 174 ALA C C 1
ATOM 4964 O O . ALA C 1 182 ? 260.300 -27.037 174.113 1.00 11.75 174 ALA C O 1
ATOM 4966 N N . ARG C 1 183 ? 258.269 -27.278 173.197 1.00 10.88 175 ARG C N 1
ATOM 4967 C CA . ARG C 1 183 ? 257.576 -27.384 174.487 1.00 10.52 175 ARG C CA 1
ATOM 4968 C C . ARG C 1 183 ? 258.015 -28.649 175.242 1.00 10.04 175 ARG C C 1
ATOM 4969 O O . ARG C 1 183 ? 258.321 -28.571 176.439 1.00 10.03 175 ARG C O 1
ATOM 4977 N N . ALA C 1 184 ? 258.098 -29.782 174.555 1.00 9.81 176 ALA C N 1
ATOM 4978 C CA . ALA C 1 184 ? 258.554 -31.020 175.194 1.00 9.84 176 ALA C CA 1
ATOM 4979 C C . ALA C 1 184 ? 259.911 -30.862 175.871 1.00 10.08 176 ALA C C 1
ATOM 4980 O O . ALA C 1 184 ? 260.101 -31.351 176.965 1.00 10.10 176 ALA C O 1
ATOM 4982 N N . ARG C 1 185 ? 260.855 -30.240 175.169 1.00 10.74 177 ARG C N 1
ATOM 4983 C CA . ARG C 1 185 ? 262.150 -30.086 175.783 1.00 11.00 177 ARG C CA 1
ATOM 4984 C C . ARG C 1 185 ? 262.121 -29.158 177.000 1.00 10.22 177 ARG C C 1
ATOM 4985 O O . ARG C 1 185 ? 262.784 -29.415 178.008 1.00 9.77 177 ARG C O 1
ATOM 4993 N N . ALA C 1 186 ? 261.357 -28.085 176.908 1.00 9.95 178 ALA C N 1
ATOM 4994 C CA . ALA C 1 186 ? 261.203 -27.165 178.051 1.00 9.60 178 ALA C CA 1
ATOM 4995 C C . ALA C 1 186 ? 260.546 -27.867 179.217 1.00 9.70 178 ALA C C 1
ATOM 4996 O O . ALA C 1 186 ? 260.947 -27.671 180.371 1.00 9.85 178 ALA C O 1
ATOM 4998 N N . TYR C 1 187 ? 259.515 -28.658 178.917 1.00 9.56 179 TYR C N 1
ATOM 4999 C CA . TYR C 1 187 ? 258.803 -29.422 179.952 1.00 9.36 179 TYR C CA 1
ATOM 5000 C C . TYR C 1 187 ? 259.625 -30.518 180.642 1.00 9.08 179 TYR C C 1
ATOM 5001 O O . TYR C 1 187 ? 259.563 -30.662 181.848 1.00 8.90 179 TYR C O 1
ATOM 5010 N N . ALA C 1 188 ? 260.435 -31.205 179.882 1.00 9.40 180 ALA C N 1
ATOM 5011 C CA . ALA C 1 188 ? 261.321 -32.225 180.402 1.00 9.47 180 ALA C CA 1
ATOM 5012 C C . ALA C 1 188 ? 262.364 -31.562 181.304 1.00 9.92 180 ALA C C 1
ATOM 5013 O O . ALA C 1 188 ? 262.639 -32.056 182.394 1.00 10.20 180 ALA C O 1
ATOM 5015 N N . ALA C 1 189 ? 262.921 -30.419 180.902 1.00 10.76 181 ALA C N 1
ATOM 5016 C CA . ALA C 1 189 ? 263.901 -29.756 181.704 1.00 10.99 181 ALA C CA 1
ATOM 5017 C C . ALA C 1 189 ? 263.354 -29.242 183.034 1.00 11.54 181 ALA C C 1
ATOM 5018 O O . ALA C 1 189 ? 264.066 -29.162 184.022 1.00 12.36 181 ALA C O 1
ATOM 5020 N N . ALA C 1 190 ? 262.068 -28.897 183.034 1.00 10.62 182 ALA C N 1
ATOM 5021 C CA . ALA C 1 190 ? 261.325 -28.469 184.218 1.00 11.42 182 ALA C CA 1
ATOM 5022 C C . ALA C 1 190 ? 260.887 -29.592 185.148 1.00 11.65 182 ALA C C 1
ATOM 5023 O O . ALA C 1 190 ? 260.466 -29.303 186.273 1.00 12.52 182 ALA C O 1
ATOM 5025 N N . GLY C 1 191 ? 261.023 -30.832 184.699 1.00 10.91 183 GLY C N 1
ATOM 5026 C CA . GLY C 1 191 ? 260.791 -31.979 185.545 1.00 11.44 183 GLY C CA 1
ATOM 5027 C C . GLY C 1 191 ? 259.616 -32.870 185.126 1.00 10.84 183 GLY C C 1
ATOM 5028 O O . GLY C 1 191 ? 259.256 -33.793 185.889 1.00 10.99 183 GLY C O 1
ATOM 5029 N N . ALA C 1 192 ? 259.021 -32.674 183.954 1.00 10.15 184 ALA C N 1
ATOM 5030 C CA . ALA C 1 192 ? 257.971 -33.612 183.529 1.00 10.12 184 ALA C CA 1
ATOM 5031 C C . ALA C 1 192 ? 258.552 -34.995 183.293 1.00 10.06 184 ALA C C 1
ATOM 5032 O O . ALA C 1 192 ? 259.720 -35.137 182.883 1.00 10.37 184 ALA C O 1
ATOM 5034 N N . ASP C 1 193 ? 257.705 -36.009 183.493 1.00 9.74 185 ASP C N 1
ATOM 5035 C CA . ASP C 1 193 ? 258.050 -37.412 183.279 1.00 10.11 185 ASP C CA 1
ATOM 5036 C C . ASP C 1 193 ? 257.528 -37.982 181.969 1.00 9.60 185 ASP C C 1
ATOM 5037 O O . ASP C 1 193 ? 258.109 -38.941 181.447 1.00 9.93 185 ASP C O 1
ATOM 5042 N N . GLY C 1 194 ? 256.477 -37.392 181.444 1.00 9.27 186 GLY C N 1
ATOM 5043 C CA . GLY C 1 194 ? 255.820 -37.845 180.221 1.00 9.21 186 GLY C CA 1
ATOM 5044 C C . GLY C 1 194 ? 255.324 -36.687 179.427 1.00 8.97 186 GLY C C 1
ATOM 5045 O O . GLY C 1 194 ? 255.128 -35.597 179.967 1.00 8.84 186 GLY C O 1
ATOM 5046 N N . LEU C 1 195 ? 255.135 -36.904 178.137 1.00 9.11 187 LEU C N 1
ATOM 5047 C CA . LEU C 1 195 ? 254.506 -35.950 177.231 1.00 9.64 187 LEU C CA 1
ATOM 5048 C C . LEU C 1 195 ? 253.239 -36.491 176.594 1.00 9.75 187 LEU C C 1
ATOM 5049 O O . LEU C 1 195 ? 253.265 -37.541 175.945 1.00 9.99 187 LEU C O 1
ATOM 5054 N N . PHE C 1 196 ? 252.161 -35.709 176.689 1.00 9.53 188 PHE C N 1
ATOM 5055 C CA . PHE C 1 196 ? 250.859 -36.079 176.125 1.00 9.71 188 PHE C CA 1
ATOM 5056 C C . PHE C 1 196 ? 250.483 -35.050 175.075 1.00 10.07 188 PHE C C 1
ATOM 5057 O O . PHE C 1 196 ? 250.419 -33.841 175.356 1.00 9.76 188 PHE C O 1
ATOM 5065 N N . VAL C 1 197 ? 250.240 -35.522 173.849 1.00 10.47 189 VAL C N 1
ATOM 5066 C CA . VAL C 1 197 ? 249.932 -34.658 172.709 1.00 10.70 189 VAL C CA 1
ATOM 5067 C C . VAL C 1 197 ? 248.607 -35.074 172.098 1.00 11.29 189 VAL C C 1
ATOM 5068 O O . VAL C 1 197 ? 248.577 -35.810 171.085 1.00 11.62 189 VAL C O 1
ATOM 5072 N N . PRO C 1 198 ? 247.494 -34.703 172.739 1.00 11.54 190 PRO C N 1
ATOM 5073 C CA . PRO C 1 198 ? 246.177 -35.010 172.159 1.00 11.91 190 PRO C CA 1
ATOM 5074 C C . PRO C 1 198 ? 245.910 -34.277 170.866 1.00 13.27 190 PRO C C 1
ATOM 5075 O O . PRO C 1 198 ? 246.455 -33.229 170.616 1.00 13.40 190 PRO C O 1
ATOM 5079 N N . GLY C 1 199 ? 245.079 -34.871 170.002 1.00 14.94 191 GLY C N 1
ATOM 5080 C CA . GLY C 1 199 ? 244.839 -34.206 168.729 1.00 17.31 191 GLY C CA 1
ATOM 5081 C C . GLY C 1 199 ? 245.785 -34.590 167.613 1.00 19.68 191 GLY C C 1
ATOM 5082 O O . GLY C 1 199 ? 245.611 -34.144 166.483 1.00 23.59 191 GLY C O 1
ATOM 5083 N N . LEU C 1 200 ? 246.827 -35.364 167.919 1.00 18.10 192 LEU C N 1
ATOM 5084 C CA . LEU C 1 200 ? 247.805 -35.761 166.931 1.00 18.56 192 LEU C CA 1
ATOM 5085 C C . LEU C 1 200 ? 247.427 -37.160 166.486 1.00 17.90 192 LEU C C 1
ATOM 5086 O O . LEU C 1 200 ? 247.392 -38.054 167.293 1.00 17.05 192 LEU C O 1
ATOM 5091 N N . ARG C 1 201 ? 247.109 -37.282 165.195 1.00 18.69 193 ARG C N 1
ATOM 5092 C CA . ARG C 1 201 ? 246.624 -38.514 164.557 1.00 18.90 193 ARG C CA 1
ATOM 5093 C C . ARG C 1 201 ? 247.538 -39.006 163.425 1.00 18.26 193 ARG C C 1
ATOM 5094 O O . ARG C 1 201 ? 247.411 -40.167 163.034 1.00 18.37 193 ARG C O 1
ATOM 5096 N N . SER C 1 202 ? 248.349 -38.127 162.851 1.00 17.83 194 SER C N 1
ATOM 5097 C CA . SER C 1 202 ? 249.160 -38.440 161.652 1.00 18.05 194 SER C CA 1
ATOM 5098 C C . SER C 1 202 ? 250.264 -39.431 161.985 1.00 17.01 194 SER C C 1
ATOM 5099 O O . SER C 1 202 ? 251.143 -39.122 162.777 1.00 15.78 194 SER C O 1
ATOM 5102 N N . PRO C 1 203 ? 250.285 -40.575 161.264 1.00 16.81 195 PRO C N 1
ATOM 5103 C CA . PRO C 1 203 ? 251.355 -41.481 161.544 1.00 15.97 195 PRO C CA 1
ATOM 5104 C C . PRO C 1 203 ? 252.770 -40.889 161.411 1.00 14.41 195 PRO C C 1
ATOM 5105 O O . PRO C 1 203 ? 253.649 -41.140 162.264 1.00 14.07 195 PRO C O 1
ATOM 5109 N N . ALA C 1 204 ? 253.061 -40.187 160.302 1.00 15.28 196 ALA C N 1
ATOM 5110 C CA . ALA C 1 204 ? 254.398 -39.629 160.110 1.00 14.58 196 ALA C CA 1
ATOM 5111 C C . ALA C 1 204 ? 254.769 -38.680 161.250 1.00 13.89 196 ALA C C 1
ATOM 5112 O O . ALA C 1 204 ? 255.900 -38.658 161.710 1.00 13.83 196 ALA C O 1
ATOM 5114 N N . LEU C 1 205 ? 253.804 -37.884 161.686 1.00 13.47 197 LEU C N 1
ATOM 5115 C CA . LEU C 1 205 ? 254.082 -36.953 162.768 1.00 13.19 197 LEU C CA 1
ATOM 5116 C C . LEU C 1 205 ? 254.246 -37.628 164.118 1.00 12.11 197 LEU C C 1
ATOM 5117 O O . LEU C 1 205 ? 255.092 -37.206 164.920 1.00 11.53 197 LEU C O 1
ATOM 5122 N N . ILE C 1 206 ? 253.465 -38.640 164.393 1.00 12.34 198 ILE C N 1
ATOM 5123 C CA . ILE C 1 206 ? 253.640 -39.428 165.635 1.00 11.41 198 ILE C CA 1
ATOM 5124 C C . ILE C 1 206 ? 255.034 -40.072 165.667 1.00 11.72 198 ILE C C 1
ATOM 5125 O O . ILE C 1 206 ? 255.766 -40.017 166.650 1.00 10.72 198 ILE C O 1
ATOM 5130 N N . ARG C 1 207 ? 255.419 -40.653 164.541 1.00 11.51 199 ARG C N 1
ATOM 5131 C CA . ARG C 1 207 ? 256.731 -41.263 164.433 1.00 12.05 199 ARG C CA 1
ATOM 5132 C C . ARG C 1 207 ? 257.827 -40.271 164.744 1.00 11.82 199 ARG C C 1
ATOM 5133 O O . ARG C 1 207 ? 258.788 -40.591 165.482 1.00 12.43 199 ARG C O 1
ATOM 5141 N N . ALA C 1 208 ? 257.740 -39.087 164.121 1.00 12.23 200 ALA C N 1
ATOM 5142 C CA . ALA C 1 208 ? 258.747 -38.078 164.271 1.00 12.21 200 ALA C CA 1
ATOM 5143 C C . ALA C 1 208 ? 258.812 -37.540 165.694 1.00 12.54 200 ALA C C 1
ATOM 5144 O O . ALA C 1 208 ? 259.897 -37.278 166.213 1.00 13.15 200 ALA C O 1
ATOM 5146 N N . LEU C 1 209 ? 257.645 -37.339 166.286 1.00 11.84 201 LEU C N 1
ATOM 5147 C CA . LEU C 1 209 ? 257.548 -36.867 167.671 1.00 12.55 201 LEU C CA 1
ATOM 5148 C C . LEU C 1 209 ? 258.208 -37.867 168.589 1.00 12.27 201 LEU C C 1
ATOM 5149 O O . LEU C 1 209 ? 259.011 -37.526 169.413 1.00 13.16 201 LEU C O 1
ATOM 5154 N N A THR C 1 210 ? 257.864 -39.128 168.390 0.50 12.10 202 THR C N 1
ATOM 5155 N N B THR C 1 210 ? 257.877 -39.155 168.474 0.50 12.62 202 THR C N 1
ATOM 5156 C CA A THR C 1 210 ? 258.313 -40.185 169.257 0.50 12.28 202 THR C CA 1
ATOM 5157 C CA B THR C 1 210 ? 258.496 -40.133 169.388 0.50 13.22 202 THR C CA 1
ATOM 5158 C C A THR C 1 210 ? 259.857 -40.449 169.114 0.50 13.34 202 THR C C 1
ATOM 5159 C C B THR C 1 210 ? 259.996 -40.244 169.173 0.50 13.89 202 THR C C 1
ATOM 5160 O O A THR C 1 210 ? 260.526 -40.839 170.096 0.50 13.94 202 THR C O 1
ATOM 5161 O O B THR C 1 210 ? 260.780 -40.373 170.139 0.50 14.62 202 THR C O 1
ATOM 5168 N N . ALA C 1 211 ? 260.417 -40.236 167.916 1.00 14.53 203 ALA C N 1
ATOM 5169 C CA . ALA C 1 211 ? 261.847 -40.301 167.666 1.00 15.57 203 ALA C CA 1
ATOM 5170 C C . ALA C 1 211 ? 262.629 -39.189 168.330 1.00 15.71 203 ALA C C 1
ATOM 5171 O O . ALA C 1 211 ? 263.787 -39.408 168.777 1.00 18.88 203 ALA C O 1
ATOM 5173 N N . ALA C 1 212 ? 262.053 -37.996 168.428 1.00 14.12 204 ALA C N 1
ATOM 5174 C CA . ALA C 1 212 ? 262.738 -36.833 168.934 1.00 14.68 204 ALA C CA 1
ATOM 5175 C C . ALA C 1 212 ? 262.398 -36.461 170.384 1.00 14.29 204 ALA C C 1
ATOM 5176 O O . ALA C 1 212 ? 263.078 -35.627 170.975 1.00 16.06 204 ALA C O 1
ATOM 5178 N N . SER C 1 213 ? 261.361 -37.044 170.945 1.00 12.78 205 SER C N 1
ATOM 5179 C CA . SER C 1 213 ? 260.906 -36.632 172.274 1.00 12.25 205 SER C CA 1
ATOM 5180 C C . SER C 1 213 ? 261.852 -37.015 173.381 1.00 12.28 205 SER C C 1
ATOM 5181 O O . SER C 1 213 ? 262.310 -38.167 173.407 1.00 12.51 205 SER C O 1
ATOM 5184 N N . PRO C 1 214 ? 262.063 -36.098 174.347 1.00 12.82 206 PRO C N 1
ATOM 5185 C CA . PRO C 1 214 ? 262.871 -36.397 175.462 1.00 13.41 206 PRO C CA 1
ATOM 5186 C C . PRO C 1 214 ? 262.168 -37.251 176.514 1.00 12.90 206 PRO C C 1
ATOM 5187 O O . PRO C 1 214 ? 262.794 -37.681 177.513 1.00 14.10 206 PRO C O 1
ATOM 5191 N N . LEU C 1 215 ? 260.856 -37.458 176.329 1.00 12.46 207 LEU C N 1
ATOM 5192 C CA . LEU C 1 215 ? 260.018 -38.108 177.310 1.00 11.83 207 LEU C CA 1
ATOM 5193 C C . LEU C 1 215 ? 259.127 -39.182 176.633 1.00 11.45 207 LEU C C 1
ATOM 5194 O O . LEU C 1 215 ? 258.774 -39.052 175.442 1.00 11.27 207 LEU C O 1
ATOM 5199 N N . PRO C 1 216 ? 258.680 -40.167 177.406 1.00 11.76 208 PRO C N 1
ATOM 5200 C CA . PRO C 1 216 ? 257.721 -41.147 176.885 1.00 11.20 208 PRO C CA 1
ATOM 5201 C C . PRO C 1 216 ? 256.479 -40.477 176.413 1.00 11.03 208 PRO C C 1
ATOM 5202 O O . PRO C 1 216 ? 255.964 -39.574 177.058 1.00 10.15 208 PRO C O 1
ATOM 5206 N N . VAL C 1 217 ? 256.038 -40.913 175.247 1.00 10.59 209 VAL C N 1
ATOM 5207 C CA . VAL C 1 217 ? 254.981 -40.207 174.497 1.00 10.36 209 VAL C CA 1
ATOM 5208 C C . VAL C 1 217 ? 253.625 -40.906 174.675 1.00 9.62 209 VAL C C 1
ATOM 5209 O O . VAL C 1 217 ? 253.513 -42.129 174.550 1.00 9.18 209 VAL C O 1
ATOM 5213 N N . ASN C 1 218 ? 252.630 -40.098 175.031 1.00 9.51 210 ASN C N 1
ATOM 5214 C CA . ASN C 1 218 ? 251.213 -40.462 175.127 1.00 9.45 210 ASN C CA 1
ATOM 5215 C C . ASN C 1 218 ? 250.489 -39.812 173.978 1.00 9.76 210 ASN C C 1
ATOM 5216 O O . ASN C 1 218 ? 250.519 -38.584 173.808 1.00 9.53 210 ASN C O 1
ATOM 5221 N N . VAL C 1 219 ? 249.759 -40.638 173.215 1.00 10.53 211 VAL C N 1
ATOM 5222 C CA . VAL C 1 219 ? 248.815 -40.165 172.209 1.00 12.19 211 VAL C CA 1
ATOM 5223 C C . VAL C 1 219 ? 247.403 -40.513 172.658 1.00 13.13 211 VAL C C 1
ATOM 5224 O O . VAL C 1 219 ? 247.244 -41.364 173.506 1.00 12.47 211 VAL C O 1
ATOM 5228 N N . MET C 1 220 ? 246.428 -39.843 172.051 1.00 15.03 212 MET C N 1
ATOM 5229 C CA . MET C 1 220 ? 245.008 -40.098 172.348 1.00 17.68 212 MET C CA 1
ATOM 5230 C C . MET C 1 220 ? 244.448 -40.697 171.104 1.00 19.36 212 MET C C 1
ATOM 5231 O O . MET C 1 220 ? 244.522 -40.076 170.067 1.00 20.31 212 MET C O 1
ATOM 5236 N N . ARG C 1 221 ? 243.905 -41.909 171.232 1.00 22.03 213 ARG C N 1
ATOM 5237 C CA . ARG C 1 221 ? 243.306 -42.602 170.097 1.00 27.20 213 ARG C CA 1
ATOM 5238 C C . ARG C 1 221 ? 241.915 -42.085 169.863 1.00 29.83 213 ARG C C 1
ATOM 5239 O O . ARG C 1 221 ? 241.119 -41.939 170.811 1.00 30.67 213 ARG C O 1
ATOM 5247 N N . VAL C 1 222 ? 241.674 -41.764 168.597 1.00 33.24 214 VAL C N 1
ATOM 5248 C CA . VAL C 1 222 ? 240.471 -41.062 168.162 1.00 36.13 214 VAL C CA 1
ATOM 5249 C C . VAL C 1 222 ? 239.558 -42.064 167.499 1.00 41.50 214 VAL C C 1
ATOM 5250 O O . VAL C 1 222 ? 238.370 -42.153 167.824 1.00 50.37 214 VAL C O 1
ATOM 5252 N N . ALA C 1 223 ? 240.099 -42.831 166.580 1.00 40.36 215 ALA C N 1
ATOM 5253 C CA . ALA C 1 223 ? 239.246 -43.759 165.844 1.00 45.03 215 ALA C CA 1
ATOM 5254 C C . ALA C 1 223 ? 239.931 -45.126 165.839 1.00 42.69 215 ALA C C 1
ATOM 5255 O O . ALA C 1 223 ? 240.617 -45.481 166.796 1.00 43.96 215 ALA C O 1
ATOM 5257 N N . GLU C 1 224 ? 239.747 -45.892 164.778 1.00 40.80 216 GLU C N 1
ATOM 5258 C CA . GLU C 1 224 ? 240.396 -47.183 164.687 1.00 40.83 216 GLU C CA 1
ATOM 5259 C C . GLU C 1 224 ? 241.881 -46.989 164.325 1.00 36.95 216 GLU C C 1
ATOM 5260 O O . GLU C 1 224 ? 242.658 -47.935 164.374 1.00 32.88 216 GLU C O 1
ATOM 5262 N N . THR C 1 225 ? 242.256 -45.748 164.004 1.00 38.38 217 THR C N 1
ATOM 5263 C CA . THR C 1 225 ? 243.496 -45.437 163.296 1.00 33.87 217 THR C CA 1
ATOM 5264 C C . THR C 1 225 ? 244.313 -44.303 163.943 1.00 28.95 217 THR C C 1
ATOM 5265 O O . THR C 1 225 ? 243.738 -43.232 164.305 1.00 31.39 217 THR C O 1
ATOM 5269 N N . PRO C 1 226 ? 245.652 -44.475 164.049 1.00 22.91 218 PRO C N 1
ATOM 5270 C CA . PRO C 1 226 ? 246.424 -45.676 163.731 1.00 20.70 218 PRO C CA 1
ATOM 5271 C C . PRO C 1 226 ? 246.052 -46.803 164.668 1.00 18.23 218 PRO C C 1
ATOM 5272 O O . PRO C 1 226 ? 245.470 -46.560 165.739 1.00 17.54 218 PRO C O 1
ATOM 5276 N N . THR C 1 227 ? 246.334 -48.044 164.258 1.00 16.90 219 THR C N 1
ATOM 5277 C CA . THR C 1 227 ? 246.096 -49.170 165.126 1.00 15.96 219 THR C CA 1
ATOM 5278 C C . THR C 1 227 ? 247.075 -49.261 166.285 1.00 14.65 219 THR C C 1
ATOM 5279 O O . THR C 1 227 ? 248.115 -48.599 166.311 1.00 14.34 219 THR C O 1
ATOM 5283 N N . LEU C 1 228 ? 246.734 -50.085 167.280 1.00 14.48 220 LEU C N 1
ATOM 5284 C CA . LEU C 1 228 ? 247.621 -50.349 168.367 1.00 14.93 220 LEU C CA 1
ATOM 5285 C C . LEU C 1 228 ? 248.974 -50.841 167.894 1.00 13.95 220 LEU C C 1
ATOM 5286 O O . LEU C 1 228 ? 250.039 -50.369 168.353 1.00 14.74 220 LEU C O 1
ATOM 5291 N N . ALA C 1 229 ? 248.973 -51.792 166.954 1.00 14.33 221 ALA C N 1
ATOM 5292 C CA . ALA C 1 229 ? 250.261 -52.300 166.517 1.00 13.45 221 ALA C CA 1
ATOM 5293 C C . ALA C 1 229 ? 251.092 -51.240 165.841 1.00 12.83 221 ALA C C 1
ATOM 5294 O O . ALA C 1 229 ? 252.313 -51.231 165.962 1.00 13.72 221 ALA C O 1
ATOM 5296 N N . GLU C 1 230 ? 250.447 -50.333 165.116 1.00 12.76 222 GLU C N 1
ATOM 5297 C CA . GLU C 1 230 ? 251.192 -49.271 164.472 1.00 13.21 222 GLU C CA 1
ATOM 5298 C C . GLU C 1 230 ? 251.737 -48.322 165.514 1.00 12.83 222 GLU C C 1
ATOM 5299 O O . GLU C 1 230 ? 252.894 -47.873 165.434 1.00 12.80 222 GLU C O 1
ATOM 5305 N N . LEU C 1 231 ? 250.911 -47.984 166.518 1.00 12.91 223 LEU C N 1
ATOM 5306 C CA . LEU C 1 231 ? 251.397 -47.066 167.564 1.00 12.81 223 LEU C CA 1
ATOM 5307 C C . LEU C 1 231 ? 252.591 -47.636 168.312 1.00 13.21 223 LEU C C 1
ATOM 5308 O O . LEU C 1 231 ? 253.569 -46.945 168.601 1.00 12.95 223 LEU C O 1
ATOM 5313 N N . ALA C 1 232 ? 252.525 -48.928 168.589 1.00 13.26 224 ALA C N 1
ATOM 5314 C CA . ALA C 1 232 ? 253.599 -49.642 169.224 1.00 13.30 224 ALA C CA 1
ATOM 5315 C C . ALA C 1 232 ? 254.867 -49.547 168.369 1.00 13.17 224 ALA C C 1
ATOM 5316 O O . ALA C 1 232 ? 255.980 -49.283 168.883 1.00 13.86 224 ALA C O 1
ATOM 5318 N N . GLU C 1 233 ? 254.742 -49.770 167.056 1.00 12.84 225 GLU C N 1
ATOM 5319 C CA . GLU C 1 233 ? 255.904 -49.710 166.174 1.00 13.16 225 GLU C CA 1
ATOM 5320 C C . GLU C 1 233 ? 256.530 -48.327 166.084 1.00 13.31 225 GLU C C 1
ATOM 5321 O O . GLU C 1 233 ? 257.713 -48.201 165.860 1.00 13.58 225 GLU C O 1
ATOM 5327 N N . TYR C 1 234 ? 255.741 -47.275 166.276 1.00 13.17 226 TYR C N 1
ATOM 5328 C CA . TYR C 1 234 ? 256.311 -45.924 166.332 1.00 13.30 226 TYR C CA 1
ATOM 5329 C C . TYR C 1 234 ? 257.087 -45.689 167.622 1.00 13.73 226 TYR C C 1
ATOM 5330 O O . TYR C 1 234 ? 257.872 -44.772 167.673 1.00 15.61 226 TYR C O 1
ATOM 5339 N N . GLY C 1 235 ? 256.891 -46.508 168.656 1.00 12.65 227 GLY C N 1
ATOM 5340 C CA . GLY C 1 235 ? 257.518 -46.309 169.940 1.00 12.29 227 GLY C CA 1
ATOM 5341 C C . GLY C 1 235 ? 256.687 -45.551 170.964 1.00 11.59 227 GLY C C 1
ATOM 5342 O O . GLY C 1 235 ? 257.240 -45.085 171.997 1.00 11.43 227 GLY C O 1
ATOM 5343 N N . VAL C 1 236 ? 255.398 -45.403 170.717 1.00 11.31 228 VAL C N 1
ATOM 5344 C CA . VAL C 1 236 ? 254.524 -44.756 171.696 1.00 11.85 228 VAL C CA 1
ATOM 5345 C C . VAL C 1 236 ? 254.565 -45.543 173.003 1.00 11.47 228 VAL C C 1
ATOM 5346 O O . VAL C 1 236 ? 254.632 -46.777 173.025 1.00 11.68 228 VAL C O 1
ATOM 5350 N N . ALA C 1 237 ? 254.484 -44.827 174.160 1.00 10.63 229 ALA C N 1
ATOM 5351 C CA . ALA C 1 237 ? 254.578 -45.457 175.481 1.00 10.61 229 ALA C CA 1
ATOM 5352 C C . ALA C 1 237 ? 253.265 -45.480 176.263 1.00 10.26 229 ALA C C 1
ATOM 5353 O O . ALA C 1 237 ? 253.154 -46.208 177.246 1.00 10.86 229 ALA C O 1
ATOM 5355 N N . ARG C 1 238 ? 252.275 -44.744 175.812 1.00 9.87 230 ARG C N 1
ATOM 5356 C CA . ARG C 1 238 ? 251.017 -44.600 176.559 1.00 10.17 230 ARG C CA 1
ATOM 5357 C C . ARG C 1 238 ? 249.901 -44.208 175.623 1.00 10.10 230 ARG C C 1
ATOM 5358 O O . ARG C 1 238 ? 250.091 -43.332 174.766 1.00 10.06 230 ARG C O 1
ATOM 5366 N N . ILE C 1 239 ? 248.706 -44.801 175.802 1.00 11.07 231 ILE C N 1
ATOM 5367 C CA . ILE C 1 239 ? 247.589 -44.504 174.966 1.00 12.36 231 ILE C CA 1
ATOM 5368 C C . ILE C 1 239 ? 246.411 -44.113 175.856 1.00 13.81 231 ILE C C 1
ATOM 5369 O O . ILE C 1 239 ? 246.158 -44.771 176.846 1.00 15.94 231 ILE C O 1
ATOM 5374 N N . SER C 1 240 ? 245.776 -43.048 175.520 1.00 13.14 232 SER C N 1
ATOM 5375 C CA . SER C 1 240 ? 244.503 -42.724 176.185 1.00 15.59 232 SER C CA 1
ATOM 5376 C C . SER C 1 240 ? 243.391 -42.458 175.209 1.00 15.67 232 SER C C 1
ATOM 5377 O O . SER C 1 240 ? 243.564 -42.478 173.989 1.00 15.66 232 SER C O 1
ATOM 5380 N N . HIS C 1 241 ? 242.202 -42.319 175.792 1.00 16.64 233 HIS C N 1
ATOM 5381 C CA . HIS C 1 241 ? 240.951 -42.279 175.061 1.00 18.28 233 HIS C CA 1
ATOM 5382 C C . HIS C 1 241 ? 240.009 -41.137 175.394 1.00 18.50 233 HIS C C 1
ATOM 5383 O O . HIS C 1 241 ? 238.893 -41.054 174.830 1.00 20.32 233 HIS C O 1
ATOM 5390 N N . GLY C 1 242 ? 240.435 -40.196 176.224 1.00 16.49 234 GLY C N 1
ATOM 5391 C CA . GLY C 1 242 ? 239.572 -39.081 176.567 1.00 15.80 234 GLY C CA 1
ATOM 5392 C C . GLY C 1 242 ? 238.273 -39.595 177.160 1.00 15.73 234 GLY C C 1
ATOM 5393 O O . GLY C 1 242 ? 238.260 -40.642 177.795 1.00 14.78 234 GLY C O 1
ATOM 5394 N N . PRO C 1 243 ? 237.176 -38.885 176.887 1.00 15.30 235 PRO C N 1
ATOM 5395 C CA . PRO C 1 243 ? 235.916 -39.288 177.517 1.00 15.48 235 PRO C CA 1
ATOM 5396 C C . PRO C 1 243 ? 235.196 -40.373 176.734 1.00 15.84 235 PRO C C 1
ATOM 5397 O O . PRO C 1 243 ? 234.032 -40.673 177.043 1.00 15.55 235 PRO C O 1
ATOM 5401 N N . TYR C 1 244 ? 235.811 -40.960 175.727 1.00 16.20 236 TYR C N 1
ATOM 5402 C CA . TYR C 1 244 ? 235.124 -42.020 174.980 1.00 17.88 236 TYR C CA 1
ATOM 5403 C C . TYR C 1 244 ? 234.505 -43.133 175.851 1.00 16.01 236 TYR C C 1
ATOM 5404 O O . TYR C 1 244 ? 233.319 -43.487 175.587 1.00 17.72 236 TYR C O 1
ATOM 5413 N N . PRO C 1 245 ? 235.194 -43.636 176.903 1.00 15.57 237 PRO C N 1
ATOM 5414 C CA . PRO C 1 245 ? 234.558 -44.730 177.687 1.00 15.16 237 PRO C CA 1
ATOM 5415 C C . PRO C 1 245 ? 233.225 -44.273 178.335 1.00 14.64 237 PRO C C 1
ATOM 5416 O O . PRO C 1 245 ? 232.220 -45.015 178.308 1.00 14.72 237 PRO C O 1
ATOM 5420 N N . TYR C 1 246 ? 233.251 -43.113 178.962 1.00 13.68 238 TYR C N 1
ATOM 5421 C CA . TYR C 1 246 ? 232.092 -42.569 179.653 1.00 14.24 238 TYR C CA 1
ATOM 5422 C C . TYR C 1 246 ? 230.991 -42.399 178.625 1.00 14.39 238 TYR C C 1
ATOM 5423 O O . TYR C 1 246 ? 229.804 -42.761 178.876 1.00 15.01 238 TYR C O 1
ATOM 5432 N N . LEU C 1 247 ? 231.349 -41.790 177.496 1.00 14.48 239 LEU C N 1
ATOM 5433 C CA . LEU C 1 247 ? 230.361 -41.529 176.455 1.00 15.66 239 LEU C CA 1
ATOM 5434 C C . LEU C 1 247 ? 229.730 -42.830 175.918 1.00 16.93 239 LEU C C 1
ATOM 5435 O O . LEU C 1 247 ? 228.499 -42.839 175.598 1.00 16.58 239 LEU C O 1
ATOM 5440 N N . GLN C 1 248 ? 230.527 -43.886 175.816 1.00 16.83 240 GLN C N 1
ATOM 5441 C CA . GLN C 1 248 ? 229.989 -45.187 175.365 1.00 17.93 240 GLN C CA 1
ATOM 5442 C C . GLN C 1 248 ? 229.076 -45.783 176.418 1.00 17.44 240 GLN C C 1
ATOM 5443 O O . GLN C 1 248 ? 227.986 -46.289 176.082 1.00 17.26 240 GLN C O 1
ATOM 5449 N N . ALA C 1 249 ? 229.437 -45.670 177.694 1.00 16.53 241 ALA C N 1
ATOM 5450 C CA . ALA C 1 249 ? 228.589 -46.174 178.751 1.00 16.26 241 ALA C CA 1
ATOM 5451 C C . ALA C 1 249 ? 227.258 -45.423 178.740 1.00 17.10 241 ALA C C 1
ATOM 5452 O O . ALA C 1 249 ? 226.152 -46.042 178.932 1.00 17.57 241 ALA C O 1
ATOM 5454 N N . MET C 1 250 ? 227.314 -44.115 178.483 1.00 16.21 242 MET C N 1
ATOM 5455 C CA . MET C 1 250 ? 226.096 -43.295 178.446 1.00 17.32 242 MET C CA 1
ATOM 5456 C C . MET C 1 250 ? 225.255 -43.569 177.179 1.00 17.96 242 MET C C 1
ATOM 5457 O O . MET C 1 250 ? 224.013 -43.446 177.235 1.00 18.78 242 MET C O 1
ATOM 5462 N N . LYS C 1 251 ? 225.884 -43.915 176.063 1.00 17.92 243 LYS C N 1
ATOM 5463 C CA . LYS C 1 251 ? 225.139 -44.354 174.862 1.00 19.76 243 LYS C CA 1
ATOM 5464 C C . LYS C 1 251 ? 224.291 -45.577 175.159 1.00 18.62 243 LYS C C 1
ATOM 5465 O O . LYS C 1 251 ? 223.108 -45.672 174.715 1.00 18.66 243 LYS C O 1
ATOM 5471 N N . THR C 1 252 ? 224.848 -46.503 175.919 1.00 17.13 244 THR C N 1
ATOM 5472 C CA . THR C 1 252 ? 224.155 -47.747 176.275 1.00 17.50 244 THR C CA 1
ATOM 5473 C C . THR C 1 252 ? 222.928 -47.377 177.105 1.00 18.06 244 THR C C 1
ATOM 5474 O O . THR C 1 252 ? 221.829 -47.882 176.860 1.00 18.94 244 THR C O 1
ATOM 5478 N N . LEU C 1 253 ? 223.133 -46.440 178.039 1.00 17.09 245 LEU C N 1
ATOM 5479 C CA . LEU C 1 253 ? 222.038 -46.008 178.934 1.00 17.06 245 LEU C CA 1
ATOM 5480 C C . LEU C 1 253 ? 220.910 -45.357 178.138 1.00 18.02 245 LEU C C 1
ATOM 5481 O O . LEU C 1 253 ? 219.699 -45.673 178.304 1.00 18.15 245 LEU C O 1
ATOM 5486 N N . ALA C 1 254 ? 221.288 -44.443 177.260 1.00 18.11 246 ALA C N 1
ATOM 5487 C CA . ALA C 1 254 ? 220.315 -43.733 176.449 1.00 19.39 246 ALA C CA 1
ATOM 5488 C C . ALA C 1 254 ? 219.544 -44.685 175.547 1.00 19.56 246 ALA C C 1
ATOM 5489 O O . ALA C 1 254 ? 218.330 -44.477 175.353 1.00 20.76 246 ALA C O 1
ATOM 5491 N N . ALA C 1 255 ? 220.219 -45.678 174.977 1.00 19.37 247 ALA C N 1
ATOM 5492 C CA . ALA C 1 255 ? 219.557 -46.669 174.100 1.00 21.28 247 ALA C CA 1
ATOM 5493 C C . ALA C 1 255 ? 218.548 -47.518 174.877 1.00 22.85 247 ALA C C 1
ATOM 5494 O O . ALA C 1 255 ? 217.473 -47.879 174.346 1.00 24.06 247 ALA C O 1
ATOM 5496 N N . LEU C 1 256 ? 218.843 -47.836 176.138 1.00 22.05 248 LEU C N 1
ATOM 5497 C CA . LEU C 1 256 ? 217.834 -48.543 176.954 1.00 23.82 248 LEU C CA 1
ATOM 5498 C C . LEU C 1 256 ? 216.575 -47.739 177.120 1.00 23.31 248 LEU C C 1
ATOM 5499 O O . LEU C 1 256 ? 215.436 -48.271 176.989 1.00 24.75 248 LEU C O 1
ATOM 5504 N N . VAL C 1 257 ? 216.727 -46.455 177.415 1.00 22.83 249 VAL C N 1
ATOM 5505 C CA . VAL C 1 257 ? 215.568 -45.574 177.552 1.00 25.09 249 VAL C CA 1
ATOM 5506 C C . VAL C 1 257 ? 214.758 -45.514 176.240 1.00 27.56 249 VAL C C 1
ATOM 5507 O O . VAL C 1 257 ? 213.510 -45.589 176.261 1.00 29.01 249 VAL C O 1
ATOM 5511 N N . LYS C 1 258 ? 215.431 -45.337 175.113 1.00 28.26 250 LYS C N 1
ATOM 5512 C CA . LYS C 1 258 ? 214.731 -45.241 173.818 1.00 32.20 250 LYS C CA 1
ATOM 5513 C C . LYS C 1 258 ? 214.119 -46.526 173.326 1.00 32.68 250 LYS C C 1
ATOM 5514 O O . LYS C 1 258 ? 213.056 -46.491 172.711 1.00 33.84 250 LYS C O 1
ATOM 5520 N N . GLN C 1 259 ? 214.753 -47.661 173.589 1.00 33.60 251 GLN C N 1
ATOM 5521 C CA . GLN C 1 259 ? 214.248 -48.955 173.123 1.00 36.30 251 GLN C CA 1
ATOM 5522 C C . GLN C 1 259 ? 213.203 -49.563 174.044 1.00 38.04 251 GLN C C 1
ATOM 5523 O O . GLN C 1 259 ? 212.729 -50.669 173.781 1.00 40.07 251 GLN C O 1
ATOM 5525 N N . GLY C 1 260 ? 212.824 -48.842 175.101 1.00 39.31 252 GLY C N 1
ATOM 5526 C CA . GLY C 1 260 ? 212.014 -49.403 176.180 1.00 38.61 252 GLY C CA 1
ATOM 5527 C C . GLY C 1 260 ? 212.680 -50.595 176.862 1.00 38.10 252 GLY C C 1
ATOM 5528 O O . GLY C 1 260 ? 212.006 -51.525 177.288 1.00 36.86 252 GLY C O 1
ATOM 5529 N N . GLY C 1 261 ? 214.012 -50.578 176.963 1.00 39.09 253 GLY C N 1
ATOM 5530 C CA . GLY C 1 261 ? 214.775 -51.672 177.578 1.00 39.56 253 GLY C CA 1
ATOM 5531 C C . GLY C 1 261 ? 214.966 -51.470 179.070 1.00 40.98 253 GLY C C 1
ATOM 5532 O O . GLY C 1 261 ? 215.325 -52.379 179.838 1.00 41.29 253 GLY C O 1
ATOM 5534 N N . ASN D 1 12 ? 243.309 44.255 215.032 1.00 45.97 4 ASN D N 1
ATOM 5535 C CA . ASN D 1 12 ? 242.024 44.158 214.260 1.00 45.06 4 ASN D CA 1
ATOM 5536 C C . ASN D 1 12 ? 241.966 43.015 213.218 1.00 44.79 4 ASN D C 1
ATOM 5537 O O . ASN D 1 12 ? 240.870 42.579 212.797 1.00 45.86 4 ASN D O 1
ATOM 5542 N N . GLU D 1 13 ? 243.120 42.504 212.804 1.00 39.24 5 GLU D N 1
ATOM 5543 C CA . GLU D 1 13 ? 243.106 41.476 211.775 1.00 35.73 5 GLU D CA 1
ATOM 5544 C C . GLU D 1 13 ? 243.229 40.058 212.376 1.00 30.08 5 GLU D C 1
ATOM 5545 O O . GLU D 1 13 ? 243.656 39.182 211.671 1.00 28.15 5 GLU D O 1
ATOM 5547 N N . LYS D 1 14 ? 242.884 39.848 213.655 1.00 26.72 6 LYS D N 1
ATOM 5548 C CA . LYS D 1 14 ? 243.147 38.530 214.302 1.00 23.85 6 LYS D CA 1
ATOM 5549 C C . LYS D 1 14 ? 242.483 37.344 213.563 1.00 21.98 6 LYS D C 1
ATOM 5550 O O . LYS D 1 14 ? 243.138 36.310 213.335 1.00 20.85 6 LYS D O 1
ATOM 5556 N N . GLY D 1 15 ? 241.192 37.476 213.237 1.00 20.40 7 GLY D N 1
ATOM 5557 C CA . GLY D 1 15 ? 240.489 36.440 212.461 1.00 20.28 7 GLY D CA 1
ATOM 5558 C C . GLY D 1 15 ? 241.111 36.168 211.090 1.00 20.74 7 GLY D C 1
ATOM 5559 O O . GLY D 1 15 ? 241.256 35.022 210.656 1.00 20.09 7 GLY D O 1
ATOM 5560 N N . ALA D 1 16 ? 241.450 37.219 210.372 1.00 22.07 8 ALA D N 1
ATOM 5561 C CA . ALA D 1 16 ? 242.112 37.042 209.082 1.00 22.27 8 ALA D CA 1
ATOM 5562 C C . ALA D 1 16 ? 243.484 36.359 209.213 1.00 21.76 8 ALA D C 1
ATOM 5563 O O . ALA D 1 16 ? 243.869 35.491 208.436 1.00 21.46 8 ALA D O 1
ATOM 5565 N N . ILE D 1 17 ? 244.241 36.787 210.189 1.00 21.67 9 ILE D N 1
ATOM 5566 C CA . ILE D 1 17 ? 245.537 36.215 210.430 1.00 22.10 9 ILE D CA 1
ATOM 5567 C C . ILE D 1 17 ? 245.398 34.685 210.670 1.00 20.26 9 ILE D C 1
ATOM 5568 O O . ILE D 1 17 ? 246.068 33.850 210.037 1.00 20.55 9 ILE D O 1
ATOM 5573 N N . PHE D 1 18 ? 244.516 34.346 211.600 1.00 19.91 10 PHE D N 1
ATOM 5574 C CA . PHE D 1 18 ? 244.269 32.971 211.984 1.00 17.79 10 PHE D CA 1
ATOM 5575 C C . PHE D 1 18 ? 243.865 32.131 210.776 1.00 17.44 10 PHE D C 1
ATOM 5576 O O . PHE D 1 18 ? 244.429 31.054 210.522 1.00 17.51 10 PHE D O 1
ATOM 5584 N N . ARG D 1 19 ? 242.910 32.629 210.009 1.00 18.34 11 ARG D N 1
ATOM 5585 C CA . ARG D 1 19 ? 242.468 31.923 208.808 1.00 19.36 11 ARG D CA 1
ATOM 5586 C C . ARG D 1 19 ? 243.636 31.669 207.866 1.00 19.11 11 ARG D C 1
ATOM 5587 O O . ARG D 1 19 ? 243.798 30.542 207.350 1.00 18.34 11 ARG D O 1
ATOM 5595 N N . SER D 1 20 ? 244.481 32.677 207.683 1.00 20.24 12 SER D N 1
ATOM 5596 C CA . SER D 1 20 ? 245.598 32.543 206.731 1.00 21.28 12 SER D CA 1
ATOM 5597 C C . SER D 1 20 ? 246.641 31.517 207.168 1.00 21.31 12 SER D C 1
ATOM 5598 O O . SER D 1 20 ? 247.442 31.043 206.352 1.00 23.22 12 SER D O 1
ATOM 5601 N N . LEU D 1 21 ? 246.681 31.193 208.456 1.00 20.35 13 LEU D N 1
ATOM 5602 C CA . LEU D 1 21 ? 247.694 30.251 208.948 1.00 20.12 13 LEU D CA 1
ATOM 5603 C C . LEU D 1 21 ? 247.313 28.802 208.662 1.00 18.83 13 LEU D C 1
ATOM 5604 O O . LEU D 1 21 ? 248.121 27.911 208.869 1.00 18.79 13 LEU D O 1
ATOM 5609 N N . HIS D 1 22 ? 246.087 28.570 208.190 1.00 18.81 14 HIS D N 1
ATOM 5610 C CA . HIS D 1 22 ? 245.655 27.211 207.829 1.00 18.32 14 HIS D CA 1
ATOM 5611 C C . HIS D 1 22 ? 246.169 26.820 206.431 1.00 20.58 14 HIS D C 1
ATOM 5612 O O . HIS D 1 22 ? 245.416 26.791 205.467 1.00 21.57 14 HIS D O 1
ATOM 5619 N N . ARG D 1 23 ? 247.420 26.407 206.383 1.00 22.16 15 ARG D N 1
ATOM 5620 C CA . ARG D 1 23 ? 248.135 26.156 205.122 1.00 24.50 15 ARG D CA 1
ATOM 5621 C C . ARG D 1 23 ? 248.480 24.673 205.030 1.00 25.53 15 ARG D C 1
ATOM 5622 O O . ARG D 1 23 ? 249.302 24.142 205.798 1.00 22.09 15 ARG D O 1
ATOM 5630 N N . ALA D 1 24 ? 247.858 23.982 204.096 1.00 26.04 16 ALA D N 1
ATOM 5631 C CA . ALA D 1 24 ? 248.197 22.587 203.904 1.00 28.00 16 ALA D CA 1
ATOM 5632 C C . ALA D 1 24 ? 249.710 22.453 203.710 1.00 28.50 16 ALA D C 1
ATOM 5633 O O . ALA D 1 24 ? 250.327 23.173 202.904 1.00 32.17 16 ALA D O 1
ATOM 5635 N N . GLY D 1 25 ? 250.321 21.548 204.463 1.00 27.75 17 GLY D N 1
ATOM 5636 C CA . GLY D 1 25 ? 251.753 21.325 204.362 1.00 27.12 17 GLY D CA 1
ATOM 5637 C C . GLY D 1 25 ? 252.655 22.328 205.040 1.00 28.06 17 GLY D C 1
ATOM 5638 O O . GLY D 1 25 ? 253.855 22.129 205.055 1.00 26.41 17 GLY D O 1
ATOM 5639 N N . GLN D 1 26 ? 252.088 23.396 205.626 1.00 26.11 18 GLN D N 1
ATOM 5640 C CA . GLN D 1 26 ? 252.821 24.340 206.434 1.00 26.80 18 GLN D CA 1
ATOM 5641 C C . GLN D 1 26 ? 251.891 24.685 207.598 1.00 23.53 18 GLN D C 1
ATOM 5642 O O . GLN D 1 26 ? 251.471 25.821 207.757 1.00 23.70 18 GLN D O 1
ATOM 5648 N N . PRO D 1 27 ? 251.557 23.675 208.385 1.00 21.57 19 PRO D N 1
ATOM 5649 C CA . PRO D 1 27 ? 250.424 23.763 209.289 1.00 19.92 19 PRO D CA 1
ATOM 5650 C C . PRO D 1 27 ? 250.601 24.639 210.509 1.00 19.53 19 PRO D C 1
ATOM 5651 O O . PRO D 1 27 ? 251.717 24.834 211.036 1.00 19.55 19 PRO D O 1
ATOM 5655 N N . LEU D 1 28 ? 249.486 25.170 210.945 1.00 17.53 20 LEU D N 1
ATOM 5656 C CA . LEU D 1 28 ? 249.403 25.851 212.216 1.00 18.05 20 LEU D CA 1
ATOM 5657 C C . LEU D 1 28 ? 249.489 24.809 213.327 1.00 17.98 20 LEU D C 1
ATOM 5658 O O . LEU D 1 28 ? 248.660 23.893 213.372 1.00 19.13 20 LEU D O 1
ATOM 5663 N N . ALA D 1 29 ? 250.377 25.014 214.300 1.00 18.20 21 ALA D N 1
ATOM 5664 C CA . ALA D 1 29 ? 250.459 24.123 215.436 1.00 18.27 21 ALA D CA 1
ATOM 5665 C C . ALA D 1 29 ? 249.927 24.887 216.611 1.00 18.74 21 ALA D C 1
ATOM 5666 O O . ALA D 1 29 ? 250.383 26.027 216.888 1.00 20.31 21 ALA D O 1
ATOM 5668 N N . LEU D 1 30 ? 248.924 24.304 217.263 1.00 17.13 22 LEU D N 1
ATOM 5669 C CA . LEU D 1 30 ? 248.225 24.976 218.377 1.00 17.48 22 LEU D CA 1
ATOM 5670 C C . LEU D 1 30 ? 248.366 24.187 219.641 1.00 17.39 22 LEU D C 1
ATOM 5671 O O . LEU D 1 30 ? 248.233 22.957 219.639 1.00 15.78 22 LEU D O 1
ATOM 5676 N N . PHE D 1 31 ? 248.600 24.910 220.744 1.00 19.24 23 PHE D N 1
ATOM 5677 C CA . PHE D 1 31 ? 248.654 24.325 222.067 1.00 21.89 23 PHE D CA 1
ATOM 5678 C C . PHE D 1 31 ? 247.374 24.815 222.778 1.00 22.18 23 PHE D C 1
ATOM 5679 O O . PHE D 1 31 ? 246.888 25.992 222.555 1.00 25.78 23 PHE D O 1
ATOM 5687 N N . ASN D 1 32 ? 246.689 23.880 223.448 1.00 17.86 24 ASN D N 1
ATOM 5688 C CA . ASN D 1 32 ? 245.471 24.240 224.103 1.00 15.89 24 ASN D CA 1
ATOM 5689 C C . ASN D 1 32 ? 245.870 24.835 225.468 1.00 16.05 24 ASN D C 1
ATOM 5690 O O . ASN D 1 32 ? 246.522 24.139 226.240 1.00 16.00 24 ASN D O 1
ATOM 5695 N N . VAL D 1 33 ? 245.485 26.078 225.715 1.00 15.15 25 VAL D N 1
ATOM 5696 C CA . VAL D 1 33 ? 245.741 26.755 226.968 1.00 14.31 25 VAL D CA 1
ATOM 5697 C C . VAL D 1 33 ? 244.435 26.802 227.743 1.00 14.63 25 VAL D C 1
ATOM 5698 O O . VAL D 1 33 ? 243.358 26.562 227.184 1.00 17.07 25 VAL D O 1
ATOM 5702 N N . TRP D 1 34 ? 244.497 27.005 229.067 1.00 14.01 26 TRP D N 1
ATOM 5703 C CA . TRP D 1 34 ? 243.352 26.715 229.941 1.00 14.00 26 TRP D CA 1
ATOM 5704 C C . TRP D 1 34 ? 243.114 27.819 230.979 1.00 14.20 26 TRP D C 1
ATOM 5705 O O . TRP D 1 34 ? 242.184 27.744 231.769 1.00 14.87 26 TRP D O 1
ATOM 5716 N N . ASP D 1 35 ? 243.959 28.836 230.945 1.00 13.84 27 ASP D N 1
ATOM 5717 C CA . ASP D 1 35 ? 243.818 30.042 231.733 1.00 14.34 27 ASP D CA 1
ATOM 5718 C C . ASP D 1 35 ? 244.716 31.152 231.177 1.00 14.49 27 ASP D C 1
ATOM 5719 O O . ASP D 1 35 ? 245.470 30.944 230.201 1.00 14.43 27 ASP D O 1
ATOM 5724 N N . ALA D 1 36 ? 244.575 32.330 231.760 1.00 14.82 28 ALA D N 1
ATOM 5725 C CA . ALA D 1 36 ? 245.333 33.507 231.316 1.00 14.26 28 ALA D CA 1
ATOM 5726 C C . ALA D 1 36 ? 246.809 33.302 231.452 1.00 14.17 28 ALA D C 1
ATOM 5727 O O . ALA D 1 36 ? 247.562 33.734 230.614 1.00 14.71 28 ALA D O 1
ATOM 5729 N N . GLY D 1 37 ? 247.249 32.615 232.516 1.00 14.38 29 GLY D N 1
ATOM 5730 C CA . GLY D 1 37 ? 248.691 32.397 232.718 1.00 14.77 29 GLY D CA 1
ATOM 5731 C C . GLY D 1 37 ? 249.324 31.494 231.660 1.00 14.48 29 GLY D C 1
ATOM 5732 O O . GLY D 1 37 ? 250.402 31.761 231.180 1.00 16.35 29 GLY D O 1
ATOM 5733 N N . SER D 1 38 ? 248.629 30.418 231.327 1.00 13.96 30 SER D N 1
ATOM 5734 C CA . SER D 1 38 ? 249.113 29.471 230.327 1.00 13.44 30 SER D CA 1
ATOM 5735 C C . SER D 1 38 ? 249.093 30.114 228.929 1.00 13.79 30 SER D C 1
ATOM 5736 O O . SER D 1 38 ? 249.989 29.854 228.155 1.00 13.65 30 SER D O 1
ATOM 5739 N N . ALA D 1 39 ? 248.098 30.952 228.664 1.00 14.22 31 ALA D N 1
ATOM 5740 C CA . ALA D 1 39 ? 248.018 31.683 227.423 1.00 14.90 31 ALA D CA 1
ATOM 5741 C C . ALA D 1 39 ? 249.256 32.570 227.275 1.00 15.33 31 ALA D C 1
ATOM 5742 O O . ALA D 1 39 ? 249.906 32.614 226.205 1.00 14.25 31 ALA D O 1
ATOM 5744 N N . ARG D 1 40 ? 249.603 33.285 228.345 1.00 15.29 32 ARG D N 1
ATOM 5745 C CA . ARG D 1 40 ? 250.746 34.169 228.279 1.00 17.24 32 ARG D CA 1
ATOM 5746 C C . ARG D 1 40 ? 252.038 33.394 228.081 1.00 16.85 32 ARG D C 1
ATOM 5747 O O . ARG D 1 40 ? 252.916 33.833 227.339 1.00 16.17 32 ARG D O 1
ATOM 5755 N N . VAL D 1 41 ? 252.177 32.258 228.765 1.00 16.57 33 VAL D N 1
ATOM 5756 C CA . VAL D 1 41 ? 253.385 31.439 228.640 1.00 17.01 33 VAL D CA 1
ATOM 5757 C C . VAL D 1 41 ? 253.552 30.941 227.195 1.00 16.99 33 VAL D C 1
ATOM 5758 O O . VAL D 1 41 ? 254.643 31.029 226.631 1.00 17.43 33 VAL D O 1
ATOM 5762 N N . VAL D 1 42 ? 252.457 30.473 226.613 1.00 16.80 34 VAL D N 1
ATOM 5763 C CA . VAL D 1 42 ? 252.490 29.923 225.221 1.00 17.14 34 VAL D CA 1
ATOM 5764 C C . VAL D 1 42 ? 252.814 31.055 224.245 1.00 17.59 34 VAL D C 1
ATOM 5765 O O . VAL D 1 42 ? 253.646 30.882 223.357 1.00 18.64 34 VAL D O 1
ATOM 5769 N N . ALA D 1 43 ? 252.188 32.213 224.430 1.00 17.18 35 ALA D N 1
ATOM 5770 C CA . ALA D 1 43 ? 252.491 33.395 223.614 1.00 17.18 35 ALA D CA 1
ATOM 5771 C C . ALA D 1 43 ? 253.952 33.845 223.733 1.00 19.27 35 ALA D C 1
ATOM 5772 O O . ALA D 1 43 ? 254.638 34.096 222.716 1.00 19.44 35 ALA D O 1
ATOM 5774 N N . ASP D 1 44 ? 254.466 33.932 224.958 1.00 20.08 36 ASP D N 1
ATOM 5775 C CA . ASP D 1 44 ? 255.848 34.362 225.158 1.00 22.49 36 ASP D CA 1
ATOM 5776 C C . ASP D 1 44 ? 256.854 33.353 224.601 1.00 22.90 36 ASP D C 1
ATOM 5777 O O . ASP D 1 44 ? 258.019 33.742 224.310 1.00 24.60 36 ASP D O 1
ATOM 5782 N N . ALA D 1 45 ? 256.450 32.080 224.486 1.00 20.99 37 ALA D N 1
ATOM 5783 C CA . ALA D 1 45 ? 257.283 31.020 223.902 1.00 21.22 37 ALA D CA 1
ATOM 5784 C C . ALA D 1 45 ? 257.249 31.038 222.380 1.00 23.30 37 ALA D C 1
ATOM 5785 O O . ALA D 1 45 ? 257.875 30.184 221.765 1.00 24.40 37 ALA D O 1
ATOM 5787 N N . GLY D 1 46 ? 256.510 31.974 221.780 1.00 22.71 38 GLY D N 1
ATOM 5788 C CA . GLY D 1 46 ? 256.591 32.242 220.331 1.00 22.73 38 GLY D CA 1
ATOM 5789 C C . GLY D 1 46 ? 255.434 31.753 219.470 1.00 22.92 38 GLY D C 1
ATOM 5790 O O . GLY D 1 46 ? 255.529 31.697 218.224 1.00 23.80 38 GLY D O 1
ATOM 5791 N N . ALA D 1 47 ? 254.332 31.383 220.103 1.00 21.73 39 ALA D N 1
ATOM 5792 C CA . ALA D 1 47 ? 253.156 30.880 219.353 1.00 21.27 39 ALA D CA 1
ATOM 5793 C C . ALA D 1 47 ? 252.568 32.004 218.534 1.00 21.86 39 ALA D C 1
ATOM 5794 O O . ALA D 1 47 ? 252.681 33.178 218.906 1.00 22.59 39 ALA D O 1
ATOM 5796 N N . VAL D 1 48 ? 251.943 31.662 217.422 1.00 21.38 40 VAL D N 1
ATOM 5797 C CA . VAL D 1 48 ? 251.320 32.696 216.584 1.00 21.02 40 VAL D CA 1
ATOM 5798 C C . VAL D 1 48 ? 249.809 32.757 216.745 1.00 19.71 40 VAL D C 1
ATOM 5799 O O . VAL D 1 48 ? 249.172 33.679 216.256 1.00 19.22 40 VAL D O 1
ATOM 5803 N N . ALA D 1 49 ? 249.243 31.770 217.429 1.00 17.77 41 ALA D N 1
ATOM 5804 C CA . ALA D 1 49 ? 247.822 31.758 217.749 1.00 16.30 41 ALA D CA 1
ATOM 5805 C C . ALA D 1 49 ? 247.630 30.840 218.920 1.00 15.58 41 ALA D C 1
ATOM 5806 O O . ALA D 1 49 ? 248.508 30.029 219.208 1.00 15.02 41 ALA D O 1
ATOM 5808 N N . LEU D 1 50 ? 246.496 30.967 219.606 1.00 14.79 42 LEU D N 1
ATOM 5809 C CA . LEU D 1 50 ? 246.187 30.093 220.766 1.00 14.39 42 LEU D CA 1
ATOM 5810 C C . LEU D 1 50 ? 244.861 29.362 220.561 1.00 13.53 42 LEU D C 1
ATOM 5811 O O . LEU D 1 50 ? 243.939 29.902 219.923 1.00 14.06 42 LEU D O 1
ATOM 5816 N N . ALA D 1 51 ? 244.703 28.228 221.233 1.00 12.99 43 ALA D N 1
ATOM 5817 C CA . ALA D 1 51 ? 243.407 27.532 221.252 1.00 12.91 43 ALA D CA 1
ATOM 5818 C C . ALA D 1 51 ? 243.055 27.235 222.694 1.00 13.74 43 ALA D C 1
ATOM 5819 O O . ALA D 1 51 ? 243.962 27.048 223.507 1.00 13.74 43 ALA D O 1
ATOM 5821 N N . THR D 1 52 ? 241.772 27.191 223.002 1.00 13.60 44 THR D N 1
ATOM 5822 C CA . THR D 1 52 ? 241.374 26.576 224.273 1.00 14.45 44 THR D CA 1
ATOM 5823 C C . THR D 1 52 ? 240.817 25.201 223.986 1.00 14.71 44 THR D C 1
ATOM 5824 O O . THR D 1 52 ? 240.311 24.928 222.881 1.00 16.01 44 THR D O 1
ATOM 5828 N N . GLY D 1 53 ? 241.020 24.295 224.925 1.00 14.34 45 GLY D N 1
ATOM 5829 C CA . GLY D 1 53 ? 240.443 22.960 224.820 1.00 14.44 45 GLY D CA 1
ATOM 5830 C C . GLY D 1 53 ? 239.507 22.707 225.991 1.00 14.21 45 GLY D C 1
ATOM 5831 O O . GLY D 1 53 ? 239.849 23.049 227.148 1.00 14.46 45 GLY D O 1
ATOM 5832 N N . SER D 1 54 ? 238.359 22.084 225.749 1.00 14.13 4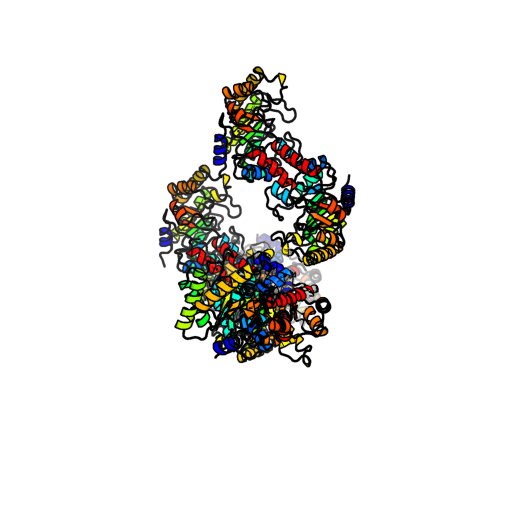6 SER D N 1
ATOM 5833 C CA . SER D 1 54 ? 237.358 22.013 226.797 1.00 15.30 46 SER D CA 1
ATOM 5834 C C . SER D 1 54 ? 237.794 21.087 227.937 1.00 14.94 46 SER D C 1
ATOM 5835 O O . SER D 1 54 ? 237.476 21.348 229.131 1.00 14.49 46 SER D O 1
ATOM 5838 N N . TRP D 1 55 ? 238.544 20.034 227.596 1.00 15.60 47 TRP D N 1
ATOM 5839 C CA . TRP D 1 55 ? 238.984 19.088 228.606 1.00 16.60 47 TRP D CA 1
ATOM 5840 C C . TRP D 1 55 ? 239.904 19.754 229.653 1.00 15.87 47 TRP D C 1
ATOM 5841 O O . TRP D 1 55 ? 239.647 19.643 230.876 1.00 14.63 47 TRP D O 1
ATOM 5852 N N . SER D 1 56 ? 240.913 20.467 229.154 1.00 15.17 48 SER D N 1
ATOM 5853 C CA . SER D 1 56 ? 241.929 21.167 229.962 1.00 14.79 48 SER D CA 1
ATOM 5854 C C . SER D 1 56 ? 241.271 22.297 230.770 1.00 14.33 48 SER D C 1
ATOM 5855 O O . SER D 1 56 ? 241.550 22.472 231.957 1.00 14.24 48 SER D O 1
ATOM 5858 N N . VAL D 1 57 ? 240.415 23.065 230.137 1.00 13.60 49 VAL D N 1
ATOM 5859 C CA . VAL D 1 57 ? 239.695 24.137 230.858 1.00 13.94 49 VAL D CA 1
ATOM 5860 C C . VAL D 1 57 ? 238.875 23.552 232.018 1.00 13.47 49 VAL D C 1
ATOM 5861 O O . VAL D 1 57 ? 238.834 24.084 233.126 1.00 14.93 49 VAL D O 1
ATOM 5865 N N . ALA D 1 58 ? 238.172 22.462 231.763 1.00 13.87 50 ALA D N 1
ATOM 5866 C CA . ALA D 1 58 ? 237.342 21.870 232.767 1.00 15.46 50 ALA D CA 1
ATOM 5867 C C . ALA D 1 58 ? 238.212 21.327 233.873 1.00 15.16 50 ALA D C 1
ATOM 5868 O O . ALA D 1 58 ? 237.909 21.575 235.093 1.00 16.05 50 ALA D O 1
ATOM 5870 N N . ALA D 1 59 ? 239.276 20.599 233.503 1.00 15.12 51 ALA D N 1
ATOM 5871 C CA . ALA D 1 59 ? 240.167 19.991 234.528 1.00 16.30 51 ALA D CA 1
ATOM 5872 C C . ALA D 1 59 ? 240.764 21.069 235.423 1.00 16.29 51 ALA D C 1
ATOM 5873 O O . ALA D 1 59 ? 240.704 20.972 236.669 1.00 16.77 51 ALA D O 1
ATOM 5875 N N . ALA D 1 60 ? 241.230 22.143 234.836 1.00 15.76 52 ALA D N 1
ATOM 5876 C CA . ALA D 1 60 ? 241.848 23.232 235.607 1.00 15.81 52 ALA D CA 1
ATOM 5877 C C . ALA D 1 60 ? 240.864 23.803 236.598 1.00 17.64 52 ALA D C 1
ATOM 5878 O O . ALA D 1 60 ? 241.208 24.052 237.756 1.00 16.77 52 ALA D O 1
ATOM 5880 N N . ASN D 1 61 ? 239.616 24.013 236.136 1.00 16.41 53 ASN D N 1
ATOM 5881 C CA . ASN D 1 61 ? 238.554 24.623 236.937 1.00 18.21 53 ASN D CA 1
ATOM 5882 C C . ASN D 1 61 ? 237.718 23.703 237.797 1.00 19.02 53 ASN D C 1
ATOM 5883 O O . ASN D 1 61 ? 236.812 24.165 238.543 1.00 21.73 53 ASN D O 1
ATOM 5888 N N . GLY D 1 62 ? 237.998 22.430 237.752 1.00 17.19 54 GLY D N 1
ATOM 5889 C CA . GLY D 1 62 ? 237.374 21.509 238.675 1.00 19.77 54 GLY D CA 1
ATOM 5890 C C . GLY D 1 62 ? 236.066 20.916 238.203 1.00 21.49 54 GLY D C 1
ATOM 5891 O O . GLY D 1 62 ? 235.299 20.367 239.007 1.00 22.45 54 GLY D O 1
ATOM 5892 N N . PHE D 1 63 ? 235.833 21.000 236.888 1.00 22.33 55 PHE D N 1
ATOM 5893 C CA . PHE D 1 63 ? 234.665 20.406 236.234 1.00 23.54 55 PHE D CA 1
ATOM 5894 C C . PHE D 1 63 ? 235.040 19.171 235.445 1.00 24.62 55 PHE D C 1
ATOM 5895 O O . PHE D 1 63 ? 236.185 18.966 235.050 1.00 24.21 55 PHE D O 1
ATOM 5903 N N . VAL D 1 64 ? 234.037 18.354 235.192 1.00 29.37 56 VAL D N 1
ATOM 5904 C CA . VAL D 1 64 ? 234.178 17.264 234.227 1.00 31.70 56 VAL D CA 1
ATOM 5905 C C . VAL D 1 64 ? 233.901 17.831 232.820 1.00 29.85 56 VAL D C 1
ATOM 5906 O O . VAL D 1 64 ? 233.104 18.740 232.648 1.00 32.11 56 VAL D O 1
ATOM 5910 N N . ASP D 1 65 ? 234.546 17.278 231.810 1.00 30.49 57 ASP D N 1
ATOM 5911 C CA . ASP D 1 65 ? 234.333 17.730 230.415 1.00 29.36 57 ASP D CA 1
ATOM 5912 C C . ASP D 1 65 ? 232.873 17.406 230.009 1.00 29.07 57 ASP D C 1
ATOM 5913 O O . ASP D 1 65 ? 232.135 16.822 230.808 1.00 31.51 57 ASP D O 1
ATOM 5918 N N . GLY D 1 66 ? 232.444 17.805 228.793 1.00 27.41 58 GLY D N 1
ATOM 5919 C CA . GLY D 1 66 ? 231.096 17.460 228.283 1.00 25.55 58 GLY D CA 1
ATOM 5920 C C . GLY D 1 66 ? 229.987 18.430 228.642 1.00 27.21 58 GLY D C 1
ATOM 5921 O O . GLY D 1 66 ? 228.891 18.021 229.011 1.00 26.48 58 GLY D O 1
ATOM 5922 N N . GLU D 1 67 ? 230.272 19.726 228.535 1.00 26.26 59 GLU D N 1
ATOM 5923 C CA . GLU D 1 67 ? 229.268 20.779 228.673 1.00 26.78 59 GLU D CA 1
ATOM 5924 C C . GLU D 1 67 ? 228.650 20.770 230.078 1.00 27.85 59 GLU D C 1
ATOM 5925 O O . GLU D 1 67 ? 227.469 21.049 230.211 1.00 28.73 59 GLU D O 1
ATOM 5931 N N . GLN D 1 68 ? 229.454 20.465 231.096 1.00 28.31 60 GLN D N 1
ATOM 5932 C CA . GLN D 1 68 ? 228.985 20.500 232.501 1.00 29.94 60 GLN D CA 1
ATOM 5933 C C . GLN D 1 68 ? 229.129 21.921 233.020 1.00 29.61 60 GLN D C 1
ATOM 5934 O O . GLN D 1 68 ? 228.301 22.391 233.794 1.00 30.53 60 GLN D O 1
ATOM 5940 N N . MET D 1 69 ? 230.187 22.621 232.602 1.00 27.85 61 MET D N 1
ATOM 5941 C CA . MET D 1 69 ? 230.354 24.014 233.062 1.00 27.15 61 MET D CA 1
ATOM 5942 C C . MET D 1 69 ? 229.174 24.888 232.539 1.00 28.37 61 MET D C 1
ATOM 5943 O O . MET D 1 69 ? 228.831 24.845 231.355 1.00 27.61 61 MET D O 1
ATOM 5948 N N . PRO D 1 70 ? 228.496 25.672 233.420 1.00 26.81 62 PRO D N 1
ATOM 5949 C CA . PRO D 1 70 ? 227.385 26.501 232.914 1.00 25.81 62 PRO D CA 1
ATOM 5950 C C . PRO D 1 70 ? 227.885 27.441 231.780 1.00 26.21 62 PRO D C 1
ATOM 5951 O O . PRO D 1 70 ? 229.012 27.917 231.854 1.00 25.59 62 PRO D O 1
ATOM 5955 N N . ARG D 1 71 ? 227.066 27.720 230.775 1.00 26.52 63 ARG D N 1
ATOM 5956 C CA . ARG D 1 71 ? 227.602 28.365 229.569 1.00 26.63 63 ARG D CA 1
ATOM 5957 C C . ARG D 1 71 ? 228.155 29.746 229.913 1.00 25.56 63 ARG D C 1
ATOM 5958 O O . ARG D 1 71 ? 229.178 30.158 229.375 1.00 23.87 63 ARG D O 1
ATOM 5966 N N . ALA D 1 72 ? 227.448 30.469 230.766 1.00 25.04 64 ALA D N 1
ATOM 5967 C CA . ALA D 1 72 ? 227.867 31.849 231.044 1.00 24.37 64 ALA D CA 1
ATOM 5968 C C . ALA D 1 72 ? 229.179 31.840 231.813 1.00 24.15 64 ALA D C 1
ATOM 5969 O O . ALA D 1 72 ? 230.008 32.750 231.640 1.00 24.14 64 ALA D O 1
ATOM 5971 N N . LEU D 1 73 ? 229.399 30.804 232.639 1.00 21.94 65 LEU D N 1
ATOM 5972 C CA . LEU D 1 73 ? 230.663 30.680 233.344 1.00 23.04 65 LEU D CA 1
ATOM 5973 C C . LEU D 1 73 ? 231.747 30.332 232.358 1.00 22.43 65 LEU D C 1
ATOM 5974 O O . LEU D 1 73 ? 232.813 30.915 232.383 1.00 21.56 65 LEU D O 1
ATOM 5979 N N A MET D 1 74 ? 231.499 29.368 231.462 0.50 22.71 66 MET D N 1
ATOM 5980 N N B MET D 1 74 ? 231.440 29.383 231.482 0.50 21.79 66 MET D N 1
ATOM 5981 C CA A MET D 1 74 ? 232.537 29.007 230.489 0.50 23.42 66 MET D CA 1
ATOM 5982 C CA B MET D 1 74 ? 232.379 28.966 230.480 0.50 21.69 66 MET D CA 1
ATOM 5983 C C A MET D 1 74 ? 232.902 30.197 229.640 0.50 21.72 66 MET D C 1
ATOM 5984 C C B MET D 1 74 ? 232.849 30.141 229.640 0.50 20.86 66 MET D C 1
ATOM 5985 O O A MET D 1 74 ? 234.061 30.383 229.359 0.50 20.63 66 MET D O 1
ATOM 5986 O O B MET D 1 74 ? 234.020 30.263 229.386 0.50 19.78 66 MET D O 1
ATOM 5995 N N . MET D 1 75 ? 231.942 31.023 229.232 1.00 21.89 67 MET D N 1
ATOM 5996 C CA . MET D 1 75 ? 232.345 32.182 228.403 1.00 21.68 67 MET D CA 1
ATOM 5997 C C . MET D 1 75 ? 233.188 33.183 229.155 1.00 21.20 67 MET D C 1
ATOM 5998 O O . MET D 1 75 ? 234.080 33.824 228.576 1.00 20.55 67 MET D O 1
ATOM 6003 N N . GLU D 1 76 ? 232.918 33.337 230.451 1.00 21.36 68 GLU D N 1
ATOM 6004 C CA . GLU D 1 76 ? 233.745 34.241 231.253 1.00 22.65 68 GLU D CA 1
ATOM 6005 C C . GLU D 1 76 ? 235.127 33.675 231.425 1.00 21.31 68 GLU D C 1
ATOM 6006 O O . GLU D 1 76 ? 236.138 34.363 231.356 1.00 22.43 68 GLU D O 1
ATOM 6012 N N . VAL D 1 77 ? 235.187 32.368 231.608 1.00 22.26 69 VAL D N 1
ATOM 6013 C CA . VAL D 1 77 ? 236.486 31.717 231.675 1.00 21.64 69 VAL D CA 1
ATOM 6014 C C . VAL D 1 77 ? 237.282 31.892 230.376 1.00 20.17 69 VAL D C 1
ATOM 6015 O O . VAL D 1 77 ? 238.481 32.230 230.374 1.00 18.72 69 VAL D O 1
ATOM 6019 N N . LEU D 1 78 ? 236.595 31.754 229.245 1.00 20.30 70 LEU D N 1
ATOM 6020 C CA . LEU D 1 78 ? 237.247 31.909 227.936 1.00 21.15 70 LEU D CA 1
ATOM 6021 C C . LEU D 1 78 ? 237.621 33.376 227.630 1.00 21.68 70 LEU D C 1
ATOM 6022 O O . LEU D 1 78 ? 238.688 33.707 227.090 1.00 21.64 70 LEU D O 1
ATOM 6027 N N . GLU D 1 79 ? 236.781 34.324 228.052 1.00 20.39 71 GLU D N 1
ATOM 6028 C CA . GLU D 1 79 ? 237.132 35.713 227.885 1.00 21.86 71 GLU D CA 1
ATOM 6029 C C . GLU D 1 79 ? 238.428 36.131 228.587 1.00 21.37 71 GLU D C 1
ATOM 6030 O O . GLU D 1 79 ? 239.195 36.944 228.064 1.00 21.03 71 GLU D O 1
ATOM 6036 N N . ARG D 1 80 ? 238.668 35.578 229.763 1.00 20.77 72 ARG D N 1
ATOM 6037 C CA . ARG D 1 80 ? 239.860 35.906 230.494 1.00 22.23 72 ARG D CA 1
ATOM 6038 C C . ARG D 1 80 ? 241.100 35.434 229.731 1.00 21.27 72 ARG D C 1
ATOM 6039 O O . ARG D 1 80 ? 242.129 36.111 229.691 1.00 21.34 72 ARG D O 1
ATOM 6047 N N . ILE D 1 81 ? 240.956 34.285 229.066 1.00 19.88 73 ILE D N 1
ATOM 6048 C CA . ILE D 1 81 ? 242.055 33.704 228.263 1.00 20.26 73 ILE D CA 1
ATOM 6049 C C . ILE D 1 81 ? 242.241 34.579 227.013 1.00 20.70 73 ILE D C 1
ATOM 6050 O O . ILE D 1 81 ? 243.368 35.001 226.655 1.00 20.26 73 ILE D O 1
ATOM 6055 N N . VAL D 1 82 ? 241.117 34.905 226.374 1.00 21.49 74 VAL D N 1
ATOM 6056 C CA . VAL D 1 82 ? 241.163 35.652 225.155 1.00 23.31 74 VAL D CA 1
ATOM 6057 C C . VAL D 1 82 ? 241.830 36.995 225.375 1.00 23.41 74 VAL D C 1
ATOM 6058 O O . VAL D 1 82 ? 242.662 37.385 224.555 1.00 23.80 74 VAL D O 1
ATOM 6062 N N . ARG D 1 83 ? 241.532 37.690 226.486 1.00 24.58 75 ARG D N 1
ATOM 6063 C CA . ARG D 1 83 ? 242.084 39.005 226.732 1.00 23.47 75 ARG D CA 1
ATOM 6064 C C . ARG D 1 83 ? 243.529 39.051 227.307 1.00 23.43 75 ARG D C 1
ATOM 6065 O O . ARG D 1 83 ? 244.115 40.127 227.414 1.00 24.15 75 ARG D O 1
ATOM 6067 N N . ALA D 1 84 ? 244.098 37.907 227.679 1.00 19.86 76 ALA D N 1
ATOM 6068 C CA . ALA D 1 84 ? 245.447 37.809 228.245 1.00 20.00 76 ALA D CA 1
ATOM 6069 C C . ALA D 1 84 ? 246.584 38.168 227.298 1.00 20.12 76 ALA D C 1
ATOM 6070 O O . ALA D 1 84 ? 247.656 38.582 227.751 1.00 22.06 76 ALA D O 1
ATOM 6072 N N . THR D 1 85 ? 246.358 37.984 226.003 1.00 19.80 77 THR D N 1
ATOM 6073 C CA . THR D 1 85 ? 247.367 38.240 224.988 1.00 19.53 77 THR D CA 1
ATOM 6074 C C . THR D 1 85 ? 246.720 38.866 223.774 1.00 20.54 77 THR D C 1
ATOM 6075 O O . THR D 1 85 ? 245.505 38.878 223.633 1.00 21.28 77 THR D O 1
ATOM 6079 N N . ASP D 1 86 ? 247.565 39.338 222.864 1.00 22.35 78 ASP D N 1
ATOM 6080 C CA . ASP D 1 86 ? 247.100 39.959 221.621 1.00 24.03 78 ASP D CA 1
ATOM 6081 C C . ASP D 1 86 ? 247.017 38.973 220.480 1.00 21.79 78 ASP D C 1
ATOM 6082 O O . ASP D 1 86 ? 246.774 39.384 219.346 1.00 22.49 78 ASP D O 1
ATOM 6087 N N . LEU D 1 87 ? 247.284 37.695 220.740 1.00 19.59 79 LEU D N 1
ATOM 6088 C CA . LEU D 1 87 ? 247.216 36.668 219.717 1.00 18.89 79 LEU D CA 1
ATOM 6089 C C . LEU D 1 87 ? 245.766 36.290 219.361 1.00 17.88 79 LEU D C 1
ATOM 6090 O O . LEU D 1 87 ? 244.859 36.403 220.182 1.00 17.30 79 LEU D O 1
ATOM 6095 N N . PRO D 1 88 ? 245.530 35.844 218.115 1.00 16.28 80 PRO D N 1
ATOM 6096 C CA . PRO D 1 88 ? 244.231 35.272 217.826 1.00 16.19 80 PRO D CA 1
ATOM 6097 C C . PRO D 1 88 ? 243.960 34.039 218.687 1.00 15.63 80 PRO D C 1
ATOM 6098 O O . PRO D 1 88 ? 244.853 33.189 218.815 1.00 16.37 80 PRO D O 1
ATOM 6102 N N . VAL D 1 89 ? 242.757 33.962 219.242 1.00 14.44 81 VAL D N 1
ATOM 6103 C CA . VAL D 1 89 ? 242.343 32.813 220.046 1.00 14.37 81 VAL D CA 1
ATOM 6104 C C . VAL D 1 89 ? 241.089 32.158 219.485 1.00 13.80 81 VAL D C 1
ATOM 6105 O O . VAL D 1 89 ? 240.043 32.786 219.284 1.00 13.78 81 VAL D O 1
ATOM 6109 N N . THR D 1 90 ? 241.207 30.857 219.269 1.00 13.36 82 THR D N 1
ATOM 6110 C CA . THR D 1 90 ? 240.071 29.993 218.943 1.00 12.72 82 THR D CA 1
ATOM 6111 C C . THR D 1 90 ? 239.620 29.168 220.134 1.00 12.95 82 THR D C 1
ATOM 6112 O O . THR D 1 90 ? 240.459 28.741 220.952 1.00 13.11 82 THR D O 1
ATOM 6116 N N . VAL D 1 91 ? 238.315 28.954 220.234 1.00 12.99 83 VAL D N 1
ATOM 6117 C CA . VAL D 1 91 ? 237.735 28.336 221.447 1.00 13.75 83 VAL D CA 1
ATOM 6118 C C . VAL D 1 91 ? 236.993 27.057 221.169 1.00 13.11 83 VAL D C 1
ATOM 6119 O O . VAL D 1 91 ? 236.168 26.980 220.280 1.00 12.38 83 VAL D O 1
ATOM 6123 N N . ASP D 1 92 ? 237.314 26.024 221.939 1.00 12.77 84 ASP D N 1
ATOM 6124 C CA . ASP D 1 92 ? 236.556 24.768 221.847 1.00 13.33 84 ASP D CA 1
ATOM 6125 C C . ASP D 1 92 ? 235.177 24.939 222.494 1.00 14.12 84 ASP D C 1
ATOM 6126 O O . ASP D 1 92 ? 235.084 25.191 223.711 1.00 14.88 84 ASP D O 1
ATOM 6131 N N . LEU D 1 93 ? 234.118 24.889 221.699 1.00 13.72 85 LEU D N 1
ATOM 6132 C CA . LEU D 1 93 ? 232.761 25.047 222.160 1.00 14.30 85 LEU D CA 1
ATOM 6133 C C . LEU D 1 93 ? 232.016 23.701 222.268 1.00 15.51 85 LEU D C 1
ATOM 6134 O O . LEU D 1 93 ? 230.786 23.693 222.385 1.00 15.90 85 LEU D O 1
ATOM 6139 N N . GLU D 1 94 ? 232.737 22.584 222.285 1.00 15.00 86 GLU D N 1
ATOM 6140 C CA . GLU D 1 94 ? 232.145 21.239 222.326 1.00 16.15 86 GLU D CA 1
ATOM 6141 C C . GLU D 1 94 ? 231.058 21.159 221.247 1.00 16.12 86 GLU D C 1
ATOM 6142 O O . GLU D 1 94 ? 231.351 21.517 220.084 1.00 14.83 86 GLU D O 1
ATOM 6148 N N . SER D 1 95 ? 229.845 20.726 221.584 1.00 16.86 87 SER D N 1
ATOM 6149 C CA . SER D 1 95 ? 228.859 20.587 220.530 1.00 18.56 87 SER D CA 1
ATOM 6150 C C . SER D 1 95 ? 227.998 21.838 220.349 1.00 18.82 87 SER D C 1
ATOM 6151 O O . SER D 1 95 ? 226.993 21.836 219.606 1.00 20.35 87 SER D O 1
ATOM 6154 N N . GLY D 1 96 ? 228.359 22.920 221.052 1.00 17.06 88 GLY D N 1
ATOM 6155 C CA . GLY D 1 96 ? 227.779 24.246 220.846 1.00 17.33 88 GLY D CA 1
ATOM 6156 C C . GLY D 1 96 ? 226.935 24.776 222.012 1.00 18.05 88 GLY D C 1
ATOM 6157 O O . GLY D 1 96 ? 226.380 25.880 221.896 1.00 16.90 88 GLY D O 1
ATOM 6158 N N . TYR D 1 97 ? 226.873 24.003 223.115 1.00 18.39 89 TYR D N 1
ATOM 6159 C CA . TYR D 1 97 ? 226.171 24.402 224.368 1.00 20.60 89 TYR D CA 1
ATOM 6160 C C . TYR D 1 97 ? 224.802 24.894 223.989 1.00 20.61 89 TYR D C 1
ATOM 6161 O O . TYR D 1 97 ? 224.405 26.022 224.340 1.00 22.41 89 TYR D O 1
ATOM 6170 N N . GLY D 1 98 ? 224.048 24.050 223.330 1.00 19.49 90 GLY D N 1
ATOM 6171 C CA . GLY D 1 98 ? 222.717 24.455 222.869 1.00 21.61 90 GLY D CA 1
ATOM 6172 C C . GLY D 1 98 ? 221.892 23.286 222.394 1.00 22.32 90 GLY D C 1
ATOM 6173 O O . GLY D 1 98 ? 222.368 22.411 221.657 1.00 23.14 90 GLY D O 1
ATOM 6174 N N . GLU D 1 99 ? 220.623 23.294 222.804 1.00 24.44 91 GLU D N 1
ATOM 6175 C CA . GLU D 1 99 ? 219.701 22.244 222.416 1.00 23.02 91 GLU D CA 1
ATOM 6176 C C . GLU D 1 99 ? 219.424 22.295 220.919 1.00 22.36 91 GLU D C 1
ATOM 6177 O O . GLU D 1 99 ? 219.561 21.301 220.231 1.00 23.62 91 GLU D O 1
ATOM 6179 N N . ARG D 1 100 ? 219.091 23.462 220.408 1.00 22.74 92 ARG D N 1
ATOM 6180 C CA . ARG D 1 100 ? 218.693 23.666 219.037 1.00 23.85 92 ARG D CA 1
ATOM 6181 C C . ARG D 1 100 ? 219.746 24.476 218.305 1.00 22.39 92 ARG D C 1
ATOM 6182 O O . ARG D 1 100 ? 220.575 25.127 218.949 1.00 22.10 92 ARG D O 1
ATOM 6190 N N . PRO D 1 101 ? 219.676 24.499 216.968 1.00 22.69 93 PRO D N 1
ATOM 6191 C CA . PRO D 1 101 ? 220.535 25.389 216.193 1.00 21.97 93 PRO D CA 1
ATOM 6192 C C . PRO D 1 101 ? 220.503 26.820 216.690 1.00 21.38 93 PRO D C 1
ATOM 6193 O O . PRO D 1 101 ? 221.546 27.448 216.776 1.00 20.05 93 PRO D O 1
ATOM 6197 N N . GLU D 1 102 ? 219.335 27.345 217.084 1.00 22.75 94 GLU D N 1
ATOM 6198 C CA . GLU D 1 102 ? 219.258 28.738 217.512 1.00 24.81 94 GLU D CA 1
ATOM 6199 C C . GLU D 1 102 ? 220.068 28.963 218.778 1.00 23.01 94 GLU D C 1
ATOM 6200 O O . GLU D 1 102 ? 220.552 30.064 218.989 1.00 22.49 94 GLU D O 1
ATOM 6206 N N . ASP D 1 103 ? 220.181 27.930 219.632 1.00 23.56 95 ASP D N 1
ATOM 6207 C CA . ASP D 1 103 ? 220.955 28.026 220.868 1.00 22.77 95 ASP D CA 1
ATOM 6208 C C . ASP D 1 103 ? 222.454 28.027 220.552 1.00 20.92 95 ASP D C 1
ATOM 6209 O O . ASP D 1 103 ? 223.225 28.790 221.142 1.00 20.58 95 ASP D O 1
ATOM 6214 N N . VAL D 1 104 ? 222.832 27.198 219.573 1.00 19.88 96 VAL D N 1
ATOM 6215 C CA . VAL D 1 104 ? 224.205 27.183 219.074 1.00 18.54 96 VAL D CA 1
ATOM 6216 C C . VAL D 1 104 ? 224.590 28.555 218.545 1.00 18.39 96 VAL D C 1
ATOM 6217 O O . VAL D 1 104 ? 225.695 29.044 218.799 1.00 18.51 96 VAL D O 1
ATOM 6221 N N . ALA D 1 105 ? 223.684 29.210 217.804 1.00 17.96 97 ALA D N 1
ATOM 6222 C CA . ALA D 1 105 ? 223.948 30.544 217.305 1.00 17.83 97 ALA D CA 1
ATOM 6223 C C . ALA D 1 105 ? 224.251 31.497 218.413 1.00 18.01 97 ALA D C 1
ATOM 6224 O O . ALA D 1 105 ? 225.180 32.303 218.295 1.00 18.51 97 ALA D O 1
ATOM 6226 N N . GLU D 1 106 ? 223.467 31.448 219.486 1.00 19.04 98 GLU D N 1
ATOM 6227 C CA . GLU D 1 106 ? 223.746 32.308 220.664 1.00 21.10 98 GLU D CA 1
ATOM 6228 C C . GLU D 1 106 ? 225.106 32.008 221.320 1.00 18.69 98 GLU D C 1
ATOM 6229 O O . GLU D 1 106 ? 225.849 32.919 221.644 1.00 17.36 98 GLU D O 1
ATOM 6235 N N . THR D 1 107 ? 225.495 30.744 221.413 1.00 17.53 99 THR D N 1
ATOM 6236 C CA . THR D 1 107 ? 226.805 30.413 221.962 1.00 17.79 99 THR D CA 1
ATOM 6237 C C . THR D 1 107 ? 227.915 31.012 221.121 1.00 17.52 99 THR D C 1
ATOM 6238 O O . THR D 1 107 ? 228.858 31.612 221.663 1.00 17.37 99 THR D O 1
ATOM 6242 N N . ILE D 1 108 ? 227.810 30.852 219.796 1.00 17.61 100 ILE D N 1
ATOM 6243 C CA . ILE D 1 108 ? 228.782 31.512 218.896 1.00 18.21 100 ILE D CA 1
ATOM 6244 C C . ILE D 1 108 ? 228.822 33.037 219.133 1.00 19.01 100 ILE D C 1
ATOM 6245 O O . ILE D 1 108 ? 229.887 33.644 219.225 1.00 19.21 100 ILE D O 1
ATOM 6250 N N . ALA D 1 109 ? 227.648 33.656 219.236 1.00 19.54 101 ALA D N 1
ATOM 6251 C CA . ALA D 1 109 ? 227.571 35.103 219.391 1.00 20.19 101 ALA D CA 1
ATOM 6252 C C . ALA D 1 109 ? 228.260 35.537 220.681 1.00 19.65 101 ALA D C 1
ATOM 6253 O O . ALA D 1 109 ? 229.020 36.526 220.685 1.00 19.98 101 ALA D O 1
ATOM 6255 N N . MET D 1 110 ? 228.016 34.779 221.745 1.00 18.76 102 MET D N 1
ATOM 6256 C CA . MET D 1 110 ? 228.705 34.983 223.027 1.00 18.85 102 MET D CA 1
ATOM 6257 C C . MET D 1 110 ? 230.212 34.840 222.889 1.00 18.16 102 MET D C 1
ATOM 6258 O O . MET D 1 110 ? 230.960 35.647 223.439 1.00 19.27 102 MET D O 1
ATOM 6263 N N . SER D 1 111 ? 230.661 33.842 222.126 1.00 16.81 103 SER D N 1
ATOM 6264 C CA . SER D 1 111 ? 232.094 33.702 221.940 1.00 15.98 103 SER D CA 1
ATOM 6265 C C . SER D 1 111 ? 232.712 34.903 221.223 1.00 16.52 103 SER D C 1
ATOM 6266 O O . SER D 1 111 ? 233.845 35.253 221.470 1.00 16.91 103 SER D O 1
ATOM 6269 N N . ILE D 1 112 ? 231.993 35.488 220.278 1.00 17.39 104 ILE D N 1
ATOM 6270 C CA . ILE D 1 112 ? 232.507 36.636 219.515 1.00 18.48 104 ILE D CA 1
ATOM 6271 C C . ILE D 1 112 ? 232.546 37.842 220.441 1.00 19.32 104 ILE D C 1
ATOM 6272 O O . ILE D 1 112 ? 233.527 38.607 220.436 1.00 19.79 104 ILE D O 1
ATOM 6277 N N . ARG D 1 113 ? 231.520 37.976 221.272 1.00 20.94 105 ARG D N 1
ATOM 6278 C CA . ARG D 1 113 ? 231.564 39.066 222.274 1.00 23.22 105 ARG D CA 1
ATOM 6279 C C . ARG D 1 113 ? 232.720 38.940 223.257 1.00 22.89 105 ARG D C 1
ATOM 6280 O O . ARG D 1 113 ? 233.234 39.959 223.731 1.00 23.96 105 ARG D O 1
ATOM 6288 N N . ALA D 1 114 ? 233.131 37.714 223.547 1.00 20.81 106 ALA D N 1
ATOM 6289 C CA . ALA D 1 114 ? 234.268 37.449 224.388 1.00 20.23 106 ALA D CA 1
ATOM 6290 C C . ALA D 1 114 ? 235.604 37.624 223.673 1.00 19.26 106 ALA D C 1
ATOM 6291 O O . ALA D 1 114 ? 236.641 37.565 224.304 1.00 20.53 106 ALA D O 1
ATOM 6293 N N . GLY D 1 115 ? 235.579 37.852 222.354 1.00 18.73 107 GLY D N 1
ATOM 6294 C CA . GLY D 1 115 ? 236.777 38.132 221.608 1.00 18.38 107 GLY D CA 1
ATOM 6295 C C . GLY D 1 115 ? 237.391 36.978 220.826 1.00 17.24 107 GLY D C 1
ATOM 6296 O O . GLY D 1 115 ? 238.466 37.150 220.266 1.00 18.04 107 GLY D O 1
ATOM 6297 N N . ALA D 1 116 ? 236.776 35.815 220.869 1.00 16.68 108 ALA D N 1
ATOM 6298 C CA . ALA D 1 116 ? 237.291 34.644 220.125 1.00 16.02 108 ALA D CA 1
ATOM 6299 C C . ALA D 1 116 ? 237.115 34.898 218.624 1.00 16.07 108 ALA D C 1
ATOM 6300 O O . ALA D 1 116 ? 236.138 35.558 218.206 1.00 16.65 108 ALA D O 1
ATOM 6302 N N . ILE D 1 117 ? 238.057 34.368 217.824 1.00 15.74 109 ILE D N 1
ATOM 6303 C CA . ILE D 1 117 ? 238.051 34.507 216.362 1.00 15.80 109 ILE D CA 1
ATOM 6304 C C . ILE D 1 117 ? 237.791 33.183 215.612 1.00 14.93 109 ILE D C 1
ATOM 6305 O O . ILE D 1 117 ? 237.843 33.132 214.389 1.00 14.69 109 ILE D O 1
ATOM 6310 N N . GLY D 1 118 ? 237.431 32.158 216.367 1.00 14.33 110 GLY D N 1
ATOM 6311 C CA . GLY D 1 118 ? 237.044 30.890 215.789 1.00 13.77 110 GLY D CA 1
ATOM 6312 C C . GLY D 1 118 ? 236.656 29.917 216.850 1.00 13.53 110 GLY D C 1
ATOM 6313 O O . GLY D 1 118 ? 236.735 30.244 218.066 1.00 12.36 110 GLY D O 1
ATOM 6314 N N . CYS D 1 119 ? 236.116 28.772 216.421 1.00 12.75 111 CYS D N 1
ATOM 6315 C CA . CYS D 1 119 ? 235.755 27.741 217.375 1.00 12.75 111 CYS D CA 1
ATOM 6316 C C . CYS D 1 119 ? 236.006 26.365 216.842 1.00 12.51 111 CYS D C 1
ATOM 6317 O O . CYS D 1 119 ? 236.109 26.182 215.624 1.00 12.76 111 CYS D O 1
ATOM 6320 N N . ASN D 1 120 ? 235.974 25.397 217.756 1.00 12.24 112 ASN D N 1
ATOM 6321 C CA . ASN D 1 120 ? 235.700 24.009 217.407 1.00 12.67 112 ASN D CA 1
ATOM 6322 C C . ASN D 1 120 ? 234.260 23.732 217.760 1.00 13.70 112 ASN D C 1
ATOM 6323 O O . ASN D 1 120 ? 233.818 24.092 218.879 1.00 13.92 112 ASN D O 1
ATOM 6328 N N . LEU D 1 121 ? 233.517 23.118 216.811 1.00 13.96 113 LEU D N 1
ATOM 6329 C CA . LEU D 1 121 ? 232.133 22.724 217.015 1.00 13.82 113 LEU D CA 1
ATOM 6330 C C . LEU D 1 121 ? 231.967 21.266 216.598 1.00 13.75 113 LEU D C 1
ATOM 6331 O O . LEU D 1 121 ? 232.245 20.914 215.422 1.00 13.14 113 LEU D O 1
ATOM 6336 N N . GLU D 1 122 ? 231.549 20.433 217.554 1.00 13.93 114 GLU D N 1
ATOM 6337 C CA . GLU D 1 122 ? 231.553 18.972 217.451 1.00 16.07 114 GLU D CA 1
ATOM 6338 C C . GLU D 1 122 ? 230.198 18.368 217.116 1.00 15.29 114 GLU D C 1
ATOM 6339 O O . GLU D 1 122 ? 229.148 18.875 217.588 1.00 16.93 114 GLU D O 1
ATOM 6345 N N . ASP D 1 123 ? 230.209 17.275 216.348 1.00 14.24 115 ASP D N 1
ATOM 6346 C CA . ASP D 1 123 ? 228.987 16.647 215.841 1.00 15.83 115 ASP D CA 1
ATOM 6347 C C . ASP D 1 123 ? 228.433 15.502 216.692 1.00 17.25 115 ASP D C 1
ATOM 6348 O O . ASP D 1 123 ? 227.704 14.635 216.184 1.00 18.02 115 ASP D O 1
ATOM 6353 N N . SER D 1 124 ? 228.705 15.532 217.992 1.00 17.82 116 SER D N 1
ATOM 6354 C CA . SER D 1 124 ? 228.226 14.493 218.899 1.00 19.86 116 SER D CA 1
ATOM 6355 C C . SER D 1 124 ? 227.322 15.061 219.993 1.00 20.76 116 SER D C 1
ATOM 6356 O O . SER D 1 124 ? 227.225 16.258 220.202 1.00 20.77 116 SER D O 1
ATOM 6359 N N . PHE D 1 125 ? 226.573 14.167 220.615 1.00 23.02 117 PHE D N 1
ATOM 6360 C CA . PHE D 1 125 ? 225.746 14.483 221.779 1.00 26.09 117 PHE D CA 1
ATOM 6361 C C . PHE D 1 125 ? 226.661 14.393 222.981 1.00 29.66 117 PHE D C 1
ATOM 6362 O O . PHE D 1 125 ? 227.389 13.407 223.131 1.00 30.35 117 PHE D O 1
ATOM 6370 N N . PRO D 1 126 ? 226.656 15.429 223.830 1.00 33.84 118 PRO D N 1
ATOM 6371 C CA . PRO D 1 126 ? 227.626 15.430 224.939 1.00 37.90 118 PRO D CA 1
ATOM 6372 C C . PRO D 1 126 ? 227.412 14.320 225.974 1.00 39.56 118 PRO D C 1
ATOM 6373 O O . PRO D 1 126 ? 228.387 13.838 226.543 1.00 43.37 118 PRO D O 1
ATOM 6377 N N . SER D 1 127 ? 226.165 13.914 226.196 1.00 41.77 119 SER D N 1
ATOM 6378 C CA . SER D 1 127 ? 225.856 12.879 227.197 1.00 45.00 119 SER D CA 1
ATOM 6379 C C . SER D 1 127 ? 226.316 11.476 226.799 1.00 45.74 119 SER D C 1
ATOM 6380 O O . SER D 1 127 ? 226.767 10.703 227.655 1.00 42.03 119 SER D O 1
ATOM 6383 N N . THR D 1 128 ? 226.184 11.127 225.519 1.00 41.14 120 THR D N 1
ATOM 6384 C CA . THR D 1 128 ? 226.474 9.758 225.070 1.00 38.38 120 THR D CA 1
ATOM 6385 C C . THR D 1 128 ? 227.731 9.621 224.203 1.00 37.46 120 THR D C 1
ATOM 6386 O O . THR D 1 128 ? 228.264 8.513 224.049 1.00 36.13 120 THR D O 1
ATOM 6390 N N . GLY D 1 129 ? 228.209 10.731 223.636 1.00 32.28 121 GLY D N 1
ATOM 6391 C CA . GLY D 1 129 ? 229.278 10.666 222.643 1.00 31.53 121 GLY D CA 1
ATOM 6392 C C . GLY D 1 129 ? 228.819 10.180 221.261 1.00 30.14 121 GLY D C 1
ATOM 6393 O O . GLY D 1 129 ? 229.623 10.159 220.309 1.00 28.38 121 GLY D O 1
ATOM 6394 N N . GLU D 1 130 ? 227.544 9.809 221.121 1.00 27.10 122 GLU D N 1
ATOM 6395 C CA . GLU D 1 130 ? 227.060 9.302 219.836 1.00 28.01 122 GLU D CA 1
ATOM 6396 C C . GLU D 1 130 ? 227.022 10.455 218.845 1.00 23.52 122 GLU D C 1
ATOM 6397 O O . GLU D 1 130 ? 226.899 11.596 219.241 1.00 21.68 122 GLU D O 1
ATOM 6403 N N . LEU D 1 131 ? 227.104 10.116 217.571 1.00 21.99 123 LEU D N 1
ATOM 6404 C CA . LEU D 1 131 ? 227.069 11.118 216.492 1.00 22.24 123 LEU D CA 1
ATOM 6405 C C . LEU D 1 131 ? 225.668 11.587 216.166 1.00 21.54 123 LEU D C 1
ATOM 6406 O O . LEU D 1 131 ? 224.735 10.777 216.095 1.00 22.36 123 LEU D O 1
ATOM 6411 N N . ARG D 1 132 ? 225.511 12.903 216.003 1.00 19.88 124 ARG D N 1
ATOM 6412 C CA . ARG D 1 132 ? 224.303 13.476 215.481 1.00 19.43 124 ARG D CA 1
ATOM 6413 C C . ARG D 1 132 ? 224.147 13.057 214.013 1.00 19.35 124 ARG D C 1
ATOM 6414 O O . ARG D 1 132 ? 225.157 12.820 213.323 1.00 18.97 124 ARG D O 1
ATOM 6422 N N . ASP D 1 133 ? 222.907 12.919 213.550 1.00 18.42 125 ASP D N 1
ATOM 6423 C CA . ASP D 1 133 ? 222.704 12.642 212.140 1.00 19.45 125 ASP D CA 1
ATOM 6424 C C . ASP D 1 133 ? 223.322 13.770 211.298 1.00 18.72 125 ASP D C 1
ATOM 6425 O O . ASP D 1 133 ? 223.379 14.953 211.718 1.00 18.39 125 ASP D O 1
ATOM 6430 N N . VAL D 1 134 ? 223.797 13.426 210.097 1.00 18.78 126 VAL D N 1
ATOM 6431 C CA . VAL D 1 134 ? 224.535 14.402 209.302 1.00 18.43 126 VAL D CA 1
ATOM 6432 C C . VAL D 1 134 ? 223.815 15.736 209.086 1.00 19.04 126 VAL D C 1
ATOM 6433 O O . VAL D 1 134 ? 224.393 16.801 209.234 1.00 17.39 126 VAL D O 1
ATOM 6437 N N . ASP D 1 135 ? 222.529 15.695 208.773 1.00 18.84 127 ASP D N 1
ATOM 6438 C CA . ASP D 1 135 ? 221.822 16.939 208.437 1.00 20.14 127 ASP D CA 1
ATOM 6439 C C . ASP D 1 135 ? 221.597 17.812 209.667 1.00 20.19 127 ASP D C 1
ATOM 6440 O O . ASP D 1 135 ? 221.609 19.053 209.583 1.00 20.70 127 ASP D O 1
ATOM 6445 N N . GLU D 1 136 ? 221.457 17.184 210.826 1.00 20.53 128 GLU D N 1
ATOM 6446 C CA . GLU D 1 136 ? 221.299 17.871 212.072 1.00 22.95 128 GLU D CA 1
ATOM 6447 C C . GLU D 1 136 ? 222.628 18.523 212.528 1.00 19.68 128 GLU D C 1
ATOM 6448 O O . GLU D 1 136 ? 222.657 19.677 212.946 1.00 19.38 128 GLU D O 1
ATOM 6454 N N . ALA D 1 137 ? 223.721 17.783 212.439 1.00 18.26 129 ALA D N 1
ATOM 6455 C CA . ALA D 1 137 ? 225.076 18.345 212.672 1.00 17.07 129 ALA D CA 1
ATOM 6456 C C . ALA D 1 137 ? 225.366 19.539 211.727 1.00 16.39 129 ALA D C 1
ATOM 6457 O O . ALA D 1 137 ? 225.901 20.578 212.136 1.00 16.28 129 ALA D O 1
ATOM 6459 N N . ALA D 1 138 ? 225.005 19.389 210.456 1.00 15.76 130 ALA D N 1
ATOM 6460 C CA . ALA D 1 138 ? 225.190 20.458 209.447 1.00 16.37 130 ALA D CA 1
ATOM 6461 C C . ALA D 1 138 ? 224.372 21.710 209.798 1.00 16.35 130 ALA D C 1
ATOM 6462 O O . ALA D 1 138 ? 224.851 22.848 209.700 1.00 15.85 130 ALA D O 1
ATOM 6464 N N . ALA D 1 139 ? 223.133 21.513 210.209 1.00 17.08 131 ALA D N 1
ATOM 6465 C CA . ALA D 1 139 ? 222.288 22.647 210.581 1.00 17.72 131 ALA D CA 1
ATOM 6466 C C . ALA D 1 139 ? 222.831 23.437 211.755 1.00 17.51 131 ALA D C 1
ATOM 6467 O O . ALA D 1 139 ? 222.621 24.658 211.839 1.00 17.81 131 ALA D O 1
ATOM 6469 N N . ARG D 1 140 ? 223.508 22.742 212.673 1.00 16.69 132 ARG D N 1
ATOM 6470 C CA . ARG D 1 140 ? 224.132 23.424 213.797 1.00 16.44 132 ARG D CA 1
ATOM 6471 C C . ARG D 1 140 ? 225.300 24.263 213.324 1.00 15.79 132 ARG D C 1
ATOM 6472 O O . ARG D 1 140 ? 225.491 25.404 213.770 1.00 15.06 132 ARG D O 1
ATOM 6480 N N . ILE D 1 141 ? 226.086 23.708 212.405 1.00 15.53 133 ILE D N 1
ATOM 6481 C CA . ILE D 1 141 ? 227.159 24.501 211.787 1.00 15.17 133 ILE D CA 1
ATOM 6482 C C . ILE D 1 141 ? 226.599 25.709 211.007 1.00 15.55 133 ILE D C 1
ATOM 6483 O O . ILE D 1 141 ? 227.099 26.835 211.079 1.00 15.32 133 ILE D O 1
ATOM 6488 N N . ALA D 1 142 ? 225.520 25.489 210.271 1.00 16.06 134 ALA D N 1
ATOM 6489 C CA . ALA D 1 142 ? 224.891 26.595 209.543 1.00 17.51 134 ALA D CA 1
ATOM 6490 C C . ALA D 1 142 ? 224.457 27.721 210.492 1.00 17.74 134 ALA D C 1
ATOM 6491 O O . ALA D 1 142 ? 224.655 28.888 210.227 1.00 18.80 134 ALA D O 1
ATOM 6493 N N . ALA D 1 143 ? 223.867 27.358 211.611 1.00 18.14 135 ALA D N 1
ATOM 6494 C CA . ALA D 1 143 ? 223.452 28.338 212.578 1.00 19.27 135 ALA D CA 1
ATOM 6495 C C . ALA D 1 143 ? 224.627 29.142 213.117 1.00 19.26 135 ALA D C 1
ATOM 6496 O O . ALA D 1 143 ? 224.571 30.376 213.278 1.00 19.03 135 ALA D O 1
ATOM 6498 N N . ALA D 1 144 ? 225.726 28.444 213.393 1.00 16.98 136 ALA D N 1
ATOM 6499 C CA . ALA D 1 144 ? 226.942 29.094 213.789 1.00 16.99 136 ALA D CA 1
ATOM 6500 C C . ALA D 1 144 ? 227.523 30.031 212.736 1.00 16.77 136 ALA D C 1
ATOM 6501 O O . ALA D 1 144 ? 227.941 31.121 213.063 1.00 17.27 136 ALA D O 1
ATOM 6503 N N . ARG D 1 145 ? 227.551 29.603 211.467 1.00 16.53 137 ARG D N 1
ATOM 6504 C CA . ARG D 1 145 ? 228.066 30.424 210.372 1.00 17.70 137 ARG D CA 1
ATOM 6505 C C . ARG D 1 145 ? 227.233 31.727 210.257 1.00 18.73 137 ARG D C 1
ATOM 6506 O O . ARG D 1 145 ? 227.772 32.830 210.118 1.00 20.08 137 ARG D O 1
ATOM 6514 N N . GLN D 1 146 ? 225.920 31.571 210.326 1.00 19.87 138 GLN D N 1
ATOM 6515 C CA . GLN D 1 146 ? 224.971 32.684 210.209 1.00 22.45 138 GLN D CA 1
ATOM 6516 C C . GLN D 1 146 ? 225.172 33.689 211.356 1.00 22.54 138 GLN D C 1
ATOM 6517 O O . GLN D 1 146 ? 225.070 34.906 211.150 1.00 23.20 138 GLN D O 1
ATOM 6523 N N . ALA D 1 147 ? 225.414 33.207 212.574 1.00 20.77 139 ALA D N 1
ATOM 6524 C CA . ALA D 1 147 ? 225.667 34.094 213.703 1.00 21.71 139 ALA D CA 1
ATOM 6525 C C . ALA D 1 147 ? 226.942 34.884 213.526 1.00 21.01 139 ALA D C 1
ATOM 6526 O O . ALA D 1 147 ? 227.007 36.109 213.806 1.00 21.38 139 ALA D O 1
ATOM 6528 N N . ALA D 1 148 ? 227.971 34.233 213.016 1.00 19.05 140 ALA D N 1
ATOM 6529 C CA . ALA D 1 148 ? 229.223 34.904 212.844 1.00 19.02 140 ALA D CA 1
ATOM 6530 C C . ALA D 1 148 ? 229.139 35.926 211.680 1.00 21.02 140 ALA D C 1
ATOM 6531 O O . ALA D 1 148 ? 229.702 37.035 211.763 1.00 21.52 140 ALA D O 1
ATOM 6533 N N . ASP D 1 149 ? 228.438 35.541 210.613 1.00 22.50 141 ASP D N 1
ATOM 6534 C CA . ASP D 1 149 ? 228.246 36.452 209.466 1.00 24.70 141 ASP D CA 1
ATOM 6535 C C . ASP D 1 149 ? 227.414 37.663 209.897 1.00 27.01 141 ASP D C 1
ATOM 6536 O O . ASP D 1 149 ? 227.711 38.822 209.487 1.00 27.13 141 ASP D O 1
ATOM 6541 N N . ARG D 1 150 ? 226.400 37.426 210.726 1.00 26.02 142 ARG D N 1
ATOM 6542 C CA . ARG D 1 150 ? 225.550 38.528 211.248 1.00 28.80 142 ARG D CA 1
ATOM 6543 C C . ARG D 1 150 ? 226.361 39.505 212.121 1.00 29.64 142 ARG D C 1
ATOM 6544 O O . ARG D 1 150 ? 226.125 40.743 212.099 1.00 30.12 142 ARG D O 1
ATOM 6546 N N . ALA D 1 151 ? 227.322 38.981 212.877 1.00 26.48 143 ALA D N 1
ATOM 6547 C CA . ALA D 1 151 ? 228.214 39.818 213.673 1.00 26.51 143 ALA D CA 1
ATOM 6548 C C . ALA D 1 151 ? 229.259 40.590 212.861 1.00 26.56 143 ALA D C 1
ATOM 6549 O O . ALA D 1 151 ? 229.901 41.468 213.412 1.00 27.49 143 ALA D O 1
ATOM 6551 N N . GLY D 1 152 ? 229.482 40.222 211.601 1.00 26.10 144 GLY D N 1
ATOM 6552 C CA . GLY D 1 152 ? 230.411 40.912 210.716 1.00 26.96 144 GLY D CA 1
ATOM 6553 C C . GLY D 1 152 ? 231.867 40.627 210.988 1.00 27.85 144 GLY D C 1
ATOM 6554 O O . GLY D 1 152 ? 232.723 41.497 210.799 1.00 29.69 144 GLY D O 1
ATOM 6555 N N . VAL D 1 153 ? 232.177 39.417 211.458 1.00 25.15 145 VAL D N 1
ATOM 6556 C CA . VAL D 1 153 ? 233.544 39.101 211.852 1.00 25.67 145 VAL D CA 1
ATOM 6557 C C . VAL D 1 153 ? 234.101 37.980 210.971 1.00 25.06 145 VAL D C 1
ATOM 6558 O O . VAL D 1 153 ? 233.328 37.194 210.402 1.00 25.05 145 VAL D O 1
ATOM 6562 N N . ASP D 1 154 ? 235.431 37.948 210.824 1.00 24.01 146 ASP D N 1
ATOM 6563 C CA . ASP D 1 154 ? 236.154 36.884 210.134 1.00 22.75 146 ASP D CA 1
ATOM 6564 C C . ASP D 1 154 ? 236.352 35.815 211.257 1.00 20.25 146 ASP D C 1
ATOM 6565 O O . ASP D 1 154 ? 237.185 35.991 212.130 1.00 21.57 146 ASP D O 1
ATOM 6570 N N . TYR D 1 155 ? 235.566 34.751 211.227 1.00 19.12 147 TYR D N 1
ATOM 6571 C CA . TYR D 1 155 ? 235.490 33.808 212.325 1.00 16.95 147 TYR D CA 1
ATOM 6572 C C . TYR D 1 155 ? 235.591 32.392 211.767 1.00 16.11 147 TYR D C 1
ATOM 6573 O O . TYR D 1 155 ? 234.829 32.026 210.887 1.00 17.17 147 TYR D O 1
ATOM 6582 N N . PHE D 1 156 ? 236.528 31.611 212.281 1.00 14.70 148 PHE D N 1
ATOM 6583 C CA . PHE D 1 156 ? 236.862 30.319 211.710 1.00 14.04 148 PHE D CA 1
ATOM 6584 C C . PHE D 1 156 ? 236.138 29.165 212.436 1.00 13.87 148 PHE D C 1
ATOM 6585 O O . PHE D 1 156 ? 236.436 28.862 213.611 1.00 13.64 148 PHE D O 1
ATOM 6593 N N . ILE D 1 157 ? 235.235 28.509 211.712 1.00 13.48 149 ILE D N 1
ATOM 6594 C CA . ILE D 1 157 ? 234.486 27.405 212.255 1.00 13.55 149 ILE D CA 1
ATOM 6595 C C . ILE D 1 157 ? 235.186 26.099 211.884 1.00 13.02 149 ILE D C 1
ATOM 6596 O O . ILE D 1 157 ? 235.163 25.670 210.732 1.00 13.20 149 ILE D O 1
ATOM 6601 N N . ASN D 1 158 ? 235.854 25.499 212.862 1.00 11.90 150 ASN D N 1
ATOM 6602 C CA . ASN D 1 158 ? 236.544 24.217 212.719 1.00 12.23 150 ASN D CA 1
ATOM 6603 C C . ASN D 1 158 ? 235.556 23.126 213.113 1.00 12.07 150 ASN D C 1
ATOM 6604 O O . ASN D 1 158 ? 235.201 22.972 214.288 1.00 12.55 150 ASN D O 1
ATOM 6609 N N . ALA D 1 159 ? 235.027 22.431 212.120 1.00 11.76 151 ALA D N 1
ATOM 6610 C CA . ALA D 1 159 ? 233.979 21.407 212.347 1.00 12.13 151 ALA D CA 1
ATOM 6611 C C . ALA D 1 159 ? 234.655 20.141 212.785 1.00 12.50 151 ALA D C 1
ATOM 6612 O O . ALA D 1 159 ? 235.380 19.518 212.024 1.00 12.81 151 ALA D O 1
ATOM 6614 N N . ARG D 1 160 ? 234.466 19.779 214.039 1.00 12.54 152 ARG D N 1
ATOM 6615 C CA . ARG D 1 160 ? 234.978 18.553 214.580 1.00 12.70 152 ARG D CA 1
ATOM 6616 C C . ARG D 1 160 ? 233.983 17.449 214.276 1.00 13.05 152 ARG D C 1
ATOM 6617 O O . ARG D 1 160 ? 232.840 17.536 214.644 1.00 13.97 152 ARG D O 1
ATOM 6625 N N . THR D 1 161 ? 234.480 16.352 213.713 1.00 13.84 153 THR D N 1
ATOM 6626 C CA . THR D 1 161 ? 233.701 15.140 213.581 1.00 14.25 153 THR D CA 1
ATOM 6627 C C . THR D 1 161 ? 234.300 14.040 214.452 1.00 15.29 153 THR D C 1
ATOM 6628 O O . THR D 1 161 ? 235.529 13.848 214.462 1.00 15.33 153 THR D O 1
ATOM 6632 N N . ASP D 1 162 ? 233.439 13.308 215.138 1.00 15.13 154 ASP D N 1
ATOM 6633 C CA . ASP D 1 162 ? 233.894 12.280 216.082 1.00 16.27 154 ASP D CA 1
ATOM 6634 C C . ASP D 1 162 ? 233.843 10.868 215.492 1.00 17.46 154 ASP D C 1
ATOM 6635 O O . ASP D 1 162 ? 233.936 9.874 216.216 1.00 18.32 154 ASP D O 1
A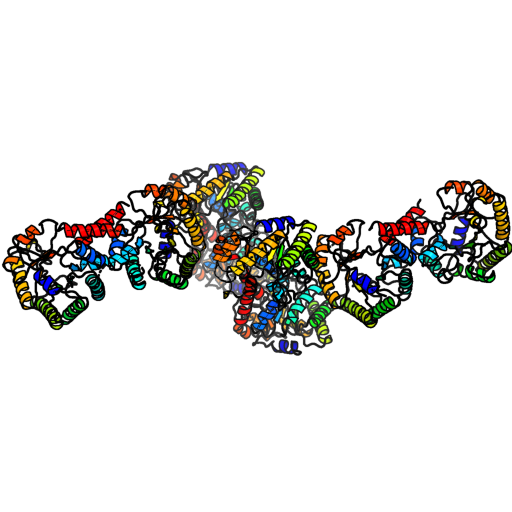TOM 6640 N N . VAL D 1 163 ? 233.709 10.771 214.174 1.00 17.90 155 VAL D N 1
ATOM 6641 C CA . VAL D 1 163 ? 233.697 9.471 213.506 1.00 18.96 155 VAL D CA 1
ATOM 6642 C C . VAL D 1 163 ? 234.853 8.552 213.947 1.00 21.67 155 VAL D C 1
ATOM 6643 O O . VAL D 1 163 ? 234.630 7.384 214.273 1.00 22.64 155 VAL D O 1
ATOM 6647 N N . PHE D 1 164 ? 236.083 9.054 213.955 1.00 21.41 156 PHE D N 1
ATOM 6648 C CA . PHE D 1 164 ? 237.240 8.252 214.413 1.00 21.62 156 PHE D CA 1
ATOM 6649 C C . PHE D 1 164 ? 237.405 8.239 215.922 1.00 23.99 156 PHE D C 1
ATOM 6650 O O . PHE D 1 164 ? 237.956 7.322 216.487 1.00 27.77 156 PHE D O 1
ATOM 6658 N N . PHE D 1 165 ? 236.930 9.275 216.572 1.00 22.63 157 PHE D N 1
ATOM 6659 C CA . PHE D 1 165 ? 237.140 9.485 217.975 1.00 25.24 157 PHE D CA 1
ATOM 6660 C C . PHE D 1 165 ? 236.374 8.455 218.773 1.00 28.00 157 PHE D C 1
ATOM 6661 O O . PHE D 1 165 ? 236.898 7.933 219.737 1.00 28.36 157 PHE D O 1
ATOM 6669 N N . LYS D 1 166 ? 235.143 8.168 218.349 1.00 30.14 158 LYS D N 1
ATOM 6670 C CA . LYS D 1 166 ? 234.254 7.236 219.061 1.00 35.10 158 LYS D CA 1
ATOM 6671 C C . LYS D 1 166 ? 234.546 5.789 218.688 1.00 39.34 158 LYS D C 1
ATOM 6672 O O . LYS D 1 166 ? 234.135 4.881 219.407 1.00 43.78 158 LYS D O 1
ATOM 6674 N N . ALA D 1 167 ? 235.264 5.575 217.583 1.00 42.92 159 ALA D N 1
ATOM 6675 C CA . ALA D 1 167 ? 235.544 4.223 217.067 1.00 45.01 159 ALA D CA 1
ATOM 6676 C C . ALA D 1 167 ? 236.873 3.666 217.610 1.00 50.00 159 ALA D C 1
ATOM 6677 O O . ALA D 1 167 ? 237.855 4.400 217.715 1.00 47.50 159 ALA D O 1
ATOM 6679 N N . ALA D 1 168 ? 236.909 2.364 217.923 1.00 55.73 160 ALA D N 1
ATOM 6680 C CA . ALA D 1 168 ? 238.127 1.709 218.463 1.00 57.23 160 ALA D CA 1
ATOM 6681 C C . ALA D 1 168 ? 239.330 1.779 217.499 1.00 58.80 160 ALA D C 1
ATOM 6682 O O . ALA D 1 168 ? 239.179 1.551 216.288 1.00 59.75 160 ALA D O 1
ATOM 6684 N N . THR D 1 169 ? 240.507 2.096 218.054 1.00 60.01 161 THR D N 1
ATOM 6685 C CA . THR D 1 169 ? 241.738 2.330 217.283 1.00 60.27 161 THR D CA 1
ATOM 6686 C C . THR D 1 169 ? 242.269 1.045 216.663 1.00 61.66 161 THR D C 1
ATOM 6687 O O . THR D 1 169 ? 242.002 0.768 215.491 1.00 62.45 161 THR D O 1
ATOM 6689 N N . HIS D 1 172 ? 239.760 1.468 212.477 1.00 41.75 164 HIS D N 1
ATOM 6690 C CA . HIS D 1 172 ? 240.085 2.657 211.699 1.00 42.80 164 HIS D CA 1
ATOM 6691 C C . HIS D 1 172 ? 240.503 2.221 210.284 1.00 43.76 164 HIS D C 1
ATOM 6692 O O . HIS D 1 172 ? 241.543 1.582 210.096 1.00 41.74 164 HIS D O 1
ATOM 6699 N N . ASP D 1 173 ? 239.657 2.550 209.305 1.00 46.47 165 ASP D N 1
ATOM 6700 C CA . ASP D 1 173 ? 239.746 2.001 207.957 1.00 47.27 165 ASP D CA 1
ATOM 6701 C C . ASP D 1 173 ? 239.047 2.906 206.926 1.00 43.80 165 ASP D C 1
ATOM 6702 O O . ASP D 1 173 ? 238.561 4.001 207.262 1.00 35.27 165 ASP D O 1
ATOM 6707 N N . GLU D 1 174 ? 238.977 2.447 205.674 1.00 42.42 166 GLU D N 1
ATOM 6708 C CA . GLU D 1 174 ? 238.353 3.227 204.611 1.00 40.32 166 GLU D CA 1
ATOM 6709 C C . GLU D 1 174 ? 236.869 3.526 204.872 1.00 38.60 166 GLU D C 1
ATOM 6710 O O . GLU D 1 174 ? 236.403 4.548 204.419 1.00 39.23 166 GLU D O 1
ATOM 6712 N N . ARG D 1 175 ? 236.146 2.670 205.599 1.00 37.51 167 ARG D N 1
ATOM 6713 C CA . ARG D 1 175 ? 234.731 2.923 205.924 1.00 38.15 167 ARG D CA 1
ATOM 6714 C C . ARG D 1 175 ? 234.546 4.164 206.811 1.00 32.61 167 ARG D C 1
ATOM 6715 O O . ARG D 1 175 ? 233.669 5.001 206.554 1.00 31.36 167 ARG D O 1
ATOM 6717 N N . LEU D 1 176 ? 235.372 4.290 207.849 1.00 28.01 168 LEU D N 1
ATOM 6718 C CA . LEU D 1 176 ? 235.309 5.469 208.710 1.00 26.00 168 LEU D CA 1
ATOM 6719 C C . LEU D 1 176 ? 235.777 6.662 207.893 1.00 23.39 168 LEU D C 1
ATOM 6720 O O . LEU D 1 176 ? 235.269 7.771 208.019 1.00 23.12 168 LEU D O 1
ATOM 6725 N N . LEU D 1 177 ? 236.744 6.456 207.015 1.00 22.70 169 LEU D N 1
ATOM 6726 C CA . LEU D 1 177 ? 237.137 7.544 206.130 1.00 22.75 169 LEU D CA 1
ATOM 6727 C C . LEU D 1 177 ? 236.014 8.046 205.227 1.00 22.64 169 LEU D C 1
ATOM 6728 O O . LEU D 1 177 ? 235.850 9.252 205.001 1.00 18.91 169 LEU D O 1
ATOM 6733 N N . ASP D 1 178 ? 235.257 7.108 204.658 1.00 21.26 170 ASP D N 1
ATOM 6734 C CA . ASP D 1 178 ? 234.125 7.476 203.817 1.00 22.27 170 ASP D CA 1
ATOM 6735 C C . ASP D 1 178 ? 233.080 8.299 204.585 1.00 19.72 170 ASP D C 1
ATOM 6736 O O . ASP D 1 178 ? 232.561 9.255 204.052 1.00 19.31 170 ASP D O 1
ATOM 6741 N N . ALA D 1 179 ? 232.737 7.881 205.806 1.00 19.74 171 ALA D N 1
ATOM 6742 C CA . ALA D 1 179 ? 231.760 8.612 206.615 1.00 19.36 171 ALA D CA 1
ATOM 6743 C C . ALA D 1 179 ? 232.319 10.026 206.947 1.00 18.91 171 ALA D C 1
ATOM 6744 O O . ALA D 1 179 ? 231.593 11.044 206.912 1.00 18.50 171 ALA D O 1
ATOM 6746 N N . THR D 1 180 ? 233.610 10.067 207.293 1.00 17.17 172 THR D N 1
ATOM 6747 C CA . THR D 1 180 ? 234.262 11.341 207.617 1.00 16.57 172 THR D CA 1
ATOM 6748 C C . THR D 1 180 ? 234.200 12.333 206.464 1.00 16.06 172 THR D C 1
ATOM 6749 O O . THR D 1 180 ? 233.909 13.530 206.657 1.00 14.65 172 THR D O 1
ATOM 6753 N N . LEU D 1 181 ? 234.569 11.884 205.269 1.00 16.00 173 LEU D N 1
ATOM 6754 C CA . LEU D 1 181 ? 234.555 12.743 204.121 1.00 16.60 173 LEU D CA 1
ATOM 6755 C C . LEU D 1 181 ? 233.141 13.199 203.724 1.00 15.83 173 LEU D C 1
ATOM 6756 O O . LEU D 1 181 ? 232.954 14.308 203.326 1.00 15.56 173 LEU D O 1
ATOM 6761 N N . ALA D 1 182 ? 232.162 12.301 203.792 1.00 16.35 174 ALA D N 1
ATOM 6762 C CA . ALA D 1 182 ? 230.797 12.684 203.522 1.00 17.01 174 ALA D CA 1
ATOM 6763 C C . ALA D 1 182 ? 230.299 13.759 204.483 1.00 15.83 174 ALA D C 1
ATOM 6764 O O . ALA D 1 182 ? 229.681 14.752 204.054 1.00 16.32 174 ALA D O 1
ATOM 6766 N N . ARG D 1 183 ? 230.588 13.584 205.775 1.00 15.74 175 ARG D N 1
ATOM 6767 C CA . ARG D 1 183 ? 230.233 14.583 206.758 1.00 15.25 175 ARG D CA 1
ATOM 6768 C C . ARG D 1 183 ? 230.968 15.894 206.437 1.00 14.86 175 ARG D C 1
ATOM 6769 O O . ARG D 1 183 ? 230.378 16.958 206.499 1.00 14.47 175 ARG D O 1
ATOM 6777 N N . ALA D 1 184 ? 232.248 15.804 206.080 1.00 14.66 176 ALA D N 1
ATOM 6778 C CA . ALA D 1 184 ? 233.022 17.003 205.785 1.00 14.44 176 ALA D CA 1
ATOM 6779 C C . ALA D 1 184 ? 232.396 17.843 204.657 1.00 14.79 176 ALA D C 1
ATOM 6780 O O . ALA D 1 184 ? 232.336 19.071 204.732 1.00 15.35 176 ALA D O 1
ATOM 6782 N N . ARG D 1 185 ? 231.955 17.175 203.577 1.00 16.75 177 ARG D N 1
ATOM 6783 C CA . ARG D 1 185 ? 231.308 17.863 202.471 1.00 17.31 177 ARG D CA 1
ATOM 6784 C C . ARG D 1 185 ? 230.000 18.520 202.897 1.00 16.56 177 ARG D C 1
ATOM 6785 O O . ARG D 1 185 ? 229.730 19.661 202.526 1.00 16.09 177 ARG D O 1
ATOM 6793 N N . ALA D 1 186 ? 229.238 17.859 203.768 1.00 16.03 178 ALA D N 1
ATOM 6794 C CA . ALA D 1 186 ? 227.996 18.446 204.291 1.00 15.62 178 ALA D CA 1
ATOM 6795 C C . ALA D 1 186 ? 228.303 19.653 205.172 1.00 15.13 178 ALA D C 1
ATOM 6796 O O . ALA D 1 186 ? 227.648 20.706 205.118 1.00 16.28 178 ALA D O 1
ATOM 6798 N N . TYR D 1 187 ? 229.334 19.505 206.002 1.00 14.62 179 TYR D N 1
ATOM 6799 C CA . TYR D 1 187 ? 229.715 20.603 206.887 1.00 14.04 179 TYR D CA 1
ATOM 6800 C C . TYR D 1 187 ? 230.272 21.795 206.121 1.00 14.41 179 TYR D C 1
ATOM 6801 O O . TYR D 1 187 ? 229.992 22.941 206.485 1.00 13.63 179 TYR D O 1
ATOM 6810 N N . ALA D 1 188 ? 231.068 21.528 205.096 1.00 14.96 180 ALA D N 1
ATOM 6811 C CA . ALA D 1 188 ? 231.573 22.583 204.246 1.00 15.82 180 ALA D CA 1
ATOM 6812 C C . ALA D 1 188 ? 230.436 23.334 203.563 1.00 16.44 180 ALA D C 1
ATOM 6813 O O . ALA D 1 188 ? 230.420 24.546 203.548 1.00 16.80 180 ALA D O 1
ATOM 6815 N N . ALA D 1 189 ? 229.439 22.600 203.085 1.00 17.32 181 ALA D N 1
ATOM 6816 C CA . ALA D 1 189 ? 228.276 23.226 202.448 1.00 18.39 181 ALA D CA 1
ATOM 6817 C C . ALA D 1 189 ? 227.488 24.115 203.384 1.00 19.08 181 ALA D C 1
ATOM 6818 O O . ALA D 1 189 ? 226.910 25.134 202.970 1.00 18.34 181 ALA D O 1
ATOM 6820 N N . ALA D 1 190 ? 227.512 23.752 204.679 1.00 18.59 182 ALA D N 1
ATOM 6821 C CA . ALA D 1 190 ? 226.855 24.498 205.741 1.00 18.84 182 ALA D CA 1
ATOM 6822 C C . ALA D 1 190 ? 227.621 25.704 206.248 1.00 18.05 182 ALA D C 1
ATOM 6823 O O . ALA D 1 190 ? 227.087 26.486 206.999 1.00 18.70 182 ALA D O 1
ATOM 6825 N N . GLY D 1 191 ? 228.884 25.834 205.856 1.00 16.93 183 GLY D N 1
ATOM 6826 C CA . GLY D 1 191 ? 229.675 27.007 206.194 1.00 17.16 183 GLY D CA 1
ATOM 6827 C C . GLY D 1 191 ? 230.904 26.753 207.070 1.00 16.09 183 GLY D C 1
ATOM 6828 O O . GLY D 1 191 ? 231.531 27.701 207.569 1.00 16.81 183 GLY D O 1
ATOM 6829 N N . ALA D 1 192 ? 231.240 25.496 207.316 1.00 14.73 184 ALA D N 1
ATOM 6830 C CA . ALA D 1 192 ? 232.467 25.216 208.045 1.00 14.29 184 ALA D CA 1
ATOM 6831 C C . ALA D 1 192 ? 233.718 25.688 207.300 1.00 15.02 184 ALA D C 1
ATOM 6832 O O . ALA D 1 192 ? 233.761 25.672 206.055 1.00 15.66 184 ALA D O 1
ATOM 6834 N N . ASP D 1 193 ? 234.751 26.070 208.039 1.00 14.47 185 ASP D N 1
ATOM 6835 C CA . ASP D 1 193 ? 236.024 26.504 207.476 1.00 14.99 185 ASP D CA 1
ATOM 6836 C C . ASP D 1 193 ? 237.132 25.474 207.528 1.00 14.70 185 ASP D C 1
ATOM 6837 O O . ASP D 1 193 ? 238.052 25.511 206.718 1.00 14.70 185 ASP D O 1
ATOM 6842 N N . GLY D 1 194 ? 237.074 24.593 208.533 1.00 13.10 186 GLY D N 1
ATOM 6843 C CA . GLY D 1 194 ? 238.052 23.579 208.735 1.00 12.75 186 GLY D CA 1
ATOM 6844 C C . GLY D 1 194 ? 237.379 22.299 209.171 1.00 11.79 186 GLY D C 1
ATOM 6845 O O . GLY D 1 194 ? 236.187 22.279 209.582 1.00 12.47 186 GLY D O 1
ATOM 6846 N N . LEU D 1 195 ? 238.113 21.198 209.038 1.00 11.88 187 LEU D N 1
ATOM 6847 C CA . LEU D 1 195 ? 237.686 19.888 209.512 1.00 12.53 187 LEU D CA 1
ATOM 6848 C C . LEU D 1 195 ? 238.682 19.332 210.500 1.00 12.15 187 LEU D C 1
ATOM 6849 O O . LEU D 1 195 ? 239.865 19.264 210.187 1.00 12.49 187 LEU D O 1
ATOM 6854 N N . PHE D 1 196 ? 238.191 18.970 211.706 1.00 12.42 188 PHE D N 1
ATOM 6855 C CA . PHE D 1 196 ? 239.001 18.367 212.755 1.00 12.64 188 PHE D CA 1
ATOM 6856 C C . PHE D 1 196 ? 238.553 16.920 212.954 1.00 12.62 188 PHE D C 1
ATOM 6857 O O . PHE D 1 196 ? 237.380 16.627 213.155 1.00 11.29 188 PHE D O 1
ATOM 6865 N N . VAL D 1 197 ? 239.513 16.018 212.869 1.00 13.34 189 VAL D N 1
ATOM 6866 C CA . VAL D 1 197 ? 239.224 14.584 212.960 1.00 13.42 189 VAL D CA 1
ATOM 6867 C C . VAL D 1 197 ? 240.082 13.942 214.072 1.00 14.80 189 VAL D C 1
ATOM 6868 O O . VAL D 1 197 ? 241.090 13.248 213.802 1.00 15.48 189 VAL D O 1
ATOM 6872 N N . PRO D 1 198 ? 239.713 14.164 215.331 1.00 14.94 190 PRO D N 1
ATOM 6873 C CA . PRO D 1 198 ? 240.506 13.585 216.417 1.00 15.80 190 PRO D CA 1
ATOM 6874 C C . PRO D 1 198 ? 240.384 12.081 216.450 1.00 16.86 190 PRO D C 1
ATOM 6875 O O . PRO D 1 198 ? 239.339 11.521 216.102 1.00 17.84 190 PRO D O 1
ATOM 6879 N N . GLY D 1 199 ? 241.465 11.408 216.842 1.00 17.75 191 GLY D N 1
ATOM 6880 C CA . GLY D 1 199 ? 241.406 9.966 216.878 1.00 18.70 191 GLY D CA 1
ATOM 6881 C C . GLY D 1 199 ? 242.021 9.346 215.635 1.00 19.48 191 GLY D C 1
ATOM 6882 O O . GLY D 1 199 ? 242.295 8.156 215.599 1.00 21.28 191 GLY D O 1
ATOM 6883 N N . LEU D 1 200 ? 242.235 10.130 214.607 1.00 18.10 192 LEU D N 1
ATOM 6884 C CA . LEU D 1 200 ? 242.887 9.631 213.402 1.00 18.74 192 LEU D CA 1
ATOM 6885 C C . LEU D 1 200 ? 244.371 9.750 213.549 1.00 19.09 192 LEU D C 1
ATOM 6886 O O . LEU D 1 200 ? 244.893 10.883 213.682 1.00 17.91 192 LEU D O 1
ATOM 6891 N N . ARG D 1 201 ? 245.058 8.600 213.441 1.00 20.13 193 ARG D N 1
ATOM 6892 C CA . ARG D 1 201 ? 246.523 8.503 213.582 1.00 21.05 193 ARG D CA 1
ATOM 6893 C C . ARG D 1 201 ? 247.265 7.884 212.390 1.00 21.63 193 ARG D C 1
ATOM 6894 O O . ARG D 1 201 ? 248.446 8.139 212.187 1.00 24.17 193 ARG D O 1
ATOM 6896 N N . SER D 1 202 ? 246.573 7.080 211.598 1.00 20.24 194 SER D N 1
ATOM 6897 C CA . SER D 1 202 ? 247.238 6.296 210.537 1.00 22.82 194 SER D CA 1
ATOM 6898 C C . SER D 1 202 ? 247.718 7.225 209.448 1.00 21.67 194 SER D C 1
ATOM 6899 O O . SER D 1 202 ? 246.904 7.934 208.862 1.00 18.92 194 SER D O 1
ATOM 6902 N N . PRO D 1 203 ? 249.025 7.212 209.151 1.00 21.79 195 PRO D N 1
ATOM 6903 C CA . PRO D 1 203 ? 249.552 7.982 208.031 1.00 22.45 195 PRO D CA 1
ATOM 6904 C C . PRO D 1 203 ? 248.790 7.817 206.706 1.00 21.39 195 PRO D C 1
ATOM 6905 O O . PRO D 1 203 ? 248.484 8.807 206.055 1.00 20.60 195 PRO D O 1
ATOM 6909 N N . ALA D 1 204 ? 248.484 6.581 206.318 1.00 22.15 196 ALA D N 1
ATOM 6910 C CA . ALA D 1 204 ? 247.818 6.314 205.076 1.00 22.92 196 ALA D CA 1
ATOM 6911 C C . ALA D 1 204 ? 246.420 6.964 205.050 1.00 21.46 196 ALA D C 1
ATOM 6912 O O . ALA D 1 204 ? 246.011 7.522 204.033 1.00 20.71 196 ALA D O 1
ATOM 6914 N N . LEU D 1 205 ? 245.690 6.865 206.159 1.00 19.68 197 LEU D N 1
ATOM 6915 C CA . LEU D 1 205 ? 244.371 7.492 206.236 1.00 19.27 197 LEU D CA 1
ATOM 6916 C C . LEU D 1 205 ? 244.457 9.010 206.332 1.00 17.04 197 LEU D C 1
ATOM 6917 O O . LEU D 1 205 ? 243.611 9.697 205.744 1.00 16.72 197 LEU D O 1
ATOM 6922 N N . ILE D 1 206 ? 245.438 9.555 207.060 1.00 15.90 198 ILE D N 1
ATOM 6923 C CA . ILE D 1 206 ? 245.608 11.035 207.071 1.00 15.90 198 ILE D CA 1
ATOM 6924 C C . ILE D 1 206 ? 245.903 11.578 205.644 1.00 15.86 198 ILE D C 1
ATOM 6925 O O . ILE D 1 206 ? 245.308 12.525 205.235 1.00 14.66 198 ILE D O 1
ATOM 6930 N N . ARG D 1 207 ? 246.805 10.916 204.905 1.00 16.52 199 ARG D N 1
ATOM 6931 C CA . ARG D 1 207 ? 247.130 11.328 203.551 1.00 16.83 199 ARG D CA 1
ATOM 6932 C C . ARG D 1 207 ? 245.904 11.260 202.653 1.00 16.34 199 ARG D C 1
ATOM 6933 O O . ARG D 1 207 ? 245.623 12.195 201.881 1.00 14.88 199 ARG D O 1
ATOM 6941 N N . ALA D 1 208 ? 245.127 10.178 202.774 1.00 16.40 200 ALA D N 1
ATOM 6942 C CA . ALA D 1 208 ? 243.911 10.056 201.978 1.00 17.01 200 ALA D CA 1
ATOM 6943 C C . ALA D 1 208 ? 242.928 11.156 202.296 1.00 15.46 200 ALA D C 1
ATOM 6944 O O . ALA D 1 208 ? 242.310 11.718 201.405 1.00 15.52 200 ALA D O 1
ATOM 6946 N N . LEU D 1 209 ? 242.804 11.461 203.587 1.00 14.70 201 LEU D N 1
ATOM 6947 C CA . LEU D 1 209 ? 241.876 12.495 204.021 1.00 14.64 201 LEU D CA 1
ATOM 6948 C C . LEU D 1 209 ? 242.288 13.876 203.505 1.00 13.88 201 LEU D C 1
ATOM 6949 O O . LEU D 1 209 ? 241.444 14.616 203.011 1.00 13.32 201 LEU D O 1
ATOM 6954 N N . THR D 1 210 ? 243.542 14.246 203.659 1.00 13.76 202 THR D N 1
ATOM 6955 C CA . THR D 1 210 ? 243.948 15.607 203.299 1.00 13.58 202 THR D CA 1
ATOM 6956 C C . THR D 1 210 ? 243.833 15.765 201.764 1.00 14.07 202 THR D C 1
ATOM 6957 O O . THR D 1 210 ? 243.473 16.823 201.274 1.00 14.52 202 THR D O 1
ATOM 6961 N N . ALA D 1 211 ? 244.078 14.699 201.049 1.00 14.25 203 ALA D N 1
ATOM 6962 C CA . ALA D 1 211 ? 243.958 14.807 199.562 1.00 14.44 203 ALA D CA 1
ATOM 6963 C C . ALA D 1 211 ? 242.538 15.065 199.070 1.00 14.71 203 ALA D C 1
ATOM 6964 O O . ALA D 1 211 ? 242.323 15.853 198.135 1.00 16.07 203 ALA D O 1
ATOM 6966 N N . ALA D 1 212 ? 241.549 14.443 199.724 1.00 14.48 204 ALA D N 1
ATOM 6967 C CA . ALA D 1 212 ? 240.164 14.500 199.314 1.00 14.27 204 ALA D CA 1
ATOM 6968 C C . ALA D 1 212 ? 239.270 15.475 200.111 1.00 13.43 204 ALA D C 1
ATOM 6969 O O . ALA D 1 212 ? 238.143 15.700 199.781 1.00 13.34 204 ALA D O 1
ATOM 6971 N N . SER D 1 213 ? 239.799 16.055 201.197 1.00 14.56 205 SER D N 1
ATOM 6972 C CA . SER D 1 213 ? 238.979 16.907 202.032 1.00 14.82 205 SER D CA 1
ATOM 6973 C C . SER D 1 213 ? 238.621 18.213 201.358 1.00 14.29 205 SER D C 1
ATOM 6974 O O . SER D 1 213 ? 239.489 18.840 200.751 1.00 14.65 205 SER D O 1
ATOM 6977 N N . PRO D 1 214 ? 237.374 18.668 201.515 1.00 15.12 206 PRO D N 1
ATOM 6978 C CA . PRO D 1 214 ? 236.918 19.944 201.029 1.00 15.49 206 PRO D CA 1
ATOM 6979 C C . PRO D 1 214 ? 237.371 21.114 201.894 1.0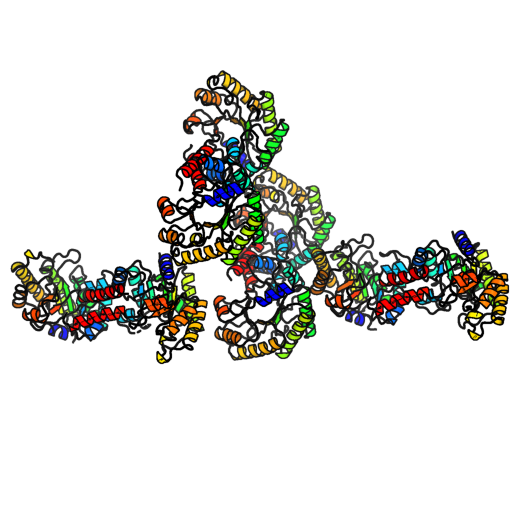0 16.47 206 PRO D C 1
ATOM 6980 O O . PRO D 1 214 ? 237.176 22.293 201.534 1.00 17.35 206 PRO D O 1
ATOM 6984 N N . LEU D 1 215 ? 238.006 20.779 203.017 1.00 16.28 207 LEU D N 1
ATOM 6985 C CA . LEU D 1 215 ? 238.419 21.775 203.992 1.00 16.67 207 LEU D CA 1
ATOM 6986 C C . LEU D 1 215 ? 239.801 21.478 204.563 1.00 15.66 207 LEU D C 1
ATOM 6987 O O . LEU D 1 215 ? 240.204 20.315 204.647 1.00 15.89 207 LEU D O 1
ATOM 6992 N N . PRO D 1 216 ? 240.490 22.521 205.044 1.00 15.19 208 PRO D N 1
ATOM 6993 C CA . PRO D 1 216 ? 241.804 22.339 205.673 1.00 14.37 208 PRO D CA 1
ATOM 6994 C C . PRO D 1 216 ? 241.645 21.388 206.833 1.00 13.73 208 PRO D C 1
ATOM 6995 O O . PRO D 1 216 ? 240.725 21.595 207.661 1.00 13.59 208 PRO D O 1
ATOM 6999 N N . VAL D 1 217 ? 242.559 20.437 206.926 1.00 12.98 209 VAL D N 1
ATOM 7000 C CA . VAL D 1 217 ? 242.428 19.346 207.883 1.00 12.86 209 VAL D CA 1
ATOM 7001 C C . VAL D 1 217 ? 243.289 19.574 209.131 1.00 12.23 209 VAL D C 1
ATOM 7002 O O . VAL D 1 217 ? 244.495 19.835 209.055 1.00 12.52 209 VAL D O 1
ATOM 7006 N N . ASN D 1 218 ? 242.644 19.373 210.283 1.00 11.98 210 ASN D N 1
ATOM 7007 C CA . ASN D 1 218 ? 243.269 19.403 211.620 1.00 11.35 210 ASN D CA 1
ATOM 7008 C C . ASN D 1 218 ? 243.335 17.993 212.143 1.00 11.30 210 ASN D C 1
ATOM 7009 O O . ASN D 1 218 ? 242.325 17.298 212.230 1.00 11.00 210 ASN D O 1
ATOM 7014 N N . VAL D 1 219 ? 244.549 17.557 212.503 1.00 12.22 211 VAL D N 1
ATOM 7015 C CA . VAL D 1 219 ? 244.724 16.319 213.221 1.00 13.41 211 VAL D CA 1
ATOM 7016 C C . VAL D 1 219 ? 245.217 16.602 214.652 1.00 14.65 211 VAL D C 1
ATOM 7017 O O . VAL D 1 219 ? 245.719 17.687 214.919 1.00 14.13 211 VAL D O 1
ATOM 7021 N N . MET D 1 220 ? 244.992 15.630 215.517 1.00 15.62 212 MET D N 1
ATOM 7022 C CA . MET D 1 220 ? 245.428 15.719 216.937 1.00 17.00 212 MET D CA 1
ATOM 7023 C C . MET D 1 220 ? 246.591 14.774 217.152 1.00 18.85 212 MET D C 1
ATOM 7024 O O . MET D 1 220 ? 246.504 13.563 216.869 1.00 19.27 212 MET D O 1
ATOM 7029 N N . ARG D 1 221 ? 247.699 15.329 217.644 1.00 20.91 213 ARG D N 1
ATOM 7030 C CA . ARG D 1 221 ? 248.884 14.512 217.879 1.00 24.91 213 ARG D CA 1
ATOM 7031 C C . ARG D 1 221 ? 248.647 13.726 219.111 1.00 28.95 213 ARG D C 1
ATOM 7032 O O . ARG D 1 221 ? 248.031 14.223 220.033 1.00 27.87 213 ARG D O 1
ATOM 7040 N N . VAL D 1 222 ? 249.215 12.528 219.164 1.00 32.79 214 VAL D N 1
ATOM 7041 C CA . VAL D 1 222 ? 249.127 11.723 220.367 1.00 38.77 214 VAL D CA 1
ATOM 7042 C C . VAL D 1 222 ? 250.510 11.774 221.044 1.00 41.90 214 VAL D C 1
ATOM 7043 O O . VAL D 1 222 ? 250.709 12.483 222.073 1.00 42.29 214 VAL D O 1
ATOM 7047 N N . ALA D 1 223 ? 251.462 11.065 220.434 1.00 42.05 215 ALA D N 1
ATOM 7048 C CA . ALA D 1 223 ? 252.832 10.963 220.970 1.00 45.88 215 ALA D CA 1
ATOM 7049 C C . ALA D 1 223 ? 253.672 12.159 220.502 1.00 48.33 215 ALA D C 1
ATOM 7050 O O . ALA D 1 223 ? 253.272 12.892 219.579 1.00 44.86 215 ALA D O 1
ATOM 7052 N N . GLU D 1 224 ? 254.828 12.361 221.138 1.00 48.40 216 GLU D N 1
ATOM 7053 C CA . GLU D 1 224 ? 255.766 13.397 220.698 1.00 48.16 216 GLU D CA 1
ATOM 7054 C C . GLU D 1 224 ? 256.274 13.102 219.278 1.00 46.23 216 GLU D C 1
ATOM 7055 O O . GLU D 1 224 ? 256.807 13.997 218.622 1.00 44.89 216 GLU D O 1
ATOM 7057 N N . THR D 1 225 ? 256.113 11.854 218.819 1.00 46.75 217 THR D N 1
ATOM 7058 C CA . THR D 1 225 ? 256.312 11.492 217.418 1.00 46.36 217 THR D CA 1
ATOM 7059 C C . THR D 1 225 ? 255.011 10.888 216.850 1.00 46.84 217 THR D C 1
ATOM 7060 O O . THR D 1 225 ? 254.338 10.098 217.519 1.00 47.02 217 THR D O 1
ATOM 7064 N N . PRO D 1 226 ? 254.686 11.222 215.590 1.00 43.13 218 PRO D N 1
ATOM 7065 C CA . PRO D 1 226 ? 255.554 11.906 214.616 1.00 41.53 218 PRO D CA 1
ATOM 7066 C C . PRO D 1 226 ? 255.778 13.411 214.844 1.00 38.61 218 PRO D C 1
ATOM 7067 O O . PRO D 1 226 ? 255.025 14.061 215.570 1.00 37.95 218 PRO D O 1
ATOM 7071 N N . THR D 1 227 ? 256.822 13.948 214.230 1.00 36.10 219 THR D N 1
ATOM 7072 C CA . THR D 1 227 ? 257.155 15.348 214.425 1.00 35.03 219 THR D CA 1
ATOM 7073 C C . THR D 1 227 ? 256.145 16.222 213.700 1.00 33.23 219 THR D C 1
ATOM 7074 O O . THR D 1 227 ? 255.417 15.742 212.832 1.00 29.96 219 THR D O 1
ATOM 7078 N N . LEU D 1 228 ? 256.096 17.498 214.100 1.00 31.75 220 LEU D N 1
ATOM 7079 C CA . LEU D 1 228 ? 255.381 18.526 213.353 1.00 29.62 220 LEU D CA 1
ATOM 7080 C C . LEU D 1 228 ? 255.750 18.522 211.849 1.00 29.36 220 LEU D C 1
ATOM 7081 O O . LEU D 1 228 ? 254.875 18.724 210.986 1.00 26.60 220 LEU D O 1
ATOM 7086 N N . ALA D 1 229 ? 257.031 18.332 211.536 1.00 29.55 221 ALA D N 1
ATOM 7087 C CA . ALA D 1 229 ? 257.443 18.297 210.109 1.00 28.98 221 ALA D CA 1
ATOM 7088 C C . ALA D 1 229 ? 256.948 17.055 209.361 1.00 30.35 221 ALA D C 1
ATOM 7089 O O . ALA D 1 229 ? 256.622 17.139 208.174 1.00 28.56 221 ALA D O 1
ATOM 7091 N N . GLU D 1 230 ? 256.840 15.929 210.054 1.00 30.92 222 GLU D N 1
ATOM 7092 C CA . GLU D 1 230 ? 256.283 14.700 209.495 1.00 30.99 222 GLU D CA 1
ATOM 7093 C C . GLU D 1 230 ? 254.765 14.776 209.220 1.00 30.94 222 GLU D C 1
ATOM 7094 O O . GLU D 1 230 ? 254.280 14.350 208.155 1.00 27.13 222 GLU D O 1
ATOM 7100 N N . LEU D 1 231 ? 254.011 15.337 210.172 1.00 25.90 223 LEU D N 1
ATOM 7101 C CA . LEU D 1 231 ? 252.592 15.627 209.931 1.00 25.09 223 LEU D CA 1
ATOM 7102 C C . LEU D 1 231 ? 252.379 16.599 208.781 1.00 23.20 223 LEU D C 1
ATOM 7103 O O . LEU D 1 231 ? 251.449 16.434 207.972 1.00 22.70 223 LEU D O 1
ATOM 7108 N N . ALA D 1 232 ? 253.226 17.617 208.706 1.00 23.09 224 ALA D N 1
ATOM 7109 C CA . ALA D 1 232 ? 253.145 18.599 207.636 1.00 23.15 224 ALA D CA 1
ATOM 7110 C C . ALA D 1 232 ? 253.259 17.902 206.290 1.00 22.98 224 ALA D C 1
ATOM 7111 O O . ALA D 1 232 ? 252.521 18.213 205.379 1.00 22.91 224 ALA D O 1
ATOM 7113 N N . GLU D 1 233 ? 254.123 16.898 206.194 1.00 23.50 225 GLU D N 1
ATOM 7114 C CA . GLU D 1 233 ? 254.319 16.189 204.955 1.00 25.03 225 GLU D CA 1
ATOM 7115 C C . GLU D 1 233 ? 253.097 15.349 204.536 1.00 23.98 225 GLU D C 1
ATOM 7116 O O . GLU D 1 233 ? 252.956 15.011 203.354 1.00 22.38 225 GLU D O 1
ATOM 7122 N N . TYR D 1 234 ? 252.201 15.046 205.481 1.00 21.80 226 TYR D N 1
ATOM 7123 C CA . TYR D 1 234 ? 250.952 14.333 205.175 1.00 21.33 226 TYR D CA 1
ATOM 7124 C C . TYR D 1 234 ? 249.894 15.269 204.591 1.00 19.64 226 TYR D C 1
ATOM 7125 O O . TYR D 1 234 ? 248.832 14.819 204.254 1.00 18.41 226 TYR D O 1
ATOM 7134 N N . GLY D 1 235 ? 250.181 16.573 204.518 1.00 18.50 227 GLY D N 1
ATOM 7135 C CA . GLY D 1 235 ? 249.302 17.586 203.947 1.00 17.52 227 GLY D CA 1
ATOM 7136 C C . GLY D 1 235 ? 248.305 18.222 204.920 1.00 17.38 227 GLY D C 1
ATOM 7137 O O . GLY D 1 235 ? 247.395 18.899 204.499 1.00 17.22 227 GLY D O 1
ATOM 7138 N N . VAL D 1 236 ? 248.511 18.010 206.203 1.00 16.94 228 VAL D N 1
ATOM 7139 C CA . VAL D 1 236 ? 247.579 18.587 207.185 1.00 15.75 228 VAL D CA 1
ATOM 7140 C C . VAL D 1 236 ? 247.775 20.117 207.194 1.00 15.48 228 VAL D C 1
ATOM 7141 O O . VAL D 1 236 ? 248.861 20.631 206.878 1.00 15.11 228 VAL D O 1
ATOM 7145 N N . ALA D 1 237 ? 246.750 20.864 207.590 1.00 14.51 229 ALA D N 1
ATOM 7146 C CA . ALA D 1 237 ? 246.823 22.297 207.690 1.00 14.28 229 ALA D CA 1
ATOM 7147 C C . ALA D 1 237 ? 246.891 22.851 209.135 1.00 14.06 229 ALA D C 1
ATOM 7148 O O . ALA D 1 237 ? 247.233 24.009 209.331 1.00 14.79 229 ALA D O 1
ATOM 7150 N N . ARG D 1 238 ? 246.597 21.987 210.091 1.00 13.74 230 ARG D N 1
ATOM 7151 C CA . ARG D 1 238 ? 246.410 22.388 211.499 1.00 13.21 230 ARG D CA 1
ATOM 7152 C C . ARG D 1 238 ? 246.712 21.175 212.375 1.00 13.31 230 ARG D C 1
ATOM 7153 O O . ARG D 1 238 ? 246.254 20.059 212.129 1.00 13.24 230 ARG D O 1
ATOM 7161 N N . ILE D 1 239 ? 247.529 21.390 213.385 1.00 13.75 231 ILE D N 1
ATOM 7162 C CA . ILE D 1 239 ? 247.916 20.308 214.270 1.00 13.33 231 ILE D CA 1
ATOM 7163 C C . ILE D 1 239 ? 247.608 20.771 215.704 1.00 13.71 231 ILE D C 1
ATOM 7164 O O . ILE D 1 239 ? 248.049 21.828 216.117 1.00 15.15 231 ILE D O 1
ATOM 7169 N N . SER D 1 240 ? 246.865 19.972 216.414 1.00 13.21 232 SER D N 1
ATOM 7170 C CA . SER D 1 240 ? 246.539 20.270 217.802 1.00 13.82 232 SER D CA 1
ATOM 7171 C C . SER D 1 240 ? 246.952 19.100 218.701 1.00 14.53 232 SER D C 1
ATOM 7172 O O . SER D 1 240 ? 247.400 18.079 218.220 1.00 15.70 232 SER D O 1
ATOM 7175 N N A HIS D 1 241 ? 246.869 19.307 220.021 0.50 15.37 233 HIS D N 1
ATOM 7176 N N B HIS D 1 241 ? 246.859 19.262 220.026 0.50 14.71 233 HIS D N 1
ATOM 7177 C CA A HIS D 1 241 ? 247.439 18.365 220.985 0.50 16.61 233 HIS D CA 1
ATOM 7178 C CA B HIS D 1 241 ? 247.345 18.210 220.934 0.50 15.41 233 HIS D CA 1
ATOM 7179 C C A HIS D 1 241 ? 246.475 17.934 222.150 0.50 16.60 233 HIS D C 1
ATOM 7180 C C B HIS D 1 241 ? 246.463 17.940 222.160 0.50 15.97 233 HIS D C 1
ATOM 7181 O O A HIS D 1 241 ? 246.850 17.118 223.013 0.50 16.18 233 HIS D O 1
ATOM 7182 O O B HIS D 1 241 ? 246.892 17.273 223.105 0.50 15.96 233 HIS D O 1
ATOM 7195 N N . GLY D 1 242 ? 245.213 18.348 222.090 1.00 16.07 234 GLY D N 1
ATOM 7196 C CA . GLY D 1 242 ? 244.247 18.081 223.168 1.00 16.56 234 GLY D CA 1
ATOM 7197 C C . GLY D 1 242 ? 244.788 18.503 224.514 1.00 16.46 234 GLY D C 1
ATOM 7198 O O . GLY D 1 242 ? 245.445 19.537 224.619 1.00 16.83 234 GLY D O 1
ATOM 7199 N N . PRO D 1 243 ? 244.550 17.670 225.540 1.00 15.36 235 PRO D N 1
ATOM 7200 C CA . PRO D 1 243 ? 245.022 18.062 226.884 1.00 15.90 235 PRO D CA 1
ATOM 7201 C C . PRO D 1 243 ? 246.453 17.696 227.212 1.00 16.17 235 PRO D C 1
ATOM 7202 O O . PRO D 1 243 ? 246.869 17.871 228.359 1.00 15.39 235 PRO D O 1
ATOM 7206 N N . TYR D 1 244 ? 247.227 17.232 226.226 1.00 17.01 236 TYR D N 1
ATOM 7207 C CA . TYR D 1 244 ? 248.612 16.857 226.491 1.00 18.19 236 TYR D CA 1
ATOM 7208 C C . TYR D 1 244 ? 249.458 17.951 227.159 1.00 16.84 236 TYR D C 1
ATOM 7209 O O . TYR D 1 244 ? 250.170 17.645 228.131 1.00 17.80 236 TYR D O 1
ATOM 7218 N N . PRO D 1 245 ? 249.336 19.223 226.724 1.00 16.36 237 PRO D N 1
ATOM 7219 C CA . PRO D 1 245 ? 250.180 20.236 227.348 1.00 16.45 237 PRO D CA 1
ATOM 7220 C C . PRO D 1 245 ? 249.830 20.430 228.858 1.00 16.07 237 PRO D C 1
ATOM 7221 O O . PRO D 1 245 ? 250.708 20.445 229.701 1.00 17.54 237 PRO D O 1
ATOM 7225 N N . TYR D 1 246 ? 248.557 20.546 229.156 1.00 14.63 238 TYR D N 1
ATOM 7226 C CA . TYR D 1 246 ? 248.081 20.600 230.536 1.00 14.72 238 TYR D CA 1
ATOM 7227 C C . TYR D 1 246 ? 248.587 19.391 231.319 1.00 14.96 238 TYR D C 1
ATOM 7228 O O . TYR D 1 246 ? 249.110 19.520 232.430 1.00 14.95 238 TYR D O 1
ATOM 7237 N N . LEU D 1 247 ? 248.419 18.200 230.774 1.00 15.07 239 LEU D N 1
ATOM 7238 C CA . LEU D 1 247 ? 248.793 16.968 231.471 1.00 16.08 239 LEU D CA 1
ATOM 7239 C C . LEU D 1 247 ? 250.305 16.898 231.735 1.00 16.21 239 LEU D C 1
ATOM 7240 O O . LEU D 1 247 ? 250.736 16.399 232.783 1.00 14.15 239 LEU D O 1
ATOM 7245 N N . GLN D 1 248 ? 251.114 17.424 230.814 1.00 16.01 240 GLN D N 1
ATOM 7246 C CA . GLN D 1 248 ? 252.558 17.453 230.998 1.00 17.85 240 GLN D CA 1
ATOM 7247 C C . GLN D 1 248 ? 252.939 18.448 232.111 1.00 17.10 240 GLN D C 1
ATOM 7248 O O . GLN D 1 248 ? 253.799 18.127 232.962 1.00 16.60 240 GLN D O 1
ATOM 7254 N N . ALA D 1 249 ? 252.272 19.609 232.146 1.00 16.62 241 ALA D N 1
ATOM 7255 C CA . ALA D 1 249 ? 252.507 20.581 233.204 1.00 16.37 241 ALA D CA 1
ATOM 7256 C C . ALA D 1 249 ? 252.137 19.970 234.570 1.00 16.06 241 ALA D C 1
ATOM 7257 O O . ALA D 1 249 ? 252.855 20.174 235.576 1.00 15.79 241 ALA D O 1
ATOM 7259 N N . MET D 1 250 ? 251.020 19.273 234.623 1.00 15.41 242 MET D N 1
ATOM 7260 C CA . MET D 1 250 ? 250.614 18.611 235.868 1.00 16.20 242 MET D CA 1
ATOM 7261 C C . MET D 1 250 ? 251.551 17.435 236.244 1.00 16.81 242 MET D C 1
ATOM 7262 O O . MET D 1 250 ? 251.771 17.186 237.430 1.00 16.82 242 MET D O 1
ATOM 7267 N N . LYS D 1 251 ? 252.116 16.734 235.278 1.00 16.16 243 LYS D N 1
ATOM 7268 C CA . LYS D 1 251 ? 253.141 15.707 235.622 1.00 16.49 243 LYS D CA 1
ATOM 7269 C C . LYS D 1 251 ? 254.348 16.320 236.346 1.00 16.89 243 LYS D C 1
ATOM 7270 O O . LYS D 1 251 ? 254.871 15.749 237.317 1.00 15.98 243 LYS D O 1
ATOM 7272 N N . THR D 1 252 ? 254.775 17.497 235.892 1.00 16.82 244 THR D N 1
ATOM 7273 C CA . THR D 1 252 ? 255.882 18.229 236.504 1.00 16.57 244 THR D CA 1
ATOM 7274 C C . THR D 1 252 ? 255.531 18.582 237.955 1.00 16.16 244 THR D C 1
ATOM 7275 O O . THR D 1 252 ? 256.369 18.493 238.865 1.00 15.68 244 THR D O 1
ATOM 7279 N N . LEU D 1 253 ? 254.299 19.067 238.137 1.00 14.76 245 LEU D N 1
ATOM 7280 C CA . LEU D 1 253 ? 253.828 19.426 239.486 1.00 15.07 245 LEU D CA 1
ATOM 7281 C C . LEU D 1 253 ? 253.813 18.197 240.381 1.00 15.84 245 LEU D C 1
ATOM 7282 O O . LEU D 1 253 ? 254.345 18.240 241.538 1.00 16.37 245 LEU D O 1
ATOM 7287 N N . ALA D 1 254 ? 253.200 17.105 239.906 1.00 15.97 246 ALA D N 1
ATOM 7288 C CA . ALA D 1 254 ? 253.153 15.877 240.723 1.00 16.49 246 ALA D CA 1
ATOM 7289 C C . ALA D 1 254 ? 254.548 15.420 241.109 1.00 17.41 246 ALA D C 1
ATOM 7290 O O . ALA D 1 254 ? 254.799 14.994 242.243 1.00 17.35 246 ALA D O 1
ATOM 7292 N N . ALA D 1 255 ? 255.463 15.476 240.164 1.00 17.21 247 ALA D N 1
ATOM 7293 C CA . ALA D 1 255 ? 256.817 14.974 240.422 1.00 18.64 247 ALA D CA 1
ATOM 7294 C C . ALA D 1 255 ? 257.538 15.797 241.491 1.00 19.08 247 ALA D C 1
ATOM 7295 O O . ALA D 1 255 ? 258.294 15.273 242.322 1.00 19.03 247 ALA D O 1
ATOM 7297 N N . LEU D 1 256 ? 257.308 17.098 241.480 1.00 19.81 248 LEU D N 1
ATOM 7298 C CA . LEU D 1 256 ? 257.911 18.009 242.440 1.00 22.02 248 LEU D CA 1
ATOM 7299 C C . LEU D 1 256 ? 257.419 17.709 243.832 1.00 20.43 248 LEU D C 1
ATOM 7300 O O . LEU D 1 256 ? 258.190 17.737 244.814 1.00 20.24 248 LEU D O 1
ATOM 7305 N N . VAL D 1 257 ? 256.132 17.371 243.956 1.00 19.55 249 VAL D N 1
ATOM 7306 C CA . VAL D 1 257 ? 255.558 17.039 245.269 1.00 19.71 249 VAL D CA 1
ATOM 7307 C C . VAL D 1 257 ? 256.197 15.749 245.745 1.00 21.75 249 VAL D C 1
ATOM 7308 O O . VAL D 1 257 ? 256.530 15.605 246.918 1.00 21.38 249 VAL D O 1
ATOM 7312 N N . LYS D 1 258 ? 256.318 14.792 244.838 1.00 22.01 250 LYS D N 1
ATOM 7313 C CA . LYS D 1 258 ? 256.892 13.507 245.249 1.00 26.46 250 LYS D CA 1
ATOM 7314 C C . LYS D 1 258 ? 258.365 13.618 245.608 1.00 28.57 250 LYS D C 1
ATOM 7315 O O . LYS D 1 258 ? 258.795 12.912 246.521 1.00 31.81 250 LYS D O 1
ATOM 7321 N N . GLN D 1 259 ? 259.137 14.453 244.902 1.00 29.60 251 GLN D N 1
ATOM 7322 C CA . GLN D 1 259 ? 260.570 14.654 245.218 1.00 31.93 251 GLN D CA 1
ATOM 7323 C C . GLN D 1 259 ? 260.685 15.526 246.474 1.00 35.85 251 GLN D C 1
ATOM 7324 O O . GLN D 1 259 ? 261.392 15.157 247.421 1.00 41.74 251 GLN D O 1
ATOM 7326 N N . MET E 1 9 ? 210.552 -25.394 186.855 1.00 46.46 1 MET E N 1
ATOM 7327 C CA . MET E 1 9 ? 209.255 -25.859 187.415 1.00 46.03 1 MET E CA 1
ATOM 7328 C C . MET E 1 9 ? 209.229 -25.887 188.948 1.00 42.41 1 MET E C 1
ATOM 7329 O O . MET E 1 9 ? 210.213 -26.255 189.613 1.00 41.30 1 MET E O 1
ATOM 7334 N N . GLY E 1 10 ? 208.090 -25.483 189.502 1.00 37.30 2 GLY E N 1
ATOM 7335 C CA . GLY E 1 10 ? 207.854 -25.596 190.931 1.00 36.04 2 GLY E CA 1
ATOM 7336 C C . GLY E 1 10 ? 207.791 -27.069 191.334 1.00 34.51 2 GLY E C 1
ATOM 7337 O O . GLY E 1 10 ? 207.368 -27.905 190.548 1.00 32.46 2 GLY E O 1
ATOM 7338 N N . ASN E 1 11 ? 208.210 -27.366 192.562 1.00 33.51 3 ASN E N 1
ATOM 7339 C CA . ASN E 1 11 ? 208.110 -28.720 193.116 1.00 30.91 3 ASN E CA 1
ATOM 7340 C C . ASN E 1 11 ? 206.677 -29.259 193.102 1.00 31.54 3 ASN E C 1
ATOM 7341 O O . ASN E 1 11 ? 206.467 -30.432 192.834 1.00 29.25 3 ASN E O 1
ATOM 7343 N N . ASN E 1 12 ? 205.680 -28.442 193.416 1.00 31.52 4 ASN E N 1
ATOM 7344 C CA . ASN E 1 12 ? 204.320 -28.967 193.462 1.00 32.19 4 ASN E CA 1
ATOM 7345 C C . ASN E 1 12 ? 203.759 -29.323 192.076 1.00 31.92 4 ASN E C 1
ATOM 7346 O O . ASN E 1 12 ? 203.029 -30.311 191.937 1.00 29.11 4 ASN E O 1
ATOM 7351 N N . GLU E 1 13 ? 204.189 -28.590 191.052 1.00 30.29 5 GLU E N 1
ATOM 7352 C CA . GLU E 1 13 ? 203.867 -28.955 189.669 1.00 32.21 5 GLU E CA 1
ATOM 7353 C C . GLU E 1 13 ? 204.517 -30.294 189.269 1.00 27.58 5 GLU E C 1
ATOM 7354 O O . GLU E 1 13 ? 203.862 -31.172 188.683 1.00 28.48 5 GLU E O 1
ATOM 7360 N N . LYS E 1 14 ? 205.792 -30.428 189.588 1.00 25.65 6 LYS E N 1
ATOM 7361 C CA . LYS E 1 14 ? 206.520 -31.690 189.349 1.00 24.16 6 LYS E CA 1
ATOM 7362 C C . LYS E 1 14 ? 205.845 -32.876 190.043 1.00 21.32 6 LYS E C 1
ATOM 7363 O O . LYS E 1 14 ? 205.692 -33.947 189.462 1.00 21.08 6 LYS E O 1
ATOM 7369 N N . GLY E 1 15 ? 205.478 -32.675 191.306 1.00 20.85 7 GLY E N 1
ATOM 7370 C CA . GLY E 1 15 ? 204.811 -33.706 192.078 1.00 21.07 7 GLY E CA 1
ATOM 7371 C C . GLY E 1 15 ? 203.507 -34.106 191.456 1.00 21.34 7 GLY E C 1
ATOM 7372 O O . GLY E 1 15 ? 203.152 -35.289 191.410 1.00 19.81 7 GLY E O 1
ATOM 7373 N N . ALA E 1 16 ? 202.719 -33.110 191.019 1.00 20.72 8 ALA E N 1
ATOM 7374 C CA . ALA E 1 16 ? 201.451 -33.417 190.368 1.00 21.40 8 ALA E CA 1
ATOM 7375 C C . ALA E 1 16 ? 201.650 -34.169 189.069 1.00 20.63 8 ALA E C 1
ATOM 7376 O O . ALA E 1 16 ? 200.879 -35.085 188.759 1.00 20.90 8 ALA E O 1
ATOM 7378 N N . ILE E 1 17 ? 202.668 -33.774 188.299 1.00 22.03 9 ILE E N 1
ATOM 7379 C CA . ILE E 1 17 ? 202.963 -34.470 187.058 1.00 22.35 9 ILE E CA 1
ATOM 7380 C C . ILE E 1 17 ? 203.302 -35.943 187.390 1.00 20.59 9 ILE E C 1
ATOM 7381 O O . ILE E 1 17 ? 202.698 -36.872 186.845 1.00 20.42 9 ILE E O 1
ATOM 7386 N N . PHE E 1 18 ? 204.205 -36.127 188.349 1.00 18.14 10 PHE E N 1
ATOM 7387 C CA . PHE E 1 18 ? 204.659 -37.475 188.726 1.00 16.55 10 PHE E CA 1
ATOM 7388 C C . PHE E 1 18 ? 203.472 -38.340 189.142 1.00 16.76 10 PHE E C 1
ATOM 7389 O O . PHE E 1 18 ? 203.330 -39.469 188.681 1.00 16.46 10 PHE E O 1
ATOM 7397 N N . ARG E 1 19 ? 202.588 -37.784 189.967 1.00 17.10 11 ARG E N 1
ATOM 7398 C CA . ARG E 1 19 ? 201.449 -38.547 190.457 1.00 18.30 11 ARG E CA 1
ATOM 7399 C C . ARG E 1 19 ? 200.557 -38.982 189.295 1.00 19.14 11 ARG E C 1
ATOM 7400 O O . ARG E 1 19 ? 200.120 -40.131 189.263 1.00 18.47 11 ARG E O 1
ATOM 7408 N N . SER E 1 20 ? 200.289 -38.070 188.350 1.00 20.53 12 SER E N 1
ATOM 7409 C CA . SER E 1 20 ? 199.387 -38.345 187.240 1.00 21.55 12 SER E CA 1
ATOM 7410 C C . SER E 1 20 ? 199.868 -39.424 186.287 1.00 21.52 12 SER E C 1
ATOM 7411 O O . SER E 1 20 ? 199.065 -40.008 185.564 1.00 21.55 12 SER E O 1
ATOM 7414 N N . LEU E 1 21 ? 201.171 -39.680 186.269 1.00 19.26 13 LEU E N 1
ATOM 7415 C CA . LEU E 1 21 ? 201.730 -40.663 185.376 1.00 20.57 13 LEU E CA 1
ATOM 7416 C C . LEU E 1 21 ? 201.506 -42.105 185.860 1.00 18.04 13 LEU E C 1
ATOM 7417 O O . LEU E 1 21 ? 201.757 -43.055 185.110 1.00 19.49 13 LEU E O 1
ATOM 7422 N N . HIS E 1 22 ? 201.044 -42.271 187.089 1.00 18.41 14 HIS E N 1
ATOM 7423 C CA . HIS E 1 22 ? 200.758 -43.626 187.645 1.00 18.17 14 HIS E CA 1
ATOM 7424 C C . HIS E 1 22 ? 199.411 -44.121 187.181 1.00 20.81 14 HIS E C 1
ATOM 7425 O O . HIS E 1 22 ? 198.463 -44.108 187.972 1.00 20.79 14 HIS E O 1
ATOM 7432 N N . ARG E 1 23 ? 199.394 -44.612 185.946 1.00 21.61 15 ARG E N 1
ATOM 7433 C CA . ARG E 1 23 ? 198.164 -45.018 185.239 1.00 24.83 15 ARG E CA 1
ATOM 7434 C C . ARG E 1 23 ? 198.164 -46.500 185.009 1.00 23.63 15 ARG E C 1
ATOM 7435 O O . ARG E 1 23 ? 199.044 -47.014 184.314 1.00 23.34 15 ARG E O 1
ATOM 7443 N N . ALA E 1 24 ? 197.212 -47.179 185.618 1.00 25.21 16 ALA E N 1
ATOM 7444 C CA . ALA E 1 24 ? 197.108 -48.644 185.524 1.00 28.26 16 ALA E CA 1
ATOM 7445 C C . ALA E 1 24 ? 196.864 -48.987 184.063 1.00 30.19 16 ALA E C 1
ATOM 7446 O O . ALA E 1 24 ? 195.974 -48.392 183.430 1.00 34.03 16 ALA E O 1
ATOM 7448 N N . GLY E 1 25 ? 197.679 -49.876 183.491 1.00 27.53 17 GLY E N 1
ATOM 7449 C CA . GLY E 1 25 ? 197.604 -50.180 182.050 1.00 29.49 17 GLY E CA 1
ATOM 7450 C C . GLY E 1 25 ? 198.272 -49.201 181.096 1.00 28.08 17 GLY E C 1
ATOM 7451 O O . GLY E 1 25 ? 198.383 -49.475 179.899 1.00 29.25 17 GLY E O 1
ATOM 7452 N N . GLN E 1 26 ? 198.735 -48.052 181.599 1.00 27.95 18 GLN E N 1
ATOM 7453 C CA . GLN E 1 26 ? 199.532 -47.083 180.814 1.00 27.36 18 GLN E CA 1
ATOM 7454 C C . GLN E 1 26 ? 200.725 -46.582 181.688 1.00 24.95 18 GLN E C 1
ATOM 7455 O O . GLN E 1 26 ? 200.833 -45.403 182.081 1.00 25.62 18 GLN E O 1
ATOM 7461 N N . PRO E 1 27 ? 201.600 -47.506 182.019 1.00 21.30 19 PRO E N 1
ATOM 7462 C CA . PRO E 1 27 ? 202.431 -47.244 183.190 1.00 19.65 19 PRO E CA 1
ATOM 7463 C C . PRO E 1 27 ? 203.625 -46.316 182.966 1.00 19.89 19 PRO E C 1
ATOM 7464 O O . PRO E 1 27 ? 204.147 -46.193 181.860 1.00 21.09 19 PRO E O 1
ATOM 7468 N N . LEU E 1 28 ? 204.023 -45.669 184.058 1.00 19.33 20 LEU E N 1
ATOM 7469 C CA . LEU E 1 28 ? 205.267 -44.923 184.129 1.00 18.83 20 LEU E CA 1
ATOM 7470 C C . LEU E 1 28 ? 206.430 -45.899 184.105 1.00 18.34 20 LEU E C 1
ATOM 7471 O O . LEU E 1 28 ? 206.496 -46.763 184.968 1.00 19.69 20 LEU E O 1
ATOM 7476 N N . ALA E 1 29 ? 207.360 -45.759 183.153 1.00 18.62 21 ALA E N 1
ATOM 7477 C CA . ALA E 1 29 ? 208.595 -46.541 183.127 1.00 18.72 21 ALA E CA 1
ATOM 7478 C C . ALA E 1 29 ? 209.718 -45.652 183.639 1.00 17.95 21 ALA E C 1
ATOM 7479 O O . ALA E 1 29 ? 209.868 -44.510 183.183 1.00 19.82 21 ALA E O 1
ATOM 7481 N N . LEU E 1 30 ? 210.419 -46.161 184.630 1.00 17.72 22 LEU E N 1
ATOM 7482 C CA . LEU E 1 30 ? 211.471 -45.392 185.295 1.00 17.83 22 LEU E CA 1
ATOM 7483 C C . LEU E 1 30 ? 212.748 -46.156 185.253 1.00 18.72 22 LEU E C 1
ATOM 7484 O O . LEU E 1 30 ? 212.831 -47.393 185.534 1.00 17.55 22 LEU E O 1
ATOM 7489 N N . PHE E 1 31 ? 213.800 -45.381 184.932 1.00 21.16 23 PHE E N 1
ATOM 7490 C CA . PHE E 1 31 ? 215.162 -45.843 184.949 1.00 24.49 23 PHE E CA 1
ATOM 7491 C C . PHE E 1 31 ? 215.790 -45.218 186.208 1.00 22.97 23 PHE E C 1
ATOM 7492 O O . PHE E 1 31 ? 215.421 -44.054 186.639 1.00 23.02 23 PHE E O 1
ATOM 7500 N N . ASN E 1 32 ? 216.565 -46.044 186.922 1.00 18.87 24 ASN E N 1
ATOM 7501 C CA . ASN E 1 32 ? 217.194 -45.596 188.115 1.00 16.37 24 ASN E CA 1
ATOM 7502 C C . ASN E 1 32 ? 218.517 -44.993 187.654 1.00 16.77 24 ASN E C 1
ATOM 7503 O O . ASN E 1 32 ? 219.322 -45.683 187.070 1.00 17.79 24 ASN E O 1
ATOM 7508 N N . VAL E 1 33 ? 218.682 -43.727 187.932 1.00 14.39 25 VAL E N 1
ATOM 7509 C CA . VAL E 1 33 ? 219.919 -42.984 187.670 1.00 14.70 25 VAL E CA 1
ATOM 7510 C C . VAL E 1 33 ? 220.671 -42.820 188.971 1.00 15.39 25 VAL E C 1
ATOM 7511 O O . VAL E 1 33 ? 220.106 -42.997 190.084 1.00 16.60 25 VAL E O 1
ATOM 7515 N N . TRP E 1 34 ? 221.990 -42.551 188.874 1.00 14.27 26 TRP E N 1
ATOM 7516 C CA . TRP E 1 34 ? 222.869 -42.708 190.021 1.00 14.52 26 TRP E CA 1
ATOM 7517 C C . TRP E 1 34 ? 223.806 -41.505 190.216 1.00 14.30 26 TRP E C 1
ATOM 7518 O O . TRP E 1 34 ? 224.622 -41.477 191.132 1.00 15.88 26 TRP E O 1
ATOM 7529 N N . ASP E 1 35 ? 223.711 -40.519 189.314 1.00 14.58 27 ASP E N 1
ATOM 7530 C CA . ASP E 1 35 ? 224.522 -39.307 189.385 1.00 14.28 27 ASP E CA 1
ATOM 7531 C C . ASP E 1 35 ? 223.940 -38.275 188.420 1.00 14.02 27 ASP E C 1
ATOM 7532 O O . ASP E 1 35 ? 222.936 -38.547 187.716 1.00 14.67 27 ASP E O 1
ATOM 7537 N N . ALA E 1 36 ? 224.458 -37.044 188.490 1.00 14.69 28 ALA E N 1
ATOM 7538 C CA . ALA E 1 36 ? 223.914 -35.936 187.670 1.00 14.68 28 ALA E CA 1
ATOM 7539 C C . ALA E 1 36 ? 224.033 -36.244 186.180 1.00 14.75 28 ALA E C 1
ATOM 7540 O O . ALA E 1 36 ? 223.173 -35.901 185.391 1.00 14.90 28 ALA E O 1
ATOM 7542 N N . GLY E 1 37 ? 225.132 -36.880 185.788 1.00 15.14 29 GLY E N 1
ATOM 7543 C CA . GLY E 1 37 ? 225.366 -37.233 184.402 1.00 14.94 29 GLY E CA 1
ATOM 7544 C C . GLY E 1 37 ? 224.363 -38.220 183.821 1.00 14.77 29 GLY E C 1
ATOM 7545 O O . GLY E 1 37 ? 223.883 -38.039 182.714 1.00 16.00 29 GLY E O 1
ATOM 7546 N N . SER E 1 38 ? 224.077 -39.283 184.556 1.00 15.31 30 SER E N 1
ATOM 7547 C CA . SER E 1 38 ? 223.106 -40.297 184.127 1.00 14.54 30 SER E CA 1
ATOM 7548 C C . SER E 1 38 ? 221.690 -39.717 184.125 1.00 14.10 30 SER E C 1
ATOM 7549 O O . SER E 1 38 ? 220.891 -40.021 183.250 1.00 13.80 30 SER E O 1
ATOM 7552 N N . ALA E 1 39 ? 221.414 -38.865 185.082 1.00 13.82 31 ALA E N 1
ATOM 7553 C CA . ALA E 1 39 ? 220.145 -38.126 185.104 1.00 14.55 31 ALA E CA 1
ATOM 7554 C C . ALA E 1 39 ? 219.907 -37.334 183.817 1.00 15.36 31 ALA E C 1
ATOM 7555 O O . ALA E 1 39 ? 218.858 -37.427 183.152 1.00 15.01 31 ALA E O 1
ATOM 7557 N N . ARG E 1 40 ? 220.913 -36.550 183.448 1.00 15.74 32 ARG E N 1
ATOM 7558 C CA . ARG E 1 40 ? 220.863 -35.809 182.218 1.00 17.52 32 ARG E CA 1
ATOM 7559 C C . ARG E 1 40 ? 220.710 -36.666 180.974 1.00 16.96 32 ARG E C 1
ATOM 7560 O O . ARG E 1 40 ? 219.978 -36.305 180.063 1.00 17.58 32 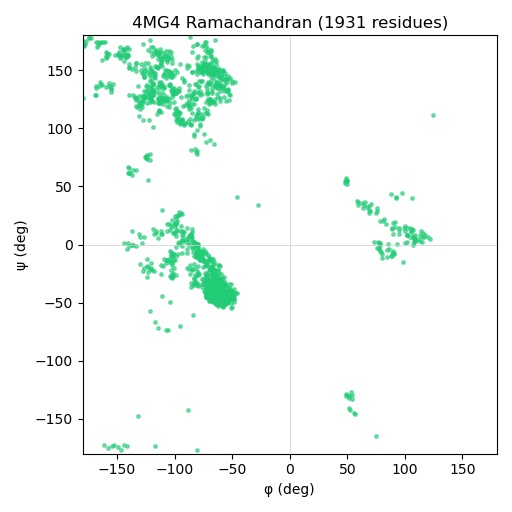ARG E O 1
ATOM 7568 N N . VAL E 1 41 ? 221.411 -37.782 180.898 1.00 16.17 33 VAL E N 1
ATOM 7569 C CA . VAL E 1 41 ? 221.308 -38.663 179.739 1.00 16.98 33 VAL E CA 1
ATOM 7570 C C . VAL E 1 41 ? 219.929 -39.235 179.596 1.00 16.71 33 VAL E C 1
ATOM 7571 O O . VAL E 1 41 ? 219.393 -39.273 178.491 1.00 17.28 33 VAL E O 1
ATOM 7575 N N . VAL E 1 42 ? 219.374 -39.698 180.715 1.00 16.40 34 VAL E N 1
ATOM 7576 C CA . VAL E 1 42 ? 218.017 -40.284 180.724 1.00 15.98 34 VAL E CA 1
ATOM 7577 C C . VAL E 1 42 ? 216.964 -39.233 180.353 1.00 16.10 34 VAL E C 1
ATOM 7578 O O . VAL E 1 42 ? 216.088 -39.498 179.523 1.00 17.52 34 VAL E O 1
ATOM 7582 N N . ALA E 1 43 ? 217.089 -38.019 180.886 1.00 16.18 35 ALA E N 1
ATOM 7583 C CA . ALA E 1 43 ? 216.211 -36.908 180.526 1.00 17.13 35 ALA E CA 1
ATOM 7584 C C . ALA E 1 43 ? 216.313 -36.564 179.045 1.00 19.26 35 ALA E C 1
ATOM 7585 O O . ALA E 1 43 ? 215.293 -36.366 178.355 1.00 20.23 35 ALA E O 1
ATOM 7587 N N . ASP E 1 44 ? 217.542 -36.523 178.540 1.00 20.52 36 ASP E N 1
ATOM 7588 C CA . ASP E 1 44 ? 217.757 -36.165 177.143 1.00 22.45 36 ASP E CA 1
ATOM 7589 C C . ASP E 1 44 ? 217.299 -37.244 176.215 1.00 22.74 36 ASP E C 1
ATOM 7590 O O . ASP E 1 44 ? 216.985 -36.954 175.065 1.00 24.54 36 ASP E O 1
ATOM 7595 N N . ALA E 1 45 ? 217.234 -38.477 176.706 1.00 21.03 37 ALA E N 1
ATOM 7596 C CA . ALA E 1 45 ? 216.685 -39.600 175.922 1.00 21.53 37 ALA E CA 1
ATOM 7597 C C . ALA E 1 45 ? 215.150 -39.639 175.906 1.00 22.34 37 ALA E C 1
ATOM 7598 O O . ALA E 1 45 ? 214.579 -40.512 175.266 1.00 24.79 37 ALA E O 1
ATOM 7600 N N . GLY E 1 46 ? 214.501 -38.704 176.599 1.00 21.88 38 GLY E N 1
ATOM 7601 C CA . GLY E 1 46 ? 213.042 -38.562 176.520 1.00 22.14 38 GLY E CA 1
ATOM 7602 C C . GLY E 1 46 ? 212.243 -39.063 177.718 1.00 21.94 38 GLY E C 1
ATOM 7603 O O . GLY E 1 46 ? 211.016 -39.113 177.658 1.00 22.69 38 GLY E O 1
ATOM 7604 N N . ALA E 1 47 ? 212.891 -39.384 178.832 1.00 22.07 39 ALA E N 1
ATOM 7605 C CA . ALA E 1 47 ? 212.147 -39.767 180.036 1.00 20.92 39 ALA E CA 1
ATOM 7606 C C . ALA E 1 47 ? 211.267 -38.607 180.527 1.00 19.74 39 ALA E C 1
ATOM 7607 O O . ALA E 1 47 ? 211.594 -37.441 180.322 1.00 22.22 39 ALA E O 1
ATOM 7609 N N . VAL E 1 48 ? 210.142 -38.938 181.153 1.00 22.23 40 VAL E N 1
ATOM 7610 C CA . VAL E 1 48 ? 209.237 -37.933 181.707 1.00 20.84 40 VAL E CA 1
ATOM 7611 C C . VAL E 1 48 ? 209.370 -37.778 183.215 1.00 19.13 40 VAL E C 1
ATOM 7612 O O . VAL E 1 48 ? 208.829 -36.828 183.797 1.00 21.14 40 VAL E O 1
ATOM 7616 N N . ALA E 1 49 ? 210.115 -38.688 183.849 1.00 17.76 41 ALA E N 1
ATOM 7617 C CA . ALA E 1 49 ? 210.465 -38.581 185.247 1.00 16.45 41 ALA E CA 1
ATOM 7618 C C . ALA E 1 49 ? 211.690 -39.435 185.502 1.00 15.55 41 ALA E C 1
ATOM 7619 O O . ALA E 1 49 ? 212.045 -40.244 184.639 1.00 15.38 41 ALA E O 1
ATOM 7621 N N . LEU E 1 50 ? 212.344 -39.219 186.636 1.00 14.65 42 LEU E N 1
ATOM 7622 C CA . LEU E 1 50 ? 213.529 -39.996 187.043 1.00 14.00 42 LEU E CA 1
ATOM 7623 C C . LEU E 1 50 ? 213.372 -40.580 188.399 1.00 13.53 42 LEU E C 1
ATOM 7624 O O . LEU E 1 50 ? 212.683 -40.031 189.262 1.00 13.13 42 LEU E O 1
ATOM 7629 N N . ALA E 1 51 ? 214.064 -41.681 188.615 1.00 12.84 43 ALA E N 1
ATOM 7630 C CA . ALA E 1 51 ? 214.152 -42.320 189.949 1.00 13.23 43 ALA E CA 1
ATOM 7631 C C . ALA E 1 51 ? 215.595 -42.524 190.294 1.00 14.44 43 ALA E C 1
ATOM 7632 O O . ALA E 1 51 ? 216.404 -42.735 189.404 1.00 16.08 43 ALA E O 1
ATOM 7634 N N . THR E 1 52 ? 215.919 -42.442 191.565 1.00 14.50 44 THR E N 1
ATOM 7635 C CA . THR E 1 52 ? 217.210 -42.912 192.000 1.00 16.83 44 THR E CA 1
ATOM 7636 C C . THR E 1 52 ? 217.048 -44.297 192.590 1.00 17.51 44 THR E C 1
ATOM 7637 O O . THR E 1 52 ? 215.997 -44.657 193.143 1.00 17.87 44 THR E O 1
ATOM 7641 N N . GLY E 1 53 ? 218.096 -45.105 192.473 1.00 17.82 45 GLY E N 1
ATOM 7642 C CA . GLY E 1 53 ? 218.040 -46.420 193.064 1.00 17.23 45 GLY E CA 1
ATOM 7643 C C . GLY E 1 53 ? 219.221 -46.536 193.988 1.00 17.72 45 GLY E C 1
ATOM 7644 O O . GLY E 1 53 ? 220.332 -46.107 193.636 1.00 17.10 45 GLY E O 1
ATOM 7645 N N . SER E 1 54 ? 218.968 -47.092 195.153 1.00 17.29 46 SER E N 1
ATOM 7646 C CA . SER E 1 54 ? 219.960 -47.094 196.205 1.00 17.53 46 SER E CA 1
ATOM 7647 C C . SER E 1 54 ? 221.134 -48.001 195.836 1.00 16.71 46 SER E C 1
ATOM 7648 O O . SER E 1 54 ? 222.306 -47.655 196.116 1.00 17.50 46 SER E O 1
ATOM 7651 N N . TRP E 1 55 ? 220.852 -49.131 195.192 1.00 16.96 47 TRP E N 1
ATOM 7652 C CA . TRP E 1 55 ? 221.929 -50.061 194.851 1.00 19.10 47 TRP E CA 1
ATOM 7653 C C . TRP E 1 55 ? 222.913 -49.374 193.894 1.00 16.68 47 TRP E C 1
ATOM 7654 O O . TRP E 1 55 ? 224.144 -49.460 194.080 1.00 16.09 47 TRP E O 1
ATOM 7665 N N . SER E 1 56 ? 222.377 -48.752 192.843 1.00 16.23 48 SER E N 1
ATOM 7666 C CA . SER E 1 56 ? 223.182 -48.084 191.787 1.00 15.73 48 SER E CA 1
ATOM 7667 C C . SER E 1 56 ? 223.934 -46.910 192.368 1.00 15.11 48 SER E C 1
ATOM 7668 O O . SER E 1 56 ? 225.132 -46.675 192.043 1.00 15.57 48 SER E O 1
ATOM 7671 N N . VAL E 1 57 ? 223.278 -46.093 193.193 1.00 14.33 49 VAL E N 1
ATOM 7672 C CA . VAL E 1 57 ? 223.971 -44.974 193.840 1.00 15.19 49 VAL E CA 1
ATOM 7673 C C . VAL E 1 57 ? 225.142 -45.453 194.700 1.00 16.74 49 VAL E C 1
ATOM 7674 O O . VAL E 1 57 ? 226.269 -44.886 194.657 1.00 16.94 49 VAL E O 1
ATOM 7678 N N . ALA E 1 58 ? 224.896 -46.521 195.466 1.00 16.36 50 ALA E N 1
ATOM 7679 C CA . ALA E 1 58 ? 225.913 -47.035 196.324 1.00 17.11 50 ALA E CA 1
ATOM 7680 C C . ALA E 1 58 ? 227.062 -47.569 195.469 1.00 17.63 50 ALA E C 1
ATOM 7681 O O . ALA E 1 58 ? 228.256 -47.219 195.738 1.00 19.85 50 ALA E O 1
ATOM 7683 N N . ALA E 1 59 ? 226.741 -48.355 194.478 1.00 16.51 51 ALA E N 1
ATOM 7684 C CA . ALA E 1 59 ? 227.798 -48.946 193.618 1.00 17.06 51 ALA E CA 1
ATOM 7685 C C . ALA E 1 59 ? 228.657 -47.845 192.961 1.00 17.14 51 ALA E C 1
ATOM 7686 O O . ALA E 1 59 ? 229.921 -47.941 192.943 1.00 16.56 51 ALA E O 1
ATOM 7688 N N . ALA E 1 60 ? 228.009 -46.832 192.401 1.00 16.43 52 ALA E N 1
ATOM 7689 C CA . ALA E 1 60 ? 228.699 -45.748 191.696 1.00 18.00 52 ALA E CA 1
ATOM 7690 C C . ALA E 1 60 ? 229.685 -45.076 192.633 1.00 19.42 52 ALA E C 1
ATOM 7691 O O . ALA E 1 60 ? 230.822 -44.777 192.260 1.00 18.32 52 ALA E O 1
ATOM 7693 N N . ASN E 1 61 ? 229.279 -44.861 193.875 1.00 19.63 53 ASN E N 1
ATOM 7694 C CA . ASN E 1 61 ? 230.080 -44.117 194.852 1.00 21.26 53 ASN E CA 1
ATOM 7695 C C . ASN E 1 61 ? 230.987 -44.943 195.725 1.00 21.60 53 ASN E C 1
ATOM 7696 O O . ASN E 1 61 ? 231.613 -44.396 196.648 1.00 25.30 53 ASN E O 1
ATOM 7701 N N . GLY E 1 62 ? 231.026 -46.239 195.491 1.00 20.30 54 GLY E N 1
ATOM 7702 C CA . GLY E 1 62 ? 231.932 -47.124 196.170 1.00 22.97 54 GLY E CA 1
ATOM 7703 C C . GLY E 1 62 ? 231.443 -47.720 197.476 1.00 24.49 54 GLY E C 1
ATOM 7704 O O . GLY E 1 62 ? 232.249 -48.234 198.242 1.00 24.22 54 GLY E O 1
ATOM 7705 N N . PHE E 1 63 ? 230.132 -47.621 197.743 1.00 24.27 55 PHE E N 1
ATOM 7706 C CA . PHE E 1 63 ? 229.550 -48.256 198.957 1.00 26.98 55 PHE E CA 1
ATOM 7707 C C . PHE E 1 63 ? 228.799 -49.539 198.669 1.00 28.78 55 PHE E C 1
ATOM 7708 O O . PHE E 1 63 ? 228.410 -49.840 197.533 1.00 28.27 55 PHE E O 1
ATOM 7716 N N . VAL E 1 64 ? 228.593 -50.307 199.730 1.00 35.82 56 VAL E N 1
ATOM 7717 C CA . VAL E 1 64 ? 227.654 -51.437 199.732 1.00 37.99 56 VAL E CA 1
ATOM 7718 C C . VAL E 1 64 ? 226.243 -50.865 199.963 1.00 38.59 56 VAL E C 1
ATOM 7719 O O . VAL E 1 64 ? 226.062 -49.835 200.642 1.00 36.78 56 VAL E O 1
ATOM 7721 N N . ASP E 1 65 ? 225.237 -51.528 199.404 1.00 41.08 57 ASP E N 1
ATOM 7722 C CA . ASP E 1 65 ? 223.841 -51.103 199.616 1.00 42.31 57 ASP E CA 1
ATOM 7723 C C . ASP E 1 65 ? 223.436 -51.344 201.080 1.00 42.55 57 ASP E C 1
ATOM 7724 O O . ASP E 1 65 ? 224.139 -52.039 201.809 1.00 47.15 57 ASP E O 1
ATOM 7729 N N . GLY E 1 66 ? 222.304 -50.780 201.513 1.00 44.50 58 GLY E N 1
ATOM 7730 C CA . GLY E 1 66 ? 221.718 -51.128 202.830 1.00 42.56 58 GLY E CA 1
ATOM 7731 C C . GLY E 1 66 ? 221.892 -50.043 203.890 1.00 43.66 58 GLY E C 1
ATOM 7732 O O . GLY E 1 66 ? 222.169 -50.340 205.059 1.00 43.26 58 GLY E O 1
ATOM 7733 N N . GLU E 1 67 ? 221.736 -48.786 203.479 1.00 41.19 59 GLU E N 1
ATOM 7734 C CA . GLU E 1 67 ? 221.905 -47.646 204.377 1.00 40.59 59 GLU E CA 1
ATOM 7735 C C . GLU E 1 67 ? 223.340 -47.611 204.980 1.00 42.48 59 GLU E C 1
ATOM 7736 O O . GLU E 1 67 ? 223.514 -47.218 206.142 1.00 41.94 59 GLU E O 1
ATOM 7742 N N . GLN E 1 68 ? 224.354 -47.995 204.182 1.00 43.95 60 GLN E N 1
ATOM 7743 C CA . GLN E 1 68 ? 225.767 -47.922 204.622 1.00 44.56 60 GLN E CA 1
ATOM 7744 C C . GLN E 1 68 ? 226.364 -46.542 204.393 1.00 44.07 60 GLN E C 1
ATOM 7745 O O . GLN E 1 68 ? 227.381 -46.198 205.004 1.00 44.88 60 GLN E O 1
ATOM 7751 N N . MET E 1 69 ? 225.774 -45.758 203.488 1.00 42.73 61 MET E N 1
ATOM 7752 C CA . MET E 1 69 ? 226.139 -44.338 203.351 1.00 42.44 61 MET E CA 1
ATOM 7753 C C . MET E 1 69 ? 225.586 -43.534 204.544 1.00 42.11 61 MET E C 1
ATOM 7754 O O . MET E 1 69 ? 224.443 -43.744 204.969 1.00 41.10 61 MET E O 1
ATOM 7759 N N . PRO E 1 70 ? 226.399 -42.623 205.124 1.00 41.91 62 PRO E N 1
ATOM 7760 C CA . PRO E 1 70 ? 225.796 -41.692 206.089 1.00 39.98 62 PRO E CA 1
ATOM 7761 C C . PRO E 1 70 ? 224.607 -40.909 205.476 1.00 39.05 62 PRO E C 1
ATOM 7762 O O . PRO E 1 70 ? 224.666 -40.533 204.292 1.00 37.75 62 PRO E O 1
ATOM 7766 N N . ARG E 1 71 ? 223.558 -40.663 206.269 1.00 35.19 63 ARG E N 1
ATOM 7767 C CA . ARG E 1 71 ? 222.357 -40.018 205.741 1.00 33.60 63 ARG E CA 1
ATOM 7768 C C . ARG E 1 71 ? 222.716 -38.696 205.072 1.00 34.38 63 ARG E C 1
ATOM 7769 O O . ARG E 1 71 ? 222.249 -38.427 203.966 1.00 31.87 63 ARG E O 1
ATOM 7777 N N . ALA E 1 72 ? 223.542 -37.885 205.740 1.00 32.79 64 ALA E N 1
ATOM 7778 C CA . ALA E 1 72 ? 223.969 -36.574 205.200 1.00 33.54 64 ALA E CA 1
ATOM 7779 C C . ALA E 1 72 ? 224.664 -36.694 203.845 1.00 33.49 64 ALA E C 1
ATOM 7780 O O . ALA E 1 72 ? 224.488 -35.856 202.957 1.00 32.41 64 ALA E O 1
ATOM 7782 N N . LEU E 1 73 ? 225.486 -37.729 203.689 1.00 31.72 65 LEU E N 1
ATOM 7783 C CA . LEU E 1 73 ? 226.140 -37.953 202.408 1.00 31.45 65 LEU E CA 1
ATOM 7784 C C . LEU E 1 73 ? 225.136 -38.389 201.318 1.00 30.25 65 LEU E C 1
ATOM 7785 O O . LEU E 1 73 ? 225.155 -37.888 200.171 1.00 28.62 65 LEU E O 1
ATOM 7790 N N A MET E 1 74 ? 224.252 -39.341 201.633 0.50 29.70 66 MET E N 1
ATOM 7791 N N B MET E 1 74 ? 224.288 -39.322 201.702 0.50 28.69 66 MET E N 1
ATOM 7792 C CA A MET E 1 74 ? 223.243 -39.789 200.634 0.50 28.84 66 MET E CA 1
ATOM 7793 C CA B MET E 1 74 ? 223.257 -39.814 200.827 0.50 27.37 66 MET E CA 1
ATOM 7794 C C A MET E 1 74 ? 222.369 -38.621 200.189 0.50 27.21 66 MET E C 1
ATOM 7795 C C B MET E 1 74 ? 222.403 -38.670 200.256 0.50 26.54 66 MET E C 1
ATOM 7796 O O A MET E 1 74 ? 222.037 -38.490 199.015 0.50 25.40 66 MET E O 1
ATOM 7797 O O B MET E 1 74 ? 222.148 -38.599 199.063 0.50 25.38 66 MET E O 1
ATOM 7806 N N . MET E 1 75 ? 221.989 -37.752 201.112 1.00 26.00 67 MET E N 1
ATOM 7807 C CA . MET E 1 75 ? 221.093 -36.671 200.705 1.00 26.62 67 MET E CA 1
ATOM 7808 C C . MET E 1 75 ? 221.809 -35.680 199.802 1.00 24.90 67 MET E C 1
ATOM 7809 O O . MET E 1 75 ? 221.217 -35.080 198.890 1.00 23.53 67 MET E O 1
ATOM 7814 N N . GLU E 1 76 ? 223.106 -35.483 200.055 1.00 25.22 68 GLU E N 1
ATOM 7815 C CA . GLU E 1 76 ? 223.889 -34.646 199.177 1.00 25.50 68 GLU E CA 1
ATOM 7816 C C . GLU E 1 76 ? 224.014 -35.235 197.774 1.00 23.28 68 GLU E C 1
ATOM 7817 O O . GLU E 1 76 ? 223.898 -34.541 196.759 1.00 22.56 68 GLU E O 1
ATOM 7823 N N . VAL E 1 77 ? 224.228 -36.541 197.744 1.00 24.02 69 VAL E N 1
ATOM 7824 C CA . VAL E 1 77 ? 224.278 -37.274 196.502 1.00 24.61 69 VAL E CA 1
ATOM 7825 C C . VAL E 1 77 ? 222.955 -37.146 195.789 1.00 23.28 69 VAL E C 1
ATOM 7826 O O . VAL E 1 77 ? 222.884 -36.813 194.590 1.00 23.25 69 VAL E O 1
ATOM 7830 N N . LEU E 1 78 ? 221.853 -37.362 196.512 1.00 23.80 70 LEU E N 1
ATOM 7831 C CA . LEU E 1 78 ? 220.546 -37.222 195.867 1.00 25.56 70 LEU E CA 1
ATOM 7832 C C . LEU E 1 78 ? 220.236 -35.806 195.387 1.00 24.04 70 LEU E C 1
ATOM 7833 O O . LEU E 1 78 ? 219.746 -35.602 194.292 1.00 22.02 70 LEU E O 1
ATOM 7838 N N . GLU E 1 79 ? 220.573 -34.768 196.165 1.00 23.12 71 GLU E N 1
ATOM 7839 C CA . GLU E 1 79 ? 220.318 -33.424 195.709 1.00 23.76 71 GLU E CA 1
ATOM 7840 C C . GLU E 1 79 ? 221.009 -33.091 194.374 1.00 23.33 71 GLU E C 1
ATOM 7841 O O . GLU E 1 79 ? 220.466 -32.355 193.570 1.00 23.64 71 GLU E O 1
ATOM 7847 N N . ARG E 1 80 ? 222.236 -33.569 194.154 1.00 23.34 72 ARG E N 1
ATOM 7848 C CA . ARG E 1 80 ? 222.920 -33.252 192.902 1.00 23.64 72 ARG E CA 1
ATOM 7849 C C . ARG E 1 80 ? 222.191 -33.891 191.703 1.00 23.50 72 ARG E C 1
ATOM 7850 O O . ARG E 1 80 ? 222.122 -33.325 190.602 1.00 22.23 72 ARG E O 1
ATOM 7858 N N . ILE E 1 81 ? 221.603 -35.069 191.937 1.00 23.33 73 ILE E N 1
ATOM 7859 C CA . ILE E 1 81 ? 220.824 -35.738 190.884 1.00 24.26 73 ILE E CA 1
ATOM 7860 C C . ILE E 1 81 ? 219.545 -34.977 190.615 1.00 24.55 73 ILE E C 1
ATOM 7861 O O . ILE E 1 81 ? 219.176 -34.659 189.473 1.00 24.21 73 ILE E O 1
ATOM 7866 N N . VAL E 1 82 ? 218.855 -34.650 191.700 1.00 26.20 74 VAL E N 1
ATOM 7867 C CA . VAL E 1 82 ? 217.600 -33.959 191.611 1.00 27.55 74 VAL E CA 1
ATOM 7868 C C . VAL E 1 82 ? 217.739 -32.618 190.866 1.00 27.94 74 VAL E C 1
ATOM 7869 O O . VAL E 1 82 ? 216.922 -32.283 190.016 1.00 28.38 74 VAL E O 1
ATOM 7873 N N . ARG E 1 83 ? 218.802 -31.858 191.129 1.00 26.22 75 ARG E N 1
ATOM 7874 C CA . ARG E 1 83 ? 218.997 -30.564 190.516 1.00 24.99 75 ARG E CA 1
ATOM 7875 C C . ARG E 1 83 ? 219.665 -30.608 189.115 1.00 23.57 75 ARG E C 1
ATOM 7876 O O . ARG E 1 83 ? 219.770 -29.586 188.439 1.00 26.66 75 ARG E O 1
ATOM 7878 N N . ALA E 1 84 ? 220.049 -31.788 188.630 1.00 21.86 76 ALA E N 1
ATOM 7879 C CA . ALA E 1 84 ? 220.615 -31.897 187.286 1.00 21.01 76 ALA E CA 1
ATOM 7880 C C . ALA E 1 84 ? 219.672 -31.645 186.127 1.00 21.67 76 ALA E C 1
ATOM 7881 O O . ALA E 1 84 ? 220.125 -31.350 185.029 1.00 21.94 76 ALA E O 1
ATOM 7883 N N . THR E 1 85 ? 218.367 -31.853 186.332 1.00 21.43 77 THR E N 1
ATOM 7884 C CA . THR E 1 85 ? 217.366 -31.705 185.278 1.00 20.43 77 THR E CA 1
ATOM 7885 C C . THR E 1 85 ? 216.132 -31.097 185.934 1.00 20.41 77 THR E C 1
ATOM 7886 O O . THR E 1 85 ? 216.025 -31.057 187.168 1.00 21.07 77 THR E O 1
ATOM 7890 N N . ASP E 1 86 ? 215.217 -30.662 185.114 1.00 21.87 78 ASP E N 1
ATOM 7891 C CA . ASP E 1 86 ? 213.944 -30.133 185.560 1.00 23.99 78 ASP E CA 1
ATOM 7892 C C . ASP E 1 86 ? 212.850 -31.205 185.744 1.00 21.14 78 ASP E C 1
ATOM 7893 O O . ASP E 1 86 ? 211.708 -30.857 186.072 1.00 21.08 78 ASP E O 1
ATOM 7898 N N . LEU E 1 87 ? 213.167 -32.487 185.525 1.00 18.82 79 LEU E N 1
ATOM 7899 C CA . LEU E 1 87 ? 212.168 -33.548 185.595 1.00 17.69 79 LEU E CA 1
ATOM 7900 C C . LEU E 1 87 ? 211.754 -33.817 187.030 1.00 16.89 79 LEU E C 1
ATOM 7901 O O . LEU E 1 87 ? 212.562 -33.634 187.950 1.00 16.50 79 LEU E O 1
ATOM 7906 N N . PRO E 1 88 ? 210.538 -34.355 187.223 1.00 16.29 80 PRO E N 1
ATOM 7907 C CA . PRO E 1 88 ? 210.268 -34.844 188.569 1.00 16.13 80 PRO E CA 1
ATOM 7908 C C . PRO E 1 88 ? 211.194 -36.010 188.892 1.00 14.89 80 PRO E C 1
ATOM 7909 O O . PRO E 1 88 ? 211.397 -36.903 188.028 1.00 15.14 80 PRO E O 1
ATOM 7913 N N . VAL E 1 89 ? 211.718 -35.996 190.103 1.00 14.50 81 VAL E N 1
ATOM 7914 C CA . VAL E 1 89 ? 212.585 -37.084 190.610 1.00 14.82 81 VAL E CA 1
ATOM 7915 C C . VAL E 1 89 ? 212.099 -37.649 191.912 1.00 14.16 81 VAL E C 1
ATOM 7916 O O . VAL E 1 89 ? 211.854 -36.925 192.844 1.00 14.37 81 VAL E O 1
ATOM 7920 N N . THR E 1 90 ? 211.980 -38.985 191.957 1.00 12.42 82 THR E N 1
ATOM 7921 C CA . THR E 1 90 ? 211.657 -39.721 193.140 1.00 13.19 82 THR E CA 1
ATOM 7922 C C . THR E 1 90 ? 212.924 -40.420 193.632 1.00 12.72 82 THR E C 1
ATOM 7923 O O . THR E 1 90 ? 213.781 -40.799 192.820 1.00 13.00 82 THR E O 1
ATOM 7927 N N . VAL E 1 91 ? 213.052 -40.552 194.939 1.00 13.22 83 VAL E N 1
ATOM 7928 C CA . VAL E 1 91 ? 214.254 -41.078 195.533 1.00 14.39 83 VAL E CA 1
ATOM 7929 C C . VAL E 1 91 ? 214.001 -42.360 196.335 1.00 14.08 83 VAL E C 1
ATOM 7930 O O . VAL E 1 91 ? 213.122 -42.412 197.193 1.00 14.77 83 VAL E O 1
ATOM 7934 N N . ASP E 1 92 ? 214.839 -43.373 196.084 1.00 13.44 84 ASP E N 1
ATOM 7935 C CA . ASP E 1 92 ? 214.843 -44.566 196.933 1.00 14.36 84 ASP E CA 1
ATOM 7936 C C . ASP E 1 92 ? 215.457 -44.245 198.287 1.00 15.07 84 ASP E C 1
ATOM 7937 O O . ASP E 1 92 ? 216.666 -43.983 198.337 1.00 16.27 84 ASP E O 1
ATOM 7942 N N . LEU E 1 93 ? 214.674 -44.283 199.370 1.00 15.47 85 LEU E N 1
ATOM 7943 C CA . LEU E 1 93 ? 215.134 -44.009 200.726 1.00 16.60 85 LEU E CA 1
ATOM 7944 C C . LEU E 1 93 ? 215.268 -45.273 201.554 1.00 16.96 85 LEU E C 1
ATOM 7945 O O . LEU E 1 93 ? 215.343 -45.219 202.776 1.00 17.92 85 LEU E O 1
ATOM 7950 N N . GLU E 1 94 ? 215.311 -46.417 200.885 1.00 17.44 86 GLU E N 1
ATOM 7951 C CA . GLU E 1 94 ? 215.459 -47.688 201.543 1.00 18.91 86 GLU E CA 1
ATOM 7952 C C . GLU E 1 94 ? 214.412 -47.796 202.654 1.00 19.20 86 GLU E C 1
ATOM 7953 O O . GLU E 1 94 ? 213.237 -47.540 202.403 1.00 17.96 86 GLU E O 1
ATOM 7959 N N . SER E 1 95 ? 214.793 -48.155 203.874 1.00 19.15 87 SER E N 1
ATOM 7960 C CA . SER E 1 95 ? 213.801 -48.212 204.931 1.00 20.93 87 SER E CA 1
ATOM 7961 C C . SER E 1 95 ? 213.531 -46.882 205.626 1.00 21.01 87 SER E C 1
ATOM 7962 O O . SER E 1 95 ? 212.796 -46.870 206.591 1.00 22.90 87 SER E O 1
ATOM 7965 N N . GLY E 1 96 ? 214.114 -45.778 205.141 1.00 21.42 88 GLY E N 1
ATOM 7966 C CA . GLY E 1 96 ? 213.855 -44.433 205.691 1.00 22.10 88 GLY E CA 1
ATOM 7967 C C . GLY E 1 96 ? 214.992 -43.834 206.492 1.00 23.25 88 GLY E C 1
ATOM 7968 O O . GLY E 1 96 ? 214.825 -42.746 207.013 1.00 23.51 88 GLY E O 1
ATOM 7969 N N . TYR E 1 97 ? 216.118 -44.537 206.592 1.00 25.19 89 TYR E N 1
ATOM 7970 C CA . TYR E 1 97 ? 217.332 -43.992 207.253 1.00 26.53 89 TYR E CA 1
ATOM 7971 C C . TYR E 1 97 ? 216.947 -43.431 208.613 1.00 29.44 89 TYR E C 1
ATOM 7972 O O . TYR E 1 97 ? 217.220 -42.259 208.933 1.00 30.12 89 TYR E O 1
ATOM 7981 N N . GLY E 1 98 ? 216.334 -44.263 209.446 1.00 26.73 90 GLY E N 1
ATOM 7982 C CA . GLY E 1 98 ? 215.761 -43.739 210.664 1.00 30.27 90 GLY E CA 1
ATOM 7983 C C . GLY E 1 98 ? 215.343 -44.821 211.626 1.00 30.93 90 GLY E C 1
ATOM 7984 O O . GLY E 1 98 ? 214.619 -45.728 211.265 1.00 28.59 90 GLY E O 1
ATOM 7985 N N . GLU E 1 99 ? 215.783 -44.709 212.878 1.00 33.06 91 GLU E N 1
ATOM 7986 C CA . GLU E 1 99 ? 215.481 -45.747 213.843 1.00 36.38 91 GLU E CA 1
ATOM 7987 C C . GLU E 1 99 ? 213.995 -45.800 214.164 1.00 34.10 91 GLU E C 1
ATOM 7988 O O . GLU E 1 99 ? 213.397 -46.873 214.164 1.00 35.19 91 GLU E O 1
ATOM 7994 N N . ARG E 1 100 ? 213.412 -44.642 214.454 1.00 35.56 92 ARG E N 1
ATOM 7995 C CA . ARG E 1 100 ? 212.031 -44.545 214.869 1.00 35.34 92 ARG E CA 1
ATOM 7996 C C . ARG E 1 100 ? 211.253 -43.823 213.769 1.00 33.57 92 ARG E C 1
ATOM 7997 O O . ARG E 1 100 ? 211.869 -43.274 212.861 1.00 31.11 92 ARG E O 1
ATOM 7999 N N . PRO E 1 101 ? 209.908 -43.845 213.834 1.00 32.65 93 PRO E N 1
ATOM 8000 C CA . PRO E 1 101 ? 209.129 -43.127 212.816 1.00 32.45 93 PRO E CA 1
ATOM 8001 C C . PRO E 1 101 ? 209.457 -41.636 212.707 1.00 32.92 93 PRO E C 1
ATOM 8002 O O . PRO E 1 101 ? 209.396 -41.094 211.615 1.00 29.47 93 PRO E O 1
ATOM 8006 N N . GLU E 1 102 ? 209.906 -40.997 213.798 1.00 34.47 94 GLU E N 1
ATOM 8007 C CA . GLU E 1 102 ? 210.255 -39.576 213.768 1.00 32.89 94 GLU E CA 1
ATOM 8008 C C . GLU E 1 102 ? 211.519 -39.338 212.960 1.00 30.89 94 GLU E C 1
ATOM 8009 O O . GLU E 1 102 ? 211.696 -38.270 212.402 1.00 30.71 94 GLU E O 1
ATOM 8015 N N . ASP E 1 103 ? 212.419 -40.321 212.944 1.00 28.98 95 ASP E N 1
ATOM 8016 C CA . ASP E 1 103 ? 213.651 -40.234 212.184 1.00 28.83 95 ASP E CA 1
ATOM 8017 C C . ASP E 1 103 ? 213.343 -40.338 210.683 1.00 27.69 95 ASP E C 1
ATOM 8018 O O . ASP E 1 103 ? 213.890 -39.606 209.842 1.00 25.45 95 ASP E O 1
ATOM 8023 N N . VAL E 1 104 ? 212.449 -41.261 210.370 1.00 27.51 96 VAL E N 1
ATOM 8024 C CA . VAL E 1 104 ? 211.992 -41.429 208.991 1.00 26.36 96 VAL E CA 1
ATOM 8025 C C . VAL E 1 104 ? 211.326 -40.128 208.520 1.00 25.43 96 VAL E C 1
ATOM 8026 O O . VAL E 1 104 ? 211.575 -39.621 207.424 1.00 24.75 96 VAL E O 1
ATOM 8030 N N . ALA E 1 105 ? 210.502 -39.543 209.371 1.00 26.09 97 ALA E N 1
ATOM 8031 C CA . ALA E 1 105 ? 209.971 -38.207 209.057 1.00 26.35 97 ALA E CA 1
ATOM 8032 C C . ALA E 1 105 ? 211.046 -37.173 208.692 1.00 25.90 97 ALA E C 1
ATOM 8033 O O . ALA E 1 105 ? 210.852 -36.416 207.744 1.00 24.35 97 ALA E O 1
ATOM 8035 N N . GLU E 1 106 ? 212.175 -37.139 209.415 1.00 27.24 98 GLU E N 1
ATOM 8036 C CA . GLU E 1 106 ? 213.246 -36.185 209.112 1.00 28.59 98 GLU E CA 1
ATOM 8037 C C . GLU E 1 106 ? 213.910 -36.523 207.801 1.00 25.83 98 GLU E C 1
ATOM 8038 O O . GLU E 1 106 ? 214.276 -35.637 207.011 1.00 26.50 98 GLU E O 1
ATOM 8044 N N . THR E 1 107 ? 214.041 -37.819 207.538 1.00 25.42 99 THR E N 1
ATOM 8045 C CA . THR E 1 107 ? 214.585 -38.221 206.251 1.00 23.20 99 THR E CA 1
ATOM 8046 C C . THR E 1 107 ? 213.724 -37.701 205.107 1.00 22.06 99 THR E C 1
ATOM 8047 O O . THR E 1 107 ? 214.219 -37.181 204.131 1.00 18.94 99 THR E O 1
ATOM 8051 N N . ILE E 1 108 ? 212.422 -37.829 205.243 1.00 21.36 100 ILE E N 1
ATOM 8052 C CA . ILE E 1 108 ? 211.514 -37.316 204.223 1.00 21.81 100 ILE E CA 1
ATOM 8053 C C . ILE E 1 108 ? 211.626 -35.813 204.045 1.00 22.17 100 ILE E C 1
ATOM 8054 O O . ILE E 1 108 ? 211.746 -35.311 202.912 1.00 22.66 100 ILE E O 1
ATOM 8059 N N . ALA E 1 109 ? 211.643 -35.095 205.178 1.00 22.84 101 ALA E N 1
ATOM 8060 C CA . ALA E 1 109 ? 211.836 -33.657 205.178 1.00 23.21 101 ALA E CA 1
ATOM 8061 C C . ALA E 1 109 ? 213.097 -33.226 204.456 1.00 22.15 101 ALA E C 1
ATOM 8062 O O . ALA E 1 109 ? 213.046 -32.295 203.661 1.00 21.92 101 ALA E O 1
ATOM 8064 N N . MET E 1 110 ? 214.203 -33.921 204.716 1.00 21.44 102 MET E N 1
ATOM 8065 C CA . MET E 1 110 ? 215.465 -33.708 204.019 1.00 22.07 102 MET E CA 1
ATOM 8066 C C . MET E 1 110 ? 215.323 -33.955 202.520 1.00 21.20 102 MET E C 1
ATOM 8067 O O . MET E 1 110 ? 215.847 -33.215 201.706 1.00 22.38 102 MET E O 1
ATOM 8072 N N . SER E 1 111 ? 214.578 -34.993 202.126 1.00 21.44 103 SER E N 1
ATOM 8073 C CA . SER E 1 111 ? 214.435 -35.259 200.692 1.00 19.31 103 SER E CA 1
ATOM 8074 C C . SER E 1 111 ? 213.653 -34.177 199.993 1.00 18.92 103 SER E C 1
ATOM 8075 O O . SER E 1 111 ? 213.862 -33.896 198.827 1.00 17.74 103 SER E O 1
ATOM 8078 N N . ILE E 1 112 ? 212.723 -33.582 200.716 1.00 19.84 104 ILE E N 1
ATOM 8079 C CA . ILE E 1 112 ? 211.896 -32.517 200.151 1.00 20.88 104 ILE E CA 1
ATOM 8080 C C . ILE E 1 112 ? 212.755 -31.237 199.977 1.00 21.38 104 ILE E C 1
ATOM 8081 O O . ILE E 1 112 ? 212.738 -30.572 198.927 1.00 20.52 104 ILE E O 1
ATOM 8086 N N . ARG E 1 113 ? 213.580 -30.959 200.973 1.00 23.87 105 ARG E N 1
ATOM 8087 C CA . ARG E 1 113 ? 214.497 -29.825 200.872 1.00 25.18 105 ARG E CA 1
ATOM 8088 C C . ARG E 1 113 ? 215.475 -30.042 199.735 1.00 24.58 105 ARG E C 1
ATOM 8089 O O . ARG E 1 113 ? 215.914 -29.071 199.099 1.00 24.83 105 ARG E O 1
ATOM 8097 N N . ALA E 1 114 ? 215.808 -31.310 199.458 1.00 22.74 106 ALA E N 1
ATOM 8098 C CA . ALA E 1 114 ? 216.685 -31.643 198.341 1.00 21.07 106 ALA E CA 1
ATOM 8099 C C . ALA E 1 114 ? 216.024 -31.531 196.979 1.00 21.21 106 ALA E C 1
ATOM 8100 O O . ALA E 1 114 ? 216.700 -31.561 195.973 1.00 22.07 106 ALA E O 1
ATOM 8102 N N . GLY E 1 115 ? 214.696 -31.431 196.938 1.00 19.79 107 GLY E N 1
ATOM 8103 C CA . GLY E 1 115 ? 213.974 -31.164 195.694 1.00 19.51 107 GLY E CA 1
ATOM 8104 C C . GLY E 1 115 ? 213.215 -32.390 195.137 1.00 18.62 107 GLY E C 1
ATOM 8105 O O . GLY E 1 115 ? 212.628 -32.302 194.082 1.00 19.41 107 GLY E O 1
ATOM 8106 N N . ALA E 1 116 ? 213.304 -33.513 195.827 1.00 17.63 108 ALA E N 1
ATOM 8107 C CA . ALA E 1 116 ? 212.568 -34.748 195.424 1.00 16.68 108 ALA E CA 1
ATOM 8108 C C . ALA E 1 116 ? 211.084 -34.594 195.651 1.00 16.78 108 ALA E C 1
ATOM 8109 O O . ALA E 1 116 ? 210.648 -33.861 196.576 1.00 17.47 108 ALA E O 1
ATOM 8111 N N . ILE E 1 117 ? 210.298 -35.281 194.834 1.00 15.59 109 ILE E N 1
ATOM 8112 C CA . ILE E 1 117 ? 208.839 -35.211 194.880 1.00 15.05 109 ILE E CA 1
ATOM 8113 C C . ILE E 1 117 ? 208.170 -36.554 195.180 1.00 14.80 109 ILE E C 1
ATOM 8114 O O . ILE E 1 117 ? 206.939 -36.711 195.072 1.00 14.10 109 ILE E O 1
ATOM 8119 N N . GLY E 1 118 ? 208.952 -37.510 195.627 1.00 13.73 110 GLY E N 1
ATOM 8120 C CA . GLY E 1 118 ? 208.451 -38.794 196.011 1.00 13.21 110 GLY E CA 1
ATOM 8121 C C . GLY E 1 118 ? 209.567 -39.658 196.501 1.00 13.59 110 GLY E C 1
ATOM 8122 O O . GLY E 1 118 ? 210.749 -39.290 196.362 1.00 12.60 110 GLY E O 1
ATOM 8123 N N . CYS E 1 119 ? 209.212 -40.808 197.063 1.00 13.48 111 CYS E N 1
ATOM 8124 C CA . CYS E 1 119 ? 210.212 -41.736 197.534 1.00 13.67 111 CYS E CA 1
ATOM 8125 C C . CYS E 1 119 ? 209.715 -43.166 197.410 1.00 13.52 111 CYS E C 1
ATOM 8126 O O . CYS E 1 119 ? 208.509 -43.405 197.218 1.00 13.15 111 CYS E O 1
ATOM 8129 N N . ASN E 1 120 ? 210.660 -44.086 197.490 1.00 13.34 112 ASN E N 1
ATOM 8130 C CA . ASN E 1 120 ? 210.393 -45.489 197.856 1.00 13.05 112 ASN E CA 1
ATOM 8131 C C . ASN E 1 120 ? 210.768 -45.633 199.330 1.00 14.65 112 ASN E C 1
ATOM 8132 O O . ASN E 1 120 ? 211.867 -45.177 199.766 1.00 14.56 112 ASN E O 1
ATOM 8137 N N . LEU E 1 121 ? 209.850 -46.195 200.096 1.00 14.46 113 LEU E N 1
ATOM 8138 C CA . LEU E 1 121 ? 210.049 -46.490 201.493 1.00 16.32 113 LEU E CA 1
ATOM 8139 C C . LEU E 1 121 ? 209.702 -47.940 201.755 1.00 15.91 113 LEU E C 1
ATOM 8140 O O . LEU E 1 121 ? 208.568 -48.367 201.473 1.00 14.59 113 LEU E O 1
ATOM 8145 N N . GLU E 1 122 ? 210.675 -48.692 202.265 1.00 17.31 114 GLU E N 1
ATOM 8146 C CA . GLU E 1 122 ? 210.644 -50.163 202.362 1.00 18.45 114 GLU E CA 1
ATOM 8147 C C . GLU E 1 122 ? 210.331 -50.665 203.784 1.00 18.64 114 GLU E C 1
ATOM 8148 O O . GLU E 1 122 ? 210.722 -50.014 204.755 1.00 19.39 114 GLU E O 1
ATOM 8154 N N . ASP E 1 123 ? 209.639 -51.804 203.895 1.00 16.64 115 ASP E N 1
ATOM 8155 C CA . ASP E 1 123 ? 209.146 -52.326 205.171 1.00 17.77 115 ASP E CA 1
ATOM 8156 C C . ASP E 1 123 ? 210.026 -53.356 205.832 1.00 19.40 115 ASP E C 1
ATOM 8157 O O . ASP E 1 123 ? 209.545 -54.136 206.647 1.00 21.04 115 ASP E O 1
ATOM 8162 N N . SER E 1 124 ? 211.316 -53.310 205.534 1.00 20.93 116 SER E N 1
ATOM 8163 C CA . SER E 1 124 ? 212.250 -54.273 206.095 1.00 22.95 116 SER E CA 1
ATOM 8164 C C . SER E 1 124 ? 213.289 -53.576 206.945 1.00 23.84 116 SER E C 1
ATOM 8165 O O . SER E 1 124 ? 213.439 -52.339 206.909 1.00 21.78 116 SER E O 1
ATOM 8168 N N . PHE E 1 125 ? 213.966 -54.391 207.761 1.00 24.38 117 PHE E N 1
ATOM 8169 C CA . PHE E 1 125 ? 215.077 -53.938 208.615 1.00 27.03 117 PHE E CA 1
ATOM 8170 C C . PHE E 1 125 ? 216.321 -53.979 207.752 1.00 28.17 117 PHE E C 1
ATOM 8171 O O . PHE E 1 125 ? 216.584 -54.994 207.127 1.00 29.51 117 PHE E O 1
ATOM 8179 N N . PRO E 1 126 ? 217.080 -52.873 207.681 1.00 32.24 118 PRO E N 1
ATOM 8180 C CA . PRO E 1 126 ? 218.133 -52.846 206.655 1.00 33.55 118 PRO E CA 1
ATOM 8181 C C . PRO E 1 126 ? 219.243 -53.890 206.885 1.00 33.79 118 PRO E C 1
ATOM 8182 O O . PRO E 1 126 ? 219.796 -54.403 205.923 1.00 33.73 118 PRO E O 1
ATOM 8186 N N . SER E 1 127 ? 219.556 -54.197 208.141 1.00 34.61 119 SER E N 1
ATOM 8187 C CA . SER E 1 127 ? 220.702 -55.089 208.430 1.00 36.97 119 SER E CA 1
ATOM 8188 C C . SER E 1 127 ? 220.383 -56.580 208.251 1.00 37.36 119 SER E C 1
ATOM 8189 O O . SER E 1 127 ? 221.289 -57.367 207.950 1.00 40.04 119 SER E O 1
ATOM 8192 N N . THR E 1 128 ? 219.111 -56.963 208.402 1.00 34.60 120 THR E N 1
ATOM 8193 C CA . THR E 1 128 ? 218.688 -58.384 208.322 1.00 34.28 120 THR E CA 1
ATOM 8194 C C . THR E 1 128 ? 217.827 -58.724 207.113 1.00 33.43 120 THR E C 1
ATOM 8195 O O . THR E 1 128 ? 217.784 -59.882 206.681 1.00 31.42 120 THR E O 1
ATOM 8199 N N . GLY E 1 129 ? 217.123 -57.720 206.576 1.00 32.22 121 GLY E N 1
ATOM 8200 C CA . GLY E 1 129 ? 216.180 -57.940 205.491 1.00 30.71 121 GLY E CA 1
ATOM 8201 C C . GLY E 1 129 ? 214.866 -58.509 205.986 1.00 30.18 121 GLY E C 1
ATOM 8202 O O . GLY E 1 129 ? 213.961 -58.754 205.180 1.00 27.07 121 GLY E O 1
ATOM 8203 N N . GLU E 1 130 ? 214.721 -58.709 207.304 1.00 29.86 122 GLU E N 1
ATOM 8204 C CA . GLU E 1 130 ? 213.463 -59.222 207.846 1.00 30.63 122 GLU E CA 1
ATOM 8205 C C . GLU E 1 130 ? 212.412 -58.118 207.757 1.00 28.02 122 GLU E C 1
ATOM 8206 O O . GLU E 1 130 ? 212.730 -56.914 207.751 1.00 28.22 122 GLU E O 1
ATOM 8212 N N . LEU E 1 131 ? 211.169 -58.557 207.675 1.00 26.10 123 LEU E N 1
ATOM 8213 C CA . LEU E 1 131 ? 210.038 -57.647 207.554 1.00 25.20 123 LEU E CA 1
ATOM 8214 C C . LEU E 1 131 ? 209.649 -57.119 208.901 1.00 26.48 123 LEU E C 1
ATOM 8215 O O . LEU E 1 131 ? 209.585 -57.871 209.884 1.00 25.86 123 LEU E O 1
ATOM 8220 N N . ARG E 1 132 ? 209.364 -55.829 208.925 1.00 24.99 124 ARG E N 1
ATOM 8221 C CA . ARG E 1 132 ? 208.727 -55.218 210.048 1.00 27.63 124 ARG E CA 1
ATOM 8222 C C . ARG E 1 132 ? 207.308 -55.749 210.200 1.00 27.91 124 ARG E C 1
ATOM 8223 O O . ARG E 1 132 ? 206.637 -56.085 209.211 1.00 27.34 124 ARG E O 1
ATOM 8231 N N . ASP E 1 133 ? 206.838 -55.803 211.445 1.00 29.63 125 ASP E N 1
ATOM 8232 C CA . ASP E 1 133 ? 205.423 -56.077 211.710 1.00 30.95 125 ASP E CA 1
ATOM 8233 C C . ASP E 1 133 ? 204.591 -55.041 210.956 1.00 29.16 125 ASP E C 1
ATOM 8234 O O . ASP E 1 133 ? 205.002 -53.879 210.809 1.00 29.23 125 ASP E O 1
ATOM 8239 N N . VAL E 1 134 ? 203.418 -55.445 210.509 1.00 28.14 126 VAL E N 1
ATOM 8240 C CA . VAL E 1 134 ? 202.592 -54.585 209.641 1.00 28.12 126 VAL E CA 1
ATOM 8241 C C . VAL E 1 134 ? 202.311 -53.233 210.275 1.00 29.77 126 VAL E C 1
ATOM 8242 O O . VAL E 1 134 ? 202.430 -52.179 209.633 1.00 25.82 126 VAL E O 1
ATOM 8246 N N . ASP E 1 135 ? 202.008 -53.216 211.566 1.00 29.81 127 ASP E N 1
ATOM 8247 C CA . ASP E 1 135 ? 201.631 -51.949 212.194 1.00 31.15 127 ASP E CA 1
ATOM 8248 C C . ASP E 1 135 ? 202.860 -51.015 212.408 1.00 29.60 127 ASP E C 1
ATOM 8249 O O . ASP E 1 135 ? 202.757 -49.778 212.278 1.00 28.22 127 ASP E O 1
ATOM 8254 N N . GLU E 1 136 ? 204.044 -51.581 212.655 1.00 27.95 128 GLU E N 1
ATOM 8255 C CA . GLU E 1 136 ? 205.244 -50.779 212.707 1.00 29.74 128 GLU E CA 1
ATOM 8256 C C . GLU E 1 136 ? 205.599 -50.206 211.320 1.00 25.34 128 GLU E C 1
ATOM 8257 O O . GLU E 1 136 ? 205.982 -49.055 211.218 1.00 23.36 128 GLU E O 1
ATOM 8263 N N . ALA E 1 137 ? 205.499 -51.033 210.269 1.00 22.22 129 ALA E N 1
ATOM 8264 C CA . ALA E 1 137 ? 205.754 -50.540 208.903 1.00 21.69 129 ALA E CA 1
ATOM 8265 C C . ALA E 1 137 ? 204.801 -49.411 208.518 1.00 21.46 129 ALA E C 1
ATOM 8266 O O . ALA E 1 137 ? 205.204 -48.421 207.912 1.00 21.13 129 ALA E O 1
ATOM 8268 N N . ALA E 1 138 ? 203.522 -49.595 208.829 1.00 22.54 130 ALA E N 1
ATOM 8269 C CA . ALA E 1 138 ? 202.517 -48.559 208.554 1.00 22.22 130 ALA E CA 1
ATOM 8270 C C . ALA E 1 138 ? 202.814 -47.272 209.324 1.00 23.36 130 ALA E C 1
ATOM 8271 O O . ALA E 1 138 ? 202.700 -46.183 208.781 1.00 21.50 130 ALA E O 1
ATOM 8273 N N . ALA E 1 139 ? 203.198 -47.384 210.590 1.00 23.56 131 ALA E N 1
ATOM 8274 C CA . ALA E 1 139 ? 203.519 -46.182 211.376 1.00 24.85 131 ALA E CA 1
ATOM 8275 C C . ALA E 1 139 ? 204.629 -45.366 210.738 1.00 24.04 131 ALA E C 1
ATOM 8276 O O . ALA E 1 139 ? 204.646 -44.141 210.851 1.00 26.71 131 ALA E O 1
ATOM 8278 N N . ARG E 1 140 ? 205.576 -46.051 210.080 1.00 22.65 132 ARG E N 1
ATOM 8279 C CA . ARG E 1 140 ? 206.689 -45.381 209.464 1.00 21.67 132 ARG E CA 1
ATOM 8280 C C . ARG E 1 140 ? 206.208 -44.627 208.201 1.00 20.10 132 ARG E C 1
ATOM 8281 O O . ARG E 1 140 ? 206.653 -43.524 207.949 1.00 21.04 132 ARG E O 1
ATOM 8289 N N . ILE E 1 141 ? 205.279 -45.236 207.460 1.00 19.52 133 ILE E N 1
ATOM 8290 C CA . ILE E 1 141 ? 204.641 -44.597 206.318 1.00 19.18 133 ILE E CA 1
ATOM 8291 C C . ILE E 1 141 ? 203.806 -43.384 206.768 1.00 20.28 133 ILE E C 1
ATOM 8292 O O . ILE E 1 141 ? 203.833 -42.312 206.165 1.00 19.37 133 ILE E O 1
ATOM 8297 N N . ALA E 1 142 ? 203.055 -43.570 207.842 1.00 20.63 134 ALA E N 1
ATOM 8298 C CA . ALA E 1 142 ? 202.280 -42.458 208.384 1.00 21.96 134 ALA E CA 1
ATOM 8299 C C . ALA E 1 142 ? 203.187 -41.290 208.752 1.00 22.06 134 ALA E C 1
ATOM 8300 O O . ALA E 1 142 ? 202.871 -40.143 208.435 1.00 24.31 134 ALA E O 1
ATOM 8302 N N . ALA E 1 143 ? 204.322 -41.558 209.398 1.00 23.41 135 ALA E N 1
ATOM 8303 C CA . ALA E 1 143 ? 205.250 -40.470 209.784 1.00 23.22 135 ALA E CA 1
ATOM 8304 C C . ALA E 1 143 ? 205.773 -39.732 208.542 1.00 22.39 135 ALA E C 1
ATOM 8305 O O . ALA E 1 143 ? 205.879 -38.504 208.499 1.00 24.11 135 ALA E O 1
ATOM 8307 N N . ALA E 1 144 ? 206.107 -40.499 207.494 1.00 21.29 136 ALA E N 1
ATOM 8308 C CA . ALA E 1 144 ? 206.490 -39.901 206.209 1.00 19.22 136 ALA E CA 1
ATOM 8309 C C . ALA E 1 144 ? 205.419 -39.018 205.549 1.00 19.37 136 ALA E C 1
ATOM 8310 O O . ALA E 1 144 ? 205.712 -37.951 205.016 1.00 19.33 136 ALA E O 1
ATOM 8312 N N . ARG E 1 145 ? 204.183 -39.507 205.559 1.00 19.40 137 ARG E N 1
ATOM 8313 C CA . ARG E 1 145 ? 203.045 -38.798 204.951 1.00 19.68 137 ARG E CA 1
ATOM 8314 C C . ARG E 1 145 ? 202.840 -37.505 205.728 1.00 22.19 137 ARG E C 1
ATOM 8315 O O . ARG E 1 145 ? 202.676 -36.458 205.139 1.00 21.32 137 ARG E O 1
ATOM 8323 N N . GLN E 1 146 ? 202.887 -37.625 207.043 1.00 24.43 138 GLN E N 1
ATOM 8324 C CA . GLN E 1 146 ? 202.783 -36.407 207.897 1.00 26.46 138 GLN E CA 1
ATOM 8325 C C . GLN E 1 146 ? 203.882 -35.366 207.639 1.00 26.72 138 GLN E C 1
ATOM 8326 O O . GLN E 1 146 ? 203.607 -34.136 207.625 1.00 25.81 138 GLN E O 1
ATOM 8332 N N . ALA E 1 147 ? 205.122 -35.819 207.439 1.00 25.57 139 ALA E N 1
ATOM 8333 C CA . ALA E 1 147 ? 206.230 -34.925 207.139 1.00 26.30 139 ALA E CA 1
ATOM 8334 C C . ALA E 1 147 ? 205.985 -34.224 205.810 1.00 25.66 139 ALA E C 1
ATOM 8335 O O . ALA E 1 147 ? 206.115 -33.045 205.727 1.00 26.70 139 ALA E O 1
ATOM 8337 N N . ALA E 1 148 ? 205.564 -34.951 204.781 1.00 24.33 140 ALA E N 1
ATOM 8338 C CA . ALA E 1 148 ? 205.242 -34.338 203.503 1.00 23.15 140 ALA E CA 1
ATOM 8339 C C . ALA E 1 148 ? 204.055 -33.386 203.581 1.00 25.42 140 ALA E C 1
ATOM 8340 O O . ALA E 1 148 ? 204.052 -32.306 202.981 1.00 26.62 140 ALA E O 1
ATOM 8342 N N . ASP E 1 149 ? 203.053 -33.749 204.365 1.00 25.11 141 ASP E N 1
ATOM 8343 C CA . ASP E 1 149 ? 201.849 -32.915 204.468 1.00 27.95 141 ASP E CA 1
ATOM 8344 C C . ASP E 1 149 ? 202.228 -31.635 205.188 1.00 28.40 141 ASP E C 1
ATOM 8345 O O . ASP E 1 149 ? 201.800 -30.567 204.775 1.00 31.02 141 ASP E O 1
ATOM 8350 N N . ARG E 1 150 ? 203.064 -31.755 206.216 1.00 28.82 142 ARG E N 1
ATOM 8351 C CA . ARG E 1 150 ? 203.573 -30.584 206.983 1.00 30.91 142 ARG E CA 1
ATOM 8352 C C . ARG E 1 150 ? 204.357 -29.647 206.108 1.00 31.54 142 ARG E C 1
ATOM 8353 O O . ARG E 1 150 ? 204.242 -28.410 206.223 1.00 32.70 142 ARG E O 1
ATOM 8355 N N . ALA E 1 151 ? 205.178 -30.210 205.233 1.00 30.99 143 ALA E N 1
ATOM 8356 C CA . ALA E 1 151 ? 205.944 -29.414 204.284 1.00 29.60 143 ALA E CA 1
ATOM 8357 C C . ALA E 1 151 ? 205.054 -28.772 203.217 1.00 29.69 143 ALA E C 1
ATOM 8358 O O . ALA E 1 151 ? 205.521 -27.927 202.448 1.00 31.25 143 ALA E O 1
ATOM 8360 N N . GLY E 1 152 ? 203.799 -29.193 203.123 1.00 28.91 144 GLY E N 1
ATOM 8361 C CA . GLY E 1 152 ? 202.884 -28.650 202.110 1.00 30.73 144 GLY E CA 1
ATOM 8362 C C . GLY E 1 152 ? 203.198 -29.009 200.662 1.00 32.08 144 GLY E C 1
ATOM 8363 O O . GLY E 1 152 ? 202.953 -28.216 199.759 1.00 33.77 144 GLY E O 1
ATOM 8364 N N . VAL E 1 153 ? 203.741 -30.209 200.423 1.00 28.64 145 VAL E N 1
ATOM 8365 C CA . VAL E 1 153 ? 204.202 -30.587 199.065 1.00 27.69 145 VAL E CA 1
ATOM 8366 C C . VAL E 1 153 ? 203.424 -31.786 198.539 1.00 26.25 145 VAL E C 1
ATOM 8367 O O . VAL E 1 153 ? 203.021 -32.632 199.326 1.00 27.69 145 VAL E O 1
ATOM 8371 N N . ASP E 1 154 ? 203.191 -31.823 197.231 1.00 24.42 146 ASP E N 1
ATOM 8372 C CA . ASP E 1 154 ? 202.526 -32.971 196.560 1.00 23.79 146 ASP E CA 1
ATOM 8373 C C . ASP E 1 154 ? 203.605 -34.051 196.369 1.00 22.12 146 ASP E C 1
ATOM 8374 O O . ASP E 1 154 ? 204.415 -33.945 195.447 1.00 24.46 146 ASP E O 1
ATOM 8379 N N . TYR E 1 155 ? 203.632 -35.033 197.262 1.00 20.09 147 TYR E N 1
ATOM 8380 C CA . TYR E 1 155 ? 204.769 -35.961 197.405 1.00 17.91 147 TYR E CA 1
ATOM 8381 C C . TYR E 1 155 ? 204.269 -37.394 197.359 1.00 16.53 147 TYR E C 1
ATOM 8382 O O . TYR E 1 155 ? 203.427 -37.783 198.128 1.00 17.16 147 TYR E O 1
ATOM 8391 N N . PHE E 1 156 ? 204.858 -38.184 196.502 1.00 15.17 148 PHE E N 1
ATOM 8392 C CA . PHE E 1 156 ? 204.373 -39.556 196.205 1.00 13.77 148 PHE E CA 1
ATOM 8393 C C . PHE E 1 156 ? 205.145 -40.591 197.020 1.00 14.32 148 PHE E C 1
ATOM 8394 O O . PHE E 1 156 ? 206.339 -40.855 196.748 1.00 15.18 148 PHE E O 1
ATOM 8402 N N . ILE E 1 157 ? 204.483 -41.216 198.010 1.00 13.94 149 ILE E N 1
ATOM 8403 C CA . ILE E 1 157 ? 205.107 -42.234 198.808 1.00 14.03 149 ILE E CA 1
ATOM 8404 C C . ILE E 1 157 ? 204.811 -43.598 198.223 1.00 13.51 149 ILE E C 1
ATOM 8405 O O . ILE E 1 157 ? 203.689 -44.094 198.287 1.00 13.19 149 ILE E O 1
ATOM 8410 N N . ASN E 1 158 ? 205.826 -44.201 197.615 1.00 12.37 150 ASN E N 1
ATOM 8411 C CA . ASN E 1 158 ? 205.699 -45.520 197.008 1.00 12.15 150 ASN E CA 1
ATOM 8412 C C . ASN E 1 158 ? 206.163 -46.499 198.049 1.00 12.57 150 ASN E C 1
ATOM 8413 O O . ASN E 1 158 ? 207.351 -46.584 198.376 1.00 12.71 150 ASN E O 1
ATOM 8418 N N . ALA E 1 159 ? 205.202 -47.194 198.644 1.00 12.27 151 ALA E N 1
ATOM 8419 C CA . ALA E 1 159 ? 205.458 -48.154 199.706 1.00 12.75 151 ALA E CA 1
ATOM 8420 C C . ALA E 1 159 ? 205.950 -49.460 199.131 1.00 12.66 151 ALA E C 1
ATOM 8421 O O . ALA E 1 159 ? 205.216 -50.185 198.459 1.00 12.85 151 ALA E O 1
ATOM 8423 N N . ARG E 1 160 ? 207.243 -49.717 199.328 1.00 13.03 152 ARG E N 1
ATOM 8424 C CA . ARG E 1 160 ? 207.818 -50.985 198.980 1.00 13.33 152 ARG E CA 1
ATOM 8425 C C . ARG E 1 160 ? 207.588 -52.007 200.065 1.00 14.66 152 ARG E C 1
ATOM 8426 O O . ARG E 1 160 ? 207.920 -51.789 201.208 1.00 14.40 152 ARG E O 1
ATOM 8434 N N . THR E 1 161 ? 207.002 -53.119 199.672 1.00 13.98 153 THR E N 1
ATOM 8435 C CA . THR E 1 161 ? 206.917 -54.289 200.542 1.00 15.94 153 THR E CA 1
ATOM 8436 C C . THR E 1 161 ? 207.829 -55.385 200.048 1.00 16.31 153 THR E C 1
ATOM 8437 O O . THR E 1 161 ? 207.919 -55.674 198.833 1.00 16.09 153 THR E O 1
ATOM 8441 N N . ASP E 1 162 ? 208.548 -55.991 200.996 1.00 17.81 154 ASP E N 1
ATOM 8442 C CA . ASP E 1 162 ? 209.502 -57.026 200.699 1.00 17.99 154 ASP E CA 1
ATOM 8443 C C . ASP E 1 162 ? 208.948 -58.437 200.927 1.00 19.13 154 ASP E C 1
ATOM 8444 O O . ASP E 1 162 ? 209.729 -59.400 200.981 1.00 19.20 154 ASP E O 1
ATOM 8449 N N . VAL E 1 163 ? 207.625 -58.566 200.983 1.00 19.10 155 VAL E N 1
ATOM 8450 C CA . VAL E 1 163 ? 206.996 -59.891 201.181 1.00 20.01 155 VAL E CA 1
ATOM 8451 C C . VAL E 1 163 ? 207.480 -60.898 200.136 1.00 20.43 155 VAL E C 1
ATOM 8452 O O . VAL E 1 163 ? 207.854 -62.054 200.492 1.00 21.67 155 VAL E O 1
ATOM 8456 N N . PHE E 1 164 ? 207.488 -60.514 198.855 1.00 18.79 156 PHE E N 1
ATOM 8457 C CA . PHE E 1 164 ? 207.935 -61.393 197.772 1.00 20.22 156 PHE E CA 1
ATOM 8458 C C . PHE E 1 164 ? 209.443 -61.394 197.628 1.00 21.20 156 PHE E C 1
ATOM 8459 O O . PHE E 1 164 ? 210.043 -62.378 197.231 1.00 22.68 156 PHE E O 1
ATOM 8467 N N . PHE E 1 165 ? 210.055 -60.267 197.945 1.00 21.51 157 PHE E N 1
ATOM 8468 C CA . PHE E 1 165 ? 211.471 -60.084 197.729 1.00 21.26 157 PHE E CA 1
ATOM 8469 C C . PHE E 1 165 ? 212.247 -61.020 198.629 1.00 22.14 157 PHE E C 1
ATOM 8470 O O . PHE E 1 165 ? 213.265 -61.548 198.200 1.00 23.24 157 PHE E O 1
ATOM 8478 N N . LYS E 1 166 ? 211.788 -61.176 199.857 1.00 21.92 158 LYS E N 1
ATOM 8479 C CA . LYS E 1 166 ? 212.507 -61.943 200.896 1.00 25.54 158 LYS E CA 1
ATOM 8480 C C . LYS E 1 166 ? 212.152 -63.430 200.802 1.00 27.89 158 LYS E C 1
ATOM 8481 O O . LYS E 1 166 ? 212.891 -64.258 201.298 1.00 29.84 158 LYS E O 1
ATOM 8483 N N . ALA E 1 167 ? 211.050 -63.737 200.118 1.00 27.50 159 ALA E N 1
ATOM 8484 C CA . ALA E 1 167 ? 210.450 -65.094 200.034 1.00 27.74 159 ALA E CA 1
ATOM 8485 C C . ALA E 1 167 ? 211.027 -65.930 198.902 1.00 26.87 159 ALA E C 1
ATOM 8486 O O . ALA E 1 167 ? 211.195 -65.470 197.759 1.00 27.24 159 ALA E O 1
ATOM 8488 N N . ALA E 1 168 ? 211.373 -67.180 199.223 1.00 28.36 160 ALA E N 1
ATOM 8489 C CA . ALA E 1 168 ? 211.809 -68.126 198.212 1.00 27.71 160 ALA E CA 1
ATOM 8490 C C . ALA E 1 168 ? 210.749 -68.263 197.119 1.00 25.29 160 ALA E C 1
ATOM 8491 O O . ALA E 1 168 ? 209.567 -68.265 197.399 1.00 26.27 160 ALA E O 1
ATOM 8493 N N . THR E 1 169 ? 211.201 -68.400 195.893 1.00 26.71 161 THR E N 1
ATOM 8494 C CA . THR E 1 169 ? 210.323 -68.430 194.746 1.00 27.95 161 THR E CA 1
ATOM 8495 C C . THR E 1 169 ? 209.132 -69.403 194.847 1.00 27.34 161 THR E C 1
ATOM 8496 O O . THR E 1 169 ? 208.015 -69.065 194.423 1.00 24.11 161 THR E O 1
ATOM 8500 N N . GLU E 1 170 ? 209.342 -70.598 195.411 1.00 25.87 162 GLU E N 1
ATOM 8501 C CA . GLU E 1 170 ? 208.262 -71.572 195.479 1.00 24.52 162 GLU E CA 1
ATOM 8502 C C . GLU E 1 170 ? 207.186 -71.261 196.495 1.00 25.12 162 GLU E C 1
ATOM 8503 O O . GLU E 1 170 ? 206.144 -71.904 196.507 1.00 25.13 162 GLU E O 1
ATOM 8509 N N . THR E 1 171 ? 207.407 -70.246 197.328 1.00 22.95 163 THR E N 1
ATOM 8510 C CA . THR E 1 171 ? 206.365 -69.783 198.215 1.00 23.67 163 THR E CA 1
ATOM 8511 C C . THR E 1 171 ? 205.573 -68.629 197.587 1.00 23.03 163 THR E C 1
ATOM 8512 O O . THR E 1 171 ? 204.626 -68.150 198.220 1.00 25.00 163 THR E O 1
ATOM 8516 N N . HIS E 1 172 ? 205.950 -68.193 196.373 1.00 21.76 164 HIS E N 1
ATOM 8517 C CA . HIS E 1 172 ? 205.249 -67.090 195.682 1.00 22.37 164 HIS E CA 1
ATOM 8518 C C . HIS E 1 172 ? 203.909 -67.650 195.169 1.00 21.89 164 HIS E C 1
ATOM 8519 O O . HIS E 1 172 ? 203.843 -68.309 194.121 1.00 21.77 164 HIS E O 1
ATOM 8526 N N . ASP E 1 173 ? 202.874 -67.456 195.960 1.00 22.66 165 ASP E N 1
ATOM 8527 C CA . ASP E 1 173 ? 201.577 -68.032 195.671 1.00 25.19 165 ASP E CA 1
ATOM 8528 C C . ASP E 1 173 ? 200.454 -67.140 196.194 1.00 24.79 165 ASP E C 1
ATOM 8529 O O . ASP E 1 173 ? 200.705 -66.007 196.636 1.00 22.69 165 ASP E O 1
ATOM 8534 N N . GLU E 1 174 ? 199.213 -67.614 196.088 1.00 24.82 166 GLU E N 1
ATOM 8535 C CA . GLU E 1 174 ? 198.062 -66.768 196.396 1.00 26.77 166 GLU E CA 1
ATOM 8536 C C . GLU E 1 174 ? 198.032 -66.356 197.872 1.00 26.52 166 GLU E C 1
ATOM 8537 O O . GLU E 1 174 ? 197.624 -65.246 198.196 1.00 25.88 166 GLU E O 1
ATOM 8543 N N . ARG E 1 175 ? 198.506 -67.242 198.744 1.00 27.40 167 ARG E N 1
ATOM 8544 C CA . ARG E 1 175 ? 198.623 -66.941 200.173 1.00 28.43 167 ARG E CA 1
ATOM 8545 C C . ARG E 1 175 ? 199.608 -65.770 200.392 1.00 27.64 167 ARG E C 1
ATOM 8546 O O . ARG E 1 175 ? 199.317 -64.862 201.163 1.00 28.19 167 ARG E O 1
ATOM 8548 N N . LEU E 1 176 ? 200.754 -65.805 199.721 1.00 25.89 168 LEU E N 1
ATOM 8549 C CA . LEU E 1 176 ? 201.709 -64.712 199.790 1.00 24.26 168 LEU E CA 1
ATOM 8550 C C . LEU E 1 176 ? 201.123 -63.419 199.200 1.00 22.29 168 LEU E C 1
ATOM 8551 O O . LEU E 1 176 ? 201.372 -62.318 199.703 1.00 22.30 168 LEU E O 1
ATOM 8556 N N . LEU E 1 177 ? 200.361 -63.549 198.125 1.00 21.01 169 LEU E N 1
ATOM 8557 C CA . LEU E 1 177 ? 199.662 -62.405 197.571 1.00 21.48 169 LEU E CA 1
ATOM 8558 C C . LEU E 1 177 ? 198.658 -61.882 198.564 1.00 21.58 169 LEU E C 1
ATOM 8559 O O . LEU E 1 177 ? 198.528 -60.666 198.770 1.00 18.69 169 LEU E O 1
ATOM 8564 N N . ASP E 1 178 ? 197.995 -62.797 199.288 1.00 22.20 170 ASP E N 1
ATOM 8565 C CA . ASP E 1 178 ? 197.079 -62.339 200.328 1.00 23.61 170 ASP E CA 1
ATOM 8566 C C . ASP E 1 178 ? 197.822 -61.510 201.419 1.00 21.58 170 ASP E C 1
ATOM 8567 O O . ASP E 1 178 ? 197.307 -60.509 201.876 1.00 22.11 170 ASP E O 1
ATOM 8572 N N . ALA E 1 179 ? 199.001 -61.946 201.830 1.00 21.70 171 ALA E N 1
ATOM 8573 C CA . ALA E 1 179 ? 199.801 -61.237 202.846 1.00 21.81 171 ALA E CA 1
ATOM 8574 C C . ALA E 1 179 ? 200.271 -59.859 202.320 1.00 22.13 171 ALA E C 1
ATOM 8575 O O . ALA E 1 179 ? 200.332 -58.855 203.071 1.00 22.98 171 ALA E O 1
ATOM 8577 N N . THR E 1 180 ? 200.571 -59.826 201.026 1.00 19.78 172 THR E N 1
ATOM 8578 C CA . THR E 1 180 ? 200.980 -58.587 200.341 1.00 19.94 172 THR E CA 1
ATOM 8579 C C . THR E 1 180 ? 199.818 -57.600 200.306 1.00 18.22 172 THR E C 1
ATOM 8580 O O . THR E 1 180 ? 199.978 -56.411 200.617 1.00 18.04 172 THR E O 1
ATOM 8584 N N . LEU E 1 181 ? 198.618 -58.078 199.940 1.00 19.56 173 LEU E N 1
ATOM 8585 C CA . LEU E 1 181 ? 197.450 -57.226 199.838 1.00 19.67 173 LEU E CA 1
ATOM 8586 C C . LEU E 1 181 ? 197.024 -56.679 201.201 1.00 19.16 173 LEU E C 1
ATOM 8587 O O . LEU E 1 181 ? 196.627 -55.525 201.293 1.00 19.71 173 LEU E O 1
ATOM 8592 N N . ALA E 1 182 ? 197.206 -57.479 202.268 1.00 19.00 174 ALA E N 1
ATOM 8593 C CA . ALA E 1 182 ? 196.917 -57.024 203.607 1.00 19.91 174 ALA E CA 1
ATOM 8594 C C . ALA E 1 182 ? 197.846 -55.905 204.020 1.00 19.31 174 ALA E C 1
ATOM 8595 O O . ALA E 1 182 ? 197.368 -54.888 204.540 1.00 21.49 174 ALA E O 1
ATOM 8597 N N . ARG E 1 183 ? 199.146 -56.059 203.760 1.00 19.22 175 ARG E N 1
ATOM 8598 C CA . ARG E 1 183 ? 200.090 -54.944 203.968 1.00 18.67 175 ARG E CA 1
ATOM 8599 C C . ARG E 1 183 ? 199.699 -53.732 203.128 1.00 17.50 175 ARG E C 1
ATOM 8600 O O . ARG E 1 183 ? 199.633 -52.614 203.652 1.00 18.01 175 ARG E O 1
ATOM 8608 N N . ALA E 1 184 ? 199.414 -53.927 201.848 1.00 17.54 176 ALA E N 1
ATOM 8609 C CA . ALA E 1 184 ? 199.027 -52.810 200.993 1.00 17.04 176 ALA E CA 1
ATOM 8610 C C . ALA E 1 184 ? 197.854 -52.000 201.528 1.00 17.81 176 ALA E C 1
ATOM 8611 O O . ALA E 1 184 ? 197.896 -50.791 201.535 1.00 17.23 176 ALA E O 1
ATOM 8613 N N . ARG E 1 185 ? 196.815 -52.659 202.003 1.00 19.25 177 ARG E N 1
ATOM 8614 C CA . ARG E 1 185 ? 195.717 -51.916 202.629 1.00 20.74 177 ARG E CA 1
ATOM 8615 C C . ARG E 1 185 ? 196.097 -51.141 203.904 1.00 19.05 177 ARG E C 1
ATOM 8616 O O . ARG E 1 185 ? 195.657 -50.004 204.098 1.00 20.88 177 ARG E O 1
ATOM 8624 N N . ALA E 1 186 ? 196.928 -51.721 204.754 1.00 19.82 178 ALA E N 1
ATOM 8625 C CA . ALA E 1 186 ? 197.423 -51.010 205.956 1.00 20.17 178 ALA E CA 1
ATOM 8626 C C . ALA E 1 186 ? 198.285 -49.836 205.539 1.00 19.42 178 ALA E C 1
ATOM 8627 O O . ALA E 1 186 ? 198.198 -48.750 206.094 1.00 19.87 178 ALA E O 1
ATOM 8629 N N . TYR E 1 187 ? 199.150 -50.054 204.550 1.00 17.82 179 TYR E N 1
ATOM 8630 C CA . TYR E 1 187 ? 199.956 -48.933 204.032 1.00 16.60 179 TYR E CA 1
ATOM 8631 C C . TYR E 1 187 ? 199.158 -47.789 203.361 1.00 16.30 179 TYR E C 1
ATOM 8632 O O . TYR E 1 187 ? 199.426 -46.602 203.592 1.00 17.89 179 TYR E O 1
ATOM 8641 N N . ALA E 1 188 ? 198.153 -48.135 202.577 1.00 18.06 180 ALA E N 1
ATOM 8642 C CA . ALA E 1 188 ? 197.252 -47.164 202.007 1.00 17.53 180 ALA E CA 1
ATOM 8643 C C . ALA E 1 188 ? 196.530 -46.378 203.115 1.00 18.63 180 ALA E C 1
ATOM 8644 O O . ALA E 1 188 ? 196.476 -45.160 203.044 1.00 18.35 180 ALA E O 1
ATOM 8646 N N . ALA E 1 189 ? 196.074 -47.080 204.154 1.00 20.22 181 ALA E N 1
ATOM 8647 C CA . ALA E 1 189 ? 195.379 -46.382 205.264 1.00 21.53 181 ALA E CA 1
ATOM 8648 C C . ALA E 1 189 ? 196.310 -45.410 205.986 1.00 22.19 181 ALA E C 1
ATOM 8649 O O . ALA E 1 189 ? 195.866 -44.391 206.527 1.00 23.32 181 ALA E O 1
ATOM 8651 N N . ALA E 1 190 ? 197.612 -45.693 205.991 1.00 21.14 182 ALA E N 1
ATOM 8652 C CA . ALA E 1 190 ? 198.606 -44.862 206.627 1.00 21.64 182 ALA E CA 1
ATOM 8653 C C . ALA E 1 190 ? 199.088 -43.686 205.747 1.00 21.81 182 ALA E C 1
ATOM 8654 O O . ALA E 1 190 ? 199.831 -42.799 206.202 1.00 24.98 182 ALA E O 1
ATOM 8656 N N . GLY E 1 191 ? 198.647 -43.647 204.490 1.00 21.48 183 GLY E N 1
ATOM 8657 C CA . GLY E 1 191 ? 198.965 -42.527 203.609 1.00 21.17 183 GLY E CA 1
ATOM 8658 C C . GLY E 1 191 ? 199.881 -42.843 202.422 1.00 19.82 183 GLY E C 1
ATOM 8659 O O . GLY E 1 191 ? 200.274 -41.925 201.699 1.00 19.23 183 GLY E O 1
ATOM 8660 N N . ALA E 1 192 ? 200.187 -44.112 202.169 1.00 18.02 184 ALA E N 1
ATOM 8661 C CA . ALA E 1 192 ? 200.973 -44.426 200.952 1.00 15.97 184 ALA E CA 1
ATOM 8662 C C . ALA E 1 192 ? 200.187 -44.117 199.684 1.00 16.45 184 ALA E C 1
ATOM 8663 O O . ALA E 1 192 ? 198.945 -44.227 199.645 1.00 16.40 184 ALA E O 1
ATOM 8665 N N . ASP E 1 193 ? 200.919 -43.768 198.630 1.00 14.72 185 ASP E N 1
ATOM 8666 C CA . ASP E 1 193 ? 200.379 -43.480 197.319 1.00 14.29 185 ASP E CA 1
ATOM 8667 C C . ASP E 1 193 ? 200.506 -44.557 196.275 1.00 14.16 185 ASP E C 1
ATOM 8668 O O . ASP E 1 193 ? 199.676 -44.620 195.353 1.00 14.77 185 ASP E O 1
ATOM 8673 N N . GLY E 1 194 ? 201.543 -45.413 196.399 1.00 13.38 186 GLY E N 1
ATOM 8674 C CA . GLY E 1 194 ? 201.779 -46.528 195.513 1.00 12.27 186 GLY E CA 1
ATOM 8675 C C . GLY E 1 194 ? 202.277 -47.728 196.288 1.00 11.97 186 GLY E C 1
ATOM 8676 O O . GLY E 1 194 ? 202.689 -47.622 197.468 1.00 12.31 186 GLY E O 1
ATOM 8677 N N . LEU E 1 195 ? 202.207 -48.871 195.635 1.00 11.52 187 LEU E N 1
ATOM 8678 C CA . LEU E 1 195 ? 202.733 -50.143 196.145 1.00 12.10 187 LEU E CA 1
ATOM 8679 C C . LEU E 1 195 ? 203.764 -50.717 195.223 1.00 11.92 187 LEU E C 1
ATOM 8680 O O . LEU E 1 195 ? 203.470 -50.918 194.024 1.00 12.31 187 LEU E O 1
ATOM 8685 N N . PHE E 1 196 ? 204.952 -51.011 195.753 1.00 11.99 188 PHE E N 1
ATOM 8686 C CA . PHE E 1 196 ? 206.013 -51.665 194.980 1.00 11.79 188 PHE E CA 1
ATOM 8687 C C . PHE E 1 196 ? 206.249 -53.041 195.550 1.00 12.41 188 PHE E C 1
ATOM 8688 O O . PHE E 1 196 ? 206.473 -53.165 196.770 1.00 12.06 188 PHE E O 1
ATOM 8696 N N . VAL E 1 197 ? 206.162 -54.051 194.701 1.00 12.78 189 VAL E N 1
ATOM 8697 C CA . VAL E 1 197 ? 206.316 -55.461 195.097 1.00 13.45 189 VAL E CA 1
ATOM 8698 C C . VAL E 1 197 ? 207.457 -56.118 194.323 1.00 14.95 189 VAL E C 1
ATOM 8699 O O . VAL E 1 197 ? 207.228 -56.894 193.371 1.00 15.34 189 VAL E O 1
ATOM 8703 N N . PRO E 1 198 ? 208.698 -55.756 194.678 1.00 15.01 190 PRO E N 1
ATOM 8704 C CA . PRO E 1 198 ? 209.815 -56.366 193.977 1.00 16.32 190 PRO E CA 1
ATOM 8705 C C . PRO E 1 198 ? 209.872 -57.870 194.201 1.00 16.04 190 PRO E C 1
ATOM 8706 O O . PRO E 1 198 ? 209.492 -58.351 195.254 1.00 18.24 190 PRO E O 1
ATOM 8710 N N . GLY E 1 199 ? 210.348 -58.629 193.223 1.00 16.19 191 GLY E N 1
ATOM 8711 C CA . GLY E 1 199 ? 210.362 -60.107 193.373 1.00 17.32 191 GLY E CA 1
ATOM 8712 C C . GLY E 1 199 ? 209.111 -60.806 192.882 1.00 18.71 191 GLY E C 1
ATOM 8713 O O . GLY E 1 199 ? 209.028 -62.039 192.873 1.00 20.74 191 GLY E O 1
ATOM 8714 N N . LEU E 1 200 ? 208.121 -60.023 192.497 1.00 16.99 192 LEU E N 1
ATOM 8715 C CA . LEU E 1 200 ? 206.847 -60.570 192.016 1.00 17.89 192 LEU E CA 1
ATOM 8716 C C . LEU E 1 200 ? 207.006 -60.601 190.499 1.00 17.64 192 LEU E C 1
ATOM 8717 O O . LEU E 1 200 ? 207.109 -59.535 189.844 1.00 18.56 192 LEU E O 1
ATOM 8722 N N . ARG E 1 201 ? 207.053 -61.803 189.926 1.00 18.04 193 ARG E N 1
ATOM 8723 C CA . ARG E 1 201 ? 207.199 -61.959 188.477 1.00 17.39 193 ARG E CA 1
ATOM 8724 C C . ARG E 1 201 ? 206.073 -62.725 187.783 1.00 17.11 193 ARG E C 1
ATOM 8725 O O . ARG E 1 201 ? 205.927 -62.621 186.589 1.00 18.51 193 ARG E O 1
ATOM 8727 N N . SER E 1 202 ? 205.326 -63.531 188.512 1.00 16.39 194 SER E N 1
ATOM 8728 C CA . SER E 1 202 ? 204.305 -64.414 187.883 1.00 16.68 194 SER E CA 1
ATOM 8729 C C . SER E 1 202 ? 203.222 -63.524 187.245 1.00 15.64 194 SER E C 1
ATOM 8730 O O . SER E 1 202 ? 202.634 -62.699 187.918 1.00 14.52 194 SER E O 1
ATOM 8733 N N . PRO E 1 203 ? 202.939 -63.701 185.952 1.00 16.96 195 PRO E N 1
ATOM 8734 C CA . PRO E 1 203 ? 201.841 -62.936 185.346 1.00 16.54 195 PRO E CA 1
ATOM 8735 C C . PRO E 1 203 ? 200.525 -63.113 186.055 1.00 16.87 195 PRO E C 1
ATOM 8736 O O . PRO E 1 203 ? 199.806 -62.143 186.231 1.00 16.30 195 PRO E O 1
ATOM 8740 N N . ALA E 1 204 ? 200.186 -64.343 186.471 1.00 17.20 196 ALA E N 1
ATOM 8741 C CA . ALA E 1 204 ? 198.927 -64.593 187.161 1.00 18.07 196 ALA E CA 1
ATOM 8742 C C . ALA E 1 204 ? 198.837 -63.824 188.448 1.00 16.58 196 ALA E C 1
ATOM 8743 O O . ALA E 1 204 ? 197.788 -63.254 188.786 1.00 16.58 196 ALA E O 1
ATOM 8745 N N . LEU E 1 205 ? 199.948 -63.770 189.177 1.00 15.32 197 LEU E N 1
ATOM 8746 C CA . LEU E 1 205 ? 199.940 -63.073 190.450 1.00 14.85 197 LEU E CA 1
ATOM 8747 C C . LEU E 1 205 ? 199.980 -61.566 190.275 1.00 13.77 197 LEU E C 1
ATOM 8748 O O . LEU E 1 205 ? 199.337 -60.872 191.033 1.00 13.83 197 LEU E O 1
ATOM 8753 N N . ILE E 1 206 ? 200.706 -61.068 189.280 1.00 13.08 198 ILE E N 1
ATOM 8754 C CA . ILE E 1 206 ? 200.704 -59.641 188.970 1.00 13.07 198 ILE E CA 1
ATOM 8755 C C . ILE E 1 206 ? 199.259 -59.221 188.597 1.00 13.11 198 ILE E C 1
ATOM 8756 O O . ILE E 1 206 ? 198.770 -58.219 189.089 1.00 12.80 198 ILE E O 1
ATOM 8761 N N . ARG E 1 207 ? 198.627 -59.975 187.691 1.00 13.75 199 ARG E N 1
ATOM 8762 C CA . ARG E 1 207 ? 197.244 -59.627 187.287 1.00 14.96 199 ARG E CA 1
ATOM 8763 C C . ARG E 1 207 ? 196.310 -59.646 188.491 1.00 14.33 199 ARG E C 1
ATOM 8764 O O . ARG E 1 207 ? 195.457 -58.775 188.618 1.00 14.63 199 ARG E O 1
ATOM 8772 N N . ALA E 1 208 ? 196.459 -60.607 189.402 1.00 14.14 200 ALA E N 1
ATOM 8773 C CA . ALA E 1 208 ? 195.584 -60.672 190.564 1.00 14.37 200 ALA E CA 1
ATOM 8774 C C . ALA E 1 208 ? 195.832 -59.481 191.472 1.00 14.34 200 ALA E C 1
ATOM 8775 O O . ALA E 1 208 ? 194.896 -58.920 192.023 1.00 14.65 200 ALA E O 1
ATOM 8777 N N . LEU E 1 209 ? 197.115 -59.108 191.631 1.00 13.45 201 LEU E N 1
ATOM 8778 C CA . LEU E 1 209 ? 197.482 -57.989 192.493 1.00 13.86 201 LEU E CA 1
ATOM 8779 C C . LEU E 1 209 ? 196.963 -56.654 191.949 1.00 12.82 201 LEU E C 1
ATOM 8780 O O . LEU E 1 209 ? 196.388 -55.864 192.687 1.00 13.54 201 LEU E O 1
ATOM 8785 N N . THR E 1 210 ? 197.110 -56.423 190.673 1.00 12.61 202 THR E N 1
ATOM 8786 C CA . THR E 1 210 ? 196.680 -55.130 190.158 1.00 12.43 202 THR E CA 1
ATOM 8787 C C . THR E 1 210 ? 195.151 -54.989 190.202 1.00 12.94 202 THR E C 1
ATOM 8788 O O . THR E 1 210 ? 194.679 -53.874 190.468 1.00 13.48 202 THR E O 1
ATOM 8792 N N . ALA E 1 211 ? 194.419 -56.092 190.039 1.00 13.67 203 ALA E N 1
ATOM 8793 C CA . ALA E 1 211 ? 192.952 -55.986 190.083 1.00 14.40 203 ALA E CA 1
ATOM 8794 C C . ALA E 1 211 ? 192.492 -55.615 191.469 1.00 14.92 203 ALA E C 1
ATOM 8795 O O . ALA E 1 211 ? 191.477 -54.902 191.633 1.00 16.32 203 ALA E O 1
ATOM 8797 N N . ALA E 1 212 ? 193.180 -56.140 192.495 1.00 14.17 204 ALA E N 1
ATOM 8798 C CA . ALA E 1 212 ? 192.710 -56.012 193.858 1.00 14.97 204 ALA E CA 1
ATOM 8799 C C . ALA E 1 212 ? 193.448 -54.960 194.706 1.00 15.10 204 ALA E C 1
ATOM 8800 O O . ALA E 1 212 ? 193.069 -54.686 195.829 1.00 14.15 204 ALA E O 1
ATOM 8802 N N . SER E 1 213 ? 194.533 -54.409 194.189 1.00 14.87 205 SER E N 1
ATOM 8803 C CA . SER E 1 213 ? 195.324 -53.499 195.031 1.00 14.84 205 SER E CA 1
ATOM 8804 C C . SER E 1 213 ? 194.608 -52.158 195.290 1.00 15.64 205 SER E C 1
ATOM 8805 O O . SER E 1 213 ? 194.026 -51.599 194.380 1.00 15.77 205 SER E O 1
ATOM 8808 N N . PRO E 1 214 ? 194.707 -51.646 196.515 1.00 16.33 206 PRO E N 1
ATOM 8809 C CA . PRO E 1 214 ? 194.185 -50.331 196.826 1.00 17.55 206 PRO E CA 1
ATOM 8810 C C . PRO E 1 214 ? 195.020 -49.177 196.232 1.00 16.96 206 PRO E C 1
ATOM 8811 O O . PRO E 1 214 ? 194.602 -47.991 196.256 1.00 17.44 206 PRO E O 1
ATOM 8815 N N . LEU E 1 215 ? 196.171 -49.518 195.660 1.00 15.97 207 LEU E N 1
ATOM 8816 C CA . LEU E 1 215 ? 197.156 -48.526 195.200 1.00 16.46 207 LEU E CA 1
ATOM 8817 C C . LEU E 1 215 ? 197.730 -48.878 193.838 1.00 15.27 207 LEU E C 1
ATOM 8818 O O . LEU E 1 215 ? 197.867 -50.042 193.504 1.00 15.21 207 LEU E O 1
ATOM 8823 N N . PRO E 1 216 ? 198.131 -47.871 193.059 1.00 14.93 208 PRO E N 1
ATOM 8824 C CA . PRO E 1 216 ? 198.806 -48.194 191.826 1.00 14.73 208 PRO E CA 1
ATOM 8825 C C . PRO E 1 216 ? 200.032 -49.053 192.071 1.00 13.33 208 PRO E C 1
ATOM 8826 O O . PRO E 1 216 ? 200.843 -48.809 193.037 1.00 13.58 208 PRO E O 1
ATOM 8830 N N . VAL E 1 217 ? 200.191 -50.046 191.210 1.00 12.64 209 VAL E N 1
ATOM 8831 C CA . VAL E 1 217 ? 201.190 -51.065 191.462 1.00 12.01 209 VAL E CA 1
ATOM 8832 C C . VAL E 1 217 ? 202.422 -50.815 190.595 1.00 12.20 209 VAL E C 1
ATOM 8833 O O . VAL E 1 217 ? 202.336 -50.666 189.357 1.00 12.63 209 VAL E O 1
ATOM 8837 N N . ASN E 1 218 ? 203.580 -50.926 191.259 1.00 11.64 210 ASN E N 1
ATOM 8838 C CA . ASN E 1 218 ? 204.938 -50.922 190.629 1.00 11.80 210 ASN E CA 1
ATOM 8839 C C . ASN E 1 218 ? 205.479 -52.323 190.678 1.00 11.36 210 ASN E C 1
ATOM 8840 O O . ASN E 1 218 ? 205.551 -52.938 191.739 1.00 11.69 210 ASN E O 1
ATOM 8845 N N . VAL E 1 219 ? 205.836 -52.861 189.510 1.00 12.51 211 VAL E N 1
ATOM 8846 C CA . VAL E 1 219 ? 206.651 -54.060 189.436 1.00 12.72 211 VAL E CA 1
ATOM 8847 C C . VAL E 1 219 ? 208.054 -53.746 188.925 1.00 13.59 211 VAL E C 1
ATOM 8848 O O . VAL E 1 219 ? 208.263 -52.721 188.289 1.00 12.72 211 VAL E O 1
ATOM 8852 N N . MET E 1 220 ? 208.972 -54.664 189.215 1.00 15.25 212 MET E N 1
ATOM 8853 C CA . MET E 1 220 ? 210.382 -54.533 188.793 1.00 17.60 212 MET E CA 1
ATOM 8854 C C . MET E 1 220 ? 210.622 -55.509 187.679 1.00 19.73 212 MET E C 1
ATOM 8855 O O . MET E 1 220 ? 210.435 -56.708 187.876 1.00 21.31 212 MET E O 1
ATOM 8860 N N . ARG E 1 221 ? 211.094 -55.031 186.537 1.00 20.99 213 ARG E N 1
ATOM 8861 C CA . ARG E 1 221 ? 211.457 -55.952 185.457 1.00 25.73 213 ARG E CA 1
ATOM 8862 C C . ARG E 1 221 ? 212.761 -56.647 185.784 1.00 28.90 213 ARG E C 1
ATOM 8863 O O . ARG E 1 221 ? 213.599 -56.112 186.480 1.00 28.50 213 ARG E O 1
ATOM 8871 N N . VAL E 1 222 ? 212.946 -57.841 185.250 1.00 31.10 214 VAL E N 1
ATOM 8872 C CA . VAL E 1 222 ? 214.198 -58.548 185.464 1.00 34.68 214 VAL E CA 1
ATOM 8873 C C . VAL E 1 222 ? 214.819 -58.621 184.075 1.00 39.31 214 VAL E C 1
ATOM 8874 O O . VAL E 1 222 ? 215.754 -57.867 183.749 1.00 43.01 214 VAL E O 1
ATOM 8876 N N . ALA E 1 223 ? 214.222 -59.451 183.230 1.00 40.86 215 ALA E N 1
ATOM 8877 C CA . ALA E 1 223 ? 214.729 -59.653 181.868 1.00 45.31 215 ALA E CA 1
ATOM 8878 C C . ALA E 1 223 ? 214.283 -58.513 180.941 1.00 47.44 215 ALA E C 1
ATOM 8879 O O . ALA E 1 223 ? 213.464 -57.662 181.326 1.00 45.84 215 ALA E O 1
ATOM 8881 N N . GLU E 1 224 ? 214.811 -58.494 179.717 1.00 45.93 216 GLU E N 1
ATOM 8882 C CA . GLU E 1 224 ? 214.316 -57.547 178.717 1.00 46.93 216 GLU E CA 1
ATOM 8883 C C . GLU E 1 224 ? 212.909 -57.931 178.256 1.00 43.74 216 GLU E C 1
ATOM 8884 O O . GLU E 1 224 ? 212.238 -57.117 177.623 1.00 41.00 216 GLU E O 1
ATOM 8890 N N . THR E 1 225 ? 212.472 -59.151 178.589 1.00 42.76 217 THR E N 1
ATOM 8891 C CA . THR E 1 225 ? 211.096 -59.578 178.418 1.00 43.70 217 THR E CA 1
ATOM 8892 C C . THR E 1 225 ? 210.502 -59.892 179.813 1.00 42.56 217 THR E C 1
ATOM 8893 O O . THR E 1 225 ? 211.218 -60.319 180.702 1.00 43.21 217 THR E O 1
ATOM 8897 N N . PRO E 1 226 ? 209.184 -59.667 180.009 1.00 41.22 218 PRO E N 1
ATOM 8898 C CA . PRO E 1 226 ? 208.225 -59.186 179.034 1.00 38.91 218 PRO E CA 1
ATOM 8899 C C . PRO E 1 226 ? 208.489 -57.738 178.651 1.00 35.26 218 PRO E C 1
ATOM 8900 O O . PRO E 1 226 ? 209.214 -57.030 179.353 1.00 33.56 218 PRO E O 1
ATOM 8904 N N . THR E 1 227 ? 207.922 -57.314 177.535 1.00 33.95 219 THR E N 1
ATOM 8905 C CA . THR E 1 227 ? 208.113 -55.959 177.080 1.00 34.79 219 THR E CA 1
ATOM 8906 C C . THR E 1 227 ? 207.350 -55.043 178.027 1.00 32.80 219 THR E C 1
ATOM 8907 O O . THR E 1 227 ? 206.576 -55.516 178.868 1.00 32.05 219 THR E O 1
ATOM 8911 N N . LEU E 1 228 ? 207.611 -53.734 177.902 1.00 33.16 220 LEU E N 1
ATOM 8912 C CA . LEU E 1 228 ? 206.823 -52.746 178.605 1.00 31.02 220 LEU E CA 1
ATOM 8913 C C . LEU E 1 228 ? 205.349 -52.899 178.243 1.00 32.32 220 LEU E C 1
ATOM 8914 O O . LEU E 1 228 ? 204.493 -52.776 179.113 1.00 30.22 220 LEU E O 1
ATOM 8919 N N . ALA E 1 229 ? 205.054 -53.162 176.964 1.00 32.93 221 ALA E N 1
ATOM 8920 C CA . ALA E 1 229 ? 203.673 -53.342 176.506 1.00 34.49 221 ALA E CA 1
ATOM 8921 C C . ALA E 1 229 ? 202.968 -54.505 177.204 1.00 33.49 221 ALA E C 1
ATOM 8922 O O . ALA E 1 229 ? 201.796 -54.404 177.582 1.00 30.32 221 ALA E O 1
ATOM 8924 N N . GLU E 1 230 ? 203.690 -55.603 177.372 1.00 32.82 222 GLU E N 1
ATOM 8925 C CA . GLU E 1 230 ? 203.138 -56.777 178.020 1.00 31.81 222 GLU E CA 1
ATOM 8926 C C . GLU E 1 230 ? 202.906 -56.557 179.521 1.00 29.31 222 GLU E C 1
ATOM 8927 O O . GLU E 1 230 ? 201.891 -56.981 180.074 1.00 26.80 222 GLU E O 1
ATOM 8933 N N . LEU E 1 231 ? 203.832 -55.878 180.208 1.00 24.02 223 LEU E N 1
ATOM 8934 C CA . LEU E 1 231 ? 203.551 -55.576 181.611 1.00 23.24 223 LEU E CA 1
ATOM 8935 C C . LEU E 1 231 ? 202.343 -54.651 181.767 1.00 21.86 223 LEU E C 1
ATOM 8936 O O . LEU E 1 231 ? 201.600 -54.754 182.727 1.00 21.45 223 LEU E O 1
ATOM 8941 N N . ALA E 1 232 ? 202.198 -53.718 180.850 1.00 22.49 224 ALA E N 1
ATOM 8942 C CA . ALA E 1 232 ? 201.102 -52.736 180.876 1.00 22.91 224 ALA E CA 1
ATOM 8943 C C . ALA E 1 232 ? 199.795 -53.491 180.801 1.00 21.65 224 ALA E C 1
ATOM 8944 O O . ALA E 1 232 ? 198.856 -53.178 181.513 1.00 21.59 224 ALA E O 1
ATOM 8946 N N . GLU E 1 233 ? 199.755 -54.520 179.961 1.00 22.53 225 GLU E N 1
ATOM 8947 C CA . GLU E 1 233 ? 198.548 -55.302 179.795 1.00 23.97 225 GLU E CA 1
ATOM 8948 C C . GLU E 1 233 ? 198.196 -56.097 181.046 1.00 21.81 225 GLU E C 1
ATOM 8949 O O . GLU E 1 233 ? 197.062 -56.539 181.189 1.00 22.14 225 GLU E O 1
ATOM 8955 N N . TYR E 1 234 ? 199.151 -56.288 181.967 1.00 20.75 226 TYR E N 1
ATOM 8956 C CA . TYR E 1 234 ? 198.831 -56.930 183.263 1.00 20.10 226 TYR E CA 1
ATOM 8957 C C . TYR E 1 234 ? 198.197 -55.964 184.266 1.00 17.29 226 TYR E C 1
ATOM 8958 O O . TYR E 1 234 ? 197.870 -56.389 185.369 1.00 17.98 226 TYR E O 1
ATOM 8967 N N . GLY E 1 235 ? 198.104 -54.686 183.921 1.00 16.10 227 GLY E N 1
ATOM 8968 C CA . GLY E 1 235 ? 197.467 -53.660 184.735 1.00 15.67 227 GLY E CA 1
ATOM 8969 C C . GLY E 1 235 ? 198.358 -52.856 185.650 1.00 15.50 227 GLY E C 1
ATOM 8970 O O . GLY E 1 235 ? 197.884 -52.109 186.522 1.00 15.03 227 GLY E O 1
ATOM 8971 N N . VAL E 1 236 ? 199.637 -53.042 185.480 1.00 15.00 228 VAL E N 1
ATOM 8972 C CA . VAL E 1 236 ? 200.593 -52.282 186.340 1.00 14.84 228 VAL E CA 1
ATOM 8973 C C . VAL E 1 236 ? 200.551 -50.793 185.985 1.00 14.65 228 VAL E C 1
ATOM 8974 O O . VAL E 1 236 ? 200.286 -50.439 184.812 1.00 15.56 228 VAL E O 1
ATOM 8978 N N . ALA E 1 237 ? 200.905 -49.932 186.962 1.00 13.45 229 ALA E N 1
ATOM 8979 C CA . ALA E 1 237 ? 200.897 -48.478 186.842 1.00 13.28 229 ALA E CA 1
ATOM 8980 C C . ALA E 1 237 ? 202.318 -47.890 186.761 1.00 12.69 229 ALA E C 1
ATOM 8981 O O . ALA E 1 237 ? 202.472 -46.761 186.346 1.00 12.91 229 ALA E O 1
ATOM 8983 N N . ARG E 1 238 ? 203.305 -48.671 187.131 1.00 12.68 230 ARG E N 1
ATOM 8984 C CA . ARG E 1 238 ? 204.704 -48.188 187.241 1.00 12.33 230 ARG E CA 1
ATOM 8985 C C . ARG E 1 238 ? 205.668 -49.354 187.076 1.00 12.39 230 ARG E C 1
ATOM 8986 O O . ARG E 1 238 ? 205.449 -50.443 187.601 1.00 12.64 230 ARG E O 1
ATOM 8994 N N . ILE E 1 239 ? 206.701 -49.178 186.259 1.00 13.03 231 ILE E N 1
ATOM 8995 C CA . ILE E 1 239 ? 207.625 -50.258 185.965 1.00 13.47 231 ILE E CA 1
ATOM 8996 C C . ILE E 1 239 ? 209.015 -49.683 186.239 1.00 14.16 231 ILE E C 1
ATOM 8997 O O . ILE E 1 239 ? 209.335 -48.675 185.661 1.00 15.81 231 ILE E O 1
ATOM 9002 N N . SER E 1 240 ? 209.749 -50.355 187.099 1.00 13.56 232 SER E N 1
ATOM 9003 C CA . SER E 1 240 ? 211.113 -49.975 187.399 1.00 14.61 232 SER E CA 1
ATOM 9004 C C . SER E 1 240 ? 212.037 -51.160 187.061 1.00 15.39 232 SER E C 1
ATOM 9005 O O . SER E 1 240 ? 211.591 -52.233 186.681 1.00 15.28 232 SER E O 1
ATOM 9008 N N A HIS E 1 241 ? 213.346 -50.899 187.161 0.50 15.70 233 HIS E N 1
ATOM 9009 N N B HIS E 1 241 ? 213.356 -50.949 187.140 0.50 15.23 233 HIS E N 1
ATOM 9010 C CA A HIS E 1 241 ? 214.347 -51.788 186.599 0.50 16.89 233 HIS E CA 1
ATOM 9011 C CA B HIS E 1 241 ? 214.288 -51.984 186.682 0.50 16.10 233 HIS E CA 1
ATOM 9012 C C A HIS E 1 241 ? 215.537 -52.073 187.564 0.50 16.83 233 HIS E C 1
ATOM 9013 C C B HIS E 1 241 ? 215.532 -52.123 187.587 0.50 16.35 233 HIS E C 1
ATOM 9014 O O A HIS E 1 241 ? 216.503 -52.729 187.165 0.50 17.18 233 HIS E O 1
ATOM 9015 O O B HIS E 1 241 ? 216.534 -52.711 187.171 0.50 16.73 233 HIS E O 1
ATOM 9028 N N . GLY E 1 242 ? 215.466 -51.599 188.815 1.00 17.36 234 GLY E N 1
ATOM 9029 C CA . GLY E 1 242 ? 216.553 -51.750 189.743 1.00 17.18 234 GLY E CA 1
ATOM 9030 C C . GLY E 1 242 ? 217.868 -51.268 189.122 1.00 18.04 234 GLY E C 1
ATOM 9031 O O . GLY E 1 242 ? 217.907 -50.291 188.376 1.00 17.81 234 GLY E O 1
ATOM 9032 N N . PRO E 1 243 ? 218.934 -52.011 189.384 1.00 16.66 235 PRO E N 1
ATOM 9033 C CA . PRO E 1 243 ? 220.256 -51.567 188.943 1.00 16.34 235 PRO E CA 1
ATOM 9034 C C . PRO E 1 243 ? 220.600 -52.050 187.554 1.00 15.85 235 PRO E C 1
ATOM 9035 O O . PRO E 1 243 ? 221.725 -51.856 187.127 1.00 14.82 235 PRO E O 1
ATOM 9039 N N . TYR E 1 244 ? 219.630 -52.541 186.783 1.00 15.04 236 TYR E N 1
ATOM 9040 C CA . TYR E 1 244 ? 219.912 -53.019 185.433 1.00 17.03 236 TYR E CA 1
ATOM 9041 C C . TYR E 1 244 ? 220.516 -51.977 184.481 1.00 16.45 236 TYR E C 1
ATOM 9042 O O . TYR E 1 244 ? 221.508 -52.297 183.770 1.00 16.15 236 TYR E O 1
ATOM 9051 N N . PRO E 1 245 ? 220.000 -50.743 184.463 1.00 15.11 237 PRO E N 1
ATOM 9052 C CA . PRO E 1 245 ? 220.575 -49.736 183.559 1.00 15.18 237 PRO E CA 1
ATOM 9053 C C . PRO E 1 245 ? 222.080 -49.433 183.906 1.00 15.57 237 PRO E C 1
ATOM 9054 O O . PRO E 1 245 ? 222.955 -49.420 183.004 1.00 16.12 237 PRO E O 1
ATOM 9058 N N . TYR E 1 246 ? 222.368 -49.279 185.181 1.00 14.49 238 TYR E N 1
ATOM 9059 C CA . TYR E 1 246 ? 223.755 -49.085 185.660 1.00 14.28 238 TYR E CA 1
ATOM 9060 C C . TYR E 1 246 ? 224.640 -50.251 185.227 1.00 15.15 238 TYR E C 1
ATOM 9061 O O . TYR E 1 246 ? 225.798 -50.063 184.682 1.00 15.95 238 TYR E O 1
ATOM 9070 N N . LEU E 1 247 ? 224.126 -51.473 185.454 1.00 15.50 239 LEU E N 1
ATOM 9071 C CA . LEU E 1 247 ? 224.918 -52.668 185.149 1.00 16.72 239 LEU E CA 1
ATOM 9072 C C . LEU E 1 247 ? 225.156 -52.779 183.656 1.00 17.44 239 LEU E C 1
ATOM 9073 O O . LEU E 1 247 ? 226.247 -53.214 183.230 1.00 17.98 239 LEU E O 1
ATOM 9078 N N . GLN E 1 248 ? 224.179 -52.379 182.846 1.00 17.41 240 GLN E N 1
ATOM 9079 C CA . GLN E 1 248 ? 224.390 -52.404 181.391 1.00 18.27 240 GLN E CA 1
ATOM 9080 C C . GLN E 1 248 ? 225.443 -51.391 180.973 1.00 17.82 240 GLN E C 1
ATOM 9081 O O . GLN E 1 248 ? 226.288 -51.715 180.126 1.00 17.73 240 GLN E O 1
ATOM 9087 N N . ALA E 1 249 ? 225.405 -50.187 181.543 1.00 16.21 241 ALA E N 1
ATOM 9088 C CA . ALA E 1 249 ? 226.391 -49.135 181.237 1.00 16.30 241 ALA E CA 1
ATOM 9089 C C . ALA E 1 249 ? 227.783 -49.655 181.610 1.00 16.80 241 ALA E C 1
ATOM 9090 O O . ALA E 1 249 ? 228.755 -49.464 180.869 1.00 16.52 241 ALA E O 1
ATOM 9092 N N . MET E 1 250 ? 227.859 -50.320 182.748 1.00 16.30 242 MET E N 1
ATOM 9093 C CA . MET E 1 250 ? 229.150 -50.882 183.225 1.00 17.01 242 MET E CA 1
ATOM 9094 C C . MET E 1 250 ? 229.609 -52.018 182.336 1.00 17.63 242 MET E C 1
ATOM 9095 O O . MET E 1 250 ? 230.838 -52.170 182.136 1.00 17.93 242 MET E O 1
ATOM 9100 N N . LYS E 1 251 ? 228.683 -52.825 181.805 1.00 18.38 243 LYS E N 1
ATOM 9101 C CA . LYS E 1 251 ? 229.062 -53.867 180.854 1.00 19.13 243 LYS E CA 1
ATOM 9102 C C . LYS E 1 251 ? 229.744 -53.308 179.619 1.00 18.39 243 LYS E C 1
ATOM 9103 O O . LYS E 1 251 ? 230.706 -53.881 179.118 1.00 17.50 243 LYS E O 1
ATOM 9109 N N . THR E 1 252 ? 229.263 -52.183 179.124 1.00 17.92 244 THR E N 1
ATOM 9110 C CA . THR E 1 252 ? 229.848 -51.530 177.965 1.00 17.26 244 THR E CA 1
ATOM 9111 C C . THR E 1 252 ? 231.272 -51.067 178.301 1.00 16.94 244 THR E C 1
ATOM 9112 O O . THR E 1 252 ? 232.229 -51.228 177.515 1.00 18.24 244 THR E O 1
ATOM 9116 N N . LEU E 1 253 ? 231.432 -50.505 179.483 1.00 15.93 245 LEU E N 1
ATOM 9117 C CA . LEU E 1 253 ? 232.716 -50.017 179.877 1.00 15.69 245 LEU E CA 1
ATOM 9118 C C . LEU E 1 253 ? 233.718 -51.214 180.005 1.00 16.12 245 LEU E C 1
ATOM 9119 O O . LEU E 1 253 ? 234.878 -51.108 179.585 1.00 17.00 245 LEU E O 1
ATOM 9124 N N . ALA E 1 254 ? 233.301 -52.307 180.628 1.00 17.00 246 ALA E N 1
ATOM 9125 C CA . ALA E 1 254 ? 234.194 -53.470 180.762 1.00 17.37 246 ALA E CA 1
ATOM 9126 C C . ALA E 1 254 ? 234.616 -53.967 179.409 1.00 17.57 246 ALA E C 1
ATOM 9127 O O . ALA E 1 254 ? 235.793 -54.373 179.208 1.00 17.81 246 ALA E O 1
ATOM 9129 N N . ALA E 1 255 ? 233.678 -54.012 178.471 1.00 17.42 247 ALA E N 1
ATOM 9130 C CA . ALA E 1 255 ? 233.976 -54.594 177.177 1.00 18.39 247 ALA E CA 1
ATOM 9131 C C . ALA E 1 255 ? 234.971 -53.723 176.400 1.00 19.73 247 ALA E C 1
ATOM 9132 O O . ALA E 1 255 ? 235.868 -54.277 175.694 1.00 18.74 247 ALA E O 1
ATOM 9134 N N . LEU E 1 256 ? 234.850 -52.399 176.525 1.00 18.37 248 LEU E N 1
ATOM 9135 C CA . LEU E 1 256 ? 235.849 -51.507 175.961 1.00 20.26 248 LEU E CA 1
ATOM 9136 C C . LEU E 1 256 ? 237.240 -51.760 176.469 1.00 19.03 248 LEU E C 1
ATOM 9137 O O . LEU E 1 256 ? 238.206 -51.731 175.705 1.00 19.19 248 LEU E O 1
ATOM 9142 N N . VAL E 1 257 ? 237.375 -51.934 177.779 1.00 17.23 249 VAL E N 1
ATOM 9143 C CA . VAL E 1 257 ? 238.644 -52.134 178.417 1.00 17.42 249 VAL E CA 1
ATOM 9144 C C . VAL E 1 257 ? 239.247 -53.426 177.909 1.00 19.12 249 VAL E C 1
ATOM 9145 O O . VAL E 1 257 ? 240.452 -53.489 177.584 1.00 18.71 249 VAL E O 1
ATOM 9149 N N . LYS E 1 258 ? 238.437 -54.472 177.864 1.00 19.49 250 LYS E N 1
ATOM 9150 C CA . LYS E 1 258 ? 238.970 -55.794 177.409 1.00 21.68 250 LYS E CA 1
ATOM 9151 C C . LYS E 1 258 ? 239.506 -55.763 176.027 1.00 23.27 250 LYS E C 1
ATOM 9152 O O . LYS E 1 258 ? 240.531 -56.467 175.727 1.00 25.58 250 LYS E O 1
ATOM 9158 N N . GLN E 1 259 ? 238.868 -54.998 175.155 1.00 24.52 251 GLN E N 1
ATOM 9159 C CA . GLN E 1 259 ? 239.356 -54.788 173.807 1.00 28.38 251 GLN E CA 1
ATOM 9160 C C . GLN E 1 259 ? 240.717 -54.067 173.775 1.00 28.51 251 GLN E C 1
ATOM 9161 O O . GLN E 1 259 ? 241.510 -54.275 172.894 1.00 30.23 251 GLN E O 1
ATOM 9167 N N . GLY E 1 260 ? 240.982 -53.211 174.748 1.00 27.67 252 GLY E N 1
ATOM 9168 C CA . GLY E 1 260 ? 242.320 -52.665 174.950 1.00 27.95 252 GLY E CA 1
ATOM 9169 C C . GLY E 1 260 ? 242.708 -51.604 173.944 1.00 29.22 252 GLY E C 1
ATOM 9170 O O . GLY E 1 260 ? 241.835 -51.051 173.250 1.00 28.57 252 GLY E O 1
ATOM 9171 N N . GLY E 1 261 ? 244.012 -51.306 173.895 1.00 27.53 253 GLY E N 1
ATOM 9172 C CA . GLY E 1 261 ? 244.567 -50.338 172.936 1.00 29.95 253 GLY E CA 1
ATOM 9173 C C . GLY E 1 261 ? 243.954 -48.976 173.118 1.00 29.44 253 GLY E C 1
ATOM 9174 O O . GLY E 1 261 ? 243.809 -48.177 172.185 1.00 31.39 253 GLY E O 1
ATOM 9176 N N . ASN F 1 11 ? 210.639 21.601 187.766 1.00 43.92 3 ASN F N 1
ATOM 9177 C CA . ASN F 1 11 ? 209.196 21.217 187.864 1.00 40.58 3 ASN F CA 1
ATOM 9178 C C . ASN F 1 11 ? 208.816 20.884 189.289 1.00 36.05 3 ASN F C 1
ATOM 9179 O O . ASN F 1 11 ? 209.520 20.136 189.961 1.00 36.34 3 ASN F O 1
ATOM 9181 N N . ASN F 1 12 ? 207.691 21.428 189.748 1.00 29.55 4 ASN F N 1
ATOM 9182 C CA . ASN F 1 12 ? 207.149 21.151 191.082 1.00 27.44 4 ASN F CA 1
ATOM 9183 C C . ASN F 1 12 ? 206.188 19.955 191.162 1.00 27.88 4 ASN F C 1
ATOM 9184 O O . ASN F 1 12 ? 205.713 19.595 192.248 1.00 26.77 4 ASN F O 1
ATOM 9189 N N . GLU F 1 13 ? 205.879 19.347 190.036 1.00 26.54 5 GLU F N 1
ATOM 9190 C CA . GLU F 1 13 ? 204.899 18.263 190.087 1.00 28.75 5 GLU F CA 1
ATOM 9191 C C . GLU F 1 13 ? 205.550 16.923 189.812 1.00 25.11 5 GLU F C 1
ATOM 9192 O O . GLU F 1 13 ? 204.867 16.015 189.327 1.00 24.26 5 GLU F O 1
ATOM 9198 N N . LYS F 1 14 ? 206.827 16.770 190.151 1.00 24.20 6 LYS F N 1
ATOM 9199 C CA . LYS F 1 14 ? 207.529 15.535 189.798 1.00 22.25 6 LYS F CA 1
ATOM 9200 C C . LYS F 1 14 ? 206.886 14.310 190.459 1.00 20.19 6 LYS F C 1
ATOM 9201 O O . LYS F 1 14 ? 206.690 13.265 189.795 1.00 19.55 6 LYS F O 1
ATOM 9207 N N . GLY F 1 15 ? 206.570 14.406 191.751 1.00 18.61 7 GLY F N 1
ATOM 9208 C CA . GLY F 1 15 ? 206.008 13.283 192.481 1.00 18.84 7 GLY F CA 1
ATOM 9209 C C . GLY F 1 15 ? 204.612 12.958 191.981 1.00 19.72 7 GLY F C 1
ATOM 9210 O O . GLY F 1 15 ? 204.275 11.804 191.827 1.00 18.51 7 GLY F O 1
ATOM 9211 N N . ALA F 1 16 ? 203.802 13.994 191.761 1.00 21.23 8 ALA F N 1
ATOM 9212 C CA . ALA F 1 16 ? 202.463 13.741 191.204 1.00 21.67 8 ALA F CA 1
ATOM 9213 C C . ALA F 1 16 ? 202.556 13.060 189.842 1.00 20.62 8 ALA F C 1
ATOM 9214 O O . ALA F 1 16 ? 201.818 12.119 189.586 1.00 21.55 8 ALA F O 1
ATOM 9216 N N . ILE F 1 17 ? 203.490 13.485 188.996 1.00 20.66 9 ILE F N 1
ATOM 9217 C CA . ILE F 1 17 ? 203.689 12.878 187.678 1.00 21.30 9 ILE F CA 1
ATOM 9218 C C . ILE F 1 17 ? 204.104 11.406 187.805 1.00 20.05 9 ILE F C 1
ATOM 9219 O O . ILE F 1 17 ? 203.525 10.522 187.149 1.00 19.85 9 ILE F O 1
ATOM 9224 N N . PHE F 1 18 ? 205.084 11.158 188.653 1.00 18.08 10 PHE F N 1
ATOM 9225 C CA . PHE F 1 18 ? 205.582 9.809 188.867 1.00 17.36 10 PHE F CA 1
ATOM 9226 C C . PHE F 1 18 ? 204.447 8.880 189.312 1.00 17.53 10 PHE F C 1
ATOM 9227 O O . PHE F 1 18 ? 204.276 7.760 188.769 1.00 17.28 10 PHE F O 1
ATOM 9235 N N . ARG F 1 19 ? 203.678 9.326 190.295 1.00 17.01 11 ARG F N 1
ATOM 9236 C CA . ARG F 1 19 ? 202.575 8.517 190.828 1.00 18.13 11 ARG F CA 1
ATOM 9237 C C . ARG F 1 19 ? 201.589 8.178 189.693 1.00 17.15 11 ARG F C 1
ATOM 9238 O O . ARG F 1 19 ? 201.145 7.038 189.573 1.00 17.36 11 ARG F O 1
ATOM 9246 N N . SER F 1 20 ? 201.269 9.176 188.886 1.00 19.12 12 SER F N 1
ATOM 9247 C CA . SER F 1 20 ? 200.300 9.034 187.759 1.00 19.60 12 SER F CA 1
ATOM 9248 C C . SER F 1 20 ? 200.733 8.028 186.716 1.00 20.57 12 SER F C 1
ATOM 9249 O O . SER F 1 20 ? 199.882 7.431 186.030 1.00 22.14 12 SER F O 1
ATOM 9252 N N . LEU F 1 21 ? 202.036 7.776 186.616 1.00 20.22 13 LEU F N 1
ATOM 9253 C CA . LEU F 1 21 ? 202.567 6.821 185.637 1.00 19.92 13 LEU F CA 1
ATOM 9254 C C . LEU F 1 21 ? 202.385 5.343 186.041 1.00 18.34 13 LEU F C 1
ATOM 9255 O O . LEU F 1 21 ? 202.673 4.447 185.240 1.00 18.81 13 LEU F O 1
ATOM 9260 N N . HIS F 1 22 ? 201.937 5.063 187.270 1.00 16.88 14 HIS F N 1
ATOM 9261 C CA . HIS F 1 22 ? 201.772 3.688 187.726 1.00 17.25 14 HIS F CA 1
ATOM 9262 C C . HIS F 1 22 ? 200.390 3.189 187.277 1.00 18.55 14 HIS F C 1
ATOM 9263 O O . HIS F 1 22 ? 199.481 3.198 188.071 1.00 21.08 14 HIS F O 1
ATOM 9270 N N . ARG F 1 23 ? 200.296 2.775 186.022 1.00 19.82 15 ARG F N 1
ATOM 9271 C CA . ARG F 1 23 ? 199.016 2.404 185.397 1.00 19.75 15 ARG F CA 1
ATOM 9272 C C . ARG F 1 23 ? 199.062 0.900 185.107 1.00 20.38 15 ARG F C 1
ATOM 9273 O O . ARG F 1 23 ? 199.906 0.459 184.311 1.00 20.06 15 ARG F O 1
ATOM 9275 N N . ALA F 1 24 ? 198.206 0.129 185.773 1.00 21.74 16 ALA F N 1
ATOM 9276 C CA . ALA F 1 24 ? 198.156 -1.356 185.581 1.00 22.85 16 ALA F CA 1
ATOM 9277 C C . ALA F 1 24 ? 197.822 -1.626 184.118 1.00 23.98 16 ALA F C 1
ATOM 9278 O O . ALA F 1 24 ? 196.773 -1.187 183.617 1.00 27.93 16 ALA F O 1
ATOM 9280 N N . GLY F 1 25 ? 198.663 -2.370 183.432 1.00 24.47 17 GLY F N 1
ATOM 9281 C CA . GLY F 1 25 ? 198.479 -2.595 182.008 1.00 25.32 17 GLY F CA 1
ATOM 9282 C C . GLY F 1 25 ? 199.092 -1.596 181.072 1.00 25.71 17 GLY F C 1
ATOM 9283 O O . GLY F 1 25 ? 199.118 -1.857 179.866 1.00 26.65 17 GLY F O 1
ATOM 9284 N N . GLN F 1 26 ? 199.596 -0.467 181.595 1.00 25.43 18 GLN F N 1
ATOM 9285 C CA . GLN F 1 26 ? 200.293 0.536 180.787 1.00 26.16 18 GLN F CA 1
ATOM 9286 C C . GLN F 1 26 ? 201.513 1.007 181.622 1.00 24.96 18 GLN F C 1
ATOM 9287 O O . GLN F 1 26 ? 201.644 2.166 181.978 1.00 23.88 18 GLN F O 1
ATOM 9293 N N . PRO F 1 27 ? 202.398 0.072 181.917 1.00 21.41 19 PRO F N 1
ATOM 9294 C CA . PRO F 1 27 ? 203.316 0.317 183.000 1.00 20.09 19 PRO F CA 1
ATOM 9295 C C . PRO F 1 27 ? 204.462 1.306 182.690 1.00 20.42 19 PRO F C 1
ATOM 9296 O O . PRO F 1 27 ? 204.909 1.492 181.557 1.00 21.29 19 PRO F O 1
ATOM 9300 N N . LEU F 1 28 ? 204.887 1.931 183.754 1.00 20.42 20 LEU F N 1
ATOM 9301 C CA . LEU F 1 28 ? 206.119 2.711 183.820 1.00 19.19 20 LEU F CA 1
ATOM 9302 C C . LEU F 1 28 ? 207.308 1.767 183.741 1.00 19.18 20 LEU F C 1
ATOM 9303 O O . LEU F 1 28 ? 207.455 0.873 184.575 1.00 18.88 20 LEU F O 1
ATOM 9308 N N . ALA F 1 29 ? 208.168 1.965 182.747 1.00 19.39 21 ALA F N 1
ATOM 9309 C CA . ALA F 1 29 ? 209.379 1.191 182.621 1.00 19.55 21 ALA F CA 1
ATOM 9310 C C . ALA F 1 29 ? 210.540 2.078 183.079 1.00 19.59 21 ALA F C 1
ATOM 9311 O O . ALA F 1 29 ? 210.646 3.216 182.591 1.00 20.95 21 ALA F O 1
ATOM 9313 N N . LEU F 1 30 ? 211.270 1.612 184.085 1.00 17.11 22 LEU F N 1
ATOM 9314 C CA . LEU F 1 30 ? 212.368 2.385 184.701 1.00 18.94 22 LEU F CA 1
ATOM 9315 C C . LEU F 1 30 ? 213.685 1.648 184.541 1.00 18.37 22 LEU F C 1
ATOM 9316 O O . LEU F 1 30 ? 213.785 0.418 184.678 1.00 17.35 22 LEU F O 1
ATOM 9321 N N . PHE F 1 31 ? 214.720 2.421 184.222 1.00 19.93 23 PHE F N 1
ATOM 9322 C CA . PHE F 1 31 ? 216.089 1.976 184.180 1.00 22.73 23 PHE F CA 1
ATOM 9323 C C . PHE F 1 31 ? 216.769 2.540 185.425 1.00 22.11 23 PHE F C 1
ATOM 9324 O O . PHE F 1 31 ? 216.432 3.642 185.890 1.00 21.69 23 PHE F O 1
ATOM 9332 N N . ASN F 1 32 ? 217.574 1.698 186.058 1.00 18.78 24 ASN F N 1
ATOM 9333 C CA . ASN F 1 32 ? 218.294 2.110 187.235 1.00 17.13 24 ASN F CA 1
ATOM 9334 C C . ASN F 1 32 ? 219.595 2.772 186.788 1.00 17.06 24 ASN F C 1
ATOM 9335 O O . ASN F 1 32 ? 220.432 2.136 186.135 1.00 17.72 24 ASN F O 1
ATOM 9340 N N . VAL F 1 33 ? 219.719 4.039 187.121 1.00 15.59 25 VAL F N 1
ATOM 9341 C CA . VAL F 1 33 ? 220.950 4.803 186.819 1.00 15.72 25 VAL F CA 1
ATOM 9342 C C . VAL F 1 33 ? 221.793 4.940 188.047 1.00 15.80 25 VAL F C 1
ATOM 9343 O O . VAL F 1 33 ? 221.298 4.858 189.154 1.00 17.02 25 VAL F O 1
ATOM 9347 N N . TRP F 1 34 ? 223.094 5.151 187.874 1.00 15.37 26 TRP F N 1
ATOM 9348 C CA . TRP F 1 34 ? 224.001 4.968 188.996 1.00 14.80 26 TRP F CA 1
ATOM 9349 C C . TRP F 1 34 ? 224.937 6.161 189.248 1.00 14.80 26 TRP F C 1
ATOM 9350 O O . TRP F 1 34 ? 225.799 6.091 190.139 1.00 16.54 26 TRP F O 1
ATOM 9361 N N . ASP F 1 35 ? 224.810 7.214 188.456 1.00 14.74 27 ASP F N 1
ATOM 9362 C CA . ASP F 1 35 ? 225.590 8.447 188.588 1.00 15.16 27 ASP F CA 1
ATOM 9363 C C . ASP F 1 35 ? 224.949 9.496 187.721 1.00 15.18 27 ASP F C 1
ATOM 9364 O O . ASP F 1 35 ? 223.972 9.212 187.002 1.00 15.73 27 ASP F O 1
ATOM 9369 N N . ALA F 1 36 ? 225.400 10.732 187.868 1.00 15.23 28 ALA F N 1
ATOM 9370 C CA . ALA F 1 36 ? 224.794 11.829 187.136 1.00 15.06 28 ALA F CA 1
ATOM 9371 C C . ALA F 1 36 ? 224.860 11.633 185.624 1.00 15.52 28 ALA F C 1
ATOM 9372 O O . ALA F 1 36 ? 223.946 12.039 184.889 1.00 16.11 28 ALA F O 1
ATOM 9374 N N . GLY F 1 37 ? 225.960 11.073 185.147 1.00 15.47 29 GLY F N 1
ATOM 9375 C CA . GLY F 1 37 ? 226.145 10.894 183.700 1.00 15.88 29 GLY F CA 1
ATOM 9376 C C . GLY F 1 37 ? 225.156 9.916 183.091 1.00 15.88 29 GLY F C 1
ATOM 9377 O O . GLY F 1 37 ? 224.597 10.168 182.027 1.00 16.83 29 GLY F O 1
ATOM 9378 N N . SER F 1 38 ? 224.933 8.812 183.776 1.00 15.56 30 SER F N 1
ATOM 9379 C CA . SER F 1 38 ? 223.978 7.815 183.294 1.00 15.84 30 SER F CA 1
ATOM 9380 C C . SER F 1 38 ? 222.551 8.325 183.397 1.00 15.74 30 SER F C 1
ATOM 9381 O O . SER F 1 38 ? 221.734 8.012 182.536 1.00 15.23 30 SER F O 1
ATOM 9384 N N . ALA F 1 39 ? 222.275 9.111 184.440 1.00 15.59 31 ALA F N 1
ATOM 9385 C CA . ALA F 1 39 ? 220.972 9.802 184.569 1.00 15.37 31 ALA F CA 1
ATOM 9386 C C . ALA F 1 39 ? 220.715 10.676 183.350 1.00 16.56 31 ALA F C 1
ATOM 9387 O O . ALA F 1 39 ? 219.651 10.598 182.716 1.00 15.64 31 ALA F O 1
ATOM 9389 N N . ARG F 1 40 ? 221.691 11.501 182.981 1.00 16.37 32 ARG F N 1
ATOM 9390 C CA . ARG F 1 40 ? 221.569 12.338 181.793 1.00 18.57 32 ARG F CA 1
ATOM 9391 C C . ARG F 1 40 ? 221.366 11.538 180.503 1.00 17.71 32 ARG F C 1
ATOM 9392 O O . ARG F 1 40 ? 220.568 11.924 179.642 1.00 17.88 32 ARG F O 1
ATOM 9400 N N . VAL F 1 41 ? 222.093 10.440 180.338 1.00 17.82 33 VAL F N 1
ATOM 9401 C CA . VAL F 1 41 ? 221.985 9.638 179.111 1.00 17.87 33 VAL F CA 1
ATOM 9402 C C . VAL F 1 41 ? 220.596 9.034 179.022 1.00 17.90 33 VAL F C 1
ATOM 9403 O O . VAL F 1 41 ? 219.954 9.059 177.947 1.00 19.32 33 VAL F O 1
ATOM 9407 N N . VAL F 1 42 ? 220.083 8.533 180.132 1.00 17.82 34 VAL F N 1
ATOM 9408 C CA . VAL F 1 42 ? 218.747 7.907 180.105 1.00 16.73 34 VAL F CA 1
ATOM 9409 C C . VAL F 1 42 ? 217.657 8.960 179.839 1.00 17.50 34 VAL F C 1
ATOM 9410 O O . VAL F 1 42 ? 216.746 8.728 179.030 1.00 18.07 34 VAL F O 1
ATOM 9414 N N . ALA F 1 43 ? 217.788 10.135 180.439 1.00 17.41 35 ALA F N 1
ATOM 9415 C CA . ALA F 1 43 ? 216.867 11.239 180.203 1.00 19.16 35 ALA F CA 1
ATOM 9416 C C . ALA F 1 43 ? 216.881 11.668 178.754 1.00 20.04 35 ALA F C 1
ATOM 9417 O O . ALA F 1 43 ? 215.830 11.818 178.157 1.00 19.85 35 ALA F O 1
ATOM 9419 N N . ASP F 1 44 ? 218.071 11.835 178.208 1.00 20.05 36 ASP F N 1
ATOM 9420 C CA . ASP F 1 44 ? 218.216 12.294 176.829 1.00 23.30 36 ASP F CA 1
ATOM 9421 C C . ASP F 1 44 ? 217.702 11.276 175.851 1.00 22.78 36 ASP F C 1
ATOM 9422 O O . ASP F 1 44 ? 217.286 11.672 174.748 1.00 23.73 36 ASP F O 1
ATOM 9427 N N . ALA F 1 45 ? 217.690 10.006 176.268 1.00 22.44 37 ALA F N 1
ATOM 9428 C CA . ALA F 1 45 ? 217.188 8.896 175.447 1.00 23.32 37 ALA F CA 1
ATOM 9429 C C . ALA F 1 45 ? 215.657 8.747 175.501 1.00 24.82 37 ALA F C 1
ATOM 9430 O O . ALA F 1 45 ? 215.102 7.838 174.876 1.00 27.01 37 ALA F O 1
ATOM 9432 N N . GLY F 1 46 ? 215.006 9.631 176.246 1.00 24.05 38 GLY F N 1
ATOM 9433 C CA . GLY F 1 46 ? 213.553 9.788 176.207 1.00 23.55 38 GLY F CA 1
ATOM 9434 C C . GLY F 1 46 ? 212.813 9.204 177.397 1.00 23.81 38 GLY F C 1
ATOM 9435 O O . GLY F 1 46 ? 211.582 9.037 177.359 1.00 23.93 38 GLY F O 1
ATOM 9436 N N . ALA F 1 47 ? 213.512 8.875 178.479 1.00 21.94 39 ALA F N 1
ATOM 9437 C CA . ALA F 1 47 ? 212.804 8.363 179.669 1.00 21.72 39 ALA F CA 1
ATOM 9438 C C . ALA F 1 47 ? 211.918 9.448 180.273 1.00 20.53 39 ALA F C 1
ATOM 9439 O O . ALA F 1 47 ? 212.206 10.602 180.141 1.00 23.41 39 ALA F O 1
ATOM 9441 N N . VAL F 1 48 ? 210.848 9.045 180.948 1.00 21.02 40 VAL F N 1
ATOM 9442 C CA . VAL F 1 48 ? 209.936 9.933 181.606 1.00 21.27 40 VAL F CA 1
ATOM 9443 C C . VAL F 1 48 ? 210.157 9.999 183.122 1.00 19.20 40 VAL F C 1
ATOM 9444 O O . VAL F 1 48 ? 209.651 10.921 183.781 1.00 19.50 40 VAL F O 1
ATOM 9448 N N . ALA F 1 49 ? 210.925 9.046 183.661 1.00 17.17 41 ALA F N 1
ATOM 9449 C CA . ALA F 1 49 ? 211.357 9.063 185.044 1.00 16.22 41 ALA F CA 1
ATOM 9450 C C . ALA F 1 49 ? 212.608 8.207 185.165 1.00 15.11 41 ALA F C 1
ATOM 9451 O O . ALA F 1 49 ? 212.931 7.429 184.270 1.00 15.33 41 ALA F O 1
ATOM 9453 N N . LEU F 1 50 ? 213.324 8.361 186.266 1.00 15.00 42 LEU F N 1
ATOM 9454 C CA . LEU F 1 50 ? 214.550 7.572 186.515 1.00 14.43 42 LEU F CA 1
ATOM 9455 C C . LEU F 1 50 ? 214.422 6.895 187.846 1.00 13.78 42 LEU F C 1
ATOM 9456 O O . LEU F 1 50 ? 213.725 7.404 188.711 1.00 15.32 42 LEU F O 1
ATOM 9461 N N . ALA F 1 51 ? 215.154 5.808 188.033 1.00 14.96 43 ALA F N 1
ATOM 9462 C CA . ALA F 1 51 ? 215.295 5.174 189.338 1.00 13.56 43 ALA F CA 1
ATOM 9463 C C . ALA F 1 51 ? 216.770 4.972 189.619 1.00 14.81 43 ALA F C 1
ATOM 9464 O O . ALA F 1 51 ? 217.535 4.895 188.705 1.00 15.13 43 ALA F O 1
ATOM 9466 N N . THR F 1 52 ? 217.128 4.901 190.890 1.00 14.54 44 THR F N 1
ATOM 9467 C CA . THR F 1 52 ? 218.425 4.381 191.251 1.00 15.61 44 THR F CA 1
ATOM 9468 C C . THR F 1 52 ? 218.234 3.015 191.865 1.00 16.13 44 THR F C 1
ATOM 9469 O O . THR F 1 52 ? 217.187 2.684 192.475 1.00 16.39 44 THR F O 1
ATOM 9473 N N . GLY F 1 53 ? 219.260 2.194 191.671 1.00 15.93 45 GLY F N 1
ATOM 9474 C CA . GLY F 1 53 ? 219.292 0.847 192.218 1.00 16.31 45 GLY F CA 1
ATOM 9475 C C . GLY F 1 53 ? 220.500 0.694 193.129 1.00 15.74 45 GLY F C 1
ATOM 9476 O O . GLY F 1 53 ? 221.579 1.067 192.747 1.00 15.96 45 GLY F O 1
ATOM 9477 N N . SER F 1 54 ? 220.310 0.155 194.318 1.00 16.41 46 SER F N 1
ATOM 9478 C CA . SER F 1 54 ? 221.410 0.119 195.274 1.00 16.01 46 SER F CA 1
ATOM 9479 C C . SER F 1 54 ? 222.556 -0.761 194.765 1.00 15.88 46 SER F C 1
ATOM 9480 O O . SER F 1 54 ? 223.728 -0.424 195.020 1.00 15.87 46 SER F O 1
ATOM 9483 N N . TRP F 1 55 ? 222.268 -1.889 194.102 1.00 15.92 47 TRP F N 1
ATOM 9484 C CA . TRP F 1 55 ? 223.374 -2.757 193.620 1.00 18.25 47 TRP F CA 1
ATOM 9485 C C . TRP F 1 55 ? 224.306 -2.033 192.653 1.00 16.94 47 TRP F C 1
ATOM 9486 O O . TRP F 1 55 ? 225.542 -2.069 192.783 1.00 17.16 47 TRP F O 1
ATOM 9497 N N . SER F 1 56 ? 223.711 -1.315 191.692 1.00 16.51 48 SER F N 1
ATOM 9498 C CA . SER F 1 56 ? 224.449 -0.599 190.644 1.00 16.46 48 SER F CA 1
ATOM 9499 C C . SER F 1 56 ? 225.196 0.598 191.210 1.00 15.80 48 SER F C 1
ATOM 9500 O O . SER F 1 56 ? 226.337 0.856 190.825 1.00 14.87 48 SER F O 1
ATOM 9503 N N . VAL F 1 57 ? 224.556 1.328 192.123 1.00 15.62 49 VAL F N 1
ATOM 9504 C CA . VAL F 1 57 ? 225.177 2.475 192.763 1.00 15.93 49 VAL F CA 1
ATOM 9505 C C . VAL F 1 57 ? 226.397 1.965 193.543 1.00 15.75 49 VAL F C 1
ATOM 9506 O O . VAL F 1 57 ? 227.476 2.584 193.517 1.00 15.85 49 VAL F O 1
ATOM 9510 N N . ALA F 1 58 ? 226.230 0.874 194.276 1.00 15.19 50 ALA F N 1
ATOM 9511 C CA . ALA F 1 58 ? 227.345 0.350 195.092 1.00 16.23 50 ALA F CA 1
ATOM 9512 C C . ALA F 1 58 ? 228.476 -0.081 194.187 1.00 16.33 50 ALA F C 1
ATOM 9513 O O . ALA F 1 58 ? 229.644 0.311 194.421 1.00 16.65 50 ALA F O 1
ATOM 9515 N N . ALA F 1 59 ? 228.130 -0.829 193.144 1.00 16.71 51 ALA F N 1
ATOM 9516 C CA . ALA F 1 59 ? 229.163 -1.329 192.214 1.00 16.98 51 ALA F CA 1
ATOM 9517 C C . ALA F 1 59 ? 229.953 -0.203 191.576 1.00 16.73 51 ALA F C 1
ATOM 9518 O O . ALA F 1 59 ? 231.218 -0.227 191.498 1.00 16.35 51 ALA F O 1
ATOM 9520 N N . ALA F 1 60 ? 229.238 0.803 191.073 1.00 15.91 52 ALA F N 1
ATOM 9521 C CA . ALA F 1 60 ? 229.913 1.936 190.417 1.00 16.88 52 ALA F CA 1
ATOM 9522 C C . ALA F 1 60 ? 230.893 2.597 191.372 1.00 17.42 52 ALA F C 1
ATOM 9523 O O . ALA F 1 60 ? 231.987 2.966 190.962 1.00 17.96 52 ALA F O 1
ATOM 9525 N N . ASN F 1 61 ? 230.534 2.689 192.656 1.00 16.58 53 ASN F N 1
ATOM 9526 C CA . ASN F 1 61 ? 231.320 3.429 193.609 1.00 18.53 53 ASN F CA 1
ATOM 9527 C C . ASN F 1 61 ? 232.296 2.555 194.389 1.00 19.03 53 ASN F C 1
ATOM 9528 O O . ASN F 1 61 ? 233.028 3.063 195.217 1.00 19.99 53 ASN F O 1
ATOM 9533 N N . GLY F 1 62 ? 232.314 1.266 194.107 1.00 19.06 54 GLY F N 1
ATOM 9534 C CA . GLY F 1 62 ? 233.312 0.356 194.634 1.00 20.45 54 GLY F CA 1
ATOM 9535 C C . GLY F 1 62 ? 232.919 -0.312 195.944 1.00 21.97 54 GLY F C 1
ATOM 9536 O O . GLY F 1 62 ? 233.802 -0.796 196.663 1.00 22.73 54 GLY F O 1
ATOM 9537 N N . PHE F 1 63 ? 231.623 -0.324 196.245 1.00 21.14 55 PHE F N 1
ATOM 9538 C CA . PHE F 1 63 ? 231.076 -0.956 197.451 1.00 22.12 55 PHE F CA 1
ATOM 9539 C C . PHE F 1 63 ? 230.349 -2.256 197.172 1.00 23.93 55 PHE F C 1
ATOM 9540 O O . PHE F 1 63 ? 229.861 -2.496 196.083 1.00 23.69 55 PHE F O 1
ATOM 9548 N N . VAL F 1 64 ? 230.234 -3.072 198.208 1.00 25.43 56 VAL F N 1
ATOM 9549 C CA . VAL F 1 64 ? 229.310 -4.216 198.182 1.00 27.07 56 VAL F CA 1
ATOM 9550 C C . VAL F 1 64 ? 227.904 -3.684 198.500 1.00 25.36 56 VAL F C 1
ATOM 9551 O O . VAL F 1 64 ? 227.746 -2.732 199.269 1.00 28.44 56 VAL F O 1
ATOM 9555 N N . ASP F 1 65 ? 226.897 -4.304 197.902 1.00 26.75 57 ASP F N 1
ATOM 9556 C CA . ASP F 1 65 ? 225.490 -3.929 198.129 1.00 24.84 57 ASP F CA 1
ATOM 9557 C C . ASP F 1 65 ? 225.108 -4.308 199.591 1.00 25.44 57 ASP F C 1
ATOM 9558 O O . ASP F 1 65 ? 225.887 -4.980 200.291 1.00 26.31 57 ASP F O 1
ATOM 9563 N N . GLY F 1 66 ? 223.982 -3.817 200.092 1.00 24.19 58 GLY F N 1
ATOM 9564 C CA . GLY F 1 66 ? 223.531 -4.165 201.437 1.00 24.41 58 GLY F CA 1
ATOM 9565 C C . GLY F 1 66 ? 223.872 -3.151 202.512 1.00 25.83 58 GLY F C 1
ATOM 9566 O O . GLY F 1 66 ? 224.298 -3.518 203.612 1.00 26.13 58 GLY F O 1
ATOM 9567 N N . GLU F 1 67 ? 223.659 -1.871 202.202 1.00 26.40 59 GLU F N 1
ATOM 9568 C CA . GLU F 1 67 ? 223.800 -0.795 203.184 1.00 25.31 59 GLU F CA 1
ATOM 9569 C C . GLU F 1 67 ? 225.205 -0.748 203.788 1.00 27.10 59 GLU F C 1
ATOM 9570 O O . GLU F 1 67 ? 225.338 -0.493 204.977 1.00 29.45 59 GLU F O 1
ATOM 9576 N N . GLN F 1 68 ? 226.213 -1.008 202.962 1.00 27.97 60 GLN F N 1
ATOM 9577 C CA . GLN F 1 68 ? 227.637 -0.858 203.370 1.00 30.23 60 GLN F CA 1
ATOM 9578 C C . GLN F 1 68 ? 228.165 0.580 203.250 1.00 29.06 60 GLN F C 1
ATOM 9579 O O . GLN F 1 68 ? 229.101 0.957 203.967 1.00 31.55 60 GLN F O 1
ATOM 9585 N N . MET F 1 69 ? 227.640 1.356 202.313 1.00 25.76 61 MET F N 1
ATOM 9586 C CA . MET F 1 69 ? 227.923 2.793 202.280 1.00 24.97 61 MET F CA 1
ATOM 9587 C C . MET F 1 69 ? 227.383 3.438 203.533 1.00 25.42 61 MET F C 1
ATOM 9588 O O . MET F 1 69 ? 226.261 3.169 203.903 1.00 26.46 61 MET F O 1
ATOM 9593 N N . PRO F 1 70 ? 228.158 4.320 204.200 1.00 23.64 62 PRO F N 1
ATOM 9594 C CA . PRO F 1 70 ? 227.544 5.073 205.282 1.00 23.84 62 PRO F CA 1
ATOM 9595 C C . PRO F 1 70 ? 226.367 5.911 204.735 1.00 21.42 62 PRO F C 1
ATOM 9596 O O . PRO F 1 70 ? 226.427 6.369 203.588 1.00 21.54 62 PRO F O 1
ATOM 9600 N N . ARG F 1 71 ? 225.329 6.103 205.541 1.00 21.29 63 ARG F N 1
ATOM 9601 C CA . ARG F 1 71 ? 224.150 6.798 205.072 1.00 21.23 63 ARG F CA 1
ATOM 9602 C C . ARG F 1 71 ? 224.478 8.158 204.483 1.00 21.88 63 ARG F C 1
ATOM 9603 O O . ARG F 1 71 ? 223.938 8.506 203.430 1.00 21.58 63 ARG F O 1
ATOM 9611 N N . ALA F 1 72 ? 225.345 8.932 205.149 1.00 21.87 64 ALA F N 1
ATOM 9612 C CA . ALA F 1 72 ? 225.687 10.272 204.666 1.00 21.59 64 ALA F CA 1
ATOM 9613 C C . ALA F 1 72 ? 226.269 10.228 203.259 1.00 20.76 64 ALA F C 1
ATOM 9614 O O . ALA F 1 72 ? 225.980 11.073 202.432 1.00 20.65 64 ALA F O 1
ATOM 9616 N N . LEU F 1 73 ? 227.121 9.241 202.996 1.00 19.96 65 LEU F N 1
ATOM 9617 C CA . LEU F 1 73 ? 227.715 9.133 201.706 1.00 19.97 65 LEU F CA 1
ATOM 9618 C C . LEU F 1 73 ? 226.651 8.690 200.706 1.00 19.82 65 LEU F C 1
ATOM 9619 O O . LEU F 1 73 ? 226.512 9.269 199.655 1.00 18.28 65 LEU F O 1
ATOM 9624 N N . MET F 1 74 ? 225.858 7.689 201.057 1.00 19.67 66 MET F N 1
ATOM 9625 C CA . MET F 1 74 ? 224.842 7.238 200.110 1.00 19.58 66 MET F CA 1
ATOM 9626 C C . MET F 1 74 ? 223.928 8.366 199.666 1.00 19.17 66 MET F C 1
ATOM 9627 O O . MET F 1 74 ? 223.607 8.548 198.471 1.00 18.15 66 MET F O 1
ATOM 9632 N N . MET F 1 75 ? 223.486 9.160 200.628 1.00 18.28 67 MET F N 1
ATOM 9633 C CA . MET F 1 75 ? 222.612 10.256 200.281 1.00 19.22 67 MET F CA 1
ATOM 9634 C C . MET F 1 75 ? 223.281 11.312 199.427 1.00 18.64 67 MET F C 1
ATOM 9635 O O . MET F 1 75 ? 222.638 11.890 198.564 1.00 18.56 67 MET F O 1
ATOM 9640 N N . GLU F 1 76 ? 224.578 11.585 199.630 1.00 19.02 68 GLU F N 1
ATOM 9641 C CA . GLU F 1 76 ? 225.225 12.517 198.724 1.00 19.31 68 GLU F CA 1
ATOM 9642 C C . GLU F 1 76 ? 225.353 11.975 197.313 1.00 18.55 68 GLU F C 1
ATOM 9643 O O . GLU F 1 76 ? 225.204 12.700 196.337 1.00 18.38 68 GLU F O 1
ATOM 9649 N N . VAL F 1 77 ? 225.604 10.676 197.230 1.00 18.10 69 VAL F N 1
ATOM 9650 C CA . VAL F 1 77 ? 225.666 9.997 195.946 1.00 18.53 69 VAL F CA 1
ATOM 9651 C C . VAL F 1 77 ? 224.319 10.083 195.234 1.00 18.46 69 VAL F C 1
ATOM 9652 O O . VAL F 1 77 ? 224.219 10.461 194.037 1.00 18.02 69 VAL F O 1
ATOM 9656 N N . LEU F 1 78 ? 223.268 9.830 195.970 1.00 18.30 70 LEU F N 1
ATOM 9657 C CA . LEU F 1 78 ? 221.917 9.919 195.391 1.00 20.02 70 LEU F CA 1
ATOM 9658 C C . LEU F 1 78 ? 221.515 11.335 194.994 1.00 19.86 70 LEU F C 1
ATOM 9659 O O . LEU F 1 78 ? 220.941 11.569 193.924 1.00 19.80 70 LEU F O 1
ATOM 9664 N N . GLU F 1 79 ? 221.878 12.330 195.796 1.00 19.54 71 GLU F N 1
ATOM 9665 C CA . GLU F 1 79 ? 221.542 13.669 195.471 1.00 20.02 71 GLU F CA 1
ATOM 9666 C C . GLU F 1 79 ? 222.138 14.169 194.156 1.00 18.81 71 GLU F C 1
ATOM 9667 O O . GLU F 1 79 ? 221.492 14.886 193.397 1.00 18.55 71 GLU F O 1
ATOM 9673 N N . ARG F 1 80 ? 223.378 13.772 193.877 1.00 18.17 72 ARG F N 1
ATOM 9674 C CA . ARG F 1 80 ? 224.011 14.162 192.639 1.00 19.45 72 ARG F CA 1
ATOM 9675 C C . ARG F 1 80 ? 223.284 13.549 191.435 1.00 18.71 72 ARG F C 1
ATOM 9676 O O . ARG F 1 80 ? 223.221 14.167 190.385 1.00 18.95 72 ARG F O 1
ATOM 9684 N N . ILE F 1 81 ? 222.700 12.373 191.639 1.00 18.43 73 ILE F N 1
ATOM 9685 C CA . ILE F 1 81 ? 221.913 11.721 190.574 1.00 18.20 73 ILE F CA 1
ATOM 9686 C C . ILE F 1 81 ? 220.604 12.457 190.381 1.00 19.25 73 ILE F C 1
ATOM 9687 O O . ILE F 1 81 ? 220.205 12.814 189.254 1.00 18.83 73 ILE F O 1
ATOM 9692 N N . VAL F 1 82 ? 219.972 12.774 191.499 1.00 19.37 74 VAL F N 1
ATOM 9693 C CA . VAL F 1 82 ? 218.653 13.391 191.474 1.00 20.02 74 VAL F CA 1
ATOM 9694 C C . VAL F 1 82 ? 218.729 14.739 190.798 1.00 21.53 74 VAL F C 1
ATOM 9695 O O . VAL F 1 82 ? 217.864 15.084 190.012 1.00 21.64 74 VAL F O 1
ATOM 9699 N N . ARG F 1 83 ? 219.769 15.516 191.098 1.00 21.28 75 ARG F N 1
ATOM 9700 C CA . ARG F 1 83 ? 219.890 16.858 190.608 1.00 21.47 75 ARG F CA 1
ATOM 9701 C C . ARG F 1 83 ? 220.429 16.939 189.150 1.00 21.89 75 ARG F C 1
ATOM 9702 O O . ARG F 1 83 ? 220.458 18.032 188.549 1.00 21.84 75 ARG F O 1
ATOM 9704 N N . ALA F 1 84 ? 220.832 15.795 188.556 1.00 19.35 76 ALA F N 1
ATOM 9705 C CA . ALA F 1 84 ? 221.389 15.791 187.201 1.00 19.49 76 ALA F CA 1
ATOM 9706 C C . ALA F 1 84 ? 220.433 16.164 186.084 1.00 19.56 76 ALA F C 1
ATOM 9707 O O . ALA F 1 84 ? 220.877 16.658 185.033 1.00 20.31 76 ALA F O 1
ATOM 9709 N N . THR F 1 85 ? 219.137 15.879 186.297 1.00 19.22 77 THR F N 1
ATOM 9710 C CA . THR F 1 85 ? 218.090 16.087 185.310 1.00 18.86 77 THR F CA 1
ATOM 9711 C C . THR F 1 85 ? 216.860 16.624 185.998 1.00 19.81 77 THR F C 1
ATOM 9712 O O . THR F 1 85 ? 216.782 16.613 187.220 1.00 19.67 77 THR F O 1
ATOM 9716 N N . ASP F 1 86 ? 215.898 17.097 185.199 1.00 21.28 78 ASP F N 1
ATOM 9717 C CA . ASP F 1 86 ? 214.655 17.552 185.750 1.00 24.30 78 ASP F CA 1
ATOM 9718 C C . ASP F 1 86 ? 213.562 16.478 185.787 1.00 22.30 78 ASP F C 1
ATOM 9719 O O . ASP F 1 86 ? 212.391 16.818 186.009 1.00 23.28 78 ASP F O 1
ATOM 9724 N N . LEU F 1 87 ? 213.893 15.208 185.547 1.00 19.42 79 LEU F N 1
ATOM 9725 C CA . LEU F 1 87 ? 212.921 14.122 185.583 1.00 18.91 79 LEU F CA 1
ATOM 9726 C C . LEU F 1 87 ? 212.655 13.719 187.044 1.00 16.86 79 LEU F C 1
ATOM 9727 O O . LEU F 1 87 ? 213.506 13.878 187.891 1.00 16.55 79 LEU F O 1
ATOM 9732 N N . PRO F 1 88 ? 211.459 13.194 187.331 1.00 16.73 80 PRO F N 1
ATOM 9733 C CA . PRO F 1 88 ? 211.238 12.562 188.612 1.00 15.61 80 PRO F CA 1
ATOM 9734 C C . PRO F 1 88 ? 212.243 11.417 188.820 1.00 15.37 80 PRO F C 1
ATOM 9735 O O . PRO F 1 88 ? 212.443 10.589 187.924 1.00 14.72 80 PRO F O 1
ATOM 9739 N N . VAL F 1 89 ? 212.802 11.343 190.018 1.00 14.40 81 VAL F N 1
ATOM 9740 C CA . VAL F 1 89 ? 213.729 10.292 190.381 1.00 14.72 81 VAL F CA 1
ATOM 9741 C C . VAL F 1 89 ? 213.259 9.618 191.648 1.00 13.33 81 VAL F C 1
ATOM 9742 O O . VAL F 1 89 ? 213.043 10.262 192.657 1.00 13.24 81 VAL F O 1
ATOM 9746 N N . THR F 1 90 ? 213.135 8.285 191.591 1.00 13.47 82 THR F N 1
ATOM 9747 C CA . THR F 1 90 ? 212.909 7.436 192.752 1.00 13.12 82 THR F CA 1
ATOM 9748 C C . THR F 1 90 ? 214.193 6.742 193.114 1.00 13.32 82 THR F C 1
ATOM 9749 O O . THR F 1 90 ? 214.973 6.375 192.236 1.00 13.15 82 THR F O 1
ATOM 9753 N N . VAL F 1 91 ? 214.393 6.531 194.402 1.00 13.00 83 VAL F N 1
ATOM 9754 C CA . VAL F 1 91 ? 215.664 5.987 194.886 1.00 13.13 83 VAL F CA 1
ATOM 9755 C C . VAL F 1 91 ? 215.497 4.726 195.704 1.00 12.70 83 VAL F C 1
ATOM 9756 O O . VAL F 1 91 ? 214.644 4.631 196.612 1.00 12.68 83 VAL F O 1
ATOM 9760 N N . ASP F 1 92 ? 216.306 3.723 195.397 1.00 13.59 84 ASP F N 1
ATOM 9761 C CA . ASP F 1 92 ? 216.298 2.527 196.190 1.00 13.50 84 ASP F CA 1
ATOM 9762 C C . ASP F 1 92 ? 217.011 2.803 197.525 1.00 14.55 84 ASP F C 1
ATOM 9763 O O . ASP F 1 92 ? 218.232 3.099 197.542 1.00 14.69 84 ASP F O 1
ATOM 9768 N N . LEU F 1 93 ? 216.297 2.689 198.634 1.00 14.14 85 LEU F N 1
ATOM 9769 C CA . LEU F 1 93 ? 216.813 2.940 199.980 1.00 14.55 85 LEU F CA 1
ATOM 9770 C C . LEU F 1 93 ? 217.017 1.645 200.771 1.00 15.34 85 LEU F C 1
ATOM 9771 O O . LEU F 1 93 ? 217.203 1.674 201.980 1.00 15.81 85 LEU F O 1
ATOM 9776 N N . GLU F 1 94 ? 217.053 0.526 200.052 1.00 16.21 86 GLU F N 1
ATOM 9777 C CA . GLU F 1 94 ? 217.285 -0.786 200.632 1.00 16.78 86 GLU F CA 1
ATOM 9778 C C . GLU F 1 94 ? 216.267 -0.943 201.762 1.00 17.04 86 GLU F C 1
ATOM 9779 O O . GLU F 1 94 ? 215.089 -0.772 201.494 1.00 16.18 86 GLU F O 1
ATOM 9785 N N . SER F 1 95 ? 216.646 -1.270 203.000 1.00 18.33 87 SER F N 1
ATOM 9786 C CA . SER F 1 95 ? 215.626 -1.398 204.057 1.00 19.11 87 SER F CA 1
ATOM 9787 C C . SER F 1 95 ? 215.419 -0.128 204.861 1.00 18.81 87 SER F C 1
ATOM 9788 O O . SER F 1 95 ? 214.714 -0.151 205.888 1.00 20.50 87 SER F O 1
ATOM 9791 N N . GLY F 1 96 ? 216.039 0.970 204.425 1.00 18.20 88 GLY F N 1
ATOM 9792 C CA . GLY F 1 96 ? 215.803 2.276 205.042 1.00 17.99 88 GLY F CA 1
ATOM 9793 C C . GLY F 1 96 ? 216.983 2.862 205.813 1.00 17.56 88 GLY F C 1
ATOM 9794 O O . GLY F 1 96 ? 216.840 3.905 206.425 1.00 18.11 88 GLY F O 1
ATOM 9795 N N . TYR F 1 97 ? 218.135 2.201 205.789 1.00 18.93 89 TYR F N 1
ATOM 9796 C CA . TYR F 1 97 ? 219.332 2.692 206.447 1.00 19.16 89 TYR F CA 1
ATOM 9797 C C . TYR F 1 97 ? 218.992 3.124 207.886 1.00 21.94 89 TYR F C 1
ATOM 9798 O O . TYR F 1 97 ? 219.297 4.243 208.333 1.00 22.12 89 TYR F O 1
ATOM 9807 N N . GLY F 1 98 ? 218.368 2.232 208.636 1.00 22.37 90 GLY F N 1
ATOM 9808 C CA . GLY F 1 98 ? 218.002 2.623 209.986 1.00 24.35 90 GLY F CA 1
ATOM 9809 C C . GLY F 1 98 ? 217.637 1.438 210.830 1.00 25.56 90 GLY F C 1
ATOM 9810 O O . GLY F 1 98 ? 216.954 0.518 210.391 1.00 26.50 90 GLY F O 1
ATOM 9811 N N . GLU F 1 99 ? 218.080 1.479 212.069 1.00 28.36 91 GLU F N 1
ATOM 9812 C CA . GLU F 1 99 ? 217.822 0.383 212.991 1.00 29.45 91 GLU F CA 1
ATOM 9813 C C . GLU F 1 99 ? 216.357 0.296 213.377 1.00 27.00 91 GLU F C 1
ATOM 9814 O O . GLU F 1 99 ? 215.784 -0.787 213.358 1.00 26.03 91 GLU F O 1
ATOM 9820 N N . ARG F 1 100 ? 215.768 1.427 213.770 1.00 25.92 92 ARG F N 1
ATOM 9821 C CA . ARG F 1 100 ? 214.391 1.525 214.200 1.00 26.48 92 ARG F CA 1
ATOM 9822 C C . ARG F 1 100 ? 213.571 2.289 213.136 1.00 26.36 92 ARG F C 1
ATOM 9823 O O . ARG F 1 100 ? 214.117 3.021 212.315 1.00 24.87 92 ARG F O 1
ATOM 9825 N N . PRO F 1 101 ? 212.251 2.164 213.182 1.00 27.08 93 PRO F N 1
ATOM 9826 C CA . PRO F 1 101 ? 211.419 2.994 212.304 1.00 27.21 93 PRO F CA 1
ATOM 9827 C C . PRO F 1 101 ? 211.773 4.494 212.309 1.00 27.14 93 PRO F C 1
ATOM 9828 O O . PRO F 1 101 ? 211.730 5.141 211.268 1.00 25.01 93 PRO F O 1
ATOM 9832 N N . GLU F 1 102 ? 212.120 5.060 213.476 1.00 29.63 94 GLU F N 1
ATOM 9833 C CA . GLU F 1 102 ? 212.493 6.478 213.558 1.00 28.77 94 GLU F CA 1
ATOM 9834 C C . GLU F 1 102 ? 213.714 6.804 212.706 1.00 26.75 94 GLU F C 1
ATOM 9835 O O . GLU F 1 102 ? 213.821 7.920 212.122 1.00 26.03 94 GLU F O 1
ATOM 9841 N N . ASP F 1 103 ? 214.614 5.833 212.599 1.00 25.13 95 ASP F N 1
ATOM 9842 C CA . ASP F 1 103 ? 215.816 5.982 211.785 1.00 24.89 95 ASP F CA 1
ATOM 9843 C C . ASP F 1 103 ? 215.467 5.947 210.284 1.00 22.13 95 ASP F C 1
ATOM 9844 O O . ASP F 1 103 ? 215.969 6.767 209.469 1.00 21.51 95 ASP F O 1
ATOM 9849 N N . VAL F 1 104 ? 214.583 5.024 209.931 1.00 20.91 96 VAL F N 1
ATOM 9850 C CA . VAL F 1 104 ? 214.055 4.958 208.543 1.00 19.98 96 VAL F CA 1
ATOM 9851 C C . VAL F 1 104 ? 213.360 6.271 208.160 1.00 18.99 96 VAL F C 1
ATOM 9852 O O . VAL F 1 104 ? 213.582 6.808 207.061 1.00 19.88 96 VAL F O 1
ATOM 9856 N N . ALA F 1 105 ? 212.548 6.814 209.069 1.00 19.49 97 ALA F N 1
ATOM 9857 C CA . ALA F 1 105 ? 211.926 8.128 208.857 1.00 20.49 97 ALA F CA 1
ATOM 9858 C C . ALA F 1 105 ? 212.930 9.190 208.513 1.00 20.28 97 ALA F C 1
ATOM 9859 O O . ALA F 1 105 ? 212.708 10.023 207.630 1.00 20.70 97 ALA F O 1
ATOM 9861 N N . GLU F 1 106 ? 214.048 9.201 209.227 1.00 20.27 98 GLU F N 1
ATOM 9862 C CA . GLU F 1 106 ? 215.053 10.211 208.937 1.00 20.98 98 GLU F CA 1
ATOM 9863 C C . GLU F 1 106 ? 215.696 9.974 207.576 1.00 18.91 98 GLU F C 1
ATOM 9864 O O . GLU F 1 106 ? 215.959 10.941 206.825 1.00 18.26 98 GLU F O 1
ATOM 9870 N N . THR F 1 107 ? 215.889 8.712 207.200 1.00 19.05 99 THR F N 1
ATOM 9871 C CA . THR F 1 107 ? 216.437 8.414 205.884 1.00 19.25 99 THR F CA 1
ATOM 9872 C C . THR F 1 107 ? 215.492 8.920 204.804 1.00 18.68 99 THR F C 1
ATOM 9873 O O . THR F 1 107 ? 215.910 9.507 203.807 1.00 17.97 99 THR F O 1
ATOM 9877 N N . ILE F 1 108 ? 214.205 8.703 205.006 1.00 18.41 100 ILE F N 1
ATOM 9878 C CA . ILE F 1 108 ? 213.220 9.226 204.042 1.00 18.95 100 ILE F CA 1
ATOM 9879 C C . ILE F 1 108 ? 213.297 10.742 203.951 1.00 18.23 100 ILE F C 1
ATOM 9880 O O . ILE F 1 108 ? 213.287 11.323 202.870 1.00 18.72 100 ILE F O 1
ATOM 9885 N N . ALA F 1 109 ? 213.392 11.391 205.105 1.00 19.23 101 ALA F N 1
ATOM 9886 C CA . ALA F 1 109 ? 213.444 12.854 205.190 1.00 19.15 101 ALA F CA 1
ATOM 9887 C C . ALA F 1 109 ? 214.674 13.367 204.454 1.00 18.41 101 ALA F C 1
ATOM 9888 O O . ALA F 1 109 ? 214.598 14.364 203.714 1.00 20.08 101 ALA F O 1
ATOM 9890 N N . MET F 1 110 ? 215.807 12.673 204.603 1.00 17.02 102 MET F N 1
ATOM 9891 C CA . MET F 1 110 ? 217.018 12.992 203.844 1.00 17.77 102 MET F CA 1
ATOM 9892 C C . MET F 1 110 ? 216.801 12.853 202.351 1.00 17.36 102 MET F C 1
ATOM 9893 O O . MET F 1 110 ? 217.239 13.722 201.562 1.00 19.03 102 MET F O 1
ATOM 9898 N N . SER F 1 111 ? 216.109 11.790 201.948 1.00 16.40 103 SER F N 1
ATOM 9899 C CA . SER F 1 111 ? 215.854 11.601 200.518 1.00 16.51 103 SER F CA 1
ATOM 9900 C C . SER F 1 111 ? 215.016 12.701 199.907 1.00 16.10 103 SER F C 1
ATOM 9901 O O . SER F 1 111 ? 215.235 13.058 198.766 1.00 17.84 103 SER F O 1
ATOM 9904 N N . ILE F 1 112 ? 214.101 13.247 200.690 1.00 17.21 104 ILE F N 1
ATOM 9905 C CA . ILE F 1 112 ? 213.225 14.325 200.237 1.00 17.87 104 ILE F CA 1
ATOM 9906 C C . ILE F 1 112 ? 214.008 15.639 200.131 1.00 18.26 104 ILE F C 1
ATOM 9907 O O . ILE F 1 112 ? 213.900 16.372 199.145 1.00 18.34 104 ILE F O 1
ATOM 9912 N N . ARG F 1 113 ? 214.862 15.904 201.109 1.00 19.70 105 ARG F N 1
ATOM 9913 C CA . ARG F 1 113 ? 215.771 17.051 201.019 1.00 20.45 105 ARG F CA 1
ATOM 9914 C C . ARG F 1 113 ? 216.685 16.953 199.796 1.00 19.98 105 ARG F C 1
ATOM 9915 O O . ARG F 1 113 ? 217.014 17.977 199.164 1.00 20.98 105 ARG F O 1
ATOM 9923 N N . ALA F 1 114 ? 217.099 15.723 199.456 1.00 18.65 106 ALA F N 1
ATOM 9924 C CA . ALA F 1 114 ? 217.904 15.457 198.257 1.00 18.36 106 ALA F CA 1
ATOM 9925 C C . ALA F 1 114 ? 217.173 15.612 196.944 1.00 18.06 106 ALA F C 1
ATOM 9926 O O . ALA F 1 114 ? 217.812 15.662 195.875 1.00 18.33 106 ALA F O 1
ATOM 9928 N N . GLY F 1 115 ? 215.852 15.674 197.017 1.00 16.46 107 GLY F N 1
ATOM 9929 C CA . GLY F 1 115 ? 215.009 15.920 195.859 1.00 16.93 107 GLY F CA 1
ATOM 9930 C C . GLY F 1 115 ? 214.317 14.711 195.245 1.00 16.58 107 GLY F C 1
ATOM 9931 O O . GLY F 1 115 ? 213.680 14.854 194.189 1.00 16.14 107 GLY F O 1
ATOM 9932 N N . ALA F 1 116 ? 214.499 13.547 195.847 1.00 15.61 108 ALA F N 1
ATOM 9933 C CA . ALA F 1 116 ? 213.833 12.321 195.350 1.00 15.07 108 ALA F CA 1
ATOM 9934 C C . ALA F 1 116 ? 212.352 12.413 195.600 1.00 14.97 108 ALA F C 1
ATOM 9935 O O . ALA F 1 116 ? 211.901 13.063 196.584 1.00 14.56 108 ALA F O 1
ATOM 9937 N N . ILE F 1 117 ? 211.597 11.757 194.723 1.00 14.30 109 ILE F N 1
ATOM 9938 C CA . ILE F 1 117 ? 210.119 11.804 194.784 1.00 14.15 109 ILE F CA 1
ATOM 9939 C C . ILE F 1 117 ? 209.473 10.437 195.115 1.00 13.58 109 ILE F C 1
ATOM 9940 O O . ILE F 1 117 ? 208.244 10.301 195.153 1.00 13.25 109 ILE F O 1
ATOM 9945 N N . GLY F 1 118 ? 210.299 9.452 195.415 1.00 13.75 110 GLY F N 1
ATOM 9946 C CA . GLY F 1 118 ? 209.827 8.181 195.925 1.00 13.52 110 GLY F CA 1
ATOM 9947 C C . GLY F 1 118 ? 210.990 7.313 196.303 1.00 13.97 110 GLY F C 1
ATOM 9948 O O . GLY F 1 118 ? 212.168 7.728 196.119 1.00 13.60 110 GLY F O 1
ATOM 9949 N N . CYS F 1 119 ? 210.676 6.138 196.822 1.00 13.67 111 CYS F N 1
ATOM 9950 C CA . CYS F 1 119 ? 211.708 5.200 197.196 1.00 14.01 111 CYS F CA 1
ATOM 9951 C C . CYS F 1 119 ? 211.243 3.769 196.986 1.00 13.99 111 CYS F C 1
ATOM 9952 O O . CYS F 1 119 ? 210.060 3.503 196.877 1.00 14.30 111 CYS F O 1
ATOM 9955 N N . ASN F 1 120 ? 212.205 2.866 196.932 1.00 13.51 112 ASN F N 1
ATOM 9956 C CA . ASN F 1 120 ? 211.986 1.507 197.285 1.00 14.16 112 ASN F CA 1
ATOM 9957 C C . ASN F 1 120 ? 212.437 1.288 198.727 1.00 15.06 112 ASN F C 1
ATOM 9958 O O . ASN F 1 120 ? 213.519 1.724 199.128 1.00 15.40 112 ASN F O 1
ATOM 9963 N N . LEU F 1 121 ? 211.593 0.647 199.511 1.00 15.04 113 LEU F N 1
ATOM 9964 C CA . LEU F 1 121 ? 211.878 0.285 200.892 1.00 16.16 113 LEU F CA 1
ATOM 9965 C C . LEU F 1 121 ? 211.581 -1.208 201.017 1.00 16.48 113 LEU F C 1
ATOM 9966 O O . LEU F 1 121 ? 210.448 -1.652 200.772 1.00 15.45 113 LEU F O 1
ATOM 9971 N N . GLU F 1 122 ? 212.581 -1.983 201.411 1.00 16.96 114 GLU F N 1
ATOM 9972 C CA . GLU F 1 122 ? 212.480 -3.454 201.395 1.00 17.54 114 GLU F CA 1
ATOM 9973 C C . GLU F 1 122 ? 212.307 -4.067 202.774 1.00 17.74 114 GLU F C 1
ATOM 9974 O O . GLU F 1 122 ? 212.807 -3.528 203.768 1.00 17.76 114 GLU F O 1
ATOM 9980 N N . ASP F 1 123 ? 211.606 -5.191 202.834 1.00 17.45 115 ASP F N 1
ATOM 9981 C CA . ASP F 1 123 ? 211.222 -5.821 204.076 1.00 17.94 115 ASP F CA 1
ATOM 9982 C C . ASP F 1 123 ? 212.201 -6.898 204.555 1.00 19.63 115 ASP F C 1
ATOM 9983 O O . ASP F 1 123 ? 211.813 -7.773 205.264 1.00 22.13 115 ASP F O 1
ATOM 9988 N N . SER F 1 124 ? 213.460 -6.805 204.175 1.00 20.43 116 SER F N 1
ATOM 9989 C CA . SER F 1 124 ? 214.452 -7.794 204.549 1.00 21.77 116 SER F CA 1
ATOM 9990 C C . SER F 1 124 ? 215.592 -7.108 205.263 1.00 21.24 116 SER F C 1
ATOM 9991 O O . SER F 1 124 ? 215.686 -5.875 205.261 1.00 21.87 116 SER F O 1
ATOM 9994 N N . PHE F 1 125 ? 216.452 -7.913 205.893 1.00 22.27 117 PHE F N 1
ATOM 9995 C CA . PHE F 1 125 ? 217.711 -7.387 206.470 1.00 22.67 117 PHE F CA 1
ATOM 9996 C C . PHE F 1 125 ? 218.760 -7.427 205.383 1.00 23.44 117 PHE F C 1
ATOM 9997 O O . PHE F 1 125 ? 219.046 -8.490 204.844 1.00 23.33 117 PHE F O 1
ATOM 10005 N N . PRO F 1 126 ? 219.321 -6.262 205.007 1.00 25.89 118 PRO F N 1
ATOM 10006 C CA . PRO F 1 126 ? 220.178 -6.296 203.804 1.00 27.85 118 PRO F CA 1
ATOM 10007 C C . PRO F 1 126 ? 221.447 -7.151 203.949 1.00 30.11 118 PRO F C 1
ATOM 10008 O O . PRO F 1 126 ? 221.953 -7.651 202.959 1.00 33.57 118 PRO F O 1
ATOM 10012 N N . SER F 1 127 ? 221.940 -7.308 205.174 1.00 30.90 119 SER F N 1
ATOM 10013 C CA . SER F 1 127 ? 223.148 -8.134 205.431 1.00 31.64 119 SER F CA 1
ATOM 10014 C C . SER F 1 127 ? 222.899 -9.627 205.369 1.00 31.60 119 SER F C 1
ATOM 10015 O O . SER F 1 127 ? 223.839 -10.409 205.300 1.00 32.96 119 SER F O 1
ATOM 10018 N N . THR F 1 128 ? 221.653 -10.051 205.487 1.00 28.76 120 THR F N 1
ATOM 10019 C CA . THR F 1 128 ? 221.349 -11.485 205.446 1.00 29.86 120 THR F CA 1
ATOM 10020 C C . THR F 1 128 ? 220.349 -11.910 204.379 1.00 31.05 120 THR F C 1
ATOM 10021 O O . THR F 1 128 ? 220.286 -13.089 204.019 1.00 29.59 120 THR F O 1
ATOM 10025 N N . GLY F 1 129 ? 219.558 -10.983 203.853 1.00 28.93 121 GLY F N 1
ATOM 10026 C CA . GLY F 1 129 ? 218.493 -11.374 202.922 1.00 29.22 121 GLY F CA 1
ATOM 10027 C C . GLY F 1 129 ? 217.242 -11.954 203.584 1.00 28.75 121 GLY F C 1
ATOM 10028 O O . GLY F 1 129 ? 216.231 -12.168 202.902 1.00 29.26 121 GLY F O 1
ATOM 10029 N N . GLU F 1 130 ? 217.279 -12.164 204.908 1.00 28.01 122 GLU F N 1
ATOM 10030 C CA . GLU F 1 130 ? 216.149 -12.740 205.632 1.00 29.28 122 GLU F CA 1
ATOM 10031 C C . GLU F 1 130 ? 215.025 -11.712 205.774 1.00 26.65 122 GLU F C 1
ATOM 10032 O O . GLU F 1 130 ? 215.275 -10.497 205.856 1.00 24.33 122 GLU F O 1
ATOM 10038 N N . LEU F 1 131 ? 213.783 -12.184 205.807 1.00 25.60 123 LEU F N 1
ATOM 10039 C CA . LEU F 1 131 ? 212.647 -11.273 205.918 1.00 25.59 123 LEU F CA 1
ATOM 10040 C C . LEU F 1 131 ? 212.458 -10.754 207.326 1.00 24.44 123 LEU F C 1
ATOM 10041 O O . LEU F 1 131 ? 212.594 -11.518 208.306 1.00 25.40 123 LEU F O 1
ATOM 10046 N N . ARG F 1 132 ? 212.110 -9.477 207.432 1.00 23.40 124 ARG F N 1
ATOM 10047 C CA . ARG F 1 132 ? 211.643 -8.906 208.679 1.00 25.05 124 ARG F CA 1
ATOM 10048 C C . ARG F 1 132 ? 210.250 -9.456 208.906 1.00 25.96 124 ARG F C 1
ATOM 10049 O O . ARG F 1 132 ? 209.566 -9.829 207.959 1.00 26.83 124 ARG F O 1
ATOM 10057 N N . ASP F 1 133 ? 209.842 -9.527 210.163 1.00 28.71 125 ASP F N 1
ATOM 10058 C CA . ASP F 1 133 ? 208.460 -9.890 210.495 1.00 29.81 125 ASP F CA 1
ATOM 10059 C C . ASP F 1 133 ? 207.510 -8.847 209.933 1.00 28.37 125 ASP F C 1
ATOM 10060 O O . ASP F 1 133 ? 207.809 -7.659 209.956 1.00 28.53 125 ASP F O 1
ATOM 10065 N N . VAL F 1 134 ? 206.340 -9.284 209.493 1.00 28.89 126 VAL F N 1
ATOM 10066 C CA . VAL F 1 134 ? 205.383 -8.379 208.798 1.00 28.41 126 VAL F CA 1
ATOM 10067 C C . VAL F 1 134 ? 205.060 -7.115 209.590 1.00 27.95 126 VAL F C 1
ATOM 10068 O O . VAL F 1 134 ? 205.011 -6.020 209.029 1.00 25.17 126 VAL F O 1
ATOM 10072 N N . ASP F 1 135 ? 204.850 -7.220 210.902 1.00 30.21 127 ASP F N 1
ATOM 10073 C CA . ASP F 1 135 ? 204.523 -5.993 211.666 1.00 30.73 127 ASP F CA 1
ATOM 10074 C C . ASP F 1 135 ? 205.676 -5.016 211.780 1.00 26.79 127 ASP F C 1
ATOM 10075 O O . ASP F 1 135 ? 205.455 -3.801 211.777 1.00 26.37 127 ASP F O 1
ATOM 10080 N N . GLU F 1 136 ? 206.899 -5.534 211.878 1.00 25.93 128 GLU F N 1
ATOM 10081 C CA . GLU F 1 136 ? 208.078 -4.703 211.928 1.00 25.09 128 GLU F CA 1
ATOM 10082 C C . GLU F 1 136 ? 208.260 -3.976 210.594 1.00 24.23 128 GLU F C 1
ATOM 10083 O O . GLU F 1 136 ? 208.504 -2.763 210.551 1.00 24.82 128 GLU F O 1
ATOM 10085 N N . ALA F 1 137 ? 208.117 -4.726 209.511 1.00 22.81 129 ALA F N 1
ATOM 10086 C CA . ALA F 1 137 ? 208.286 -4.159 208.177 1.00 21.43 129 ALA F CA 1
ATOM 10087 C C . ALA F 1 137 ? 207.226 -3.091 207.913 1.00 21.37 129 ALA F C 1
ATOM 10088 O O . ALA F 1 137 ? 207.502 -2.035 207.317 1.00 21.09 129 ALA F O 1
ATOM 10090 N N . ALA F 1 138 ? 205.990 -3.368 208.337 1.00 21.35 130 ALA F N 1
ATOM 10091 C CA . ALA F 1 138 ? 204.884 -2.432 208.209 1.00 21.77 130 ALA F CA 1
ATOM 10092 C C . ALA F 1 138 ? 205.126 -1.150 209.015 1.00 21.35 130 ALA F C 1
ATOM 10093 O O . ALA F 1 138 ? 204.831 -0.032 208.553 1.00 20.99 130 ALA F O 1
ATOM 10095 N N . ALA F 1 139 ? 205.644 -1.303 210.231 1.00 22.89 131 ALA F N 1
ATOM 10096 C CA . ALA F 1 139 ? 205.962 -0.142 211.052 1.00 22.66 131 ALA F CA 1
ATOM 10097 C C . ALA F 1 139 ? 207.008 0.792 210.428 1.00 24.16 131 ALA F C 1
ATOM 10098 O O . ALA F 1 139 ? 206.956 2.015 210.600 1.00 24.26 131 ALA F O 1
ATOM 10100 N N . ARG F 1 140 ? 207.958 0.207 209.731 1.00 21.05 132 ARG F N 1
ATOM 10101 C CA . ARG F 1 140 ? 208.982 0.954 209.014 1.00 21.15 132 ARG F CA 1
ATOM 10102 C C . ARG F 1 140 ? 208.349 1.733 207.867 1.00 20.18 132 ARG F C 1
ATOM 10103 O O . ARG F 1 140 ? 208.629 2.911 207.681 1.00 19.20 132 ARG F O 1
ATOM 10111 N N . ILE F 1 141 ? 207.468 1.081 207.112 1.00 20.62 133 ILE F N 1
ATOM 10112 C CA . ILE F 1 141 ? 206.685 1.786 206.072 1.00 19.71 133 ILE F CA 1
ATOM 10113 C C . ILE F 1 141 ? 205.821 2.930 206.641 1.00 19.89 133 ILE F C 1
ATOM 10114 O O . ILE F 1 141 ? 205.800 4.034 206.090 1.00 18.16 133 ILE F O 1
ATOM 10119 N N . ALA F 1 142 ? 205.153 2.704 207.779 1.00 19.52 134 ALA F N 1
ATOM 10120 C CA . ALA F 1 142 ? 204.340 3.739 208.356 1.00 20.92 134 ALA F CA 1
ATOM 10121 C C . ALA F 1 142 ? 205.174 4.940 208.782 1.00 21.11 134 ALA F C 1
ATOM 10122 O O . ALA F 1 142 ? 204.745 6.071 208.627 1.00 22.70 134 ALA F O 1
ATOM 10124 N N . ALA F 1 143 ? 206.356 4.705 209.325 1.00 22.17 135 ALA F N 1
ATOM 10125 C CA . ALA F 1 143 ? 207.211 5.804 209.753 1.00 23.15 135 ALA F CA 1
ATOM 10126 C C . ALA F 1 143 ? 207.698 6.617 208.533 1.00 22.45 135 ALA F C 1
ATOM 10127 O O . ALA F 1 143 ? 207.765 7.862 208.569 1.00 21.27 135 ALA F O 1
ATOM 10129 N N . ALA F 1 144 ? 208.012 5.902 207.453 1.00 20.51 136 ALA F N 1
ATOM 10130 C CA . ALA F 1 144 ? 208.418 6.515 206.195 1.00 20.21 136 ALA F CA 1
ATOM 10131 C C . ALA F 1 144 ? 207.292 7.388 205.630 1.00 19.76 136 ALA F C 1
ATOM 10132 O O . ALA F 1 144 ? 207.526 8.500 205.158 1.00 21.38 136 ALA F O 1
ATOM 10134 N N . ARG F 1 145 ? 206.078 6.858 205.655 1.00 20.29 137 ARG F N 1
ATOM 10135 C CA . ARG F 1 145 ? 204.893 7.550 205.200 1.00 20.34 137 ARG F CA 1
ATOM 10136 C C . ARG F 1 145 ? 204.665 8.814 206.016 1.00 22.11 137 ARG F C 1
ATOM 10137 O O . ARG F 1 145 ? 204.414 9.879 205.440 1.00 21.86 137 ARG F O 1
ATOM 10145 N N . GLN F 1 146 ? 204.725 8.676 207.338 1.00 23.67 138 GLN F N 1
ATOM 10146 C CA . GLN F 1 146 ? 204.553 9.815 208.233 1.00 26.48 138 GLN F CA 1
ATOM 10147 C C . GLN F 1 146 ? 205.615 10.906 207.977 1.00 25.49 138 GLN F C 1
ATOM 10148 O O . GLN F 1 146 ? 205.283 12.084 208.009 1.00 25.50 138 GLN F O 1
ATOM 10154 N N . ALA F 1 147 ? 206.849 10.511 207.672 1.00 24.05 139 ALA F N 1
ATOM 10155 C CA . ALA F 1 147 ? 207.943 11.432 207.363 1.00 24.28 139 ALA F CA 1
ATOM 10156 C C . ALA F 1 147 ? 207.664 12.192 206.087 1.00 22.57 139 ALA F C 1
ATOM 10157 O O . ALA F 1 147 ? 207.855 13.438 206.016 1.00 23.08 139 ALA F O 1
ATOM 10159 N N . ALA F 1 148 ? 207.193 11.471 205.055 1.00 21.54 140 ALA F N 1
ATOM 10160 C CA . ALA F 1 148 ? 206.913 12.129 203.763 1.00 21.12 140 ALA F CA 1
ATOM 10161 C C . ALA F 1 148 ? 205.716 13.037 203.915 1.00 20.76 140 ALA F C 1
ATOM 10162 O O . ALA F 1 148 ? 205.701 14.144 203.356 1.00 20.91 140 ALA F O 1
ATOM 10164 N N . ASP F 1 149 ? 204.729 12.589 204.678 1.00 22.01 141 ASP F N 1
ATOM 10165 C CA . ASP F 1 149 ? 203.531 13.402 204.891 1.00 23.98 141 ASP F CA 1
ATOM 10166 C C . ASP F 1 149 ? 203.863 14.699 205.620 1.00 25.84 141 ASP F C 1
ATOM 10167 O O . ASP F 1 149 ? 203.359 15.752 205.245 1.00 26.27 141 ASP F O 1
ATOM 10172 N N . ARG F 1 150 ? 204.694 14.607 206.656 1.00 27.42 142 ARG F N 1
ATOM 10173 C CA . ARG F 1 150 ? 205.165 15.794 207.375 1.00 29.93 142 ARG F CA 1
ATOM 10174 C C . ARG F 1 150 ? 205.959 16.752 206.502 1.00 29.30 142 ARG F C 1
ATOM 10175 O O . ARG F 1 150 ? 205.865 17.977 206.690 1.00 28.54 142 ARG F O 1
ATOM 10183 N N . ALA F 1 151 ? 206.767 16.230 205.571 1.00 24.16 143 ALA F N 1
ATOM 10184 C CA . ALA F 1 151 ? 207.477 17.083 204.625 1.00 23.82 143 ALA F CA 1
ATOM 10185 C C . ALA F 1 151 ? 206.566 17.798 203.614 1.00 23.15 143 ALA F C 1
ATOM 10186 O O . ALA F 1 151 ? 207.024 18.726 202.944 1.00 23.48 143 ALA F O 1
ATOM 10188 N N . GLY F 1 152 ? 205.304 17.395 203.519 1.00 23.21 144 GLY F N 1
ATOM 10189 C CA . GLY F 1 152 ? 204.357 18.066 202.612 1.00 24.15 144 GLY F CA 1
ATOM 10190 C C . GLY F 1 152 ? 204.560 17.722 201.137 1.00 24.04 144 GLY F C 1
ATOM 10191 O O . GLY F 1 152 ? 204.241 18.534 200.253 1.00 26.08 144 GLY F O 1
ATOM 10192 N N . VAL F 1 153 ? 205.107 16.533 200.856 1.00 21.68 145 VAL F N 1
ATOM 10193 C CA . VAL F 1 153 ? 205.434 16.162 199.464 1.00 19.98 145 VAL F CA 1
ATOM 10194 C C . VAL F 1 153 ? 204.614 14.967 198.980 1.00 20.22 145 VAL F C 1
ATOM 10195 O O . VAL F 1 153 ? 204.162 14.180 199.772 1.00 20.09 145 VAL F O 1
ATOM 10199 N N . ASP F 1 154 ? 204.400 14.895 197.672 1.00 19.48 146 ASP F N 1
ATOM 10200 C CA . ASP F 1 154 ? 203.761 13.722 197.047 1.00 20.25 146 ASP F CA 1
ATOM 10201 C C . ASP F 1 154 ? 204.916 12.761 196.738 1.00 18.82 146 ASP F C 1
ATOM 10202 O O . ASP F 1 154 ? 205.759 13.023 195.873 1.00 19.01 146 ASP F O 1
ATOM 10207 N N . TYR F 1 155 ? 204.995 11.695 197.527 1.00 17.33 147 TYR F N 1
ATOM 10208 C CA . TYR F 1 155 ? 206.157 10.815 197.572 1.00 16.14 147 TYR F CA 1
ATOM 10209 C C . TYR F 1 155 ? 205.703 9.379 197.552 1.00 16.32 147 TYR F C 1
ATOM 10210 O O . TYR F 1 155 ? 204.887 8.973 198.381 1.00 17.49 147 TYR F O 1
ATOM 10219 N N . PHE F 1 156 ? 206.249 8.615 196.598 1.00 15.83 148 PHE F N 1
ATOM 10220 C CA . PHE F 1 156 ? 205.786 7.269 196.279 1.00 14.82 148 PHE F CA 1
ATOM 10221 C C . PHE F 1 156 ? 206.639 6.214 196.992 1.00 14.73 148 PHE F C 1
ATOM 10222 O O . PHE F 1 156 ? 207.810 6.023 196.662 1.00 13.38 148 PHE F O 1
ATOM 10230 N N . ILE F 1 157 ? 206.038 5.524 197.946 1.00 14.58 149 ILE F N 1
ATOM 10231 C CA . ILE F 1 157 ? 206.749 4.488 198.673 1.00 14.48 149 ILE F CA 1
ATOM 10232 C C . ILE F 1 157 ? 206.390 3.165 198.016 1.00 14.99 149 ILE F C 1
ATOM 10233 O O . ILE F 1 157 ? 205.262 2.669 198.152 1.00 14.22 149 ILE F O 1
ATOM 10238 N N . ASN F 1 158 ? 207.371 2.633 197.294 1.00 14.25 150 ASN F N 1
ATOM 10239 C CA . ASN F 1 158 ? 207.283 1.325 196.664 1.00 13.93 150 ASN F CA 1
ATOM 10240 C C . ASN F 1 158 ? 207.794 0.311 197.647 1.00 15.50 150 ASN F C 1
ATOM 10241 O O . ASN F 1 158 ? 208.997 0.210 197.916 1.00 15.25 150 ASN F O 1
ATOM 10246 N N . ALA F 1 159 ? 206.869 -0.418 198.247 1.00 14.34 151 ALA F N 1
ATOM 10247 C CA . ALA F 1 159 ? 207.262 -1.430 199.219 1.00 15.26 151 ALA F CA 1
ATOM 10248 C C . ALA F 1 159 ? 207.751 -2.703 198.500 1.00 15.66 151 ALA F C 1
ATOM 10249 O O . ALA F 1 159 ? 206.963 -3.429 197.856 1.00 15.41 151 ALA F O 1
ATOM 10251 N N . ARG F 1 160 ? 209.035 -2.991 198.661 1.00 15.40 152 ARG F N 1
ATOM 10252 C CA . ARG F 1 160 ? 209.644 -4.160 198.118 1.00 15.44 152 ARG F CA 1
ATOM 10253 C C . ARG F 1 160 ? 209.479 -5.277 199.107 1.00 16.22 152 ARG F C 1
ATOM 10254 O O . ARG F 1 160 ? 209.861 -5.149 200.293 1.00 16.39 152 ARG F O 1
ATOM 10262 N N . THR F 1 161 ? 208.892 -6.387 198.653 1.00 16.41 153 THR F N 1
ATOM 10263 C CA . THR F 1 161 ? 208.928 -7.572 199.447 1.00 17.51 153 THR F CA 1
ATOM 10264 C C . THR F 1 161 ? 209.786 -8.648 198.811 1.00 18.50 153 THR F C 1
ATOM 10265 O O . THR F 1 161 ? 209.760 -8.859 197.592 1.00 19.26 153 THR F O 1
ATOM 10269 N N . ASP F 1 162 ? 210.549 -9.345 199.653 1.00 18.79 154 ASP F N 1
ATOM 10270 C CA . ASP F 1 162 ? 211.474 -10.325 199.167 1.00 20.34 154 ASP F CA 1
ATOM 10271 C C . ASP F 1 162 ? 210.982 -11.756 199.334 1.00 20.68 154 ASP F C 1
ATOM 10272 O O . ASP F 1 162 ? 211.780 -12.703 199.302 1.00 22.50 154 ASP F O 1
ATOM 10277 N N . VAL F 1 163 ? 209.667 -11.934 199.471 1.00 21.18 155 VAL F N 1
ATOM 10278 C CA . VAL F 1 163 ? 209.097 -13.281 199.639 1.00 21.03 155 VAL F CA 1
ATOM 10279 C C . VAL F 1 163 ? 209.489 -14.212 198.497 1.00 22.15 155 VAL F C 1
ATOM 10280 O O . VAL F 1 163 ? 209.889 -15.360 198.754 1.00 23.48 155 VAL F O 1
ATOM 10284 N N . PHE F 1 164 ? 209.390 -13.736 197.266 1.00 21.37 156 PHE F N 1
ATOM 10285 C CA . PHE F 1 164 ? 209.842 -14.488 196.094 1.00 22.09 156 PHE F CA 1
ATOM 10286 C C . PHE F 1 164 ? 211.345 -14.430 195.871 1.00 23.84 156 PHE F C 1
ATOM 10287 O O . PHE F 1 164 ? 211.930 -15.413 195.430 1.00 25.07 156 PHE F O 1
ATOM 10295 N N . PHE F 1 165 ? 211.965 -13.295 196.179 1.00 22.40 157 PHE F N 1
ATOM 10296 C CA . PHE F 1 165 ? 213.396 -13.082 195.910 1.00 24.23 157 PHE F CA 1
ATOM 10297 C C . PHE F 1 165 ? 214.278 -14.048 196.704 1.00 23.37 157 PHE F C 1
ATOM 10298 O O . PHE F 1 165 ? 215.272 -14.492 196.195 1.00 25.14 157 PHE F O 1
ATOM 10306 N N . LYS F 1 166 ? 213.900 -14.318 197.943 1.00 24.76 158 LYS F N 1
ATOM 10307 C CA . LYS F 1 166 ? 214.673 -15.177 198.855 1.00 26.47 158 LYS F CA 1
ATOM 10308 C C . LYS F 1 166 ? 214.345 -16.650 198.665 1.00 28.32 158 LYS F C 1
ATOM 10309 O O . LYS F 1 166 ? 215.105 -17.495 199.072 1.00 29.69 158 LYS F O 1
ATOM 10311 N N . ALA F 1 167 ? 213.183 -16.966 198.110 1.00 28.87 159 ALA F N 1
ATOM 10312 C CA . ALA F 1 167 ? 212.748 -18.367 197.993 1.00 31.40 159 ALA F CA 1
ATOM 10313 C C . ALA F 1 167 ? 213.278 -18.976 196.693 1.00 33.27 159 ALA F C 1
ATOM 10314 O O . ALA F 1 167 ? 213.231 -18.347 195.622 1.00 32.99 159 ALA F O 1
ATOM 10316 N N . ALA F 1 168 ? 213.774 -20.215 196.773 1.00 33.51 160 ALA F N 1
ATOM 10317 C CA . ALA F 1 168 ? 214.197 -20.921 195.561 1.00 35.12 160 ALA F CA 1
ATOM 10318 C C . ALA F 1 168 ? 213.039 -21.010 194.561 1.00 36.67 160 ALA F C 1
ATOM 10319 O O . ALA F 1 168 ? 211.857 -21.164 194.947 1.00 34.06 160 ALA F O 1
ATOM 10321 N N . THR F 1 169 ? 213.387 -20.849 193.287 1.00 37.45 161 THR F N 1
ATOM 10322 C CA . THR F 1 169 ? 212.430 -20.884 192.205 1.00 39.97 161 THR F CA 1
ATOM 10323 C C . THR F 1 169 ? 211.447 -22.060 192.296 1.00 38.24 161 THR F C 1
ATOM 10324 O O . THR F 1 169 ? 210.263 -21.877 192.054 1.00 37.49 161 THR F O 1
ATOM 10328 N N . GLU F 1 170 ? 211.934 -23.250 192.661 1.00 39.42 162 GLU F N 1
ATOM 10329 C CA . GLU F 1 170 ? 211.058 -24.443 192.755 1.00 38.76 162 GLU F CA 1
ATOM 10330 C C . GLU F 1 170 ? 209.908 -24.292 193.776 1.00 36.47 162 GLU F C 1
ATOM 10331 O O . GLU F 1 170 ? 208.926 -25.041 193.733 1.00 32.76 162 GLU F O 1
ATOM 10333 N N . THR F 1 171 ? 210.027 -23.340 194.699 1.00 32.87 163 THR F N 1
ATOM 10334 C CA . THR F 1 171 ? 209.000 -23.160 195.716 1.00 32.65 163 THR F CA 1
ATOM 10335 C C . THR F 1 171 ? 208.022 -22.056 195.324 1.00 30.95 163 THR F C 1
ATOM 10336 O O . THR F 1 171 ? 207.117 -21.746 196.104 1.00 31.97 163 THR F O 1
ATOM 10340 N N . HIS F 1 172 ? 208.210 -21.438 194.148 1.00 28.60 164 HIS F N 1
ATOM 10341 C CA . HIS F 1 172 ? 207.330 -20.305 193.756 1.00 27.62 164 HIS F CA 1
ATOM 10342 C C . HIS F 1 172 ? 205.992 -20.883 193.320 1.00 28.29 164 HIS F C 1
ATOM 10343 O O . HIS F 1 172 ? 205.913 -21.505 192.258 1.00 29.87 164 HIS F O 1
ATOM 10350 N N . ASP F 1 173 ? 204.964 -20.700 194.145 1.00 28.75 165 ASP F N 1
ATOM 10351 C CA . ASP F 1 173 ? 203.645 -21.261 193.890 1.00 28.92 165 ASP F CA 1
ATOM 10352 C C . ASP F 1 173 ? 202.550 -20.441 194.578 1.00 29.21 165 ASP F C 1
ATOM 10353 O O . ASP F 1 173 ? 202.832 -19.369 195.112 1.00 27.14 165 ASP F O 1
ATOM 10358 N N . GLU F 1 174 ? 201.305 -20.931 194.544 1.00 29.77 166 GLU F N 1
ATOM 10359 C CA . GLU F 1 174 ? 200.149 -20.193 195.105 1.00 30.93 166 GLU F CA 1
ATOM 10360 C C . GLU F 1 174 ? 200.316 -19.881 196.597 1.00 29.75 166 GLU F C 1
ATOM 10361 O O . GLU F 1 174 ? 199.866 -18.840 197.064 1.00 29.43 166 GLU F O 1
ATOM 10363 N N . ARG F 1 175 ? 200.958 -20.766 197.352 1.00 31.27 167 ARG F N 1
ATOM 10364 C CA . ARG F 1 175 ? 201.232 -20.490 198.782 1.00 30.41 167 ARG F CA 1
ATOM 10365 C C . ARG F 1 175 ? 202.102 -19.240 198.991 1.00 30.09 167 ARG F C 1
ATOM 10366 O O . ARG F 1 175 ? 201.830 -18.393 199.856 1.00 29.48 167 ARG F O 1
ATOM 10368 N N . LEU F 1 176 ? 203.149 -19.134 198.184 1.00 28.25 168 LEU F N 1
ATOM 10369 C CA . LEU F 1 176 ? 204.038 -17.978 198.213 1.00 28.26 168 LEU F CA 1
ATOM 10370 C C . LEU F 1 176 ? 203.286 -16.725 197.787 1.00 26.37 168 LEU F C 1
ATOM 10371 O O . LEU F 1 176 ? 203.472 -15.645 198.351 1.00 23.89 168 LEU F O 1
ATOM 10376 N N . LEU F 1 177 ? 202.460 -16.893 196.770 1.00 24.09 169 LEU F N 1
ATOM 10377 C CA . LEU F 1 177 ? 201.610 -15.816 196.299 1.00 26.38 169 LEU F CA 1
ATOM 10378 C C . LEU F 1 177 ? 200.684 -15.312 197.406 1.00 24.75 169 LEU F C 1
ATOM 10379 O O . LEU F 1 177 ? 200.539 -14.105 197.631 1.00 21.25 169 LEU F O 1
ATOM 10384 N N . ASP F 1 178 ? 200.063 -16.226 198.132 1.00 24.32 170 ASP F N 1
ATOM 10385 C CA . ASP F 1 178 ? 199.182 -15.806 199.229 1.00 27.47 170 ASP F CA 1
ATOM 10386 C C . ASP F 1 178 ? 199.964 -15.077 200.324 1.00 25.85 170 ASP F C 1
ATOM 10387 O O . ASP F 1 178 ? 199.486 -14.079 200.870 1.00 26.06 170 ASP F O 1
ATOM 10392 N N . ALA F 1 179 ? 201.175 -15.558 200.631 1.00 24.59 171 ALA F N 1
ATOM 10393 C CA . ALA F 1 179 ? 202.022 -14.925 201.651 1.00 24.81 171 ALA F CA 1
ATOM 10394 C C . ALA F 1 179 ? 202.364 -13.462 201.262 1.00 23.99 171 ALA F C 1
ATOM 10395 O O . ALA F 1 179 ? 202.362 -12.539 202.074 1.00 25.50 171 ALA F O 1
ATOM 10397 N N . THR F 1 180 ? 202.698 -13.311 200.000 1.00 22.09 172 THR F N 1
ATOM 10398 C CA . THR F 1 180 ? 202.997 -12.009 199.406 1.00 22.13 172 THR F CA 1
ATOM 10399 C C . THR F 1 180 ? 201.787 -11.083 199.517 1.00 20.89 172 THR F C 1
ATOM 10400 O O . THR F 1 180 ? 201.906 -9.922 199.909 1.00 19.60 172 THR F O 1
ATOM 10404 N N . LEU F 1 181 ? 200.597 -11.586 199.188 1.00 20.72 173 LEU F N 1
ATOM 10405 C CA . LEU F 1 181 ? 199.427 -10.751 199.215 1.00 21.69 173 LEU F CA 1
ATOM 10406 C C . LEU F 1 181 ? 199.108 -10.302 200.648 1.00 20.33 173 LEU F C 1
ATOM 10407 O O . LEU F 1 181 ? 198.722 -9.189 200.878 1.00 21.81 173 LEU F O 1
ATOM 10412 N N . ALA F 1 182 ? 199.335 -11.176 201.616 1.00 20.56 174 ALA F N 1
ATOM 10413 C CA . ALA F 1 182 ? 199.147 -10.817 203.003 1.00 21.52 174 ALA F CA 1
ATOM 10414 C C . ALA F 1 182 ? 200.071 -9.707 203.448 1.00 21.35 174 ALA F C 1
ATOM 10415 O O . ALA F 1 182 ? 199.651 -8.738 204.083 1.00 21.53 174 ALA F O 1
ATOM 10417 N N . ARG F 1 183 ? 201.354 -9.834 203.121 1.00 21.38 175 ARG F N 1
ATOM 10418 C CA . ARG F 1 183 ? 202.266 -8.697 203.385 1.00 20.23 175 ARG F CA 1
ATOM 10419 C C . ARG F 1 183 ? 201.830 -7.406 202.627 1.00 18.93 175 ARG F C 1
ATOM 10420 O O . ARG F 1 183 ? 201.809 -6.331 203.223 1.00 19.03 175 ARG F O 1
ATOM 10428 N N . ALA F 1 184 ? 201.450 -7.512 201.363 1.00 19.27 176 ALA F N 1
ATOM 10429 C CA . ALA F 1 184 ? 200.983 -6.337 200.575 1.00 19.28 176 ALA F CA 1
ATOM 10430 C C . ALA F 1 184 ? 199.826 -5.622 201.241 1.00 20.26 176 ALA F C 1
ATOM 10431 O O . ALA F 1 184 ? 199.761 -4.395 201.311 1.00 18.55 176 ALA F O 1
ATOM 10433 N N . ARG F 1 185 ? 198.879 -6.398 201.769 1.00 21.38 177 ARG F N 1
ATOM 10434 C CA . ARG F 1 185 ? 197.781 -5.799 202.509 1.00 22.13 177 ARG F CA 1
ATOM 10435 C C . ARG F 1 185 ? 198.228 -5.041 203.774 1.00 21.15 177 ARG F C 1
ATOM 10436 O O . ARG F 1 185 ? 197.733 -3.944 204.062 1.00 20.91 177 ARG F O 1
ATOM 10444 N N . ALA F 1 186 ? 199.147 -5.623 204.533 1.00 21.04 178 ALA F N 1
ATOM 10445 C CA . ALA F 1 186 ? 199.694 -4.940 205.709 1.00 21.81 178 ALA F CA 1
ATOM 10446 C C . ALA F 1 186 ? 200.462 -3.687 205.275 1.00 21.19 178 ALA F C 1
ATOM 10447 O O . ALA F 1 186 ? 200.422 -2.677 205.966 1.00 20.94 178 ALA F O 1
ATOM 10449 N N . TYR F 1 187 ? 201.228 -3.788 204.179 1.00 19.68 179 TYR F N 1
ATOM 10450 C CA . TYR F 1 187 ? 202.017 -2.648 203.732 1.00 20.33 179 TYR F CA 1
ATOM 10451 C C . TYR F 1 187 ? 201.102 -1.516 203.175 1.00 20.06 179 TYR F C 1
ATOM 10452 O O . TYR F 1 187 ? 201.366 -0.332 203.428 1.00 19.73 179 TYR F O 1
ATOM 10461 N N . ALA F 1 188 ? 200.025 -1.866 202.469 1.00 19.75 180 ALA F N 1
ATOM 10462 C CA . ALA F 1 188 ? 199.065 -0.854 202.014 1.00 20.67 180 ALA F CA 1
ATOM 10463 C C . ALA F 1 188 ? 198.432 -0.127 203.224 1.00 21.17 180 ALA F C 1
ATOM 10464 O O . ALA F 1 188 ? 198.343 1.101 203.267 1.00 22.04 180 ALA F O 1
ATOM 10466 N N . ALA F 1 189 ? 198.060 -0.902 204.234 1.00 21.98 181 ALA F N 1
ATOM 10467 C CA . ALA F 1 189 ? 197.460 -0.324 205.412 1.00 24.13 181 ALA F CA 1
ATOM 10468 C C . ALA F 1 189 ? 198.419 0.619 206.148 1.00 23.84 181 ALA F C 1
ATOM 10469 O O . ALA F 1 189 ? 197.983 1.579 206.776 1.00 24.08 181 ALA F O 1
ATOM 10471 N N . ALA F 1 190 ? 199.718 0.350 206.050 1.00 23.94 182 ALA F N 1
ATOM 10472 C CA . ALA F 1 190 ? 200.766 1.176 206.686 1.00 22.99 182 ALA F CA 1
ATOM 10473 C C . ALA F 1 190 ? 201.119 2.439 205.877 1.00 23.47 182 ALA F C 1
ATOM 10474 O O . ALA F 1 190 ? 201.841 3.341 206.361 1.00 22.93 182 ALA F O 1
ATOM 10476 N N . GLY F 1 191 ? 200.627 2.526 204.637 1.00 20.49 183 GLY F N 1
ATOM 10477 C CA . GLY F 1 191 ? 200.856 3.732 203.823 1.00 20.45 183 GLY F CA 1
ATOM 10478 C C . GLY F 1 191 ? 201.708 3.550 202.571 1.00 18.38 183 GLY F C 1
ATOM 10479 O O . GLY F 1 191 ? 202.025 4.532 201.901 1.00 18.25 183 GLY F O 1
ATOM 10480 N N . ALA F 1 192 ? 202.075 2.310 202.235 1.00 18.77 184 ALA F N 1
ATOM 10481 C CA . ALA F 1 192 ? 202.742 2.038 200.946 1.00 17.12 184 ALA F CA 1
ATOM 10482 C C . ALA F 1 192 ? 201.882 2.425 199.709 1.00 17.25 184 ALA F C 1
ATOM 10483 O O . ALA F 1 192 ? 200.652 2.261 199.725 1.00 16.75 184 ALA F O 1
ATOM 10485 N N . ASP F 1 193 ? 202.554 2.832 198.641 1.00 15.53 185 ASP F N 1
ATOM 10486 C CA . ASP F 1 193 ? 201.918 3.234 197.378 1.00 15.37 185 ASP F CA 1
ATOM 10487 C C . ASP F 1 193 ? 202.007 2.175 196.286 1.00 15.78 185 ASP F C 1
ATOM 10488 O O . ASP F 1 193 ? 201.151 2.136 195.365 1.00 15.50 185 ASP F O 1
ATOM 10493 N N . GLY F 1 194 ? 203.050 1.348 196.356 1.00 14.80 186 GLY F N 1
ATOM 10494 C CA . GLY F 1 194 ? 203.293 0.361 195.349 1.00 14.05 186 GLY F CA 1
ATOM 10495 C C . GLY F 1 194 ? 203.811 -0.903 196.004 1.00 14.21 186 GLY F C 1
ATOM 10496 O O . GLY F 1 194 ? 204.289 -0.856 197.105 1.00 14.49 186 GLY F O 1
ATOM 10497 N N . LEU F 1 195 ? 203.730 -2.019 195.292 1.00 14.40 187 LEU F N 1
ATOM 10498 C CA . LEU F 1 195 ? 204.285 -3.322 195.738 1.00 14.77 187 LEU F CA 1
ATOM 10499 C C . LEU F 1 195 ? 205.299 -3.790 194.714 1.00 14.41 187 LEU F C 1
ATOM 10500 O O . LEU F 1 195 ? 204.973 -3.941 193.542 1.00 14.25 187 LEU F O 1
ATOM 10505 N N . PHE F 1 196 ? 206.541 -4.061 195.136 1.00 13.57 188 PHE F N 1
ATOM 10506 C CA . PHE F 1 196 ? 207.560 -4.606 194.248 1.00 13.83 188 PHE F CA 1
ATOM 10507 C C . PHE F 1 196 ? 207.869 -6.031 194.675 1.00 14.27 188 PHE F C 1
ATOM 10508 O O . PHE F 1 196 ? 208.210 -6.244 195.849 1.00 13.92 188 PHE F O 1
ATOM 10516 N N . VAL F 1 197 ? 207.794 -7.005 193.752 1.00 14.68 189 VAL F N 1
ATOM 10517 C CA . VAL F 1 197 ? 208.010 -8.416 194.086 1.00 15.29 189 VAL F CA 1
ATOM 10518 C C . VAL F 1 197 ? 209.116 -8.965 193.180 1.00 15.99 189 VAL F C 1
ATOM 10519 O O . VAL F 1 197 ? 208.879 -9.680 192.202 1.00 16.63 189 VAL F O 1
ATOM 10523 N N . PRO F 1 198 ? 210.368 -8.599 193.454 1.00 15.69 190 PRO F N 1
ATOM 10524 C CA . PRO F 1 198 ? 211.427 -9.132 192.637 1.00 16.26 190 PRO F CA 1
ATOM 10525 C C . PRO F 1 198 ? 211.550 -10.650 192.735 1.00 17.28 190 PRO F C 1
ATOM 10526 O O . PRO F 1 198 ? 211.256 -11.247 193.769 1.00 18.47 190 PRO F O 1
ATOM 10530 N N . GLY F 1 199 ? 211.969 -11.272 191.666 1.00 18.14 191 GLY F N 1
ATOM 10531 C CA . GLY F 1 199 ? 212.060 -12.745 191.615 1.00 19.02 191 GLY F CA 1
ATOM 10532 C C . GLY F 1 199 ? 210.802 -13.482 191.220 1.00 20.09 191 GLY F C 1
ATOM 10533 O O . GLY F 1 199 ? 210.831 -14.701 191.074 1.00 22.48 191 GLY F O 1
ATOM 10534 N N . LEU F 1 200 ? 209.705 -12.753 191.028 1.00 18.80 192 LEU F N 1
ATOM 10535 C CA . LEU F 1 200 ? 208.435 -13.314 190.482 1.00 19.92 192 LEU F CA 1
ATOM 10536 C C . LEU F 1 200 ? 208.481 -13.235 188.959 1.00 19.90 192 LEU F C 1
ATOM 10537 O O . LEU F 1 200 ? 208.601 -12.149 188.377 1.00 20.18 192 LEU F O 1
ATOM 10542 N N . ARG F 1 201 ? 208.391 -14.389 188.311 1.00 21.02 193 ARG F N 1
ATOM 10543 C CA . ARG F 1 201 ? 208.597 -14.489 186.873 1.00 20.67 193 ARG F CA 1
ATOM 10544 C C . ARG F 1 201 ? 207.410 -15.208 186.181 1.00 22.03 193 ARG F C 1
ATOM 10545 O O . ARG F 1 201 ? 207.204 -15.102 184.975 1.00 23.06 193 ARG F O 1
ATOM 10547 N N . SER F 1 202 ? 206.688 -15.992 186.947 1.00 21.73 194 SER F N 1
ATOM 10548 C CA . SER F 1 202 ? 205.664 -16.860 186.354 1.00 22.30 194 SER F CA 1
ATOM 10549 C C . SER F 1 202 ? 204.498 -16.028 185.862 1.00 21.89 194 SER F C 1
ATOM 10550 O O . SER F 1 202 ? 203.922 -15.288 186.642 1.00 21.56 194 SER F O 1
ATOM 10553 N N . PRO F 1 203 ? 204.121 -16.152 184.580 1.00 22.43 195 PRO F N 1
ATOM 10554 C CA . PRO F 1 203 ? 202.961 -15.379 184.115 1.00 21.47 195 PRO F CA 1
ATOM 10555 C C . PRO F 1 203 ? 201.699 -15.687 184.914 1.00 21.04 195 PRO F C 1
ATOM 10556 O O . PRO F 1 203 ? 200.965 -14.775 185.296 1.00 19.58 195 PRO F O 1
ATOM 10560 N N . ALA F 1 204 ? 201.462 -16.951 185.263 1.00 20.63 196 ALA F N 1
ATOM 10561 C CA . ALA F 1 204 ? 200.269 -17.296 186.018 1.00 21.33 196 ALA F CA 1
ATOM 10562 C C . ALA F 1 204 ? 200.228 -16.556 187.354 1.00 20.07 196 ALA F C 1
ATOM 10563 O O . ALA F 1 204 ? 199.198 -16.062 187.785 1.00 20.51 196 ALA F O 1
ATOM 10565 N N . LEU F 1 205 ? 201.359 -16.524 188.032 1.00 19.12 197 LEU F N 1
ATOM 10566 C CA . LEU F 1 205 ? 201.408 -15.919 189.367 1.00 19.12 197 LEU F CA 1
ATOM 10567 C C . LEU F 1 205 ? 201.345 -14.386 189.295 1.00 17.64 197 LEU F C 1
ATOM 10568 O O . LEU F 1 205 ? 200.732 -13.760 190.151 1.00 18.00 197 LEU F O 1
ATOM 10573 N N . ILE F 1 206 ? 201.994 -13.793 188.305 1.00 16.91 198 ILE F N 1
ATOM 10574 C CA . ILE F 1 206 ? 201.931 -12.342 188.091 1.00 16.51 198 ILE F CA 1
ATOM 10575 C C . ILE F 1 206 ? 200.462 -11.917 187.834 1.00 16.76 198 ILE F C 1
ATOM 10576 O O . ILE F 1 206 ? 199.952 -10.954 188.423 1.00 15.17 198 ILE F O 1
ATOM 10581 N N . ARG F 1 207 ? 199.781 -12.634 186.936 1.00 17.38 199 ARG F N 1
ATOM 10582 C CA . ARG F 1 207 ? 198.355 -12.353 186.706 1.00 17.98 199 ARG F CA 1
ATOM 10583 C C . ARG F 1 207 ? 197.500 -12.438 187.973 1.00 16.73 199 ARG F C 1
ATOM 10584 O O . ARG F 1 207 ? 196.643 -11.560 188.205 1.00 16.32 199 ARG F O 1
ATOM 10592 N N . ALA F 1 208 ? 197.718 -13.467 188.788 1.00 16.48 200 ALA F N 1
ATOM 10593 C CA . ALA F 1 208 ? 196.949 -13.637 190.025 1.00 16.94 200 ALA F CA 1
ATOM 10594 C C . ALA F 1 208 ? 197.225 -12.470 190.942 1.00 15.72 200 ALA F C 1
ATOM 10595 O O . ALA F 1 208 ? 196.317 -11.894 191.569 1.00 16.63 200 ALA F O 1
ATOM 10597 N N . LEU F 1 209 ? 198.501 -12.120 191.031 1.00 16.37 201 LEU F N 1
ATOM 10598 C CA . LEU F 1 209 ? 198.934 -11.019 191.884 1.00 15.62 201 LEU F CA 1
ATOM 10599 C C . LEU F 1 209 ? 198.364 -9.675 191.453 1.00 15.06 201 LEU F C 1
ATOM 10600 O O . LEU F 1 209 ? 197.859 -8.935 192.278 1.00 15.13 201 LEU F O 1
ATOM 10605 N N . THR F 1 210 ? 198.447 -9.341 190.174 1.00 14.56 202 THR F N 1
ATOM 10606 C CA . THR F 1 210 ? 198.011 -7.994 189.790 1.00 14.92 202 THR F CA 1
ATOM 10607 C C . THR F 1 210 ? 196.481 -7.843 189.956 1.00 14.90 202 THR F C 1
ATOM 10608 O O . THR F 1 210 ? 196.010 -6.789 190.336 1.00 15.14 202 THR F O 1
ATOM 10612 N N . ALA F 1 211 ? 195.721 -8.915 189.721 1.00 16.10 203 ALA F N 1
ATOM 10613 C CA . ALA F 1 211 ? 194.295 -8.835 189.975 1.00 16.46 203 ALA F CA 1
ATOM 10614 C C . ALA F 1 211 ? 193.919 -8.588 191.391 1.00 16.87 203 ALA F C 1
ATOM 10615 O O . ALA F 1 211 ? 192.983 -7.854 191.640 1.00 18.39 203 ALA F O 1
ATOM 10617 N N . ALA F 1 212 ? 194.631 -9.223 192.343 1.00 15.87 204 ALA F N 1
ATOM 10618 C CA . ALA F 1 212 ? 194.283 -9.182 193.752 1.00 16.10 204 ALA F CA 1
ATOM 10619 C C . ALA F 1 212 ? 195.056 -8.188 194.605 1.00 16.21 204 ALA F C 1
ATOM 10620 O O . ALA F 1 212 ? 194.710 -7.959 195.764 1.00 15.91 204 ALA F O 1
ATOM 10622 N N . SER F 1 213 ? 196.106 -7.592 194.045 1.00 15.77 205 SER F N 1
ATOM 10623 C CA . SER F 1 213 ? 196.944 -6.683 194.842 1.00 16.26 205 SER F CA 1
ATOM 10624 C C . SER F 1 213 ? 196.229 -5.412 195.253 1.00 15.91 205 SER F C 1
ATOM 10625 O O . SER F 1 213 ? 195.594 -4.790 194.421 1.00 16.95 205 SER F O 1
ATOM 10628 N N . PRO F 1 214 ? 196.346 -5.000 196.516 1.00 16.99 206 PRO F N 1
ATOM 10629 C CA . PRO F 1 214 ? 195.826 -3.707 196.946 1.00 17.86 206 PRO F CA 1
ATOM 10630 C C . PRO F 1 214 ? 196.631 -2.523 196.399 1.00 17.89 206 PRO F C 1
ATOM 10631 O O . PRO F 1 214 ? 196.201 -1.380 196.543 1.00 18.33 206 PRO F O 1
ATOM 10635 N N . LEU F 1 215 ? 197.776 -2.810 195.774 1.00 17.49 207 LEU F N 1
ATOM 10636 C CA . LEU F 1 215 ? 198.695 -1.785 195.272 1.00 17.45 207 LEU F CA 1
ATOM 10637 C C . LEU F 1 215 ? 199.183 -2.056 193.855 1.00 16.45 207 LEU F C 1
ATOM 10638 O O . LEU F 1 215 ? 199.378 -3.235 193.479 1.00 16.19 207 LEU F O 1
ATOM 10643 N N . PRO F 1 216 ? 199.478 -0.983 193.073 1.00 15.66 208 PRO F N 1
ATOM 10644 C CA . PRO F 1 216 ? 200.122 -1.186 191.764 1.00 16.14 208 PRO F CA 1
ATOM 10645 C C . PRO F 1 216 ? 201.393 -2.026 191.880 1.00 14.90 208 PRO F C 1
ATOM 10646 O O . PRO F 1 216 ? 202.248 -1.779 192.783 1.00 14.11 208 PRO F O 1
ATOM 10650 N N . VAL F 1 217 ? 201.505 -3.007 190.987 1.00 13.67 209 VAL F N 1
ATOM 10651 C CA . VAL F 1 217 ? 202.552 -4.038 191.078 1.00 13.48 209 VAL F CA 1
ATOM 10652 C C . VAL F 1 217 ? 203.733 -3.726 190.146 1.00 12.86 209 VAL F C 1
ATOM 10653 O O . VAL F 1 217 ? 203.561 -3.487 188.956 1.00 12.93 209 VAL F O 1
ATOM 10657 N N . ASN F 1 218 ? 204.941 -3.796 190.717 1.00 12.65 210 ASN F N 1
ATOM 10658 C CA . ASN F 1 218 ? 206.221 -3.708 190.039 1.00 12.84 210 ASN F CA 1
ATOM 10659 C C . ASN F 1 218 ? 206.825 -5.100 189.970 1.00 13.18 210 ASN F C 1
ATOM 10660 O O . ASN F 1 218 ? 206.989 -5.732 190.992 1.00 13.02 210 ASN F O 1
ATOM 10665 N N . VAL F 1 219 ? 207.162 -5.539 188.767 1.00 13.80 211 VAL F N 1
ATOM 10666 C CA . VAL F 1 219 ? 207.947 -6.758 188.529 1.00 14.33 211 VAL F CA 1
ATOM 10667 C C . VAL F 1 219 ? 209.311 -6.356 188.002 1.00 15.28 211 VAL F C 1
ATOM 10668 O O . VAL F 1 219 ? 209.473 -5.229 187.485 1.00 14.89 211 VAL F O 1
ATOM 10672 N N . MET F 1 220 ? 210.273 -7.258 188.121 1.00 16.65 212 MET F N 1
ATOM 10673 C CA . MET F 1 220 ? 211.632 -7.019 187.634 1.00 19.06 212 MET F CA 1
ATOM 10674 C C . MET F 1 220 ? 211.863 -7.987 186.494 1.00 20.53 212 MET F C 1
ATOM 10675 O O . MET F 1 220 ? 211.681 -9.192 186.662 1.00 20.35 212 MET F O 1
ATOM 10680 N N . ARG F 1 221 ? 212.234 -7.468 185.342 1.00 22.50 213 ARG F N 1
ATOM 10681 C CA . ARG F 1 221 ? 212.614 -8.313 184.199 1.00 25.18 213 ARG F CA 1
ATOM 10682 C C . ARG F 1 221 ? 213.899 -9.055 184.492 1.00 30.49 213 ARG F C 1
ATOM 10683 O O . ARG F 1 221 ? 214.769 -8.547 185.173 1.00 31.12 213 ARG F O 1
ATOM 10691 N N . VAL F 1 222 ? 214.032 -10.262 183.965 1.00 32.70 214 VAL F N 1
ATOM 10692 C CA . VAL F 1 222 ? 215.342 -10.902 183.977 1.00 39.45 214 VAL F CA 1
ATOM 10693 C C . VAL F 1 222 ? 215.869 -10.872 182.550 1.00 45.03 214 VAL F C 1
ATOM 10694 O O . VAL F 1 222 ? 216.751 -10.053 182.203 1.00 47.04 214 VAL F O 1
ATOM 10698 N N . ALA F 1 223 ? 215.280 -11.721 181.710 1.00 44.59 215 ALA F N 1
ATOM 10699 C CA . ALA F 1 223 ? 215.722 -11.846 180.325 1.00 49.92 215 ALA F CA 1
ATOM 10700 C C . ALA F 1 223 ? 215.245 -10.633 179.531 1.00 49.94 215 ALA F C 1
ATOM 10701 O O . ALA F 1 223 ? 214.465 -9.813 180.035 1.00 48.65 215 ALA F O 1
ATOM 10703 N N . GLU F 1 224 ? 215.711 -10.526 178.291 1.00 50.14 216 GLU F N 1
ATOM 10704 C CA . GLU F 1 224 ? 215.210 -9.493 177.388 1.00 52.37 216 GLU F CA 1
ATOM 10705 C C . GLU F 1 224 ? 213.786 -9.809 176.900 1.00 51.48 216 GLU F C 1
ATOM 10706 O O . GLU F 1 224 ? 213.105 -8.914 176.403 1.00 51.42 216 GLU F O 1
ATOM 10712 N N . THR F 1 225 ? 213.355 -11.068 177.043 1.00 50.83 217 THR F N 1
ATOM 10713 C CA . THR F 1 225 ? 211.947 -11.453 176.859 1.00 48.76 217 THR F CA 1
ATOM 10714 C C . THR F 1 225 ? 211.382 -12.010 178.183 1.00 49.52 217 THR F C 1
ATOM 10715 O O . THR F 1 225 ? 212.095 -12.684 178.928 1.00 52.96 217 THR F O 1
ATOM 10719 N N . PRO F 1 226 ? 210.100 -11.738 178.481 1.00 45.24 218 PRO F N 1
ATOM 10720 C CA . PRO F 1 226 ? 209.072 -11.087 177.650 1.00 43.49 218 PRO F CA 1
ATOM 10721 C C . PRO F 1 226 ? 209.368 -9.604 177.354 1.00 42.30 218 PRO F C 1
ATOM 10722 O O . PRO F 1 226 ? 210.180 -8.970 178.057 1.00 42.35 218 PRO F O 1
ATOM 10726 N N . THR F 1 227 ? 208.754 -9.078 176.298 1.00 39.61 219 THR F N 1
ATOM 10727 C CA . THR F 1 227 ? 208.873 -7.673 175.971 1.00 38.44 219 THR F CA 1
ATOM 10728 C C . THR F 1 227 ? 208.102 -6.852 177.005 1.00 35.93 219 THR F C 1
ATOM 10729 O O . THR F 1 227 ? 207.297 -7.393 177.766 1.00 31.86 219 THR F O 1
ATOM 10733 N N . LEU F 1 228 ? 208.359 -5.544 177.001 1.00 35.26 220 LEU F N 1
ATOM 10734 C CA . LEU F 1 228 ? 207.555 -4.576 177.747 1.00 33.68 220 LEU F CA 1
ATOM 10735 C C . LEU F 1 228 ? 206.053 -4.785 177.492 1.00 34.59 220 LEU F C 1
ATOM 10736 O O . LEU F 1 228 ? 205.241 -4.716 178.418 1.00 32.99 220 LEU F O 1
ATOM 10741 N N . ALA F 1 229 ? 205.692 -5.040 176.233 1.00 33.52 221 ALA F N 1
ATOM 10742 C CA . ALA F 1 229 ? 204.282 -5.213 175.868 1.00 35.49 221 ALA F CA 1
ATOM 10743 C C . ALA F 1 229 ? 203.668 -6.486 176.490 1.00 34.33 221 ALA F C 1
ATOM 10744 O O . ALA F 1 229 ? 202.566 -6.491 177.012 1.00 35.07 221 ALA F O 1
ATOM 10746 N N . GLU F 1 230 ? 204.409 -7.570 176.474 1.00 35.82 222 GLU F N 1
ATOM 10747 C CA . GLU F 1 230 ? 203.945 -8.798 177.107 1.00 35.80 222 GLU F CA 1
ATOM 10748 C C . GLU F 1 230 ? 203.713 -8.689 178.619 1.00 33.89 222 GLU F C 1
ATOM 10749 O O . GLU F 1 230 ? 202.707 -9.156 179.168 1.00 29.08 222 GLU F O 1
ATOM 10755 N N . LEU F 1 231 ? 204.636 -8.026 179.307 1.00 30.43 223 LEU F N 1
ATOM 10756 C CA . LEU F 1 231 ? 204.503 -7.866 180.741 1.00 29.05 223 LEU F CA 1
ATOM 10757 C C . LEU F 1 231 ? 203.314 -6.968 181.071 1.00 25.01 223 LEU F C 1
ATOM 10758 O O . LEU F 1 231 ? 202.581 -7.206 182.007 1.00 23.69 223 LEU F O 1
ATOM 10763 N N . ALA F 1 232 ? 203.135 -5.941 180.270 1.00 24.60 224 ALA F N 1
ATOM 10764 C CA . ALA F 1 232 ? 202.011 -5.028 180.400 1.00 24.45 224 ALA F CA 1
ATOM 10765 C C . ALA F 1 232 ? 200.691 -5.791 180.391 1.00 24.37 224 ALA F C 1
ATOM 10766 O O . ALA F 1 232 ? 199.794 -5.491 181.180 1.00 22.85 224 ALA F O 1
ATOM 10768 N N . GLU F 1 233 ? 200.594 -6.808 179.533 1.00 25.67 225 GLU F N 1
ATOM 10769 C CA . GLU F 1 233 ? 199.325 -7.574 179.405 1.00 29.52 225 GLU F CA 1
ATOM 10770 C C . GLU F 1 233 ? 198.993 -8.379 180.665 1.00 27.26 225 GLU F C 1
ATOM 10771 O O . GLU F 1 233 ? 197.824 -8.746 180.881 1.00 25.71 225 GLU F O 1
ATOM 10777 N N . TYR F 1 234 ? 200.005 -8.636 181.515 1.00 23.31 226 TYR F N 1
ATOM 10778 C CA . TYR F 1 234 ? 199.788 -9.355 182.766 1.00 22.98 226 TYR F CA 1
ATOM 10779 C C . TYR F 1 234 ? 199.223 -8.447 183.851 1.00 20.69 226 TYR F C 1
ATOM 10780 O O . TYR F 1 234 ? 198.877 -8.927 184.932 1.00 22.32 226 TYR F O 1
ATOM 10789 N N . GLY F 1 235 ? 199.164 -7.150 183.561 1.00 18.58 227 GLY F N 1
ATOM 10790 C CA . GLY F 1 235 ? 198.529 -6.189 184.391 1.00 17.68 227 GLY F CA 1
ATOM 10791 C C . GLY F 1 235 ? 199.462 -5.466 185.363 1.00 17.03 227 GLY F C 1
ATOM 10792 O O . GLY F 1 235 ? 199.002 -4.771 186.240 1.00 15.57 227 GLY F O 1
ATOM 10793 N N . VAL F 1 236 ? 200.767 -5.624 185.152 1.00 17.34 228 VAL F N 1
ATOM 10794 C CA . VAL F 1 236 ? 201.760 -4.869 185.985 1.00 17.01 228 VAL F CA 1
ATOM 10795 C C . VAL F 1 236 ? 201.657 -3.359 185.694 1.00 16.73 228 VAL F C 1
ATOM 10796 O O . VAL F 1 236 ? 201.278 -2.935 184.601 1.00 17.50 228 VAL F O 1
ATOM 10800 N N . ALA F 1 237 ? 201.988 -2.569 186.703 1.00 15.16 229 ALA F N 1
ATOM 10801 C CA . ALA F 1 237 ? 201.995 -1.109 186.649 1.00 14.89 229 ALA F CA 1
ATOM 10802 C C . ALA F 1 237 ? 203.399 -0.457 186.539 1.00 14.73 229 ALA F C 1
ATOM 10803 O O . ALA F 1 237 ? 203.505 0.708 186.188 1.00 14.35 229 ALA F O 1
ATOM 10805 N N . ARG F 1 238 ? 204.433 -1.243 186.798 1.00 14.93 230 ARG F N 1
ATOM 10806 C CA . ARG F 1 238 ? 205.797 -0.739 186.825 1.00 14.53 230 ARG F CA 1
ATOM 10807 C C . ARG F 1 238 ? 206.739 -1.892 186.523 1.00 14.81 230 ARG F C 1
ATOM 10808 O O . ARG F 1 238 ? 206.558 -3.015 187.015 1.00 15.61 230 ARG F O 1
ATOM 10816 N N . ILE F 1 239 ? 207.703 -1.648 185.638 1.00 15.31 231 ILE F N 1
ATOM 10817 C CA . ILE F 1 239 ? 208.683 -2.638 185.257 1.00 15.89 231 ILE F CA 1
ATOM 10818 C C . ILE F 1 239 ? 210.069 -2.070 185.498 1.00 16.33 231 ILE F C 1
ATOM 10819 O O . ILE F 1 239 ? 210.372 -0.958 185.094 1.00 17.88 231 ILE F O 1
ATOM 10824 N N . SER F 1 240 ? 210.849 -2.840 186.224 1.00 15.16 232 SER F N 1
ATOM 10825 C CA . SER F 1 240 ? 212.235 -2.475 186.476 1.00 15.97 232 SER F CA 1
ATOM 10826 C C . SER F 1 240 ? 213.163 -3.595 186.029 1.00 15.96 232 SER F C 1
ATOM 10827 O O . SER F 1 240 ? 212.730 -4.622 185.534 1.00 16.19 232 SER F O 1
ATOM 10830 N N A HIS F 1 241 ? 214.461 -3.288 186.099 0.50 17.28 233 HIS F N 1
ATOM 10831 N N B HIS F 1 241 ? 214.479 -3.385 186.133 0.50 16.28 233 HIS F N 1
ATOM 10832 C CA A HIS F 1 241 ? 215.477 -4.064 185.424 0.50 18.39 233 HIS F CA 1
ATOM 10833 C CA B HIS F 1 241 ? 215.425 -4.358 185.572 0.50 16.63 233 HIS F CA 1
ATOM 10834 C C A HIS F 1 241 ? 216.736 -4.283 186.306 0.50 17.99 233 HIS F C 1
ATOM 10835 C C B HIS F 1 241 ? 216.696 -4.536 186.398 0.50 17.06 233 HIS F C 1
ATOM 10836 O O A HIS F 1 241 ? 217.759 -4.677 185.773 0.50 18.91 233 HIS F O 1
ATOM 10837 O O B HIS F 1 241 ? 217.658 -5.180 185.964 0.50 17.17 233 HIS F O 1
ATOM 10850 N N . GLY F 1 242 ? 216.674 -4.054 187.632 1.00 17.26 234 GLY F N 1
ATOM 10851 C CA . GLY F 1 242 ? 217.818 -4.233 188.514 1.00 17.66 234 GLY F CA 1
ATOM 10852 C C . GLY F 1 242 ? 219.103 -3.695 187.889 1.00 17.01 234 GLY F C 1
ATOM 10853 O O . GLY F 1 242 ? 219.099 -2.628 187.301 1.00 16.92 234 GLY F O 1
ATOM 10854 N N . PRO F 1 243 ? 220.216 -4.432 188.041 1.00 18.39 235 PRO F N 1
ATOM 10855 C CA . PRO F 1 243 ? 221.474 -3.833 187.593 1.00 18.07 235 PRO F CA 1
ATOM 10856 C C . PRO F 1 243 ? 221.816 -4.189 186.161 1.00 18.78 235 PRO F C 1
ATOM 10857 O O . PRO F 1 243 ? 222.933 -3.921 185.697 1.00 17.79 235 PRO F O 1
ATOM 10861 N N . TYR F 1 244 ? 220.867 -4.784 185.427 1.00 19.27 236 TYR F N 1
ATOM 10862 C CA . TYR F 1 244 ? 221.102 -5.088 184.038 1.00 19.80 236 TYR F CA 1
ATOM 10863 C C . TYR F 1 244 ? 221.672 -3.929 183.141 1.00 18.91 236 TYR F C 1
ATOM 10864 O O . TYR F 1 244 ? 222.640 -4.179 182.407 1.00 19.54 236 TYR F O 1
ATOM 10873 N N . PRO F 1 245 ? 221.155 -2.682 183.221 1.00 18.18 237 PRO F N 1
ATOM 10874 C CA . PRO F 1 245 ? 221.701 -1.625 182.363 1.00 19.53 237 PRO F CA 1
ATOM 10875 C C . PRO F 1 245 ? 223.169 -1.330 182.676 1.00 18.32 237 PRO F C 1
ATOM 10876 O O . PRO F 1 245 ? 223.976 -1.275 181.744 1.00 17.84 237 PRO F O 1
ATOM 10880 N N . TYR F 1 246 ? 223.484 -1.201 183.978 1.00 17.11 238 TYR F N 1
ATOM 10881 C CA . TYR F 1 246 ? 224.878 -1.043 184.436 1.00 16.88 238 TYR F CA 1
ATOM 10882 C C . TYR F 1 246 ? 225.758 -2.188 183.895 1.00 17.43 238 TYR F C 1
ATOM 10883 O O . TYR F 1 246 ? 226.862 -1.961 183.365 1.00 17.83 238 TYR F O 1
ATOM 10892 N N . LEU F 1 247 ? 225.251 -3.415 184.025 1.00 18.38 239 LEU F N 1
ATOM 10893 C CA . LEU F 1 247 ? 226.032 -4.600 183.639 1.00 20.11 239 LEU F CA 1
ATOM 10894 C C . LEU F 1 247 ? 226.254 -4.617 182.147 1.00 19.56 239 LEU F C 1
ATOM 10895 O O . LEU F 1 247 ? 227.350 -4.993 181.670 1.00 19.81 239 LEU F O 1
ATOM 10900 N N . GLN F 1 248 ? 225.265 -4.168 181.364 1.00 20.03 240 GLN F N 1
ATOM 10901 C CA . GLN F 1 248 ? 225.466 -4.106 179.916 1.00 20.42 240 GLN F CA 1
ATOM 10902 C C . GLN F 1 248 ? 226.452 -3.026 179.544 1.00 19.80 240 GLN F C 1
ATOM 10903 O O . GLN F 1 248 ? 227.302 -3.234 178.667 1.00 19.39 240 GLN F O 1
ATOM 10909 N N . ALA F 1 249 ? 226.403 -1.890 180.233 1.00 18.75 241 ALA F N 1
ATOM 10910 C CA . ALA F 1 249 ? 227.353 -0.839 179.980 1.00 19.22 241 ALA F CA 1
ATOM 10911 C C . ALA F 1 249 ? 228.769 -1.364 180.277 1.00 18.99 241 ALA F C 1
ATOM 10912 O O . ALA F 1 249 ? 229.711 -1.132 179.509 1.00 19.29 241 ALA F O 1
ATOM 10914 N N . MET F 1 250 ? 228.905 -2.115 181.347 1.00 19.21 242 MET F N 1
ATOM 10915 C CA . MET F 1 250 ? 230.221 -2.639 181.717 1.00 20.03 242 MET F CA 1
ATOM 10916 C C . MET F 1 250 ? 230.671 -3.758 180.791 1.00 21.05 242 MET F C 1
ATOM 10917 O O . MET F 1 250 ? 231.875 -3.919 180.566 1.00 18.51 242 MET F O 1
ATOM 10922 N N . LYS F 1 251 ? 229.742 -4.532 180.227 1.00 21.03 243 LYS F N 1
ATOM 10923 C CA . LYS F 1 251 ? 230.106 -5.483 179.168 1.00 22.00 243 LYS F CA 1
ATOM 10924 C C . LYS F 1 251 ? 230.756 -4.814 177.978 1.00 21.00 243 LYS F C 1
ATOM 10925 O O . LYS F 1 251 ? 231.762 -5.313 177.398 1.00 21.00 243 LYS F O 1
ATOM 10931 N N . THR F 1 252 ? 230.206 -3.676 177.590 1.00 20.02 244 THR F N 1
ATOM 10932 C CA . THR F 1 252 ? 230.725 -2.941 176.453 1.00 19.60 244 THR F CA 1
ATOM 10933 C C . THR F 1 252 ? 232.159 -2.486 176.731 1.00 19.45 244 THR F C 1
ATOM 10934 O O . THR F 1 252 ? 233.090 -2.578 175.881 1.00 18.92 244 THR F O 1
ATOM 10938 N N . LEU F 1 253 ? 232.346 -1.951 177.928 1.00 18.02 245 LEU F N 1
ATOM 10939 C CA . LEU F 1 253 ? 233.683 -1.504 178.337 1.00 17.81 245 LEU F CA 1
ATOM 10940 C C . LEU F 1 253 ? 234.688 -2.629 178.325 1.00 18.24 245 LEU F C 1
ATOM 10941 O O . LEU F 1 253 ? 235.778 -2.495 177.772 1.00 19.08 245 LEU F O 1
ATOM 10946 N N . ALA F 1 254 ? 234.338 -3.752 178.942 1.00 18.08 246 ALA F N 1
ATOM 10947 C CA . ALA F 1 254 ? 235.262 -4.885 178.987 1.00 19.46 246 ALA F CA 1
ATOM 10948 C C . ALA F 1 254 ? 235.621 -5.379 177.556 1.00 20.23 246 ALA F C 1
ATOM 10949 O O . ALA F 1 254 ? 236.771 -5.728 177.308 1.00 19.38 246 ALA F O 1
ATOM 10951 N N . ALA F 1 255 ? 234.642 -5.395 176.648 1.00 20.53 247 ALA F N 1
ATOM 10952 C CA . ALA F 1 255 ? 234.884 -5.885 175.285 1.00 21.64 247 ALA F CA 1
ATOM 10953 C C . ALA F 1 255 ? 235.839 -4.974 174.548 1.00 22.47 247 ALA F C 1
ATOM 10954 O O . ALA F 1 255 ? 236.700 -5.460 173.771 1.00 23.04 247 ALA F O 1
ATOM 10956 N N . LEU F 1 256 ? 235.731 -3.660 174.800 1.00 22.82 248 LEU F N 1
ATOM 10957 C CA . LEU F 1 256 ? 236.610 -2.697 174.162 1.00 25.93 248 LEU F CA 1
ATOM 10958 C C . LEU F 1 256 ? 238.026 -2.907 174.618 1.00 24.93 248 LEU F C 1
ATOM 10959 O O . LEU F 1 256 ? 238.966 -2.820 173.842 1.00 24.67 248 LEU F O 1
ATOM 10964 N N . VAL F 1 257 ? 238.189 -3.128 175.916 1.00 23.17 249 VAL F N 1
ATOM 10965 C CA . VAL F 1 257 ? 239.522 -3.409 176.453 1.00 23.51 249 VAL F CA 1
ATOM 10966 C C . VAL F 1 257 ? 240.156 -4.657 175.855 1.00 24.98 249 VAL F C 1
ATOM 10967 O O . VAL F 1 257 ? 241.334 -4.651 175.489 1.00 25.20 249 VAL F O 1
ATOM 10971 N N . LYS F 1 258 ? 239.377 -5.721 175.749 1.00 26.04 250 LYS F N 1
ATOM 10972 C CA . LYS F 1 258 ? 239.877 -7.000 175.206 1.00 27.68 250 LYS F CA 1
ATOM 10973 C C . LYS F 1 258 ? 240.159 -6.954 173.697 1.00 31.28 250 LYS F C 1
ATOM 10974 O O . LYS F 1 258 ? 241.052 -7.661 173.231 1.00 33.49 250 LYS F O 1
ATOM 10976 N N . GLN F 1 259 ? 239.418 -6.144 172.946 1.00 33.02 251 GLN F N 1
ATOM 10977 C CA . GLN F 1 259 ? 239.630 -5.953 171.508 1.00 36.55 251 GLN F CA 1
ATOM 10978 C C . GLN F 1 259 ? 240.909 -5.206 171.199 1.00 42.21 251 GLN F C 1
ATOM 10979 O O . GLN F 1 259 ? 241.412 -5.285 170.091 1.00 44.71 251 GLN F O 1
ATOM 10981 N N . GLY F 1 260 ? 241.415 -4.454 172.168 1.00 45.61 252 GLY F N 1
ATOM 10982 C CA . GLY F 1 260 ? 242.656 -3.700 172.002 1.00 50.24 252 GLY F CA 1
ATOM 10983 C C . GLY F 1 260 ? 242.356 -2.239 171.741 1.00 49.82 252 GLY F C 1
ATOM 10984 O O . GLY F 1 260 ? 241.738 -1.905 170.734 1.00 51.43 252 GLY F O 1
ATOM 10985 N N . GLY G 1 10 ? 234.329 17.912 257.270 1.00 47.76 2 GLY G N 1
ATOM 10986 C CA . GLY G 1 10 ? 233.986 18.882 258.358 1.00 48.85 2 GLY G CA 1
ATOM 10987 C C . GLY G 1 10 ? 235.137 19.848 258.555 1.00 46.74 2 GLY G C 1
ATOM 10988 O O . GLY G 1 10 ? 236.274 19.423 258.651 1.00 41.34 2 GLY G O 1
ATOM 10989 N N . ASN G 1 11 ? 234.849 21.147 258.607 1.00 45.81 3 ASN G N 1
ATOM 10990 C CA . ASN G 1 11 ? 235.911 22.159 258.688 1.00 42.86 3 ASN G CA 1
ATOM 10991 C C . ASN G 1 11 ? 236.620 22.127 260.028 1.00 39.27 3 ASN G C 1
ATOM 10992 O O . ASN G 1 11 ? 237.820 22.354 260.100 1.00 29.00 3 ASN G O 1
ATOM 10997 N N . ASN G 1 12 ? 235.901 21.829 261.109 1.00 36.06 4 ASN G N 1
ATOM 10998 C CA . ASN G 1 12 ? 236.618 21.720 262.361 1.00 33.88 4 ASN G CA 1
ATOM 10999 C C . ASN G 1 12 ? 237.586 20.543 262.415 1.00 29.99 4 ASN G C 1
ATOM 11000 O O . ASN G 1 12 ? 238.681 20.727 262.943 1.00 23.18 4 ASN G O 1
ATOM 11005 N N . GLU G 1 13 ? 237.195 19.397 261.820 1.00 27.50 5 GLU G N 1
ATOM 11006 C CA . GLU G 1 13 ? 238.097 18.264 261.602 1.00 22.71 5 GLU G CA 1
ATOM 11007 C C . GLU G 1 13 ? 239.290 18.685 260.734 1.00 19.34 5 GLU G C 1
ATOM 11008 O O . GLU G 1 13 ? 240.442 18.409 261.074 1.00 19.50 5 GLU G O 1
ATOM 11010 N N . LYS G 1 14 ? 239.015 19.324 259.599 1.00 16.77 6 LYS G N 1
ATOM 11011 C CA . LYS G 1 14 ? 240.132 19.784 258.741 1.00 15.60 6 LYS G CA 1
ATOM 11012 C C . LYS G 1 14 ? 241.071 20.726 259.481 1.00 14.78 6 LYS G C 1
ATOM 11013 O O . LYS G 1 14 ? 242.298 20.623 259.311 1.00 13.34 6 LYS G O 1
ATOM 11019 N N . GLY G 1 15 ? 240.506 21.660 260.244 1.00 14.30 7 GLY G N 1
ATOM 11020 C CA . GLY G 1 15 ? 241.292 22.692 260.918 1.00 14.43 7 GLY G CA 1
ATOM 11021 C C . GLY G 1 15 ? 242.176 22.015 261.958 1.00 14.17 7 GLY G C 1
ATOM 11022 O O . GLY G 1 15 ? 243.335 22.366 262.156 1.00 13.48 7 GLY G O 1
ATOM 11023 N N . ALA G 1 16 ? 241.643 20.997 262.645 1.00 14.44 8 ALA G N 1
ATOM 11024 C CA . ALA G 1 16 ? 242.424 20.240 263.670 1.00 14.73 8 ALA G CA 1
ATOM 11025 C C . ALA G 1 16 ? 243.589 19.456 263.050 1.00 14.61 8 ALA G C 1
ATOM 11026 O O . ALA G 1 16 ? 244.709 19.468 263.559 1.00 14.87 8 ALA G O 1
ATOM 11028 N N . ILE G 1 17 ? 243.326 18.807 261.928 1.00 13.95 9 ILE G N 1
ATOM 11029 C CA . ILE G 1 17 ? 244.357 18.102 261.201 1.00 13.63 9 ILE G CA 1
ATOM 11030 C C . ILE G 1 17 ? 245.452 19.068 260.838 1.00 12.32 9 ILE G C 1
ATOM 11031 O O . ILE G 1 17 ? 246.633 18.832 261.098 1.00 11.67 9 ILE G O 1
ATOM 11036 N N . PHE G 1 18 ? 245.053 20.185 260.238 1.00 11.84 10 PHE G N 1
ATOM 11037 C CA . PHE G 1 18 ? 246.059 21.189 259.815 1.00 10.56 10 PHE G CA 1
ATOM 11038 C C . PHE G 1 18 ? 246.916 21.698 260.963 1.00 10.90 10 PHE G C 1
ATOM 11039 O O . PHE G 1 18 ? 248.187 21.720 260.880 1.00 10.08 10 PHE G O 1
ATOM 11047 N N . ARG G 1 19 ? 246.281 22.061 262.072 1.00 11.90 11 ARG G N 1
ATOM 11048 C CA . ARG G 1 19 ? 247.034 22.524 263.215 1.00 13.19 11 ARG G CA 1
ATOM 11049 C C . ARG G 1 19 ? 248.022 21.459 263.699 1.00 13.19 11 ARG G C 1
ATOM 11050 O O . ARG G 1 19 ? 249.179 21.776 264.014 1.00 13.41 11 ARG G O 1
ATOM 11058 N N . SER G 1 20 ? 247.583 20.191 263.770 1.00 13.92 12 SER G N 1
ATOM 11059 C CA . SER G 1 20 ? 248.412 19.106 264.261 1.00 14.52 12 SER G CA 1
ATOM 11060 C C . SER G 1 20 ? 249.618 18.791 263.387 1.00 14.24 12 SER G C 1
ATOM 11061 O O . SER G 1 20 ? 250.569 18.191 263.884 1.00 15.28 12 SER G O 1
ATOM 11064 N N . LEU G 1 21 ? 249.596 19.264 262.153 1.00 12.74 13 LEU G N 1
ATOM 11065 C CA . LEU G 1 21 ? 250.688 18.997 261.190 1.00 12.55 13 LEU G CA 1
ATOM 11066 C C . LEU G 1 21 ? 251.875 19.952 261.417 1.00 11.95 13 LEU G C 1
ATOM 11067 O O . LEU G 1 21 ? 252.971 19.705 260.829 1.00 12.30 13 LEU G O 1
ATOM 11072 N N . HIS G 1 22 ? 251.694 20.976 262.262 1.00 11.31 14 HIS G N 1
ATOM 11073 C CA . HIS G 1 22 ? 252.771 21.898 262.583 1.00 10.85 14 HIS G CA 1
ATOM 11074 C C . HIS G 1 22 ? 253.667 21.316 263.694 1.00 11.43 14 HIS G C 1
ATOM 11075 O O . HIS G 1 22 ? 253.315 21.417 264.878 1.00 11.88 14 HIS G O 1
ATOM 11082 N N . ARG G 1 23 ? 254.739 20.627 263.284 1.00 11.98 15 ARG G N 1
ATOM 11083 C CA . ARG G 1 23 ? 255.563 19.827 264.208 1.00 13.12 15 ARG G CA 1
ATOM 11084 C C . ARG G 1 23 ? 257.031 20.186 263.999 1.00 12.64 15 ARG G C 1
ATOM 11085 O O . ARG G 1 23 ? 257.561 20.022 262.911 1.00 11.78 15 ARG G O 1
ATOM 11093 N N . ALA G 1 24 ? 257.633 20.728 265.042 1.00 13.39 16 ALA G N 1
ATOM 11094 C CA . ALA G 1 24 ? 259.039 21.127 264.974 1.00 14.14 16 ALA G CA 1
ATOM 11095 C C . ALA G 1 24 ? 259.861 19.890 264.680 1.00 14.87 16 ALA G C 1
ATOM 11096 O O . ALA G 1 24 ? 259.757 18.896 265.409 1.00 15.97 16 ALA G O 1
ATOM 11098 N N . GLY G 1 25 ? 260.685 19.949 263.629 1.00 13.76 17 GLY G N 1
ATOM 11099 C CA . GLY G 1 25 ? 261.457 18.820 263.220 1.00 13.75 17 GLY G CA 1
ATOM 11100 C C . GLY G 1 25 ? 260.819 17.747 262.424 1.00 13.89 17 GLY G C 1
ATOM 11101 O O . GLY G 1 25 ? 261.506 16.838 261.909 1.00 13.71 17 GLY G O 1
ATOM 11102 N N . GLN G 1 26 ? 259.478 17.833 262.235 1.00 13.90 18 GLN G N 1
ATOM 11103 C CA . GLN G 1 26 ? 258.770 16.980 261.311 1.00 14.70 18 GLN G CA 1
ATOM 11104 C C . GLN G 1 26 ? 257.834 17.886 260.487 1.00 13.43 18 GLN G C 1
ATOM 11105 O O . GLN G 1 26 ? 256.599 17.813 260.590 1.00 14.41 18 GLN G O 1
ATOM 11111 N N . PRO G 1 27 ? 258.407 18.792 259.709 1.00 12.36 19 PRO G N 1
ATOM 11112 C CA . PRO G 1 27 ? 257.603 19.913 259.211 1.00 11.67 19 PRO G CA 1
ATOM 11113 C C . PRO G 1 27 ? 256.576 19.578 258.183 1.00 12.06 19 PRO G C 1
ATOM 11114 O O . PRO G 1 27 ? 256.776 18.649 257.339 1.00 12.47 19 PRO G O 1
ATOM 11118 N N . LEU G 1 28 ? 255.476 20.330 258.222 1.00 11.48 20 LEU G N 1
ATOM 11119 C CA . LEU G 1 28 ? 254.533 20.355 257.116 1.00 11.65 20 LEU G CA 1
ATOM 11120 C C . LEU G 1 28 ? 255.153 20.982 255.882 1.00 12.25 20 LEU G C 1
ATOM 11121 O O . LEU G 1 28 ? 255.529 22.161 255.916 1.00 12.22 20 LEU G O 1
ATOM 11126 N N . ALA G 1 29 ? 255.175 20.245 254.789 1.00 12.68 21 ALA G N 1
ATOM 11127 C CA . ALA G 1 29 ? 255.708 20.795 253.539 1.00 13.89 21 ALA G CA 1
ATOM 11128 C C . ALA G 1 29 ? 254.541 21.079 252.590 1.00 14.99 21 ALA G C 1
ATOM 11129 O O . ALA G 1 29 ? 253.766 20.182 252.194 1.00 16.47 21 ALA G O 1
ATOM 11131 N N . LEU G 1 30 ? 254.402 22.342 252.218 1.00 12.66 22 LEU G N 1
ATOM 11132 C CA . LEU G 1 30 ? 253.282 22.785 251.337 1.00 13.87 22 LEU G CA 1
ATOM 11133 C C . LEU G 1 30 ? 253.740 23.257 249.992 1.00 13.44 22 LEU G C 1
ATOM 11134 O O . LEU G 1 30 ? 254.752 23.935 249.884 1.00 13.41 22 LEU G O 1
ATOM 11139 N N . PHE G 1 31 ? 252.983 22.902 248.931 1.00 13.96 23 PHE G N 1
ATOM 11140 C CA . PHE G 1 31 ? 253.336 23.303 247.524 1.00 15.22 23 PHE G CA 1
ATOM 11141 C C . PHE G 1 31 ? 252.159 24.083 246.966 1.00 16.66 23 PHE G C 1
ATOM 11142 O O . PHE G 1 31 ? 251.131 23.464 246.625 1.00 20.42 23 PHE G O 1
ATOM 11150 N N . ASN G 1 32 ? 252.307 25.405 246.835 1.00 13.65 24 ASN G N 1
ATOM 11151 C CA . ASN G 1 32 ? 251.178 26.288 246.559 1.00 13.14 24 ASN G CA 1
ATOM 11152 C C . ASN G 1 32 ? 250.452 25.899 245.290 1.00 12.77 24 ASN G C 1
ATOM 11153 O O . ASN G 1 32 ? 251.076 25.740 244.222 1.00 13.30 24 ASN G O 1
ATOM 11158 N N . VAL G 1 33 ? 249.160 25.725 245.390 1.00 11.57 25 VAL G N 1
ATOM 11159 C CA . VAL G 1 33 ? 248.322 25.447 244.222 1.00 11.70 25 VAL G CA 1
ATOM 11160 C C . VAL G 1 33 ? 247.539 26.710 243.878 1.00 11.71 25 VAL G C 1
ATOM 11161 O O . VAL G 1 33 ? 247.506 27.688 244.652 1.00 11.68 25 VAL G O 1
ATOM 11165 N N . TRP G 1 34 ? 246.936 26.711 242.682 1.00 11.50 26 TRP G N 1
ATOM 11166 C CA . TRP G 1 34 ? 246.376 27.917 242.117 1.00 10.83 26 TRP G CA 1
ATOM 11167 C C . TRP G 1 34 ? 245.048 27.720 241.401 1.00 11.31 26 TRP G C 1
ATOM 11168 O O . TRP G 1 34 ? 244.429 28.695 240.938 1.00 11.55 26 TRP G O 1
ATOM 11179 N N . ASP G 1 35 ? 244.558 26.479 241.403 1.00 11.12 27 ASP G N 1
ATOM 11180 C CA . ASP G 1 35 ? 243.255 26.105 240.856 1.00 12.33 27 ASP G CA 1
ATOM 11181 C C . ASP G 1 35 ? 242.852 24.710 241.304 1.00 11.80 27 ASP G C 1
ATOM 11182 O O . ASP G 1 35 ? 243.616 24.016 241.960 1.00 12.35 27 ASP G O 1
ATOM 11187 N N . ALA G 1 36 ? 241.642 24.316 240.959 1.00 12.29 28 ALA G N 1
ATOM 11188 C CA . ALA G 1 36 ? 241.123 23.005 241.346 1.00 13.27 28 ALA G CA 1
ATOM 11189 C C . ALA G 1 36 ? 241.932 21.862 240.769 1.00 12.61 28 ALA G C 1
ATOM 11190 O O . ALA G 1 36 ? 242.130 20.846 241.404 1.00 12.62 28 ALA G O 1
ATOM 11192 N N . GLY G 1 37 ? 242.396 22.025 239.537 1.00 14.46 29 GLY G N 1
ATOM 11193 C CA . GLY G 1 37 ? 243.138 20.984 238.878 1.00 13.95 29 GLY G CA 1
ATOM 11194 C C . GLY G 1 37 ? 244.480 20.728 239.542 1.00 12.89 29 GLY G C 1
ATOM 11195 O O . GLY G 1 37 ? 244.856 19.579 239.784 1.00 13.16 29 GLY G O 1
ATOM 11196 N N . SER G 1 38 ? 245.213 21.809 239.854 1.00 11.94 30 SER G N 1
ATOM 11197 C CA . SER G 1 38 ? 246.492 21.691 240.531 1.00 12.21 30 SER G CA 1
ATOM 11198 C C . SER G 1 38 ? 246.283 21.181 241.982 1.00 11.38 30 SER G C 1
ATOM 11199 O O . SER G 1 38 ? 247.071 20.380 242.475 1.00 11.15 30 SER G O 1
ATOM 11202 N N . ALA G 1 39 ? 245.202 21.600 242.628 1.00 11.45 31 ALA G N 1
ATOM 11203 C CA . ALA G 1 39 ? 244.838 21.058 243.957 1.00 11.37 31 ALA G CA 1
ATOM 11204 C C . ALA G 1 39 ? 244.725 19.521 243.940 1.00 12.17 31 ALA G C 1
ATOM 11205 O O . ALA G 1 39 ? 245.316 18.810 244.744 1.00 11.74 31 ALA G O 1
ATOM 11207 N N . ARG G 1 40 ? 243.969 19.012 242.984 1.00 13.13 32 ARG G N 1
ATOM 11208 C CA . ARG G 1 40 ? 243.760 17.580 242.849 1.00 15.09 32 ARG G CA 1
ATOM 11209 C C . ARG G 1 40 ? 245.070 16.847 242.573 1.00 13.70 32 ARG G C 1
ATOM 11210 O O . ARG G 1 40 ? 245.315 15.763 243.143 1.00 14.12 32 ARG G O 1
ATOM 11218 N N . VAL G 1 41 ? 245.886 17.380 241.692 1.00 13.14 33 VAL G N 1
ATOM 11219 C CA . VAL G 1 41 ? 247.164 16.779 241.362 1.00 13.66 33 VAL G CA 1
ATOM 11220 C C . VAL G 1 41 ? 248.051 16.658 242.597 1.00 13.16 33 VAL G C 1
ATOM 11221 O O . VAL G 1 41 ? 248.685 15.610 242.850 1.00 12.94 33 VAL G O 1
ATOM 11225 N N . VAL G 1 42 ? 248.155 17.769 243.344 1.00 12.36 34 VAL G N 1
ATOM 11226 C CA . VAL G 1 42 ? 249.002 17.792 244.569 1.00 12.49 34 VAL G CA 1
ATOM 11227 C C . VAL G 1 42 ? 248.473 16.815 245.643 1.00 12.30 34 VAL G C 1
ATOM 11228 O O . VAL G 1 42 ? 249.236 16.091 246.277 1.00 13.23 34 VAL G O 1
ATOM 11232 N N . ALA G 1 43 ? 247.167 16.744 245.784 1.00 12.98 35 ALA G N 1
ATOM 11233 C CA . ALA G 1 43 ? 246.532 15.781 246.686 1.00 13.66 35 ALA G CA 1
ATOM 11234 C C . ALA G 1 43 ? 246.787 14.346 246.277 1.00 14.92 35 ALA G C 1
ATOM 11235 O O . ALA G 1 43 ? 247.189 13.543 247.088 1.00 14.94 35 ALA G O 1
ATOM 11237 N N . ASP G 1 44 ? 246.673 14.067 244.992 1.00 15.73 36 ASP G N 1
ATOM 11238 C CA . ASP G 1 44 ? 246.948 12.701 244.505 1.00 17.84 36 ASP G CA 1
ATOM 11239 C C . ASP G 1 44 ? 248.380 12.318 244.581 1.00 16.64 36 ASP G C 1
ATOM 11240 O O . ASP G 1 44 ? 248.693 11.126 244.582 1.00 18.39 36 ASP G O 1
ATOM 11245 N N . ALA G 1 45 ? 249.287 13.281 244.635 1.00 15.69 37 ALA G N 1
ATOM 11246 C CA . ALA G 1 45 ? 250.691 13.042 244.778 1.00 15.79 37 ALA G CA 1
ATOM 11247 C C . ALA G 1 45 ? 251.132 12.831 246.232 1.00 15.60 37 ALA G C 1
ATOM 11248 O O . ALA G 1 45 ? 252.311 12.630 246.498 1.00 17.51 37 ALA G O 1
ATOM 11250 N N . GLY G 1 46 ? 250.182 12.872 247.151 1.00 15.12 38 GLY G N 1
ATOM 11251 C CA . GLY G 1 46 ? 250.402 12.491 248.538 1.00 14.74 38 GLY G CA 1
ATOM 11252 C C . GLY G 1 46 ? 250.455 13.597 249.530 1.00 14.54 38 GLY G C 1
ATOM 11253 O O . GLY G 1 46 ? 250.787 13.349 250.684 1.00 14.91 38 GLY G O 1
ATOM 11254 N N . ALA G 1 47 ? 250.152 14.827 249.106 1.00 13.99 39 ALA G N 1
ATOM 11255 C CA . ALA G 1 47 ? 250.101 15.911 250.101 1.00 12.82 39 ALA G CA 1
ATOM 11256 C C . ALA G 1 47 ? 249.084 15.641 251.229 1.00 13.09 39 ALA G C 1
ATOM 11257 O O . ALA G 1 47 ? 248.048 15.059 250.997 1.00 14.42 39 ALA G O 1
ATOM 11259 N N . VAL G 1 48 ? 249.362 16.158 252.430 1.00 12.77 40 VAL G N 1
ATOM 11260 C CA . VAL G 1 48 ? 248.408 16.061 253.512 1.00 13.44 40 VAL G CA 1
ATOM 11261 C C . VAL G 1 48 ? 247.635 17.343 253.808 1.00 12.58 40 VAL G C 1
ATOM 11262 O O . VAL G 1 48 ? 246.664 17.340 254.582 1.00 12.52 40 VAL G O 1
ATOM 11266 N N . ALA G 1 49 ? 248.022 18.430 253.138 1.00 11.25 41 ALA G N 1
ATOM 11267 C CA . ALA G 1 49 ? 247.282 19.690 253.218 1.00 10.60 41 ALA G CA 1
ATOM 11268 C C . ALA G 1 49 ? 247.663 20.511 251.978 1.00 10.21 41 ALA G C 1
ATOM 11269 O O . ALA G 1 49 ? 248.693 20.230 251.371 1.00 10.07 41 ALA G O 1
ATOM 11271 N N . LEU G 1 50 ? 246.846 21.490 251.625 1.00 9.87 42 LEU G N 1
ATOM 11272 C CA . LEU G 1 50 ? 247.081 22.350 250.477 1.00 10.05 42 LEU G CA 1
ATOM 11273 C C . LEU G 1 50 ? 247.155 23.792 250.938 1.00 9.53 42 LEU G C 1
ATOM 11274 O O . LEU G 1 50 ? 246.445 24.179 251.864 1.00 9.36 42 LEU G O 1
ATOM 11279 N N . ALA G 1 51 ? 247.946 24.582 250.230 1.00 9.64 43 ALA G N 1
ATOM 11280 C CA . ALA G 1 51 ? 248.005 26.041 250.417 1.00 9.80 43 ALA G CA 1
ATOM 11281 C C . ALA G 1 51 ? 247.773 26.688 249.069 1.00 10.48 43 ALA G C 1
ATOM 11282 O O . ALA G 1 51 ? 248.210 26.130 248.065 1.00 11.76 43 ALA G O 1
ATOM 11284 N N . THR G 1 52 ? 247.110 27.821 249.073 1.00 10.80 44 THR G N 1
ATOM 11285 C CA . THR G 1 52 ? 247.106 28.662 247.893 1.00 11.34 44 THR G CA 1
ATOM 11286 C C . THR G 1 52 ? 248.291 29.607 247.992 1.00 12.29 44 THR G C 1
ATOM 11287 O O . THR G 1 52 ? 248.743 29.928 249.101 1.00 13.26 44 THR G O 1
ATOM 11291 N N . GLY G 1 53 ? 248.784 30.072 246.845 1.00 12.24 45 GLY G N 1
ATOM 11292 C CA . GLY G 1 53 ? 249.836 31.083 246.777 1.00 13.31 45 GLY G CA 1
ATOM 11293 C C . GLY G 1 53 ? 249.268 32.256 246.010 1.00 13.15 45 GLY G C 1
ATOM 11294 O O . GLY G 1 53 ? 248.735 32.082 244.921 1.00 13.22 45 GLY G O 1
ATOM 11295 N N . SER G 1 54 ? 249.363 33.452 246.573 1.00 13.33 46 SER G N 1
ATOM 11296 C CA . SER G 1 54 ? 248.750 34.611 245.878 1.00 14.63 46 SER G CA 1
ATOM 11297 C C . SER G 1 54 ? 249.430 34.920 244.542 1.00 14.18 46 SER G C 1
ATOM 11298 O O . SER G 1 54 ? 248.739 35.369 243.580 1.00 14.64 46 SER G O 1
ATOM 11301 N N . TRP G 1 55 ? 250.767 34.803 244.497 1.00 14.70 47 TRP G N 1
ATOM 11302 C CA . TRP G 1 55 ? 251.497 35.086 243.249 1.00 16.44 47 TRP G CA 1
ATOM 11303 C C . TRP G 1 55 ? 251.017 34.130 242.148 1.00 15.24 47 TRP G C 1
ATOM 11304 O O . TRP G 1 55 ? 250.710 34.567 241.019 1.00 15.96 47 TRP G O 1
ATOM 11315 N N . SER G 1 56 ? 250.912 32.845 242.478 1.00 14.37 48 SER G N 1
ATOM 11316 C CA . SER G 1 56 ? 250.534 31.815 241.509 1.00 13.69 48 SER G CA 1
ATOM 11317 C C . SER G 1 56 ? 249.075 31.982 241.046 1.00 12.91 48 SER G C 1
ATOM 11318 O O . SER G 1 56 ? 248.757 31.880 239.865 1.00 13.64 48 SER G O 1
ATOM 11321 N N . VAL G 1 57 ? 248.160 32.266 241.960 1.00 12.70 49 VAL G N 1
ATOM 11322 C CA . VAL G 1 57 ? 246.790 32.444 241.613 1.00 11.88 49 VAL G CA 1
ATOM 11323 C C . VAL G 1 57 ? 246.664 33.678 240.714 1.00 12.62 49 VAL G C 1
ATOM 11324 O O . VAL G 1 57 ? 245.935 33.653 239.701 1.00 12.38 49 VAL G O 1
ATOM 11328 N N . ALA G 1 58 ? 247.345 34.747 241.101 1.00 12.54 50 ALA G N 1
ATOM 11329 C CA . ALA G 1 58 ? 247.327 35.966 240.270 1.00 14.24 50 ALA G CA 1
ATOM 11330 C C . ALA G 1 58 ? 247.845 35.704 238.845 1.00 14.80 50 ALA G C 1
ATOM 11331 O O . ALA G 1 58 ? 247.208 36.086 237.827 1.00 16.19 50 ALA G O 1
ATOM 11333 N N . ALA G 1 59 ? 249.016 35.135 238.777 1.00 15.17 51 ALA G N 1
ATOM 11334 C CA . ALA G 1 59 ? 249.638 34.813 237.500 1.00 15.56 51 ALA G CA 1
ATOM 11335 C C . ALA G 1 59 ? 248.748 33.910 236.650 1.00 15.78 51 ALA G C 1
ATOM 11336 O O . ALA G 1 59 ? 248.565 34.152 235.432 1.00 15.57 51 ALA G O 1
ATOM 11338 N N . ALA G 1 60 ? 248.151 32.897 237.268 1.00 13.96 52 ALA G N 1
ATOM 11339 C CA . ALA G 1 60 ? 247.273 31.998 236.532 1.00 14.32 52 ALA G CA 1
ATOM 11340 C C . ALA G 1 60 ? 246.101 32.703 235.902 1.00 15.64 52 ALA G C 1
ATOM 11341 O O . ALA G 1 60 ? 245.589 32.270 234.838 1.00 15.43 52 ALA G O 1
ATOM 11343 N N . ASN G 1 61 ? 245.647 33.797 236.544 1.00 15.84 53 ASN G N 1
ATOM 11344 C CA . ASN G 1 61 ? 244.457 34.491 236.123 1.00 16.94 53 ASN G CA 1
ATOM 11345 C C . ASN G 1 61 ? 244.765 35.828 235.431 1.00 16.81 53 ASN G C 1
ATOM 11346 O O . ASN G 1 61 ? 243.867 36.639 235.253 1.00 17.65 53 ASN G O 1
ATOM 11351 N N . GLY G 1 62 ? 246.026 36.037 235.104 1.00 17.10 54 GLY G N 1
ATOM 11352 C CA . GLY G 1 62 ? 246.452 37.162 234.254 1.00 19.17 54 GLY G CA 1
ATOM 11353 C C . GLY G 1 62 ? 246.655 38.462 234.986 1.00 20.66 54 GLY G C 1
ATOM 11354 O O . GLY G 1 62 ? 246.725 39.501 234.347 1.00 21.91 54 GLY G O 1
ATOM 11355 N N . PHE G 1 63 ? 246.791 38.401 236.320 1.00 20.89 55 PHE G N 1
ATOM 11356 C CA . PHE G 1 63 ? 247.109 39.565 237.168 1.00 22.23 55 PHE G CA 1
ATOM 11357 C C . PHE G 1 63 ? 248.543 39.583 237.702 1.00 25.43 55 PHE G C 1
ATOM 11358 O O . PHE G 1 63 ? 249.155 38.559 237.876 1.00 26.73 55 PHE G O 1
ATOM 11366 N N . VAL G 1 64 ? 249.022 40.775 238.050 1.00 31.64 56 VAL G N 1
ATOM 11367 C CA . VAL G 1 64 ? 250.234 40.942 238.908 1.00 34.57 56 VAL G CA 1
ATOM 11368 C C . VAL G 1 64 ? 249.881 40.650 240.392 1.00 34.72 56 VAL G C 1
ATOM 11369 O O . VAL G 1 64 ? 248.720 40.716 240.793 1.00 34.42 56 VAL G O 1
ATOM 11373 N N . ASP G 1 65 ? 250.880 40.294 241.197 1.00 38.16 57 ASP G N 1
ATOM 11374 C CA . ASP G 1 65 ? 250.694 40.016 242.639 1.00 35.98 57 ASP G CA 1
ATOM 11375 C C . ASP G 1 65 ? 250.446 41.346 243.402 1.00 36.83 57 ASP G C 1
ATOM 11376 O O . ASP G 1 65 ? 250.547 42.434 242.813 1.00 34.68 57 ASP G O 1
ATOM 11381 N N . GLY G 1 66 ? 250.143 41.264 244.703 1.00 35.17 58 GLY G N 1
ATOM 11382 C CA . GLY G 1 66 ? 250.038 42.469 245.538 1.00 36.07 58 GLY G CA 1
ATOM 11383 C C . GLY G 1 66 ? 248.623 43.042 245.615 1.00 35.94 58 GLY G C 1
ATOM 11384 O O . GLY G 1 66 ? 248.433 44.265 245.594 1.00 36.53 58 GLY G O 1
ATOM 11385 N N . GLU G 1 67 ? 247.639 42.151 245.714 1.00 32.32 59 GLU G N 1
ATOM 11386 C CA . GLU G 1 67 ? 246.231 42.504 245.918 1.00 31.35 59 GLU G CA 1
ATOM 11387 C C . GLU G 1 67 ? 245.664 43.313 244.717 1.00 31.27 59 GLU G C 1
ATOM 11388 O O . GLU G 1 67 ? 244.771 44.146 244.893 1.00 32.30 59 GLU G O 1
ATOM 11394 N N . GLN G 1 68 ? 246.181 43.050 243.511 1.00 30.50 60 GLN G N 1
ATOM 11395 C CA . GLN G 1 68 ? 245.625 43.595 242.266 1.00 29.03 60 GLN G CA 1
ATOM 11396 C C . GLN G 1 68 ? 244.470 42.687 241.802 1.00 24.57 60 GLN G C 1
ATOM 11397 O O . GLN G 1 68 ? 243.470 43.164 241.266 1.00 24.43 60 GLN G O 1
ATOM 11403 N N . MET G 1 69 ? 244.569 41.382 242.017 1.00 21.98 61 MET G N 1
ATOM 11404 C CA . MET G 1 69 ? 243.407 40.531 241.729 1.00 20.90 61 MET G CA 1
ATOM 11405 C C . MET G 1 69 ? 242.307 40.859 242.727 1.00 19.58 61 MET G C 1
ATOM 11406 O O . MET G 1 69 ? 242.579 40.856 243.909 1.00 18.52 61 MET G O 1
ATOM 11411 N N . PRO G 1 70 ? 241.076 41.101 242.267 1.00 19.75 62 PRO G N 1
ATOM 11412 C CA . PRO G 1 70 ? 240.011 41.369 243.183 1.00 18.90 62 PRO G CA 1
ATOM 11413 C C . PRO G 1 70 ? 239.767 40.254 244.173 1.00 17.86 62 PRO G C 1
ATOM 11414 O O . PRO G 1 70 ? 239.854 39.079 243.838 1.00 17.68 62 PRO G O 1
ATOM 11418 N N . ARG G 1 71 ? 239.451 40.642 245.389 1.00 16.43 63 ARG G N 1
ATOM 11419 C CA . ARG G 1 71 ? 239.177 39.681 246.467 1.00 16.26 63 ARG G CA 1
ATOM 11420 C C . ARG G 1 71 ? 238.113 38.686 246.095 1.00 16.09 63 ARG G C 1
ATOM 11421 O O . ARG G 1 71 ? 238.233 37.478 246.374 1.00 15.42 63 ARG G O 1
ATOM 11429 N N . ALA G 1 72 ? 237.035 39.171 245.481 1.00 16.59 64 ALA G N 1
ATOM 11430 C CA . ALA G 1 72 ? 235.940 38.234 245.127 1.00 16.64 64 ALA G CA 1
ATOM 11431 C C . ALA G 1 72 ? 236.365 37.120 244.172 1.00 16.97 64 ALA G C 1
ATOM 11432 O O . ALA G 1 72 ? 235.997 35.953 244.339 1.00 16.83 64 ALA G O 1
ATOM 11434 N N . LEU G 1 73 ? 237.175 37.472 243.183 1.00 18.59 65 LEU G N 1
ATOM 11435 C CA . LEU G 1 73 ? 237.667 36.534 242.239 1.00 19.48 65 LEU G CA 1
ATOM 11436 C C . LEU G 1 73 ? 238.632 35.533 242.946 1.00 18.05 65 LEU G C 1
ATOM 11437 O O . LEU G 1 73 ? 238.581 34.340 242.679 1.00 18.31 65 LEU G O 1
ATOM 11442 N N A MET G 1 74 ? 239.476 36.033 243.844 0.50 17.14 66 MET G N 1
ATOM 11443 N N B MET G 1 74 ? 239.456 36.019 243.849 0.50 16.99 66 MET G N 1
ATOM 11444 C CA A MET G 1 74 ? 240.357 35.162 244.671 0.50 16.76 66 MET G CA 1
ATOM 11445 C CA B MET G 1 74 ? 240.341 35.121 244.598 0.50 16.57 66 MET G CA 1
ATOM 11446 C C A MET G 1 74 ? 239.517 34.149 245.469 0.50 15.84 66 MET G C 1
ATOM 11447 C C B MET G 1 74 ? 239.551 34.161 245.529 0.50 15.67 66 MET G C 1
ATOM 11448 O O A MET G 1 74 ? 239.806 32.943 245.507 0.50 15.04 66 MET G O 1
ATOM 11449 O O B MET G 1 74 ? 239.905 32.989 245.719 0.50 14.80 66 MET G O 1
ATOM 11458 N N . MET G 1 75 ? 238.426 34.625 246.053 1.00 14.83 67 MET G N 1
ATOM 11459 C CA . MET G 1 75 ? 237.600 33.752 246.864 1.00 14.53 67 MET G CA 1
ATOM 11460 C C . MET G 1 75 ? 236.921 32.725 246.003 1.00 14.16 67 MET G C 1
ATOM 11461 O O . MET G 1 75 ? 236.713 31.592 246.449 1.00 13.76 67 MET G O 1
ATOM 11466 N N . GLU G 1 76 ? 236.527 33.085 244.785 1.00 14.93 68 GLU G N 1
ATOM 11467 C CA . GLU G 1 76 ? 235.946 32.107 243.890 1.00 16.09 68 GLU G CA 1
ATOM 11468 C C . GLU G 1 76 ? 236.942 30.970 243.570 1.00 15.04 68 GLU G C 1
ATOM 11469 O O . GLU G 1 76 ? 236.603 29.781 243.626 1.00 16.41 68 GLU G O 1
ATOM 11475 N N . VAL G 1 77 ? 238.178 31.354 243.321 1.00 14.98 69 VAL G N 1
ATOM 11476 C CA . VAL G 1 77 ? 239.259 30.403 243.102 1.00 14.31 69 VAL G CA 1
ATOM 11477 C C . VAL G 1 77 ? 239.442 29.514 244.309 1.00 13.22 69 VAL G C 1
ATOM 11478 O O . VAL G 1 77 ? 239.509 28.268 244.190 1.00 13.43 69 VAL G O 1
ATOM 11482 N N . LEU G 1 78 ? 239.496 30.134 245.481 1.00 12.77 70 LEU G N 1
ATOM 11483 C CA . LEU G 1 78 ? 239.624 29.398 246.726 1.00 11.99 70 LEU G CA 1
ATOM 11484 C C . LEU G 1 78 ? 238.524 28.355 246.879 1.00 12.53 70 LEU G C 1
ATOM 11485 O O . LEU G 1 78 ? 238.754 27.236 247.286 1.00 11.19 70 LEU G O 1
ATOM 11490 N N . GLU G 1 79 ? 237.278 28.767 246.645 1.00 11.70 71 GLU G N 1
ATOM 11491 C CA . GLU G 1 79 ? 236.158 27.843 246.739 1.00 12.43 71 GLU G CA 1
ATOM 11492 C C . GLU G 1 79 ? 236.311 26.616 245.863 1.00 12.69 71 GLU G C 1
ATOM 11493 O O . GLU G 1 79 ? 236.079 25.500 246.342 1.00 13.18 71 GLU G O 1
ATOM 11499 N N . ARG G 1 80 ? 236.813 26.792 244.651 1.00 13.68 72 ARG G N 1
ATOM 11500 C CA . ARG G 1 80 ? 236.996 25.671 243.715 1.00 14.30 72 ARG G CA 1
ATOM 11501 C C . ARG G 1 80 ? 238.132 24.742 244.187 1.00 13.90 72 ARG G C 1
ATOM 11502 O O . ARG G 1 80 ? 238.009 23.502 244.144 1.00 14.96 72 ARG G O 1
ATOM 11510 N N . ILE G 1 81 ? 239.171 25.357 244.760 1.00 12.82 73 ILE G N 1
ATOM 11511 C CA . ILE G 1 81 ? 240.259 24.600 245.370 1.00 12.18 73 ILE G CA 1
ATOM 11512 C C . ILE G 1 81 ? 239.775 23.779 246.556 1.00 12.15 73 ILE G C 1
ATOM 11513 O O . ILE G 1 81 ? 240.124 22.625 246.681 1.00 12.22 73 ILE G O 1
ATOM 11518 N N . VAL G 1 82 ? 238.991 24.386 247.458 1.00 11.96 74 VAL G N 1
ATOM 11519 C CA . VAL G 1 82 ? 238.475 23.697 248.624 1.00 12.81 74 VAL G CA 1
ATOM 11520 C C . VAL G 1 82 ? 237.592 22.510 248.246 1.00 14.56 74 VAL G C 1
ATOM 11521 O O . VAL G 1 82 ? 237.700 21.459 248.861 1.00 15.91 74 VAL G O 1
ATOM 11525 N N . ARG G 1 83 ? 236.775 22.684 247.213 1.00 15.91 75 ARG G N 1
ATOM 11526 C CA . ARG G 1 83 ? 235.850 21.650 246.758 1.00 18.85 75 ARG G CA 1
ATOM 11527 C C . ARG G 1 83 ? 236.539 20.515 246.036 1.00 17.61 75 ARG G C 1
ATOM 11528 O O . ARG G 1 83 ? 235.970 19.388 245.954 1.00 18.28 75 ARG G O 1
ATOM 11536 N N . ALA G 1 84 ? 237.756 20.744 245.567 1.00 15.12 76 ALA G N 1
ATOM 11537 C CA . ALA G 1 84 ? 238.452 19.755 244.716 1.00 16.17 76 ALA G CA 1
ATOM 11538 C C . ALA G 1 84 ? 238.933 18.529 245.490 1.00 16.36 76 ALA G C 1
ATOM 11539 O O . ALA G 1 84 ? 239.068 17.428 244.894 1.00 17.97 76 ALA G O 1
ATOM 11541 N N . THR G 1 85 ? 239.191 18.685 246.786 1.00 15.99 77 THR G N 1
ATOM 11542 C CA . THR G 1 85 ? 239.710 17.563 247.586 1.00 16.05 77 THR G CA 1
ATOM 11543 C C . THR G 1 85 ? 239.182 17.665 249.002 1.00 16.00 77 THR G C 1
ATOM 11544 O O . THR G 1 85 ? 238.621 18.692 249.422 1.00 15.56 77 THR G O 1
ATOM 11548 N N . ASP G 1 86 ? 239.398 16.622 249.772 1.00 17.48 78 ASP G N 1
ATOM 11549 C CA . ASP G 1 86 ? 238.992 16.628 251.158 1.00 17.85 78 ASP G CA 1
ATOM 11550 C C . ASP G 1 86 ? 240.115 17.042 252.120 1.00 16.70 78 ASP G C 1
ATOM 11551 O O . ASP G 1 86 ? 239.948 16.945 253.337 1.00 16.64 78 ASP G O 1
ATOM 11556 N N . LEU G 1 87 ? 241.218 17.569 251.588 1.00 14.59 79 LEU G N 1
ATOM 11557 C CA . LEU G 1 87 ? 242.319 18.018 252.403 1.00 13.20 79 LEU G CA 1
ATOM 11558 C C . LEU G 1 87 ? 242.034 19.386 253.017 1.00 12.51 79 LEU G C 1
ATOM 11559 O O . LEU G 1 87 ? 241.263 20.161 252.451 1.00 11.97 79 LEU G O 1
ATOM 11564 N N . PRO G 1 88 ? 242.659 19.666 254.167 1.00 11.63 80 PRO G N 1
ATOM 11565 C CA . PRO G 1 88 ? 242.613 21.037 254.704 1.00 11.34 80 PRO G CA 1
ATOM 11566 C C . PRO G 1 88 ? 243.309 22.000 253.731 1.00 10.74 80 PRO G C 1
ATOM 11567 O O . PRO G 1 88 ? 244.366 21.659 253.214 1.00 10.31 80 PRO G O 1
ATOM 11571 N N . VAL G 1 89 ? 242.710 23.185 253.519 1.00 10.41 81 VAL G N 1
ATOM 11572 C CA . VAL G 1 89 ? 243.268 24.190 252.651 1.00 9.80 81 VAL G CA 1
ATOM 11573 C C . VAL G 1 89 ? 243.479 25.475 253.455 1.00 9.32 81 VAL G C 1
ATOM 11574 O O . VAL G 1 89 ? 242.554 26.003 254.118 1.00 8.82 81 VAL G O 1
ATOM 11578 N N . THR G 1 90 ? 244.688 26.014 253.315 1.00 8.92 82 THR G N 1
ATOM 11579 C CA . THR G 1 90 ? 245.025 27.306 253.836 1.00 8.87 82 THR G CA 1
ATOM 11580 C C . THR G 1 90 ? 245.209 28.285 252.689 1.00 8.99 82 THR G C 1
ATOM 11581 O O . THR G 1 90 ? 245.704 27.924 251.611 1.00 9.71 82 THR G O 1
ATOM 11585 N N . VAL G 1 91 ? 244.805 29.541 252.926 1.00 8.93 83 VAL G N 1
ATOM 11586 C CA . VAL G 1 91 ? 244.764 30.573 251.906 1.00 9.14 83 VAL G CA 1
ATOM 11587 C C . VAL G 1 91 ? 245.741 31.701 252.136 1.00 9.07 83 VAL G C 1
ATOM 11588 O O . VAL G 1 91 ? 245.769 32.285 253.184 1.00 9.05 83 VAL G O 1
ATOM 11592 N N . ASP G 1 92 ? 246.520 32.043 251.122 1.00 9.77 84 ASP G N 1
ATOM 11593 C CA . ASP G 1 92 ? 247.390 33.231 251.197 1.00 10.42 84 ASP G CA 1
ATOM 11594 C C . ASP G 1 92 ? 246.531 34.478 250.982 1.00 10.55 84 ASP G C 1
ATOM 11595 O O . ASP G 1 92 ? 246.020 34.731 249.860 1.00 10.26 84 ASP G O 1
ATOM 11600 N N . LEU G 1 93 ? 246.389 35.276 252.004 1.00 10.29 85 LEU G N 1
ATOM 11601 C CA . LEU G 1 93 ? 245.550 36.505 251.952 1.00 10.96 85 LEU G CA 1
ATOM 11602 C C . LEU G 1 93 ? 246.392 37.736 251.844 1.00 11.77 85 LEU G C 1
ATOM 11603 O O . LEU G 1 93 ? 245.845 38.853 251.954 1.00 11.56 85 LEU G O 1
ATOM 11608 N N . GLU G 1 94 ? 247.691 37.602 251.548 1.00 12.14 86 GLU G N 1
ATOM 11609 C CA . GLU G 1 94 ? 248.576 38.784 251.446 1.00 14.17 86 GLU G CA 1
ATOM 11610 C C . GLU G 1 94 ? 248.406 39.599 252.698 1.00 13.65 86 GLU G C 1
ATOM 11611 O O . GLU G 1 94 ? 248.439 39.014 253.777 1.00 13.59 86 GLU G O 1
ATOM 11617 N N . SER G 1 95 ? 248.218 40.914 252.590 1.00 14.27 87 SER G N 1
ATOM 11618 C CA . SER G 1 95 ? 248.074 41.705 253.816 1.00 15.03 87 SER G CA 1
ATOM 11619 C C . SER G 1 95 ? 246.698 41.770 254.370 1.00 14.62 87 SER G C 1
ATOM 11620 O O . SER G 1 95 ? 246.459 42.526 255.356 1.00 15.60 87 SER G O 1
ATOM 11623 N N . GLY G 1 96 ? 245.739 41.035 253.763 1.00 13.41 88 GLY G N 1
ATOM 11624 C CA . GLY G 1 96 ? 244.408 40.948 254.301 1.00 13.56 88 GLY G CA 1
ATOM 11625 C C . GLY G 1 96 ? 243.322 41.656 253.507 1.00 14.43 88 GLY G C 1
ATOM 11626 O O . GLY G 1 96 ? 242.182 41.636 253.937 1.00 14.00 88 GLY G O 1
ATOM 11627 N N . TYR G 1 97 ? 243.655 42.248 252.364 1.00 15.04 89 TYR G N 1
ATOM 11628 C CA . TYR G 1 97 ? 242.656 42.893 251.500 1.00 16.87 89 TYR G CA 1
ATOM 11629 C C . TYR G 1 97 ? 241.773 43.843 252.300 1.00 17.47 89 TYR G C 1
ATOM 11630 O O . TYR G 1 97 ? 240.518 43.750 252.265 1.00 18.69 89 TYR G O 1
ATOM 11639 N N . GLY G 1 98 ? 242.410 44.751 253.048 1.00 17.06 90 GLY G N 1
ATOM 11640 C CA . GLY G 1 98 ? 241.661 45.657 253.879 1.00 18.04 90 GLY G CA 1
ATOM 11641 C C . GLY G 1 98 ? 242.441 46.851 254.328 1.00 17.66 90 GLY G C 1
ATOM 11642 O O . GLY G 1 98 ? 243.574 46.745 254.755 1.00 16.87 90 GLY G O 1
ATOM 11643 N N . GLU G 1 99 ? 241.794 48.013 254.284 1.00 19.37 91 GLU G N 1
ATOM 11644 C CA . GLU G 1 99 ? 242.429 49.209 254.773 1.00 21.12 91 GLU G CA 1
ATOM 11645 C C . GLU G 1 99 ? 242.669 49.166 256.292 1.00 19.87 91 GLU G C 1
ATOM 11646 O O . GLU G 1 99 ? 243.751 49.498 256.766 1.00 21.87 91 GLU G O 1
ATOM 11652 N N . ARG G 1 100 ? 241.644 48.825 257.040 1.00 20.12 92 ARG G N 1
ATOM 11653 C CA . ARG G 1 100 ? 241.678 48.866 258.496 1.00 20.92 92 ARG G CA 1
ATOM 11654 C C . ARG G 1 100 ? 241.519 47.456 259.050 1.00 19.29 92 ARG G C 1
ATOM 11655 O O . ARG G 1 100 ? 241.096 46.557 258.320 1.00 17.77 92 ARG G O 1
ATOM 11663 N N . PRO G 1 101 ? 241.783 47.261 260.349 1.00 19.33 93 PRO G N 1
ATOM 11664 C CA . PRO G 1 101 ? 241.580 45.934 260.932 1.00 17.92 93 PRO G CA 1
ATOM 11665 C C . PRO G 1 101 ? 240.174 45.378 260.706 1.00 17.98 93 PRO G C 1
ATOM 11666 O O . PRO G 1 101 ? 240.063 44.216 260.386 1.00 16.34 93 PRO G O 1
ATOM 11670 N N . GLU G 1 102 ? 239.094 46.192 260.809 1.00 17.63 94 GLU G N 1
ATOM 11671 C CA . GLU G 1 102 ? 237.770 45.613 260.541 1.00 19.09 94 GLU G CA 1
ATOM 11672 C C . GLU G 1 102 ? 237.600 45.109 259.089 1.00 17.28 94 GLU G C 1
ATOM 11673 O O . GLU G 1 102 ? 236.761 44.223 258.825 1.00 17.95 94 GLU G O 1
ATOM 11679 N N . ASP G 1 103 ? 238.351 45.680 258.143 1.00 16.36 95 ASP G N 1
ATOM 11680 C CA . ASP G 1 103 ? 238.286 45.264 256.746 1.00 16.35 95 ASP G CA 1
ATOM 11681 C C . ASP G 1 103 ? 238.978 43.891 256.645 1.00 15.25 95 ASP G C 1
ATOM 11682 O O . ASP G 1 103 ? 238.530 42.980 255.936 1.00 16.23 95 ASP G O 1
ATOM 11687 N N . VAL G 1 104 ? 240.127 43.789 257.314 1.00 14.44 96 VAL G N 1
ATOM 11688 C CA . VAL G 1 104 ? 240.830 42.469 257.355 1.00 14.02 96 VAL G CA 1
ATOM 11689 C C . VAL G 1 104 ? 239.966 41.384 257.967 1.00 14.10 96 VAL G C 1
ATOM 11690 O O . VAL G 1 104 ? 239.891 40.230 257.479 1.00 13.56 96 VAL G O 1
ATOM 11694 N N . ALA G 1 105 ? 239.242 41.734 259.032 1.00 14.59 97 ALA G N 1
ATOM 11695 C CA . ALA G 1 105 ? 238.302 40.797 259.633 1.00 14.93 97 ALA G CA 1
ATOM 11696 C C . ALA G 1 105 ? 237.268 40.265 258.639 1.00 15.09 97 ALA G C 1
ATOM 11697 O O . ALA G 1 105 ? 236.967 39.053 258.660 1.00 14.54 97 ALA G O 1
ATOM 11699 N N . GLU G 1 106 ? 236.763 41.133 257.752 1.00 15.88 98 GLU G N 1
ATOM 11700 C CA . GLU G 1 106 ? 235.736 40.756 256.743 1.00 17.04 98 GLU G CA 1
ATOM 11701 C C . GLU G 1 106 ? 236.418 39.771 255.771 1.00 15.22 98 GLU G C 1
ATOM 11702 O O . GLU G 1 106 ? 235.859 38.743 255.442 1.00 14.08 98 GLU G O 1
ATOM 11708 N N . THR G 1 107 ? 237.631 40.083 255.342 1.00 14.29 99 THR G N 1
ATOM 11709 C CA . THR G 1 107 ? 238.372 39.183 254.446 1.00 13.56 99 THR G CA 1
ATOM 11710 C C . THR G 1 107 ? 238.553 37.777 255.082 1.00 12.45 99 THR G C 1
ATOM 11711 O O . THR G 1 107 ? 238.327 36.770 254.420 1.00 11.99 99 THR G O 1
ATOM 11715 N N . ILE G 1 108 ? 238.925 37.678 256.357 1.00 12.89 100 ILE G N 1
ATOM 11716 C CA . ILE G 1 108 ? 239.110 36.389 257.049 1.00 13.31 100 ILE G CA 1
ATOM 11717 C C . ILE G 1 108 ? 237.763 35.680 257.144 1.00 12.89 100 ILE G C 1
ATOM 11718 O O . ILE G 1 108 ? 237.640 34.495 256.863 1.00 13.58 100 ILE G O 1
ATOM 11723 N N . ALA G 1 109 ? 236.708 36.429 257.505 1.00 12.71 101 ALA G N 1
ATOM 11724 C CA . ALA G 1 109 ? 235.364 35.807 257.541 1.00 12.59 101 ALA G CA 1
ATOM 11725 C C . ALA G 1 109 ? 234.936 35.238 256.181 1.00 12.13 101 ALA G C 1
ATOM 11726 O O . ALA G 1 109 ? 234.333 34.159 256.109 1.00 12.68 101 ALA G O 1
ATOM 11728 N N A MET G 1 110 ? 235.238 35.945 255.110 0.50 12.09 102 MET G N 1
ATOM 11729 N N B MET G 1 110 ? 235.263 35.945 255.123 0.50 12.65 102 MET G N 1
ATOM 11730 C CA A MET G 1 110 ? 234.949 35.445 253.775 0.50 12.24 102 MET G CA 1
ATOM 11731 C CA B MET G 1 110 ? 234.955 35.504 253.781 0.50 13.23 102 MET G CA 1
ATOM 11732 C C A MET G 1 110 ? 235.728 34.181 253.520 0.50 12.02 102 MET G C 1
ATOM 11733 C C B MET G 1 110 ? 235.763 34.271 253.396 0.50 12.61 102 MET G C 1
ATOM 11734 O O A MET G 1 110 ? 235.175 33.165 253.079 0.50 11.58 102 MET G O 1
ATOM 11735 O O B MET G 1 110 ? 235.258 33.375 252.722 0.50 12.18 102 MET G O 1
ATOM 11744 N N . SER G 1 111 ? 237.026 34.220 253.826 1.00 11.79 103 SER G N 1
ATOM 11745 C CA . SER G 1 111 ? 237.825 33.035 253.605 1.00 11.57 103 SER G CA 1
ATOM 11746 C C . SER G 1 111 ? 237.286 31.791 254.304 1.00 11.11 103 SER G C 1
ATOM 11747 O O . SER G 1 111 ? 237.387 30.705 253.771 1.00 11.29 103 SER G O 1
ATOM 11750 N N . ILE G 1 112 ? 236.698 31.935 255.468 1.00 11.26 104 ILE G N 1
ATOM 11751 C CA . ILE G 1 112 ? 236.082 30.853 256.233 1.00 11.28 104 ILE G CA 1
ATOM 11752 C C . ILE G 1 112 ? 234.786 30.397 255.539 1.00 12.01 104 ILE G C 1
ATOM 11753 O O . ILE G 1 112 ? 234.551 29.182 255.375 1.00 11.94 104 ILE G O 1
ATOM 11758 N N . ARG G 1 113 ? 234.009 31.366 255.092 1.00 12.40 105 ARG G N 1
ATOM 11759 C CA . ARG G 1 113 ? 232.806 31.055 254.286 1.00 13.19 105 ARG G CA 1
ATOM 11760 C C . ARG G 1 113 ? 233.149 30.271 253.012 1.00 13.14 105 ARG G C 1
ATOM 11761 O O . ARG G 1 113 ? 232.389 29.414 252.566 1.00 13.80 105 ARG G O 1
ATOM 11769 N N . ALA G 1 114 ? 234.316 30.536 252.444 1.00 12.11 106 ALA G N 1
ATOM 11770 C CA . ALA G 1 114 ? 234.792 29.862 251.218 1.00 11.79 106 ALA G CA 1
ATOM 11771 C C . ALA G 1 114 ? 235.415 28.487 251.503 1.00 11.55 106 ALA G C 1
ATOM 11772 O O . ALA G 1 114 ? 235.654 27.702 250.563 1.00 13.43 106 ALA G O 1
ATOM 11774 N N . GLY G 1 115 ? 235.596 28.185 252.790 1.00 11.04 107 GLY G N 1
ATOM 11775 C CA . GLY G 1 115 ? 236.019 26.894 253.232 1.00 11.45 107 GLY G CA 1
ATOM 11776 C C . GLY G 1 115 ? 237.470 26.700 253.584 1.00 11.21 107 GLY G C 1
ATOM 11777 O O . GLY G 1 115 ? 237.872 25.562 253.852 1.00 11.01 107 GLY G O 1
ATOM 11778 N N . ALA G 1 116 ? 238.208 27.792 253.684 1.00 11.04 108 ALA G N 1
ATOM 11779 C CA . ALA G 1 116 ? 239.578 27.685 254.180 1.00 10.89 108 ALA G CA 1
ATOM 11780 C C . ALA G 1 116 ? 239.627 27.488 255.696 1.00 10.59 108 ALA G C 1
ATOM 11781 O O . ALA G 1 116 ? 238.748 27.916 256.412 1.00 10.74 108 ALA G O 1
ATOM 11783 N N . ILE G 1 117 ? 240.650 26.769 256.141 1.00 10.02 109 ILE G N 1
ATOM 11784 C CA . ILE G 1 117 ? 240.824 26.502 257.579 1.00 10.12 109 ILE G CA 1
ATOM 11785 C C . ILE G 1 117 ? 242.058 27.243 258.183 1.00 9.85 109 ILE G C 1
ATOM 11786 O O . ILE G 1 117 ? 242.455 27.002 259.349 1.00 10.23 109 ILE G O 1
ATOM 11791 N N . GLY G 1 118 ? 242.643 28.127 257.401 1.00 9.62 110 GLY G N 1
ATOM 11792 C CA . GLY G 1 118 ? 243.719 28.987 257.893 1.00 9.44 110 GLY G CA 1
ATOM 11793 C C . GLY G 1 118 ? 244.158 29.941 256.822 1.00 9.41 110 GLY G C 1
ATOM 11794 O O . GLY G 1 118 ? 243.652 29.874 255.675 1.00 9.00 110 GLY G O 1
ATOM 11795 N N . CYS G 1 119 ? 245.076 30.849 257.168 1.00 8.83 111 CYS G N 1
ATOM 11796 C CA . CYS G 1 119 ? 245.540 31.835 256.216 1.00 8.95 111 CYS G CA 1
ATOM 11797 C C . CYS G 1 119 ? 247.008 32.168 256.481 1.00 8.67 111 CYS G C 1
ATOM 11798 O O . CYS G 1 119 ? 247.545 31.800 257.551 1.00 8.64 111 CYS G O 1
ATOM 11801 N N . ASN G 1 120 ? 247.657 32.740 255.465 1.00 8.84 112 ASN G N 1
ATOM 11802 C CA . ASN G 1 120 ? 248.861 33.588 255.671 1.00 8.96 112 ASN G CA 1
ATOM 11803 C C . ASN G 1 120 ? 248.339 35.035 255.613 1.00 10.19 112 ASN G C 1
ATOM 11804 O O . ASN G 1 120 ? 247.643 35.459 254.649 1.00 10.35 112 ASN G O 1
ATOM 11809 N N . LEU G 1 121 ? 248.754 35.793 256.641 1.00 9.80 113 LEU G N 1
ATOM 11810 C CA . LEU G 1 121 ? 248.444 37.215 256.728 1.00 10.62 113 LEU G CA 1
ATOM 11811 C C . LEU G 1 121 ? 249.762 37.959 256.956 1.00 10.89 113 LEU G C 1
ATOM 11812 O O . LEU G 1 121 ? 250.425 37.657 257.930 1.00 10.47 113 LEU G O 1
ATOM 11817 N N . GLU G 1 122 ? 250.103 38.901 256.092 1.00 11.04 114 GLU G N 1
ATOM 11818 C CA . GLU G 1 122 ? 251.448 39.520 256.033 1.00 12.48 114 GLU G CA 1
ATOM 11819 C C . GLU G 1 122 ? 251.432 40.940 256.532 1.00 12.25 114 GLU G C 1
ATOM 11820 O O . GLU G 1 122 ? 250.438 41.673 256.350 1.00 12.49 114 GLU G O 1
ATOM 11826 N N . ASP G 1 123 ? 252.558 41.362 257.087 1.00 11.42 115 ASP G N 1
ATOM 11827 C CA . ASP G 1 123 ? 252.670 42.637 257.761 1.00 12.35 115 ASP G CA 1
ATOM 11828 C C . ASP G 1 123 ? 253.241 43.788 256.951 1.00 14.37 115 ASP G C 1
ATOM 11829 O O . ASP G 1 123 ? 253.764 44.732 257.521 1.00 15.51 115 ASP G O 1
ATOM 11834 N N . SER G 1 124 ? 253.109 43.733 255.658 1.00 16.01 116 SER G N 1
ATOM 11835 C CA . SER G 1 124 ? 253.627 44.814 254.815 1.00 17.86 116 SER G CA 1
ATOM 11836 C C . SER G 1 124 ? 252.492 45.515 254.070 1.00 18.90 116 SER G C 1
ATOM 11837 O O . SER G 1 124 ? 251.335 45.069 254.027 1.00 17.19 116 SER G O 1
ATOM 11840 N N . PHE G 1 125 ? 252.835 46.677 253.534 1.00 21.85 117 PHE G N 1
ATOM 11841 C CA . PHE G 1 125 ? 251.908 47.436 252.689 1.00 23.80 117 PHE G CA 1
ATOM 11842 C C . PHE G 1 125 ? 251.992 46.885 251.274 1.00 26.43 117 PHE G C 1
ATOM 11843 O O . PHE G 1 125 ? 253.103 46.709 250.736 1.00 27.30 117 PHE G O 1
ATOM 11851 N N . PRO G 1 126 ? 250.838 46.589 250.658 1.00 28.97 118 PRO G N 1
ATOM 11852 C CA . PRO G 1 126 ? 250.902 45.900 249.365 1.00 33.27 118 PRO G CA 1
ATOM 11853 C C . PRO G 1 126 ? 251.571 46.714 248.255 1.00 35.91 118 PRO G C 1
ATOM 11854 O O . PRO G 1 126 ? 252.189 46.127 247.362 1.00 42.79 118 PRO G O 1
ATOM 11858 N N . SER G 1 127 ? 251.475 48.035 248.324 1.00 37.96 119 SER G N 1
ATOM 11859 C CA . SER G 1 127 ? 251.953 48.879 247.225 1.00 42.89 119 SER G CA 1
ATOM 11860 C C . SER G 1 127 ? 253.474 49.087 247.265 1.00 42.50 119 SER G C 1
ATOM 11861 O O . SER G 1 127 ? 254.094 49.154 246.212 1.00 47.13 119 SER G O 1
ATOM 11864 N N . THR G 1 128 ? 254.070 49.139 248.462 1.00 38.89 120 THR G N 1
ATOM 11865 C CA . THR G 1 128 ? 255.507 49.381 248.622 1.00 34.42 120 THR G CA 1
ATOM 11866 C C . THR G 1 128 ? 256.369 48.223 249.150 1.00 32.77 120 THR G C 1
ATOM 11867 O O . THR G 1 128 ? 257.587 48.270 249.038 1.00 32.02 120 THR G O 1
ATOM 11871 N N . GLY G 1 129 ? 255.745 47.220 249.765 1.00 27.99 121 GLY G N 1
ATOM 11872 C CA . GLY G 1 129 ? 256.465 46.194 250.497 1.00 27.20 121 GLY G CA 1
ATOM 11873 C C . GLY G 1 129 ? 257.037 46.646 251.825 1.00 26.33 121 GLY G C 1
ATOM 11874 O O . GLY G 1 129 ? 257.711 45.865 252.504 1.00 24.08 121 GLY G O 1
ATOM 11875 N N . GLU G 1 130 ? 256.801 47.898 252.216 1.00 25.86 122 GLU G N 1
ATOM 11876 C CA . GLU G 1 130 ? 257.343 48.377 253.460 1.00 25.94 122 GLU G CA 1
ATOM 11877 C C . GLU G 1 130 ? 256.540 47.775 254.600 1.00 21.34 122 GLU G C 1
ATOM 11878 O O . GLU G 1 130 ? 255.339 47.449 254.473 1.00 20.27 122 GLU G O 1
ATOM 11884 N N . LEU G 1 131 ? 257.200 47.651 255.719 1.00 19.71 123 LEU G N 1
ATOM 11885 C CA . LEU G 1 131 ? 256.593 47.026 256.902 1.00 19.11 123 LEU G CA 1
ATOM 11886 C C . LEU G 1 131 ? 255.651 47.978 257.630 1.00 18.84 123 LEU G C 1
ATOM 11887 O O . LEU G 1 131 ? 255.984 49.156 257.934 1.00 18.33 123 LEU G O 1
ATOM 11892 N N . ARG G 1 132 ? 254.505 47.451 258.031 1.00 17.85 124 ARG G N 1
ATOM 11893 C CA . ARG G 1 132 ? 253.621 48.137 258.950 1.00 17.89 124 ARG G CA 1
ATOM 11894 C C . ARG G 1 132 ? 254.238 48.174 260.348 1.00 18.23 124 ARG G C 1
ATOM 11895 O O . ARG G 1 132 ? 255.041 47.291 260.684 1.00 17.42 124 ARG G O 1
ATOM 11903 N N . ASP G 1 133 ? 253.914 49.203 261.149 1.00 19.11 125 ASP G N 1
ATOM 11904 C CA . ASP G 1 133 ? 254.239 49.255 262.575 1.00 19.66 125 ASP G CA 1
ATOM 11905 C C . ASP G 1 133 ? 253.781 47.947 263.226 1.00 17.54 125 ASP G C 1
ATOM 11906 O O . ASP G 1 133 ? 252.732 47.394 262.860 1.00 16.04 125 ASP G O 1
ATOM 11911 N N . VAL G 1 134 ? 254.598 47.445 264.142 1.00 16.77 126 VAL G N 1
ATOM 11912 C CA . VAL G 1 134 ? 254.313 46.189 264.820 1.00 15.27 126 VAL G CA 1
ATOM 11913 C C . VAL G 1 134 ? 252.889 46.073 265.380 1.00 14.91 126 VAL G C 1
ATOM 11914 O O . VAL G 1 134 ? 252.197 45.052 265.181 1.00 14.10 126 VAL G O 1
ATOM 11918 N N . ASP G 1 135 ? 252.381 47.122 266.024 1.00 15.11 127 ASP G N 1
ATOM 11919 C CA . ASP G 1 135 ? 251.064 47.084 266.615 1.00 14.54 127 ASP G CA 1
ATOM 11920 C C . ASP G 1 135 ? 249.953 47.339 265.603 1.00 14.49 127 ASP G C 1
ATOM 11921 O O . ASP G 1 135 ? 248.796 46.900 265.789 1.00 15.55 127 ASP G O 1
ATOM 11926 N N . GLU G 1 136 ? 250.242 48.069 264.531 1.00 15.50 128 GLU G N 1
ATOM 11927 C CA . GLU G 1 136 ? 249.282 48.142 263.423 1.00 16.24 128 GLU G CA 1
ATOM 11928 C C . GLU G 1 136 ? 249.085 46.731 262.802 1.00 14.73 128 GLU G C 1
ATOM 11929 O O . GLU G 1 136 ? 247.965 46.287 262.591 1.00 14.53 128 GLU G O 1
ATOM 11935 N N . ALA G 1 137 ? 250.186 46.049 262.546 1.00 13.89 129 ALA G N 1
ATOM 11936 C CA . ALA G 1 137 ? 250.156 44.640 262.046 1.00 13.03 129 ALA G CA 1
ATOM 11937 C C . ALA G 1 137 ? 249.471 43.684 263.023 1.00 13.17 129 ALA G C 1
ATOM 11938 O O . ALA G 1 137 ? 248.623 42.847 262.680 1.00 12.58 129 ALA G O 1
ATOM 11940 N N . ALA G 1 138 ? 249.791 43.831 264.292 1.00 12.63 130 ALA G N 1
ATOM 11941 C CA . ALA G 1 138 ? 249.138 43.046 265.336 1.00 12.89 130 ALA G CA 1
ATOM 11942 C C . ALA G 1 138 ? 247.628 43.283 265.413 1.00 12.53 130 ALA G C 1
ATOM 11943 O O . ALA G 1 138 ? 246.878 42.334 265.643 1.00 12.24 130 ALA G O 1
ATOM 11945 N N . ALA G 1 139 ? 247.164 44.518 265.220 1.00 13.13 131 ALA G N 1
ATOM 11946 C CA . ALA G 1 139 ? 245.759 44.820 265.313 1.00 13.77 131 ALA G CA 1
ATOM 11947 C C . ALA G 1 139 ? 244.991 44.131 264.180 1.00 13.27 131 ALA G C 1
ATOM 11948 O O . ALA G 1 139 ? 243.834 43.740 264.354 1.00 13.74 131 ALA G O 1
ATOM 11950 N N . ARG G 1 140 ? 245.643 43.975 263.041 1.00 13.20 132 ARG G N 1
ATOM 11951 C CA . ARG G 1 140 ? 245.053 43.248 261.915 1.00 13.22 132 ARG G CA 1
ATOM 11952 C C . ARG G 1 140 ? 244.934 41.752 262.243 1.00 12.30 132 ARG G C 1
ATOM 11953 O O . ARG G 1 140 ? 243.895 41.108 261.940 1.00 12.35 132 ARG G O 1
ATOM 11961 N N . ILE G 1 141 ? 245.982 41.194 262.858 1.00 12.35 133 ILE G N 1
ATOM 11962 C CA . ILE G 1 141 ? 245.938 39.798 263.305 1.00 12.29 133 ILE G CA 1
ATOM 11963 C C . ILE G 1 141 ? 244.837 39.599 264.349 1.00 12.99 133 ILE G C 1
ATOM 11964 O O . ILE G 1 141 ? 244.104 38.614 264.352 1.00 12.91 133 ILE G O 1
ATOM 11969 N N . ALA G 1 142 ? 244.746 40.532 265.290 1.00 13.93 134 ALA G N 1
ATOM 11970 C CA . ALA G 1 142 ? 243.729 40.411 266.313 1.00 13.98 134 ALA G CA 1
ATOM 11971 C C . ALA G 1 142 ? 242.319 40.439 265.744 1.00 14.07 134 ALA G C 1
ATOM 11972 O O . ALA G 1 142 ? 241.445 39.714 266.206 1.00 14.88 134 ALA G O 1
ATOM 11974 N N . ALA G 1 143 ? 242.083 41.270 264.729 1.00 14.82 135 ALA G N 1
ATOM 11975 C CA . ALA G 1 143 ? 240.782 41.371 264.121 1.00 14.68 135 ALA G CA 1
ATOM 11976 C C . ALA G 1 143 ? 240.470 40.085 263.385 1.00 14.53 135 ALA G C 1
ATOM 11977 O O . ALA G 1 143 ? 239.334 39.603 263.419 1.00 14.25 135 ALA G O 1
ATOM 11979 N N . ALA G 1 144 ? 241.478 39.503 262.741 1.00 13.62 136 ALA G N 1
ATOM 11980 C CA . ALA G 1 144 ? 241.325 38.193 262.077 1.00 13.50 136 ALA G CA 1
ATOM 11981 C C . ALA G 1 144 ? 240.971 37.081 263.061 1.00 12.98 136 ALA G C 1
ATOM 11982 O O . ALA G 1 144 ? 240.090 36.226 262.811 1.00 14.05 136 ALA G O 1
ATOM 11984 N N . ARG G 1 145 ? 241.634 37.099 264.225 1.00 13.52 137 ARG G N 1
ATOM 11985 C CA . ARG G 1 145 ? 241.446 36.108 265.276 1.00 14.52 137 ARG G CA 1
ATOM 11986 C C . ARG G 1 145 ? 240.019 36.204 265.805 1.00 15.95 137 ARG G C 1
ATOM 11987 O O . ARG G 1 145 ? 239.335 35.186 265.997 1.00 16.78 137 ARG G O 1
ATOM 11995 N N . GLN G 1 146 ? 239.594 37.429 266.058 1.00 16.77 138 GLN G N 1
ATOM 11996 C CA . GLN G 1 146 ? 238.232 37.679 266.529 1.00 19.61 138 GLN G CA 1
ATOM 11997 C C . GLN G 1 146 ? 237.161 37.225 265.523 1.00 18.71 138 GLN G C 1
ATOM 11998 O O . GLN G 1 146 ? 236.130 36.614 265.928 1.00 20.76 138 GLN G O 1
ATOM 12004 N N . ALA G 1 147 ? 237.381 37.485 264.230 1.00 16.76 139 ALA G N 1
ATOM 12005 C CA . ALA G 1 147 ? 236.492 37.028 263.179 1.00 17.02 139 ALA G CA 1
ATOM 12006 C C . ALA G 1 147 ? 236.398 35.499 263.161 1.00 16.00 139 ALA G C 1
ATOM 12007 O O . ALA G 1 147 ? 235.314 34.926 263.072 1.00 15.34 139 ALA G O 1
ATOM 12009 N N . ALA G 1 148 ? 237.535 34.827 263.236 1.00 15.01 140 ALA G N 1
ATOM 12010 C CA . ALA G 1 148 ? 237.517 33.352 263.292 1.00 16.06 140 ALA G CA 1
ATOM 12011 C C . ALA G 1 148 ? 236.830 32.790 264.513 1.00 18.61 140 ALA G C 1
ATOM 12012 O O . ALA G 1 148 ? 236.052 31.809 264.414 1.00 19.25 140 ALA G O 1
ATOM 12014 N N . ASP G 1 149 ? 237.122 33.395 265.662 1.00 19.58 141 ASP G N 1
ATOM 12015 C CA . ASP G 1 149 ? 236.566 32.932 266.924 1.00 23.48 141 ASP G CA 1
ATOM 12016 C C . ASP G 1 149 ? 235.043 33.147 266.869 1.00 23.96 141 ASP G C 1
ATOM 12017 O O . ASP G 1 149 ? 234.301 32.266 267.300 1.00 27.28 141 ASP G O 1
ATOM 12022 N N . ARG G 1 150 ? 234.578 34.258 266.300 1.00 24.13 142 ARG G N 1
ATOM 12023 C CA . ARG G 1 150 ? 233.132 34.524 266.070 1.00 26.45 142 ARG G CA 1
ATOM 12024 C C . ARG G 1 150 ? 232.404 33.522 265.191 1.00 27.14 142 ARG G C 1
ATOM 12025 O O . ARG G 1 150 ? 231.192 33.226 265.408 1.00 27.44 142 ARG G O 1
ATOM 12027 N N . ALA G 1 151 ? 233.109 33.036 264.169 1.00 22.70 143 ALA G N 1
ATOM 12028 C CA . ALA G 1 151 ? 232.631 32.010 263.262 1.00 22.94 143 ALA G CA 1
ATOM 12029 C C . ALA G 1 151 ? 232.573 30.639 263.927 1.00 23.36 143 ALA G C 1
ATOM 12030 O O . ALA G 1 151 ? 232.005 29.720 263.373 1.00 24.04 143 ALA G O 1
ATOM 12032 N N . GLY G 1 152 ? 233.211 30.500 265.079 1.00 23.01 144 GLY G N 1
ATOM 12033 C CA . GLY G 1 152 ? 233.316 29.241 265.791 1.00 23.69 144 GLY G CA 1
ATOM 12034 C C . GLY G 1 152 ? 234.107 28.166 265.111 1.00 25.79 144 GLY G C 1
ATOM 12035 O O . GLY G 1 152 ? 233.766 26.996 265.195 1.00 25.59 144 GLY G O 1
ATOM 12036 N N . VAL G 1 153 ? 235.182 28.536 264.429 1.00 24.51 145 VAL G N 1
ATOM 12037 C CA . VAL G 1 153 ? 235.867 27.567 263.562 1.00 24.13 145 VAL G CA 1
ATOM 12038 C C . VAL G 1 153 ? 237.296 27.455 264.056 1.00 26.23 145 VAL G C 1
ATOM 12039 O O . VAL G 1 153 ? 237.788 28.401 264.657 1.00 25.86 145 VAL G O 1
ATOM 12043 N N . ASP G 1 154 ? 237.915 26.290 263.811 1.00 25.49 146 ASP G N 1
ATOM 12044 C CA . ASP G 1 154 ? 239.331 26.045 264.157 1.00 26.42 146 ASP G CA 1
ATOM 12045 C C . ASP G 1 154 ? 240.097 26.647 262.963 1.00 22.53 146 ASP G C 1
ATOM 12046 O O . ASP G 1 154 ? 240.041 26.074 261.845 1.00 24.62 146 ASP G O 1
ATOM 12051 N N . TYR G 1 155 ? 240.757 27.796 263.165 1.00 17.36 147 TYR G N 1
ATOM 12052 C CA . TYR G 1 155 ? 241.333 28.534 261.992 1.00 13.31 147 TYR G CA 1
ATOM 12053 C C . TYR G 1 155 ? 242.765 28.952 262.307 1.00 12.42 147 TYR G C 1
ATOM 12054 O O . TYR G 1 155 ? 243.017 29.623 263.306 1.00 12.42 147 TYR G O 1
ATOM 12063 N N . PHE G 1 156 ? 243.695 28.556 261.471 1.00 10.10 148 PHE G N 1
ATOM 12064 C CA . PHE G 1 156 ? 245.125 28.757 261.752 1.00 9.68 148 PHE G CA 1
ATOM 12065 C C . PHE G 1 156 ? 245.604 30.033 261.058 1.00 9.42 148 PHE G C 1
ATOM 12066 O O . PHE G 1 156 ? 245.722 30.107 259.847 1.00 9.72 148 PHE G O 1
ATOM 12074 N N . ILE G 1 157 ? 245.970 31.021 261.867 1.00 9.15 149 ILE G N 1
ATOM 12075 C CA . ILE G 1 157 ? 246.538 32.288 261.361 1.00 9.00 149 ILE G CA 1
ATOM 12076 C C . ILE G 1 157 ? 248.054 32.184 261.378 1.00 8.49 149 ILE G C 1
ATOM 12077 O O . ILE G 1 157 ? 248.683 32.177 262.436 1.00 8.59 149 ILE G O 1
ATOM 12082 N N . ASN G 1 158 ? 248.610 32.026 260.203 1.00 8.26 150 ASN G N 1
ATOM 12083 C CA . ASN G 1 158 ? 250.040 32.002 259.995 1.00 8.24 150 ASN G CA 1
ATOM 12084 C C . ASN G 1 158 ? 250.458 33.442 259.696 1.00 8.28 150 ASN G C 1
ATOM 12085 O O . ASN G 1 158 ? 250.189 34.002 258.597 1.00 8.22 150 ASN G O 1
ATOM 12090 N N . ALA G 1 159 ? 251.063 34.083 260.713 1.00 8.86 151 ALA G N 1
ATOM 12091 C CA . ALA G 1 159 ? 251.488 35.466 260.570 1.00 9.18 151 ALA G CA 1
ATOM 12092 C C . ALA G 1 159 ? 252.797 35.575 259.829 1.00 9.42 151 ALA G C 1
ATOM 12093 O O . ALA G 1 159 ? 253.821 35.135 260.318 1.00 9.72 151 ALA G O 1
ATOM 12095 N N . ARG G 1 160 ? 252.730 36.137 258.623 1.00 9.55 152 ARG G N 1
ATOM 12096 C CA . ARG G 1 160 ? 253.913 36.352 257.790 1.00 9.53 152 ARG G CA 1
ATOM 12097 C C . ARG G 1 160 ? 254.531 37.679 258.197 1.00 9.74 152 ARG G C 1
ATOM 12098 O O . ARG G 1 160 ? 253.865 38.690 258.240 1.00 9.76 152 ARG G O 1
ATOM 12106 N N . THR G 1 161 ? 255.829 37.646 258.501 1.00 9.87 153 THR G N 1
ATOM 12107 C CA . THR G 1 161 ? 256.561 38.890 258.724 1.00 10.90 153 THR G CA 1
ATOM 12108 C C . THR G 1 161 ? 257.549 39.051 257.576 1.00 10.86 153 THR G C 1
ATOM 12109 O O . THR G 1 161 ? 258.264 38.087 257.211 1.00 11.47 153 THR G O 1
ATOM 12113 N N . ASP G 1 162 ? 257.663 40.263 257.046 1.00 11.68 154 ASP G N 1
ATOM 12114 C CA . ASP G 1 162 ? 258.568 40.536 255.926 1.00 12.29 154 ASP G CA 1
ATOM 12115 C C . ASP G 1 162 ? 259.904 41.171 256.361 1.00 12.91 154 ASP G C 1
ATOM 12116 O O . ASP G 1 162 ? 260.638 41.689 255.521 1.00 13.48 154 ASP G O 1
ATOM 12121 N N . VAL G 1 163 ? 260.247 41.063 257.633 1.00 12.26 155 VAL G N 1
ATOM 12122 C CA . VAL G 1 163 ? 261.513 41.661 258.157 1.00 13.39 155 VAL G CA 1
ATOM 12123 C C . VAL G 1 163 ? 262.702 41.202 257.341 1.00 13.53 155 VAL G C 1
ATOM 12124 O O . VAL G 1 163 ? 263.535 42.033 256.909 1.00 14.54 155 VAL G O 1
ATOM 12128 N N . PHE G 1 164 ? 262.815 39.888 257.112 1.00 12.53 156 PHE G N 1
ATOM 12129 C CA . PHE G 1 164 ? 263.938 39.372 256.268 1.00 13.10 156 PHE G CA 1
ATOM 12130 C C . PHE G 1 164 ? 263.685 39.534 254.779 1.00 14.35 156 PHE G C 1
ATOM 12131 O O . PHE G 1 164 ? 264.609 39.813 253.996 1.00 15.25 156 PHE G O 1
ATOM 12139 N N . PHE G 1 165 ? 262.445 39.372 254.368 1.00 13.56 157 PHE G N 1
ATOM 12140 C CA . PHE G 1 165 ? 262.091 39.378 252.970 1.00 14.40 157 PHE G CA 1
ATOM 12141 C C . PHE G 1 165 ? 262.408 40.737 252.318 1.00 15.81 157 PHE G C 1
ATOM 12142 O O . PHE G 1 165 ? 262.789 40.774 251.114 1.00 16.27 157 PHE G O 1
ATOM 12150 N N . LYS G 1 166 ? 262.196 41.817 253.076 1.00 17.04 158 LYS G N 1
ATOM 12151 C CA . LYS G 1 166 ? 262.309 43.184 252.540 1.00 19.95 158 LYS G CA 1
ATOM 12152 C C . LYS G 1 166 ? 263.746 43.664 252.693 1.00 19.43 158 LYS G C 1
ATOM 12153 O O . LYS G 1 166 ? 264.156 44.605 252.031 1.00 20.75 158 LYS G O 1
ATOM 12159 N N . ALA G 1 167 ? 264.486 43.039 253.591 1.00 18.79 159 ALA G N 1
ATOM 12160 C CA . ALA G 1 167 ? 265.869 43.417 253.896 1.00 19.61 159 ALA G CA 1
ATOM 12161 C C . ALA G 1 167 ? 266.848 42.811 252.924 1.00 19.18 159 ALA G C 1
ATOM 12162 O O . ALA G 1 167 ? 266.829 41.608 252.614 1.00 20.11 159 ALA G O 1
ATOM 12164 N N . ALA G 1 168 ? 267.758 43.651 252.420 1.00 20.36 160 ALA G N 1
ATOM 12165 C CA . ALA G 1 168 ? 268.866 43.137 251.620 1.00 19.90 160 ALA G CA 1
ATOM 12166 C C . ALA G 1 168 ? 269.653 42.029 252.341 1.00 18.54 160 ALA G C 1
ATOM 12167 O O . ALA G 1 168 ? 269.886 42.092 253.550 1.00 18.80 160 ALA G O 1
ATOM 12169 N N . THR G 1 169 ? 270.090 41.034 251.594 1.00 18.81 161 THR G N 1
ATOM 12170 C CA . THR G 1 169 ? 270.679 39.851 252.157 1.00 21.36 161 THR G CA 1
ATOM 12171 C C . THR G 1 169 ? 271.879 40.099 253.081 1.00 20.15 161 THR G C 1
ATOM 12172 O O . THR G 1 169 ? 272.032 39.387 254.060 1.00 20.21 161 THR G O 1
ATOM 12176 N N . GLU G 1 170 ? 272.712 41.104 252.771 1.00 20.44 162 GLU G N 1
ATOM 12177 C CA . GLU G 1 170 ? 273.896 41.404 253.629 1.00 20.11 162 GLU G CA 1
ATOM 12178 C C . GLU G 1 170 ? 273.526 41.803 255.019 1.00 18.91 162 GLU G C 1
ATOM 12179 O O . GLU G 1 170 ? 274.360 41.700 255.952 1.00 18.45 162 GLU G O 1
ATOM 12185 N N . THR G 1 171 ? 272.295 42.267 255.183 1.00 17.87 163 THR G N 1
ATOM 12186 C CA . THR G 1 171 ? 271.836 42.764 256.453 1.00 17.78 163 THR G CA 1
ATOM 12187 C C . THR G 1 171 ? 271.141 41.702 257.279 1.00 17.22 163 THR G C 1
ATOM 12188 O O . THR G 1 171 ? 270.593 42.032 258.328 1.00 17.10 163 THR G O 1
ATOM 12192 N N . HIS G 1 172 ? 271.112 40.450 256.793 1.00 15.88 164 HIS G N 1
ATOM 12193 C CA . HIS G 1 172 ? 270.422 39.383 257.565 1.00 15.34 164 HIS G CA 1
ATOM 12194 C C . HIS G 1 172 ? 271.323 38.938 258.699 1.00 15.21 164 HIS G C 1
ATOM 12195 O O . HIS G 1 172 ? 272.339 38.219 258.478 1.00 16.44 164 HIS G O 1
ATOM 12202 N N . ASP G 1 173 ? 271.019 39.419 259.879 1.00 15.01 165 ASP G N 1
ATOM 12203 C CA . ASP G 1 173 ? 271.880 39.240 261.046 1.00 16.43 165 ASP G CA 1
ATOM 12204 C C . ASP G 1 173 ? 271.111 39.120 262.332 1.00 16.61 165 ASP G C 1
ATOM 12205 O O . ASP G 1 173 ? 269.850 39.087 262.351 1.00 15.33 165 ASP G O 1
ATOM 12210 N N . GLU G 1 174 ? 271.829 39.022 263.457 1.00 19.11 166 GLU G N 1
ATOM 12211 C CA . GLU G 1 174 ? 271.171 38.908 264.752 1.00 20.60 166 GLU G CA 1
ATOM 12212 C C . GLU G 1 174 ? 270.208 40.051 265.080 1.00 20.05 166 GLU G C 1
ATOM 12213 O O . GLU G 1 174 ? 269.161 39.814 265.684 1.00 19.11 166 GLU G O 1
ATOM 12219 N N . ARG G 1 175 ? 270.529 41.290 264.663 1.00 20.60 167 ARG G N 1
ATOM 12220 C CA . ARG G 1 175 ? 269.648 42.422 264.881 1.00 21.57 167 ARG G CA 1
ATOM 12221 C C . ARG G 1 175 ? 268.311 42.220 264.206 1.00 19.96 167 ARG G C 1
ATOM 12222 O O . ARG G 1 175 ? 267.252 42.460 264.807 1.00 20.45 167 ARG G O 1
ATOM 12230 N N . LEU G 1 176 ? 268.366 41.747 262.981 1.00 17.76 168 LEU G N 1
ATOM 12231 C CA . LEU G 1 176 ? 267.163 41.486 262.207 1.00 17.71 168 LEU G CA 1
ATOM 12232 C C . LEU G 1 176 ? 266.389 40.313 262.830 1.00 15.86 168 LEU G C 1
ATOM 12233 O O . LEU G 1 176 ? 265.142 40.309 262.851 1.00 15.11 168 LEU G O 1
ATOM 12238 N N . LEU G 1 177 ? 267.099 39.301 263.329 1.00 14.66 169 LEU G N 1
ATOM 12239 C CA . LEU G 1 177 ? 266.443 38.187 264.051 1.00 15.30 169 LEU G CA 1
ATOM 12240 C C . LEU G 1 177 ? 265.730 38.708 265.299 1.00 15.12 169 LEU G C 1
ATOM 12241 O O . LEU G 1 177 ? 264.607 38.366 265.595 1.00 13.39 169 LEU G O 1
ATOM 12246 N N . ASP G 1 178 ? 266.381 39.566 266.064 1.00 15.46 170 ASP G N 1
ATOM 12247 C CA . ASP G 1 178 ? 265.762 40.122 267.251 1.00 15.95 170 ASP G CA 1
ATOM 12248 C C . ASP G 1 178 ? 264.498 40.916 266.884 1.00 14.36 170 ASP G C 1
ATOM 12249 O O . ASP G 1 178 ? 263.506 40.843 267.595 1.00 15.14 170 ASP G O 1
ATOM 12254 N N . ALA G 1 179 ? 264.513 41.663 265.785 1.00 14.41 171 ALA G N 1
ATOM 12255 C CA . ALA G 1 179 ? 263.366 42.445 265.366 1.00 14.72 171 ALA G CA 1
ATOM 12256 C C . ALA G 1 179 ? 262.208 41.517 264.987 1.00 13.36 171 ALA G C 1
ATOM 12257 O O . ALA G 1 179 ? 261.041 41.790 265.284 1.00 13.64 171 ALA G O 1
ATOM 12259 N N . THR G 1 180 ? 262.579 40.427 264.345 1.00 12.54 172 THR G N 1
ATOM 12260 C CA . THR G 1 180 ? 261.621 39.365 263.981 1.00 12.04 172 THR G CA 1
ATOM 12261 C C . THR G 1 180 ? 260.988 38.748 265.202 1.00 12.24 172 THR G C 1
ATOM 12262 O O . THR G 1 180 ? 259.747 38.544 265.231 1.00 12.30 172 THR G O 1
ATOM 12266 N N . LEU G 1 181 ? 261.798 38.394 266.202 1.00 12.13 173 LEU G N 1
ATOM 12267 C CA . LEU G 1 181 ? 261.274 37.831 267.447 1.00 11.76 173 LEU G CA 1
ATOM 12268 C C . LEU G 1 181 ? 260.349 38.811 268.190 1.00 12.44 173 LEU G C 1
ATOM 12269 O O . LEU G 1 181 ? 259.362 38.391 268.773 1.00 12.63 173 LEU G O 1
ATOM 12274 N N . ALA G 1 182 ? 260.671 40.107 268.158 1.00 13.25 174 ALA G N 1
ATOM 12275 C CA . ALA G 1 182 ? 259.804 41.115 268.789 1.00 14.05 174 ALA G CA 1
ATOM 12276 C C . ALA G 1 182 ? 258.468 41.156 268.079 1.00 13.52 174 ALA G C 1
ATOM 12277 O O . ALA G 1 182 ? 257.430 41.208 268.726 1.00 13.86 174 ALA G O 1
ATOM 12279 N N . ARG G 1 183 ? 258.475 41.096 266.752 1.00 13.28 175 ARG G N 1
ATOM 12280 C CA . ARG G 1 183 ? 257.220 41.014 266.028 1.00 12.81 175 ARG G CA 1
ATOM 12281 C C . ARG G 1 183 ? 256.495 39.721 266.360 1.00 11.82 175 ARG G C 1
ATOM 12282 O O . ARG G 1 183 ? 255.268 39.763 266.544 1.00 12.00 175 ARG G O 1
ATOM 12290 N N . ALA G 1 184 ? 257.200 38.596 266.431 1.00 11.23 176 ALA G N 1
ATOM 12291 C CA . ALA G 1 184 ? 256.561 37.337 266.725 1.00 11.26 176 ALA G CA 1
ATOM 12292 C C . ALA G 1 184 ? 255.839 37.368 268.081 1.00 11.62 176 ALA G C 1
ATOM 12293 O O . ALA G 1 184 ? 254.744 36.845 268.226 1.00 11.87 176 ALA G O 1
ATOM 12295 N N . ARG G 1 185 ? 256.459 37.997 269.087 1.00 11.58 177 ARG G N 1
ATOM 12296 C CA . ARG G 1 185 ? 255.843 38.038 270.394 1.00 12.18 177 ARG G CA 1
ATOM 12297 C C . ARG G 1 185 ? 254.572 38.873 270.371 1.00 11.56 177 ARG G C 1
ATOM 12298 O O . ARG G 1 185 ? 253.553 38.526 270.996 1.00 11.20 177 ARG G O 1
ATOM 12306 N N . ALA G 1 186 ? 254.605 39.973 269.632 1.00 10.94 178 ALA G N 1
ATOM 12307 C CA . ALA G 1 186 ? 253.404 40.790 269.471 1.00 10.94 178 ALA G CA 1
ATOM 12308 C C . ALA G 1 186 ? 252.286 40.055 268.712 1.00 11.19 178 ALA G C 1
ATOM 12309 O O . ALA G 1 186 ? 251.084 40.175 269.035 1.00 11.08 178 ALA G O 1
ATOM 12311 N N . TYR G 1 187 ? 252.701 39.354 267.666 1.00 10.77 179 TYR G N 1
ATOM 12312 C CA . TYR G 1 187 ? 251.758 38.621 266.835 1.00 10.80 179 TYR G CA 1
ATOM 12313 C C . TYR G 1 187 ? 251.117 37.463 267.589 1.00 10.59 179 TYR G C 1
ATOM 12314 O O . TYR G 1 187 ? 249.904 37.243 267.395 1.00 10.95 179 TYR G O 1
ATOM 12323 N N . ALA G 1 188 ? 251.912 36.718 268.362 1.00 10.63 180 ALA G N 1
ATOM 12324 C CA . ALA G 1 188 ? 251.418 35.631 269.224 1.00 10.65 180 ALA G CA 1
ATOM 12325 C C . ALA G 1 188 ? 250.399 36.179 270.220 1.00 11.44 180 ALA G C 1
ATOM 12326 O O . ALA G 1 188 ? 249.291 35.655 270.333 1.00 11.15 180 ALA G O 1
ATOM 12328 N N . ALA G 1 189 ? 250.701 37.350 270.806 1.00 11.33 181 ALA G N 1
ATOM 12329 C CA . ALA G 1 189 ? 249.788 37.904 271.772 1.00 12.03 181 ALA G CA 1
ATOM 12330 C C . ALA G 1 189 ? 248.484 38.307 271.173 1.00 11.93 181 ALA G C 1
ATOM 12331 O O . ALA G 1 189 ? 247.428 38.172 271.826 1.00 13.01 181 ALA G O 1
ATOM 12333 N N . ALA G 1 190 ? 248.514 38.759 269.921 1.00 11.53 182 ALA G N 1
ATOM 12334 C CA . ALA G 1 190 ? 247.344 39.148 269.195 1.00 11.92 182 ALA G CA 1
ATOM 12335 C C . ALA G 1 190 ? 246.512 38.015 268.612 1.00 12.07 182 ALA G C 1
ATOM 12336 O O . ALA G 1 190 ? 245.379 38.260 268.185 1.00 12.71 182 ALA G O 1
ATOM 12338 N N . GLY G 1 191 ? 247.035 36.797 268.695 1.00 11.90 183 GLY G N 1
ATOM 12339 C CA . GLY G 1 191 ? 246.300 35.605 268.297 1.00 12.11 183 GLY G CA 1
ATOM 12340 C C . GLY G 1 191 ? 246.843 34.794 267.147 1.00 11.67 183 GLY G C 1
ATOM 12341 O O . GLY G 1 191 ? 246.164 33.841 266.721 1.00 12.00 183 GLY G O 1
ATOM 12342 N N . ALA G 1 192 ? 248.026 35.120 266.626 1.00 10.61 184 ALA G N 1
ATOM 12343 C CA . ALA G 1 192 ? 248.612 34.273 265.584 1.00 10.44 184 ALA G CA 1
ATOM 12344 C C . ALA G 1 192 ? 248.909 32.860 266.090 1.00 10.36 184 ALA G C 1
ATOM 12345 O O . ALA G 1 192 ? 249.217 32.629 267.275 1.00 10.96 184 ALA G O 1
ATOM 12347 N N . ASP G 1 193 ? 248.831 31.899 265.165 1.00 9.97 185 ASP G N 1
ATOM 12348 C CA . ASP G 1 193 ? 249.160 30.503 265.469 1.00 9.86 185 ASP G CA 1
ATOM 12349 C C . ASP G 1 193 ? 250.514 30.017 264.960 1.00 9.43 185 ASP G C 1
ATOM 12350 O O . ASP G 1 193 ? 251.039 29.032 265.467 1.00 9.48 185 ASP G O 1
ATOM 12355 N N . GLY G 1 194 ? 251.032 30.706 263.953 1.00 9.29 186 GLY G N 1
ATOM 12356 C CA . GLY G 1 194 ? 252.292 30.369 263.351 1.00 8.92 186 GLY G CA 1
ATOM 12357 C C . GLY G 1 194 ? 253.000 31.632 262.936 1.00 8.76 186 GLY G C 1
ATOM 12358 O O . GLY G 1 194 ? 252.379 32.689 262.790 1.00 8.92 186 GLY G O 1
ATOM 12359 N N . LEU G 1 195 ? 254.283 31.507 262.703 1.00 9.00 187 LEU G N 1
ATOM 12360 C CA . LEU G 1 195 ? 255.159 32.611 262.228 1.00 9.23 187 LEU G CA 1
ATOM 12361 C C . LEU G 1 195 ? 255.851 32.185 260.935 1.00 9.32 187 LEU G C 1
ATOM 12362 O O . LEU G 1 195 ? 256.551 31.167 260.944 1.00 9.72 187 LEU G O 1
ATOM 12367 N N . PHE G 1 196 ? 255.661 32.930 259.853 1.00 8.68 188 PHE G N 1
ATOM 12368 C CA . PHE G 1 196 ? 256.310 32.688 258.579 1.00 8.84 188 PHE G CA 1
ATOM 12369 C C . PHE G 1 196 ? 257.313 33.815 258.322 1.00 9.26 188 PHE G C 1
ATOM 12370 O O . PHE G 1 196 ? 256.957 34.977 258.290 1.00 8.69 188 PHE G O 1
ATOM 12378 N N . VAL G 1 197 ? 258.568 33.412 258.074 1.00 9.54 189 VAL G N 1
ATOM 12379 C CA . VAL G 1 197 ? 259.670 34.366 257.884 1.00 10.14 189 VAL G CA 1
ATOM 12380 C C . VAL G 1 197 ? 260.355 34.093 256.523 1.00 10.00 189 VAL G C 1
ATOM 12381 O O . VAL G 1 197 ? 261.431 33.491 256.469 1.00 11.12 189 VAL G O 1
ATOM 12385 N N . PRO G 1 198 ? 259.741 34.493 255.414 1.00 10.36 190 PRO G N 1
ATOM 12386 C CA . PRO G 1 198 ? 260.329 34.313 254.103 1.00 10.79 190 PRO G CA 1
ATOM 12387 C C . PRO G 1 198 ? 261.601 35.138 253.973 1.00 11.87 190 PRO G C 1
ATOM 12388 O O . PRO G 1 198 ? 261.736 36.194 254.608 1.00 13.80 190 PRO G O 1
ATOM 12392 N N . GLY G 1 199 ? 262.534 34.664 253.180 1.00 11.48 191 GLY G N 1
ATOM 12393 C CA . GLY G 1 199 ? 263.802 35.391 253.016 1.00 11.92 191 GLY G CA 1
ATOM 12394 C C . GLY G 1 199 ? 264.876 35.024 254.005 1.00 12.33 191 GLY G C 1
ATOM 12395 O O . GLY G 1 199 ? 266.003 35.480 253.886 1.00 13.83 191 GLY G O 1
ATOM 12396 N N . LEU G 1 200 ? 264.540 34.213 255.003 1.00 11.42 192 LEU G N 1
ATOM 12397 C CA . LEU G 1 200 ? 265.494 33.725 256.005 1.00 11.63 192 LEU G CA 1
ATOM 12398 C C . LEU G 1 200 ? 266.059 32.370 255.529 1.00 12.11 192 LEU G C 1
ATOM 12399 O O . LEU G 1 200 ? 265.284 31.395 255.360 1.00 11.37 192 LEU G O 1
ATOM 12404 N N . ARG G 1 201 ? 267.377 32.316 255.337 1.00 12.71 193 ARG G N 1
ATOM 12405 C CA . ARG G 1 201 ? 268.089 31.127 254.842 1.00 13.65 193 ARG G CA 1
ATOM 12406 C C . ARG G 1 201 ? 269.239 30.688 255.724 1.00 12.96 193 ARG G C 1
ATOM 12407 O O . ARG G 1 201 ? 269.692 29.567 255.611 1.00 14.00 193 ARG G O 1
ATOM 12415 N N . SER G 1 202 ? 269.735 31.562 256.556 1.00 12.13 194 SER G N 1
ATOM 12416 C CA . SER G 1 202 ? 270.915 31.295 257.382 1.00 11.93 194 SER G CA 1
ATOM 12417 C C . SER G 1 202 ? 270.604 30.203 258.395 1.00 11.20 194 SER G C 1
ATOM 12418 O O . SER G 1 202 ? 269.775 30.421 259.265 1.00 10.59 194 SER G O 1
ATOM 12421 N N . PRO G 1 203 ? 271.349 29.114 258.413 1.00 11.52 195 PRO G N 1
ATOM 12422 C CA . PRO G 1 203 ? 271.120 28.143 259.489 1.00 11.03 195 PRO G CA 1
ATOM 12423 C C . PRO G 1 203 ? 271.208 28.638 260.928 1.00 11.22 195 PRO G C 1
ATOM 12424 O O . PRO G 1 203 ? 270.348 28.280 261.734 1.00 10.76 195 PRO G O 1
ATOM 12428 N N . ALA G 1 204 ? 272.229 29.448 261.247 1.00 11.31 196 ALA G N 1
ATOM 12429 C CA . ALA G 1 204 ? 272.428 29.965 262.608 1.00 11.54 196 ALA G CA 1
ATOM 12430 C C . ALA G 1 204 ? 271.241 30.776 263.019 1.00 11.13 196 ALA G C 1
ATOM 12431 O O . ALA G 1 204 ? 270.736 30.661 264.149 1.00 11.12 196 ALA G O 1
ATOM 12433 N N . LEU G 1 205 ? 270.754 31.586 262.089 1.00 10.59 197 LEU G N 1
ATOM 12434 C CA . LEU G 1 205 ? 269.593 32.420 262.431 1.00 10.41 197 LEU G CA 1
ATOM 12435 C C . LEU G 1 205 ? 268.307 31.634 262.547 1.00 9.63 197 LEU G C 1
ATOM 12436 O O . LEU G 1 205 ? 267.479 31.905 263.389 1.00 9.50 197 LEU G O 1
ATOM 12441 N N . ILE G 1 206 ? 268.109 30.656 261.673 1.00 9.18 198 ILE G N 1
ATOM 12442 C CA . ILE G 1 206 ? 266.923 29.801 261.776 1.00 8.64 198 ILE G CA 1
ATOM 12443 C C . ILE G 1 206 ? 266.915 29.035 263.077 1.00 8.77 198 ILE G C 1
ATOM 12444 O O . ILE G 1 206 ? 265.902 28.992 263.750 1.00 8.77 198 ILE G O 1
ATOM 12449 N N . ARG G 1 207 ? 268.057 28.466 263.459 1.00 9.39 199 ARG G N 1
ATOM 12450 C CA . ARG G 1 207 ? 268.138 27.766 264.749 1.00 9.80 199 ARG G CA 1
ATOM 12451 C C . ARG G 1 207 ? 267.783 28.698 265.904 1.00 10.26 199 ARG G C 1
ATOM 12452 O O . ARG G 1 207 ? 267.044 28.327 266.835 1.00 10.47 199 ARG G O 1
ATOM 12460 N N . ALA G 1 208 ? 268.289 29.917 265.876 1.00 9.94 200 ALA G N 1
ATOM 12461 C CA . ALA G 1 208 ? 267.969 30.853 266.938 1.00 10.74 200 ALA G CA 1
ATOM 12462 C C . ALA G 1 208 ? 266.491 31.192 266.999 1.00 10.21 200 ALA G C 1
ATOM 12463 O O . ALA G 1 208 ? 265.905 31.311 268.102 1.00 11.33 200 ALA G O 1
ATOM 12465 N N . LEU G 1 209 ? 265.908 31.332 265.825 1.00 10.13 201 LEU G N 1
ATOM 12466 C CA . LEU G 1 209 ? 264.488 31.653 265.686 1.00 9.96 201 LEU G CA 1
ATOM 12467 C C . LEU G 1 209 ? 263.635 30.510 266.222 1.00 9.68 201 LEU G C 1
ATOM 12468 O O . LEU G 1 209 ? 262.712 30.712 267.016 1.00 9.71 201 LEU G O 1
ATOM 12473 N N . THR G 1 210 ? 263.949 29.263 265.844 1.00 9.83 202 THR G N 1
ATOM 12474 C CA . THR G 1 210 ? 263.097 28.187 266.279 1.00 9.79 202 THR G CA 1
ATOM 12475 C C . THR G 1 210 ? 263.249 27.944 267.791 1.00 10.57 202 THR G C 1
ATOM 12476 O O . THR G 1 210 ? 262.276 27.580 268.432 1.00 10.72 202 THR G O 1
ATOM 12480 N N . ALA G 1 211 ? 264.439 28.200 268.334 1.00 11.60 203 ALA G N 1
ATOM 12481 C CA . ALA G 1 211 ? 264.654 28.075 269.791 1.00 12.42 203 ALA G CA 1
ATOM 12482 C C . ALA G 1 211 ? 263.848 29.082 270.587 1.00 12.99 203 ALA G C 1
ATOM 12483 O O . ALA G 1 211 ? 263.397 28.755 271.712 1.00 14.57 203 ALA G O 1
ATOM 12485 N N . ALA G 1 212 ? 263.713 30.304 270.085 1.00 12.45 204 ALA G N 1
ATOM 12486 C CA . ALA G 1 212 ? 263.133 31.416 270.819 1.00 13.36 204 ALA G CA 1
ATOM 12487 C C . ALA G 1 212 ? 261.682 31.707 270.511 1.00 13.56 204 ALA G C 1
ATOM 12488 O O . ALA G 1 212 ? 260.987 32.338 271.306 1.00 15.43 204 ALA G O 1
ATOM 12490 N N . SER G 1 213 ? 261.242 31.346 269.303 1.00 13.74 205 SER G N 1
ATOM 12491 C CA . SER G 1 213 ? 259.933 31.747 268.811 1.00 13.93 205 SER G CA 1
ATOM 12492 C C . SER G 1 213 ? 258.816 31.244 269.653 1.00 15.38 205 SER G C 1
ATOM 12493 O O . SER G 1 213 ? 258.792 30.055 269.963 1.00 15.90 205 SER G O 1
ATOM 12496 N N . PRO G 1 214 ? 257.802 32.132 269.899 1.00 17.30 206 PRO G N 1
ATOM 12497 C CA . PRO G 1 214 ? 256.605 31.745 270.604 1.00 18.94 206 PRO G CA 1
ATOM 12498 C C . PRO G 1 214 ? 255.637 30.856 269.772 1.00 18.66 206 PRO G C 1
ATOM 12499 O O . PRO G 1 214 ? 254.684 30.349 270.322 1.00 19.66 206 PRO G O 1
ATOM 12503 N N . LEU G 1 215 ? 255.939 30.641 268.482 1.00 15.26 207 LEU G N 1
ATOM 12504 C CA . LEU G 1 215 ? 255.031 30.005 267.526 1.00 14.55 207 LEU G CA 1
ATOM 12505 C C . LEU G 1 215 ? 255.786 29.045 266.603 1.00 13.26 207 LEU G C 1
ATOM 12506 O O . LEU G 1 215 ? 256.976 29.260 266.325 1.00 12.46 207 LEU G O 1
ATOM 12511 N N . PRO G 1 216 ? 255.115 28.000 266.091 1.00 12.04 208 PRO G N 1
ATOM 12512 C CA . PRO G 1 216 ? 255.732 27.124 265.086 1.00 11.40 208 PRO G CA 1
ATOM 12513 C C . PRO G 1 216 ? 256.235 27.950 263.918 1.00 10.18 208 PRO G C 1
ATOM 12514 O O . PRO G 1 216 ? 255.535 28.813 263.412 1.00 9.93 208 PRO G O 1
ATOM 12518 N N . VAL G 1 217 ? 257.460 27.674 263.538 1.00 9.60 209 VAL G N 1
ATOM 12519 C CA . VAL G 1 217 ? 258.119 28.476 262.503 1.00 9.06 209 VAL G CA 1
ATOM 12520 C C . VAL G 1 217 ? 258.020 27.848 261.096 1.00 8.99 209 VAL G C 1
ATOM 12521 O O . VAL G 1 217 ? 258.336 26.699 260.915 1.00 8.91 209 VAL G O 1
ATOM 12525 N N . ASN G 1 218 ? 257.679 28.716 260.124 1.00 8.45 210 ASN G N 1
ATOM 12526 C CA . ASN G 1 218 ? 257.578 28.406 258.687 1.00 8.34 210 ASN G CA 1
ATOM 12527 C C . ASN G 1 218 ? 258.687 29.216 258.018 1.00 8.55 210 ASN G C 1
ATOM 12528 O O . ASN G 1 218 ? 258.800 30.427 258.182 1.00 8.20 210 ASN G O 1
ATOM 12533 N N . VAL G 1 219 ? 259.528 28.495 257.265 1.00 8.59 211 VAL G N 1
ATOM 12534 C CA . VAL G 1 219 ? 260.517 29.074 256.364 1.00 9.28 211 VAL G CA 1
ATOM 12535 C C . VAL G 1 219 ? 260.181 28.712 254.924 1.00 9.97 211 VAL G C 1
ATOM 12536 O O . VAL G 1 219 ? 259.422 27.764 254.689 1.00 8.64 211 VAL G O 1
ATOM 12540 N N . MET G 1 220 ? 260.796 29.427 253.970 1.00 12.19 212 MET G N 1
ATOM 12541 C CA . MET G 1 220 ? 260.529 29.261 252.534 1.00 16.07 212 MET G CA 1
ATOM 12542 C C . MET G 1 220 ? 261.788 28.732 251.945 1.00 20.28 212 MET G C 1
ATOM 12543 O O . MET G 1 220 ? 262.843 29.355 252.156 1.00 23.12 212 MET G O 1
ATOM 12548 N N . ARG G 1 221 ? 261.712 27.560 251.298 1.00 19.70 213 ARG G N 1
ATOM 12549 C CA . ARG G 1 221 ? 262.840 26.923 250.633 1.00 25.25 213 ARG G CA 1
ATOM 12550 C C . ARG G 1 221 ? 262.894 27.460 249.226 1.00 29.65 213 ARG G C 1
ATOM 12551 O O . ARG G 1 221 ? 261.972 27.212 248.471 1.00 33.47 213 ARG G O 1
ATOM 12559 N N . VAL G 1 222 ? 263.961 28.151 248.857 1.00 33.91 214 VAL G N 1
ATOM 12560 C CA . VAL G 1 222 ? 264.013 28.776 247.527 1.00 39.24 214 VAL G CA 1
ATOM 12561 C C . VAL G 1 222 ? 265.035 28.076 246.641 1.00 42.30 214 VAL G C 1
ATOM 12562 O O . VAL G 1 222 ? 264.775 27.798 245.467 1.00 48.97 214 VAL G O 1
ATOM 12566 N N . ALA G 1 223 ? 266.198 27.801 247.196 1.00 40.77 215 ALA G N 1
ATOM 12567 C CA . ALA G 1 223 ? 267.260 27.229 246.407 1.00 44.29 215 ALA G CA 1
ATOM 12568 C C . ALA G 1 223 ? 267.542 25.883 247.006 1.00 43.13 215 ALA G C 1
ATOM 12569 O O . ALA G 1 223 ? 266.846 25.424 247.954 1.00 41.06 215 ALA G O 1
ATOM 12571 N N . GLU G 1 224 ? 268.591 25.283 246.467 1.00 38.58 216 GLU G N 1
ATOM 12572 C CA . GLU G 1 224 ? 269.029 23.972 246.833 1.00 38.46 216 GLU G CA 1
ATOM 12573 C C . GLU G 1 224 ? 269.313 23.860 248.321 1.00 36.04 216 GLU G C 1
ATOM 12574 O O . GLU G 1 224 ? 269.052 22.822 248.879 1.00 33.59 216 GLU G O 1
ATOM 12576 N N . THR G 1 225 ? 269.814 24.932 248.950 1.00 34.69 217 THR G N 1
ATOM 12577 C CA . THR G 1 225 ? 270.241 24.857 250.356 1.00 34.43 217 THR G CA 1
ATOM 12578 C C . THR G 1 225 ? 269.618 25.966 251.178 1.00 31.40 217 THR G C 1
ATOM 12579 O O . THR G 1 225 ? 269.349 27.058 250.648 1.00 34.17 217 THR G O 1
ATOM 12583 N N . PRO G 1 226 ? 269.340 25.704 252.479 1.00 26.41 218 PRO G N 1
ATOM 12584 C CA . PRO G 1 226 ? 269.369 24.386 253.167 1.00 23.57 218 PRO G CA 1
ATOM 12585 C C . PRO G 1 226 ? 268.333 23.411 252.607 1.00 21.54 218 PRO G C 1
ATOM 12586 O O . PRO G 1 226 ? 267.309 23.830 252.049 1.00 23.54 218 PRO G O 1
ATOM 12590 N N . THR G 1 227 ? 268.571 22.119 252.751 1.00 19.85 219 THR G N 1
ATOM 12591 C CA . THR G 1 227 ? 267.639 21.083 252.283 1.00 19.12 219 THR G CA 1
ATOM 12592 C C . THR G 1 227 ? 266.478 20.883 253.282 1.00 18.50 219 THR G C 1
ATOM 12593 O O . THR G 1 227 ? 266.567 21.356 254.415 1.00 17.42 219 THR G O 1
ATOM 12597 N N . LEU G 1 228 ? 265.488 20.087 252.906 1.00 18.38 220 LEU G N 1
ATOM 12598 C CA . LEU G 1 228 ? 264.342 19.841 253.768 1.00 20.49 220 LEU G CA 1
ATOM 12599 C C . LEU G 1 228 ? 264.782 19.131 255.048 1.00 17.82 220 LEU G C 1
ATOM 12600 O O . LEU G 1 228 ? 264.321 19.454 256.148 1.00 15.55 220 LEU G O 1
ATOM 12605 N N . ALA G 1 229 ? 265.695 18.170 254.903 1.00 16.50 221 ALA G N 1
ATOM 12606 C CA . ALA G 1 229 ? 266.191 17.460 256.072 1.00 15.37 221 ALA G CA 1
ATOM 12607 C C . ALA G 1 229 ? 266.977 18.388 256.993 1.00 13.68 221 ALA G C 1
ATOM 12608 O O . ALA G 1 229 ? 266.869 18.301 258.194 1.00 13.17 221 ALA G O 1
ATOM 12610 N N . GLU G 1 230 ? 267.768 19.303 256.413 1.00 13.46 222 GLU G N 1
ATOM 12611 C CA . GLU G 1 230 ? 268.458 20.283 257.202 1.00 13.79 222 GLU G CA 1
ATOM 12612 C C . GLU G 1 230 ? 267.505 21.202 257.898 1.00 13.09 222 GLU G C 1
ATOM 12613 O O . GLU G 1 230 ? 267.659 21.465 259.060 1.00 12.81 222 GLU G O 1
ATOM 12619 N N . LEU G 1 231 ? 266.516 21.703 257.146 1.00 13.06 223 LEU G N 1
ATOM 12620 C CA . LEU G 1 231 ? 265.542 22.641 257.770 1.00 12.94 223 LEU G CA 1
ATOM 12621 C C . LEU G 1 231 ? 264.806 21.974 258.920 1.00 12.54 223 LEU G C 1
ATOM 12622 O O . LEU G 1 231 ? 264.661 22.552 260.004 1.00 12.89 223 LEU G O 1
ATOM 12627 N N . ALA G 1 232 ? 264.419 20.718 258.720 1.00 12.02 224 ALA G N 1
ATOM 12628 C CA . ALA G 1 232 ? 263.813 19.966 259.824 1.00 12.29 224 ALA G CA 1
ATOM 12629 C C . ALA G 1 232 ? 264.700 19.849 261.050 1.00 12.44 224 ALA G C 1
ATOM 12630 O O . ALA G 1 232 ? 264.257 20.041 262.194 1.00 12.19 224 ALA G O 1
ATOM 12632 N N . GLU G 1 233 ? 266.005 19.612 260.834 1.00 11.24 225 GLU G N 1
ATOM 12633 C CA . GLU G 1 233 ? 266.916 19.472 261.929 1.00 11.69 225 GLU G CA 1
ATOM 12634 C C . GLU G 1 233 ? 267.151 20.785 262.675 1.00 11.16 225 GLU G C 1
ATOM 12635 O O . GLU G 1 233 ? 267.461 20.764 263.863 1.00 11.66 225 GLU G O 1
ATOM 12641 N N . TYR G 1 234 ? 266.873 21.921 262.037 1.00 10.91 226 TYR G N 1
ATOM 12642 C CA . TYR G 1 234 ? 266.986 23.235 262.688 1.00 10.95 226 TYR G CA 1
ATOM 12643 C C . TYR G 1 234 ? 265.776 23.469 263.574 1.00 11.26 226 TYR G C 1
ATOM 12644 O O . TYR G 1 234 ? 265.800 24.429 264.362 1.00 12.03 226 TYR G O 1
ATOM 12653 N N . GLY G 1 235 ? 264.734 22.657 263.436 1.00 10.35 227 GLY G N 1
ATOM 12654 C CA . GLY G 1 235 ? 263.569 22.780 264.312 1.00 10.39 227 GLY G CA 1
ATOM 12655 C C . GLY G 1 235 ? 262.385 23.523 263.699 1.00 9.86 227 GLY G C 1
ATOM 12656 O O . GLY G 1 235 ? 261.450 23.873 264.402 1.00 10.02 227 GLY G O 1
ATOM 12657 N N . VAL G 1 236 ? 262.403 23.690 262.378 1.00 9.88 228 VAL G N 1
ATOM 12658 C CA . VAL G 1 236 ? 261.258 24.323 261.717 1.00 9.63 228 VAL G CA 1
ATOM 12659 C C . VAL G 1 236 ? 260.062 23.357 261.696 1.00 9.43 228 VAL G C 1
ATOM 12660 O O . VAL G 1 236 ? 260.217 22.124 261.694 1.00 9.57 228 VAL G O 1
ATOM 12664 N N . ALA G 1 237 ? 258.878 23.965 261.667 1.00 9.00 229 ALA G N 1
ATOM 12665 C CA . ALA G 1 237 ? 257.600 23.246 261.689 1.00 8.74 229 ALA G CA 1
ATOM 12666 C C . ALA G 1 237 ? 256.838 23.229 260.390 1.00 8.78 229 ALA G C 1
ATOM 12667 O O . ALA G 1 237 ? 255.878 22.467 260.276 1.00 9.08 229 ALA G O 1
ATOM 12669 N N . ARG G 1 238 ? 257.218 24.058 259.419 1.00 8.12 230 ARG G N 1
ATOM 12670 C CA . ARG G 1 238 ? 256.469 24.235 258.183 1.00 8.25 230 ARG G CA 1
ATOM 12671 C C . ARG G 1 238 ? 257.398 24.817 257.138 1.00 8.52 230 ARG G C 1
ATOM 12672 O O . ARG G 1 238 ? 258.255 25.676 257.437 1.00 8.56 230 ARG G O 1
ATOM 12680 N N . ILE G 1 239 ? 257.309 24.251 255.954 1.00 8.73 231 ILE G N 1
ATOM 12681 C CA . ILE G 1 239 ? 258.161 24.652 254.834 1.00 9.80 231 ILE G CA 1
ATOM 12682 C C . ILE G 1 239 ? 257.305 24.983 253.644 1.00 11.10 231 ILE G C 1
ATOM 12683 O O . ILE G 1 239 ? 256.467 24.160 253.251 1.00 12.72 231 ILE G O 1
ATOM 12688 N N . SER G 1 240 ? 257.504 26.169 253.084 1.00 10.74 232 SER G N 1
ATOM 12689 C CA . SER G 1 240 ? 256.834 26.485 251.814 1.00 11.93 232 SER G CA 1
ATOM 12690 C C . SER G 1 240 ? 257.799 26.828 250.733 1.00 11.84 232 SER G C 1
ATOM 12691 O O . SER G 1 240 ? 258.997 26.863 250.948 1.00 10.99 232 SER G O 1
ATOM 12694 N N . HIS G 1 241 ? 257.263 27.040 249.523 1.00 13.36 233 HIS G N 1
ATOM 12695 C CA . HIS G 1 241 ? 258.112 27.057 248.296 1.00 14.08 233 HIS G CA 1
ATOM 12696 C C . HIS G 1 241 ? 257.712 28.197 247.375 1.00 14.53 233 HIS G C 1
ATOM 12697 O O . HIS G 1 241 ? 258.180 28.269 246.249 1.00 14.69 233 HIS G O 1
ATOM 12704 N N . GLY G 1 242 ? 256.893 29.112 247.837 1.00 13.90 234 GLY G N 1
ATOM 12705 C CA . GLY G 1 242 ? 256.439 30.263 247.025 1.00 14.24 234 GLY G CA 1
ATOM 12706 C C . GLY G 1 242 ? 255.891 29.811 245.701 1.00 14.12 234 GLY G C 1
ATOM 12707 O O . GLY G 1 242 ? 255.254 28.755 245.617 1.00 14.51 234 GLY G O 1
ATOM 12708 N N . PRO G 1 243 ? 256.193 30.560 244.624 1.00 14.81 235 PRO G N 1
ATOM 12709 C CA . PRO G 1 243 ? 255.594 30.179 243.336 1.00 15.27 235 PRO G CA 1
ATOM 12710 C C . PRO G 1 243 ? 256.372 29.147 242.532 1.00 14.82 235 PRO G C 1
ATOM 12711 O O . PRO G 1 243 ? 256.013 28.844 241.355 1.00 14.83 235 PRO G O 1
ATOM 12715 N N . TYR G 1 244 ? 257.414 28.579 243.123 1.00 15.57 236 TYR G N 1
ATOM 12716 C CA . TYR G 1 244 ? 258.208 27.591 242.422 1.00 16.41 236 TYR G CA 1
ATOM 12717 C C . TYR G 1 244 ? 257.387 26.448 241.737 1.00 15.59 236 TYR G C 1
ATOM 12718 O O . TYR G 1 244 ? 257.677 26.098 240.579 1.00 15.85 236 TYR G O 1
ATOM 12727 N N . PRO G 1 245 ? 256.345 25.865 242.388 1.00 14.35 237 PRO G N 1
ATOM 12728 C CA . PRO G 1 245 ? 255.595 24.805 241.685 1.00 13.60 237 PRO G CA 1
ATOM 12729 C C . PRO G 1 245 ? 254.914 25.301 240.376 1.00 13.55 237 PRO G C 1
ATOM 12730 O O . PRO G 1 245 ? 255.086 24.685 239.299 1.00 12.96 237 PRO G O 1
ATOM 12734 N N . TYR G 1 246 ? 254.189 26.384 240.474 1.00 13.02 238 TYR G N 1
ATOM 12735 C CA . TYR G 1 246 ? 253.607 27.032 239.268 1.00 13.19 238 TYR G CA 1
ATOM 12736 C C . TYR G 1 246 ? 254.642 27.328 238.219 1.00 14.45 238 TYR G C 1
ATOM 12737 O O . TYR G 1 246 ? 254.407 27.024 237.028 1.00 14.22 238 TYR G O 1
ATOM 12746 N N . LEU G 1 247 ? 255.775 27.886 238.629 1.00 15.51 239 LEU G N 1
ATOM 12747 C CA . LEU G 1 247 ? 256.826 28.251 237.665 1.00 17.14 239 LEU G CA 1
ATOM 12748 C C . LEU G 1 247 ? 257.423 27.016 236.997 1.00 17.21 239 LEU G C 1
ATOM 12749 O O . LEU G 1 247 ? 257.721 27.018 235.777 1.00 18.54 239 LEU G O 1
ATOM 12754 N N . GLN G 1 248 ? 257.563 25.928 237.732 1.00 17.47 240 GLN G N 1
ATOM 12755 C CA . GLN G 1 248 ? 258.113 24.718 237.110 1.00 17.56 240 GLN G CA 1
ATOM 12756 C C . GLN G 1 248 ? 257.118 24.160 236.114 1.00 17.25 240 GLN G C 1
ATOM 12757 O O . GLN G 1 248 ? 257.523 23.760 234.985 1.00 17.60 240 GLN G O 1
ATOM 12763 N N . ALA G 1 249 ? 255.838 24.160 236.488 1.00 16.99 241 ALA G N 1
ATOM 12764 C CA . ALA G 1 249 ? 254.779 23.688 235.580 1.00 16.95 241 ALA G CA 1
ATOM 12765 C C . ALA G 1 249 ? 254.774 24.518 234.293 1.00 17.67 241 ALA G C 1
ATOM 12766 O O . ALA G 1 249 ? 254.625 23.945 233.177 1.00 18.96 241 ALA G O 1
ATOM 12768 N N . MET G 1 250 ? 254.938 25.830 234.419 1.00 17.21 242 MET G N 1
ATOM 12769 C CA . MET G 1 250 ? 254.925 26.706 233.241 1.00 18.23 242 MET G CA 1
ATOM 12770 C C . MET G 1 250 ? 256.205 26.549 232.425 1.00 18.58 242 MET G C 1
ATOM 12771 O O . MET G 1 250 ? 256.163 26.712 231.184 1.00 18.19 242 MET G O 1
ATOM 12776 N N . LYS G 1 251 ? 257.312 26.183 233.081 1.00 18.85 243 LYS G N 1
ATOM 12777 C CA . LYS G 1 251 ? 258.540 25.874 232.332 1.00 19.72 243 LYS G CA 1
ATOM 12778 C C . LYS G 1 251 ? 258.340 24.694 231.397 1.00 19.35 243 LYS G C 1
ATOM 12779 O O . LYS G 1 251 ? 258.820 24.704 230.234 1.00 18.72 243 LYS G O 1
ATOM 12785 N N . THR G 1 252 ? 257.640 23.671 231.864 1.00 17.02 244 THR G N 1
ATOM 12786 C CA . THR G 1 252 ? 257.372 22.483 231.073 1.00 17.82 244 THR G CA 1
ATOM 12787 C C . THR G 1 252 ? 256.518 22.829 229.848 1.00 18.14 244 THR G C 1
ATOM 12788 O O . THR G 1 252 ? 256.764 22.374 228.716 1.00 17.74 244 THR G O 1
ATOM 12792 N N . LEU G 1 253 ? 255.499 23.637 230.110 1.00 17.47 245 LEU G N 1
ATOM 12793 C CA . LEU G 1 253 ? 254.643 24.138 229.046 1.00 18.01 245 LEU G CA 1
ATOM 12794 C C . LEU G 1 253 ? 255.427 24.918 227.972 1.00 18.48 245 LEU G C 1
ATOM 12795 O O . LEU G 1 253 ? 255.268 24.599 226.792 1.00 18.80 245 LEU G O 1
ATOM 12800 N N . ALA G 1 254 ? 256.211 25.935 228.383 1.00 18.46 246 ALA G N 1
ATOM 12801 C CA . ALA G 1 254 ? 257.041 26.722 227.466 1.00 19.36 246 ALA G CA 1
ATOM 12802 C C . ALA G 1 254 ? 257.978 25.796 226.670 1.00 20.61 246 ALA G C 1
ATOM 12803 O O . ALA G 1 254 ? 258.153 26.003 225.451 1.00 22.24 246 ALA G O 1
ATOM 12805 N N . ALA G 1 255 ? 258.580 24.811 227.343 1.00 20.52 247 ALA G N 1
ATOM 12806 C CA . ALA G 1 255 ? 259.491 23.887 226.634 1.00 21.39 247 ALA G CA 1
ATOM 12807 C C . ALA G 1 255 ? 258.776 23.080 225.548 1.00 22.45 247 ALA G C 1
ATOM 12808 O O . ALA G 1 255 ? 259.360 22.850 224.466 1.00 22.58 247 ALA G O 1
ATOM 12810 N N . LEU G 1 256 ? 257.532 22.670 225.806 1.00 22.66 248 LEU G N 1
ATOM 12811 C CA . LEU G 1 256 ? 256.769 21.959 224.773 1.00 25.34 248 LEU G CA 1
ATOM 12812 C C . LEU G 1 256 ? 256.578 22.807 223.541 1.00 25.02 248 LEU G C 1
ATOM 12813 O O . LEU G 1 256 ? 256.672 22.293 222.420 1.00 25.98 248 LEU G O 1
ATOM 12818 N N . VAL G 1 257 ? 256.288 24.083 223.737 1.00 24.33 249 VAL G N 1
ATOM 12819 C CA . VAL G 1 257 ? 256.060 25.035 222.649 1.00 26.01 249 VAL G CA 1
ATOM 12820 C C . VAL G 1 257 ? 257.346 25.191 221.839 1.00 28.57 249 VAL G C 1
ATOM 12821 O O . VAL G 1 257 ? 257.306 25.114 220.608 1.00 28.22 249 VAL G O 1
ATOM 12825 N N . LYS G 1 258 ? 258.463 25.405 222.516 1.00 27.60 250 LYS G N 1
ATOM 12826 C CA . LYS G 1 258 ? 259.746 25.672 221.861 1.00 30.10 250 LYS G CA 1
ATOM 12827 C C . LYS G 1 258 ? 260.266 24.452 221.113 1.00 31.83 250 LYS G C 1
ATOM 12828 O O . LYS G 1 258 ? 260.786 24.588 220.010 1.00 34.28 250 LYS G O 1
ATOM 12830 N N . GLN G 1 259 ? 260.109 23.269 221.703 1.00 31.74 251 GLN G N 1
ATOM 12831 C CA . GLN G 1 259 ? 260.690 22.040 221.157 1.00 33.28 251 GLN G CA 1
ATOM 12832 C C . GLN G 1 259 ? 259.803 21.436 220.088 1.00 36.81 251 GLN G C 1
ATOM 12833 O O . GLN G 1 259 ? 260.169 20.435 219.474 1.00 37.48 251 GLN G O 1
ATOM 12835 N N . GLY G 1 260 ? 258.644 22.053 219.859 1.00 36.42 252 GLY G N 1
ATOM 12836 C CA . GLY G 1 260 ? 257.648 21.535 218.927 1.00 36.13 252 GLY G CA 1
ATOM 12837 C C . GLY G 1 260 ? 256.986 20.276 219.461 1.00 36.28 252 GLY G C 1
ATOM 12838 O O . GLY G 1 260 ? 256.661 19.397 218.681 1.00 33.32 252 GLY G O 1
ATOM 12839 N N . GLY G 1 261 ? 256.776 20.183 220.789 1.00 33.63 253 GLY G N 1
ATOM 12840 C CA . GLY G 1 261 ? 256.264 18.955 221.401 1.00 35.30 253 GLY G CA 1
ATOM 12841 C C . GLY G 1 261 ? 254.759 18.993 221.600 1.00 38.05 253 GLY G C 1
ATOM 12842 O O . GLY G 1 261 ? 254.143 20.022 221.328 1.00 41.45 253 GLY G O 1
ATOM 12844 N N . GLU H 1 13 ? 242.955 -4.859 101.479 1.00 40.01 5 GLU H N 1
ATOM 12845 C CA . GLU H 1 13 ? 244.343 -5.344 101.246 1.00 38.58 5 GLU H CA 1
ATOM 12846 C C . GLU H 1 13 ? 244.581 -6.696 101.955 1.00 34.43 5 GLU H C 1
ATOM 12847 O O . GLU H 1 13 ? 245.118 -7.598 101.334 1.00 33.73 5 GLU H O 1
ATOM 12849 N N . LYS H 1 14 ? 244.219 -6.819 103.238 1.00 33.52 6 LYS H N 1
ATOM 12850 C CA . LYS H 1 14 ? 244.497 -8.074 103.986 1.00 29.81 6 LYS H CA 1
ATOM 12851 C C . LYS H 1 14 ? 243.904 -9.299 103.282 1.00 28.35 6 LYS H C 1
ATOM 12852 O O . LYS H 1 14 ? 244.563 -10.344 103.142 1.00 27.16 6 LYS H O 1
ATOM 12858 N N . GLY H 1 15 ? 242.648 -9.195 102.879 1.00 26.43 7 GLY H N 1
ATOM 12859 C CA . GLY H 1 15 ? 241.994 -10.300 102.228 1.00 26.64 7 GLY H CA 1
ATOM 12860 C C . GLY H 1 15 ? 242.600 -10.700 100.901 1.00 26.69 7 GLY H C 1
ATOM 12861 O O . GLY H 1 15 ? 242.640 -11.870 100.573 1.00 26.54 7 GLY H O 1
ATOM 12862 N N . ALA H 1 16 ? 242.955 -9.696 100.082 1.00 28.89 8 ALA H N 1
ATOM 12863 C CA . ALA H 1 16 ? 243.577 -9.919 98.783 1.00 27.97 8 ALA H CA 1
ATOM 12864 C C . ALA H 1 16 ? 244.976 -10.493 98.963 1.00 27.46 8 ALA H C 1
ATOM 12865 O O . ALA H 1 16 ? 245.351 -11.431 98.251 1.00 28.55 8 ALA H O 1
ATOM 12867 N N . ILE H 1 17 ? 245.706 -10.013 99.976 1.00 28.00 9 ILE H N 1
ATOM 12868 C CA . ILE H 1 17 ? 247.010 -10.600 100.327 1.00 27.26 9 ILE H CA 1
ATOM 12869 C C . ILE H 1 17 ? 246.854 -12.089 100.700 1.00 25.22 9 ILE H C 1
ATOM 12870 O O . ILE H 1 17 ? 247.542 -12.933 100.152 1.00 24.53 9 ILE H O 1
ATOM 12875 N N . PHE H 1 18 ? 245.917 -12.397 101.591 1.00 23.30 10 PHE H N 1
ATOM 12876 C CA . PHE H 1 18 ? 245.681 -13.772 102.032 1.00 21.87 10 PHE H CA 1
ATOM 12877 C C . PHE H 1 18 ? 245.317 -14.686 100.860 1.00 20.88 10 PHE H C 1
ATOM 12878 O O . PHE H 1 18 ? 245.848 -15.813 100.736 1.00 20.66 10 PHE H O 1
ATOM 12886 N N . ARG H 1 19 ? 244.423 -14.216 99.998 1.00 22.25 11 ARG H N 1
ATOM 12887 C CA . ARG H 1 19 ? 243.994 -14.999 98.850 1.00 23.15 11 ARG H CA 1
ATOM 12888 C C . ARG H 1 19 ? 245.169 -15.312 97.936 1.00 24.24 11 ARG H C 1
ATOM 12889 O O . ARG H 1 19 ? 245.337 -16.436 97.489 1.00 21.74 11 ARG H O 1
ATOM 12897 N N . SER H 1 20 ? 246.020 -14.310 97.719 1.00 24.93 12 SER H N 1
ATOM 12898 C CA . SER H 1 20 ? 247.158 -14.442 96.808 1.00 26.48 12 SER H CA 1
ATOM 12899 C C . SER H 1 20 ? 248.183 -15.462 97.299 1.00 26.71 12 SER H C 1
ATOM 12900 O O . SER H 1 20 ? 248.952 -16.002 96.502 1.00 26.00 12 SER H O 1
ATOM 12903 N N . LEU H 1 21 ? 248.198 -15.710 98.621 1.00 24.52 13 LEU H N 1
ATOM 12904 C CA . LEU H 1 21 ? 249.156 -16.639 99.235 1.00 23.71 13 LEU H CA 1
ATOM 12905 C C . LEU H 1 21 ? 248.831 -18.100 98.983 1.00 21.48 13 LEU H C 1
ATOM 12906 O O . LEU H 1 21 ? 249.649 -18.948 99.229 1.00 20.64 13 LEU H O 1
ATOM 12911 N N . HIS H 1 22 ? 247.623 -18.394 98.521 1.00 21.03 14 HIS H N 1
ATOM 12912 C CA . HIS H 1 22 ? 247.230 -19.767 98.219 1.00 21.04 14 HIS H CA 1
ATOM 12913 C C . HIS H 1 22 ? 247.753 -20.203 96.879 1.00 23.69 14 HIS H C 1
ATOM 12914 O O . HIS H 1 22 ? 246.995 -20.260 95.927 1.00 24.01 14 HIS H O 1
ATOM 12921 N N . ARG H 1 23 ? 249.037 -20.546 96.844 1.00 25.48 15 ARG H N 1
ATOM 12922 C CA . ARG H 1 23 ? 249.734 -20.892 95.604 1.00 27.12 15 ARG H CA 1
ATOM 12923 C C . ARG H 1 23 ? 250.085 -22.367 95.602 1.00 25.58 15 ARG H C 1
ATOM 12924 O O . ARG H 1 23 ? 250.902 -22.827 96.413 1.00 24.32 15 ARG H O 1
ATOM 12932 N N . ALA H 1 24 ? 249.472 -23.133 94.697 1.00 24.19 16 ALA H N 1
ATOM 12933 C CA . ALA H 1 24 ? 249.833 -24.533 94.596 1.00 25.27 16 ALA H CA 1
ATOM 12934 C C . ALA H 1 24 ? 251.322 -24.643 94.324 1.00 26.00 16 ALA H C 1
ATOM 12935 O O . ALA H 1 24 ? 251.865 -23.942 93.440 1.00 29.35 16 ALA H O 1
ATOM 12937 N N . GLY H 1 25 ? 251.997 -25.507 95.077 1.00 27.18 17 GLY H N 1
ATOM 12938 C CA . GLY H 1 25 ? 253.457 -25.647 94.974 1.00 27.75 17 GLY H CA 1
ATOM 12939 C C . GLY H 1 25 ? 254.295 -24.612 95.694 1.00 29.60 17 GLY H C 1
ATOM 12940 O O . GLY H 1 25 ? 255.497 -24.794 95.834 1.00 30.99 17 GLY H O 1
ATOM 12941 N N . GLN H 1 26 ? 253.675 -23.531 96.169 1.00 28.90 18 GLN H N 1
ATOM 12942 C CA . GLN H 1 26 ? 254.370 -22.516 96.956 1.00 30.05 18 GLN H CA 1
ATOM 12943 C C . GLN H 1 26 ? 253.430 -22.167 98.122 1.00 27.71 18 GLN H C 1
ATOM 12944 O O . GLN H 1 26 ? 252.957 -21.034 98.232 1.00 25.75 18 GLN H O 1
ATOM 12950 N N . PRO H 1 27 ? 253.111 -23.172 98.934 1.00 25.45 19 PRO H N 1
ATOM 12951 C CA . PRO H 1 27 ? 251.952 -23.039 99.801 1.00 23.90 19 PRO H CA 1
ATOM 12952 C C . PRO H 1 27 ? 252.156 -22.121 100.995 1.00 23.82 19 PRO H C 1
ATOM 12953 O O . PRO H 1 27 ? 253.263 -21.954 101.486 1.00 23.56 19 PRO H O 1
ATOM 12957 N N . LEU H 1 28 ? 251.035 -21.600 101.457 1.00 22.45 20 LEU H N 1
ATOM 12958 C CA . LEU H 1 28 ? 250.938 -20.840 102.712 1.00 22.66 20 LEU H CA 1
ATOM 12959 C C . LEU H 1 28 ? 250.986 -21.816 103.850 1.00 21.54 20 LEU H C 1
ATOM 12960 O O . LEU H 1 28 ? 250.199 -22.764 103.918 1.00 20.43 20 LEU H O 1
ATOM 12965 N N . ALA H 1 29 ? 251.863 -21.552 104.820 1.00 22.52 21 ALA H N 1
ATOM 12966 C CA . ALA H 1 29 ? 252.002 -22.417 105.975 1.00 21.95 21 ALA H CA 1
ATOM 12967 C C . ALA H 1 29 ? 251.392 -21.602 107.140 1.00 22.49 21 ALA H C 1
ATOM 12968 O O . ALA H 1 29 ? 251.778 -20.444 107.349 1.00 23.79 21 ALA H O 1
ATOM 12970 N N . LEU H 1 30 ? 250.415 -22.190 107.803 1.00 21.01 22 LEU H N 1
ATOM 12971 C CA . LEU H 1 30 ? 249.686 -21.483 108.876 1.00 23.52 22 LEU H CA 1
ATOM 12972 C C . LEU H 1 30 ? 249.834 -22.205 110.160 1.00 23.06 22 LEU H C 1
ATOM 12973 O O . LEU H 1 30 ? 249.704 -23.449 110.262 1.00 21.12 22 LEU H O 1
ATOM 12978 N N . PHE H 1 31 ? 250.047 -21.385 111.202 1.00 25.81 23 PHE H N 1
ATOM 12979 C CA . PHE H 1 31 ? 250.124 -21.835 112.551 1.00 26.84 23 PHE H CA 1
ATOM 12980 C C . PHE H 1 31 ? 248.867 -21.275 113.234 1.00 26.92 23 PHE H C 1
ATOM 12981 O O . PHE H 1 31 ? 248.392 -20.144 112.901 1.00 28.33 23 PHE H O 1
ATOM 12989 N N . ASN H 1 32 ? 248.229 -22.140 114.012 1.00 22.04 24 ASN H N 1
ATOM 12990 C CA . ASN H 1 32 ? 247.004 -21.756 114.680 1.00 19.26 24 ASN H CA 1
ATOM 12991 C C . ASN H 1 32 ? 247.425 -21.065 115.973 1.00 17.99 24 ASN H C 1
ATOM 12992 O O . ASN H 1 32 ? 248.100 -21.665 116.784 1.00 19.77 24 ASN H O 1
ATOM 12997 N N . VAL H 1 33 ? 247.006 -19.823 116.111 1.00 16.98 25 VAL H N 1
ATOM 12998 C CA . VAL H 1 33 ? 247.160 -19.041 117.337 1.00 16.93 25 VAL H CA 1
ATOM 12999 C C . VAL H 1 33 ? 245.852 -18.953 118.106 1.00 17.49 25 VAL H C 1
ATOM 13000 O O . VAL H 1 33 ? 244.788 -19.266 117.594 1.00 17.29 25 VAL H O 1
ATOM 13004 N N . TRP H 1 34 ? 245.922 -18.523 119.368 1.00 17.18 26 TRP H N 1
ATOM 13005 C CA . TRP H 1 34 ? 244.791 -18.709 120.263 1.00 17.05 26 TRP H CA 1
ATOM 13006 C C . TRP H 1 34 ? 244.558 -17.527 121.187 1.00 16.75 26 TRP H C 1
ATOM 13007 O O . TRP H 1 34 ? 243.594 -17.519 121.985 1.00 17.13 26 TRP H O 1
ATOM 13018 N N . ASP H 1 35 ? 245.447 -16.560 121.099 1.00 16.63 27 ASP H N 1
ATOM 13019 C CA . ASP H 1 35 ? 245.273 -15.304 121.802 1.00 16.80 27 ASP H CA 1
ATOM 13020 C C . ASP H 1 35 ? 246.152 -14.235 121.161 1.00 17.88 27 ASP H C 1
ATOM 13021 O O . ASP H 1 35 ? 246.906 -14.508 120.218 1.00 16.84 27 ASP H O 1
ATOM 13026 N N . ALA H 1 36 ? 246.000 -12.999 121.637 1.00 17.62 28 ALA H N 1
ATOM 13027 C CA . ALA H 1 36 ? 246.726 -11.881 121.082 1.00 18.73 28 ALA H CA 1
ATOM 13028 C C . ALA H 1 36 ? 248.243 -12.056 121.261 1.00 18.54 28 ALA H C 1
ATOM 13029 O O . ALA H 1 36 ? 249.025 -11.685 120.394 1.00 18.79 28 ALA H O 1
ATOM 13031 N N . GLY H 1 37 ? 248.652 -12.647 122.385 1.00 18.34 29 GLY H N 1
ATOM 13032 C CA . GLY H 1 37 ? 250.078 -12.850 122.658 1.00 18.19 29 GLY H CA 1
ATOM 13033 C C . GLY H 1 37 ? 250.748 -13.834 121.698 1.00 17.80 29 GLY H C 1
ATOM 13034 O O . GLY H 1 37 ? 251.833 -13.554 121.168 1.00 18.65 29 GLY H O 1
ATOM 13035 N N . SER H 1 38 ? 250.065 -14.951 121.463 1.00 17.21 30 SER H N 1
ATOM 13036 C CA . SER H 1 38 ? 250.519 -15.988 120.475 1.00 17.07 30 SER H CA 1
ATOM 13037 C C . SER H 1 38 ? 250.516 -15.427 119.069 1.00 17.46 30 SER H C 1
ATOM 13038 O O . SER H 1 38 ? 251.439 -15.704 118.262 1.00 17.43 30 SER H O 1
ATOM 13041 N N . ALA H 1 39 ? 249.489 -14.622 118.749 1.00 16.91 31 ALA H N 1
ATOM 13042 C CA . ALA H 1 39 ? 249.414 -13.951 117.480 1.00 17.46 31 ALA H CA 1
ATOM 13043 C C . ALA H 1 39 ? 250.652 -13.093 117.242 1.00 18.58 31 ALA H C 1
ATOM 13044 O O . ALA H 1 39 ? 251.293 -13.170 116.187 1.00 18.07 31 ALA H O 1
ATOM 13046 N N . ARG H 1 40 ? 251.004 -12.276 118.234 1.00 19.72 32 ARG H N 1
ATOM 13047 C CA . ARG H 1 40 ? 252.182 -11.414 118.120 1.00 22.28 32 ARG H CA 1
ATOM 13048 C C . ARG H 1 40 ? 253.467 -12.234 117.975 1.00 20.81 32 ARG H C 1
ATOM 13049 O O . ARG H 1 40 ? 254.326 -11.834 117.192 1.00 22.04 32 ARG H O 1
ATOM 13057 N N . VAL H 1 41 ? 253.602 -13.339 118.712 1.00 19.84 33 VAL H N 1
ATOM 13058 C CA . VAL H 1 41 ? 254.802 -14.160 118.680 1.00 20.07 33 VAL H CA 1
ATOM 13059 C C . VAL H 1 41 ? 254.978 -14.746 117.286 1.00 20.13 33 VAL H C 1
ATOM 13060 O O . VAL H 1 41 ? 256.052 -14.661 116.682 1.00 21.34 33 VAL H O 1
ATOM 13064 N N . VAL H 1 42 ? 253.905 -15.316 116.773 1.00 20.13 34 VAL H N 1
ATOM 13065 C CA . VAL H 1 42 ? 253.939 -15.878 115.405 1.00 19.91 34 VAL H CA 1
ATOM 13066 C C . VAL H 1 42 ? 254.221 -14.843 114.364 1.00 20.59 34 VAL H C 1
ATOM 13067 O O . VAL H 1 42 ? 255.016 -15.107 113.425 1.00 21.39 34 VAL H O 1
ATOM 13071 N N . ALA H 1 43 ? 253.572 -13.669 114.447 1.00 21.24 35 ALA H N 1
ATOM 13072 C CA . ALA H 1 43 ? 253.898 -12.604 113.533 1.00 22.61 35 ALA H CA 1
ATOM 13073 C C . ALA H 1 43 ? 255.358 -12.184 113.620 1.00 24.23 35 ALA H C 1
ATOM 13074 O O . ALA H 1 43 ? 256.025 -12.002 112.587 1.00 25.45 35 ALA H O 1
ATOM 13076 N N . ASP H 1 44 ? 255.870 -12.018 114.839 1.00 25.23 36 ASP H N 1
ATOM 13077 C CA . ASP H 1 44 ? 257.269 -11.577 114.968 1.00 27.50 36 ASP H CA 1
ATOM 13078 C C . ASP H 1 44 ? 258.261 -12.624 114.478 1.00 28.24 36 ASP H C 1
ATOM 13079 O O . ASP H 1 44 ? 259.378 -12.281 114.129 1.00 29.64 36 ASP H O 1
ATOM 13084 N N . ALA H 1 45 ? 257.844 -13.889 114.452 1.00 26.98 37 ALA H N 1
ATOM 13085 C CA . ALA H 1 45 ? 258.669 -14.991 113.964 1.00 27.02 37 ALA H CA 1
ATOM 13086 C C . ALA H 1 45 ? 258.694 -15.098 112.428 1.00 27.50 37 ALA H C 1
ATOM 13087 O O . ALA H 1 45 ? 259.314 -16.021 111.894 1.00 27.72 37 ALA H O 1
ATOM 13089 N N . GLY H 1 46 ? 258.001 -14.199 111.735 1.00 27.18 38 GLY H N 1
ATOM 13090 C CA . GLY H 1 46 ? 258.083 -14.110 110.252 1.00 27.37 38 GLY H CA 1
ATOM 13091 C C . GLY H 1 46 ? 256.880 -14.665 109.495 1.00 27.06 38 GLY H C 1
ATOM 13092 O O . GLY H 1 46 ? 256.902 -14.743 108.259 1.00 26.88 38 GLY H O 1
ATOM 13093 N N . ALA H 1 47 ? 255.819 -15.049 110.197 1.00 25.81 39 ALA H N 1
ATOM 13094 C CA . ALA H 1 47 ? 254.614 -15.499 109.484 1.00 25.03 39 ALA H CA 1
ATOM 13095 C C . ALA H 1 47 ? 254.066 -14.436 108.552 1.00 25.51 39 ALA H C 1
ATOM 13096 O O . ALA H 1 47 ? 254.190 -13.242 108.828 1.00 27.10 39 ALA H O 1
ATOM 13098 N N . VAL H 1 48 ? 253.425 -14.867 107.452 1.00 24.44 40 VAL H N 1
ATOM 13099 C CA . VAL H 1 48 ? 252.790 -13.920 106.534 1.00 24.85 40 VAL H CA 1
ATOM 13100 C C . VAL H 1 48 ? 251.258 -13.813 106.670 1.00 23.44 40 VAL H C 1
ATOM 13101 O O . VAL H 1 48 ? 250.636 -12.890 106.121 1.00 24.79 40 VAL H O 1
ATOM 13105 N N . ALA H 1 49 ? 250.674 -14.707 107.467 1.00 20.74 41 ALA H N 1
ATOM 13106 C CA . ALA H 1 49 ? 249.260 -14.644 107.809 1.00 19.24 41 ALA H CA 1
ATOM 13107 C C . ALA H 1 49 ? 249.072 -15.442 109.063 1.00 18.57 41 ALA H C 1
ATOM 13108 O O . ALA H 1 49 ? 249.912 -16.260 109.371 1.00 18.94 41 ALA H O 1
ATOM 13110 N N . LEU H 1 50 ? 247.929 -15.297 109.726 1.00 18.15 42 LEU H N 1
ATOM 13111 C CA . LEU H 1 50 ? 247.623 -16.044 110.925 1.00 17.40 42 LEU H CA 1
ATOM 13112 C C . LEU H 1 50 ? 246.302 -16.754 110.811 1.00 16.94 42 LEU H C 1
ATOM 13113 O O . LEU H 1 50 ? 245.389 -16.278 110.141 1.00 16.96 42 LEU H O 1
ATOM 13118 N N . ALA H 1 51 ? 246.186 -17.886 111.476 1.00 16.33 43 ALA H N 1
ATOM 13119 C CA . ALA H 1 51 ? 244.923 -18.583 111.603 1.00 16.90 43 ALA H CA 1
ATOM 13120 C C . ALA H 1 51 ? 244.578 -18.733 113.070 1.00 17.64 43 ALA H C 1
ATOM 13121 O O . ALA H 1 51 ? 245.446 -18.947 113.869 1.00 18.08 43 ALA H O 1
ATOM 13123 N N . THR H 1 52 ? 243.304 -18.661 113.402 1.00 18.76 44 THR H N 1
ATOM 13124 C CA . THR H 1 52 ? 242.867 -19.122 114.684 1.00 20.68 44 THR H CA 1
ATOM 13125 C C . THR H 1 52 ? 242.425 -20.547 114.548 1.00 22.41 44 THR H C 1
ATOM 13126 O O . THR H 1 52 ? 241.826 -20.945 113.543 1.00 24.08 44 THR H O 1
ATOM 13130 N N . GLY H 1 53 ? 242.700 -21.356 115.571 1.00 21.34 45 GLY H N 1
ATOM 13131 C CA . GLY H 1 53 ? 242.198 -22.707 115.606 1.00 21.46 45 GLY H CA 1
ATOM 13132 C C . GLY H 1 53 ? 241.228 -22.905 116.748 1.00 21.81 45 GLY H C 1
ATOM 13133 O O . GLY H 1 53 ? 241.473 -22.434 117.883 1.00 22.03 45 GLY H O 1
ATOM 13134 N N . SER H 1 54 ? 240.118 -23.578 116.471 1.00 22.11 46 SER H N 1
ATOM 13135 C CA . SER H 1 54 ? 239.032 -23.681 117.451 1.00 23.38 46 SER H CA 1
ATOM 13136 C C . SER H 1 54 ? 239.431 -24.488 118.675 1.00 22.94 46 SER H C 1
ATOM 13137 O O . SER H 1 54 ? 239.122 -24.084 119.812 1.00 23.45 46 SER H O 1
ATOM 13140 N N . TRP H 1 55 ? 240.178 -25.557 118.456 1.00 21.67 47 TRP H N 1
ATOM 13141 C CA . TRP H 1 55 ? 240.557 -26.454 119.548 1.00 22.19 47 TRP H CA 1
ATOM 13142 C C . TRP H 1 55 ? 241.492 -25.723 120.525 1.00 21.00 47 TRP H C 1
ATOM 13143 O O . TRP H 1 55 ? 241.256 -25.765 121.728 1.00 20.00 47 TRP H O 1
ATOM 13154 N N . SER H 1 56 ? 242.498 -25.033 119.976 1.00 19.13 48 SER H N 1
ATOM 13155 C CA . SER H 1 56 ? 243.480 -24.261 120.749 1.00 18.96 48 SER H CA 1
ATOM 13156 C C . SER H 1 56 ? 242.800 -23.147 121.530 1.00 18.81 48 SER H C 1
ATOM 13157 O O . SER H 1 56 ? 243.125 -22.921 122.708 1.00 19.89 48 SER H O 1
ATOM 13160 N N . VAL H 1 57 ? 241.881 -22.415 120.900 1.00 18.30 49 VAL H N 1
ATOM 13161 C CA . VAL H 1 57 ? 241.171 -21.355 121.595 1.00 18.95 49 VAL H CA 1
ATOM 13162 C C . VAL H 1 57 ? 240.331 -21.909 122.740 1.00 19.33 49 VAL H C 1
ATOM 13163 O O . VAL H 1 57 ? 240.290 -21.328 123.851 1.00 19.87 49 VAL H O 1
ATOM 13167 N N . ALA H 1 58 ? 239.638 -23.011 122.480 1.00 19.90 50 ALA H N 1
ATOM 13168 C CA . ALA H 1 58 ? 238.809 -23.647 123.508 1.00 20.71 50 ALA H CA 1
ATOM 13169 C C . ALA H 1 58 ? 239.715 -24.096 124.648 1.00 21.47 50 ALA H C 1
ATOM 13170 O O . ALA H 1 58 ? 239.417 -23.799 125.827 1.00 22.20 50 ALA H O 1
ATOM 13172 N N . ALA H 1 59 ? 240.795 -24.775 124.312 1.00 21.13 51 ALA H N 1
ATOM 13173 C CA . ALA H 1 59 ? 241.736 -25.295 125.353 1.00 21.70 51 ALA H CA 1
ATOM 13174 C C . ALA H 1 59 ? 242.317 -24.185 126.215 1.00 21.24 51 ALA H C 1
ATOM 13175 O O . ALA H 1 59 ? 242.324 -24.300 127.496 1.00 22.28 51 ALA H O 1
ATOM 13177 N N . ALA H 1 60 ? 242.753 -23.097 125.590 1.00 19.54 52 ALA H N 1
ATOM 13178 C CA . ALA H 1 60 ? 243.376 -22.010 126.317 1.00 20.18 52 ALA H CA 1
ATOM 13179 C C . ALA H 1 60 ? 242.370 -21.397 127.278 1.00 22.52 52 ALA H C 1
ATOM 13180 O O . ALA H 1 60 ? 242.755 -20.930 128.347 1.00 21.33 52 ALA H O 1
ATOM 13182 N N . ASN H 1 61 ? 241.107 -21.374 126.854 1.00 24.14 53 ASN H N 1
ATOM 13183 C CA . ASN H 1 61 ? 240.017 -20.824 127.661 1.00 27.27 53 ASN H CA 1
ATOM 13184 C C . ASN H 1 61 ? 239.260 -21.820 128.565 1.00 28.46 53 ASN H C 1
ATOM 13185 O O . ASN H 1 61 ? 238.206 -21.459 129.121 1.00 32.46 53 ASN H O 1
ATOM 13190 N N . GLY H 1 62 ? 239.764 -23.027 128.723 1.00 29.41 54 GLY H N 1
ATOM 13191 C CA . GLY H 1 62 ? 239.245 -23.959 129.719 1.00 32.83 54 GLY H CA 1
ATOM 13192 C C . GLY H 1 62 ? 238.118 -24.880 129.304 1.00 36.86 54 GLY H C 1
ATOM 13193 O O . GLY H 1 62 ? 237.541 -25.556 130.160 1.00 38.30 54 GLY H O 1
ATOM 13194 N N . PHE H 1 63 ? 237.795 -24.904 128.003 1.00 38.05 55 PHE H N 1
ATOM 13195 C CA . PHE H 1 63 ? 236.880 -25.902 127.421 1.00 38.76 55 PHE H CA 1
ATOM 13196 C C . PHE H 1 63 ? 237.656 -27.143 126.986 1.00 43.02 55 PHE H C 1
ATOM 13197 O O . PHE H 1 63 ? 237.498 -28.211 127.587 1.00 44.95 55 PHE H O 1
ATOM 13205 N N . MET H 1 69 ? 232.003 -24.313 123.366 1.00 40.17 61 MET H N 1
ATOM 13206 C CA . MET H 1 69 ? 232.453 -22.919 123.348 1.00 40.25 61 MET H CA 1
ATOM 13207 C C . MET H 1 69 ? 231.439 -22.004 122.640 1.00 36.47 61 MET H C 1
ATOM 13208 O O . MET H 1 69 ? 231.071 -22.273 121.512 1.00 36.91 61 MET H O 1
ATOM 13213 N N . PRO H 1 70 ? 230.986 -20.914 123.297 1.00 35.89 62 PRO H N 1
ATOM 13214 C CA . PRO H 1 70 ? 229.951 -20.086 122.657 1.00 33.27 62 PRO H CA 1
ATOM 13215 C C . PRO H 1 70 ? 230.513 -19.180 121.578 1.00 32.66 62 PRO H C 1
ATOM 13216 O O . PRO H 1 70 ? 231.655 -18.723 121.686 1.00 29.99 62 PRO H O 1
ATOM 13220 N N . ARG H 1 71 ? 229.701 -18.903 120.559 1.00 33.36 63 ARG H N 1
ATOM 13221 C CA . ARG H 1 71 ? 230.098 -18.009 119.452 1.00 32.90 63 ARG H CA 1
ATOM 13222 C C . ARG H 1 71 ? 230.675 -16.699 119.944 1.00 34.31 63 ARG H C 1
ATOM 13223 O O . ARG H 1 71 ? 231.737 -16.265 119.474 1.00 32.19 63 ARG H O 1
ATOM 13231 N N . ALA H 1 72 ? 229.995 -16.060 120.909 1.00 36.51 64 ALA H N 1
ATOM 13232 C CA . ALA H 1 72 ? 230.450 -14.775 121.447 1.00 39.04 64 ALA H CA 1
ATOM 13233 C C . ALA H 1 72 ? 231.891 -14.774 121.981 1.00 37.56 64 ALA H C 1
ATOM 13234 O O . ALA H 1 72 ? 232.630 -13.815 121.764 1.00 40.35 64 ALA H O 1
ATOM 13236 N N . LEU H 1 73 ? 232.293 -15.830 122.669 1.00 37.93 65 LEU H N 1
ATOM 13237 C CA . LEU H 1 73 ? 233.656 -15.914 123.219 1.00 38.81 65 LEU H CA 1
ATOM 13238 C C . LEU H 1 73 ? 234.673 -16.021 122.103 1.00 37.68 65 LEU H C 1
ATOM 13239 O O . LEU H 1 73 ? 235.739 -15.384 122.144 1.00 39.00 65 LEU H O 1
ATOM 13241 N N . MET H 1 74 ? 234.337 -16.811 121.085 1.00 33.78 66 MET H N 1
ATOM 13242 C CA . MET H 1 74 ? 235.239 -16.953 119.963 1.00 32.51 66 MET H CA 1
ATOM 13243 C C . MET H 1 74 ? 235.378 -15.589 119.275 1.00 29.92 66 MET H C 1
ATOM 13244 O O . MET H 1 74 ? 236.484 -15.199 118.896 1.00 30.07 66 MET H O 1
ATOM 13249 N N . MET H 1 75 ? 234.277 -14.844 119.133 1.00 30.26 67 MET H N 1
ATOM 13250 C CA . MET H 1 75 ? 234.339 -13.547 118.447 1.00 28.55 67 MET H CA 1
ATOM 13251 C C . MET H 1 75 ? 235.114 -12.530 119.269 1.00 29.42 67 MET H C 1
ATOM 13252 O O . MET H 1 75 ? 235.779 -11.663 118.727 1.00 25.88 67 MET H O 1
ATOM 13257 N N . GLU H 1 76 ? 235.017 -12.630 120.587 1.00 30.36 68 GLU H N 1
ATOM 13258 C CA . GLU H 1 76 ? 235.757 -11.733 121.446 1.00 31.93 68 GLU H CA 1
ATOM 13259 C C . GLU H 1 76 ? 237.232 -12.030 121.332 1.00 29.47 68 GLU H C 1
ATOM 13260 O O . GLU H 1 76 ? 238.018 -11.111 121.152 1.00 28.29 68 GLU H O 1
ATOM 13266 N N . VAL H 1 77 ? 237.582 -13.316 121.396 1.00 28.14 69 VAL H N 1
ATOM 13267 C CA . VAL H 1 77 ? 238.965 -13.753 121.233 1.00 27.16 69 VAL H CA 1
ATOM 13268 C C . VAL H 1 77 ? 239.436 -13.320 119.871 1.00 25.28 69 VAL H C 1
ATOM 13269 O O . VAL H 1 77 ? 240.515 -12.780 119.736 1.00 24.20 69 VAL H O 1
ATOM 13273 N N . LEU H 1 78 ? 238.602 -13.582 118.852 1.00 24.59 70 LEU H N 1
ATOM 13274 C CA . LEU H 1 78 ? 239.001 -13.287 117.476 1.00 23.97 70 LEU H CA 1
ATOM 13275 C C . LEU H 1 78 ? 239.338 -11.815 117.291 1.00 24.36 70 LEU H C 1
ATOM 13276 O O . LEU H 1 78 ? 240.371 -11.471 116.707 1.00 23.87 70 LEU H O 1
ATOM 13281 N N . GLU H 1 79 ? 238.497 -10.922 117.814 1.00 24.87 71 GLU H N 1
ATOM 13282 C CA . GLU H 1 79 ? 238.759 -9.505 117.657 1.00 27.67 71 GLU H CA 1
ATOM 13283 C C . GLU H 1 79 ? 240.079 -9.098 118.297 1.00 25.68 71 GLU H C 1
ATOM 13284 O O . GLU H 1 79 ? 240.822 -8.309 117.745 1.00 25.38 71 GLU H O 1
ATOM 13290 N N . ARG H 1 80 ? 240.374 -9.633 119.471 1.00 25.94 72 ARG H N 1
ATOM 13291 C CA . ARG H 1 80 ? 241.621 -9.337 120.125 1.00 27.19 72 ARG H CA 1
ATOM 13292 C C . ARG H 1 80 ? 242.848 -9.853 119.334 1.00 25.36 72 ARG H C 1
ATOM 13293 O O . ARG H 1 80 ? 243.895 -9.182 119.261 1.00 23.73 72 ARG H O 1
ATOM 13301 N N . ILE H 1 81 ? 242.708 -11.017 118.680 1.00 24.48 73 ILE H N 1
ATOM 13302 C CA . ILE H 1 81 ? 243.778 -11.541 117.826 1.00 24.24 73 ILE H CA 1
ATOM 13303 C C . ILE H 1 81 ? 243.949 -10.681 116.586 1.00 25.07 73 ILE H C 1
ATOM 13304 O O . ILE H 1 81 ? 245.072 -10.380 116.172 1.00 25.98 73 ILE H O 1
ATOM 13309 N N . VAL H 1 82 ? 242.842 -10.274 115.974 1.00 25.77 74 VAL H N 1
ATOM 13310 C CA . VAL H 1 82 ? 242.925 -9.400 114.798 1.00 27.07 74 VAL H CA 1
ATOM 13311 C C . VAL H 1 82 ? 243.646 -8.089 115.091 1.00 29.06 74 VAL H C 1
ATOM 13312 O O . VAL H 1 82 ? 244.506 -7.655 114.320 1.00 29.69 74 VAL H O 1
ATOM 13316 N N . ARG H 1 83 ? 243.321 -7.469 116.222 1.00 29.63 75 ARG H N 1
ATOM 13317 C CA . ARG H 1 83 ? 243.897 -6.156 116.523 1.00 33.03 75 ARG H CA 1
ATOM 13318 C C . ARG H 1 83 ? 245.357 -6.247 116.890 1.00 30.28 75 ARG H C 1
ATOM 13319 O O . ARG H 1 83 ? 246.045 -5.229 116.866 1.00 30.94 75 ARG H O 1
ATOM 13327 N N . ALA H 1 84 ? 245.825 -7.455 117.241 1.00 26.48 76 ALA H N 1
ATOM 13328 C CA . ALA H 1 84 ? 247.170 -7.651 117.757 1.00 25.67 76 ALA H CA 1
ATOM 13329 C C . ALA H 1 84 ? 248.253 -7.508 116.735 1.00 25.93 76 ALA H C 1
ATOM 13330 O O . ALA H 1 84 ? 249.375 -7.224 117.105 1.00 27.32 76 ALA H O 1
ATOM 13332 N N . THR H 1 85 ? 247.945 -7.743 115.456 1.00 26.18 77 THR H N 1
ATOM 13333 C CA . THR H 1 85 ? 248.930 -7.541 114.410 1.00 26.60 77 THR H CA 1
ATOM 13334 C C . THR H 1 85 ? 248.264 -7.026 113.124 1.00 27.77 77 THR H C 1
ATOM 13335 O O . THR H 1 85 ? 247.025 -7.053 112.983 1.00 27.76 77 THR H O 1
ATOM 13339 N N . ASP H 1 86 ? 249.103 -6.577 112.184 1.00 28.98 78 ASP H N 1
ATOM 13340 C CA . ASP H 1 86 ? 248.663 -6.149 110.866 1.00 30.46 78 ASP H CA 1
ATOM 13341 C C . ASP H 1 86 ? 248.568 -7.293 109.869 1.00 26.87 78 ASP H C 1
ATOM 13342 O O . ASP H 1 86 ? 248.323 -7.052 108.694 1.00 28.20 78 ASP H O 1
ATOM 13347 N N . LEU H 1 87 ? 248.715 -8.535 110.314 1.00 25.14 79 LEU H N 1
ATOM 13348 C CA . LEU H 1 87 ? 248.663 -9.653 109.358 1.00 23.45 79 LEU H CA 1
ATOM 13349 C C . LEU H 1 87 ? 247.230 -9.977 109.035 1.00 22.59 79 LEU H C 1
ATOM 13350 O O . LEU H 1 87 ? 246.343 -9.785 109.847 1.00 22.79 79 LEU H O 1
ATOM 13355 N N . PRO H 1 88 ? 247.006 -10.571 107.861 1.00 20.38 80 PRO H N 1
ATOM 13356 C CA . PRO H 1 88 ? 245.677 -11.144 107.634 1.00 20.09 80 PRO H CA 1
ATOM 13357 C C . PRO H 1 88 ? 245.402 -12.284 108.588 1.00 18.82 80 PRO H C 1
ATOM 13358 O O . PRO H 1 88 ? 246.294 -13.157 108.787 1.00 19.12 80 PRO H O 1
ATOM 13362 N N . VAL H 1 89 ? 244.159 -12.347 109.087 1.00 18.15 81 VAL H N 1
ATOM 13363 C CA . VAL H 1 89 ? 243.739 -13.387 110.001 1.00 17.77 81 VAL H CA 1
ATOM 13364 C C . VAL H 1 89 ? 242.522 -14.125 109.492 1.00 17.44 81 VAL H C 1
ATOM 13365 O O . VAL H 1 89 ? 241.477 -13.520 109.211 1.00 18.04 81 VAL H O 1
ATOM 13369 N N . THR H 1 90 ? 242.650 -15.441 109.426 1.00 16.85 82 THR H N 1
ATOM 13370 C CA . THR H 1 90 ? 241.533 -16.315 109.120 1.00 16.35 82 THR H CA 1
ATOM 13371 C C . THR H 1 90 ? 241.051 -17.038 110.364 1.00 16.53 82 THR H C 1
ATOM 13372 O O . THR H 1 90 ? 241.851 -17.359 111.248 1.00 16.65 82 THR H O 1
ATOM 13376 N N . VAL H 1 91 ? 239.753 -17.263 110.458 1.00 17.02 83 VAL H N 1
ATOM 13377 C CA . VAL H 1 91 ? 239.182 -17.871 111.668 1.00 18.27 83 VAL H CA 1
ATOM 13378 C C . VAL H 1 91 ? 238.477 -19.202 111.434 1.00 17.49 83 VAL H C 1
ATOM 13379 O O . VAL H 1 91 ? 237.651 -19.345 110.562 1.00 16.34 83 VAL H O 1
ATOM 13383 N N . ASP H 1 92 ? 238.835 -20.197 112.245 1.00 18.12 84 ASP H N 1
ATOM 13384 C CA . ASP H 1 92 ? 238.124 -21.456 112.254 1.00 20.30 84 ASP H CA 1
ATOM 13385 C C . ASP H 1 92 ? 236.752 -21.275 112.871 1.00 20.50 84 ASP H C 1
ATOM 13386 O O . ASP H 1 92 ? 236.645 -21.035 114.092 1.00 22.35 84 ASP H O 1
ATOM 13391 N N . LEU H 1 93 ? 235.695 -21.409 112.065 1.00 19.83 85 LEU H N 1
ATOM 13392 C CA . LEU H 1 93 ? 234.315 -21.305 112.537 1.00 19.97 85 LEU H CA 1
ATOM 13393 C C . LEU H 1 93 ? 233.632 -22.667 112.687 1.00 21.51 85 LEU H C 1
ATOM 13394 O O . LEU H 1 93 ? 232.383 -22.726 112.773 1.00 22.00 85 LEU H O 1
ATOM 13399 N N . GLU H 1 94 ? 234.409 -23.743 112.688 1.00 21.09 86 GLU H N 1
ATOM 13400 C CA . GLU H 1 94 ? 233.854 -25.099 112.821 1.00 24.43 86 GLU H CA 1
ATOM 13401 C C . GLU H 1 94 ? 232.696 -25.217 111.809 1.00 24.16 86 GLU H C 1
ATOM 13402 O O . GLU H 1 94 ? 232.890 -24.837 110.656 1.00 22.02 86 GLU H O 1
ATOM 13408 N N . SER H 1 95 ? 231.506 -25.680 112.223 1.00 24.85 87 SER H N 1
ATOM 13409 C CA . SER H 1 95 ? 230.392 -25.891 111.299 1.00 25.34 87 SER H CA 1
ATOM 13410 C C . SER H 1 95 ? 229.638 -24.626 110.919 1.00 25.46 87 SER H C 1
ATOM 13411 O O . SER H 1 95 ? 228.713 -24.684 110.081 1.00 27.01 87 SER H O 1
ATOM 13414 N N . GLY H 1 96 ? 229.986 -23.508 111.563 1.00 24.32 88 GLY H N 1
ATOM 13415 C CA . GLY H 1 96 ? 229.438 -22.213 111.269 1.00 24.93 88 GLY H CA 1
ATOM 13416 C C . GLY H 1 96 ? 228.601 -21.590 112.378 1.00 25.06 88 GLY H C 1
ATOM 13417 O O . GLY H 1 96 ? 228.075 -20.494 112.190 1.00 27.29 88 GLY H O 1
ATOM 13418 N N . TYR H 1 97 ? 228.500 -22.273 113.517 1.00 28.33 89 TYR H N 1
ATOM 13419 C CA . TYR H 1 97 ? 227.730 -21.785 114.691 1.00 30.00 89 TYR H CA 1
ATOM 13420 C C . TYR H 1 97 ? 226.338 -21.334 114.265 1.00 32.28 89 TYR H C 1
ATOM 13421 O O . TYR H 1 97 ? 225.934 -20.206 114.523 1.00 34.07 89 TYR H O 1
ATOM 13430 N N . GLY H 1 98 ? 225.596 -22.200 113.599 1.00 34.55 90 GLY H N 1
ATOM 13431 C CA . GLY H 1 98 ? 224.293 -21.771 113.105 1.00 34.72 90 GLY H CA 1
ATOM 13432 C C . GLY H 1 98 ? 223.464 -22.926 112.629 1.00 36.26 90 GLY H C 1
ATOM 13433 O O . GLY H 1 98 ? 223.940 -23.748 111.864 1.00 34.79 90 GLY H O 1
ATOM 13434 N N . GLU H 1 99 ? 222.231 -22.993 113.121 1.00 35.85 91 GLU H N 1
ATOM 13435 C CA . GLU H 1 99 ? 221.294 -24.059 112.770 1.00 38.14 91 GLU H CA 1
ATOM 13436 C C . GLU H 1 99 ? 220.998 -24.085 111.266 1.00 36.16 91 GLU H C 1
ATOM 13437 O O . GLU H 1 99 ? 221.077 -25.125 110.637 1.00 35.71 91 GLU H O 1
ATOM 13439 N N . ARG H 1 100 ? 220.655 -22.944 110.677 1.00 37.39 92 ARG H N 1
ATOM 13440 C CA . ARG H 1 100 ? 220.290 -22.929 109.258 1.00 37.78 92 ARG H CA 1
ATOM 13441 C C . ARG H 1 100 ? 221.239 -22.008 108.478 1.00 36.01 92 ARG H C 1
ATOM 13442 O O . ARG H 1 100 ? 222.035 -21.288 109.068 1.00 35.38 92 ARG H O 1
ATOM 13444 N N . PRO H 1 101 ? 221.170 -22.040 107.145 1.00 35.32 93 PRO H N 1
ATOM 13445 C CA . PRO H 1 101 ? 222.121 -21.181 106.428 1.00 35.30 93 PRO H CA 1
ATOM 13446 C C . PRO H 1 101 ? 222.110 -19.716 106.898 1.00 35.04 93 PRO H C 1
ATOM 13447 O O . PRO H 1 101 ? 223.171 -19.085 106.972 1.00 33.63 93 PRO H O 1
ATOM 13451 N N . GLU H 1 102 ? 220.923 -19.192 107.233 1.00 34.71 94 GLU H N 1
ATOM 13452 C CA . GLU H 1 102 ? 220.764 -17.808 107.678 1.00 35.75 94 GLU H CA 1
ATOM 13453 C C . GLU H 1 102 ? 221.621 -17.536 108.897 1.00 34.57 94 GLU H C 1
ATOM 13454 O O . GLU H 1 102 ? 222.216 -16.467 109.031 1.00 36.66 94 GLU H O 1
ATOM 13456 N N . ASP H 1 103 ? 221.705 -18.525 109.782 1.00 35.90 95 ASP H N 1
ATOM 13457 C CA . ASP H 1 103 ? 222.489 -18.399 111.002 1.00 35.32 95 ASP H CA 1
ATOM 13458 C C . ASP H 1 103 ? 223.992 -18.399 110.696 1.00 33.63 95 ASP H C 1
ATOM 13459 O O . ASP H 1 103 ? 224.747 -17.591 111.242 1.00 33.43 95 ASP H O 1
ATOM 13464 N N . VAL H 1 104 ? 224.407 -19.286 109.790 1.00 32.15 96 VAL H N 1
ATOM 13465 C CA . VAL H 1 104 ? 225.795 -19.285 109.297 1.00 30.02 96 VAL H CA 1
ATOM 13466 C C . VAL H 1 104 ? 226.182 -17.930 108.715 1.00 29.49 96 VAL H C 1
ATOM 13467 O O . VAL H 1 104 ? 227.255 -17.426 109.021 1.00 29.07 96 VAL H O 1
ATOM 13471 N N . ALA H 1 105 ? 225.317 -17.347 107.880 1.00 29.07 97 ALA H N 1
ATOM 13472 C CA . ALA H 1 105 ? 225.540 -15.999 107.380 1.00 28.84 97 ALA H CA 1
ATOM 13473 C C . ALA H 1 105 ? 225.813 -14.974 108.502 1.00 29.40 97 ALA H C 1
ATOM 13474 O O . ALA H 1 105 ? 226.702 -14.121 108.394 1.00 28.77 97 ALA H O 1
ATOM 13476 N N . GLU H 1 106 ? 225.047 -15.061 109.579 1.00 31.81 98 GLU H N 1
ATOM 13477 C CA . GLU H 1 106 ? 225.255 -14.165 110.715 1.00 33.34 98 GLU H CA 1
ATOM 13478 C C . GLU H 1 106 ? 226.624 -14.399 111.389 1.00 30.23 98 GLU H C 1
ATOM 13479 O O . GLU H 1 106 ? 227.297 -13.459 111.801 1.00 29.06 98 GLU H O 1
ATOM 13485 N N . THR H 1 107 ? 227.044 -15.650 111.503 1.00 27.82 99 THR H N 1
ATOM 13486 C CA . THR H 1 107 ? 228.363 -15.949 112.072 1.00 26.36 99 THR H CA 1
ATOM 13487 C C . THR H 1 107 ? 229.443 -15.338 111.212 1.00 25.41 99 THR H C 1
ATOM 13488 O O . THR H 1 107 ? 230.380 -14.707 111.711 1.00 23.82 99 THR H O 1
ATOM 13492 N N . ILE H 1 108 ? 229.299 -15.471 109.901 1.00 25.05 100 ILE H N 1
ATOM 13493 C CA . ILE H 1 108 ? 230.282 -14.864 108.975 1.00 25.48 100 ILE H CA 1
ATOM 13494 C C . ILE H 1 108 ? 230.319 -13.353 109.141 1.00 25.07 100 ILE H C 1
ATOM 13495 O O . ILE H 1 108 ? 231.384 -12.726 109.209 1.00 24.09 100 ILE H O 1
ATOM 13500 N N . ALA H 1 109 ? 229.134 -12.739 109.216 1.00 26.46 101 ALA H N 1
ATOM 13501 C CA . ALA H 1 109 ? 229.067 -11.297 109.389 1.00 28.14 101 ALA H CA 1
ATOM 13502 C C . ALA H 1 109 ? 229.754 -10.844 110.659 1.00 27.54 101 ALA H C 1
ATOM 13503 O O . ALA H 1 109 ? 230.500 -9.862 110.625 1.00 28.89 101 ALA H O 1
ATOM 13505 N N . MET H 1 110 ? 229.554 -11.573 111.755 1.00 27.79 102 MET H N 1
ATOM 13506 C CA . MET H 1 110 ? 230.247 -11.276 113.011 1.00 27.61 102 MET H CA 1
ATOM 13507 C C . MET H 1 110 ? 231.763 -11.364 112.863 1.00 26.03 102 MET H C 1
ATOM 13508 O O . MET H 1 110 ? 232.520 -10.477 113.342 1.00 26.72 102 MET H O 1
ATOM 13513 N N . SER H 1 111 ? 232.232 -12.400 112.170 1.00 23.84 103 SER H N 1
ATOM 13514 C CA . SER H 1 111 ? 233.670 -12.538 111.950 1.00 22.54 103 SER H CA 1
ATOM 13515 C C . SER H 1 111 ? 234.254 -11.398 111.153 1.00 22.61 103 SER H C 1
ATOM 13516 O O . SER H 1 111 ? 235.367 -10.986 111.402 1.00 22.03 103 SER H O 1
ATOM 13519 N N . ILE H 1 112 ? 233.493 -10.861 110.203 1.00 23.15 104 ILE H N 1
ATOM 13520 C CA . ILE H 1 112 ? 233.939 -9.750 109.388 1.00 24.92 104 ILE H CA 1
ATOM 13521 C C . ILE H 1 112 ? 233.946 -8.478 110.275 1.00 25.89 104 ILE H C 1
ATOM 13522 O O . ILE H 1 112 ? 234.921 -7.718 110.299 1.00 24.81 104 ILE H O 1
ATOM 13527 N N . ARG H 1 113 ? 232.901 -8.307 111.077 1.00 28.55 105 ARG H N 1
ATOM 13528 C CA . ARG H 1 113 ? 232.932 -7.171 112.033 1.00 31.27 105 ARG H CA 1
ATOM 13529 C C . ARG H 1 113 ? 234.164 -7.291 112.948 1.00 29.81 105 ARG H C 1
ATOM 13530 O O . ARG H 1 113 ? 234.806 -6.286 113.247 1.00 30.77 105 ARG H O 1
ATOM 13538 N N . ALA H 1 114 ? 234.550 -8.517 113.298 1.00 27.60 106 ALA H N 1
ATOM 13539 C CA . ALA H 1 114 ? 235.699 -8.747 114.151 1.00 26.19 106 ALA H CA 1
ATOM 13540 C C . ALA H 1 114 ? 237.044 -8.494 113.445 1.00 26.51 106 ALA H C 1
ATOM 13541 O O . ALA H 1 114 ? 238.068 -8.325 114.118 1.00 26.87 106 ALA H O 1
ATOM 13543 N N . GLY H 1 115 ? 237.026 -8.434 112.106 1.00 25.63 107 GLY H N 1
ATOM 13544 C CA . GLY H 1 115 ? 238.195 -8.113 111.284 1.00 24.26 107 GLY H CA 1
ATOM 13545 C C . GLY H 1 115 ? 238.898 -9.297 110.596 1.00 23.68 107 GLY H C 1
ATOM 13546 O O . GLY H 1 115 ? 239.962 -9.123 110.007 1.00 22.24 107 GLY H O 1
ATOM 13547 N N . ALA H 1 116 ? 238.283 -10.468 110.678 1.00 21.81 108 ALA H N 1
ATOM 13548 C CA . ALA H 1 116 ? 238.765 -11.676 109.987 1.00 21.60 108 ALA H CA 1
ATOM 13549 C C . ALA H 1 116 ? 238.523 -11.491 108.494 1.00 21.43 108 ALA H C 1
ATOM 13550 O O . ALA H 1 116 ? 237.547 -10.825 108.096 1.00 21.19 108 ALA H O 1
ATOM 13552 N N . ILE H 1 117 ? 239.425 -12.062 107.692 1.00 20.61 109 ILE H N 1
ATOM 13553 C CA . ILE H 1 117 ? 239.372 -11.946 106.240 1.00 20.07 109 ILE H CA 1
ATOM 13554 C C . ILE H 1 117 ? 239.195 -13.322 105.566 1.00 19.68 109 ILE H C 1
ATOM 13555 O O . ILE H 1 117 ? 239.282 -13.455 104.354 1.00 18.23 109 ILE H O 1
ATOM 13560 N N . GLY H 1 118 ? 238.934 -14.327 106.368 1.00 18.78 110 GLY H N 1
ATOM 13561 C CA . GLY H 1 118 ? 238.573 -15.624 105.870 1.00 18.65 110 GLY H CA 1
ATOM 13562 C C . GLY H 1 118 ? 238.148 -16.546 106.979 1.00 18.06 110 GLY H C 1
ATOM 13563 O O . GLY H 1 118 ? 238.244 -16.191 108.155 1.00 18.11 110 GLY H O 1
ATOM 13564 N N . CYS H 1 119 ? 237.747 -17.761 106.617 1.00 17.49 111 CYS H N 1
ATOM 13565 C CA . CYS H 1 119 ? 237.337 -18.740 107.588 1.00 17.19 111 CYS H CA 1
ATOM 13566 C C . CYS H 1 119 ? 237.573 -20.149 107.122 1.00 17.09 111 CYS H C 1
ATOM 13567 O O . CYS H 1 119 ? 237.763 -20.382 105.933 1.00 16.43 111 CYS H O 1
ATOM 13570 N N . ASN H 1 120 ? 237.560 -21.082 108.075 1.00 15.97 112 ASN H N 1
ATOM 13571 C CA . ASN H 1 120 ? 237.287 -22.471 107.771 1.00 15.96 112 ASN H CA 1
ATOM 13572 C C . ASN H 1 120 ? 235.836 -22.737 108.140 1.00 16.88 112 ASN H C 1
ATOM 13573 O O . ASN H 1 120 ? 235.392 -22.366 109.251 1.00 17.04 112 ASN H O 1
ATOM 13578 N N . LEU H 1 121 ? 235.095 -23.423 107.259 1.00 17.04 113 LEU H N 1
ATOM 13579 C CA . LEU H 1 121 ? 233.710 -23.773 107.473 1.00 17.06 113 LEU H CA 1
ATOM 13580 C C . LEU H 1 121 ? 233.549 -25.243 107.092 1.00 17.90 113 LEU H C 1
ATOM 13581 O O . LEU H 1 121 ? 233.850 -25.609 105.948 1.00 16.60 113 LEU H O 1
ATOM 13586 N N . GLU H 1 122 ? 233.141 -26.059 108.061 1.00 18.22 114 GLU H N 1
ATOM 13587 C CA . GLU H 1 122 ? 233.075 -27.520 107.975 1.00 20.61 114 GLU H CA 1
ATOM 13588 C C . GLU H 1 122 ? 231.688 -28.051 107.649 1.00 21.45 114 GLU H C 1
ATOM 13589 O O . GLU H 1 122 ? 230.658 -27.452 108.046 1.00 21.12 114 GLU H O 1
ATOM 13595 N N . ASP H 1 123 ? 231.658 -29.182 106.949 1.00 19.92 115 ASP H N 1
ATOM 13596 C CA . ASP H 1 123 ? 230.417 -29.751 106.382 1.00 21.28 115 ASP H CA 1
ATOM 13597 C C . ASP H 1 123 ? 229.769 -30.843 107.214 1.00 23.36 115 ASP H C 1
ATOM 13598 O O . ASP H 1 123 ? 228.959 -31.626 106.705 1.00 25.33 115 ASP H O 1
ATOM 13603 N N . SER H 1 124 ? 230.106 -30.877 108.489 1.00 23.43 116 SER H N 1
ATOM 13604 C CA . SER H 1 124 ? 229.622 -31.936 109.387 1.00 26.52 116 SER H CA 1
ATOM 13605 C C . SER H 1 124 ? 228.703 -31.342 110.466 1.00 27.59 116 SER H C 1
ATOM 13606 O O . SER H 1 124 ? 228.774 -30.165 110.797 1.00 28.14 116 SER H O 1
ATOM 13609 N N . PHE H 1 125 ? 227.775 -32.158 110.975 1.00 27.84 117 PHE H N 1
ATOM 13610 C CA . PHE H 1 125 ? 226.957 -31.749 112.111 1.00 29.55 117 PHE H CA 1
ATOM 13611 C C . PHE H 1 125 ? 227.864 -31.742 113.329 1.00 31.69 117 PHE H C 1
ATOM 13612 O O . PHE H 1 125 ? 228.609 -32.707 113.554 1.00 32.33 117 PHE H O 1
ATOM 13620 N N . PRO H 1 126 ? 227.848 -30.649 114.096 1.00 35.13 118 PRO H N 1
ATOM 13621 C CA . PRO H 1 126 ? 228.833 -30.466 115.168 1.00 38.11 118 PRO H CA 1
ATOM 13622 C C . PRO H 1 126 ? 228.651 -31.404 116.365 1.00 41.52 118 PRO H C 1
ATOM 13623 O O . PRO H 1 126 ? 229.646 -31.830 116.958 1.00 42.87 118 PRO H O 1
ATOM 13627 N N . SER H 1 127 ? 227.408 -31.741 116.698 1.00 40.04 119 SER H N 1
ATOM 13628 C CA . SER H 1 127 ? 227.177 -32.626 117.851 1.00 42.68 119 SER H CA 1
ATOM 13629 C C . SER H 1 127 ? 227.396 -34.112 117.537 1.00 41.66 119 SER H C 1
ATOM 13630 O O . SER H 1 127 ? 227.568 -34.896 118.460 1.00 45.07 119 SER H O 1
ATOM 13633 N N . THR H 1 128 ? 227.394 -34.503 116.256 1.00 40.90 120 THR H N 1
ATOM 13634 C CA . THR H 1 128 ? 227.532 -35.922 115.861 1.00 38.96 120 THR H CA 1
ATOM 13635 C C . THR H 1 128 ? 228.745 -36.287 115.022 1.00 38.44 120 THR H C 1
ATOM 13636 O O . THR H 1 128 ? 229.136 -37.444 114.996 1.00 38.13 120 THR H O 1
ATOM 13640 N N . GLY H 1 129 ? 229.323 -35.317 114.320 1.00 35.99 121 GLY H N 1
ATOM 13641 C CA . GLY H 1 129 ? 230.385 -35.589 113.346 1.00 35.45 121 GLY H CA 1
ATOM 13642 C C . GLY H 1 129 ? 229.923 -36.158 112.001 1.00 33.52 121 GLY H C 1
ATOM 13643 O O . GLY H 1 129 ? 230.752 -36.435 111.121 1.00 35.23 121 GLY H O 1
ATOM 13644 N N . GLU H 1 130 ? 228.617 -36.337 111.799 1.00 31.51 122 GLU H N 1
ATOM 13645 C CA . GLU H 1 130 ? 228.125 -36.877 110.531 1.00 31.07 122 GLU H CA 1
ATOM 13646 C C . GLU H 1 130 ? 228.158 -35.801 109.436 1.00 29.10 122 GLU H C 1
ATOM 13647 O O . GLU H 1 130 ? 227.932 -34.636 109.724 1.00 28.80 122 GLU H O 1
ATOM 13649 N N . LEU H 1 131 ? 228.370 -36.212 108.194 1.00 29.63 123 LEU H N 1
ATOM 13650 C CA . LEU H 1 131 ? 228.367 -35.254 107.083 1.00 28.19 123 LEU H CA 1
ATOM 13651 C C . LEU H 1 131 ? 226.953 -34.858 106.750 1.00 28.15 123 LEU H C 1
ATOM 13652 O O . LEU H 1 131 ? 226.038 -35.700 106.710 1.00 28.59 123 LEU H O 1
ATOM 13657 N N . ARG H 1 132 ? 226.780 -33.586 106.452 1.00 27.20 124 ARG H N 1
ATOM 13658 C CA . ARG H 1 132 ? 225.562 -33.097 105.873 1.00 28.88 124 ARG H CA 1
ATOM 13659 C C . ARG H 1 132 ? 225.499 -33.594 104.432 1.00 29.54 124 ARG H 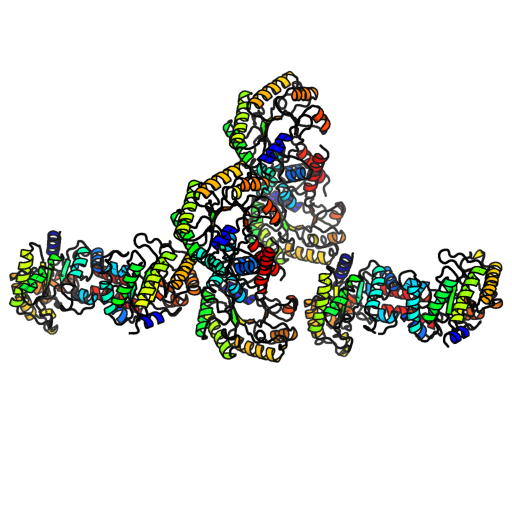C 1
ATOM 13660 O O . ARG H 1 132 ? 226.541 -33.806 103.804 1.00 29.02 124 ARG H O 1
ATOM 13668 N N A ASP H 1 133 ? 224.288 -33.770 103.902 0.50 30.06 125 ASP H N 1
ATOM 13669 N N B ASP H 1 133 ? 224.288 -33.770 103.914 0.50 29.18 125 ASP H N 1
ATOM 13670 C CA A ASP H 1 133 ? 224.155 -34.075 102.481 0.50 30.94 125 ASP H CA 1
ATOM 13671 C CA B ASP H 1 133 ? 224.101 -34.027 102.493 0.50 29.52 125 ASP H CA 1
ATOM 13672 C C A ASP H 1 133 ? 224.734 -32.897 101.687 0.50 29.80 125 ASP H C 1
ATOM 13673 C C B ASP H 1 133 ? 224.773 -32.891 101.706 0.50 28.91 125 ASP H C 1
ATOM 13674 O O A ASP H 1 133 ? 224.776 -31.754 102.173 0.50 29.35 125 ASP H O 1
ATOM 13675 O O B ASP H 1 133 ? 224.899 -31.761 102.208 0.50 28.35 125 ASP H O 1
ATOM 13684 N N . VAL H 1 134 ? 225.233 -33.197 100.493 1.00 29.74 126 VAL H N 1
ATOM 13685 C CA . VAL H 1 134 ? 226.051 -32.253 99.724 1.00 28.09 126 VAL H CA 1
ATOM 13686 C C . VAL H 1 134 ? 225.344 -30.937 99.477 1.00 29.09 126 VAL H C 1
ATOM 13687 O O . VAL H 1 134 ? 225.965 -29.877 99.550 1.00 27.11 126 VAL H O 1
ATOM 13691 N N . ASP H 1 135 ? 224.029 -31.001 99.237 1.00 29.49 127 ASP H N 1
ATOM 13692 C CA . ASP H 1 135 ? 223.280 -29.807 98.895 1.00 31.45 127 ASP H CA 1
ATOM 13693 C C . ASP H 1 135 ? 223.104 -28.907 100.143 1.00 28.86 127 ASP H C 1
ATOM 13694 O O . ASP H 1 135 ? 223.146 -27.684 100.024 1.00 29.12 127 ASP H O 1
ATOM 13699 N N . GLU H 1 136 ? 222.952 -29.507 101.324 1.00 28.24 128 GLU H N 1
ATOM 13700 C CA . GLU H 1 136 ? 222.812 -28.746 102.580 1.00 29.70 128 GLU H CA 1
ATOM 13701 C C . GLU H 1 136 ? 224.151 -28.091 103.008 1.00 27.95 128 GLU H C 1
ATOM 13702 O O . GLU H 1 136 ? 224.175 -26.945 103.477 1.00 25.30 128 GLU H O 1
ATOM 13708 N N . ALA H 1 137 ? 225.248 -28.843 102.870 1.00 25.93 129 ALA H N 1
ATOM 13709 C CA . ALA H 1 137 ? 226.590 -28.290 103.081 1.00 24.95 129 ALA H CA 1
ATOM 13710 C C . ALA H 1 137 ? 226.899 -27.170 102.105 1.00 23.96 129 ALA H C 1
ATOM 13711 O O . ALA H 1 137 ? 227.424 -26.125 102.482 1.00 23.40 129 ALA H O 1
ATOM 13713 N N . ALA H 1 138 ? 226.552 -27.350 100.836 1.00 23.64 130 ALA H N 1
ATOM 13714 C CA . ALA H 1 138 ? 226.751 -26.283 99.851 1.00 23.14 130 ALA H CA 1
ATOM 13715 C C . ALA H 1 138 ? 225.895 -25.042 100.155 1.00 24.87 130 ALA H C 1
ATOM 13716 O O . ALA H 1 138 ? 226.361 -23.889 99.987 1.00 25.08 130 ALA H O 1
ATOM 13718 N N . ALA H 1 139 ? 224.659 -25.254 100.645 1.00 25.48 131 ALA H N 1
ATOM 13719 C CA . ALA H 1 139 ? 223.786 -24.109 100.943 1.00 26.12 131 ALA H CA 1
ATOM 13720 C C . ALA H 1 139 ? 224.358 -23.234 102.054 1.00 25.70 131 ALA H C 1
ATOM 13721 O O . ALA H 1 139 ? 224.136 -22.017 102.090 1.00 26.93 131 ALA H O 1
ATOM 13723 N N . ARG H 1 140 ? 225.040 -23.857 102.998 1.00 24.67 132 ARG H N 1
ATOM 13724 C CA . ARG H 1 140 ? 225.670 -23.118 104.084 1.00 23.26 132 ARG H CA 1
ATOM 13725 C C . ARG H 1 140 ? 226.892 -22.318 103.618 1.00 21.97 132 ARG H C 1
ATOM 13726 O O . ARG H 1 140 ? 227.071 -21.164 103.968 1.00 22.02 132 ARG H O 1
ATOM 13734 N N . ILE H 1 141 ? 227.691 -22.924 102.753 1.00 21.28 133 ILE H N 1
ATOM 13735 C CA . ILE H 1 141 ? 228.734 -22.190 102.034 1.00 20.12 133 ILE H CA 1
ATOM 13736 C C . ILE H 1 141 ? 228.155 -21.020 101.245 1.00 20.68 133 ILE H C 1
ATOM 13737 O O . ILE H 1 141 ? 228.684 -19.918 101.277 1.00 20.32 133 ILE H O 1
ATOM 13742 N N . ALA H 1 142 ? 227.084 -21.258 100.482 1.00 22.65 134 ALA H N 1
ATOM 13743 C CA . ALA H 1 142 ? 226.484 -20.171 99.719 1.00 23.17 134 ALA H CA 1
ATOM 13744 C C . ALA H 1 142 ? 226.060 -19.034 100.615 1.00 23.32 134 ALA H C 1
ATOM 13745 O O . ALA H 1 142 ? 226.279 -17.891 100.290 1.00 25.05 134 ALA H O 1
ATOM 13747 N N . ALA H 1 143 ? 225.428 -19.348 101.743 1.00 24.17 135 ALA H N 1
ATOM 13748 C CA . ALA H 1 143 ? 225.011 -18.302 102.693 1.00 24.25 135 ALA H CA 1
ATOM 13749 C C . ALA H 1 143 ? 226.196 -17.519 103.253 1.00 23.86 135 ALA H C 1
ATOM 13750 O O . ALA H 1 143 ? 226.123 -16.294 103.426 1.00 25.86 135 ALA H O 1
ATOM 13752 N N . ALA H 1 144 ? 227.302 -18.222 103.525 1.00 22.61 136 ALA H N 1
ATOM 13753 C CA . ALA H 1 144 ? 228.516 -17.568 103.946 1.00 22.04 136 ALA H CA 1
ATOM 13754 C C . ALA H 1 144 ? 229.101 -16.657 102.873 1.00 21.17 136 ALA H C 1
ATOM 13755 O O . ALA H 1 144 ? 229.503 -15.522 103.165 1.00 22.67 136 ALA H O 1
ATOM 13757 N N . ARG H 1 145 ? 229.194 -17.156 101.651 1.00 21.42 137 ARG H N 1
ATOM 13758 C CA . ARG H 1 145 ? 229.662 -16.340 100.524 1.00 21.64 137 ARG H CA 1
ATOM 13759 C C . ARG H 1 145 ? 228.816 -15.070 100.365 1.00 22.51 137 ARG H C 1
ATOM 13760 O O . ARG H 1 145 ? 229.336 -13.984 100.192 1.00 23.10 137 ARG H O 1
ATOM 13768 N N . GLN H 1 146 ? 227.514 -15.246 100.395 1.00 24.92 138 GLN H N 1
ATOM 13769 C CA . GLN H 1 146 ? 226.596 -14.118 100.200 1.00 26.42 138 GLN H CA 1
ATOM 13770 C C . GLN H 1 146 ? 226.732 -13.106 101.321 1.00 26.47 138 GLN H C 1
ATOM 13771 O O . GLN H 1 146 ? 226.670 -11.904 101.085 1.00 28.15 138 GLN H O 1
ATOM 13777 N N . ALA H 1 147 ? 226.899 -13.585 102.552 1.00 26.61 139 ALA H N 1
ATOM 13778 C CA . ALA H 1 147 ? 227.102 -12.707 103.692 1.00 26.83 139 ALA H CA 1
ATOM 13779 C C . ALA H 1 147 ? 228.384 -11.873 103.512 1.00 27.57 139 ALA H C 1
ATOM 13780 O O . ALA H 1 147 ? 228.387 -10.666 103.748 1.00 28.40 139 ALA H O 1
ATOM 13782 N N . ALA H 1 148 ? 229.451 -12.497 103.021 1.00 25.75 140 ALA H N 1
ATOM 13783 C CA . ALA H 1 148 ? 230.703 -11.792 102.715 1.00 26.59 140 ALA H CA 1
ATOM 13784 C C . ALA H 1 148 ? 230.547 -10.820 101.557 1.00 28.18 140 ALA H C 1
ATOM 13785 O O . ALA H 1 148 ? 231.142 -9.749 101.561 1.00 29.04 140 ALA H O 1
ATOM 13787 N N . ASP H 1 149 ? 229.808 -11.240 100.532 1.00 29.84 141 ASP H N 1
ATOM 13788 C CA . ASP H 1 149 ? 229.623 -10.414 99.331 1.00 31.07 141 ASP H CA 1
ATOM 13789 C C . ASP H 1 149 ? 228.792 -9.180 99.739 1.00 31.85 141 ASP H C 1
ATOM 13790 O O . ASP H 1 149 ? 229.124 -8.050 99.371 1.00 31.26 141 ASP H O 1
ATOM 13795 N N . ARG H 1 150 ? 227.730 -9.437 100.507 1.00 31.69 142 ARG H N 1
ATOM 13796 C CA . ARG H 1 150 ? 226.863 -8.370 101.056 1.00 32.61 142 ARG H CA 1
ATOM 13797 C C . ARG H 1 150 ? 227.648 -7.370 101.879 1.00 32.68 142 ARG H C 1
ATOM 13798 O O . ARG H 1 150 ? 227.326 -6.204 101.884 1.00 35.64 142 ARG H O 1
ATOM 13800 N N . ALA H 1 151 ? 228.691 -7.809 102.581 1.00 32.26 143 ALA H N 1
ATOM 13801 C CA . ALA H 1 151 ? 229.531 -6.910 103.366 1.00 31.00 143 ALA H CA 1
ATOM 13802 C C . ALA H 1 151 ? 230.603 -6.161 102.570 1.00 31.13 143 ALA H C 1
ATOM 13803 O O . ALA H 1 151 ? 231.240 -5.242 103.093 1.00 31.44 143 ALA H O 1
ATOM 13805 N N . GLY H 1 152 ? 230.797 -6.548 101.319 1.00 31.90 144 GLY H N 1
ATOM 13806 C CA . GLY H 1 152 ? 231.713 -5.891 100.406 1.00 34.11 144 GLY H CA 1
ATOM 13807 C C . GLY H 1 152 ? 233.176 -6.179 100.649 1.00 34.55 144 GLY H C 1
ATOM 13808 O O . GLY H 1 152 ? 234.015 -5.333 100.357 1.00 36.18 144 GLY H O 1
ATOM 13809 N N . VAL H 1 153 ? 233.491 -7.363 101.191 1.00 31.76 145 VAL H N 1
ATOM 13810 C CA . VAL H 1 153 ? 234.877 -7.702 101.589 1.00 30.91 145 VAL H CA 1
ATOM 13811 C C . VAL H 1 153 ? 235.464 -8.891 100.812 1.00 29.69 145 VAL H C 1
ATOM 13812 O O . VAL H 1 153 ? 234.744 -9.808 100.403 1.00 30.87 145 VAL H O 1
ATOM 13816 N N . ASP H 1 154 ? 236.763 -8.836 100.563 1.00 29.06 146 ASP H N 1
ATOM 13817 C CA . ASP H 1 154 ? 237.501 -9.943 99.951 1.00 27.88 146 ASP H CA 1
ATOM 13818 C C . ASP H 1 154 ? 237.722 -10.948 101.096 1.00 26.71 146 ASP H C 1
ATOM 13819 O O . ASP H 1 154 ? 238.574 -10.692 101.960 1.00 29.78 146 ASP H O 1
ATOM 13824 N N . TYR H 1 155 ? 236.949 -12.041 101.107 1.00 23.65 147 TYR H N 1
ATOM 13825 C CA . TYR H 1 155 ? 236.895 -12.959 102.248 1.00 21.39 147 TYR H CA 1
ATOM 13826 C C . TYR H 1 155 ? 237.068 -14.380 101.731 1.00 19.69 147 TYR H C 1
ATOM 13827 O O . TYR H 1 155 ? 236.350 -14.808 100.811 1.00 20.64 147 TYR H O 1
ATOM 13836 N N . PHE H 1 156 ? 238.004 -15.102 102.316 1.00 18.19 148 PHE H N 1
ATOM 13837 C CA . PHE H 1 156 ? 238.398 -16.423 101.805 1.00 17.28 148 PHE H CA 1
ATOM 13838 C C . PHE H 1 156 ? 237.687 -17.519 102.583 1.00 17.10 148 PHE H C 1
ATOM 13839 O O . PHE H 1 156 ? 237.913 -17.738 103.787 1.00 17.76 148 PHE H O 1
ATOM 13847 N N . ILE H 1 157 ? 236.830 -18.253 101.909 1.00 17.10 149 ILE H N 1
ATOM 13848 C CA . ILE H 1 157 ? 236.101 -19.333 102.523 1.00 16.94 149 ILE H CA 1
ATOM 13849 C C . ILE H 1 157 ? 236.792 -20.633 102.203 1.00 16.95 149 ILE H C 1
ATOM 13850 O O . ILE H 1 157 ? 236.754 -21.119 101.068 1.00 15.58 149 ILE H O 1
ATOM 13855 N N . ASN H 1 158 ? 237.440 -21.188 103.227 1.00 15.63 150 ASN H N 1
ATOM 13856 C CA . ASN H 1 158 ? 238.130 -22.462 103.117 1.00 14.45 150 ASN H CA 1
ATOM 13857 C C . ASN H 1 158 ? 237.142 -23.530 103.523 1.00 14.49 150 ASN H C 1
ATOM 13858 O O . ASN H 1 158 ? 236.776 -23.671 104.714 1.00 14.29 150 ASN H O 1
ATOM 13863 N N . ALA H 1 159 ? 236.590 -24.236 102.525 1.00 13.86 151 ALA H N 1
ATOM 13864 C CA . ALA H 1 159 ? 235.602 -25.238 102.834 1.00 14.85 151 ALA H CA 1
ATOM 13865 C C . ALA H 1 159 ? 236.262 -26.516 103.323 1.00 15.22 151 ALA H C 1
ATOM 13866 O O . ALA H 1 159 ? 236.971 -27.195 102.585 1.00 14.94 151 ALA H O 1
ATOM 13868 N N . ARG H 1 160 ? 235.996 -26.885 104.577 1.00 16.35 152 ARG H N 1
ATOM 13869 C CA . ARG H 1 160 ? 236.495 -28.109 105.145 1.00 16.87 152 ARG H CA 1
ATOM 13870 C C . ARG H 1 160 ? 235.482 -29.196 104.891 1.00 18.24 152 ARG H C 1
ATOM 13871 O O . ARG H 1 160 ? 234.311 -29.052 105.220 1.00 18.22 152 ARG H O 1
ATOM 13879 N N . THR H 1 161 ? 235.945 -30.289 104.320 1.00 18.39 153 THR H N 1
ATOM 13880 C CA . THR H 1 161 ? 235.136 -31.476 104.196 1.00 19.52 153 THR H CA 1
ATOM 13881 C C . THR H 1 161 ? 235.700 -32.578 105.075 1.00 20.88 153 THR H C 1
ATOM 13882 O O . THR H 1 161 ? 236.917 -32.784 105.155 1.00 21.61 153 THR H O 1
ATOM 13886 N N . ASP H 1 162 ? 234.791 -33.294 105.742 1.00 21.86 154 ASP H N 1
ATOM 13887 C CA . ASP H 1 162 ? 235.196 -34.283 106.703 1.00 24.18 154 ASP H CA 1
ATOM 13888 C C . ASP H 1 162 ? 235.157 -35.699 106.146 1.00 27.37 154 ASP H C 1
ATOM 13889 O O . ASP H 1 162 ? 235.213 -36.670 106.903 1.00 27.27 154 ASP H O 1
ATOM 13894 N N . VAL H 1 163 ? 235.130 -35.827 104.824 1.00 26.69 155 VAL H N 1
ATOM 13895 C CA . VAL H 1 163 ? 235.036 -37.172 104.194 1.00 29.52 155 VAL H CA 1
ATOM 13896 C C . VAL H 1 163 ? 236.127 -38.108 104.670 1.00 31.96 155 VAL H C 1
ATOM 13897 O O . VAL H 1 163 ? 235.834 -39.262 105.074 1.00 32.36 155 VAL H O 1
ATOM 13901 N N . PHE H 1 164 ? 237.366 -37.640 104.690 1.00 31.13 156 PHE H N 1
ATOM 13902 C CA . PHE H 1 164 ? 238.474 -38.468 105.166 1.00 32.71 156 PHE H CA 1
ATOM 13903 C C . PHE H 1 164 ? 238.583 -38.422 106.685 1.00 36.12 156 PHE H C 1
ATOM 13904 O O . PHE H 1 164 ? 239.063 -39.363 107.311 1.00 38.73 156 PHE H O 1
ATOM 13912 N N . PHE H 1 165 ? 238.166 -37.306 107.267 1.00 33.44 157 PHE H N 1
ATOM 13913 C CA . PHE H 1 165 ? 238.196 -37.149 108.705 1.00 35.91 157 PHE H CA 1
ATOM 13914 C C . PHE H 1 165 ? 237.262 -38.160 109.363 1.00 35.11 157 PHE H C 1
ATOM 13915 O O . PHE H 1 165 ? 237.654 -38.771 110.319 1.00 37.56 157 PHE H O 1
ATOM 13923 N N . LYS H 1 166 ? 236.036 -38.315 108.846 1.00 35.56 158 LYS H N 1
ATOM 13924 C CA . LYS H 1 166 ? 234.995 -39.138 109.483 1.00 37.95 158 LYS H CA 1
ATOM 13925 C C . LYS H 1 166 ? 235.093 -40.615 109.098 1.00 41.22 158 LYS H C 1
ATOM 13926 O O . LYS H 1 166 ? 234.755 -41.479 109.900 1.00 45.62 158 LYS H O 1
ATOM 13928 N N . ALA H 1 167 ? 235.525 -40.900 107.870 1.00 43.09 159 ALA H N 1
ATOM 13929 C CA . ALA H 1 167 ? 235.487 -42.267 107.336 1.00 45.72 159 ALA H CA 1
ATOM 13930 C C . ALA H 1 167 ? 236.655 -43.114 107.844 1.00 46.99 159 ALA H C 1
ATOM 13931 O O . ALA H 1 167 ? 237.755 -42.599 108.135 1.00 46.93 159 ALA H O 1
ATOM 13933 N N . ALA H 1 168 ? 236.392 -44.420 107.946 1.00 46.52 160 ALA H N 1
ATOM 13934 C CA . ALA H 1 168 ? 237.398 -45.402 108.333 1.00 45.96 160 ALA H CA 1
ATOM 13935 C C . ALA H 1 168 ? 238.551 -45.387 107.328 1.00 43.52 160 ALA H C 1
ATOM 13936 O O . ALA H 1 168 ? 238.332 -45.309 106.099 1.00 41.74 160 ALA H O 1
ATOM 13938 N N . THR H 1 169 ? 239.767 -45.447 107.865 1.00 43.95 161 THR H N 1
ATOM 13939 C CA . THR H 1 169 ? 241.003 -45.435 107.080 1.00 45.61 161 THR H CA 1
ATOM 13940 C C . THR H 1 169 ? 240.954 -46.380 105.885 1.00 45.82 161 THR H C 1
ATOM 13941 O O . THR H 1 169 ? 241.396 -46.018 104.782 1.00 45.62 161 THR H O 1
ATOM 13945 N N . GLU H 1 170 ? 240.401 -47.576 106.109 1.00 45.00 162 GLU H N 1
ATOM 13946 C CA . GLU H 1 170 ? 240.321 -48.612 105.077 1.00 46.70 162 GLU H CA 1
ATOM 13947 C C . GLU H 1 170 ? 239.360 -48.303 103.917 1.00 45.82 162 GLU H C 1
ATOM 13948 O O . GLU H 1 170 ? 239.372 -48.999 102.904 1.00 45.47 162 GLU H O 1
ATOM 13954 N N . THR H 1 171 ? 238.523 -47.279 104.069 1.00 44.30 163 THR H N 1
ATOM 13955 C CA . THR H 1 171 ? 237.694 -46.839 102.959 1.00 43.39 163 THR H CA 1
ATOM 13956 C C . THR H 1 171 ? 238.387 -45.707 102.202 1.00 42.28 163 THR H C 1
ATOM 13957 O O . THR H 1 171 ? 237.878 -45.314 101.148 1.00 40.21 163 THR H O 1
ATOM 13961 N N . HIS H 1 172 ? 239.526 -45.207 102.736 1.00 41.71 164 HIS H N 1
ATOM 13962 C CA . HIS H 1 172 ? 240.332 -44.094 102.111 1.00 41.13 164 HIS H CA 1
ATOM 13963 C C . HIS H 1 172 ? 240.942 -44.533 100.780 1.00 40.74 164 HIS H C 1
ATOM 13964 O O . HIS H 1 172 ? 242.112 -44.967 100.718 1.00 39.41 164 HIS H O 1
ATOM 13971 N N . ASP H 1 173 ? 240.148 -44.380 99.727 1.00 39.23 165 ASP H N 1
ATOM 13972 C CA . ASP H 1 173 ? 240.501 -44.854 98.400 1.00 41.67 165 ASP H CA 1
ATOM 13973 C C . ASP H 1 173 ? 240.043 -43.868 97.341 1.00 41.65 165 ASP H C 1
ATOM 13974 O O . ASP H 1 173 ? 239.574 -42.750 97.670 1.00 38.31 165 ASP H O 1
ATOM 13979 N N . GLU H 1 174 ? 240.193 -44.280 96.083 1.00 39.18 166 GLU H N 1
ATOM 13980 C CA . GLU H 1 174 ? 239.712 -43.527 94.947 1.00 40.59 166 GLU H CA 1
ATOM 13981 C C . GLU H 1 174 ? 238.225 -43.175 95.098 1.00 41.06 166 GLU H C 1
ATOM 13982 O O . GLU H 1 174 ? 237.801 -42.117 94.637 1.00 41.62 166 GLU H O 1
ATOM 13984 N N . ARG H 1 175 ? 237.438 -44.056 95.722 1.00 41.44 167 ARG H N 1
ATOM 13985 C CA . ARG H 1 175 ? 236.023 -43.757 95.978 1.00 43.91 167 ARG H CA 1
ATOM 13986 C C . ARG H 1 175 ? 235.834 -42.626 96.976 1.00 39.60 167 ARG H C 1
ATOM 13987 O O . ARG H 1 175 ? 235.005 -41.760 96.753 1.00 44.75 167 ARG H O 1
ATOM 13989 N N . LEU H 1 176 ? 236.553 -42.646 98.091 1.00 39.07 168 LEU H N 1
ATOM 13990 C CA . LEU H 1 176 ? 236.522 -41.526 99.012 1.00 38.06 168 LEU H CA 1
ATOM 13991 C C . LEU H 1 176 ? 237.048 -40.248 98.375 1.00 33.82 168 LEU H C 1
ATOM 13992 O O . LEU H 1 176 ? 236.520 -39.161 98.638 1.00 30.92 168 LEU H O 1
ATOM 13997 N N . LEU H 1 177 ? 238.069 -40.365 97.533 1.00 27.70 169 LEU H N 1
ATOM 13998 C CA . LEU H 1 177 ? 238.554 -39.178 96.777 1.00 25.16 169 LEU H CA 1
ATOM 13999 C C . LEU H 1 177 ? 237.482 -38.708 95.816 1.00 24.20 169 LEU H C 1
ATOM 14000 O O . LEU H 1 177 ? 237.210 -37.533 95.657 1.00 20.99 169 LEU H O 1
ATOM 14005 N N . ASP H 1 178 ? 236.818 -39.666 95.157 1.00 27.23 170 ASP H N 1
ATOM 14006 C CA . ASP H 1 178 ? 235.747 -39.329 94.266 1.00 29.46 170 ASP H CA 1
ATOM 14007 C C . ASP H 1 178 ? 234.663 -38.505 94.978 1.00 27.08 170 ASP H C 1
ATOM 14008 O O . ASP H 1 178 ? 234.182 -37.540 94.418 1.00 27.41 170 ASP H O 1
ATOM 14013 N N . ALA H 1 179 ? 234.317 -38.937 96.177 1.00 28.19 171 ALA H N 1
ATOM 14014 C CA . ALA H 1 179 ? 233.319 -38.262 97.017 1.00 29.17 171 ALA H CA 1
ATOM 14015 C C . ALA H 1 179 ? 233.797 -36.861 97.375 1.00 27.52 171 ALA H C 1
ATOM 14016 O O . ALA H 1 179 ? 233.015 -35.906 97.329 1.00 29.81 171 ALA H O 1
ATOM 14018 N N . THR H 1 180 ? 235.031 -36.798 97.855 1.00 26.99 172 THR H N 1
ATOM 14019 C CA . THR H 1 180 ? 235.689 -35.526 98.197 1.00 24.79 172 THR H CA 1
ATOM 14020 C C . THR H 1 180 ? 235.626 -34.567 96.987 1.00 23.06 172 THR H C 1
ATOM 14021 O O . THR H 1 180 ? 235.293 -33.369 97.109 1.00 20.27 172 THR H O 1
ATOM 14025 N N . LEU H 1 181 ? 235.971 -35.061 95.788 1.00 22.06 173 LEU H N 1
ATOM 14026 C CA . LEU H 1 181 ? 236.003 -34.188 94.647 1.00 21.52 173 LEU H CA 1
ATOM 14027 C C . LEU H 1 181 ? 234.624 -33.720 94.215 1.00 21.40 173 LEU H C 1
ATOM 14028 O O . LEU H 1 181 ? 234.464 -32.583 93.819 1.00 20.15 173 LEU H O 1
ATOM 14033 N N . ALA H 1 182 ? 233.628 -34.609 94.265 1.00 24.12 174 ALA H N 1
ATOM 14034 C CA . ALA H 1 182 ? 232.271 -34.191 93.915 1.00 24.88 174 ALA H CA 1
ATOM 14035 C C . ALA H 1 182 ? 231.772 -33.126 94.908 1.00 23.17 174 ALA H C 1
ATOM 14036 O O . ALA H 1 182 ? 231.190 -32.133 94.487 1.00 25.61 174 ALA H O 1
ATOM 14038 N N . ARG H 1 183 ? 232.077 -33.300 96.185 1.00 23.42 175 ARG H N 1
ATOM 14039 C CA . ARG H 1 183 ? 231.733 -32.231 97.185 1.00 24.10 175 ARG H CA 1
ATOM 14040 C C . ARG H 1 183 ? 232.493 -30.921 96.932 1.00 22.84 175 ARG H C 1
ATOM 14041 O O . ARG H 1 183 ? 231.922 -29.824 97.012 1.00 23.34 175 ARG H O 1
ATOM 14049 N N . ALA H 1 184 ? 233.768 -31.028 96.583 1.00 21.44 176 ALA H N 1
ATOM 14050 C CA . ALA H 1 184 ? 234.561 -29.864 96.281 1.00 19.94 176 ALA H CA 1
ATOM 14051 C C . ALA H 1 184 ? 233.967 -29.072 95.143 1.00 19.49 176 ALA H C 1
ATOM 14052 O O . ALA H 1 184 ? 233.952 -27.877 95.185 1.00 18.16 176 ALA H O 1
ATOM 14054 N N . ARG H 1 185 ? 233.493 -29.763 94.096 1.00 20.57 177 ARG H N 1
ATOM 14055 C CA . ARG H 1 185 ? 232.953 -29.058 92.994 1.00 22.43 177 ARG H CA 1
ATOM 14056 C C . ARG H 1 185 ? 231.645 -28.339 93.354 1.00 20.91 177 ARG H C 1
ATOM 14057 O O . ARG H 1 185 ? 231.468 -27.195 92.979 1.00 23.90 177 ARG H O 1
ATOM 14065 N N . ALA H 1 186 ? 230.798 -28.991 94.126 1.00 22.83 178 ALA H N 1
ATOM 14066 C CA . ALA H 1 186 ? 229.543 -28.404 94.638 1.00 22.29 178 ALA H CA 1
ATOM 14067 C C . ALA H 1 186 ? 229.865 -27.214 95.533 1.00 21.52 178 ALA H C 1
ATOM 14068 O O . ALA H 1 186 ? 229.215 -26.152 95.486 1.00 20.59 178 ALA H O 1
ATOM 14070 N N . TYR H 1 187 ? 230.925 -27.369 96.317 1.00 20.62 179 TYR H N 1
ATOM 14071 C CA . TYR H 1 187 ? 231.322 -26.270 97.196 1.00 18.97 179 TYR H CA 1
ATOM 14072 C C . TYR H 1 187 ? 231.909 -25.058 96.463 1.00 18.51 179 TYR H C 1
ATOM 14073 O O . TYR H 1 187 ? 231.595 -23.926 96.778 1.00 18.69 179 TYR H O 1
ATOM 14082 N N . ALA H 1 188 ? 232.779 -25.305 95.494 1.00 18.66 180 ALA H N 1
ATOM 14083 C CA . ALA H 1 188 ? 233.254 -24.294 94.587 1.00 19.39 180 ALA H CA 1
ATOM 14084 C C . ALA H 1 188 ? 232.063 -23.557 93.912 1.00 20.74 180 ALA H C 1
ATOM 14085 O O . ALA H 1 188 ? 232.020 -22.349 93.890 1.00 21.92 180 ALA H O 1
ATOM 14087 N N . ALA H 1 189 ? 231.082 -24.300 93.414 1.00 22.43 181 ALA H N 1
ATOM 14088 C CA . ALA H 1 189 ? 229.933 -23.647 92.728 1.00 23.81 181 ALA H CA 1
ATOM 14089 C C . ALA H 1 189 ? 229.148 -22.773 93.696 1.00 25.45 181 ALA H C 1
ATOM 14090 O O . ALA H 1 189 ? 228.602 -21.727 93.307 1.00 25.21 181 ALA H O 1
ATOM 14092 N N . ALA H 1 190 ? 229.126 -23.169 94.969 1.00 24.44 182 ALA H N 1
ATOM 14093 C CA . ALA H 1 190 ? 228.487 -22.410 96.045 1.00 23.94 182 ALA H CA 1
ATOM 14094 C C . ALA H 1 190 ? 229.242 -21.166 96.529 1.00 24.37 182 ALA H C 1
ATOM 14095 O O . ALA H 1 190 ? 228.673 -20.342 97.267 1.00 25.97 182 ALA H O 1
ATOM 14097 N N . GLY H 1 191 ? 230.514 -21.013 96.169 1.00 22.22 183 GLY H N 1
ATOM 14098 C CA . GLY H 1 191 ? 231.286 -19.830 96.545 1.00 22.40 183 GLY H CA 1
ATOM 14099 C C . GLY H 1 191 ? 232.536 -20.097 97.397 1.00 20.38 183 GLY H C 1
ATOM 14100 O O . GLY H 1 191 ? 233.198 -19.179 97.871 1.00 20.98 183 GLY H O 1
ATOM 14101 N N . ALA H 1 192 ? 232.868 -21.355 97.605 1.00 17.93 184 ALA H N 1
ATOM 14102 C CA . ALA H 1 192 ? 234.099 -21.658 98.317 1.00 17.69 184 ALA H CA 1
ATOM 14103 C C . ALA H 1 192 ? 235.338 -21.242 97.537 1.00 17.74 184 ALA H C 1
ATOM 14104 O O . ALA H 1 192 ? 235.377 -21.285 96.291 1.00 17.92 184 ALA H O 1
ATOM 14106 N N . ASP H 1 193 ? 236.349 -20.835 98.275 1.00 16.49 185 ASP H N 1
ATOM 14107 C CA . ASP H 1 193 ? 237.617 -20.410 97.734 1.00 16.24 185 ASP H CA 1
ATOM 14108 C C . ASP H 1 193 ? 238.762 -21.421 97.872 1.00 15.92 185 ASP H C 1
ATOM 14109 O O . ASP H 1 193 ? 239.729 -21.395 97.092 1.00 15.92 185 ASP H O 1
ATOM 14114 N N . GLY H 1 194 ? 238.686 -22.268 98.894 1.00 14.91 186 GLY H N 1
ATOM 14115 C CA . GLY H 1 194 ? 239.690 -23.315 99.154 1.00 14.54 186 GLY H CA 1
ATOM 14116 C C . GLY H 1 194 ? 239.021 -24.578 99.648 1.00 14.40 186 GLY H C 1
ATOM 14117 O O . GLY H 1 194 ? 237.858 -24.563 100.081 1.00 13.98 186 GLY H O 1
ATOM 14118 N N . LEU H 1 195 ? 239.738 -25.701 99.558 1.00 13.96 187 LEU H N 1
ATOM 14119 C CA . LEU H 1 195 ? 239.287 -26.978 100.022 1.00 14.52 187 LEU H CA 1
ATOM 14120 C C . LEU H 1 195 ? 240.251 -27.540 101.062 1.00 14.72 187 LEU H C 1
ATOM 14121 O O . LEU H 1 195 ? 241.443 -27.617 100.804 1.00 14.41 187 LEU H O 1
ATOM 14126 N N . PHE H 1 196 ? 239.736 -27.827 102.255 1.00 14.57 188 PHE H N 1
ATOM 14127 C CA . PHE H 1 196 ? 240.535 -28.445 103.337 1.00 15.74 188 PHE H CA 1
ATOM 14128 C C . PHE H 1 196 ? 240.051 -29.844 103.601 1.00 16.77 188 PHE H C 1
ATOM 14129 O O . PHE H 1 196 ? 238.851 -30.098 103.834 1.00 15.39 188 PHE H O 1
ATOM 14137 N N . VAL H 1 197 ? 240.993 -30.784 103.539 1.00 18.16 189 VAL H N 1
ATOM 14138 C CA . VAL H 1 197 ? 240.698 -32.202 103.626 1.00 20.09 189 VAL H CA 1
ATOM 14139 C C . VAL H 1 197 ? 241.520 -32.802 104.783 1.00 21.38 189 VAL H C 1
ATOM 14140 O O . VAL H 1 197 ? 242.542 -33.491 104.585 1.00 22.03 189 VAL H O 1
ATOM 14144 N N . PRO H 1 198 ? 241.088 -32.535 106.025 1.00 20.97 190 PRO H N 1
ATOM 14145 C CA . PRO H 1 198 ? 241.808 -33.161 107.127 1.00 21.44 190 PRO H CA 1
ATOM 14146 C C . PRO H 1 198 ? 241.627 -34.670 107.130 1.00 22.29 190 PRO H C 1
ATOM 14147 O O . PRO H 1 198 ? 240.615 -35.232 106.680 1.00 25.26 190 PRO H O 1
ATOM 14151 N N . GLY H 1 199 ? 242.659 -35.350 107.588 1.00 25.07 191 GLY H N 1
ATOM 14152 C CA . GLY H 1 199 ? 242.611 -36.807 107.686 1.00 25.73 191 GLY H CA 1
ATOM 14153 C C . GLY H 1 199 ? 243.181 -37.452 106.447 1.00 27.15 191 GLY H C 1
ATOM 14154 O O . GLY H 1 199 ? 243.157 -38.680 106.318 1.00 30.04 191 GLY H O 1
ATOM 14155 N N . LEU H 1 200 ? 243.631 -36.619 105.513 1.00 25.92 192 LEU H N 1
ATOM 14156 C CA . LEU H 1 200 ? 244.224 -37.124 104.253 1.00 27.99 192 LEU H CA 1
ATOM 14157 C C . LEU H 1 200 ? 245.705 -37.050 104.403 1.00 27.68 192 LEU H C 1
ATOM 14158 O O . LEU H 1 200 ? 246.296 -35.962 104.585 1.00 25.96 192 LEU H O 1
ATOM 14163 N N . ARG H 1 201 ? 246.309 -38.232 104.355 1.00 27.95 193 ARG H N 1
ATOM 14164 C CA . ARG H 1 201 ? 247.731 -38.387 104.595 1.00 28.08 193 ARG H CA 1
ATOM 14165 C C . ARG H 1 201 ? 248.429 -39.077 103.433 1.00 26.79 193 ARG H C 1
ATOM 14166 O O . ARG H 1 201 ? 249.584 -38.816 103.192 1.00 27.67 193 ARG H O 1
ATOM 14168 N N . SER H 1 202 ? 247.727 -39.923 102.690 1.00 27.01 194 SER H N 1
ATOM 14169 C CA . SER H 1 202 ? 248.418 -40.724 101.649 1.00 27.86 194 SER H CA 1
ATOM 14170 C C . SER H 1 202 ? 248.995 -39.853 100.535 1.00 28.08 194 SER H C 1
ATOM 14171 O O . SER H 1 202 ? 248.247 -39.133 99.872 1.00 24.88 194 SER H O 1
ATOM 14174 N N . PRO H 1 203 ? 250.328 -39.917 100.318 1.00 28.49 195 PRO H N 1
ATOM 14175 C CA . PRO H 1 203 ? 250.920 -39.104 99.259 1.00 27.89 195 PRO H CA 1
ATOM 14176 C C . PRO H 1 203 ? 250.250 -39.301 97.897 1.00 25.07 195 PRO H C 1
ATOM 14177 O O . PRO H 1 203 ? 250.006 -38.307 97.208 1.00 23.48 195 PRO H O 1
ATOM 14181 N N . ALA H 1 204 ? 249.915 -40.539 97.528 1.00 25.74 196 ALA H N 1
ATOM 14182 C CA . ALA H 1 204 ? 249.258 -40.812 96.230 1.00 25.33 196 ALA H CA 1
ATOM 14183 C C . ALA H 1 204 ? 247.890 -40.119 96.144 1.00 23.33 196 ALA H C 1
ATOM 14184 O O . ALA H 1 204 ? 247.523 -39.564 95.092 1.00 21.28 196 ALA H O 1
ATOM 14186 N N . LEU H 1 205 ? 247.127 -40.160 97.236 1.00 22.78 197 LEU H N 1
ATOM 14187 C CA . LEU H 1 205 ? 245.814 -39.514 97.210 1.00 21.96 197 LEU H CA 1
ATOM 14188 C C . LEU H 1 205 ? 245.913 -37.992 97.257 1.00 20.10 197 LEU H C 1
ATOM 14189 O O . LEU H 1 205 ? 245.084 -37.302 96.661 1.00 18.56 197 LEU H O 1
ATOM 14194 N N . ILE H 1 206 ? 246.895 -37.459 97.973 1.00 19.77 198 ILE H N 1
ATOM 14195 C CA . ILE H 1 206 ? 247.061 -36.002 98.024 1.00 18.60 198 ILE H CA 1
ATOM 14196 C C . ILE H 1 206 ? 247.418 -35.515 96.601 1.00 18.08 198 ILE H C 1
ATOM 14197 O O . ILE H 1 206 ? 246.874 -34.520 96.134 1.00 17.40 198 ILE H O 1
ATOM 14202 N N A ARG H 1 207 ? 248.320 -36.220 95.936 0.50 18.45 199 ARG H N 1
ATOM 14203 N N B ARG H 1 207 ? 248.327 -36.220 95.937 0.50 18.60 199 ARG H N 1
ATOM 14204 C CA A ARG H 1 207 ? 248.681 -35.868 94.564 0.50 18.25 199 ARG H CA 1
ATOM 14205 C CA B ARG H 1 207 ? 248.697 -35.869 94.561 0.50 18.50 199 ARG H CA 1
ATOM 14206 C C A ARG H 1 207 ? 247.497 -35.929 93.619 0.50 17.53 199 ARG H C 1
ATOM 14207 C C B ARG H 1 207 ? 247.502 -35.930 93.619 0.50 17.66 199 ARG H C 1
ATOM 14208 O O A ARG H 1 207 ? 247.303 -35.018 92.820 0.50 16.78 199 ARG H O 1
ATOM 14209 O O B ARG H 1 207 ? 247.306 -35.017 92.822 0.50 16.90 199 ARG H O 1
ATOM 14224 N N . ALA H 1 208 ? 246.707 -36.993 93.738 1.00 17.63 200 ALA H N 1
ATOM 14225 C CA . ALA H 1 208 ? 245.527 -37.149 92.925 1.00 17.57 200 ALA H CA 1
ATOM 14226 C C . ALA H 1 208 ? 244.555 -35.997 93.199 1.00 16.80 200 ALA H C 1
ATOM 14227 O O . ALA H 1 208 ? 243.921 -35.403 92.280 1.00 16.69 200 ALA H O 1
ATOM 14229 N N . LEU H 1 209 ? 244.380 -35.695 94.490 1.00 16.01 201 LEU H N 1
ATOM 14230 C CA . LEU H 1 209 ? 243.478 -34.592 94.866 1.00 15.37 201 LEU H CA 1
ATOM 14231 C C . LEU H 1 209 ? 243.895 -33.234 94.326 1.00 14.80 201 LEU H C 1
ATOM 14232 O O . LEU H 1 209 ? 243.086 -32.490 93.770 1.00 14.28 201 LEU H O 1
ATOM 14237 N N . THR H 1 210 ? 245.154 -32.887 94.443 1.00 14.47 202 THR H N 1
ATOM 14238 C CA . THR H 1 210 ? 245.556 -31.578 94.016 1.00 14.27 202 THR H CA 1
ATOM 14239 C C . THR H 1 210 ? 245.499 -31.439 92.492 1.00 14.33 202 THR H C 1
ATOM 14240 O O . THR H 1 210 ? 245.248 -30.358 91.986 1.00 14.65 202 THR H O 1
ATOM 14244 N N . ALA H 1 211 ? 245.765 -32.520 91.794 1.00 14.84 203 ALA H N 1
ATOM 14245 C CA . ALA H 1 211 ? 245.703 -32.446 90.338 1.00 14.98 203 ALA H CA 1
ATOM 14246 C C . ALA H 1 211 ? 244.275 -32.174 89.833 1.00 14.74 203 ALA H C 1
ATOM 14247 O O . ALA H 1 211 ? 244.107 -31.458 88.881 1.00 15.26 203 ALA H O 1
ATOM 14249 N N . ALA H 1 212 ? 243.267 -32.758 90.497 1.00 14.63 204 ALA H N 1
ATOM 14250 C CA . ALA H 1 212 ? 241.883 -32.683 90.073 1.00 14.91 204 ALA H CA 1
ATOM 14251 C C . ALA H 1 212 ? 241.007 -31.675 90.815 1.00 15.34 204 ALA H C 1
ATOM 14252 O O . ALA H 1 212 ? 239.828 -31.440 90.454 1.00 15.09 204 ALA H O 1
ATOM 14254 N N . SER H 1 213 ? 241.538 -31.089 91.886 1.00 14.90 205 SER H N 1
ATOM 14255 C CA . SER H 1 213 ? 240.690 -30.207 92.685 1.00 14.52 205 SER H CA 1
ATOM 14256 C C . SER H 1 213 ? 240.314 -28.922 91.951 1.00 14.39 205 SER H C 1
ATOM 14257 O O . SER H 1 213 ? 241.149 -28.298 91.282 1.00 14.31 205 SER H O 1
ATOM 14260 N N . PRO H 1 214 ? 239.058 -28.457 92.099 1.00 14.84 206 PRO H N 1
ATOM 14261 C CA . PRO H 1 214 ? 238.618 -27.204 91.539 1.00 15.51 206 PRO H CA 1
ATOM 14262 C C . PRO H 1 214 ? 239.086 -25.980 92.358 1.00 15.86 206 PRO H C 1
ATOM 14263 O O . PRO H 1 214 ? 238.876 -24.818 91.983 1.00 15.78 206 PRO H O 1
ATOM 14267 N N . LEU H 1 215 ? 239.710 -26.267 93.497 1.00 16.39 207 LEU H N 1
ATOM 14268 C CA . LEU H 1 215 ? 240.118 -25.224 94.443 1.00 16.25 207 LEU H CA 1
ATOM 14269 C C . LEU H 1 215 ? 241.504 -25.494 95.058 1.00 15.34 207 LEU H C 1
ATOM 14270 O O . LEU H 1 215 ? 241.918 -26.638 95.193 1.00 13.89 207 LEU H O 1
ATOM 14275 N N . PRO H 1 216 ? 242.203 -24.440 95.463 1.00 15.46 208 PRO H N 1
ATOM 14276 C CA . PRO H 1 216 ? 243.486 -24.635 96.152 1.00 15.85 208 PRO H CA 1
ATOM 14277 C C . PRO H 1 216 ? 243.317 -25.521 97.370 1.00 14.87 208 PRO H C 1
ATOM 14278 O O . PRO H 1 216 ? 242.365 -25.322 98.154 1.00 14.95 208 PRO H O 1
ATOM 14282 N N . VAL H 1 217 ? 244.209 -26.501 97.523 1.00 14.44 209 VAL H N 1
ATOM 14283 C CA . VAL H 1 217 ? 244.075 -27.537 98.545 1.00 14.30 209 VAL H CA 1
ATOM 14284 C C . VAL H 1 217 ? 244.899 -27.293 99.781 1.00 14.04 209 VAL H C 1
ATOM 14285 O O . VAL H 1 217 ? 246.066 -26.968 99.715 1.00 15.19 209 VAL H O 1
ATOM 14289 N N . ASN H 1 218 ? 244.243 -27.464 100.922 1.00 13.77 210 ASN H N 1
ATOM 14290 C CA . ASN H 1 218 ? 244.844 -27.346 102.298 1.00 14.02 210 ASN H CA 1
ATOM 14291 C C . ASN H 1 218 ? 244.912 -28.755 102.849 1.00 13.98 210 ASN H C 1
ATOM 14292 O O . ASN H 1 218 ? 243.900 -29.465 102.908 1.00 13.82 210 ASN H O 1
ATOM 14297 N N . VAL H 1 219 ? 246.106 -29.181 103.233 1.00 15.18 211 VAL H N 1
ATOM 14298 C CA . VAL H 1 219 ? 246.295 -30.410 103.994 1.00 16.58 211 VAL H CA 1
ATOM 14299 C C . VAL H 1 219 ? 246.775 -30.047 105.403 1.00 17.90 211 VAL H C 1
ATOM 14300 O O . VAL H 1 219 ? 247.329 -28.993 105.576 1.00 18.54 211 VAL H O 1
ATOM 14304 N N . MET H 1 220 ? 246.623 -30.967 106.344 1.00 21.14 212 MET H N 1
ATOM 14305 C CA . MET H 1 220 ? 247.033 -30.716 107.735 1.00 23.85 212 MET H CA 1
ATOM 14306 C C . MET H 1 220 ? 248.179 -31.663 108.035 1.00 24.51 212 MET H C 1
ATOM 14307 O O . MET H 1 220 ? 248.052 -32.849 107.792 1.00 25.41 212 MET H O 1
ATOM 14312 N N . ARG H 1 221 ? 249.293 -31.117 108.496 1.00 25.06 213 ARG H N 1
ATOM 14313 C CA . ARG H 1 221 ? 250.448 -31.931 108.886 1.00 29.67 213 ARG H CA 1
ATOM 14314 C C . ARG H 1 221 ? 250.148 -32.647 110.147 1.00 33.33 213 ARG H C 1
ATOM 14315 O O . ARG H 1 221 ? 249.657 -32.009 111.079 1.00 30.23 213 ARG H O 1
ATOM 14323 N N . VAL H 1 222 ? 250.464 -33.950 110.186 1.00 36.91 214 VAL H N 1
ATOM 14324 C CA . VAL H 1 222 ? 250.311 -34.745 111.390 1.00 40.69 214 VAL H CA 1
ATOM 14325 C C . VAL H 1 222 ? 251.671 -34.752 112.098 1.00 47.94 214 VAL H C 1
ATOM 14326 O O . VAL H 1 222 ? 251.853 -34.093 113.148 1.00 53.58 214 VAL H O 1
ATOM 14328 N N . ALA H 1 223 ? 252.633 -35.450 111.504 1.00 49.24 215 ALA H N 1
ATOM 14329 C CA . ALA H 1 223 ? 254.000 -35.498 112.035 1.00 53.34 215 ALA H CA 1
ATOM 14330 C C . ALA H 1 223 ? 254.833 -34.309 111.512 1.00 56.11 215 ALA H C 1
ATOM 14331 O O . ALA H 1 223 ? 254.343 -33.487 110.738 1.00 51.51 215 ALA H O 1
ATOM 14333 N N . GLU H 1 224 ? 256.094 -34.219 111.946 1.00 59.07 216 GLU H N 1
ATOM 14334 C CA . GLU H 1 224 ? 257.052 -33.245 111.386 1.00 58.77 216 GLU H CA 1
ATOM 14335 C C . GLU H 1 224 ? 257.621 -33.693 110.036 1.00 57.61 216 GLU H C 1
ATOM 14336 O O . GLU H 1 224 ? 258.249 -32.898 109.331 1.00 55.59 216 GLU H O 1
ATOM 14342 N N . THR H 1 225 ? 257.404 -34.968 109.703 1.00 55.34 217 THR H N 1
ATOM 14343 C CA . THR H 1 225 ? 257.669 -35.510 108.379 1.00 56.16 217 THR H CA 1
ATOM 14344 C C . THR H 1 225 ? 256.300 -35.828 107.747 1.00 55.31 217 THR H C 1
ATOM 14345 O O . THR H 1 225 ? 255.462 -36.455 108.402 1.00 58.00 217 THR H O 1
ATOM 14347 N N . PRO H 1 226 ? 256.058 -35.395 106.485 1.00 53.70 218 PRO H N 1
ATOM 14348 C CA . PRO H 1 226 ? 256.989 -34.731 105.559 1.00 52.44 218 PRO H CA 1
ATOM 14349 C C . PRO H 1 226 ? 257.203 -33.246 105.801 1.00 47.50 218 PRO H C 1
ATOM 14350 O O . PRO H 1 226 ? 256.416 -32.573 106.480 1.00 48.75 218 PRO H O 1
ATOM 14354 N N . THR H 1 227 ? 258.287 -32.755 105.232 1.00 43.00 219 THR H N 1
ATOM 14355 C CA . THR H 1 227 ? 258.655 -31.361 105.351 1.00 41.58 219 THR H CA 1
ATOM 14356 C C . THR H 1 227 ? 257.658 -30.489 104.594 1.00 37.05 219 THR H C 1
ATOM 14357 O O . THR H 1 227 ? 256.925 -30.980 103.736 1.00 34.82 219 THR H O 1
ATOM 14361 N N . LEU H 1 228 ? 257.638 -29.204 104.927 1.00 35.46 220 LEU H N 1
ATOM 14362 C CA . LEU H 1 228 ? 256.907 -28.227 104.123 1.00 35.43 220 LEU H CA 1
ATOM 14363 C C . LEU H 1 228 ? 257.300 -28.345 102.646 1.00 35.05 220 LEU H C 1
ATOM 14364 O O . LEU H 1 228 ? 256.444 -28.239 101.770 1.00 34.37 220 LEU H O 1
ATOM 14369 N N . ALA H 1 229 ? 258.585 -28.559 102.371 1.00 36.41 221 ALA H N 1
ATOM 14370 C CA . ALA H 1 229 ? 259.035 -28.732 100.977 1.00 35.76 221 ALA H CA 1
ATOM 14371 C C . ALA H 1 229 ? 258.424 -29.938 100.262 1.00 36.23 221 ALA H C 1
ATOM 14372 O O . ALA H 1 229 ? 258.034 -29.834 99.081 1.00 34.24 221 ALA H O 1
ATOM 14374 N N . GLU H 1 230 ? 258.338 -31.080 100.942 1.00 35.08 222 GLU H N 1
ATOM 14375 C CA . GLU H 1 230 ? 257.786 -32.278 100.319 1.00 34.12 222 GLU H CA 1
ATOM 14376 C C . GLU H 1 230 ? 256.298 -32.105 100.033 1.00 32.27 222 GLU H C 1
ATOM 14377 O O . GLU H 1 230 ? 255.815 -32.482 98.969 1.00 32.92 222 GLU H O 1
ATOM 14379 N N . LEU H 1 231 ? 255.560 -31.524 100.987 1.00 29.40 223 LEU H N 1
ATOM 14380 C CA . LEU H 1 231 ? 254.138 -31.286 100.759 1.00 27.73 223 LEU H CA 1
ATOM 14381 C C . LEU H 1 231 ? 253.926 -30.370 99.565 1.00 26.03 223 LEU H C 1
ATOM 14382 O O . LEU H 1 231 ? 253.007 -30.574 98.756 1.00 23.49 223 LEU H O 1
ATOM 14387 N N . ALA H 1 232 ? 254.763 -29.341 99.461 1.00 25.69 224 ALA H N 1
ATOM 14388 C CA . ALA H 1 232 ? 254.665 -28.389 98.361 1.00 25.43 224 ALA H CA 1
ATOM 14389 C C . ALA H 1 232 ? 254.793 -29.097 97.026 1.00 25.85 224 ALA H C 1
ATOM 14390 O O . ALA H 1 232 ? 254.099 -28.767 96.064 1.00 24.93 224 ALA H O 1
ATOM 14392 N N . GLU H 1 233 ? 255.683 -30.072 96.996 1.00 27.39 225 GLU H N 1
ATOM 14393 C CA . GLU H 1 233 ? 255.959 -30.839 95.775 1.00 28.02 225 GLU H CA 1
ATOM 14394 C C . GLU H 1 233 ? 254.725 -31.656 95.338 1.00 26.38 225 GLU H C 1
ATOM 14395 O O . GLU H 1 233 ? 254.547 -31.917 94.127 1.00 25.03 225 GLU H O 1
ATOM 14401 N N . TYR H 1 234 ? 253.840 -31.994 96.298 1.00 25.06 226 TYR H N 1
ATOM 14402 C CA . TYR H 1 234 ? 252.558 -32.674 96.004 1.00 24.09 226 TYR H CA 1
ATOM 14403 C C . TYR H 1 234 ? 251.506 -31.754 95.400 1.00 21.15 226 TYR H C 1
ATOM 14404 O O . TYR H 1 234 ? 250.429 -32.226 95.046 1.00 21.18 226 TYR H O 1
ATOM 14413 N N . GLY H 1 235 ? 251.778 -30.467 95.317 1.00 19.09 227 GLY H N 1
ATOM 14414 C CA . GLY H 1 235 ? 250.900 -29.516 94.673 1.00 18.49 227 GLY H CA 1
ATOM 14415 C C . GLY H 1 235 ? 249.885 -28.845 95.581 1.00 18.12 227 GLY H C 1
ATOM 14416 O O . GLY H 1 235 ? 248.997 -28.172 95.104 1.00 17.93 227 GLY H O 1
ATOM 14417 N N . VAL H 1 236 ? 250.106 -28.960 96.879 1.00 18.38 228 VAL H N 1
ATOM 14418 C CA . VAL H 1 236 ? 249.172 -28.358 97.859 1.00 18.54 228 VAL H CA 1
ATOM 14419 C C . VAL H 1 236 ? 249.409 -26.870 97.894 1.00 18.31 228 VAL H C 1
ATOM 14420 O O . VAL H 1 236 ? 250.515 -26.404 97.603 1.00 18.04 228 VAL H O 1
ATOM 14424 N N . ALA H 1 237 ? 248.375 -26.100 98.243 1.00 17.08 229 ALA H N 1
ATOM 14425 C CA . ALA H 1 237 ? 248.434 -24.654 98.296 1.00 16.56 229 ALA H CA 1
ATOM 14426 C C . ALA H 1 237 ? 248.499 -24.055 99.718 1.00 16.76 229 ALA H C 1
ATOM 14427 O O . ALA H 1 237 ? 248.811 -22.848 99.858 1.00 17.01 229 ALA H O 1
ATOM 14429 N N . ARG H 1 238 ? 248.182 -24.876 100.707 1.00 16.13 230 ARG H N 1
ATOM 14430 C CA . ARG H 1 238 ? 248.028 -24.385 102.080 1.00 16.18 230 ARG H CA 1
ATOM 14431 C C . ARG H 1 238 ? 248.293 -25.552 103.016 1.00 16.91 230 ARG H C 1
ATOM 14432 O O . ARG H 1 238 ? 247.809 -26.669 102.783 1.00 16.97 230 ARG H O 1
ATOM 14440 N N . ILE H 1 239 ? 249.068 -25.286 104.098 1.00 17.45 231 ILE H N 1
ATOM 14441 C CA . ILE H 1 239 ? 249.456 -26.320 105.021 1.00 18.01 231 ILE H CA 1
ATOM 14442 C C . ILE H 1 239 ? 249.168 -25.807 106.417 1.00 18.01 231 ILE H C 1
ATOM 14443 O O . ILE H 1 239 ? 249.598 -24.717 106.751 1.00 19.34 231 ILE H O 1
ATOM 14448 N N . SER H 1 240 ? 248.376 -26.562 107.119 1.00 17.64 232 SER H N 1
ATOM 14449 C CA . SER H 1 240 ? 248.029 -26.188 108.519 1.00 18.89 232 SER H CA 1
ATOM 14450 C C . SER H 1 240 ? 248.494 -27.290 109.450 1.00 19.74 232 SER H C 1
ATOM 14451 O O . SER H 1 240 ? 248.970 -28.313 109.016 1.00 19.74 232 SER H O 1
ATOM 14454 N N A HIS H 1 241 ? 248.391 -27.037 110.759 0.50 20.19 233 HIS H N 1
ATOM 14455 N N B HIS H 1 241 ? 248.382 -27.098 110.771 0.50 19.49 233 HIS H N 1
ATOM 14456 C CA A HIS H 1 241 ? 249.020 -27.892 111.753 0.50 21.09 233 HIS H CA 1
ATOM 14457 C CA B HIS H 1 241 ? 248.895 -28.106 111.712 0.50 19.99 233 HIS H CA 1
ATOM 14458 C C A HIS H 1 241 ? 248.096 -28.185 112.980 0.50 20.91 233 HIS H C 1
ATOM 14459 C C B HIS H 1 241 ? 248.042 -28.291 112.967 0.50 20.32 233 HIS H C 1
ATOM 14460 O O A HIS H 1 241 ? 248.559 -28.785 113.961 0.50 21.06 233 HIS H O 1
ATOM 14461 O O B HIS H 1 241 ? 248.488 -28.901 113.954 0.50 20.28 233 HIS H O 1
ATOM 14474 N N . GLY H 1 242 ? 246.802 -27.833 112.904 1.00 20.11 234 GLY H N 1
ATOM 14475 C CA . GLY H 1 242 ? 245.840 -28.111 113.978 1.00 19.81 234 GLY H CA 1
ATOM 14476 C C . GLY H 1 242 ? 246.373 -27.481 115.268 1.00 20.09 234 GLY H C 1
ATOM 14477 O O . GLY H 1 242 ? 246.972 -26.435 115.218 1.00 20.02 234 GLY H O 1
ATOM 14478 N N . PRO H 1 243 ? 246.163 -28.157 116.398 1.00 20.95 235 PRO H N 1
ATOM 14479 C CA . PRO H 1 243 ? 246.624 -27.610 117.694 1.00 21.10 235 PRO H CA 1
ATOM 14480 C C . PRO H 1 243 ? 248.058 -27.906 118.060 1.00 21.27 235 PRO H C 1
ATOM 14481 O O . PRO H 1 243 ? 248.486 -27.665 119.222 1.00 19.10 235 PRO H O 1
ATOM 14485 N N . TYR H 1 244 ? 248.835 -28.431 117.123 1.00 20.77 236 TYR H N 1
ATOM 14486 C CA . TYR H 1 244 ? 250.190 -28.765 117.436 1.00 21.26 236 TYR H CA 1
ATOM 14487 C C . TYR H 1 244 ? 251.013 -27.618 118.037 1.00 20.53 236 TYR H C 1
ATOM 14488 O O . TYR H 1 244 ? 251.740 -27.863 119.014 1.00 22.26 236 TYR H O 1
ATOM 14497 N N . PRO H 1 245 ? 250.889 -26.390 117.529 1.00 19.30 237 PRO H N 1
ATOM 14498 C CA . PRO H 1 245 ? 251.698 -25.314 118.108 1.00 19.67 237 PRO H CA 1
ATOM 14499 C C . PRO H 1 245 ? 251.361 -25.061 119.601 1.00 19.42 237 PRO H C 1
ATOM 14500 O O . PRO H 1 245 ? 252.267 -24.943 120.418 1.00 19.16 237 PRO H O 1
ATOM 14504 N N . TYR H 1 246 ? 250.07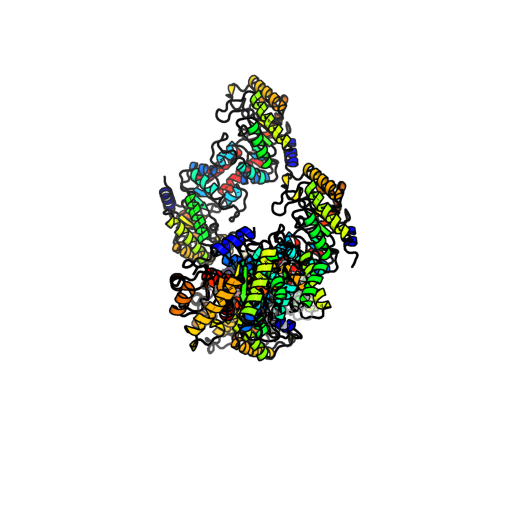1 -25.022 119.904 1.00 18.74 238 TYR H N 1
ATOM 14505 C CA . TYR H 1 246 ? 249.589 -24.835 121.301 1.00 18.44 238 TYR H CA 1
ATOM 14506 C C . TYR H 1 246 ? 250.090 -25.964 122.166 1.00 19.05 238 TYR H C 1
ATOM 14507 O O . TYR H 1 246 ? 250.573 -25.729 123.315 1.00 18.64 238 TYR H O 1
ATOM 14516 N N . LEU H 1 247 ? 249.996 -27.212 121.658 1.00 19.47 239 LEU H N 1
ATOM 14517 C CA . LEU H 1 247 ? 250.392 -28.375 122.437 1.00 21.39 239 LEU H CA 1
ATOM 14518 C C . LEU H 1 247 ? 251.883 -28.366 122.732 1.00 20.90 239 LEU H C 1
ATOM 14519 O O . LEU H 1 247 ? 252.291 -28.794 123.816 1.00 21.09 239 LEU H O 1
ATOM 14524 N N . GLN H 1 248 ? 252.685 -27.899 121.783 1.00 20.97 240 GLN H N 1
ATOM 14525 C CA . GLN H 1 248 ? 254.132 -27.802 121.993 1.00 22.61 240 GLN H CA 1
ATOM 14526 C C . GLN H 1 248 ? 254.485 -26.747 123.042 1.00 21.76 240 GLN H C 1
ATOM 14527 O O . GLN H 1 248 ? 255.331 -26.966 123.923 1.00 23.38 240 GLN H O 1
ATOM 14533 N N . ALA H 1 249 ? 253.784 -25.633 122.999 1.00 20.26 241 ALA H N 1
ATOM 14534 C CA . ALA H 1 249 ? 253.990 -24.554 123.981 1.00 20.04 241 ALA H CA 1
ATOM 14535 C C . ALA H 1 249 ? 253.608 -25.062 125.357 1.00 19.97 241 ALA H C 1
ATOM 14536 O O . ALA H 1 249 ? 254.353 -24.817 126.341 1.00 19.29 241 ALA H O 1
ATOM 14538 N N . MET H 1 250 ? 252.504 -25.818 125.470 1.00 19.07 242 MET H N 1
ATOM 14539 C CA . MET H 1 250 ? 252.113 -26.362 126.770 1.00 19.79 242 MET H CA 1
ATOM 14540 C C . MET H 1 250 ? 253.050 -27.477 127.259 1.00 20.87 242 MET H C 1
ATOM 14541 O O . MET H 1 250 ? 253.213 -27.666 128.437 1.00 21.74 242 MET H O 1
ATOM 14546 N N . LYS H 1 251 ? 253.648 -28.222 126.337 1.00 21.34 243 LYS H N 1
ATOM 14547 C CA . LYS H 1 251 ? 254.682 -29.197 126.697 1.00 23.38 243 LYS H CA 1
ATOM 14548 C C . LYS H 1 251 ? 255.860 -28.549 127.379 1.00 22.27 243 LYS H C 1
ATOM 14549 O O . LYS H 1 251 ? 256.347 -29.047 128.392 1.00 23.07 243 LYS H O 1
ATOM 14555 N N . THR H 1 252 ? 256.275 -27.405 126.844 1.00 20.95 244 THR H N 1
ATOM 14556 C CA . THR H 1 252 ? 257.399 -26.677 127.432 1.00 21.25 244 THR H CA 1
ATOM 14557 C C . THR H 1 252 ? 257.040 -26.186 128.821 1.00 20.82 244 THR H C 1
ATOM 14558 O O . THR H 1 252 ? 257.846 -26.206 129.746 1.00 21.02 244 THR H O 1
ATOM 14562 N N . LEU H 1 253 ? 255.821 -25.678 128.937 1.00 20.03 245 LEU H N 1
ATOM 14563 C CA . LEU H 1 253 ? 255.345 -25.163 130.243 1.00 19.66 245 LEU H CA 1
ATOM 14564 C C . LEU H 1 253 ? 255.319 -26.288 131.299 1.00 20.68 245 LEU H C 1
ATOM 14565 O O . LEU H 1 253 ? 255.832 -26.163 132.430 1.00 20.85 245 LEU H O 1
ATOM 14570 N N . ALA H 1 254 ? 254.796 -27.448 130.924 1.00 21.31 246 ALA H N 1
ATOM 14571 C CA . ALA H 1 254 ? 254.730 -28.559 131.842 1.00 22.77 246 ALA H CA 1
ATOM 14572 C C . ALA H 1 254 ? 256.143 -28.968 132.267 1.00 23.94 246 ALA H C 1
ATOM 14573 O O . ALA H 1 254 ? 256.381 -29.238 133.445 1.00 25.34 246 ALA H O 1
ATOM 14575 N N . ALA H 1 255 ? 257.049 -29.016 131.295 1.00 24.08 247 ALA H N 1
ATOM 14576 C CA . ALA H 1 255 ? 258.427 -29.474 131.576 1.00 26.08 247 ALA H CA 1
ATOM 14577 C C . ALA H 1 255 ? 259.113 -28.529 132.569 1.00 27.14 247 ALA H C 1
ATOM 14578 O O . ALA H 1 255 ? 259.916 -28.971 133.412 1.00 26.63 247 ALA H O 1
ATOM 14580 N N . LEU H 1 256 ? 258.825 -27.233 132.452 1.00 26.72 248 LEU H N 1
ATOM 14581 C CA . LEU H 1 256 ? 259.433 -26.212 133.298 1.00 28.82 248 LEU H CA 1
ATOM 14582 C C . LEU H 1 256 ? 259.045 -26.406 134.723 1.00 26.83 248 LEU H C 1
ATOM 14583 O O . LEU H 1 256 ? 259.857 -26.286 135.668 1.00 27.25 248 LEU H O 1
ATOM 14588 N N . VAL H 1 257 ? 257.755 -26.667 134.894 1.00 25.39 249 VAL H N 1
ATOM 14589 C CA . VAL H 1 257 ? 257.202 -26.865 136.221 1.00 25.14 249 VAL H CA 1
ATOM 14590 C C . VAL H 1 257 ? 257.853 -28.124 136.830 1.00 27.12 249 VAL H C 1
ATOM 14591 O O . VAL H 1 257 ? 258.287 -28.099 137.962 1.00 25.35 249 VAL H O 1
ATOM 14595 N N . LYS H 1 258 ? 257.925 -29.208 136.067 1.00 27.16 250 LYS H N 1
ATOM 14596 C CA . LYS H 1 258 ? 258.490 -30.470 136.586 1.00 30.48 250 LYS H CA 1
ATOM 14597 C C . LYS H 1 258 ? 259.968 -30.321 136.971 1.00 32.90 250 LYS H C 1
ATOM 14598 O O . LYS H 1 258 ? 260.410 -30.950 137.936 1.00 34.83 250 LYS H O 1
ATOM 14600 N N . GLN H 1 259 ? 260.725 -29.525 136.214 1.00 34.18 251 GLN H N 1
ATOM 14601 C CA . GLN H 1 259 ? 262.136 -29.255 136.526 1.00 35.77 251 GLN H CA 1
ATOM 14602 C C . GLN H 1 259 ? 262.303 -28.382 137.765 1.00 39.36 251 GLN H C 1
ATOM 14603 O O . GLN H 1 259 ? 263.342 -28.451 138.439 1.00 41.74 251 GLN H O 1
ATOM 14605 N N . GLY H 1 260 ? 261.296 -27.559 138.056 1.00 38.56 252 GLY H N 1
ATOM 14606 C CA . GLY H 1 260 ? 261.296 -26.691 139.232 1.00 42.36 252 GLY H CA 1
ATOM 14607 C C . GLY H 1 260 ? 261.978 -25.357 138.972 1.00 43.54 252 GLY H C 1
ATOM 14608 O O . GLY H 1 260 ? 262.992 -25.297 138.269 1.00 46.38 252 GLY H O 1
#

B-factor: mean 22.12, std 9.65, range [8.1, 66.13]

Secondary structure (DSSP, 8-state):
-HHHHHHHHHHT--TTS-EE--EE-SHHHHHHHHHTT-SSEEE-HHHHHHHTT----S-HHHHHHHHHHHHHH-SS-EEEE-TT-S-SSHHHHHHHHHHHHHTT-SEEEEE-B-TTT-PBPPHHHHHHHHHHHHHHHHHTT---EEEEE--TTTTS-GGG-SHHHHHHHHHHHHHHHHHT-SEEE-TT---HHHHHHHHHH-SS-EEEE--SS-S-HHHHHHHT--EEE-TTHHHHHHHHHHHHHHHHT-/--HHHHHHHHHHT--TTSPEE---B-SHHHHHHHHHTT-SSEEB-HHHHHHHTT----S-HHHHHHHHHHHHHH-SS-EEEE-TT-S-SSHHHHHHHHHHHHHTT-SEEEEE-B-TTT-PBPPHHHHHHHHHHHHHHHHHTT---EEEEE--TTTSS-GGG-SHHHHHHHHHHHHHHHHHT-SEEE-TT---HHHHHHHHHH-SS-EEEE--SS-S-HHHHHHTT-SEEE-TTHHHHHHHHHHHHHHHHT-/--HHHHHHHHHHT--TTS-EE---B-SHHHHHHHHHTT-SSEEB-HHHHHHHTT--TTT-S-HHHHHHHHHHHHHH-SS-EEEE-TT-S-SSHHHHHHHHHHHHHTT-SEEEEE-B-TTT-PBPPHHHHHHHHHHHHHHHHHTT---EEEEE--HHHHS-GGGTTHHHHHHHHHHHHHHHHHT-SEEE-TT---HHHHHHHHHH-SS-EEEE--SS-S-HHHHHHHT--EEE-TTHHHHHHHHHHHHHHHTT-/--HHHHHHHT--TTS-EE--EE-SHHHHHHHHHTT-S-EEE-HHHHHHHHT--TTT-S-HHHHHHHHHHHHHHSSS-EEEE-TT-S-SSHHHHHHHHHHHHHTT--EEEEESB-TTT-PBPPHHHHHHHHHHHHHHHHHHT---EEEEE--TTTSS----HHHHHHHHHHHHHHHHHT--EEE-TT---HHHHHHHHHH-SS-EEEE--SS-S-HHHHHHTT-SEEE-TTHHHHHHHHHHHHHHH-/--HHHHHHHHHHT-BTTBPEE--EE-SHHHHHHHHHTT-S-EEE-HHHHHHHHTPPTTT-S-HHHHHHHHHHHHHTSSS-EEEE-TT-S-SSHHHHHHHHHHHHHTT--EEEEESB-TTT-PBPPHHHHHHHHHHHHHHHHHTT---EEEEE--HHHHS-GGG-SHHHHHHHHHHHHHHHHHT--EEE-TT---HHHHHHHHHH-SS-EEEE--SS-S-HHHHHHTT-SEEE-TTHHHHHHHHHHHHHHHH--/---HHHHHHHT--TTSPEE--EE-SHHHHHHHHHTT-S-EEE-HHHHHHHHT--TTT-S-HHHHHHHHHHHHTTSSS-EEEE-TT-S-SSHHHHHHHHHHHHHTT--EEEEESB-TTT-PBPPHHHHHHHHHHHHHHHHHHT---EEEEE--TTTSS-GGG-SHHHHHHHHHHHHHHHHHT--EEE-TT---HHHHHHHHHH-SS-EEEE--SS-S-HHHHHHTT-SEEE-TTHHHHHHHHHHHHHHHH-/-HHHHHHHHHHT--TTS-EE---B-SHHHHHHHHHTT-SSEEB-HHHHHHHTT--TTT-S-HHHHHHHHHHHHHH-SS-EEEE-TT-S-SSHHHHHHHHHHHHHTT-SEEEEE-B-TTT-PBPPHHHHHHHHHHHHHHHHHTT---EEEEE--HHHHS-GGG-SHHHHHHHHHHHHHHHHHT-SEEE-TT---HHHHHHHHHH-SS-EEEE--SSSS-HHHHHHTT-SEEE-TTHHHHHHHHHHHHHHHHT-/-HHHHHHHT--TTS-EE--EE-SHHHHHHHHHTT-SSEEE-HHHHHHHTT---HHHHHHHHHHHHHH-SS-EEEE-TT-S-SSHHHHHHHHHHHHHHT--EEEEE-B-TTT-PBPPHHHHHHHHHHHHHHHHHTT---EEEEE--HHHHS-GGGTTHHHHHHHHHHHHHHHHHT--EEE-TT---HHHHHHHHHH-SS-EEEE--SS-S-HHHHHHTT-SEEE-TTHHHHHHHHHHHHHHHH-

Sequence (1998 aa):
GNNEKGAIFRSLHRAGQPLALFNVWDAGSARVVADAGAVALATGSWSVAAANGFVEQMPRALMMEVLERIVRATDLPVTVDLESGYGERPEDVAETIAMMSIRAGAIGCNLEDSFPSTGELRDVDEAAARIAAARQAADRAGVDYFINARTDVFFKAATETHDERRLLDATLARARAYAAAGADGLFVPGLRSPALIRALTAASPLPVNVMRVAETPTLAELAEYGVARISHGPYPYLQAMKTLAALVKQGGMGNNEKGAIFRSLHRRAGQPLALFNVWDAGSARVVADAGAVALATGSWSVAAANGFVEQMPRALMMMEVLERIVRATDLPVTVDLESGYGERPEDVAETIAMSIRAGAIGCNLEDSFPSTGELRDVDEAAARIAAARQAADRAGVDYFINARTDVFFKAATETHDERLLDATLARARAYAAAGADGLFVPGLRSPALIRALTAASPLPVNVMRVAETPTLAELAEYGVARISHGPYPYLQAMKTLAALVKQGGMGNNEKGAIFRSLHRAGQPLALFNVWDAGSARVVADAGAVALATGSWSVAAANGFVDGEQQMPRALMMMEVLERIVRATDLPVTVDLESGYGERPEDVAETIAMSIRAGAIGCNLEDSFPSTGELRDVDEAAARIAAARQAADRAGVDYFINARTDVFFKAATETHDERLLDATLARARAYAAAGADGLFVPGLRSPALIRALTTAASPLPVNVMRVAETPTLAELAEYGVARISHGPYPYLQAMKTLAALVKQGGNEKGAIFRSLHRAGQPLALFNVWDAGSARVVADAGAVALATGSWSVAAANGFVDGEQMPRALMMMEVLERIVRATDLPVTVDLESGYGERPEDVAETIAMSIRAGAIGCNLEDSFPSTGELRDVDEAAARIAAARQAADRAGVDYFINARTDVFFKAATHDERLLDATLARARAYAAAGADGLFVPGLRSPALIRALTAASPLPVNVMRVAETPTLAELAEYGVARISHHGPYPYLQAMKTLAALVKQMGNNEKGAIFRSLHRAGQPLALFNVWDAGSARVVADAGAVALATGSWSVAAANGFVDGEQMPRALMMMEVLERIVRATDLPVTVDLESGYGERPEDVAETIAMSIRAGAIGCNLEDSFPSTGELRDVDEAAARIAAARQAADRAGVDYFINARTDVFFKAATETHDERLLDATLARARAYAAAGADGLFVPGLRSPALIRALTAASPLPVNVMRVAETPTLAELAEYGVARISHHGPYPYLQAMKTLAALVKQGGNNEKGAIFRSLHRAGQPLALFNVWDAGSARVVADAGAVALATGSWSVAAANGFVDGEQMPRALMMEVLERIVRATDLPVTVDLESGYGERPEDVAETIAMSIRAGAIGCNLEDSFPSTGELRDVDEAAARIAAARQAADRAGVDYFINARTDVFFKAATETHDERLLDATLARARAYAAAGADGLFVPGLRSPALIRALTAASPLPVNVMRVAETPTLAELAEYGVARISHHGPYPYLQAMKTLAALVKQGGNNEKGAIFRSLHRAGQPLALFNVWDAGSARVVADAGAVALATGSWSVAAANGFVDGEQMPRALMMMEVLERIVRATDLPVTVDLESGYGERPEDVAETIAMMSIRAGAIGCNLEDSFPSTGELRDVDEAAARIAAARQAADRAGVDYFINARTDVFFKAATETHDERLLDATLARARAYAAAGADGLFVPGLRSPALIRALTAASPLPVNVMRVAETPTLAELAEYGVARISHGPYPYLQAMKTLAALVKQGGEKGAIFRSLHRAGQPLALFNVWDAGSARVVADAGAVALATGSWSVAAANGFMPRALMMEVLERIVRATDLPVTVDLESGYGERPEDVAETIAMSIRAGAIGCNLEDSFPSTGELRDDVDEAAARIAAARQAADRAGVDYFINARTDVFFKAATETHDERLLDATLARARAYAAAGADGLFVPGLRSPALIRRALTAASPLPVNVMRVAETPTLAELAEYGVARISHHGPYPYLQAMKTLAALVKQG

Organism: Burkholderia cenocepacia (strain ATCC BAA-245 / DSM 16553 / LMG 16656 / NCTC 13227 / J2315 / CF5610) (NCBI:txid216591)